Protein 4BY6 (pdb70)

Sequence (1698 aa):
TRTEKFYLVFTEWVKLLQRVENNDVITTVFIKQLVEKGVISDTDNLLTFVKSSLELSVSSFKESDPTDEVFIAIDALGSLIIKLLILQDFKTRRDYINAIFSVIVLVFAKDHSQEGTTFNERPYFRLFSNILYEWATIRTHNFVRISDSSTRQELIEFDSVFYNTFSGYLHALQPFAFPGFSFAWVTLLSHRMLLPIMLRLPNKIGWEKLMLLIIDLFKFLDQYTSKHAVDAVSVVYKGTLRIILGISNDMPSFLIENHYELMNNLPPTYFQLKNVILSAIPKNMTVPNPYDVDLNMEDIPACKELPEVFFDPVIDLHSLKKPVDNYLRIPSNSLLRTILSAIYKDTYDIKKGVGYDFLSVDSKLIRAIVLHVGIEAGIEYKRTNAVFNTKSSYYTLLFNLIQNGSIEMKYQIILSIVEQLRYPNIHTYWFSFVLMNMFKSDEWNDQKLEVQEIILRNFLKRIIVNKPHTWGVSVFFTQLINNNDINLLDLPFVQSVPEIKLILQQLVGLKALVPLLLGADLSSMLYSLGIDHRVLDTFQSPWAETSRSEVEPRFFTPESFTNIPGVLQSTVTPPCFNSIQNDQQRVALFQDETLFFLFYKHPGTVIQELTYLELRKRNWRYHKTLKAWLTKDPMMEPIVSADGLSERGSYVFFDPQRWEKCQRDFLLFYNAIMTNAAFQNPLFNDELKYWLDSKRYLMQPLQEMSPKMVSQLESSLLNCPDSLDADSPCLYTKPLSLPHPTSIFFPNEPIRFVYPKKDDDIYSRTSLARIFMKFDLDTLFFIFYHYQGSYEQFLAARELFKNRNWLFNKVDRCWYYKEESWRYFDYKKSWLARRCGNDFVYNEEDFEKLTRTEKFYLVFTEWVKLLQRVENNDVITTVFIKQLVEKGVISDTDNLLTFVKSSLELSVSSFKESDPTDEVFIAIDALGSLIIKLLILQDFKTRRDYINAIFSVIVLVFAKDHSQEGTTFNERPYFRLFSNILYEWATIRTHNFVRISDSSTRQELIEFDSVFYNTFSGYLHALQPFAFPGFSFAWVTLLSHRMLLPIMLRLPNKIGWEKLMLLIIDLFKFLDQYTSKHAVDAVSVVYKGTLRIILGISNDMPSFLIENHYELMNNLPPTYFQLKNVILSAIPKNMTVPNPYDVDLNMEDIPACKELPEVFFDPVIDLHSLKKPVDNYLRIPSNSLLRTILSAIYKDTYDIKKGVGYDFLSVDSKLIRAIVLHVGIEAGIEYKRTNAVFNTKSSYYTLLFNLIQNGSIEMKYQIILSIVEQLRYPNIHTYWFSFVLMNMFKSDEWNDQKLEVQEIILRNFLKRIIVNKPHTWGVSVFFTQLINNNLLDLPFVQSVPEIKLILQQLFGLKALVPLLLGADLSSMLYSLGIQDHRVLDTFQSPWAETSRSEVEPRFFTPESFTNIPGVLQSTVTPPCFNSIQNDQQRVALFQDETLFFLFYKHPGTVIQELTYLELRKRNWRYHKTLKAWLTKDPMMEPIVSADGLSERGSYVFFDPQRWEKCQRDFLLFYNAIMTNAAFQNPLFNDELKYWLDSKRYLMQPLQEMSPKMVSQLESSLLNCPDSLDADSPCLYTKPLSLPHPTSIFFPNEPIRFVYPKKDDDIYSRTSLARIFMKFDLDTLFFIFYHYQGSYEQFLAARELFKNRNWLFNKVDRCWYYKEESWRYFDYKKSWLARRCGNDFVYNEEDFEKL

Secondary structure (DSSP, 8-state):
-HHHHHHHHHHHHHHHHTTS-TT-HHHHHHHHHHHSSSTT-SHHHHHHHHHHHHHHHHHHHHTS-TTS-TTHHHHHHHHHHHHHHHSS----HHHHHHHHHHHHHHHHHHHHHSTT----SHHHHHHHHHHHHHHHHHHHHHHTT-SSHHHHHHHHHHHHHHHHHHHHHHHHT-TTT-GGGHHHHHHHHT-TTTHHHHTTSGGGTTHHHHHHHHHHHHHHHHHT--SS---HHHHHHHHHHHHHHHHHHH-HHHHHHTHHHHHHHS-TT-HHHHHHHHT---TT--PPPTT-TT--GGG-GGGGSPPP-SS-GGGGGGGGHHHHHHHHHS--HHHHHHHHHHHHHHHEEEEE-SSSEEEEE-HHHHHHHHHHHHHHHHHHHHH--TTSSTTSHHHHHHHHHHHTS-HHHHHHHHHHHHHT--SSSHHHHHHHHHHHHHHH-S--SS-HHHHHHHHHHHHHHHHSSSSP--HHHHHHHHHHHS-TT--GGG-HHHHTSHHHHHHHHH--/--SSS---------HHHHHHTT-----GGG---SSSTT--S---------GGGSS-TTGGG-SSSS--B--TTTSHHHHTTS-HHHHHHHHHHSTTBHHHHHHHHHHHHTT-EEETTTTEEEEE-TTS--EE-TTSSEEEEEEEEEETTTTEEEEEEEEEEGGGB-/--TTTT-GGGHHHHHHHHHTTHHHHS------HHHHHHHHHHHHT---HHHHSPP-S----SB-B----TTS--S------------TTTTSHHHHHHTT--HHHHHHHHHHSTTSHHHHHHHHIIIIIH--EEBTTT--EEEE---EEEE-TTTT-SEEEPPTT----GGGB---/-HHHHHHHHHHHHHHHHTTS-TT-HHHHHHHHHHHHTTTTTSHHHHHHHHHHHHHHHHHHHHTS-TTS-TTHHHHHHHHHHHHHHHSS----HHHHHHHHHHHHHHHHHHHHHSTT----HHHHHHHHHHHHHHHHHHHHHHHTT--SHHHHHHHHHHHHHHHHHHHHHHHHT-TTT-GGGHHHHHHHHT-TTTHHHHTTSGGGTTHHHHHHHHHHHHHHHHHT--SS---HHHHHHHHHHHHHHHHHHH-HHHHHHTHHHHHHHS-TT-HHHHHHHHT---TT-----TT-TT--GGG-GGGGSPPP-SS-GGGGGGGGHHHHHHHHHS--HHHHHHHHHHHHHHHEEEEE-SSSEEEEE-HHHHHHHHHHHHHHHHHHHHH--TTSSTTSHHHHHHHHHHHTS-HHHHHHHHHHHHHT--SSSHHHHHHHHHHHHHHH-S--SS-HHHHHHHHHHHHHHHHSSSSP--HHHHHHHHHHHS---TT-HHHHT-HHHHHHHHH-/--TTTT---------HHHHHHTT------GGG---SSSTT--S---------GGGS--TTGGG-SSSS-----TTTSHHHHTTS-HHHHHHHHHHSTTBHHHHHHHHHHHHTT-EEETTTTEEEEE-TTS--EE-TTSSEEEEEEEEEETTTTEEEEEEEEEEGGGB-/--TTTT-GGGHHHHHHHHHTTHHHHSS-----HHHHHHHHHHHHT---HHHHSPP-S----SS-B----TTS--S------------TTTTSHHHHHHTT--HHHHHHHHHHSTTSHHHHHHHHIIIIIH--EEBTTT--EEEE---EEEEETTTT-EEEEPPTT----GGGB---

Radius of gyration: 48.68 Å; Cα contacts (8 Å, |Δi|>4): 2427; chains: 6; bounding box: 123×103×142 Å

CATH classification: 1.25.40.790 (+1 more: 1.25.40.800)

Structure (mmCIF, N/CA/C/O backbone):
data_4BY6
#
_entry.id   4BY6
#
_cell.length_a   110.452
_cell.length_b   109.174
_cell.length_c   133.622
_cell.angle_alpha   90.00
_cell.angle_beta   94.70
_cell.angle_gamma   90.00
#
_symmetry.space_group_name_H-M   'P 1 21 1'
#
loop_
_entity.id
_entity.type
_entity.pdbx_description
1 polymer 'GENERAL NEGATIVE REGULATOR OF TRANSCRIPTION SUBUNIT 1'
2 polymer 'GENERAL NEGATIVE REGULATOR OF TRANSCRIPTION SUBUNIT 2'
3 polymer 'GENERAL NEGATIVE REGULATOR OF TRANSCRIPTION SUBUNIT 5'
4 non-polymer 'CALCIUM ION'
5 non-polymer 'ACETATE ION'
6 non-polymer GLYCEROL
7 non-polymer DI(HYDROXYETHYL)ETHER
8 water water
#
loop_
_atom_site.group_PDB
_atom_site.id
_atom_site.type_symbol
_atom_site.label_atom_id
_atom_site.label_alt_id
_atom_site.label_comp_id
_atom_site.label_asym_id
_atom_site.label_entity_id
_atom_site.label_seq_id
_atom_site.pdbx_PDB_ins_code
_atom_site.Cartn_x
_atom_site.Cartn_y
_atom_site.Cartn_z
_atom_site.occupancy
_atom_site.B_iso_or_equiv
_atom_site.auth_seq_id
_atom_site.auth_comp_id
_atom_site.auth_asym_id
_atom_site.auth_atom_id
_atom_site.pdbx_PDB_model_num
ATOM 1 N N . THR A 1 27 ? 16.015 -12.850 231.912 1.00 123.04 1567 THR A N 1
ATOM 2 C CA . THR A 1 27 ? 17.231 -12.425 231.224 1.00 128.02 1567 THR A CA 1
ATOM 3 C C . THR A 1 27 ? 17.257 -12.947 229.778 1.00 132.29 1567 THR A C 1
ATOM 4 O O . THR A 1 27 ? 18.235 -12.752 229.050 1.00 129.30 1567 THR A O 1
ATOM 6 N N . ARG A 1 28 ? 16.172 -13.611 229.381 1.00 134.87 1568 ARG A N 1
ATOM 7 C CA . ARG A 1 28 ? 15.979 -14.092 228.010 1.00 129.75 1568 ARG A CA 1
ATOM 8 C C . ARG A 1 28 ? 15.430 -12.950 227.162 1.00 126.59 1568 ARG A C 1
ATOM 9 O O . ARG A 1 28 ? 15.805 -12.762 225.986 1.00 122.70 1568 ARG A O 1
ATOM 17 N N . THR A 1 29 ? 14.525 -12.203 227.790 1.00 126.81 1569 THR A N 1
ATOM 18 C CA . THR A 1 29 ? 13.939 -11.002 227.217 1.00 117.52 1569 THR A CA 1
ATOM 19 C C . THR A 1 29 ? 15.057 -10.049 226.810 1.00 101.03 1569 THR A C 1
ATOM 20 O O . THR A 1 29 ? 15.013 -9.488 225.708 1.00 86.99 1569 THR A O 1
ATOM 24 N N . GLU A 1 30 ? 16.034 -9.876 227.717 1.00 95.68 1570 GLU A N 1
ATOM 25 C CA . GLU A 1 30 ? 17.198 -8.993 227.514 1.00 86.88 1570 GLU A CA 1
ATOM 26 C C . GLU A 1 30 ? 18.142 -9.492 226.412 1.00 81.52 1570 GLU A C 1
ATOM 27 O O . GLU A 1 30 ? 18.674 -8.701 225.638 1.00 82.10 1570 GLU A O 1
ATOM 29 N N . LYS A 1 31 ? 18.337 -10.802 226.350 1.00 68.06 1571 LYS A N 1
ATOM 30 C CA . LYS A 1 31 ? 19.082 -11.422 225.278 1.00 58.84 1571 LYS A CA 1
ATOM 31 C C . LYS A 1 31 ? 18.451 -11.037 223.923 1.00 57.98 1571 LYS A C 1
ATOM 32 O O . LYS A 1 31 ? 19.133 -10.497 223.031 1.00 65.37 1571 LYS A O 1
ATOM 38 N N . PHE A 1 32 ? 17.153 -11.291 223.769 1.00 47.06 1572 PHE A N 1
ATOM 39 C CA . PHE A 1 32 ? 16.489 -10.997 222.490 1.00 50.89 1572 PHE A CA 1
ATOM 40 C C . PHE A 1 32 ? 16.407 -9.496 222.213 1.00 55.67 1572 PHE A C 1
ATOM 41 O O . PHE A 1 32 ? 16.411 -9.063 221.062 1.00 55.76 1572 PHE A O 1
ATOM 49 N N . TYR A 1 33 ? 16.274 -8.707 223.269 1.00 60.18 1573 TYR A N 1
ATOM 50 C CA . TYR A 1 33 ? 16.315 -7.267 223.124 1.00 53.85 1573 TYR A CA 1
ATOM 51 C C . TYR A 1 33 ? 17.655 -6.868 222.502 1.00 53.47 1573 TYR A C 1
ATOM 52 O O . TYR A 1 33 ? 17.699 -6.211 221.461 1.00 49.03 1573 TYR A O 1
ATOM 61 N N . LEU A 1 34 ? 18.744 -7.335 223.107 1.00 48.02 1574 LEU A N 1
ATOM 62 C CA . LEU A 1 34 ? 20.075 -7.001 222.634 1.00 48.17 1574 LEU A CA 1
ATOM 63 C C . LEU A 1 34 ? 20.261 -7.427 221.159 1.00 50.04 1574 LEU A C 1
ATOM 64 O O . LEU A 1 34 ? 20.721 -6.643 220.313 1.00 53.63 1574 LEU A O 1
ATOM 69 N N . VAL A 1 35 ? 19.835 -8.643 220.841 1.00 49.73 1575 VAL A N 1
ATOM 70 C CA . VAL A 1 35 ? 19.951 -9.132 219.481 1.00 47.02 1575 VAL A CA 1
ATOM 71 C C . VAL A 1 35 ? 19.178 -8.248 218.498 1.00 47.83 1575 VAL A C 1
ATOM 72 O O . VAL A 1 35 ? 19.739 -7.765 217.506 1.00 60.50 1575 VAL A O 1
ATOM 76 N N . PHE A 1 36 ? 17.899 -8.018 218.772 1.00 44.28 1576 PHE A N 1
ATOM 77 C CA . PHE A 1 36 ? 17.059 -7.256 217.840 1.00 47.37 1576 PHE A CA 1
ATOM 78 C C . PHE A 1 36 ? 17.544 -5.818 217.686 1.00 51.50 1576 PHE A C 1
ATOM 79 O O . PHE A 1 36 ? 17.499 -5.238 216.590 1.00 50.33 1576 PHE A O 1
ATOM 87 N N . THR A 1 37 ? 17.999 -5.248 218.797 1.00 44.94 1577 THR A N 1
ATOM 88 C CA . THR A 1 37 ? 18.529 -3.902 218.796 1.00 42.18 1577 THR A CA 1
ATOM 89 C C . THR A 1 37 ? 19.705 -3.826 217.831 1.00 52.67 1577 THR A C 1
ATOM 90 O O . THR A 1 37 ? 19.826 -2.877 217.038 1.00 57.06 1577 THR A O 1
ATOM 94 N N . GLU A 1 38 ? 20.566 -4.840 217.888 1.00 51.71 1578 GLU A N 1
ATOM 95 C CA . GLU A 1 38 ? 21.688 -4.882 216.964 1.00 49.58 1578 GLU A CA 1
ATOM 96 C C . GLU A 1 38 ? 21.247 -5.034 215.501 1.00 50.64 1578 GLU A C 1
ATOM 97 O O . GLU A 1 38 ? 21.821 -4.388 214.619 1.00 51.06 1578 GLU A O 1
ATOM 103 N N . TRP A 1 39 ? 20.224 -5.848 215.242 1.00 42.40 1579 TRP A N 1
ATOM 104 C CA . TRP A 1 39 ? 19.713 -5.967 213.872 1.00 38.23 1579 TRP A CA 1
ATOM 105 C C . TRP A 1 39 ? 19.243 -4.612 213.313 1.00 40.22 1579 TRP A C 1
ATOM 106 O O . TRP A 1 39 ? 19.690 -4.161 212.248 1.00 50.96 1579 TRP A O 1
ATOM 117 N N . VAL A 1 40 ? 18.368 -3.956 214.060 1.00 38.89 1580 VAL A N 1
ATOM 118 C CA . VAL A 1 40 ? 17.891 -2.626 213.707 1.00 40.85 1580 VAL A CA 1
ATOM 119 C C . VAL A 1 40 ? 19.049 -1.665 213.435 1.00 45.83 1580 VAL A C 1
ATOM 120 O O . VAL A 1 40 ? 19.067 -0.965 212.418 1.00 49.01 1580 VAL A O 1
ATOM 124 N N . LYS A 1 41 ? 20.018 -1.639 214.348 1.00 42.04 1581 LYS A N 1
ATOM 125 C CA . LYS A 1 41 ? 21.164 -0.761 214.183 1.00 43.75 1581 LYS A CA 1
ATOM 126 C C . LYS A 1 41 ? 21.968 -1.102 212.910 1.00 49.54 1581 LYS A C 1
ATOM 127 O O . LYS A 1 41 ? 22.563 -0.216 212.265 1.00 54.29 1581 LYS A O 1
ATOM 133 N N . LEU A 1 42 ? 21.996 -2.379 212.551 1.00 44.88 1582 LEU A N 1
ATOM 134 C CA . LEU A 1 42 ? 22.766 -2.797 211.386 1.00 49.17 1582 LEU A CA 1
ATOM 135 C C . LEU A 1 42 ? 22.104 -2.296 210.117 1.00 52.41 1582 LEU A C 1
ATOM 136 O O . LEU A 1 42 ? 22.781 -1.741 209.222 1.00 42.42 1582 LEU A O 1
ATOM 141 N N . LEU A 1 43 ? 20.777 -2.450 210.066 1.00 45.11 1583 LEU A N 1
ATOM 142 C CA . LEU A 1 43 ? 20.042 -2.085 208.871 1.00 32.80 1583 LEU A CA 1
ATOM 143 C C . LEU A 1 43 ? 19.990 -0.579 208.641 1.00 54.76 1583 LEU A C 1
ATOM 144 O O . LEU A 1 43 ? 19.524 -0.142 207.584 1.00 63.18 1583 LEU A O 1
ATOM 149 N N . GLN A 1 44 ? 20.449 0.208 209.618 1.00 47.40 1584 GLN A N 1
ATOM 150 C CA . GLN A 1 44 ? 20.554 1.664 209.466 1.00 46.26 1584 GLN A CA 1
ATOM 151 C C . GLN A 1 44 ? 21.941 2.074 208.998 1.00 49.29 1584 GLN A C 1
ATOM 152 O O . GLN A 1 44 ? 22.218 3.259 208.796 1.00 56.40 1584 GLN A O 1
ATOM 158 N N . ARG A 1 45 ? 22.792 1.066 208.808 1.00 52.47 1585 ARG A N 1
ATOM 159 C CA . ARG A 1 45 ? 24.227 1.215 208.503 1.00 58.40 1585 ARG A CA 1
ATOM 160 C C . ARG A 1 45 ? 24.622 0.644 207.129 1.00 55.21 1585 ARG A C 1
ATOM 161 O O . ARG A 1 45 ? 25.534 1.136 206.445 1.00 55.03 1585 ARG A O 1
ATOM 169 N N . VAL A 1 46 ? 23.955 -0.459 206.787 1.00 51.71 1586 VAL A N 1
ATOM 170 C CA . VAL A 1 46 ? 24.199 -1.191 205.558 1.00 47.22 1586 VAL A CA 1
ATOM 171 C C . VAL A 1 46 ? 22.918 -1.469 204.797 1.00 48.50 1586 VAL A C 1
ATOM 172 O O . VAL A 1 46 ? 21.816 -1.557 205.378 1.00 53.21 1586 VAL A O 1
ATOM 176 N N . GLU A 1 47 ? 23.089 -1.706 203.500 1.00 52.32 1587 GLU A N 1
ATOM 177 C CA . GLU A 1 47 ? 21.968 -1.967 202.626 1.00 52.64 1587 GLU A CA 1
ATOM 178 C C . GLU A 1 47 ? 21.340 -3.315 202.936 1.00 59.37 1587 GLU A C 1
ATOM 179 O O . GLU A 1 47 ? 21.985 -4.204 203.492 1.00 57.74 1587 GLU A O 1
ATOM 185 N N . ASN A 1 48 ? 20.061 -3.439 202.604 1.00 68.40 1588 ASN A N 1
ATOM 186 C CA . ASN A 1 48 ? 19.296 -4.627 202.940 1.00 67.03 1588 ASN A CA 1
ATOM 187 C C . ASN A 1 48 ? 19.952 -5.886 202.375 1.00 65.39 1588 ASN A C 1
ATOM 188 O O . ASN A 1 48 ? 19.913 -6.942 202.993 1.00 68.71 1588 ASN A O 1
ATOM 193 N N . ASN A 1 49 ? 20.581 -5.750 201.212 1.00 65.45 1589 ASN A N 1
ATOM 194 C CA . ASN A 1 49 ? 21.165 -6.886 200.517 1.00 69.23 1589 ASN A CA 1
ATOM 195 C C . ASN A 1 49 ? 22.613 -7.169 200.842 1.00 56.29 1589 ASN A C 1
ATOM 196 O O . ASN A 1 49 ? 23.161 -8.127 200.330 1.00 55.73 1589 ASN A O 1
ATOM 201 N N . ASP A 1 50 ? 23.214 -6.353 201.703 1.00 58.91 1590 ASP A N 1
ATOM 202 C CA . ASP A 1 50 ? 24.631 -6.464 202.078 1.00 51.98 1590 ASP A CA 1
ATOM 203 C C . ASP A 1 50 ? 24.897 -7.815 202.731 1.00 52.02 1590 ASP A C 1
ATOM 204 O O . ASP A 1 50 ? 24.151 -8.249 203.590 1.00 61.55 1590 ASP A O 1
ATOM 209 N N . VAL A 1 51 ? 25.968 -8.479 202.343 1.00 48.37 1591 VAL A N 1
ATOM 210 C CA . VAL A 1 51 ? 26.151 -9.853 202.770 1.00 57.08 1591 VAL A CA 1
ATOM 211 C C . VAL A 1 51 ? 26.334 -9.968 204.297 1.00 57.70 1591 VAL A C 1
ATOM 212 O O . VAL A 1 51 ? 26.145 -11.051 204.874 1.00 65.67 1591 VAL A O 1
ATOM 216 N N . ILE A 1 52 ? 26.665 -8.842 204.935 1.00 55.76 1592 ILE A N 1
ATOM 217 C CA . ILE A 1 52 ? 26.817 -8.746 206.393 1.00 59.88 1592 ILE A CA 1
ATOM 218 C C . ILE A 1 52 ? 25.494 -9.128 207.069 1.00 60.79 1592 ILE A C 1
ATOM 219 O O . ILE A 1 52 ? 25.439 -9.788 208.119 1.00 60.59 1592 ILE A O 1
ATOM 224 N N . THR A 1 53 ? 24.432 -8.716 206.399 1.00 59.47 1593 THR A N 1
ATOM 225 C CA . THR A 1 53 ? 23.071 -9.049 206.733 1.00 50.64 1593 THR A CA 1
ATOM 226 C C . THR A 1 53 ? 22.829 -10.550 206.731 1.00 51.23 1593 THR A C 1
ATOM 227 O O . THR A 1 53 ? 22.260 -11.125 207.681 1.00 65.49 1593 THR A O 1
ATOM 231 N N . THR A 1 54 ? 23.239 -11.178 205.641 1.00 44.76 1594 THR A N 1
ATOM 232 C CA . THR A 1 54 ? 23.068 -12.605 205.487 1.00 49.82 1594 THR A CA 1
ATOM 233 C C . THR A 1 54 ? 23.791 -13.357 206.605 1.00 53.32 1594 THR A C 1
ATOM 234 O O . THR A 1 54 ? 23.190 -14.230 207.269 1.00 56.71 1594 THR A O 1
ATOM 238 N N . VAL A 1 55 ? 25.052 -12.978 206.845 1.00 35.45 1595 VAL A N 1
ATOM 239 C CA . VAL A 1 55 ? 25.832 -13.602 207.905 1.00 40.02 1595 VAL A CA 1
ATOM 240 C C . VAL A 1 55 ? 25.135 -13.467 209.265 1.00 55.46 1595 VAL A C 1
ATOM 241 O O . VAL A 1 55 ? 25.069 -14.444 210.038 1.00 61.11 1595 VAL A O 1
ATOM 245 N N . PHE A 1 56 ? 24.572 -12.280 209.526 1.00 49.91 1596 PHE A N 1
ATOM 246 C CA . PHE A 1 56 ? 23.887 -12.021 210.793 1.00 39.63 1596 PHE A CA 1
ATOM 247 C C . PHE A 1 56 ? 22.675 -12.941 210.980 1.00 40.20 1596 PHE A C 1
ATOM 248 O O . PHE A 1 56 ? 22.546 -13.607 212.016 1.00 49.51 1596 PHE A O 1
ATOM 256 N N . ILE A 1 57 ? 21.795 -12.993 209.984 1.00 41.86 1597 ILE A N 1
ATOM 257 C CA . ILE A 1 57 ? 20.600 -13.834 210.096 1.00 43.53 1597 ILE A CA 1
ATOM 258 C C . ILE A 1 57 ? 20.978 -15.316 210.253 1.00 45.48 1597 ILE A C 1
ATOM 259 O O . ILE A 1 57 ? 20.447 -16.047 211.134 1.00 43.89 1597 ILE A O 1
ATOM 264 N N . LYS A 1 58 ? 21.919 -15.762 209.420 1.00 42.53 1598 LYS A N 1
ATOM 265 C CA . LYS A 1 58 ? 22.321 -17.161 209.489 1.00 42.74 1598 LYS A CA 1
ATOM 266 C C . LYS A 1 58 ? 22.834 -17.468 210.883 1.00 47.73 1598 LYS A C 1
ATOM 267 O O . LYS A 1 58 ? 22.545 -18.531 211.433 1.00 47.39 1598 LYS A O 1
ATOM 273 N N . GLN A 1 59 ? 23.520 -16.495 211.482 1.00 48.61 1599 GLN A N 1
ATOM 274 C CA . GLN A 1 59 ? 24.054 -16.678 212.825 1.00 43.04 1599 GLN A CA 1
ATOM 275 C C . GLN A 1 59 ? 22.945 -16.785 213.829 1.00 49.83 1599 GLN A C 1
ATOM 276 O O . GLN A 1 59 ? 23.082 -17.493 214.843 1.00 64.92 1599 GLN A O 1
ATOM 282 N N . LEU A 1 60 ? 21.833 -16.109 213.540 1.00 45.84 1600 LEU A N 1
ATOM 283 C CA . LEU A 1 60 ? 20.684 -16.206 214.431 1.00 43.69 1600 LEU A CA 1
ATOM 284 C C . LEU A 1 60 ? 20.136 -17.622 214.396 1.00 47.41 1600 LEU A C 1
ATOM 285 O O . LEU A 1 60 ? 19.633 -18.131 215.396 1.00 49.37 1600 LEU A O 1
ATOM 290 N N . VAL A 1 61 ? 20.218 -18.258 213.236 1.00 47.37 1601 VAL A N 1
ATOM 291 C CA . VAL A 1 61 ? 19.525 -19.530 213.124 1.00 50.49 1601 VAL A CA 1
ATOM 292 C C . VAL A 1 61 ? 20.400 -20.820 212.950 1.00 49.74 1601 VAL A C 1
ATOM 293 O O . VAL A 1 61 ? 19.920 -21.938 213.152 1.00 45.07 1601 VAL A O 1
ATOM 297 N N . GLU A 1 62 ? 21.674 -20.680 212.590 1.00 49.01 1602 GLU A N 1
ATOM 298 C CA . GLU A 1 62 ? 22.563 -21.842 212.486 1.00 47.51 1602 GLU A CA 1
ATOM 299 C C . GLU A 1 62 ? 23.143 -22.203 213.851 1.00 52.25 1602 GLU A C 1
ATOM 300 O O . GLU A 1 62 ? 24.204 -21.678 214.240 1.00 55.54 1602 GLU A O 1
ATOM 306 N N . LYS A 1 63 ? 22.466 -23.112 214.561 1.00 52.54 1603 LYS A N 1
ATOM 307 C CA . LYS A 1 63 ? 22.795 -23.453 215.965 1.00 55.80 1603 LYS A CA 1
ATOM 308 C C . LYS A 1 63 ? 22.915 -22.160 216.780 1.00 52.90 1603 LYS A C 1
ATOM 309 O O . LYS A 1 63 ? 23.848 -21.973 217.561 1.00 60.26 1603 LYS A O 1
ATOM 315 N N . GLY A 1 64 ? 21.952 -21.271 216.576 1.00 46.03 1604 GLY A N 1
ATOM 316 C CA . GLY A 1 64 ? 21.999 -19.958 217.163 1.00 51.23 1604 GLY A CA 1
ATOM 317 C C . GLY A 1 64 ? 20.925 -19.636 218.182 1.00 58.60 1604 GLY A C 1
ATOM 318 O O . GLY A 1 64 ? 20.322 -20.495 218.837 1.00 57.59 1604 GLY A O 1
ATOM 319 N N . VAL A 1 65 ? 20.678 -18.349 218.299 1.00 58.57 1605 VAL A N 1
ATOM 320 C CA . VAL A 1 65 ? 19.872 -17.859 219.378 1.00 53.61 1605 VAL A CA 1
ATOM 321 C C . VAL A 1 65 ? 18.375 -18.142 219.178 1.00 53.90 1605 VAL A C 1
ATOM 322 O O . VAL A 1 65 ? 17.642 -18.259 220.151 1.00 64.24 1605 VAL A O 1
ATOM 326 N N . ILE A 1 66 ? 17.936 -18.359 217.940 1.00 48.51 1606 ILE A N 1
ATOM 327 C CA . ILE A 1 66 ? 16.520 -18.641 217.689 1.00 44.01 1606 ILE A CA 1
ATOM 328 C C . ILE A 1 66 ? 16.329 -19.896 216.838 1.00 46.34 1606 ILE A C 1
ATOM 329 O O . ILE A 1 66 ? 15.422 -19.991 216.009 1.00 58.25 1606 ILE A O 1
ATOM 334 N N . SER A 1 67 ? 17.206 -20.859 217.054 1.00 46.51 1607 SER A N 1
ATOM 335 C CA . SER A 1 67 ? 17.116 -22.130 216.379 1.00 52.40 1607 SER A CA 1
ATOM 336 C C . SER A 1 67 ? 15.969 -22.934 216.964 1.00 57.94 1607 SER A C 1
ATOM 337 O O . SER A 1 67 ? 15.187 -23.548 216.244 1.00 65.48 1607 SER A O 1
ATOM 340 N N . ASP A 1 68 ? 15.887 -22.958 218.284 1.00 62.96 1608 ASP A N 1
ATOM 341 C CA . ASP A 1 68 ? 14.826 -23.712 218.945 1.00 69.92 1608 ASP A CA 1
ATOM 342 C C . ASP A 1 68 ? 13.494 -22.945 218.873 1.00 61.46 1608 ASP A C 1
ATOM 343 O O . ASP A 1 68 ? 13.460 -21.706 218.919 1.00 54.25 1608 ASP A O 1
ATOM 348 N N . THR A 1 69 ? 12.414 -23.698 218.690 1.00 57.04 1609 THR A N 1
ATOM 349 C CA . THR A 1 69 ? 11.090 -23.152 218.403 1.00 57.57 1609 THR A CA 1
ATOM 350 C C . THR A 1 69 ? 10.592 -22.074 219.370 1.00 64.75 1609 THR A C 1
ATOM 351 O O . THR A 1 69 ? 10.136 -20.997 218.943 1.00 67.87 1609 THR A O 1
ATOM 355 N N . ASP A 1 70 ? 10.672 -22.371 220.666 1.00 62.65 1610 ASP A N 1
ATOM 356 C CA . ASP A 1 70 ? 10.214 -21.441 221.693 1.00 64.13 1610 ASP A CA 1
ATOM 357 C C . ASP A 1 70 ? 11.032 -20.153 221.668 1.00 60.25 1610 ASP A C 1
ATOM 358 O O . ASP A 1 70 ? 10.486 -19.061 221.816 1.00 64.17 1610 ASP A O 1
ATOM 363 N N . ASN A 1 71 ? 12.341 -20.280 221.469 1.00 54.55 1611 ASN A N 1
ATOM 364 C CA . ASN A 1 71 ? 13.190 -19.107 221.392 1.00 43.53 1611 ASN A CA 1
ATOM 365 C C . ASN A 1 71 ? 12.783 -18.281 220.194 1.00 51.00 1611 ASN A C 1
ATOM 366 O O . ASN A 1 71 ? 12.715 -17.055 220.276 1.00 55.91 1611 ASN A O 1
ATOM 371 N N . LEU A 1 72 ? 12.483 -18.945 219.081 1.00 51.33 1612 LEU A N 1
ATOM 372 C CA . LEU A 1 72 ? 12.075 -18.202 217.897 1.00 50.82 1612 LEU A CA 1
ATOM 373 C C . LEU A 1 72 ? 10.816 -17.416 218.208 1.00 53.68 1612 LEU A C 1
ATOM 374 O O . LEU A 1 72 ? 10.747 -16.213 217.900 1.00 48.67 1612 LEU A O 1
ATOM 379 N N . LEU A 1 73 ? 9.843 -18.092 218.834 1.00 49.10 1613 LEU A N 1
ATOM 380 C CA . LEU A 1 73 ? 8.546 -17.478 219.132 1.00 43.55 1613 LEU A CA 1
ATOM 381 C C . LEU A 1 73 ? 8.685 -16.287 220.075 1.00 49.86 1613 LEU A C 1
ATOM 382 O O . LEU A 1 73 ? 8.061 -15.237 219.884 1.00 53.30 1613 LEU A O 1
ATOM 387 N N . THR A 1 74 ? 9.537 -16.454 221.077 1.00 54.69 1614 THR A N 1
ATOM 388 C CA . THR A 1 74 ? 9.756 -15.437 222.086 1.00 54.38 1614 THR A CA 1
ATOM 389 C C . THR A 1 74 ? 10.481 -14.245 221.489 1.00 56.58 1614 THR A C 1
ATOM 390 O O . THR A 1 74 ? 10.232 -13.105 221.856 1.00 61.10 1614 THR A O 1
ATOM 394 N N . PHE A 1 75 ? 11.381 -14.526 220.561 1.00 56.84 1615 PHE A N 1
ATOM 395 C CA . PHE A 1 75 ? 12.122 -13.487 219.876 1.00 53.04 1615 PHE A CA 1
ATOM 396 C C . PHE A 1 75 ? 11.187 -12.669 218.975 1.00 54.17 1615 PHE A C 1
ATOM 397 O O . PHE A 1 75 ? 11.261 -11.440 218.956 1.00 61.34 1615 PHE A O 1
ATOM 405 N N . VAL A 1 76 ? 10.319 -13.332 218.215 1.00 46.89 1616 VAL A N 1
ATOM 406 C CA . VAL A 1 76 ? 9.404 -12.578 217.356 1.00 49.28 1616 VAL A CA 1
ATOM 407 C C . VAL A 1 76 ? 8.432 -11.780 218.220 1.00 51.63 1616 VAL A C 1
ATOM 408 O O . VAL A 1 76 ? 8.142 -10.620 217.919 1.00 54.56 1616 VAL A O 1
ATOM 412 N N . LYS A 1 77 ? 7.950 -12.390 219.300 1.00 50.79 1617 LYS A N 1
ATOM 413 C CA . LYS A 1 77 ? 7.052 -11.699 220.230 1.00 54.01 1617 LYS A CA 1
ATOM 414 C C . LYS A 1 77 ? 7.717 -10.448 220.789 1.00 57.79 1617 LYS A C 1
ATOM 415 O O . LYS A 1 77 ? 7.140 -9.346 220.772 1.00 60.53 1617 LYS A O 1
ATOM 421 N N . SER A 1 78 ? 8.941 -10.631 221.273 1.00 54.68 1618 SER A N 1
ATOM 422 C CA . SER A 1 78 ? 9.695 -9.561 221.897 1.00 56.43 1618 SER A CA 1
ATOM 423 C C . SER A 1 78 ? 9.974 -8.433 220.900 1.00 58.14 1618 SER A C 1
ATOM 424 O O . SER A 1 78 ? 9.744 -7.261 221.191 1.00 57.90 1618 SER A O 1
ATOM 427 N N . SER A 1 79 ? 10.438 -8.796 219.711 1.00 60.32 1619 SER A N 1
ATOM 428 C CA . SER A 1 79 ? 10.781 -7.807 218.702 1.00 57.35 1619 SER A CA 1
ATOM 429 C C . SER A 1 79 ? 9.552 -7.024 218.252 1.00 56.25 1619 SER A C 1
ATOM 430 O O . SER A 1 79 ? 9.605 -5.805 218.142 1.00 58.68 1619 SER A O 1
ATOM 433 N N . LEU A 1 80 ? 8.440 -7.723 218.030 1.00 54.02 1620 LEU A N 1
ATOM 434 C CA . LEU A 1 80 ? 7.200 -7.072 217.623 1.00 50.41 1620 LEU A CA 1
ATOM 435 C C . LEU A 1 80 ? 6.743 -6.082 218.689 1.00 53.68 1620 LEU A C 1
ATOM 436 O O . LEU A 1 80 ? 6.348 -4.951 218.374 1.00 54.18 1620 LEU A O 1
ATOM 441 N N . GLU A 1 81 ? 6.780 -6.521 219.946 1.00 53.49 1621 GLU A N 1
ATOM 442 C CA . GLU A 1 81 ? 6.374 -5.663 221.055 1.00 54.04 1621 GLU A CA 1
ATOM 443 C C . GLU A 1 81 ? 7.267 -4.431 221.124 1.00 54.02 1621 GLU A C 1
ATOM 444 O O . GLU A 1 81 ? 6.783 -3.309 221.321 1.00 55.12 1621 GLU A O 1
ATOM 450 N N . LEU A 1 82 ? 8.568 -4.644 220.943 1.00 54.61 1622 LEU A N 1
ATOM 451 C CA . LEU A 1 82 ? 9.542 -3.556 221.008 1.00 58.73 1622 LEU A CA 1
ATOM 452 C C . LEU A 1 82 ? 9.307 -2.547 219.901 1.00 55.97 1622 LEU A C 1
ATOM 453 O O . LEU A 1 82 ? 9.384 -1.333 220.123 1.00 52.60 1622 LEU A O 1
ATOM 458 N N . SER A 1 83 ? 8.980 -3.060 218.721 1.00 46.98 1623 SER A N 1
ATOM 459 C CA . SER A 1 83 ? 8.785 -2.221 217.556 1.00 48.06 1623 SER A CA 1
ATOM 460 C C . SER A 1 83 ? 7.503 -1.395 217.700 1.00 54.43 1623 SER A C 1
ATOM 461 O O . SER A 1 83 ? 7.485 -0.192 217.403 1.00 56.99 1623 SER A O 1
ATOM 464 N N . VAL A 1 84 ? 6.437 -2.037 218.166 1.00 43.69 1624 VAL A N 1
ATOM 465 C CA . VAL A 1 84 ? 5.200 -1.320 218.397 1.00 39.48 1624 VAL A CA 1
ATOM 466 C C . VAL A 1 84 ? 5.355 -0.261 219.507 1.00 49.82 1624 VAL A C 1
ATOM 467 O O . VAL A 1 84 ? 4.803 0.857 219.400 1.00 48.68 1624 VAL A O 1
ATOM 471 N N . SER A 1 85 ? 6.086 -0.603 220.574 1.00 54.16 1625 SER A N 1
ATOM 472 C CA . SER A 1 85 ? 6.387 0.393 221.610 1.00 57.16 1625 SER A CA 1
ATOM 473 C C . SER A 1 85 ? 7.107 1.556 220.992 1.00 56.15 1625 SER A C 1
ATOM 474 O O . SER A 1 85 ? 6.760 2.706 221.244 1.00 51.28 1625 SER A O 1
ATOM 477 N N . SER A 1 86 ? 8.089 1.228 220.152 1.00 57.22 1626 SER A N 1
ATOM 478 C CA . SER A 1 86 ? 8.921 2.215 219.492 1.00 53.93 1626 SER A CA 1
ATOM 479 C C . SER A 1 86 ? 8.075 3.152 218.641 1.00 52.05 1626 SER A C 1
ATOM 480 O O . SER A 1 86 ? 8.224 4.373 218.718 1.00 47.48 1626 SER A O 1
ATOM 483 N N . PHE A 1 87 ? 7.144 2.584 217.879 1.00 50.13 1627 PHE A N 1
ATOM 484 C CA . PHE A 1 87 ? 6.190 3.397 217.153 1.00 44.53 1627 PHE A CA 1
ATOM 485 C C . PHE A 1 87 ? 5.447 4.349 218.086 1.00 49.99 1627 PHE A C 1
ATOM 486 O O . PHE A 1 87 ? 5.397 5.552 217.843 1.00 59.24 1627 PHE A O 1
ATOM 494 N N . LYS A 1 88 ? 4.846 3.812 219.140 1.00 55.43 1628 LYS A N 1
ATOM 495 C CA . LYS A 1 88 ? 3.979 4.629 219.994 1.00 63.29 1628 LYS A CA 1
ATOM 496 C C . LYS A 1 88 ? 4.735 5.777 220.664 1.00 66.52 1628 LYS A C 1
ATOM 497 O O . LYS A 1 88 ? 4.181 6.868 220.858 1.00 69.09 1628 LYS A O 1
ATOM 503 N N . GLU A 1 89 ? 6.004 5.548 220.992 1.00 69.46 1629 GLU A N 1
ATOM 504 C CA . GLU A 1 89 ? 6.764 6.553 221.724 1.00 85.23 1629 GLU A CA 1
ATOM 505 C C . GLU A 1 89 ? 7.594 7.433 220.796 1.00 88.04 1629 GLU A C 1
ATOM 506 O O . GLU A 1 89 ? 8.464 8.169 221.251 1.00 98.32 1629 GLU A O 1
ATOM 512 N N . SER A 1 90 ? 7.291 7.387 219.502 1.00 81.50 1630 SER A N 1
ATOM 513 C CA . SER A 1 90 ? 7.913 8.286 218.538 1.00 83.25 1630 SER A CA 1
ATOM 514 C C . SER A 1 90 ? 6.941 9.399 218.142 1.00 103.12 1630 SER A C 1
ATOM 515 O O . SER A 1 90 ? 5.717 9.199 218.115 1.00 103.32 1630 SER A O 1
ATOM 518 N N . ASP A 1 91 ? 7.491 10.579 217.861 1.00 119.83 1631 ASP A N 1
ATOM 519 C CA . ASP A 1 91 ? 6.706 11.696 217.322 1.00 127.06 1631 ASP A CA 1
ATOM 520 C C . ASP A 1 91 ? 6.792 11.675 215.785 1.00 116.39 1631 ASP A C 1
ATOM 521 O O . ASP A 1 91 ? 7.820 11.271 215.217 1.00 103.81 1631 ASP A O 1
ATOM 526 N N . PRO A 1 92 ? 5.685 12.051 215.113 1.00 111.34 1632 PRO A N 1
ATOM 527 C CA . PRO A 1 92 ? 5.532 11.996 213.650 1.00 111.34 1632 PRO A CA 1
ATOM 528 C C . PRO A 1 92 ? 6.711 12.545 212.825 1.00 115.27 1632 PRO A C 1
ATOM 529 O O . PRO A 1 92 ? 6.948 12.047 211.722 1.00 110.16 1632 PRO A O 1
ATOM 533 N N . THR A 1 93 ? 7.464 13.504 213.363 1.00 122.58 1633 THR A N 1
ATOM 534 C CA . THR A 1 93 ? 8.569 14.114 212.621 1.00 125.36 1633 THR A CA 1
ATOM 535 C C . THR A 1 93 ? 9.757 13.154 212.480 1.00 119.82 1633 THR A C 1
ATOM 536 O O . THR A 1 93 ? 10.655 13.376 211.665 1.00 122.98 1633 THR A O 1
ATOM 540 N N . ASP A 1 94 ? 9.760 12.087 213.273 1.00 110.96 1634 ASP A N 1
ATOM 541 C CA . ASP A 1 94 ? 10.806 11.075 213.170 1.00 103.56 1634 ASP A CA 1
ATOM 542 C C . ASP A 1 94 ? 10.401 9.978 212.197 1.00 91.00 1634 ASP A C 1
ATOM 543 O O . ASP A 1 94 ? 9.349 10.044 211.564 1.00 93.95 1634 ASP A O 1
ATOM 548 N N . GLU A 1 95 ? 11.249 8.966 212.088 1.00 76.86 1635 GLU A N 1
ATOM 549 C CA . GLU A 1 95 ? 10.899 7.757 211.367 1.00 74.75 1635 GLU A CA 1
ATOM 550 C C . GLU A 1 95 ? 10.293 6.775 212.351 1.00 74.55 1635 GLU A C 1
ATOM 551 O O . GLU A 1 95 ? 11.014 6.093 213.078 1.00 78.75 1635 GLU A O 1
ATOM 557 N N . VAL A 1 96 ? 8.969 6.679 212.358 1.00 72.99 1636 VAL A N 1
ATOM 558 C CA . VAL A 1 96 ? 8.278 5.937 213.410 1.00 63.59 1636 VAL A CA 1
ATOM 559 C C . VAL A 1 96 ? 8.217 4.439 213.128 1.00 55.80 1636 VAL A C 1
ATOM 560 O O . VAL A 1 96 ? 7.747 3.670 213.969 1.00 59.90 1636 VAL A O 1
ATOM 564 N N . PHE A 1 97 ? 8.694 4.017 211.961 1.00 45.81 1637 PHE A N 1
ATOM 565 C CA . PHE A 1 97 ? 8.558 2.608 211.580 1.00 48.25 1637 PHE A CA 1
ATOM 566 C C . PHE A 1 97 ? 9.900 1.859 211.511 1.00 48.42 1637 PHE A C 1
ATOM 567 O O . PHE A 1 97 ? 9.945 0.695 211.065 1.00 45.46 1637 PHE A O 1
ATOM 575 N N . ILE A 1 98 ? 10.972 2.506 211.973 1.00 48.66 1638 ILE A N 1
ATOM 576 C CA . ILE A 1 98 ? 12.320 1.957 211.830 1.00 48.43 1638 ILE A CA 1
ATOM 577 C C . ILE A 1 98 ? 12.385 0.504 212.288 1.00 46.24 1638 ILE A C 1
ATOM 578 O O . ILE A 1 98 ? 12.717 -0.387 211.480 1.00 46.25 1638 ILE A O 1
ATOM 583 N N . ALA A 1 99 ? 11.990 0.255 213.539 1.00 46.39 1639 ALA A N 1
ATOM 584 C CA . ALA A 1 99 ? 12.002 -1.105 214.085 1.00 39.14 1639 ALA A CA 1
ATOM 585 C C . ALA A 1 99 ? 11.094 -2.047 213.302 1.00 41.23 1639 ALA A C 1
ATOM 586 O O . ALA A 1 99 ? 11.493 -3.184 212.993 1.00 41.40 1639 ALA A O 1
ATOM 588 N N . ILE A 1 100 ? 9.899 -1.571 212.957 1.00 37.40 1640 ILE A N 1
ATOM 589 C CA . ILE A 1 100 ? 8.955 -2.377 212.187 1.00 37.64 1640 ILE A CA 1
ATOM 590 C C . ILE A 1 100 ? 9.585 -2.797 210.845 1.00 50.58 1640 ILE A C 1
ATOM 591 O O . ILE A 1 100 ? 9.543 -3.985 210.467 1.00 55.82 1640 ILE A O 1
ATOM 596 N N . ASP A 1 101 ? 10.174 -1.830 210.137 1.00 44.57 1641 ASP A N 1
ATOM 597 C CA . ASP A 1 101 ? 10.868 -2.108 208.872 1.00 41.68 1641 ASP A CA 1
ATOM 598 C C . ASP A 1 101 ? 11.991 -3.162 209.025 1.00 39.65 1641 ASP A C 1
ATOM 599 O O . ASP A 1 101 ? 12.076 -4.138 208.248 1.00 48.59 1641 ASP A O 1
ATOM 604 N N . ALA A 1 102 ? 12.841 -2.970 210.030 1.00 33.67 1642 ALA A N 1
ATOM 605 C CA . ALA A 1 102 ? 13.885 -3.953 210.313 1.00 40.29 1642 ALA A CA 1
ATOM 606 C C . ALA A 1 102 ? 13.302 -5.348 210.540 1.00 45.18 1642 ALA A C 1
ATOM 607 O O . ALA A 1 102 ? 13.820 -6.349 210.016 1.00 45.29 1642 ALA A O 1
ATOM 609 N N . LEU A 1 103 ? 12.204 -5.404 211.294 1.00 40.45 1643 LEU A N 1
ATOM 610 C CA . LEU A 1 103 ? 11.579 -6.679 211.621 1.00 42.97 1643 LEU A CA 1
ATOM 611 C C . LEU A 1 103 ? 11.007 -7.382 210.383 1.00 44.51 1643 LEU A C 1
ATOM 612 O O . LEU A 1 103 ? 11.166 -8.601 210.223 1.00 50.02 1643 LEU A O 1
ATOM 617 N N . GLY A 1 104 ? 10.335 -6.629 209.521 1.00 33.23 1644 GLY A N 1
ATOM 618 C CA . GLY A 1 104 ? 9.839 -7.206 208.283 1.00 34.39 1644 GLY A CA 1
ATOM 619 C C . GLY A 1 104 ? 10.977 -7.837 207.499 1.00 43.93 1644 GLY A C 1
ATOM 620 O O . GLY A 1 104 ? 10.875 -8.997 206.998 1.00 53.79 1644 GLY A O 1
ATOM 621 N N . SER A 1 105 ? 12.068 -7.073 207.392 1.00 40.32 1645 SER A N 1
ATOM 622 C CA . SER A 1 105 ? 13.227 -7.556 206.648 1.00 45.45 1645 SER A CA 1
ATOM 623 C C . SER A 1 105 ? 13.706 -8.879 207.255 1.00 42.93 1645 SER A C 1
ATOM 624 O O . SER A 1 105 ? 13.944 -9.865 206.541 1.00 48.17 1645 SER A O 1
ATOM 627 N N . LEU A 1 106 ? 13.792 -8.910 208.577 1.00 35.38 1646 LEU A N 1
ATOM 628 C CA . LEU A 1 106 ? 14.288 -10.093 209.265 1.00 41.34 1646 LEU A CA 1
ATOM 629 C C . LEU A 1 106 ? 13.378 -11.333 209.067 1.00 46.94 1646 LEU A C 1
ATOM 630 O O . LEU A 1 106 ? 13.859 -12.473 208.996 1.00 45.57 1646 LEU A O 1
ATOM 635 N N . ILE A 1 107 ? 12.069 -11.116 209.016 1.00 37.62 1647 ILE A N 1
ATOM 636 C CA . ILE A 1 107 ? 11.143 -12.228 208.832 1.00 42.01 1647 ILE A CA 1
ATOM 637 C C . ILE A 1 107 ? 11.354 -12.851 207.432 1.00 43.76 1647 ILE A C 1
ATOM 638 O O . ILE A 1 107 ? 11.528 -14.081 207.270 1.00 48.10 1647 ILE A O 1
ATOM 643 N N . ILE A 1 108 ? 11.338 -12.022 206.399 1.00 44.68 1648 ILE A N 1
ATOM 644 C CA . ILE A 1 108 ? 11.510 -12.635 205.085 1.00 41.67 1648 ILE A CA 1
ATOM 645 C C . ILE A 1 108 ? 12.920 -13.237 204.911 1.00 43.33 1648 ILE A C 1
ATOM 646 O O . ILE A 1 108 ? 13.083 -14.292 204.290 1.00 45.72 1648 ILE A O 1
ATOM 651 N N . LYS A 1 109 ? 13.936 -12.622 205.508 1.00 43.72 1649 LYS A N 1
ATOM 652 C CA . LYS A 1 109 ? 15.264 -13.223 205.421 1.00 46.20 1649 LYS A CA 1
ATOM 653 C C . LYS A 1 109 ? 15.301 -14.571 206.142 1.00 52.73 1649 LYS A C 1
ATOM 654 O O . 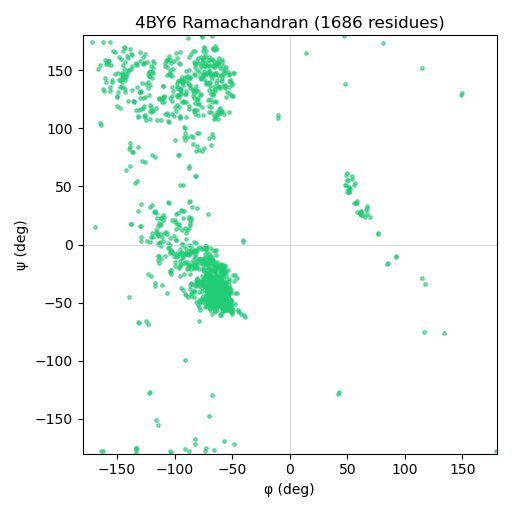LYS A 1 109 ? 15.953 -15.511 205.667 1.00 54.36 1649 LYS A O 1
ATOM 660 N N . LEU A 1 110 ? 14.543 -14.697 207.232 1.00 45.48 1650 LEU A N 1
ATOM 661 C CA . LEU A 1 110 ? 14.500 -15.966 207.954 1.00 40.36 1650 LEU A CA 1
ATOM 662 C C . LEU A 1 110 ? 13.841 -17.032 207.102 1.00 46.67 1650 LEU A C 1
ATOM 663 O O . LEU A 1 110 ? 14.152 -18.222 207.228 1.00 48.88 1650 LEU A O 1
ATOM 668 N N . LEU A 1 111 ? 12.922 -16.611 206.237 1.00 48.59 1651 LEU A N 1
ATOM 669 C CA . LEU A 1 111 ? 12.314 -17.561 205.303 1.00 55.60 1651 LEU A CA 1
ATOM 670 C C . LEU A 1 111 ? 13.235 -17.949 204.133 1.00 58.42 1651 LEU A C 1
ATOM 671 O O . LEU A 1 111 ? 13.124 -19.044 203.604 1.00 56.81 1651 LEU A O 1
ATOM 676 N N . ILE A 1 112 ? 14.097 -17.029 203.698 1.00 64.66 1652 ILE A N 1
ATOM 677 C CA . ILE A 1 112 ? 14.963 -17.250 202.523 1.00 56.74 1652 ILE A CA 1
ATOM 678 C C . ILE A 1 112 ? 16.247 -18.034 202.839 1.00 53.14 1652 ILE A C 1
ATOM 679 O O . ILE A 1 112 ? 16.616 -18.942 202.112 1.00 57.94 1652 ILE A O 1
ATOM 684 N N . LEU A 1 113 ? 16.924 -17.659 203.927 1.00 50.58 1653 LEU A N 1
ATOM 685 C CA . LEU A 1 113 ? 18.296 -18.099 204.218 1.00 45.16 1653 LEU A CA 1
ATOM 686 C C . LEU A 1 113 ? 18.414 -19.347 205.066 1.00 47.41 1653 LEU A C 1
ATOM 687 O O . LEU A 1 113 ? 19.378 -19.497 205.811 1.00 58.12 1653 LEU A O 1
ATOM 692 N N . GLN A 1 114 ? 17.434 -20.230 204.989 1.00 48.63 1654 GLN A N 1
ATOM 693 C CA . GLN A 1 114 ? 17.524 -21.497 205.696 1.00 53.77 1654 GLN A CA 1
ATOM 694 C C . GLN A 1 114 ? 17.144 -22.635 204.785 1.00 61.42 1654 GLN A C 1
ATOM 695 O O . GLN A 1 114 ? 16.363 -22.451 203.837 1.00 59.53 1654 GLN A O 1
ATOM 701 N N . ASP A 1 115 ? 17.666 -23.817 205.084 1.00 70.58 1655 ASP A N 1
ATOM 702 C CA . ASP A 1 115 ? 17.199 -25.011 204.401 1.00 88.58 1655 ASP A CA 1
ATOM 703 C C . ASP A 1 115 ? 15.989 -25.509 205.162 1.00 85.04 1655 ASP A C 1
ATOM 704 O O . ASP A 1 115 ? 15.951 -25.453 206.395 1.00 85.17 1655 ASP A O 1
ATOM 709 N N . PHE A 1 116 ? 14.966 -25.908 204.423 1.00 77.85 1656 PHE A N 1
ATOM 710 C CA . PHE A 1 116 ? 13.762 -26.408 205.044 1.00 75.12 1656 PHE A CA 1
ATOM 711 C C . PHE A 1 116 ? 13.484 -27.838 204.565 1.00 99.77 1656 PHE A C 1
ATOM 712 O O . PHE A 1 116 ? 13.117 -28.070 203.400 1.00 104.90 1656 PHE A O 1
ATOM 720 N N . LYS A 1 117 ? 13.691 -28.788 205.477 1.00 113.36 1657 LYS A N 1
ATOM 721 C CA . LYS A 1 117 ? 13.484 -30.219 205.227 1.00 126.51 1657 LYS A CA 1
ATOM 722 C C . LYS A 1 117 ? 12.044 -30.570 204.813 1.00 124.20 1657 LYS A C 1
ATOM 723 O O . LYS A 1 117 ? 11.724 -30.675 203.625 1.00 119.23 1657 LYS A O 1
ATOM 729 N N . THR A 1 120 ? 7.178 -27.642 206.074 1.00 44.81 1660 THR A N 1
ATOM 730 C CA . THR A 1 120 ? 8.112 -27.177 207.103 1.00 55.07 1660 THR A CA 1
ATOM 731 C C . THR A 1 120 ? 8.374 -25.643 206.997 1.00 61.80 1660 THR A C 1
ATOM 732 O O . THR A 1 120 ? 8.492 -24.948 208.020 1.00 56.80 1660 THR A O 1
ATOM 736 N N . ARG A 1 121 ? 8.382 -25.103 205.780 1.00 59.32 1661 ARG A N 1
ATOM 737 C CA . ARG A 1 121 ? 8.458 -23.649 205.586 1.00 55.69 1661 ARG A CA 1
ATOM 738 C C . ARG A 1 121 ? 7.079 -23.048 205.849 1.00 58.79 1661 ARG A C 1
ATOM 739 O O . ARG A 1 121 ? 6.936 -21.927 206.368 1.00 58.69 1661 ARG A O 1
ATOM 747 N N . ARG A 1 122 ? 6.065 -23.829 205.489 1.00 57.87 1662 ARG A N 1
ATOM 748 C CA . ARG A 1 122 ? 4.685 -23.486 205.769 1.00 57.07 1662 ARG A CA 1
ATOM 749 C C . ARG A 1 122 ? 4.511 -23.333 207.268 1.00 61.13 1662 ARG A C 1
ATOM 750 O O . ARG A 1 122 ? 3.922 -22.363 207.754 1.00 67.43 1662 ARG A O 1
ATOM 758 N N . ASP A 1 123 ? 5.085 -24.274 208.005 1.00 60.31 1663 ASP A N 1
ATOM 759 C CA . ASP A 1 123 ? 4.986 -24.251 209.452 1.00 55.60 1663 ASP A CA 1
ATOM 760 C C . ASP A 1 123 ? 5.675 -23.035 210.067 1.00 56.69 1663 ASP A C 1
ATOM 761 O O . ASP A 1 123 ? 5.128 -22.398 210.968 1.00 63.74 1663 ASP A O 1
ATOM 766 N N . TYR A 1 124 ? 6.841 -22.692 209.536 1.00 50.06 1664 TYR A N 1
ATOM 767 C CA . TYR A 1 124 ? 7.627 -21.580 210.029 1.00 42.88 1664 TYR A CA 1
ATOM 768 C C . TYR A 1 124 ? 6.876 -20.274 209.826 1.00 47.99 1664 TYR A C 1
ATOM 769 O O . TYR A 1 124 ? 6.711 -19.473 210.766 1.00 47.25 1664 TYR A O 1
ATOM 778 N N . ILE A 1 125 ? 6.436 -20.049 208.587 1.00 47.50 1665 ILE A N 1
ATOM 779 C CA . ILE A 1 125 ? 5.727 -18.811 208.275 1.00 48.35 1665 ILE A CA 1
ATOM 780 C C . ILE A 1 125 ? 4.449 -18.737 209.127 1.00 47.35 1665 ILE A C 1
ATOM 781 O O . ILE A 1 125 ? 4.097 -17.673 209.642 1.00 50.25 1665 ILE A O 1
ATOM 786 N N . ASN A 1 126 ? 3.797 -19.878 209.333 1.00 46.70 1666 ASN A N 1
ATOM 787 C CA . ASN A 1 126 ? 2.600 -19.902 210.148 1.00 49.18 1666 ASN A CA 1
ATOM 788 C C . ASN A 1 126 ? 2.899 -19.555 211.603 1.00 57.00 1666 ASN A C 1
ATOM 789 O O . ASN A 1 126 ? 2.145 -18.811 212.215 1.00 63.12 1666 ASN A O 1
ATOM 794 N N . ALA A 1 127 ? 4.003 -20.073 212.139 1.00 48.41 1667 ALA A N 1
ATOM 795 C CA . ALA A 1 127 ? 4.422 -19.764 213.503 1.00 41.22 1667 ALA A CA 1
ATOM 796 C C . ALA A 1 127 ? 4.611 -18.262 213.658 1.00 46.37 1667 ALA A C 1
ATOM 797 O O . ALA A 1 127 ? 4.080 -17.651 214.607 1.00 56.50 1667 ALA A O 1
ATOM 799 N N . ILE A 1 128 ? 5.359 -17.663 212.727 1.00 44.94 1668 ILE A N 1
ATOM 800 C CA . ILE A 1 128 ? 5.617 -16.231 212.808 1.00 44.73 1668 ILE A CA 1
ATOM 801 C C . ILE A 1 128 ? 4.297 -15.421 212.707 1.00 56.51 1668 ILE A C 1
ATOM 802 O O . ILE A 1 128 ? 4.052 -14.532 213.535 1.00 55.07 1668 ILE A O 1
ATOM 807 N N . PHE A 1 129 ? 3.432 -15.739 211.740 1.00 58.19 1669 PHE A N 1
ATOM 808 C CA . PHE A 1 129 ? 2.150 -15.016 211.634 1.00 62.14 1669 PHE A CA 1
ATOM 809 C C . PHE A 1 129 ? 1.269 -15.210 212.875 1.00 56.68 1669 PHE A C 1
ATOM 810 O O . PHE A 1 129 ? 0.547 -14.302 213.288 1.00 55.84 1669 PHE A O 1
ATOM 818 N N . SER A 1 130 ? 1.322 -16.397 213.459 1.00 49.23 1670 SER A N 1
ATOM 819 C CA . SER A 1 130 ? 0.577 -16.662 214.674 1.00 51.28 1670 SER A CA 1
ATOM 820 C C . SER A 1 130 ? 1.019 -15.709 215.778 1.00 56.69 1670 SER A C 1
ATOM 821 O O . SER A 1 130 ? 0.172 -15.086 216.463 1.00 60.57 1670 SER A O 1
ATOM 824 N N . VAL A 1 131 ? 2.338 -15.603 215.950 1.00 40.23 1671 VAL A N 1
ATOM 825 C CA . VAL A 1 131 ? 2.863 -14.686 216.950 1.00 38.09 1671 VAL A CA 1
ATOM 826 C C . VAL A 1 131 ? 2.406 -13.262 216.685 1.00 43.44 1671 VAL A C 1
ATOM 827 O O . VAL A 1 131 ? 1.989 -12.545 217.625 1.00 43.82 1671 VAL A O 1
ATOM 831 N N . ILE A 1 132 ? 2.490 -12.842 215.420 1.00 41.23 1672 ILE A N 1
ATOM 832 C CA . ILE A 1 132 ? 2.109 -11.474 215.098 1.00 44.26 1672 ILE A CA 1
ATOM 833 C C . ILE A 1 132 ? 0.655 -11.249 215.512 1.00 49.37 1672 ILE A C 1
ATOM 834 O O . ILE A 1 132 ? 0.360 -10.343 216.318 1.00 56.65 1672 ILE A O 1
ATOM 839 N N . VAL A 1 133 ? -0.253 -12.095 215.029 1.00 37.84 1673 VAL A N 1
ATOM 840 C CA . VAL A 1 133 ? -1.655 -11.795 215.294 1.00 48.04 1673 VAL A CA 1
ATOM 841 C C . VAL A 1 133 ? -1.997 -11.951 216.769 1.00 53.17 1673 VAL A C 1
ATOM 842 O O . VAL A 1 133 ? -2.931 -11.314 217.229 1.00 57.98 1673 VAL A O 1
ATOM 846 N N . LEU A 1 134 ? -1.241 -12.763 217.512 1.00 49.19 1674 LEU A N 1
ATOM 847 C CA . LEU A 1 134 ? -1.477 -12.877 218.950 1.00 51.74 1674 LEU A CA 1
ATOM 848 C C . LEU A 1 134 ? -1.129 -11.563 219.676 1.00 64.66 1674 LEU A C 1
ATOM 849 O O . LEU A 1 134 ? -1.974 -10.989 220.409 1.00 74.21 1674 LEU A O 1
ATOM 854 N N . VAL A 1 135 ? 0.095 -11.076 219.456 1.00 62.12 1675 VAL A N 1
ATOM 855 C CA . VAL A 1 135 ? 0.523 -9.809 220.057 1.00 54.81 1675 VAL A CA 1
ATOM 856 C C . VAL A 1 135 ? -0.426 -8.671 219.669 1.00 51.87 1675 VAL A C 1
ATOM 857 O O . VAL A 1 135 ? -0.809 -7.840 220.500 1.00 55.48 1675 VAL A O 1
ATOM 861 N N . PHE A 1 136 ? -0.803 -8.666 218.396 1.00 44.72 1676 PHE A N 1
ATOM 862 C CA . PHE A 1 136 ? -1.782 -7.746 217.852 1.00 46.32 1676 PHE A CA 1
ATOM 863 C C . PHE A 1 136 ? -3.107 -7.794 218.634 1.00 55.71 1676 PHE A C 1
ATOM 864 O O . PHE A 1 136 ? -3.574 -6.770 219.150 1.00 55.53 1676 PHE A O 1
ATOM 872 N N . ALA A 1 137 ? -3.688 -8.991 218.731 1.00 52.98 1677 ALA A N 1
ATOM 873 C CA . ALA A 1 137 ? -4.970 -9.194 219.405 1.00 47.78 1677 ALA A CA 1
ATOM 874 C C . ALA A 1 137 ? -4.930 -8.583 220.784 1.00 50.68 1677 ALA A C 1
ATOM 875 O O . ALA A 1 137 ? -5.845 -7.838 221.150 1.00 58.34 1677 ALA A O 1
ATOM 877 N N . LYS A 1 138 ? -3.866 -8.871 221.540 1.00 41.60 1678 LYS A N 1
ATOM 878 C CA . LYS A 1 138 ? -3.752 -8.292 222.882 1.00 41.93 1678 LYS A CA 1
ATOM 879 C C . LYS A 1 138 ? -3.620 -6.768 222.856 1.00 51.51 1678 LYS A C 1
ATOM 880 O O . LYS A 1 138 ? -4.209 -6.078 223.674 1.00 54.39 1678 LYS A O 1
ATOM 886 N N . ASP A 1 139 ? -2.855 -6.237 221.915 1.00 57.74 1679 ASP A N 1
ATOM 887 C CA . ASP A 1 139 ? -2.701 -4.785 221.822 1.00 61.40 1679 ASP A CA 1
ATOM 888 C C . ASP A 1 139 ? -4.077 -4.138 221.643 1.00 56.98 1679 ASP A C 1
ATOM 889 O O . ASP A 1 139 ? -4.394 -3.135 222.278 1.00 54.55 1679 ASP A O 1
ATOM 894 N N . HIS A 1 140 ? -4.893 -4.776 220.811 1.00 53.32 1680 HIS A N 1
ATOM 895 C CA . HIS A 1 140 ? -6.180 -4.266 220.364 1.00 52.28 1680 HIS A CA 1
ATOM 896 C C . HIS A 1 140 ? -7.265 -4.366 221.449 1.00 59.81 1680 HIS A C 1
ATOM 897 O O . HIS A 1 140 ? -8.005 -3.412 221.699 1.00 55.43 1680 HIS A O 1
ATOM 904 N N . SER A 1 141 ? -7.357 -5.519 222.099 1.00 58.64 1681 SER A N 1
ATOM 905 C CA . SER A 1 141 ? -8.522 -5.782 222.921 1.00 57.94 1681 SER A CA 1
ATOM 906 C C . SER A 1 141 ? -8.344 -5.443 224.419 1.00 66.44 1681 SER A C 1
ATOM 907 O O . SER A 1 141 ? -9.338 -5.276 225.141 1.00 67.74 1681 SER A O 1
ATOM 910 N N . GLN A 1 142 ? -7.106 -5.298 224.891 1.00 62.34 1682 GLN A N 1
ATOM 911 C CA . GLN A 1 142 ? -6.904 -5.192 226.341 1.00 62.49 1682 GLN A CA 1
ATOM 912 C C . GLN A 1 142 ? -7.490 -3.923 226.940 1.00 70.90 1682 GLN A C 1
ATOM 913 O O . GLN A 1 142 ? -7.882 -3.002 226.219 1.00 71.31 1682 GLN A O 1
ATOM 919 N N . GLU A 1 143 ? -7.551 -3.895 228.269 1.00 77.50 1683 GLU A N 1
ATOM 920 C CA . GLU A 1 143 ? -8.391 -2.939 228.961 1.00 81.80 1683 GLU A CA 1
ATOM 921 C C . GLU A 1 143 ? -7.842 -1.528 228.844 1.00 87.97 1683 GLU A C 1
ATOM 922 O O . GLU A 1 143 ? -8.564 -0.613 228.442 1.00 99.32 1683 GLU A O 1
ATOM 928 N N . GLY A 1 144 ? -6.568 -1.337 229.164 1.00 78.59 1684 GLY A N 1
ATOM 929 C CA . GLY A 1 144 ? -6.005 -0.001 229.064 1.00 82.92 1684 GLY A CA 1
ATOM 930 C C . GLY A 1 144 ? -5.352 0.238 227.713 1.00 83.41 1684 GLY A C 1
ATOM 931 O O . GLY A 1 144 ? -4.211 0.703 227.656 1.00 83.20 1684 GLY A O 1
ATOM 932 N N . THR A 1 145 ? -6.086 -0.048 226.634 1.00 78.42 1685 THR A N 1
ATOM 933 C CA . THR A 1 145 ? -5.498 -0.158 225.296 1.00 75.70 1685 THR A CA 1
ATOM 934 C C . THR A 1 145 ? -4.997 1.170 224.696 1.00 72.22 1685 THR A C 1
ATOM 935 O O . THR A 1 145 ? -5.656 2.213 224.779 1.00 69.08 1685 THR A O 1
ATOM 939 N N . THR A 1 146 ? -3.814 1.103 224.087 1.00 68.45 1686 THR A N 1
ATOM 940 C CA . THR A 1 146 ? -3.213 2.246 223.407 1.00 68.39 1686 THR A CA 1
ATOM 941 C C . THR A 1 146 ? -2.977 1.885 221.938 1.00 69.91 1686 THR A C 1
ATOM 942 O O . THR A 1 146 ? -2.038 2.382 221.299 1.00 68.37 1686 THR A O 1
ATOM 946 N N . PHE A 1 147 ? -3.870 1.039 221.423 1.00 64.82 1687 PHE A N 1
ATOM 947 C CA . PHE A 1 147 ? -3.735 0.401 220.120 1.00 59.58 1687 PHE A CA 1
ATOM 948 C C . PHE A 1 147 ? -3.775 1.387 218.976 1.00 62.85 1687 PHE A C 1
ATOM 949 O O . PHE A 1 147 ? -4.622 2.285 218.927 1.00 65.63 1687 PHE A O 1
ATOM 957 N N . ASN A 1 148 ? -2.828 1.191 218.065 1.00 58.39 1688 ASN A N 1
ATOM 958 C CA . ASN A 1 148 ? -2.760 1.913 216.821 1.00 53.85 1688 ASN A CA 1
ATOM 959 C C . ASN A 1 148 ? -2.587 0.881 215.727 1.00 56.20 1688 ASN A C 1
ATOM 960 O O . ASN A 1 148 ? -1.757 -0.011 215.847 1.00 62.21 1688 ASN A O 1
ATOM 965 N N . GLU A 1 149 ? -3.393 0.984 214.681 1.00 54.08 1689 GLU A N 1
ATOM 966 C CA . GLU A 1 149 ? -3.352 0.014 213.594 1.00 56.38 1689 GLU A CA 1
ATOM 967 C C . GLU A 1 149 ? -2.093 0.165 212.754 1.00 54.06 1689 GLU A C 1
ATOM 968 O O . GLU A 1 149 ? -1.571 -0.814 212.212 1.00 49.21 1689 GLU A O 1
ATOM 974 N N . ARG A 1 150 ? -1.589 1.392 212.686 1.00 50.98 1690 ARG A N 1
ATOM 975 C CA . ARG A 1 150 ? -0.530 1.721 211.748 1.00 40.77 1690 ARG A CA 1
ATOM 976 C C . ARG A 1 150 ? 0.705 0.827 211.826 1.00 45.77 1690 ARG A C 1
ATOM 977 O O . ARG A 1 150 ? 1.081 0.290 210.813 1.00 52.90 1690 ARG A O 1
ATOM 985 N N . PRO A 1 151 ? 1.288 0.588 213.017 1.00 43.66 1691 PRO A N 1
ATOM 986 C CA . PRO A 1 151 ? 2.511 -0.232 212.983 1.00 38.01 1691 PRO A CA 1
ATOM 987 C C . PRO A 1 151 ? 2.275 -1.666 212.476 1.00 44.35 1691 PRO A C 1
ATOM 988 O O . PRO A 1 151 ? 3.171 -2.259 211.873 1.00 49.37 1691 PRO A O 1
ATOM 992 N N . TYR A 1 152 ? 1.109 -2.239 212.761 1.00 42.65 1692 TYR A N 1
ATOM 993 C CA . TYR A 1 152 ? 0.827 -3.579 212.266 1.00 43.95 1692 TYR A CA 1
ATOM 994 C C . TYR A 1 152 ? 0.612 -3.520 210.766 1.00 55.15 1692 TYR A C 1
ATOM 995 O O . TYR A 1 152 ? 1.167 -4.339 210.014 1.00 62.40 1692 TYR A O 1
ATOM 1004 N N . PHE A 1 153 ? -0.151 -2.523 210.325 1.00 53.27 1693 PHE A N 1
ATOM 1005 C CA . PHE A 1 153 ? -0.330 -2.312 208.895 1.00 50.65 1693 PHE A CA 1
ATOM 1006 C C . PHE A 1 153 ? 1.030 -2.203 208.207 1.00 54.76 1693 PHE A C 1
ATOM 1007 O O . PHE A 1 153 ? 1.245 -2.764 207.134 1.00 63.99 1693 PHE A O 1
ATOM 1015 N N . ARG A 1 154 ? 1.934 -1.458 208.827 1.00 45.11 1694 ARG A N 1
ATOM 1016 C CA . ARG A 1 154 ? 3.256 -1.256 208.281 1.00 48.08 1694 ARG A CA 1
ATOM 1017 C C . ARG A 1 154 ? 3.993 -2.591 208.211 1.00 49.64 1694 ARG A C 1
ATOM 1018 O O . ARG A 1 154 ? 4.585 -2.905 207.188 1.00 54.85 1694 ARG A O 1
ATOM 1026 N N . LEU A 1 155 ? 3.891 -3.402 209.261 1.00 44.76 1695 LEU A N 1
ATOM 1027 C CA . LEU A 1 155 ? 4.556 -4.709 209.279 1.00 42.97 1695 LEU A CA 1
ATOM 1028 C C . LEU A 1 155 ? 4.096 -5.591 208.118 1.00 48.29 1695 LEU A C 1
ATOM 1029 O O . LEU A 1 155 ? 4.908 -6.220 207.424 1.00 45.63 1695 LEU A O 1
ATOM 1034 N N . PHE A 1 156 ? 2.786 -5.637 207.912 1.00 52.27 1696 PHE A N 1
ATOM 1035 C CA . PHE A 1 156 ? 2.233 -6.453 206.838 1.00 47.35 1696 PHE A CA 1
ATOM 1036 C C . PHE A 1 156 ? 2.589 -5.903 205.430 1.00 50.11 1696 PHE A C 1
ATOM 1037 O O . PHE A 1 156 ? 2.924 -6.675 204.521 1.00 47.56 1696 PHE A O 1
ATOM 1045 N N . SER A 1 157 ? 2.502 -4.583 205.257 1.00 45.49 1697 SER A N 1
ATOM 1046 C CA . SER A 1 157 ? 2.868 -3.923 204.001 1.00 42.71 1697 SER A CA 1
ATOM 1047 C C . SER A 1 157 ? 4.315 -4.230 203.644 1.00 48.73 1697 SER A C 1
ATOM 1048 O O . SER A 1 157 ? 4.663 -4.535 202.492 1.00 43.11 1697 SER A O 1
ATOM 1051 N N . ASN A 1 158 ? 5.150 -4.165 204.670 1.00 45.43 1698 ASN A N 1
ATOM 1052 C CA . ASN A 1 158 ? 6.549 -4.454 204.528 1.00 33.35 1698 ASN A CA 1
ATOM 1053 C C . ASN A 1 158 ? 6.785 -5.896 204.126 1.00 38.97 1698 ASN A C 1
ATOM 1054 O O . ASN A 1 158 ? 7.544 -6.166 203.201 1.00 45.43 1698 ASN A O 1
ATOM 1059 N N . ILE A 1 159 ? 6.123 -6.821 204.808 1.00 38.73 1699 ILE A N 1
ATOM 1060 C CA . ILE A 1 159 ? 6.285 -8.230 204.472 1.00 42.23 1699 ILE A CA 1
ATOM 1061 C C . ILE A 1 159 ? 5.899 -8.454 203.010 1.00 41.79 1699 ILE A C 1
ATOM 1062 O O . ILE A 1 159 ? 6.606 -9.157 202.263 1.00 44.82 1699 ILE A O 1
ATOM 1067 N N . LEU A 1 160 ? 4.797 -7.833 202.598 1.00 41.52 1700 LEU A N 1
ATOM 1068 C CA . LEU A 1 160 ? 4.353 -7.946 201.214 1.00 46.83 1700 LEU A CA 1
ATOM 1069 C C . LEU A 1 160 ? 5.457 -7.444 200.270 1.00 52.16 1700 LEU A C 1
ATOM 1070 O O . LEU A 1 160 ? 5.779 -8.096 199.268 1.00 53.36 1700 LEU A O 1
ATOM 1075 N N . TYR A 1 161 ? 6.046 -6.300 200.616 1.00 40.88 1701 TYR A N 1
ATOM 1076 C CA . TYR A 1 161 ? 7.095 -5.713 199.797 1.00 38.80 1701 TYR A CA 1
ATOM 1077 C C . TYR A 1 161 ? 8.303 -6.650 199.670 1.00 47.57 1701 TYR A C 1
ATOM 1078 O O . TYR A 1 161 ? 8.829 -6.896 198.587 1.00 47.25 1701 TYR A O 1
ATOM 1087 N N . GLU A 1 162 ? 8.742 -7.156 200.807 1.00 50.88 1702 GLU A N 1
ATOM 1088 C CA . GLU A 1 162 ? 9.898 -8.010 200.867 1.00 51.00 1702 GLU A CA 1
ATOM 1089 C C . GLU A 1 162 ? 9.713 -9.220 199.974 1.00 52.60 1702 GLU A C 1
ATOM 1090 O O . GLU A 1 162 ? 10.590 -9.565 199.149 1.00 60.98 1702 GLU A O 1
ATOM 1096 N N . TRP A 1 163 ? 8.556 -9.849 200.116 1.00 40.94 1703 TRP A N 1
ATOM 1097 C CA . TRP A 1 163 ? 8.314 -11.030 199.326 1.00 40.85 1703 TRP A CA 1
ATOM 1098 C C . TRP A 1 163 ? 8.237 -10.643 197.851 1.00 46.43 1703 TRP A C 1
ATOM 1099 O O . TRP A 1 163 ? 8.776 -11.332 196.982 1.00 51.03 1703 TRP A O 1
ATOM 1110 N N . ALA A 1 164 ? 7.596 -9.515 197.583 1.00 46.23 1704 ALA A N 1
ATOM 1111 C CA . ALA A 1 164 ? 7.413 -9.036 196.222 1.00 50.85 1704 ALA A CA 1
ATOM 1112 C C . ALA A 1 164 ? 8.742 -8.806 195.519 1.00 53.55 1704 ALA A C 1
ATOM 1113 O O . ALA A 1 164 ? 8.865 -8.967 194.288 1.00 53.39 1704 ALA A O 1
ATOM 1115 N N . THR A 1 165 ? 9.725 -8.421 196.328 1.00 41.59 1705 THR A N 1
ATOM 1116 C CA . THR A 1 165 ? 11.017 -8.000 195.846 1.00 39.00 1705 THR A CA 1
ATOM 1117 C C . THR A 1 165 ? 11.921 -9.198 195.584 1.00 52.77 1705 THR A C 1
ATOM 1118 O O . THR A 1 165 ? 12.644 -9.231 194.583 1.00 58.12 1705 THR A O 1
ATOM 1122 N N . ILE A 1 166 ? 11.866 -10.189 196.468 1.00 52.09 1706 ILE A N 1
ATOM 1123 C CA . ILE A 1 166 ? 12.696 -11.373 196.285 1.00 46.20 1706 ILE A CA 1
ATOM 1124 C C . ILE A 1 166 ? 12.062 -12.362 195.294 1.00 48.86 1706 ILE A C 1
ATOM 1125 O O . ILE A 1 166 ? 12.728 -13.267 194.801 1.00 56.08 1706 ILE A O 1
ATOM 1130 N N . ARG A 1 167 ? 10.784 -12.198 194.980 1.00 42.27 1707 ARG A N 1
ATOM 1131 C CA . ARG A 1 167 ? 10.119 -13.238 194.193 1.00 50.04 1707 ARG A CA 1
ATOM 1132 C C . ARG A 1 167 ? 10.288 -13.043 192.692 1.00 51.31 1707 ARG A C 1
ATOM 1133 O O . ARG A 1 167 ? 10.104 -14.001 191.932 1.00 47.15 1707 ARG A O 1
ATOM 1141 N N . THR A 1 168 ? 10.655 -11.821 192.277 1.00 51.60 1708 THR A N 1
ATOM 1142 C CA . THR A 1 168 ? 10.699 -11.439 190.852 1.00 51.75 1708 THR A CA 1
ATOM 1143 C C . THR A 1 168 ? 11.465 -12.411 189.943 1.00 55.81 1708 THR A C 1
ATOM 1144 O O . THR A 1 168 ? 12.568 -12.888 190.283 1.00 56.48 1708 THR A O 1
ATOM 1148 N N . HIS A 1 169 ? 10.870 -12.665 188.777 1.00 55.75 1709 HIS A N 1
ATOM 1149 C CA . HIS A 1 169 ? 11.450 -13.540 187.762 1.00 58.14 1709 HIS A CA 1
ATOM 1150 C C . HIS A 1 169 ? 11.776 -14.901 188.358 1.00 57.37 1709 HIS A C 1
ATOM 1151 O O . HIS A 1 169 ? 12.925 -15.322 188.352 1.00 59.53 1709 HIS A O 1
ATOM 1158 N N . ASN A 1 170 ? 10.743 -15.559 188.888 1.00 56.05 1710 ASN A N 1
ATOM 1159 C CA . ASN A 1 170 ? 10.865 -16.881 189.487 1.00 54.83 1710 ASN A CA 1
ATOM 1160 C C . ASN A 1 170 ? 12.023 -16.946 190.463 1.00 57.65 1710 ASN A C 1
ATOM 1161 O O . ASN A 1 170 ? 12.875 -17.828 190.366 1.00 63.76 1710 ASN A O 1
ATOM 1166 N N . PHE A 1 171 ? 12.058 -15.987 191.379 1.00 57.18 1711 PHE A N 1
ATOM 1167 C CA . PHE A 1 171 ? 13.078 -15.949 192.413 1.00 57.60 1711 PHE A CA 1
ATOM 1168 C C . PHE A 1 171 ? 14.479 -16.057 191.811 1.00 51.49 1711 PHE A C 1
ATOM 1169 O O . PHE A 1 171 ? 15.285 -16.862 192.266 1.00 50.92 1711 PHE A O 1
ATOM 1177 N N . VAL A 1 172 ? 14.759 -15.246 190.792 1.00 50.64 1712 VAL A N 1
ATOM 1178 C CA . VAL A 1 172 ? 16.033 -15.349 190.077 1.00 47.72 1712 VAL A CA 1
ATOM 1179 C C . VAL A 1 172 ? 17.208 -14.874 190.939 1.00 47.41 1712 VAL A C 1
ATOM 1180 O O . VAL A 1 172 ? 18.338 -15.291 190.717 1.00 55.59 1712 VAL A O 1
ATOM 1184 N N . ARG A 1 173 ? 16.940 -14.067 191.959 1.00 50.27 1713 ARG A N 1
ATOM 1185 C CA . ARG A 1 173 ? 18.007 -13.584 192.834 1.00 57.77 1713 ARG A CA 1
ATOM 1186 C C . ARG A 1 173 ? 18.505 -14.635 193.822 1.00 63.33 1713 ARG A C 1
ATOM 1187 O O . ARG A 1 173 ? 19.440 -14.378 194.574 1.00 70.95 1713 ARG A O 1
ATOM 1195 N N . ILE A 1 174 ? 17.886 -15.811 193.827 1.00 62.45 1714 ILE A N 1
ATOM 1196 C CA . ILE A 1 174 ? 18.291 -16.874 194.741 1.00 68.32 1714 ILE A CA 1
ATOM 1197 C C . ILE A 1 174 ? 19.352 -17.780 194.128 1.00 72.48 1714 ILE A C 1
ATOM 1198 O O . ILE A 1 174 ? 19.122 -18.374 193.077 1.00 76.96 1714 ILE A O 1
ATOM 1203 N N . SER A 1 175 ? 20.496 -17.892 194.807 1.00 75.87 1715 SER A N 1
ATOM 1204 C CA . SER A 1 175 ? 21.686 -18.582 194.283 1.00 79.02 1715 SER A CA 1
ATOM 1205 C C . SER A 1 175 ? 21.535 -20.100 194.270 1.00 76.95 1715 SER A C 1
ATOM 1206 O O . SER A 1 175 ? 21.763 -20.727 193.231 1.00 81.03 1715 SER A O 1
ATOM 1209 N N . ASP A 1 176 ? 21.196 -20.680 195.431 1.00 64.26 1716 ASP A N 1
ATOM 1210 C CA . ASP A 1 176 ? 20.972 -22.118 195.539 1.00 66.89 1716 ASP A CA 1
ATOM 1211 C C . ASP A 1 176 ? 19.756 -22.424 194.666 1.00 72.94 1716 ASP A C 1
ATOM 1212 O O . ASP A 1 176 ? 18.703 -21.808 194.832 1.00 73.71 1716 ASP A O 1
ATOM 1217 N N . SER A 1 177 ? 19.931 -23.312 193.689 1.00 78.51 1717 SER A N 1
ATOM 1218 C CA . SER A 1 177 ? 18.865 -23.666 192.754 1.00 77.60 1717 SER A CA 1
ATOM 1219 C C . SER A 1 177 ? 17.796 -24.476 193.451 1.00 79.84 1717 SER A C 1
ATOM 1220 O O . SER A 1 177 ? 16.632 -24.461 193.053 1.00 86.80 1717 SER A O 1
ATOM 1223 N N . SER A 1 178 ? 18.229 -25.239 194.448 1.00 76.90 1718 SER A N 1
ATOM 1224 C CA . SER A 1 178 ? 17.343 -26.039 195.272 1.00 76.66 1718 SER A CA 1
ATOM 1225 C C . SER A 1 178 ? 16.394 -25.111 196.062 1.00 69.03 1718 SER A C 1
ATOM 1226 O O . SER A 1 178 ? 15.152 -25.227 195.999 1.00 55.37 1718 SER A O 1
ATOM 1229 N N . THR A 1 179 ? 16.987 -24.170 196.787 1.00 63.25 1719 THR A N 1
ATOM 1230 C CA . THR A 1 179 ? 16.208 -23.189 197.521 1.00 62.07 1719 THR A CA 1
ATOM 1231 C C . THR A 1 179 ? 15.303 -22.415 196.570 1.00 57.76 1719 THR A C 1
ATOM 1232 O O . THR A 1 179 ? 14.174 -22.096 196.901 1.00 68.87 1719 THR A O 1
ATOM 1236 N N . ARG A 1 180 ? 15.817 -22.114 195.386 1.00 52.91 1720 ARG A N 1
ATOM 1237 C CA . ARG A 1 180 ? 15.078 -21.365 194.376 1.00 52.40 1720 ARG A CA 1
ATOM 1238 C C . ARG A 1 180 ? 13.825 -22.133 193.957 1.00 54.37 1720 ARG A C 1
ATOM 1239 O O . ARG A 1 180 ? 12.736 -21.570 193.883 1.00 60.72 1720 ARG A O 1
ATOM 1247 N N . GLN A 1 181 ? 13.981 -23.422 193.690 1.00 49.37 1721 GLN A N 1
ATOM 1248 C CA . GLN A 1 181 ? 12.856 -24.225 193.258 1.00 48.96 1721 GLN A CA 1
ATOM 1249 C C . GLN A 1 181 ? 11.837 -24.301 194.377 1.00 58.50 1721 GLN A C 1
ATOM 1250 O O . GLN A 1 181 ? 10.612 -24.180 194.144 1.00 59.05 1721 GLN A O 1
ATOM 1256 N N . GLU A 1 182 ? 12.354 -24.476 195.592 1.00 58.34 1722 GLU A N 1
ATOM 1257 C CA . GLU A 1 182 ? 11.506 -24.533 196.771 1.00 52.57 1722 GLU A CA 1
ATOM 1258 C C . GLU A 1 182 ? 10.675 -23.261 196.883 1.00 52.02 1722 GLU A C 1
ATOM 1259 O O . GLU A 1 182 ? 9.446 -23.332 197.002 1.00 46.73 1722 GLU A O 1
ATOM 1265 N N . LEU A 1 183 ? 11.324 -22.107 196.778 1.00 38.29 1723 LEU A N 1
ATOM 1266 C CA . LEU A 1 183 ? 10.600 -20.854 196.915 1.00 49.65 1723 LEU A CA 1
ATOM 1267 C C . LEU A 1 183 ? 9.571 -20.697 195.821 1.00 51.82 1723 LEU A C 1
ATOM 1268 O O . LEU A 1 183 ? 8.435 -20.294 196.085 1.00 50.82 1723 LEU A O 1
ATOM 1273 N N . ILE A 1 184 ? 9.957 -21.067 194.607 1.00 48.63 1724 ILE A N 1
ATOM 1274 C CA . ILE A 1 184 ? 9.039 -21.026 193.489 1.00 46.00 1724 ILE A CA 1
ATOM 1275 C C . ILE A 1 184 ? 7.767 -21.759 193.863 1.00 51.40 1724 ILE A C 1
ATOM 1276 O O . ILE A 1 184 ? 6.672 -21.217 193.689 1.00 55.71 1724 ILE A O 1
ATOM 1281 N N . GLU A 1 185 ? 7.907 -22.957 194.433 1.00 51.34 1725 GLU A N 1
ATOM 1282 C CA . GLU A 1 185 ? 6.731 -23.750 194.795 1.00 51.11 1725 GLU A CA 1
ATOM 1283 C C . GLU A 1 185 ? 5.988 -23.174 195.986 1.00 51.56 1725 GLU A C 1
ATOM 1284 O O . GLU A 1 185 ? 4.777 -23.345 196.107 1.00 61.91 1725 GLU A O 1
ATOM 1290 N N . PHE A 1 186 ? 6.713 -22.468 196.844 1.00 49.57 1726 PHE A N 1
ATOM 1291 C CA . PHE A 1 186 ? 6.161 -21.960 198.089 1.00 39.95 1726 PHE A CA 1
ATOM 1292 C C . PHE A 1 186 ? 5.376 -20.662 197.907 1.00 44.57 1726 PHE A C 1
ATOM 1293 O O . PHE A 1 186 ? 4.564 -20.311 198.761 1.00 55.60 1726 PHE A O 1
ATOM 1301 N N . ASP A 1 187 ? 5.619 -19.965 196.801 1.00 43.40 1727 ASP A N 1
ATOM 1302 C CA . ASP A 1 187 ? 5.029 -18.652 196.526 1.00 42.32 1727 ASP A CA 1
ATOM 1303 C C . ASP A 1 187 ? 3.533 -18.562 196.830 1.00 43.92 1727 ASP A C 1
ATOM 1304 O O . ASP A 1 187 ? 3.079 -17.689 197.596 1.00 42.25 1727 ASP A O 1
ATOM 1309 N N . SER A 1 188 ? 2.767 -19.446 196.199 1.00 47.06 1728 SER A N 1
ATOM 1310 C CA . SER A 1 188 ? 1.318 -19.472 196.386 1.00 46.93 1728 SER A CA 1
ATOM 1311 C C . SER A 1 188 ? 0.963 -19.705 197.834 1.00 50.91 1728 SER A C 1
ATOM 1312 O O . SER A 1 188 ? 0.023 -19.102 198.346 1.00 53.95 1728 SER A O 1
ATOM 1315 N N . VAL A 1 189 ? 1.715 -20.588 198.489 1.00 50.60 1729 VAL A N 1
ATOM 1316 C CA . VAL A 1 189 ? 1.510 -20.851 199.910 1.00 53.34 1729 VAL A CA 1
ATOM 1317 C C . VAL A 1 189 ? 1.713 -19.576 200.715 1.00 51.99 1729 VAL A C 1
ATOM 1318 O O . VAL A 1 189 ? 0.943 -19.280 201.639 1.00 46.85 1729 VAL A O 1
ATOM 1322 N N . PHE A 1 190 ? 2.761 -18.828 200.372 1.00 44.39 1730 PHE A N 1
ATOM 1323 C CA . PHE A 1 190 ? 2.971 -17.555 201.025 1.00 41.78 1730 PHE A CA 1
ATOM 1324 C C . PHE A 1 190 ? 1.697 -16.732 200.912 1.00 40.83 1730 PHE A C 1
ATOM 1325 O O . PHE A 1 190 ? 1.151 -16.285 201.927 1.00 42.80 1730 PHE A O 1
ATOM 1333 N N . TYR A 1 191 ? 1.191 -16.563 199.693 1.00 40.74 1731 TYR A N 1
ATOM 1334 C CA . TYR A 1 191 ? 0.083 -15.628 199.539 1.00 44.50 1731 TYR A CA 1
ATOM 1335 C C . TYR A 1 191 ? -1.202 -16.130 200.204 1.00 44.52 1731 TYR A C 1
ATOM 1336 O O . TYR A 1 191 ? -1.895 -15.351 200.849 1.00 45.77 1731 TYR A O 1
ATOM 1345 N N . ASN A 1 192 ? -1.483 -17.424 200.132 1.00 46.79 1732 ASN A N 1
ATOM 1346 C CA . ASN A 1 192 ? -2.728 -17.921 200.711 1.00 55.92 1732 ASN A CA 1
ATOM 1347 C C . ASN A 1 192 ? -2.676 -18.010 202.231 1.00 52.31 1732 ASN A C 1
ATOM 1348 O O . ASN A 1 192 ? -3.691 -17.799 202.899 1.00 54.28 1732 ASN A O 1
ATOM 1353 N N . THR A 1 193 ? -1.496 -18.268 202.779 1.00 49.96 1733 THR A N 1
ATOM 1354 C CA . THR A 1 193 ? -1.294 -18.184 204.228 1.00 51.04 1733 THR A CA 1
ATOM 1355 C C . THR A 1 193 ? -1.479 -16.740 204.727 1.00 50.38 1733 THR A C 1
ATOM 1356 O O . THR A 1 193 ? -2.184 -16.485 205.725 1.00 53.83 1733 THR A O 1
ATOM 1360 N N . PHE A 1 194 ? -0.831 -15.803 204.037 1.00 48.52 1734 PHE A N 1
ATOM 1361 C CA . PHE A 1 194 ? -0.991 -14.388 204.351 1.00 46.79 1734 PHE A CA 1
ATOM 1362 C C . PHE A 1 194 ? -2.471 -14.004 204.350 1.00 42.92 1734 PHE A C 1
ATOM 1363 O O . PHE A 1 194 ? -2.963 -13.437 205.313 1.00 46.04 1734 PHE A O 1
ATOM 1371 N N . SER A 1 195 ? -3.181 -14.359 203.284 1.00 42.09 1735 SER A N 1
ATOM 1372 C CA . SER A 1 195 ? -4.605 -14.053 203.154 1.00 44.42 1735 SER A CA 1
ATOM 1373 C C . SER A 1 195 ? -5.451 -14.689 204.246 1.00 45.14 1735 SER A C 1
ATOM 1374 O O . SER A 1 195 ? -6.459 -14.129 204.642 1.00 45.75 1735 SER A O 1
ATOM 1377 N N . GLY A 1 196 ? -5.063 -15.881 204.689 1.00 39.36 1736 GLY A N 1
ATOM 1378 C CA . GLY A 1 196 ? -5.755 -16.540 205.779 1.00 41.78 1736 GLY A CA 1
ATOM 1379 C C . GLY A 1 196 ? -5.676 -15.721 207.053 1.00 51.20 1736 GLY A C 1
ATOM 1380 O O . GLY A 1 196 ? -6.704 -15.442 207.729 1.00 52.93 1736 GLY A O 1
ATOM 1381 N N . TYR A 1 197 ? -4.456 -15.320 207.403 1.00 44.69 1737 TYR A N 1
ATOM 1382 C CA . TYR A 1 197 ? -4.346 -14.514 208.606 1.00 43.98 1737 TYR A CA 1
ATOM 1383 C C . TYR A 1 197 ? -5.074 -13.174 208.438 1.00 50.37 1737 TYR A C 1
ATOM 1384 O O . TYR A 1 197 ? -5.790 -12.697 209.357 1.00 52.12 1737 TYR A O 1
ATOM 1393 N N . LEU A 1 198 ? -4.964 -12.610 207.243 1.00 43.20 1738 LEU A N 1
ATOM 1394 C CA . LEU A 1 198 ? -5.658 -11.371 206.957 1.00 47.44 1738 LEU A CA 1
ATOM 1395 C C . LEU A 1 198 ? -7.148 -11.545 207.182 1.00 50.60 1738 LEU A C 1
ATOM 1396 O O . LEU A 1 198 ? -7.814 -10.670 207.731 1.00 50.10 1738 LEU A O 1
ATOM 1401 N N . HIS A 1 199 ? -7.641 -12.719 206.815 1.00 47.68 1739 HIS A N 1
ATOM 1402 C CA . HIS A 1 199 ? -9.045 -13.059 206.967 1.00 49.18 1739 HIS A CA 1
ATOM 1403 C C . HIS A 1 199 ? -9.438 -13.038 208.430 1.00 57.94 1739 HIS A C 1
ATOM 1404 O O . HIS A 1 199 ? -10.487 -12.491 208.791 1.00 56.26 1739 HIS A O 1
ATOM 1411 N N . ALA A 1 200 ? -8.590 -13.626 209.274 1.00 62.03 1740 ALA A N 1
ATOM 1412 C CA . ALA A 1 200 ? -8.868 -13.633 210.718 1.00 49.31 1740 ALA A CA 1
ATOM 1413 C C . ALA A 1 200 ? -8.728 -12.257 211.353 1.00 52.29 1740 ALA A C 1
ATOM 1414 O O . ALA A 1 200 ? -9.117 -12.065 212.512 1.00 57.06 1740 ALA A O 1
ATOM 1416 N N . LEU A 1 201 ? -8.148 -11.314 210.611 1.00 44.91 1741 LEU A N 1
ATOM 1417 C CA . LEU A 1 201 ? -7.971 -9.961 211.128 1.00 41.37 1741 LEU A CA 1
ATOM 1418 C C . LEU A 1 201 ? -9.087 -9.022 210.637 1.00 47.15 1741 LEU A C 1
ATOM 1419 O O . LEU A 1 201 ? -8.975 -7.796 210.715 1.00 46.54 1741 LEU A O 1
ATOM 1424 N N . GLN A 1 202 ? -10.181 -9.612 210.168 1.00 51.35 1742 GLN A N 1
ATOM 1425 C CA . GLN A 1 202 ? -11.261 -8.866 209.518 1.00 54.80 1742 GLN A CA 1
ATOM 1426 C C . GLN A 1 202 ? -12.027 -7.938 210.476 1.00 59.89 1742 GLN A C 1
ATOM 1427 O O . GLN A 1 202 ? -11.966 -8.110 211.693 1.00 59.19 1742 GLN A O 1
ATOM 1433 N N . PRO A 1 203 ? -12.727 -6.931 209.924 1.00 57.52 1743 PRO A N 1
ATOM 1434 C CA . PRO A 1 203 ? -13.435 -5.907 210.711 1.00 56.01 1743 PRO A CA 1
ATOM 1435 C C . PRO A 1 203 ? -14.318 -6.418 211.852 1.00 60.93 1743 PRO A C 1
ATOM 1436 O O . PRO A 1 203 ? -14.302 -5.794 212.913 1.00 68.89 1743 PRO A O 1
ATOM 1440 N N . PHE A 1 204 ? -15.067 -7.500 211.649 1.00 57.19 1744 PHE A N 1
ATOM 1441 C CA . PHE A 1 204 ? -15.898 -8.069 212.721 1.00 51.77 1744 PHE A CA 1
ATOM 1442 C C . PHE A 1 204 ? -15.081 -8.439 213.947 1.00 63.45 1744 PHE A C 1
ATOM 1443 O O . PHE A 1 204 ? -15.445 -8.102 215.076 1.00 80.77 1744 PHE A O 1
ATOM 1451 N N . ALA A 1 205 ? -13.966 -9.121 213.722 1.00 57.40 1745 ALA A N 1
ATOM 1452 C CA . ALA A 1 205 ? -13.111 -9.562 214.817 1.00 49.39 1745 ALA A CA 1
ATOM 1453 C C . ALA A 1 205 ? -12.346 -8.387 215.435 1.00 51.68 1745 ALA A C 1
ATOM 1454 O O . ALA A 1 205 ? -12.221 -8.304 216.653 1.00 57.71 1745 ALA A O 1
ATOM 1456 N N . PHE A 1 206 ? -11.824 -7.484 214.605 1.00 59.39 1746 PHE A N 1
ATOM 1457 C CA . PHE A 1 206 ? -11.028 -6.360 215.121 1.00 58.12 1746 PHE A CA 1
ATOM 1458 C C . PHE A 1 206 ? -11.349 -5.033 214.457 1.00 58.88 1746 PHE A C 1
ATOM 1459 O O . PHE A 1 206 ? -10.589 -4.568 213.606 1.00 58.98 1746 PHE A O 1
ATOM 1467 N N . PRO A 1 207 ? -12.450 -4.400 214.884 1.00 57.32 1747 PRO A N 1
ATOM 1468 C CA . PRO A 1 207 ? -12.954 -3.124 214.352 1.00 58.17 1747 PRO A CA 1
ATOM 1469 C C . PRO A 1 207 ? -11.870 -2.052 214.321 1.00 56.51 1747 PRO A C 1
ATOM 1470 O O . PRO A 1 207 ? -11.782 -1.289 213.358 1.00 61.27 1747 PRO A O 1
ATOM 1474 N N . GLY A 1 208 ? -11.034 -2.026 215.358 1.00 51.84 1748 GLY A N 1
ATOM 1475 C CA . GLY A 1 208 ? -9.989 -1.027 215.472 1.00 56.18 1748 GLY A CA 1
ATOM 1476 C C . GLY A 1 208 ? -8.924 -1.109 214.387 1.00 55.27 1748 GLY A C 1
ATOM 1477 O O . GLY A 1 208 ? -8.049 -0.249 214.309 1.00 51.89 1748 GLY A O 1
ATOM 1478 N N . PHE A 1 209 ? -9.013 -2.132 213.541 1.00 53.81 1749 PHE A N 1
ATOM 1479 C CA . PHE A 1 209 ? -8.037 -2.369 212.485 1.00 52.41 1749 PHE A CA 1
ATOM 1480 C C . PHE A 1 209 ? -8.683 -2.195 211.101 1.00 53.43 1749 PHE A C 1
ATOM 1481 O O . PHE A 1 209 ? -7.986 -2.151 210.072 1.00 49.84 1749 PHE A O 1
ATOM 1489 N N . SER A 1 210 ? -10.013 -2.081 211.095 1.00 50.12 1750 SER A N 1
ATOM 1490 C CA . SER A 1 210 ? -10.806 -2.132 209.862 1.00 52.34 1750 SER A CA 1
ATOM 1491 C C . SER A 1 210 ? -10.211 -1.415 208.644 1.00 53.54 1750 SER A C 1
ATOM 1492 O O . SER A 1 210 ? -9.942 -2.056 207.608 1.00 40.75 1750 SER A O 1
ATOM 1495 N N . PHE A 1 211 ? -10.003 -0.103 208.766 1.00 55.50 1751 PHE A N 1
ATOM 1496 C CA . PHE A 1 211 ? -9.499 0.665 207.636 1.00 56.32 1751 PHE A CA 1
ATOM 1497 C C . PHE A 1 211 ? -8.151 0.126 207.127 1.00 54.99 1751 PHE A C 1
ATOM 1498 O O . PHE A 1 211 ? -7.988 -0.106 205.917 1.00 57.44 1751 PHE A O 1
ATOM 1506 N N . ALA A 1 212 ? -7.216 -0.111 208.046 1.00 42.06 1752 ALA A N 1
ATOM 1507 C CA . ALA A 1 212 ? -5.954 -0.738 207.685 1.00 44.13 1752 ALA A CA 1
ATOM 1508 C C . ALA A 1 212 ? -6.208 -2.062 206.954 1.00 50.29 1752 ALA A C 1
ATOM 1509 O O . ALA A 1 212 ? -5.626 -2.329 205.886 1.00 51.27 1752 ALA A O 1
ATOM 1511 N N . TRP A 1 213 ? -7.098 -2.870 207.519 1.00 47.34 1753 TRP A N 1
ATOM 1512 C CA . TRP A 1 213 ? -7.433 -4.137 206.906 1.00 43.71 1753 TRP A CA 1
ATOM 1513 C C . TRP A 1 213 ? -7.841 -3.911 205.461 1.00 43.76 1753 TRP A C 1
ATOM 1514 O O . TRP A 1 213 ? -7.287 -4.555 204.561 1.00 43.89 1753 TRP A O 1
ATOM 1525 N N . VAL A 1 214 ? -8.743 -2.954 205.225 1.00 43.09 1754 VAL A N 1
ATOM 1526 C CA . VAL A 1 214 ? -9.211 -2.716 203.855 1.00 43.79 1754 VAL A CA 1
ATOM 1527 C C . VAL A 1 214 ? -8.036 -2.326 202.959 1.00 45.37 1754 VAL A C 1
ATOM 1528 O O . VAL A 1 214 ? -7.925 -2.833 201.822 1.00 44.14 1754 VAL A O 1
ATOM 1532 N N . THR A 1 215 ? -7.134 -1.492 203.499 1.00 41.07 1755 THR A N 1
ATOM 1533 C CA . THR A 1 215 ? -5.949 -1.068 202.762 1.00 40.88 1755 THR A CA 1
ATOM 1534 C C . THR A 1 215 ? -5.103 -2.285 202.379 1.00 45.21 1755 THR A C 1
ATOM 1535 O O . THR A 1 215 ? -4.695 -2.418 201.213 1.00 55.24 1755 THR A O 1
ATOM 1539 N N . LEU A 1 216 ? -4.891 -3.198 203.327 1.00 37.18 1756 LEU A N 1
ATOM 1540 C CA . LEU A 1 216 ? -4.085 -4.382 203.038 1.00 35.83 1756 LEU A CA 1
ATOM 1541 C C . LEU A 1 216 ? -4.751 -5.220 201.957 1.00 47.96 1756 LEU A C 1
ATOM 1542 O O . LEU A 1 216 ? -4.070 -5.791 201.103 1.00 52.62 1756 LEU A O 1
ATOM 1547 N N . LEU A 1 217 ? -6.082 -5.239 201.959 1.00 48.31 1757 LEU A N 1
ATOM 1548 C CA . LEU A 1 217 ? -6.808 -6.074 201.022 1.00 50.45 1757 LEU A CA 1
ATOM 1549 C C . LEU A 1 217 ? -6.536 -5.578 199.614 1.00 52.65 1757 LEU A C 1
ATOM 1550 O O . LEU A 1 217 ? -6.593 -6.357 198.662 1.00 53.92 1757 LEU A O 1
ATOM 1555 N N . SER A 1 218 ? -6.272 -4.276 199.486 1.00 56.44 1758 SER A N 1
ATOM 1556 C CA . SER A 1 218 ? -6.055 -3.677 198.165 1.00 54.95 1758 SER A CA 1
ATOM 1557 C C . SER A 1 218 ? -4.633 -3.168 198.027 1.00 51.43 1758 SER A C 1
ATOM 1558 O O . SER A 1 218 ? -4.362 -2.284 197.219 1.00 52.94 1758 SER A O 1
ATOM 1561 N N . HIS A 1 219 ? -3.735 -3.719 198.837 1.00 47.63 1759 HIS A N 1
ATOM 1562 C CA . HIS A 1 219 ? -2.329 -3.356 198.781 1.00 44.92 1759 HIS A CA 1
ATOM 1563 C C . HIS A 1 219 ? -1.780 -3.743 197.423 1.00 49.46 1759 HIS A C 1
ATOM 1564 O O . HIS A 1 219 ? -2.155 -4.788 196.877 1.00 45.75 1759 HIS A O 1
ATOM 1571 N N . ARG A 1 220 ? -0.911 -2.890 196.874 1.00 51.41 1760 ARG A N 1
ATOM 1572 C CA . ARG A 1 220 ? -0.412 -3.106 195.521 1.00 46.72 1760 ARG A CA 1
ATOM 1573 C C . ARG A 1 220 ? 0.469 -4.342 195.440 1.00 40.10 1760 ARG A C 1
ATOM 1574 O O . ARG A 1 220 ? 0.731 -4.842 194.354 1.00 53.19 1760 ARG A O 1
ATOM 1582 N N . MET A 1 221 ? 0.904 -4.861 196.583 1.00 35.43 1761 MET A N 1
ATOM 1583 C CA . MET A 1 221 ? 1.745 -6.051 196.569 1.00 39.03 1761 MET A CA 1
ATOM 1584 C C . MET A 1 221 ? 1.053 -7.286 197.140 1.00 46.56 1761 MET A C 1
ATOM 1585 O O . MET A 1 221 ? 1.722 -8.273 197.504 1.00 52.83 1761 MET A O 1
ATOM 1590 N N . LEU A 1 222 ? -0.285 -7.196 197.206 1.00 41.03 1762 LEU A N 1
ATOM 1591 C CA . LEU A 1 222 ? -1.183 -8.328 197.436 1.00 37.16 1762 LEU A CA 1
ATOM 1592 C C . LEU A 1 222 ? -2.249 -8.459 196.329 1.00 43.28 1762 LEU A C 1
ATOM 1593 O O . LEU A 1 222 ? -2.252 -9.442 195.553 1.00 45.16 1762 LEU A O 1
ATOM 1598 N N . LEU A 1 223 ? -3.141 -7.475 196.241 1.00 34.01 1763 LEU A N 1
ATOM 1599 C CA . LEU A 1 223 ? -4.286 -7.601 195.337 1.00 39.28 1763 LEU A CA 1
ATOM 1600 C C . LEU A 1 223 ? -3.888 -7.935 193.859 1.00 47.78 1763 LEU A C 1
ATOM 1601 O O . LEU A 1 223 ? -4.389 -8.931 193.304 1.00 46.28 1763 LEU A O 1
ATOM 1606 N N . PRO A 1 224 ? -2.955 -7.170 193.242 1.00 38.07 1764 PRO A N 1
ATOM 1607 C CA . PRO A 1 224 ? -2.687 -7.446 191.825 1.00 41.38 1764 PRO A CA 1
ATOM 1608 C C . PRO A 1 224 ? -2.012 -8.797 191.596 1.00 48.03 1764 PRO A C 1
ATOM 1609 O O . PRO A 1 224 ? -2.183 -9.406 190.532 1.00 52.32 1764 PRO A O 1
ATOM 1613 N N . ILE A 1 225 ? -1.270 -9.254 192.601 1.00 43.77 1765 ILE A N 1
ATOM 1614 C CA . ILE A 1 225 ? -0.570 -10.528 192.543 1.00 39.03 1765 ILE A CA 1
ATOM 1615 C C . ILE A 1 225 ? -1.530 -11.709 192.689 1.00 46.26 1765 ILE A C 1
ATOM 1616 O O . ILE A 1 225 ? -1.459 -12.669 191.926 1.00 51.81 1765 ILE A O 1
ATOM 1621 N N . MET A 1 226 ? -2.425 -11.656 193.668 1.00 48.63 1766 MET A N 1
ATOM 1622 C CA . MET A 1 226 ? -3.336 -12.784 193.873 1.00 48.53 1766 MET A CA 1
ATOM 1623 C C . MET A 1 226 ? -4.420 -12.815 192.829 1.00 52.19 1766 MET A C 1
ATOM 1624 O O . MET A 1 226 ? -5.044 -13.847 192.609 1.00 65.50 1766 MET A O 1
ATOM 1629 N N . LEU A 1 227 ? -4.638 -11.678 192.178 1.00 47.75 1767 LEU A N 1
ATOM 1630 C CA . LEU A 1 227 ? -5.519 -11.647 191.025 1.00 47.25 1767 LEU A CA 1
ATOM 1631 C C . LEU A 1 227 ? -4.879 -12.411 189.880 1.00 51.21 1767 LEU A C 1
ATOM 1632 O O . LEU A 1 227 ? -5.558 -12.861 188.951 1.00 52.15 1767 LEU A O 1
ATOM 1637 N N . ARG A 1 228 ? -3.563 -12.558 189.954 1.00 49.30 1768 ARG A N 1
ATOM 1638 C CA . ARG A 1 228 ? -2.813 -13.001 188.798 1.00 47.75 1768 ARG A CA 1
ATOM 1639 C C . ARG A 1 228 ? -1.950 -14.248 189.011 1.00 53.50 1768 ARG A C 1
ATOM 1640 O O . ARG A 1 228 ? -1.265 -14.664 188.080 1.00 64.53 1768 ARG A O 1
ATOM 1648 N N . LEU A 1 229 ? -1.993 -14.859 190.197 1.00 46.18 1769 LEU A N 1
ATOM 1649 C CA . LEU A 1 229 ? -1.308 -16.139 190.390 1.00 45.91 1769 LEU A CA 1
ATOM 1650 C C . LEU A 1 229 ? -1.868 -17.152 189.384 1.00 60.31 1769 LEU A C 1
ATOM 1651 O O . LEU A 1 229 ? -3.033 -17.076 188.987 1.00 62.99 1769 LEU A O 1
ATOM 1656 N N . PRO A 1 230 ? -1.013 -18.070 188.916 1.00 69.41 1770 PRO A N 1
ATOM 1657 C CA . PRO A 1 230 ? -1.419 -18.981 187.841 1.00 65.40 1770 PRO A CA 1
ATOM 1658 C C . PRO A 1 230 ? -2.621 -19.843 188.209 1.00 61.20 1770 PRO A C 1
ATOM 1659 O O . PRO A 1 230 ? -2.716 -20.303 189.356 1.00 57.31 1770 PRO A O 1
ATOM 1663 N N . ASN A 1 231 ? -3.511 -20.044 187.235 1.00 59.81 1771 ASN A N 1
ATOM 1664 C CA . ASN A 1 231 ? -4.690 -20.908 187.370 1.00 61.59 1771 ASN A CA 1
ATOM 1665 C C . ASN A 1 231 ? -5.662 -20.449 188.443 1.00 57.55 1771 ASN A C 1
ATOM 1666 O O . ASN A 1 231 ? -6.432 -21.240 188.977 1.00 56.80 1771 ASN A O 1
ATOM 1671 N N . LYS A 1 232 ? -5.632 -19.159 188.728 1.00 55.39 1772 LYS A N 1
ATOM 1672 C CA . LYS A 1 232 ? -6.577 -18.551 189.641 1.00 50.54 1772 LYS A CA 1
ATOM 1673 C C . LYS A 1 232 ? -6.485 -19.111 191.070 1.00 57.82 1772 LYS A C 1
ATOM 1674 O O . LYS A 1 232 ? -7.462 -19.071 191.826 1.00 68.00 1772 LYS A O 1
ATOM 1680 N N . ILE A 1 233 ? -5.311 -19.592 191.470 1.00 56.13 1773 ILE A N 1
ATOM 1681 C CA . ILE A 1 233 ? -5.177 -20.155 192.824 1.00 56.36 1773 ILE A CA 1
ATOM 1682 C C . ILE A 1 233 ? -5.181 -19.083 193.890 1.00 56.37 1773 ILE A C 1
ATOM 1683 O O . ILE A 1 233 ? -5.067 -19.388 195.071 1.00 68.40 1773 ILE A O 1
ATOM 1688 N N . GLY A 1 234 ? -5.273 -17.826 193.475 1.00 52.49 1774 GLY A N 1
ATOM 1689 C CA . GLY A 1 234 ? -5.368 -16.738 194.427 1.00 43.56 1774 GLY A CA 1
ATOM 1690 C C . GLY A 1 234 ? -6.802 -16.268 194.603 1.00 48.92 1774 GLY A C 1
ATOM 1691 O O . GLY A 1 234 ? -7.135 -15.661 195.628 1.00 57.03 1774 GLY A O 1
ATOM 1692 N N . TRP A 1 235 ? -7.671 -16.613 193.650 1.00 42.07 1775 TRP A N 1
ATOM 1693 C CA . TRP A 1 235 ? -9.017 -16.035 193.609 1.00 45.24 1775 TRP A CA 1
ATOM 1694 C C . TRP A 1 235 ? -9.883 -16.413 194.815 1.00 50.70 1775 TRP A C 1
ATOM 1695 O O . TRP A 1 235 ? -10.647 -15.588 195.316 1.00 49.42 1775 TRP A O 1
ATOM 1706 N N . GLU A 1 236 ? -9.757 -17.650 195.282 1.00 53.30 1776 GLU A N 1
ATOM 1707 C CA . GLU A 1 236 ? -10.584 -18.117 196.386 1.00 54.88 1776 GLU A CA 1
ATOM 1708 C C . GLU A 1 236 ? -10.417 -17.224 197.639 1.00 53.95 1776 GLU A C 1
ATOM 1709 O O . GLU A 1 236 ? -11.399 -16.717 198.175 1.00 59.48 1776 GLU A O 1
ATOM 1715 N N . LYS A 1 237 ? -9.181 -17.008 198.082 1.00 47.78 1777 LYS A N 1
ATOM 1716 C CA . LYS A 1 237 ? -8.928 -16.183 199.260 1.00 42.39 1777 LYS A CA 1
ATOM 1717 C C . LYS A 1 237 ? -9.264 -14.715 199.031 1.00 49.08 1777 LYS A C 1
ATOM 1718 O O . LYS A 1 237 ? -9.613 -13.998 199.974 1.00 54.86 1777 LYS A O 1
ATOM 1724 N N . LEU A 1 238 ? -9.127 -14.245 197.795 1.00 48.67 1778 LEU A N 1
ATOM 1725 C CA . LEU A 1 238 ? -9.549 -12.884 197.505 1.00 50.09 1778 LEU A CA 1
ATOM 1726 C C . LEU A 1 238 ? -11.045 -12.750 197.736 1.00 54.49 1778 LEU A C 1
ATOM 1727 O O . LEU A 1 238 ? -11.509 -11.822 198.397 1.00 57.15 1778 LEU A O 1
ATOM 1732 N N . MET A 1 239 ? -11.788 -13.707 197.201 1.00 43.17 1779 MET A N 1
ATOM 1733 C CA . MET A 1 239 ? -13.221 -13.718 197.350 1.00 42.68 1779 MET A CA 1
ATOM 1734 C C . MET A 1 239 ? -13.605 -13.836 198.816 1.00 50.31 1779 MET A C 1
ATOM 1735 O O . MET A 1 239 ? -14.565 -13.223 199.270 1.00 48.23 1779 MET A O 1
ATOM 1740 N N . LEU A 1 240 ? -12.848 -14.624 199.559 1.00 50.37 1780 LEU A N 1
ATOM 1741 C CA . LEU A 1 240 ? -13.089 -14.741 200.981 1.00 49.36 1780 LEU A CA 1
ATOM 1742 C C . LEU A 1 240 ? -12.974 -13.363 201.639 1.00 46.82 1780 LEU A C 1
ATOM 1743 O O . LEU A 1 240 ? -13.899 -12.931 202.327 1.00 53.35 1780 LEU A O 1
ATOM 1748 N N . LEU A 1 241 ? -11.859 -12.664 201.398 1.00 37.14 1781 LEU A N 1
ATOM 1749 C CA . LEU A 1 241 ? -11.657 -11.340 201.992 1.00 39.04 1781 LEU A CA 1
ATOM 1750 C C . LEU A 1 241 ? -12.762 -10.350 201.576 1.00 47.35 1781 LEU A C 1
ATOM 1751 O O . LEU A 1 241 ? -13.378 -9.682 202.418 1.00 52.63 1781 LEU A O 1
ATOM 1756 N N . ILE A 1 242 ? -13.040 -10.294 200.280 1.00 52.28 1782 ILE A N 1
ATOM 1757 C CA . ILE A 1 242 ? -14.067 -9.411 199.747 1.00 50.72 1782 ILE A CA 1
ATOM 1758 C C . ILE A 1 242 ? -15.444 -9.702 200.342 1.00 52.12 1782 ILE A C 1
ATOM 1759 O O . ILE A 1 242 ? -16.205 -8.778 200.621 1.00 54.64 1782 ILE A O 1
ATOM 1764 N N . ILE A 1 243 ? -15.745 -10.980 200.557 1.00 50.39 1783 ILE A N 1
ATOM 1765 C CA . ILE A 1 243 ? -16.993 -11.383 201.194 1.00 46.30 1783 ILE A CA 1
ATOM 1766 C C . ILE A 1 243 ? -17.022 -10.896 202.650 1.00 47.80 1783 ILE A C 1
ATOM 1767 O O . ILE A 1 243 ? -18.056 -10.432 203.124 1.00 55.50 1783 ILE A O 1
ATOM 1772 N N . ASP A 1 244 ? -15.896 -10.997 203.355 1.00 42.68 1784 ASP A N 1
ATOM 1773 C CA . ASP A 1 244 ? -15.805 -10.434 204.709 1.00 50.72 1784 ASP A CA 1
ATOM 1774 C C . ASP A 1 244 ? -16.219 -8.969 204.712 1.00 59.59 1784 ASP A C 1
ATOM 1775 O O . ASP A 1 244 ? -17.095 -8.545 205.490 1.00 61.18 1784 ASP A O 1
ATOM 1780 N N . LEU A 1 245 ? -15.605 -8.215 203.802 1.00 60.34 1785 LEU A N 1
ATOM 1781 C CA . LEU A 1 245 ? -15.905 -6.791 203.629 1.00 53.57 1785 LEU A CA 1
ATOM 1782 C C . LEU A 1 245 ? -17.401 -6.525 203.355 1.00 53.08 1785 LEU A C 1
ATOM 1783 O O . LEU A 1 245 ? -18.035 -5.685 204.014 1.00 58.58 1785 LEU A O 1
ATOM 1788 N N . PHE A 1 246 ? -17.952 -7.236 202.375 1.00 43.36 1786 PHE A N 1
ATOM 1789 C CA . PHE A 1 246 ? -19.356 -7.089 202.023 1.00 46.76 1786 PHE A CA 1
ATOM 1790 C C . PHE A 1 246 ? -20.259 -7.397 203.216 1.00 50.47 1786 PHE A C 1
ATOM 1791 O O . PHE A 1 246 ? -21.244 -6.712 203.436 1.00 48.80 1786 PHE A O 1
ATOM 1799 N N . LYS A 1 247 ? -19.937 -8.452 203.958 1.00 45.57 1787 LYS A N 1
ATOM 1800 C CA . LYS A 1 247 ? -20.722 -8.838 205.124 1.00 48.59 1787 LYS A CA 1
ATOM 1801 C C . LYS A 1 247 ? -20.725 -7.739 206.187 1.00 57.27 1787 LYS A C 1
ATOM 1802 O O . LYS A 1 247 ? -21.777 -7.381 206.723 1.00 62.41 1787 LYS A O 1
ATOM 1808 N N . PHE A 1 248 ? -19.547 -7.208 206.488 1.00 54.94 1788 PHE A N 1
ATOM 1809 C CA . PHE A 1 248 ? -19.445 -6.105 207.434 1.00 53.96 1788 PHE A CA 1
ATOM 1810 C C . PHE A 1 248 ? -20.299 -4.937 206.973 1.00 56.21 1788 PHE A C 1
ATOM 1811 O O . PHE A 1 248 ? -21.028 -4.341 207.758 1.00 64.83 1788 PHE A O 1
ATOM 1819 N N . LEU A 1 249 ? -20.239 -4.643 205.681 1.00 50.65 1789 LEU A N 1
ATOM 1820 C CA . LEU A 1 249 ? -21.023 -3.543 205.147 1.00 49.05 1789 LEU A CA 1
ATOM 1821 C C . LEU A 1 249 ? -22.518 -3.816 205.304 1.00 51.36 1789 LEU A C 1
ATOM 1822 O O . LEU A 1 249 ? -23.268 -2.942 205.713 1.00 58.95 1789 LEU A O 1
ATOM 1827 N N . ASP A 1 250 ? -22.933 -5.040 205.007 1.00 53.29 1790 ASP A N 1
ATOM 1828 C CA . ASP A 1 250 ? -24.342 -5.428 205.001 1.00 57.17 1790 ASP A CA 1
ATOM 1829 C C . ASP A 1 250 ? -24.909 -5.366 206.419 1.00 60.52 1790 ASP A C 1
ATOM 1830 O O . ASP A 1 250 ? -26.027 -4.895 206.629 1.00 58.02 1790 ASP A O 1
ATOM 1835 N N . GLN A 1 251 ? -24.098 -5.774 207.392 1.00 66.18 1791 GLN A N 1
ATOM 1836 C CA . GLN A 1 251 ? -24.508 -5.795 208.790 1.00 71.59 1791 GLN A CA 1
ATOM 1837 C C . GLN A 1 251 ? -24.746 -4.396 209.342 1.00 74.77 1791 GLN A C 1
ATOM 1838 O O . GLN A 1 251 ? -25.618 -4.196 210.189 1.00 81.62 1791 GLN A O 1
ATOM 1844 N N . TYR A 1 252 ? -23.983 -3.424 208.853 1.00 68.43 1792 TYR A N 1
ATOM 1845 C CA . TYR A 1 252 ? -24.040 -2.088 209.427 1.00 66.93 1792 TYR A CA 1
ATOM 1846 C C . TYR A 1 252 ? -24.534 -1.009 208.460 1.00 78.72 1792 TYR A C 1
ATOM 1847 O O . TYR A 1 252 ? -24.211 0.172 208.601 1.00 81.05 1792 TYR A O 1
ATOM 1856 N N . THR A 1 253 ? -25.375 -1.433 207.519 1.00 100.66 1793 THR A N 1
ATOM 1857 C CA . THR A 1 253 ? -26.058 -0.537 206.594 1.00 111.57 1793 THR A CA 1
ATOM 1858 C C . THR A 1 253 ? -27.520 -0.946 206.491 1.00 128.64 1793 THR A C 1
ATOM 1859 O O . THR A 1 253 ? -27.833 -2.090 206.145 1.00 122.44 1793 THR A O 1
ATOM 1863 N N . SER A 1 254 ? -28.411 -0.007 206.788 1.00 151.70 1794 SER A N 1
ATOM 1864 C CA . SER A 1 254 ? -29.846 -0.204 206.584 1.00 167.98 1794 SER A CA 1
ATOM 1865 C C . SER A 1 254 ? -30.423 1.037 205.901 1.00 174.89 1794 SER A C 1
ATOM 1866 O O . SER A 1 254 ? -29.679 1.959 205.548 1.00 175.56 1794 SER A O 1
ATOM 1869 N N . LYS A 1 255 ? -31.737 1.054 205.692 1.00 175.55 1795 LYS A N 1
ATOM 1870 C CA . LYS A 1 255 ? -32.397 2.235 205.149 1.00 171.76 1795 LYS A CA 1
ATOM 1871 C C . LYS A 1 255 ? -32.188 3.427 206.092 1.00 174.03 1795 LYS A C 1
ATOM 1872 O O . LYS A 1 255 ? -32.071 4.566 205.642 1.00 176.42 1795 LYS A O 1
ATOM 1874 N N . HIS A 1 256 ? -32.141 3.151 207.397 1.00 171.45 1796 HIS A N 1
ATOM 1875 C CA . HIS A 1 256 ? -31.899 4.174 208.417 1.00 166.69 1796 HIS A CA 1
ATOM 1876 C C . HIS A 1 256 ? -30.412 4.338 208.749 1.00 163.81 1796 HIS A C 1
ATOM 1877 O O . HIS A 1 256 ? -29.922 5.458 208.896 1.00 158.74 1796 HIS A O 1
ATOM 1879 N N . ALA A 1 257 ? -29.713 3.210 208.868 1.00 169.34 1797 ALA A N 1
ATOM 1880 C CA . ALA A 1 257 ? -28.298 3.159 209.264 1.00 170.48 1797 ALA A CA 1
ATOM 1881 C C . ALA A 1 257 ? -27.312 3.767 208.263 1.00 170.82 1797 ALA A C 1
ATOM 1882 O O . ALA A 1 257 ? -26.835 3.075 207.357 1.00 164.08 1797 ALA A O 1
ATOM 1884 N N . VAL A 1 258 ? -27.001 5.052 208.446 1.00 178.24 1798 VAL A N 1
ATOM 1885 C CA . VAL A 1 258 ? -26.000 5.737 207.623 1.00 176.44 1798 VAL A CA 1
ATOM 1886 C C . VAL A 1 258 ? -24.601 5.185 207.891 1.00 169.46 1798 VAL A C 1
ATOM 1887 O O . VAL A 1 258 ? -24.372 4.491 208.884 1.00 167.06 1798 VAL A O 1
ATOM 1891 N N . ASP A 1 260 ? -20.811 8.800 208.918 1.00 73.58 1800 ASP A N 1
ATOM 1892 C CA . ASP A 1 260 ? -20.010 7.940 209.793 1.00 76.83 1800 ASP A CA 1
ATOM 1893 C C . ASP A 1 260 ? -19.095 6.975 209.015 1.00 69.44 1800 ASP A C 1
ATOM 1894 O O . ASP A 1 260 ? -19.138 6.874 207.780 1.00 65.79 1800 ASP A O 1
ATOM 1899 N N . ALA A 1 261 ? -18.254 6.283 209.769 1.00 62.07 1801 ALA A N 1
ATOM 1900 C CA . ALA A 1 261 ? -17.180 5.477 209.223 1.00 58.01 1801 ALA A CA 1
ATOM 1901 C C . ALA A 1 261 ? -17.597 4.455 208.160 1.00 59.75 1801 ALA A C 1
ATOM 1902 O O . ALA A 1 261 ? -16.901 4.279 207.151 1.00 61.35 1801 ALA A O 1
ATOM 1904 N N . VAL A 1 262 ? -18.710 3.772 208.386 1.00 59.41 1802 VAL A N 1
ATOM 1905 C CA . VAL A 1 262 ? -19.106 2.696 207.486 1.00 60.51 1802 VAL A CA 1
ATOM 1906 C C . VAL A 1 262 ? -19.299 3.177 206.040 1.00 64.13 1802 VAL A C 1
ATOM 1907 O O . VAL A 1 262 ? -18.909 2.480 205.105 1.00 65.45 1802 VAL A O 1
ATOM 1911 N N . SER A 1 263 ? -19.884 4.360 205.854 1.00 63.91 1803 SER A N 1
ATOM 1912 C CA . SER A 1 263 ? -20.071 4.903 204.508 1.00 59.81 1803 SER A CA 1
ATOM 1913 C C . SER A 1 263 ? -18.725 5.156 203.847 1.00 58.11 1803 SER A C 1
ATOM 1914 O O . SER A 1 263 ? -18.565 4.931 202.649 1.00 65.16 1803 SER A O 1
ATOM 1917 N N . VAL A 1 264 ? -17.768 5.638 204.635 1.00 49.30 1804 VAL A N 1
ATOM 1918 C CA . VAL A 1 264 ? -16.401 5.802 204.170 1.00 48.88 1804 VAL A CA 1
ATOM 1919 C C . VAL A 1 264 ? -15.803 4.450 203.721 1.00 55.81 1804 VAL A C 1
ATOM 1920 O O . VAL A 1 264 ? -15.223 4.332 202.610 1.00 60.86 1804 VAL A O 1
ATOM 1924 N N . VAL A 1 265 ? -15.972 3.423 204.550 1.00 45.97 1805 VAL A N 1
ATOM 1925 C CA . VAL A 1 265 ? -15.520 2.098 204.155 1.00 49.29 1805 VAL A CA 1
ATOM 1926 C C . VAL A 1 265 ? -16.172 1.707 202.827 1.00 55.69 1805 VAL A C 1
ATOM 1927 O O . VAL A 1 265 ? -15.513 1.168 201.931 1.00 53.47 1805 VAL A O 1
ATOM 1931 N N . TYR A 1 266 ? -17.460 2.013 202.682 1.00 54.61 1806 TYR A N 1
ATOM 1932 C CA . TYR A 1 266 ? -18.131 1.745 201.418 1.00 50.95 1806 TYR A CA 1
ATOM 1933 C C . TYR A 1 266 ? -17.415 2.458 200.265 1.00 47.34 1806 TYR A C 1
ATOM 1934 O O . TYR A 1 266 ? -17.199 1.844 199.225 1.00 52.91 1806 TYR A O 1
ATOM 1943 N N . LYS A 1 267 ? -17.054 3.734 200.446 1.00 47.05 1807 LYS A N 1
ATOM 1944 C CA . LYS A 1 267 ? -16.398 4.498 199.382 1.00 51.56 1807 LYS A CA 1
ATOM 1945 C C . LYS A 1 267 ? -15.130 3.797 198.935 1.00 57.30 1807 LYS A C 1
ATOM 1946 O O . LYS A 1 267 ? -14.928 3.558 197.729 1.00 57.42 1807 LYS A O 1
ATOM 1952 N N . GLY A 1 268 ? -14.296 3.443 199.913 1.00 57.03 1808 GLY A N 1
ATOM 1953 C CA . GLY A 1 268 ? -13.057 2.733 199.623 1.00 57.47 1808 GLY A CA 1
ATOM 1954 C C . GLY A 1 268 ? -13.294 1.434 198.875 1.00 55.87 1808 GLY A C 1
ATOM 1955 O O . GLY A 1 268 ? -12.591 1.111 197.913 1.00 60.19 1808 GLY A O 1
ATOM 1956 N N . THR A 1 269 ? -14.295 0.691 199.336 1.00 49.61 1809 THR A N 1
ATOM 1957 C CA . THR A 1 269 ? -14.693 -0.563 198.721 1.00 43.64 1809 THR A CA 1
ATOM 1958 C C . THR A 1 269 ? -15.017 -0.360 197.260 1.00 45.84 1809 THR A C 1
ATOM 1959 O O . THR A 1 269 ? -14.512 -1.088 196.409 1.00 51.24 1809 THR A O 1
ATOM 1963 N N . LEU A 1 270 ? -15.838 0.651 196.985 1.00 46.01 1810 LEU A N 1
ATOM 1964 C CA . LEU A 1 270 ? -16.253 1.001 195.629 1.00 46.36 1810 LEU A CA 1
ATOM 1965 C C . LEU A 1 270 ? -15.044 1.303 194.764 1.00 56.48 1810 LEU A C 1
ATOM 1966 O O . LEU A 1 270 ? -14.987 0.877 193.605 1.00 61.83 1810 LEU A O 1
ATOM 1971 N N . ARG A 1 271 ? -14.088 2.042 195.327 1.00 54.63 1811 ARG A N 1
ATOM 1972 C CA . ARG A 1 271 ? -12.866 2.378 194.596 1.00 62.51 1811 ARG A CA 1
ATOM 1973 C C . ARG A 1 271 ? -12.105 1.110 194.229 1.00 61.75 1811 ARG A C 1
ATOM 1974 O O . ARG A 1 271 ? -11.650 0.948 193.082 1.00 57.55 1811 ARG A O 1
ATOM 1982 N N . ILE A 1 272 ? -11.959 0.223 195.214 1.00 51.17 1812 ILE A N 1
ATOM 1983 C CA . ILE A 1 272 ? -11.270 -1.036 194.992 1.00 42.37 1812 ILE A CA 1
ATOM 1984 C C . ILE A 1 272 ? -11.958 -1.839 193.883 1.00 52.61 1812 ILE A C 1
ATOM 1985 O O . ILE A 1 272 ? -11.317 -2.255 192.922 1.00 55.27 1812 ILE A O 1
ATOM 1990 N N . ILE A 1 273 ? -13.267 -2.016 193.991 1.00 51.00 1813 ILE A N 1
ATOM 1991 C CA . ILE A 1 273 ? -13.997 -2.771 192.989 1.00 50.08 1813 ILE A CA 1
ATOM 1992 C C . ILE A 1 273 ? -13.868 -2.123 191.594 1.00 56.38 1813 ILE A C 1
ATOM 1993 O O . ILE A 1 273 ? -13.781 -2.822 190.579 1.00 56.35 1813 ILE A O 1
ATOM 1998 N N . LEU A 1 274 ? -13.830 -0.797 191.535 1.00 49.19 1814 LEU A N 1
ATOM 1999 C CA . LEU A 1 274 ? -13.606 -0.124 190.261 1.00 43.81 1814 LEU A CA 1
ATOM 2000 C C . LEU A 1 274 ? -12.213 -0.476 189.712 1.00 49.69 1814 LEU A C 1
ATOM 2001 O O . LEU A 1 274 ? -12.042 -0.721 188.513 1.00 50.79 1814 LEU A O 1
ATOM 2006 N N . GLY A 1 275 ? -11.218 -0.489 190.595 1.00 48.40 1815 GLY A N 1
ATOM 2007 C CA . GLY A 1 275 ? -9.865 -0.840 190.210 1.00 38.87 1815 GLY A CA 1
ATOM 2008 C C . GLY A 1 275 ? -9.820 -2.240 189.651 1.00 47.53 1815 GLY A C 1
ATOM 2009 O O . GLY A 1 275 ? -9.236 -2.481 188.592 1.00 51.30 1815 GLY A O 1
ATOM 2010 N N . ILE A 1 276 ? -10.462 -3.166 190.358 1.00 48.81 1816 ILE A N 1
ATOM 2011 C CA . ILE A 1 276 ? -10.474 -4.553 189.933 1.00 47.00 1816 ILE A CA 1
ATOM 2012 C C . ILE A 1 276 ? -11.217 -4.680 188.605 1.00 50.00 1816 ILE A C 1
ATOM 2013 O O . ILE A 1 276 ? -10.794 -5.420 187.717 1.00 51.48 1816 ILE A O 1
ATOM 2018 N N . SER A 1 277 ? -12.301 -3.931 188.442 1.00 55.27 1817 SER A N 1
ATOM 2019 C CA . SER A 1 277 ? -13.058 -4.003 187.191 1.00 65.68 1817 SER A CA 1
ATOM 2020 C C . SER A 1 277 ? -12.194 -3.572 186.020 1.00 62.36 1817 SER A C 1
ATOM 2021 O O . SER A 1 277 ? -12.248 -4.148 184.936 1.00 69.54 1817 SER A O 1
ATOM 2024 N N . ASN A 1 278 ? -11.377 -2.563 186.270 1.00 56.77 1818 ASN A N 1
ATOM 2025 C CA . ASN A 1 278 ? -10.480 -2.034 185.260 1.00 50.00 1818 ASN A CA 1
ATOM 2026 C C . ASN A 1 278 ? -9.310 -2.948 184.922 1.00 49.14 1818 ASN A C 1
ATOM 2027 O O . ASN A 1 278 ? -8.898 -3.050 183.771 1.00 49.22 1818 ASN A O 1
ATOM 2032 N N . ASP A 1 279 ? -8.755 -3.568 185.959 1.00 49.56 1819 ASP A N 1
ATOM 2033 C CA . ASP A 1 279 ? -7.540 -4.359 185.849 1.00 48.01 1819 ASP A CA 1
ATOM 2034 C C . ASP A 1 279 ? -7.766 -5.825 185.505 1.00 51.66 1819 ASP A C 1
ATOM 2035 O O . ASP A 1 279 ? -7.072 -6.390 184.666 1.00 62.90 1819 ASP A O 1
ATOM 2040 N N . MET A 1 280 ? -8.724 -6.443 186.177 1.00 45.33 1820 MET A N 1
ATOM 2041 C CA . MET A 1 280 ? -8.932 -7.878 186.062 1.00 45.47 1820 MET A CA 1
ATOM 2042 C C . MET A 1 280 ? -10.429 -8.144 186.084 1.00 52.76 1820 MET A C 1
ATOM 2043 O O . MET A 1 280 ? -10.947 -8.813 186.991 1.00 54.22 1820 MET A O 1
ATOM 2048 N N . PRO A 1 281 ? -11.135 -7.642 185.064 1.00 55.11 1821 PRO A N 1
ATOM 2049 C CA . PRO A 1 281 ? -12.605 -7.699 185.056 1.00 52.03 1821 PRO A CA 1
ATOM 2050 C C . PRO A 1 281 ? -13.141 -9.130 185.169 1.00 51.31 1821 PRO A C 1
ATOM 2051 O O . PRO A 1 281 ? -14.170 -9.356 185.802 1.00 58.62 1821 PRO A O 1
ATOM 2055 N N . SER A 1 282 ? -12.415 -10.086 184.594 1.00 51.78 1822 SER A N 1
ATOM 2056 C CA . SER A 1 282 ? -12.828 -11.485 184.619 1.00 58.54 1822 SER A CA 1
ATOM 2057 C C . SER A 1 282 ? -13.033 -11.984 186.054 1.00 56.64 1822 SER A C 1
ATOM 2058 O O . SER A 1 282 ? -13.767 -12.942 186.287 1.00 58.51 1822 SER A O 1
ATOM 2061 N N . PHE A 1 283 ? -12.379 -11.335 187.009 1.00 53.99 1823 PHE A N 1
ATOM 2062 C CA . PHE A 1 283 ? -12.570 -11.698 188.393 1.00 55.06 1823 PHE A CA 1
ATOM 2063 C C . PHE A 1 283 ? -13.979 -11.313 188.856 1.00 53.08 1823 PHE A C 1
ATOM 2064 O O . PHE A 1 283 ? -14.621 -12.063 189.588 1.00 50.57 1823 PHE A O 1
ATOM 2072 N N . LEU A 1 284 ? -14.456 -10.153 188.411 1.00 50.08 1824 LEU A N 1
ATOM 2073 C CA . LEU A 1 284 ? -15.803 -9.711 188.723 1.00 52.45 1824 LEU A CA 1
ATOM 2074 C C . LEU A 1 284 ? -16.815 -10.519 187.954 1.00 56.99 1824 LEU A C 1
ATOM 2075 O O . LEU A 1 284 ? -17.934 -10.752 188.416 1.00 63.91 1824 LEU A O 1
ATOM 2080 N N . ILE A 1 285 ? -16.415 -10.962 186.772 1.00 52.19 1825 ILE A N 1
ATOM 2081 C CA . ILE A 1 285 ? -17.348 -11.662 185.906 1.00 53.77 1825 ILE A CA 1
ATOM 2082 C C . ILE A 1 285 ? -17.589 -13.091 186.377 1.00 53.63 1825 ILE A C 1
ATOM 2083 O O . ILE A 1 285 ? -18.728 -13.521 186.515 1.00 52.43 1825 ILE A O 1
ATOM 2088 N N . GLU A 1 286 ? -16.518 -13.803 186.686 1.00 53.00 1826 GLU A N 1
ATOM 2089 C CA . GLU A 1 286 ? -16.629 -15.217 186.989 1.00 52.22 1826 GLU A CA 1
ATOM 2090 C C . GLU A 1 286 ? -17.001 -15.484 188.426 1.00 50.08 1826 GLU A C 1
ATOM 2091 O O . GLU A 1 286 ? -17.253 -16.628 188.765 1.00 56.78 1826 GLU A O 1
ATOM 2097 N N . ASN A 1 287 ? -17.055 -14.438 189.253 1.00 44.09 1827 ASN A N 1
ATOM 2098 C CA . ASN A 1 287 ? -17.494 -14.562 190.647 1.00 42.04 1827 ASN A CA 1
ATOM 2099 C C . ASN A 1 287 ? -18.767 -13.775 190.916 1.00 45.70 1827 ASN A C 1
ATOM 2100 O O . ASN A 1 287 ? -18.998 -13.343 192.053 1.00 53.03 1827 ASN A O 1
ATOM 2105 N N . HIS A 1 288 ? -19.598 -13.572 189.897 1.00 42.64 1828 HIS A N 1
ATOM 2106 C CA . HIS A 1 288 ? -20.728 -12.681 190.111 1.00 46.16 1828 HIS A CA 1
ATOM 2107 C C . HIS A 1 288 ? -21.768 -13.340 191.004 1.00 51.07 1828 HIS A C 1
ATOM 2108 O O . HIS A 1 288 ? -22.488 -12.650 191.725 1.00 43.00 1828 HIS A O 1
ATOM 2115 N N . TYR A 1 289 ? -21.793 -14.671 190.999 1.00 48.79 1829 TYR A N 1
ATOM 2116 C CA . TYR A 1 289 ? -22.733 -15.410 191.822 1.00 34.47 1829 TYR A CA 1
ATOM 2117 C C . TYR A 1 289 ? -22.495 -15.166 193.344 1.00 56.97 1829 TYR A C 1
ATOM 2118 O O . TYR A 1 289 ? -23.430 -14.733 194.052 1.00 56.66 1829 TYR A O 1
ATOM 2127 N N . GLU A 1 290 ? -21.287 -15.427 193.859 1.00 45.96 1830 GLU A N 1
ATOM 2128 C CA . GLU A 1 290 ? -21.072 -15.218 195.296 1.00 50.61 1830 GLU A CA 1
ATOM 2129 C C . GLU A 1 290 ? -21.032 -13.730 195.641 1.00 56.39 1830 GLU A C 1
ATOM 2130 O O . GLU A 1 290 ? -21.478 -13.334 196.731 1.00 72.74 1830 GLU A O 1
ATOM 2136 N N . LEU A 1 291 ? -20.499 -12.905 194.743 1.00 49.52 1831 LEU A N 1
ATOM 2137 C CA . LEU A 1 291 ? -20.506 -11.457 194.978 1.00 47.90 1831 LEU A CA 1
ATOM 2138 C C . LEU A 1 291 ? -21.963 -10.943 195.158 1.00 50.14 1831 LEU A C 1
ATOM 2139 O O . LEU A 1 291 ? -22.254 -10.204 196.112 1.00 51.84 1831 LEU A O 1
ATOM 2144 N N . MET A 1 292 ? -22.879 -11.365 194.282 1.00 38.39 1832 MET A N 1
ATOM 2145 C CA . MET A 1 292 ? -24.280 -10.985 194.430 1.00 42.95 1832 MET A CA 1
ATOM 2146 C C . MET A 1 292 ? -24.913 -11.605 195.683 1.00 48.74 1832 MET A C 1
ATOM 2147 O O . MET A 1 292 ? -25.718 -10.955 196.363 1.00 45.94 1832 MET A O 1
ATOM 2152 N N . ASN A 1 293 ? -24.530 -12.839 196.009 1.00 45.58 1833 ASN A N 1
ATOM 2153 C CA . ASN A 1 293 ? -25.042 -13.467 197.221 1.00 38.90 1833 ASN A CA 1
ATOM 2154 C C . ASN A 1 293 ? -24.677 -12.658 198.449 1.00 43.87 1833 ASN A C 1
ATOM 2155 O O . ASN A 1 293 ? -25.424 -12.638 199.414 1.00 48.06 1833 ASN A O 1
ATOM 2160 N N . ASN A 1 294 ? -23.549 -11.963 198.425 1.00 41.22 1834 ASN A N 1
ATOM 2161 C CA . ASN A 1 294 ? -23.167 -11.275 199.645 1.00 45.27 1834 ASN A CA 1
ATOM 2162 C C . ASN A 1 294 ? -23.224 -9.760 199.595 1.00 61.04 1834 ASN A C 1
ATOM 2163 O O . ASN A 1 294 ? -22.986 -9.095 200.613 1.00 60.39 1834 ASN A O 1
ATOM 2168 N N . LEU A 1 295 ? -23.585 -9.209 198.441 1.00 69.27 1835 LEU A N 1
ATOM 2169 C CA . LEU A 1 295 ? -23.651 -7.756 198.310 1.00 67.33 1835 LEU A CA 1
ATOM 2170 C C . LEU A 1 295 ? -24.937 -7.232 198.919 1.00 65.74 1835 LEU A C 1
ATOM 2171 O O . LEU A 1 295 ? -26.005 -7.772 198.649 1.00 70.28 1835 LEU A O 1
ATOM 2176 N N . PRO A 1 296 ? -24.835 -6.182 199.753 1.00 65.38 1836 PRO A N 1
ATOM 2177 C CA . PRO A 1 296 ? -25.989 -5.478 200.329 1.00 65.48 1836 PRO A CA 1
ATOM 2178 C C . PRO A 1 296 ? -26.997 -5.063 199.262 1.00 67.02 1836 PRO A C 1
ATOM 2179 O O . PRO A 1 296 ? -26.632 -4.401 198.291 1.00 68.70 1836 PRO A O 1
ATOM 2183 N N . PRO A 1 297 ? -28.270 -5.416 199.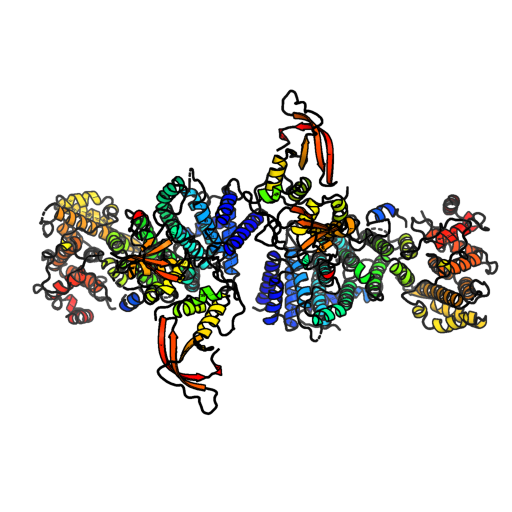467 1.00 64.52 1837 PRO A N 1
ATOM 2184 C CA . PRO A 1 297 ? -29.283 -5.342 198.412 1.00 60.66 1837 PRO A CA 1
ATOM 2185 C C . PRO A 1 297 ? -29.565 -3.917 197.998 1.00 61.19 1837 PRO A C 1
ATOM 2186 O O . PRO A 1 297 ? -30.177 -3.690 196.959 1.00 72.27 1837 PRO A O 1
ATOM 2190 N N . THR A 1 298 ? -29.118 -2.968 198.805 1.00 59.60 1838 THR A N 1
ATOM 2191 C CA . THR A 1 298 ? -29.394 -1.567 198.540 1.00 67.46 1838 THR A CA 1
ATOM 2192 C C . THR A 1 298 ? -28.209 -0.870 197.854 1.00 75.23 1838 THR A C 1
ATOM 2193 O O . THR A 1 298 ? -28.249 0.342 197.608 1.00 84.60 1838 THR A O 1
ATOM 2197 N N . TYR A 1 299 ? -27.168 -1.647 197.545 1.00 68.94 1839 TYR A N 1
ATOM 2198 C CA . TYR A 1 299 ? -25.992 -1.156 196.818 1.00 63.42 1839 TYR A CA 1
ATOM 2199 C C . TYR A 1 299 ? -26.185 -1.243 195.300 1.00 66.67 1839 TYR A C 1
ATOM 2200 O O . TYR A 1 299 ? -25.512 -2.034 194.634 1.00 66.19 1839 TYR A O 1
ATOM 2209 N N . PHE A 1 300 ? -27.103 -0.432 194.769 1.00 66.75 1840 PHE A N 1
ATOM 2210 C CA . PHE A 1 300 ? -27.436 -0.440 193.347 1.00 64.47 1840 PHE A CA 1
ATOM 2211 C C . PHE A 1 300 ? -26.217 -0.183 192.478 1.00 64.23 1840 PHE A C 1
ATOM 2212 O O . PHE A 1 300 ? -25.902 -0.984 191.591 1.00 65.80 1840 PHE A O 1
ATOM 2220 N N . GLN A 1 301 ? -25.531 0.928 192.739 1.00 64.25 1841 GLN A N 1
ATOM 2221 C CA . GLN A 1 301 ? -24.398 1.321 191.909 1.00 64.34 1841 GLN A CA 1
ATOM 2222 C C . GLN A 1 301 ? -23.282 0.279 191.957 1.00 64.13 1841 GLN A C 1
ATOM 2223 O O . GLN A 1 301 ? -22.748 -0.114 190.917 1.00 63.24 1841 GLN A O 1
ATOM 2229 N N . LEU A 1 302 ? -22.943 -0.179 193.160 1.00 59.87 1842 LEU A N 1
ATOM 2230 C CA . LEU A 1 302 ? -21.891 -1.179 193.304 1.00 56.51 1842 LEU A CA 1
ATOM 2231 C C . LEU A 1 302 ? -22.276 -2.485 192.611 1.00 59.12 1842 LEU A C 1
ATOM 2232 O O . LEU A 1 302 ? -21.424 -3.172 192.020 1.00 65.36 1842 LEU A O 1
ATOM 2237 N N . LYS A 1 303 ? -23.563 -2.813 192.685 1.00 51.85 1843 LYS A N 1
ATOM 2238 C CA . LYS A 1 303 ? -24.102 -3.960 191.982 1.00 50.33 1843 LYS A CA 1
ATOM 2239 C C . LYS A 1 303 ? -23.852 -3.846 190.488 1.00 55.00 1843 LYS A C 1
ATOM 2240 O O . LYS A 1 303 ? -23.355 -4.786 189.850 1.00 59.21 1843 LYS A O 1
ATOM 2246 N N . ASN A 1 304 ? -24.212 -2.693 189.930 1.00 54.44 1844 ASN A N 1
ATOM 2247 C CA . ASN A 1 304 ? -24.063 -2.471 188.499 1.00 59.07 1844 ASN A CA 1
ATOM 2248 C C . ASN A 1 304 ? -22.576 -2.515 188.107 1.00 61.80 1844 ASN A C 1
ATOM 2249 O O . ASN A 1 304 ? -22.211 -3.086 187.076 1.00 54.61 1844 ASN A O 1
ATOM 2254 N N . VAL A 1 305 ? -21.721 -1.928 188.943 1.00 62.10 1845 VAL A N 1
ATOM 2255 C CA . VAL A 1 305 ? -20.295 -1.951 188.686 1.00 41.07 1845 VAL A CA 1
ATOM 2256 C C . VAL A 1 305 ? -19.777 -3.367 188.602 1.00 49.12 1845 VAL A C 1
ATOM 2257 O O . VAL A 1 305 ? -19.016 -3.701 187.710 1.00 60.88 1845 VAL A O 1
ATOM 2261 N N . ILE A 1 306 ? -20.188 -4.211 189.527 1.00 57.74 1846 ILE A N 1
ATOM 2262 C CA . ILE A 1 306 ? -19.769 -5.605 189.465 1.00 57.86 1846 ILE A CA 1
ATOM 2263 C C . ILE A 1 306 ? -20.318 -6.287 188.219 1.00 59.87 1846 ILE A C 1
ATOM 2264 O O . ILE A 1 306 ? -19.612 -7.035 187.548 1.00 64.48 1846 ILE A O 1
ATOM 2269 N N . LEU A 1 307 ? -21.565 -5.993 187.876 1.00 61.60 1847 LEU A N 1
ATOM 2270 C CA . LEU A 1 307 ? -22.204 -6.723 186.788 1.00 62.21 1847 LEU A CA 1
ATOM 2271 C C . LEU A 1 307 ? -21.932 -6.087 185.416 1.00 62.08 1847 LEU A C 1
ATOM 2272 O O . LEU A 1 307 ? -22.225 -6.695 184.392 1.00 64.44 1847 LEU A O 1
ATOM 2277 N N . SER A 1 308 ? -21.322 -4.899 185.392 1.00 58.43 1848 SER A N 1
ATOM 2278 C CA . SER A 1 308 ? -21.028 -4.209 184.128 1.00 43.80 1848 SER A CA 1
ATOM 2279 C C . SER A 1 308 ? -19.674 -4.589 183.582 1.00 47.84 1848 SER A C 1
ATOM 2280 O O . SER A 1 308 ? -19.323 -4.200 182.466 1.00 63.71 1848 SER A O 1
ATOM 2283 N N . ALA A 1 309 ? -18.913 -5.345 184.368 1.00 45.95 1849 ALA A N 1
ATOM 2284 C CA . ALA A 1 309 ? -17.576 -5.787 183.972 1.00 49.01 1849 ALA A CA 1
ATOM 2285 C C . ALA A 1 309 ? -17.591 -6.423 182.578 1.00 55.60 1849 ALA A C 1
ATOM 2286 O O . ALA A 1 309 ? -18.501 -7.164 182.199 1.00 62.40 1849 ALA A O 1
ATOM 2288 N N . ILE A 1 310 ? -16.571 -6.091 181.813 1.00 57.54 1850 ILE A N 1
ATOM 2289 C CA . ILE A 1 310 ? -16.482 -6.478 180.419 1.00 54.73 1850 ILE A CA 1
ATOM 2290 C C . ILE A 1 310 ? -15.127 -7.100 180.189 1.00 53.03 1850 ILE A C 1
ATOM 2291 O O . ILE A 1 310 ? -14.131 -6.552 180.641 1.00 59.80 1850 ILE A O 1
ATOM 2296 N N . PRO A 1 311 ? -15.083 -8.279 179.539 1.00 53.33 1851 PRO A N 1
ATOM 2297 C CA . PRO A 1 311 ? -13.775 -8.921 179.336 1.00 58.40 1851 PRO A CA 1
ATOM 2298 C C . PRO A 1 311 ? -12.810 -8.015 178.569 1.00 65.05 1851 PRO A C 1
ATOM 2299 O O . PRO A 1 311 ? -13.216 -7.185 177.749 1.00 61.38 1851 PRO A O 1
ATOM 2303 N N . LYS A 1 312 ? -11.528 -8.186 178.855 1.00 76.58 1852 LYS A N 1
ATOM 2304 C CA . LYS A 1 312 ? -10.529 -7.185 178.531 1.00 80.76 1852 LYS A CA 1
ATOM 2305 C C . LYS A 1 312 ? -10.539 -6.646 177.094 1.00 88.40 1852 LYS A C 1
ATOM 2306 O O . LYS A 1 312 ? -10.715 -5.440 176.894 1.00 97.60 1852 LYS A O 1
ATOM 2312 N N . ASN A 1 313 ? -10.355 -7.485 176.088 1.00 83.37 1853 ASN A N 1
ATOM 2313 C CA . ASN A 1 313 ? -10.252 -6.892 174.759 1.00 93.04 1853 ASN A CA 1
ATOM 2314 C C . ASN A 1 313 ? -11.490 -7.102 173.926 1.00 94.96 1853 ASN A C 1
ATOM 2315 O O . ASN A 1 313 ? -11.425 -7.276 172.706 1.00 97.14 1853 ASN A O 1
ATOM 2320 N N . MET A 1 314 ? -12.623 -7.047 174.615 1.00 88.31 1854 MET A N 1
ATOM 2321 C CA . MET A 1 314 ? -13.921 -7.011 173.967 1.00 80.09 1854 MET A CA 1
ATOM 2322 C C . MET A 1 314 ? -14.389 -5.575 173.828 1.00 75.28 1854 MET A C 1
ATOM 2323 O O . MET A 1 314 ? -14.328 -4.789 174.780 1.00 75.41 1854 MET A O 1
ATOM 2328 N N . THR A 1 315 ? -14.869 -5.240 172.640 1.00 74.18 1855 THR A N 1
ATOM 2329 C CA . THR A 1 315 ? -15.521 -3.961 172.433 1.00 84.42 1855 THR A CA 1
ATOM 2330 C C . THR A 1 315 ? -16.992 -4.277 172.184 1.00 85.20 1855 THR A C 1
ATOM 2331 O O . THR A 1 315 ? -17.317 -5.089 171.312 1.00 89.60 1855 THR A O 1
ATOM 2335 N N . VAL A 1 316 ? -17.877 -3.672 172.974 1.00 74.75 1856 VAL A N 1
ATOM 2336 C CA . VAL A 1 316 ? -19.294 -3.980 172.869 1.00 67.59 1856 VAL A CA 1
ATOM 2337 C C . VAL A 1 316 ? -20.002 -2.992 171.937 1.00 71.18 1856 VAL A C 1
ATOM 2338 O O . VAL A 1 316 ? -19.680 -1.799 171.923 1.00 66.85 1856 VAL A O 1
ATOM 2342 N N . PRO A 1 317 ? -20.963 -3.496 171.139 1.00 72.00 1857 PRO A N 1
ATOM 2343 C CA . PRO A 1 317 ? -21.815 -2.678 170.264 1.00 68.95 1857 PRO A CA 1
ATOM 2344 C C . PRO A 1 317 ? -22.640 -1.667 171.059 1.00 82.06 1857 PRO A C 1
ATOM 2345 O O . PRO A 1 317 ? -22.981 -1.947 172.220 1.00 81.44 1857 PRO A O 1
ATOM 2349 N N . ASN A 1 318 ? -22.995 -0.541 170.442 1.00 88.48 1858 ASN A N 1
ATOM 2350 C CA . ASN A 1 318 ? -23.850 0.447 171.096 1.00 87.63 1858 ASN A CA 1
ATOM 2351 C C . ASN A 1 318 ? -25.200 -0.138 171.440 1.00 86.95 1858 ASN A C 1
ATOM 2352 O O . ASN A 1 318 ? -25.950 -0.521 170.540 1.00 90.40 1858 ASN A O 1
ATOM 2357 N N . PRO A 1 319 ? -25.509 -0.213 172.748 1.00 84.30 1859 PRO A N 1
ATOM 2358 C CA . PRO A 1 319 ? -26.718 -0.863 173.272 1.00 77.86 1859 PRO A CA 1
ATOM 2359 C C . PRO A 1 319 ? -27.990 -0.093 172.940 1.00 75.84 1859 PRO A C 1
ATOM 2360 O O . PRO A 1 319 ? -29.098 -0.650 173.016 1.00 73.95 1859 PRO A O 1
ATOM 2364 N N . TYR A 1 320 ? -27.824 1.167 172.543 1.00 71.68 1860 TYR A N 1
ATOM 2365 C CA . TYR A 1 320 ? -28.967 2.029 172.316 1.00 73.63 1860 TYR A CA 1
ATOM 2366 C C . TYR A 1 320 ? -29.415 2.058 170.849 1.00 81.47 1860 TYR A C 1
ATOM 2367 O O . TYR A 1 320 ? -30.470 2.618 170.548 1.00 83.27 1860 TYR A O 1
ATOM 2376 N N . ASP A 1 321 ? -28.635 1.448 169.947 1.00 89.10 1861 ASP A N 1
ATOM 2377 C CA . ASP A 1 321 ? -29.008 1.346 168.521 1.00 97.12 1861 ASP A CA 1
ATOM 2378 C C . ASP A 1 321 ? -30.243 0.462 168.369 1.00 102.49 1861 ASP A C 1
ATOM 2379 O O . ASP A 1 321 ? -30.158 -0.759 168.501 1.00 103.99 1861 ASP A O 1
ATOM 2381 N N . VAL A 1 322 ? -31.377 1.084 168.059 1.00 101.67 1862 VAL A N 1
ATOM 2382 C CA . VAL A 1 322 ? -32.674 0.406 168.060 1.00 96.91 1862 VAL A CA 1
ATOM 2383 C C . VAL A 1 322 ? -32.725 -0.836 167.173 1.00 90.92 1862 VAL A C 1
ATOM 2384 O O . VAL A 1 322 ? -33.413 -1.807 167.492 1.00 86.16 1862 VAL A O 1
ATOM 2388 N N . ASP A 1 323 ? -31.975 -0.820 166.078 1.00 92.71 1863 ASP A N 1
ATOM 2389 C CA . ASP A 1 323 ? -32.011 -1.929 165.132 1.00 94.03 1863 ASP A CA 1
ATOM 2390 C C . ASP A 1 323 ? -31.050 -3.069 165.500 1.00 89.48 1863 ASP A C 1
ATOM 2391 O O . ASP A 1 323 ? -30.672 -3.864 164.637 1.00 91.35 1863 ASP A O 1
ATOM 2396 N N . LEU A 1 324 ? -30.687 -3.158 166.780 1.00 84.15 1864 LEU A N 1
ATOM 2397 C CA . LEU A 1 324 ? -29.757 -4.179 167.262 1.00 82.39 1864 LEU A CA 1
ATOM 2398 C C . LEU A 1 324 ? -30.403 -5.556 167.298 1.00 86.34 1864 LEU A C 1
ATOM 2399 O O . LEU A 1 324 ? -31.593 -5.694 167.592 1.00 88.49 1864 LEU A O 1
ATOM 2404 N N . ASN A 1 325 ? -29.596 -6.578 167.045 1.00 86.84 1865 ASN A N 1
ATOM 2405 C CA . ASN A 1 325 ? -30.072 -7.952 167.061 1.00 86.41 1865 ASN A CA 1
ATOM 2406 C C . ASN A 1 325 ? -28.975 -8.905 167.540 1.00 82.89 1865 ASN A C 1
ATOM 2407 O O . ASN A 1 325 ? -27.927 -9.031 166.910 1.00 81.57 1865 ASN A O 1
ATOM 2412 N N . MET A 1 326 ? -29.206 -9.575 168.661 1.00 81.57 1866 MET A N 1
ATOM 2413 C CA . MET A 1 326 ? -28.144 -10.379 169.251 1.00 79.16 1866 MET A CA 1
ATOM 2414 C C . MET A 1 326 ? -27.806 -11.626 168.422 1.00 79.48 1866 MET A C 1
ATOM 2415 O O . MET A 1 326 ? -26.780 -12.278 168.653 1.00 76.41 1866 MET A O 1
ATOM 2420 N N . GLU A 1 327 ? -28.654 -11.949 167.451 1.00 82.06 1867 GLU A N 1
ATOM 2421 C CA . GLU A 1 327 ? -28.349 -13.052 166.552 1.00 90.38 1867 GLU A CA 1
ATOM 2422 C C . GLU A 1 327 ? -27.149 -12.680 165.695 1.00 93.77 1867 GLU A C 1
ATOM 2423 O O . GLU A 1 327 ? -26.385 -13.542 165.262 1.00 97.85 1867 GLU A O 1
ATOM 2429 N N . ASP A 1 328 ? -26.998 -11.382 165.459 1.00 88.73 1868 ASP A N 1
ATOM 2430 C CA . ASP A 1 328 ? -25.957 -10.875 164.588 1.00 87.09 1868 ASP A CA 1
ATOM 2431 C C . ASP A 1 328 ? -24.760 -10.387 165.399 1.00 87.13 1868 ASP A C 1
ATOM 2432 O O . ASP A 1 328 ? -24.017 -9.517 164.954 1.00 91.11 1868 ASP A O 1
ATOM 2437 N N . ILE A 1 329 ? -24.584 -10.947 166.593 1.00 88.96 1869 ILE A N 1
ATOM 2438 C CA . ILE A 1 329 ? -23.434 -10.626 167.443 1.00 88.89 1869 ILE A CA 1
ATOM 2439 C C . ILE A 1 329 ? -22.791 -11.910 167.949 1.00 85.87 1869 ILE A C 1
ATOM 2440 O O . ILE A 1 329 ? -23.360 -12.603 168.789 1.00 91.59 1869 ILE A O 1
ATOM 2445 N N . PRO A 1 330 ? -21.593 -12.223 167.445 1.00 80.58 1870 PRO A N 1
ATOM 2446 C CA . PRO A 1 330 ? -20.890 -13.479 167.752 1.00 78.56 1870 PRO A CA 1
ATOM 2447 C C . PRO A 1 330 ? -20.688 -13.728 169.238 1.00 76.07 1870 PRO A C 1
ATOM 2448 O O . PRO A 1 330 ? -20.914 -14.846 169.712 1.00 78.15 1870 PRO A O 1
ATOM 2452 N N . ALA A 1 331 ? -20.297 -12.687 169.963 1.00 75.09 1871 ALA A N 1
ATOM 2453 C CA . ALA A 1 331 ? -20.040 -12.793 171.395 1.00 63.92 1871 ALA A CA 1
ATOM 2454 C C . ALA A 1 331 ? -21.278 -13.278 172.133 1.00 69.22 1871 ALA A C 1
ATOM 2455 O O . ALA A 1 331 ? -21.178 -13.960 173.159 1.00 78.84 1871 ALA A O 1
ATOM 2457 N N . CYS A 1 332 ? -22.446 -12.916 171.619 1.00 59.58 1872 CYS A N 1
ATOM 2458 C CA . CYS A 1 332 ? -23.687 -13.298 172.264 1.00 58.16 1872 CYS A CA 1
ATOM 2459 C C . CYS A 1 332 ? -23.956 -14.803 172.228 1.00 62.99 1872 CYS A C 1
ATOM 2460 O O . CYS A 1 332 ? -24.912 -15.267 172.850 1.00 67.83 1872 CYS A O 1
ATOM 2463 N N . LYS A 1 333 ? -23.110 -15.570 171.541 1.00 61.67 1873 LYS A N 1
ATOM 2464 C CA . LYS A 1 333 ? -23.280 -17.027 171.503 1.00 64.13 1873 LYS A CA 1
ATOM 2465 C C . LYS A 1 333 ? -22.246 -17.750 172.366 1.00 64.48 1873 LYS A C 1
ATOM 2466 O O . LYS A 1 333 ? -22.284 -18.977 172.493 1.00 66.49 1873 LYS A O 1
ATOM 2472 N N . GLU A 1 334 ? -21.325 -16.986 172.953 1.00 61.78 1874 GLU A N 1
ATOM 2473 C CA . GLU A 1 334 ? -20.258 -17.551 173.779 1.00 62.18 1874 GLU A CA 1
ATOM 2474 C C . GLU A 1 334 ? -20.752 -17.790 175.188 1.00 55.08 1874 GLU A C 1
ATOM 2475 O O . GLU A 1 334 ? -21.574 -17.026 175.679 1.00 65.13 1874 GLU A O 1
ATOM 2481 N N . LEU A 1 335 ? -20.244 -18.831 175.849 1.00 49.94 1875 LEU A N 1
ATOM 2482 C CA . LEU A 1 335 ? -20.649 -19.137 177.239 1.00 48.31 1875 LEU A CA 1
ATOM 2483 C C . LEU A 1 335 ? -19.703 -18.494 178.236 1.00 50.65 1875 LEU A C 1
ATOM 2484 O O . LEU A 1 335 ? -18.495 -18.769 178.216 1.00 57.32 1875 LEU A O 1
ATOM 2489 N N . PRO A 1 336 ? -20.248 -17.656 179.131 1.00 52.40 1876 PRO A N 1
ATOM 2490 C CA . PRO A 1 336 ? -19.427 -16.993 180.155 1.00 45.08 1876 PRO A CA 1
ATOM 2491 C C . PRO A 1 336 ? -18.812 -18.001 181.108 1.00 42.65 1876 PRO A C 1
ATOM 2492 O O . PRO A 1 336 ? -19.381 -19.076 181.273 1.00 41.58 1876 PRO A O 1
ATOM 2496 N N . GLU A 1 337 ? -17.675 -17.669 181.716 1.00 51.34 1877 GLU A N 1
ATOM 2497 C CA . GLU A 1 337 ? -17.048 -18.575 182.681 1.00 60.94 1877 GLU A CA 1
ATOM 2498 C C . GLU A 1 337 ? -17.612 -18.349 184.083 1.00 63.24 1877 GLU A C 1
ATOM 2499 O O . GLU A 1 337 ? -17.897 -17.204 184.478 1.00 61.12 1877 GLU A O 1
ATOM 2505 N N . VAL A 1 338 ? -17.770 -19.434 184.839 1.00 62.91 1878 VAL A N 1
ATOM 2506 C CA . VAL A 1 338 ? -18.304 -19.336 186.208 1.00 52.29 1878 VAL A CA 1
ATOM 2507 C C . VAL A 1 338 ? -17.355 -20.002 187.183 1.00 52.49 1878 VAL A C 1
ATOM 2508 O O . VAL A 1 338 ? -17.216 -21.223 187.170 1.00 59.36 1878 VAL A O 1
ATOM 2512 N N . PHE A 1 339 ? -16.710 -19.202 188.031 1.00 51.19 1879 PHE A N 1
ATOM 2513 C CA . PHE A 1 339 ? -15.624 -19.709 188.875 1.00 54.70 1879 PHE A CA 1
ATOM 2514 C C . PHE A 1 339 ? -16.075 -20.687 189.932 1.00 53.50 1879 PHE A C 1
ATOM 2515 O O . PHE A 1 339 ? -15.306 -21.559 190.341 1.00 61.84 1879 PHE A O 1
ATOM 2523 N N . PHE A 1 340 ? -17.313 -20.521 190.388 1.00 55.66 1880 PHE A N 1
ATOM 2524 C CA . PHE A 1 340 ? -17.883 -21.385 191.410 1.00 51.36 1880 PHE A CA 1
ATOM 2525 C C . PHE A 1 340 ? -19.190 -21.896 190.897 1.00 50.34 1880 PHE A C 1
ATOM 2526 O O . PHE A 1 340 ? -20.069 -21.092 190.615 1.00 52.24 1880 PHE A O 1
ATOM 2534 N N . ASP A 1 341 ? -19.299 -23.214 190.729 1.00 47.53 1881 ASP A N 1
ATOM 2535 C CA . ASP A 1 341 ? -20.512 -23.814 190.177 1.00 50.64 1881 ASP A CA 1
ATOM 2536 C C . ASP A 1 341 ? -21.676 -23.719 191.155 1.00 55.80 1881 ASP A C 1
ATOM 2537 O O . ASP A 1 341 ? -21.648 -24.368 192.203 1.00 63.89 1881 ASP A O 1
ATOM 2542 N N . PRO A 1 342 ? -22.720 -22.941 190.804 1.00 48.46 1882 PRO A N 1
ATOM 2543 C CA . PRO A 1 342 ? -23.839 -22.738 191.735 1.00 51.59 1882 PRO A CA 1
ATOM 2544 C C . PRO A 1 342 ? -24.620 -24.023 192.059 1.00 54.36 1882 PRO A C 1
ATOM 2545 O O . PRO A 1 342 ? -25.299 -24.063 193.088 1.00 59.51 1882 PRO A O 1
ATOM 2549 N N . VAL A 1 343 ? -24.494 -25.059 191.232 1.00 45.49 1883 VAL A N 1
ATOM 2550 C CA . VAL A 1 343 ? -25.238 -26.303 191.450 1.00 46.98 1883 VAL A CA 1
ATOM 2551 C C . VAL A 1 343 ? -24.946 -26.925 192.828 1.00 47.17 1883 VAL A C 1
ATOM 2552 O O . VAL A 1 343 ? -25.787 -27.623 193.386 1.00 57.86 1883 VAL A O 1
ATOM 2556 N N . ILE A 1 344 ? -23.767 -26.642 193.375 1.00 46.43 1884 ILE A N 1
ATOM 2557 C CA . ILE A 1 344 ? -23.360 -27.127 194.690 1.00 50.24 1884 ILE A CA 1
ATOM 2558 C C . ILE A 1 344 ? -24.393 -26.685 195.711 1.00 55.61 1884 ILE A C 1
ATOM 2559 O O . ILE A 1 344 ? -24.886 -27.475 196.528 1.00 64.72 1884 ILE A O 1
ATOM 2564 N N . ASP A 1 345 ? -24.763 -25.418 195.598 1.00 51.65 1885 ASP A N 1
ATOM 2565 C CA . ASP A 1 345 ? -25.709 -24.789 196.500 1.00 41.07 1885 ASP A CA 1
ATOM 2566 C C . ASP A 1 345 ? -27.165 -25.233 196.301 1.00 44.18 1885 ASP A C 1
ATOM 2567 O O . ASP A 1 345 ? -28.054 -24.818 197.053 1.00 44.53 1885 ASP A O 1
ATOM 2572 N N . LEU A 1 346 ? -27.407 -26.077 195.299 1.00 46.68 1886 LEU A N 1
ATOM 2573 C CA . LEU A 1 346 ? -28.724 -26.693 195.127 1.00 46.21 1886 LEU A CA 1
ATOM 2574 C C . LEU A 1 346 ? -28.873 -27.950 195.976 1.00 51.79 1886 LEU A C 1
ATOM 2575 O O . LEU A 1 346 ? -29.987 -28.447 196.163 1.00 55.20 1886 LEU A O 1
ATOM 2580 N N . HIS A 1 347 ? -27.747 -28.481 196.454 1.00 53.28 1887 HIS A N 1
ATOM 2581 C CA . HIS A 1 347 ? -27.743 -29.715 197.250 1.00 52.23 1887 HIS A CA 1
ATOM 2582 C C . HIS A 1 347 ? -28.667 -30.806 196.696 1.00 49.63 1887 HIS A C 1
ATOM 2583 O O . HIS A 1 347 ? -28.586 -31.160 195.527 1.00 63.46 1887 HIS A O 1
ATOM 2590 N N . SER A 1 348 ? -29.551 -31.331 197.525 1.00 49.88 1888 SER A N 1
ATOM 2591 C CA . SER A 1 348 ? -30.410 -32.437 197.113 1.00 53.44 1888 SER A CA 1
ATOM 2592 C C . SER A 1 348 ? -31.235 -32.127 195.838 1.00 60.49 1888 SER A C 1
ATOM 2593 O O . SER A 1 348 ? -31.640 -33.033 195.110 1.00 68.97 1888 SER A O 1
ATOM 2596 N N . LEU A 1 349 ? -31.517 -30.854 195.590 1.00 47.65 1889 LEU A N 1
ATOM 2597 C CA . LEU A 1 349 ? -32.263 -30.464 194.398 1.00 51.61 1889 LEU A CA 1
ATOM 2598 C C . LEU A 1 349 ? -31.544 -30.752 193.063 1.00 61.80 1889 LEU A C 1
ATOM 2599 O O . LEU A 1 349 ? -32.178 -30.770 192.007 1.00 61.94 1889 LEU A O 1
ATOM 2604 N N . LYS A 1 350 ? -30.224 -30.933 193.111 1.00 61.28 1890 LYS A N 1
ATOM 2605 C CA . LYS A 1 350 ? -29.423 -31.062 191.898 1.00 56.64 1890 LYS A CA 1
ATOM 2606 C C . LYS A 1 350 ? -29.936 -32.138 190.936 1.00 56.91 1890 LYS A C 1
ATOM 2607 O O . LYS A 1 350 ? -30.180 -31.846 189.769 1.00 51.17 1890 LYS A O 1
ATOM 2613 N N . LYS A 1 351 ? -30.117 -33.366 191.413 1.00 63.16 1891 LYS A N 1
ATOM 2614 C CA . LYS A 1 351 ? -30.544 -34.440 190.510 1.00 73.82 1891 LYS A CA 1
ATOM 2615 C C . LYS A 1 351 ? -31.940 -34.209 189.922 1.00 71.03 1891 LYS A C 1
ATOM 2616 O O . LYS A 1 351 ? -32.082 -34.222 188.696 1.00 72.09 1891 LYS A O 1
ATOM 2622 N N . PRO A 1 352 ? -32.962 -33.954 190.776 1.00 61.54 1892 PRO A N 1
ATOM 2623 C CA . PRO A 1 352 ? -34.300 -33.747 190.209 1.00 63.80 1892 PRO A CA 1
ATOM 2624 C C . PRO A 1 352 ? -34.352 -32.587 189.215 1.00 67.07 1892 PRO A C 1
ATOM 2625 O O . PRO A 1 352 ? -34.984 -32.738 188.167 1.00 71.96 1892 PRO A O 1
ATOM 2629 N N . VAL A 1 353 ? -33.712 -31.461 189.541 1.00 62.12 1893 VAL A N 1
ATOM 2630 C CA . VAL A 1 353 ? -33.689 -30.312 188.641 1.00 56.44 1893 VAL A CA 1
ATOM 2631 C C . VAL A 1 353 ? -32.999 -30.660 187.308 1.00 62.77 1893 VAL A C 1
ATOM 2632 O O . VAL A 1 353 ? -33.575 -30.451 186.234 1.00 60.77 1893 VAL A O 1
ATOM 2636 N N . ASP A 1 354 ? -31.800 -31.244 187.374 1.00 61.62 1894 ASP A N 1
ATOM 2637 C CA . ASP A 1 354 ? -31.110 -31.666 186.157 1.00 59.67 1894 ASP A CA 1
ATOM 2638 C C . ASP A 1 354 ? -31.930 -32.713 185.414 1.00 70.10 1894 ASP A C 1
ATOM 2639 O O . ASP A 1 354 ? -31.982 -32.686 184.189 1.00 76.07 1894 ASP A O 1
ATOM 2644 N N . ASN A 1 355 ? -32.563 -33.629 186.145 1.00 70.78 1895 ASN A N 1
ATOM 2645 C CA . ASN A 1 355 ? -33.445 -34.612 185.520 1.00 75.90 1895 ASN A CA 1
ATOM 2646 C C . ASN A 1 355 ? -34.513 -33.953 184.666 1.00 76.42 1895 ASN A C 1
ATOM 2647 O O . ASN A 1 355 ? -34.709 -34.321 183.501 1.00 81.39 1895 ASN A O 1
ATOM 2652 N N . TYR A 1 356 ? -35.206 -32.983 185.252 1.00 67.86 1896 TYR A N 1
ATOM 2653 C CA . TYR A 1 356 ? -36.288 -32.307 184.551 1.00 64.37 1896 TYR A CA 1
ATOM 2654 C C . TYR A 1 356 ? -35.772 -31.571 183.303 1.00 64.04 1896 TYR A C 1
ATOM 2655 O O . TYR A 1 356 ? -36.414 -31.607 182.252 1.00 68.08 1896 TYR A O 1
ATOM 2664 N N . LEU A 1 357 ? -34.620 -30.907 183.422 1.00 57.44 1897 LEU A N 1
ATOM 2665 C CA . LEU A 1 357 ? -34.047 -30.146 182.307 1.00 57.45 1897 LEU A CA 1
ATOM 2666 C C . LEU A 1 357 ? -33.706 -31.015 181.090 1.00 61.58 1897 LEU A C 1
ATOM 2667 O O . LEU A 1 357 ? -33.816 -30.568 179.954 1.00 68.59 1897 LEU A O 1
ATOM 2672 N N . ARG A 1 358 ? -33.267 -32.242 181.352 1.00 64.72 1898 ARG A N 1
ATOM 2673 C CA . ARG A 1 358 ? -32.871 -33.214 180.341 1.00 68.82 1898 ARG A CA 1
ATOM 2674 C C . ARG A 1 358 ? -34.088 -33.791 179.617 1.00 74.07 1898 ARG A C 1
ATOM 2675 O O . ARG A 1 358 ? -34.119 -33.841 178.380 1.00 83.98 1898 ARG A O 1
ATOM 2683 N N . ILE A 1 359 ? -35.068 -34.257 180.393 1.00 71.23 1899 ILE A N 1
ATOM 2684 C CA . ILE A 1 359 ? -36.313 -34.794 179.836 1.00 74.43 1899 ILE A CA 1
ATOM 2685 C C . ILE A 1 359 ? -37.546 -34.350 180.626 1.00 68.43 1899 ILE A C 1
ATOM 2686 O O . ILE A 1 359 ? -38.042 -35.090 181.466 1.00 71.35 1899 ILE A O 1
ATOM 2691 N N . PRO A 1 360 ? -38.071 -33.154 180.323 1.00 68.31 1900 PRO A N 1
ATOM 2692 C CA . PRO A 1 360 ? -39.207 -32.571 181.051 1.00 66.01 1900 PRO A CA 1
ATOM 2693 C C . PRO A 1 360 ? -40.496 -33.356 180.901 1.00 71.86 1900 PRO A C 1
ATOM 2694 O O . PRO A 1 360 ? -40.739 -33.953 179.852 1.00 76.24 1900 PRO A O 1
ATOM 2698 N N . SER A 1 361 ? -41.306 -33.329 181.955 1.00 76.41 1901 SER A N 1
ATOM 2699 C CA . SER A 1 361 ? -42.655 -33.908 181.981 1.00 77.25 1901 SER A CA 1
ATOM 2700 C C . SER A 1 361 ? -43.407 -33.185 183.097 1.00 71.42 1901 SER A C 1
ATOM 2701 O O . SER A 1 361 ? -42.771 -32.592 183.971 1.00 65.76 1901 SER A O 1
ATOM 2704 N N . ASN A 1 362 ? -44.736 -33.179 183.055 1.00 74.10 1902 ASN A N 1
ATOM 2705 C CA . ASN A 1 362 ? -45.486 -32.362 184.006 1.00 81.16 1902 ASN A CA 1
ATOM 2706 C C . ASN A 1 362 ? -45.448 -32.870 185.445 1.00 85.31 1902 ASN A C 1
ATOM 2707 O O . ASN A 1 362 ? -45.496 -32.075 186.385 1.00 88.59 1902 ASN A O 1
ATOM 2712 N N . SER A 1 363 ? -45.351 -34.182 185.619 1.00 89.67 1903 SER A N 1
ATOM 2713 C CA . SER A 1 363 ? -45.286 -34.764 186.957 1.00 90.66 1903 SER A CA 1
ATOM 2714 C C . SER A 1 363 ? -43.953 -34.440 187.626 1.00 82.25 1903 SER A C 1
ATOM 2715 O O . SER A 1 363 ? -43.894 -34.126 188.821 1.00 86.80 1903 SER A O 1
ATOM 2718 N N . LEU A 1 364 ? -42.883 -34.509 186.841 1.00 78.75 1904 LEU A N 1
ATOM 2719 C CA . LEU A 1 364 ? -41.554 -34.169 187.330 1.00 72.25 1904 LEU A CA 1
ATOM 2720 C C . LEU A 1 364 ? -41.485 -32.674 187.645 1.00 70.23 1904 LEU A C 1
ATOM 2721 O O . LEU A 1 364 ? -40.834 -32.247 188.611 1.00 70.31 1904 LEU A O 1
ATOM 2726 N N . LEU A 1 365 ? -42.159 -31.878 186.824 1.00 72.43 1905 LEU A N 1
ATOM 2727 C CA . LEU A 1 365 ? -42.256 -30.454 187.087 1.00 69.47 1905 LEU A CA 1
ATOM 2728 C C . LEU A 1 365 ? -42.953 -30.211 188.433 1.00 69.63 1905 LEU A C 1
ATOM 2729 O O . LEU A 1 365 ? -42.451 -29.448 189.261 1.00 72.80 1905 LEU A O 1
ATOM 2734 N N . ARG A 1 366 ? -44.086 -30.878 188.657 1.00 63.68 1906 ARG A N 1
ATOM 2735 C CA . ARG A 1 366 ? -44.812 -30.753 189.925 1.00 61.99 1906 ARG A CA 1
ATOM 2736 C C . ARG A 1 366 ? -43.911 -31.050 191.109 1.00 63.21 1906 ARG A C 1
ATOM 2737 O O . ARG A 1 366 ? -43.830 -30.274 192.084 1.00 65.53 1906 ARG A O 1
ATOM 2745 N N . THR A 1 367 ? -43.232 -32.186 191.001 1.00 60.80 1907 THR A N 1
ATOM 2746 C CA . THR A 1 367 ? -42.357 -32.666 192.058 1.00 62.21 1907 THR A CA 1
ATOM 2747 C C . THR A 1 367 ? -41.249 -31.675 192.389 1.00 65.19 1907 THR A C 1
ATOM 2748 O O . THR A 1 367 ? -41.061 -31.305 193.559 1.00 69.24 1907 THR A O 1
ATOM 2752 N N . ILE A 1 368 ? -40.515 -31.227 191.373 1.00 62.85 1908 ILE A N 1
ATOM 2753 C CA . ILE A 1 368 ? -39.394 -30.356 191.679 1.00 63.04 1908 ILE A CA 1
ATOM 2754 C C . ILE A 1 368 ? -39.879 -28.968 192.102 1.00 60.59 1908 ILE A C 1
ATOM 2755 O O . ILE A 1 368 ? -39.203 -28.287 192.875 1.00 58.98 1908 ILE A O 1
ATOM 2760 N N . LEU A 1 369 ? -41.060 -28.567 191.640 1.00 55.57 1909 LEU A N 1
ATOM 2761 C CA . LEU A 1 369 ? -41.665 -27.335 192.138 1.00 51.67 1909 LEU A CA 1
ATOM 2762 C C . LEU A 1 369 ? -41.866 -27.435 193.654 1.00 59.99 1909 LEU A C 1
ATOM 2763 O O . LEU A 1 369 ? -41.398 -26.569 194.405 1.00 59.90 1909 LEU A O 1
ATOM 2768 N N . SER A 1 370 ? -42.505 -28.519 194.104 1.00 55.74 1910 SER A N 1
ATOM 2769 C CA . SER A 1 370 ? -42.691 -28.723 195.539 1.00 49.91 1910 SER A CA 1
ATOM 2770 C C . SER A 1 370 ? -41.354 -28.722 196.281 1.00 58.03 1910 SER A C 1
ATOM 2771 O O . SER A 1 370 ? -41.235 -28.091 197.331 1.00 57.87 1910 SER A O 1
ATOM 2774 N N . ALA A 1 371 ? -40.344 -29.394 195.725 1.00 61.39 1911 ALA A N 1
ATOM 2775 C CA . ALA A 1 371 ? -39.054 -29.504 196.410 1.00 54.46 1911 ALA A CA 1
ATOM 2776 C C . ALA A 1 371 ? -38.410 -28.146 196.598 1.00 56.17 1911 ALA A C 1
ATOM 2777 O O . ALA A 1 371 ? -38.032 -27.768 197.724 1.00 65.39 1911 ALA A O 1
ATOM 2779 N N . ILE A 1 372 ? -38.335 -27.411 195.487 1.00 50.66 1912 ILE A N 1
ATOM 2780 C CA . ILE A 1 372 ? -37.711 -26.099 195.426 1.00 44.66 1912 ILE A CA 1
ATOM 2781 C C . ILE A 1 372 ? -38.407 -25.129 196.358 1.00 48.62 1912 ILE A C 1
ATOM 2782 O O . ILE A 1 372 ? -37.758 -24.366 197.078 1.00 42.45 1912 ILE A O 1
ATOM 2787 N N . TYR A 1 373 ? -39.735 -25.156 196.349 1.00 55.51 1913 TYR A N 1
ATOM 2788 C CA . TYR A 1 373 ? -40.497 -24.290 197.242 1.00 47.81 1913 TYR A CA 1
ATOM 2789 C C . TYR A 1 373 ? -40.245 -24.666 198.708 1.00 46.31 1913 TYR A C 1
ATOM 2790 O O . TYR A 1 373 ? -40.019 -23.785 199.549 1.00 51.08 1913 TYR A O 1
ATOM 2799 N N . LYS A 1 374 ? -40.254 -25.963 199.019 1.00 45.11 1914 LYS A N 1
ATOM 2800 C CA . LYS A 1 374 ? -40.002 -26.392 200.396 1.00 46.23 1914 LYS A CA 1
ATOM 2801 C C . LYS A 1 374 ? -38.678 -25.833 200.874 1.00 44.10 1914 LYS A C 1
ATOM 2802 O O . LYS A 1 374 ? -38.543 -25.454 202.034 1.00 58.08 1914 LYS A O 1
ATOM 2808 N N . ASP A 1 375 ? -37.709 -25.740 199.978 1.00 40.44 1915 ASP A N 1
ATOM 2809 C CA . ASP A 1 375 ? -36.406 -25.236 200.402 1.00 49.94 1915 ASP A CA 1
ATOM 2810 C C . ASP A 1 375 ? -36.258 -23.707 200.320 1.00 50.90 1915 ASP A C 1
ATOM 2811 O O . ASP A 1 375 ? -35.372 -23.124 200.975 1.00 56.29 1915 ASP A O 1
ATOM 2816 N N . THR A 1 376 ? -37.104 -23.054 199.525 1.00 37.55 1916 THR A N 1
ATOM 2817 C CA . THR A 1 376 ? -36.910 -21.623 199.292 1.00 41.60 1916 THR A CA 1
ATOM 2818 C C . THR A 1 376 ? -37.769 -20.799 200.227 1.00 48.47 1916 THR A C 1
ATOM 2819 O O . THR A 1 376 ? -37.499 -19.623 200.425 1.00 58.99 1916 THR A O 1
ATOM 2823 N N . TYR A 1 377 ? -38.807 -21.408 200.786 1.00 45.78 1917 TYR A N 1
ATOM 2824 C CA . TYR A 1 377 ? -39.618 -20.734 201.797 1.00 47.82 1917 TYR A CA 1
ATOM 2825 C C . TYR A 1 377 ? -39.090 -21.038 203.199 1.00 57.10 1917 TYR A C 1
ATOM 2826 O O . TYR A 1 377 ? -39.464 -22.048 203.811 1.00 64.22 1917 TYR A O 1
ATOM 2835 N N . ASP A 1 378 ? -38.212 -20.169 203.695 1.00 56.54 1918 ASP A N 1
ATOM 2836 C CA . ASP A 1 378 ? -37.562 -20.366 204.988 1.00 56.11 1918 ASP A CA 1
ATOM 2837 C C . ASP A 1 378 ? -38.215 -19.538 206.097 1.00 57.03 1918 ASP A C 1
ATOM 2838 O O . ASP A 1 378 ? -38.872 -18.532 205.829 1.00 62.35 1918 ASP A O 1
ATOM 2843 N N . ILE A 1 379 ? -38.040 -19.951 207.347 1.00 53.47 1919 ILE A N 1
ATOM 2844 C CA . ILE A 1 379 ? -38.461 -19.100 208.448 1.00 48.24 1919 ILE A CA 1
ATOM 2845 C C . ILE A 1 379 ? -37.236 -18.427 209.044 1.00 47.28 1919 ILE A C 1
ATOM 2846 O O . ILE A 1 379 ? -36.389 -19.084 209.635 1.00 56.81 1919 ILE A O 1
ATOM 2851 N N . LYS A 1 380 ? -37.143 -17.115 208.888 1.00 52.04 1920 LYS A N 1
ATOM 2852 C CA . LYS A 1 380 ? -35.977 -16.365 209.362 1.00 67.62 1920 LYS A CA 1
ATOM 2853 C C . LYS A 1 380 ? -36.247 -15.725 210.736 1.00 69.12 1920 LYS A C 1
ATOM 2854 O O . LYS A 1 380 ? -37.317 -15.147 210.956 1.00 77.06 1920 LYS A O 1
ATOM 2860 N N . LYS A 1 381 ? -35.270 -15.813 211.643 1.00 69.05 1921 LYS A N 1
ATOM 2861 C CA . LYS A 1 381 ? -35.403 -15.254 212.992 1.00 72.68 1921 LYS A CA 1
ATOM 2862 C C . LYS A 1 381 ? -34.935 -13.810 213.025 1.00 72.46 1921 LYS A C 1
ATOM 2863 O O . LYS A 1 381 ? -33.765 -13.546 213.235 1.00 76.25 1921 LYS A O 1
ATOM 2865 N N . GLY A 1 382 ? -35.865 -12.882 212.827 1.00 79.27 1922 GLY A N 1
ATOM 2866 C CA . GLY A 1 382 ? -35.602 -11.462 212.976 1.00 84.28 1922 GLY A CA 1
ATOM 2867 C C . GLY A 1 382 ? -35.677 -11.033 214.442 1.00 92.39 1922 GLY A C 1
ATOM 2868 O O . GLY A 1 382 ? -35.713 -11.871 215.356 1.00 87.32 1922 GLY A O 1
ATOM 2869 N N . VAL A 1 383 ? -35.715 -9.723 214.673 1.00 97.69 1923 VAL A N 1
ATOM 2870 C CA . VAL A 1 383 ? -35.711 -9.188 216.034 1.00 100.09 1923 VAL A CA 1
ATOM 2871 C C . VAL A 1 383 ? -37.080 -9.226 216.691 1.00 96.62 1923 VAL A C 1
ATOM 2872 O O . VAL A 1 383 ? -38.014 -8.561 216.243 1.00 102.52 1923 VAL A O 1
ATOM 2876 N N . GLY A 1 384 ? -37.196 -10.014 217.755 1.00 88.70 1924 GLY A N 1
ATOM 2877 C CA . GLY A 1 384 ? -38.437 -10.099 218.513 1.00 81.02 1924 GLY A CA 1
ATOM 2878 C C . GLY A 1 384 ? -39.476 -11.074 217.980 1.00 72.96 1924 GLY A C 1
ATOM 2879 O O . GLY A 1 384 ? -40.404 -11.442 218.702 1.00 65.24 1924 GLY A O 1
ATOM 2880 N N . TYR A 1 385 ? -39.316 -11.490 216.721 1.00 64.51 1925 TYR A N 1
ATOM 2881 C CA . TYR A 1 385 ? -40.246 -12.411 216.064 1.00 68.07 1925 TYR A CA 1
ATOM 2882 C C . TYR A 1 385 ? -39.636 -13.101 214.864 1.00 64.60 1925 TYR A C 1
ATOM 2883 O O . TYR A 1 385 ? -38.682 -12.601 214.273 1.00 70.55 1925 TYR A O 1
ATOM 2892 N N . ASP A 1 386 ? -40.204 -14.234 214.474 1.00 57.91 1926 ASP A N 1
ATOM 2893 C CA . ASP A 1 386 ? -39.770 -14.895 213.243 1.00 56.96 1926 ASP A CA 1
ATOM 2894 C C . ASP A 1 386 ? -40.674 -14.479 212.079 1.00 50.35 1926 ASP A C 1
ATOM 2895 O O . ASP A 1 386 ? -41.826 -14.114 212.272 1.00 55.36 1926 ASP A O 1
ATOM 2900 N N . PHE A 1 387 ? -40.178 -14.548 210.858 1.00 52.31 1927 PHE A N 1
ATOM 2901 C CA . PHE A 1 387 ? -41.052 -14.221 209.745 1.00 55.70 1927 PHE A CA 1
ATOM 2902 C C . PHE A 1 387 ? -40.710 -15.067 208.546 1.00 52.24 1927 PHE A C 1
ATOM 2903 O O . PHE A 1 387 ? -39.616 -15.628 208.484 1.00 47.71 1927 PHE A O 1
ATOM 2911 N N . LEU A 1 388 ? -41.648 -15.190 207.608 1.00 55.34 1928 LEU A N 1
ATOM 2912 C CA . LEU A 1 388 ? -41.363 -15.953 206.394 1.00 51.43 1928 LEU A CA 1
ATOM 2913 C C . LEU A 1 388 ? -40.424 -15.153 205.537 1.00 50.94 1928 LEU A C 1
ATOM 2914 O O . LEU A 1 388 ? -40.550 -13.934 205.448 1.00 55.54 1928 LEU A O 1
ATOM 2919 N N . SER A 1 389 ? -39.449 -15.836 204.955 1.00 60.49 1929 SER A N 1
ATOM 2920 C CA . SER A 1 389 ? -38.461 -15.206 204.080 1.00 63.69 1929 SER A CA 1
ATOM 2921 C C . SER A 1 389 ? -38.075 -16.157 202.969 1.00 56.88 1929 SER A C 1
ATOM 2922 O O . SER A 1 389 ? -37.836 -17.344 203.206 1.00 59.89 1929 SER A O 1
ATOM 2925 N N . VAL A 1 390 ? -38.008 -15.623 201.759 1.00 46.61 1930 VAL A N 1
ATOM 2926 C CA . VAL A 1 390 ? -37.597 -16.400 200.597 1.00 49.49 1930 VAL A CA 1
ATOM 2927 C C . VAL A 1 390 ? -36.076 -16.519 200.510 1.00 43.08 1930 VAL A C 1
ATOM 2928 O O . VAL A 1 390 ? -35.376 -15.536 200.754 1.00 45.15 1930 VAL A O 1
ATOM 2932 N N . ASP A 1 391 ? -35.581 -17.725 200.204 1.00 35.65 1931 ASP A N 1
ATOM 2933 C CA . ASP A 1 391 ? -34.140 -18.024 200.126 1.00 38.76 1931 ASP A CA 1
ATOM 2934 C C . ASP A 1 391 ? -33.509 -17.435 198.854 1.00 50.91 1931 ASP A C 1
ATOM 2935 O O . ASP A 1 391 ? -33.365 -18.140 197.838 1.00 57.90 1931 ASP A O 1
ATOM 2940 N N . SER A 1 392 ? -33.144 -16.153 198.897 1.00 42.84 1932 SER A N 1
ATOM 2941 C CA . SER A 1 392 ? -32.755 -15.457 197.680 1.00 40.70 1932 SER A CA 1
ATOM 2942 C C . SER A 1 392 ? -31.485 -16.071 197.086 1.00 51.10 1932 SER A C 1
ATOM 2943 O O . SER A 1 392 ? -31.325 -16.131 195.849 1.00 47.14 1932 SER A O 1
ATOM 2946 N N . LYS A 1 393 ? -30.605 -16.553 197.968 1.00 48.42 1933 LYS A N 1
ATOM 2947 C CA . LYS A 1 393 ? -29.389 -17.188 197.508 1.00 48.14 1933 LYS A CA 1
ATOM 2948 C C . LYS A 1 393 ? -29.702 -18.457 196.708 1.00 48.69 1933 LYS A C 1
ATOM 2949 O O . LYS A 1 393 ? -29.186 -18.639 195.599 1.00 52.36 1933 LYS A O 1
ATOM 2955 N N . LEU A 1 394 ? -30.585 -19.304 197.231 1.00 42.95 1934 LEU A N 1
ATOM 2956 C CA . LEU A 1 394 ? -30.911 -20.535 196.528 1.00 42.50 1934 LEU A CA 1
ATOM 2957 C C . LEU A 1 394 ? -31.592 -20.234 195.183 1.00 46.35 1934 LEU A C 1
ATOM 2958 O O . LEU A 1 394 ? -31.291 -20.887 194.174 1.00 40.73 1934 LEU A O 1
ATOM 2963 N N . ILE A 1 395 ? -32.500 -19.256 195.175 1.00 38.68 1935 ILE A N 1
ATOM 2964 C CA . ILE A 1 395 ? -33.112 -18.821 193.934 1.00 36.56 1935 ILE A CA 1
ATOM 2965 C C . ILE A 1 395 ? -32.014 -18.457 192.927 1.00 40.55 1935 ILE A C 1
ATOM 2966 O O . ILE A 1 395 ? -32.074 -18.846 191.749 1.00 42.28 1935 ILE A O 1
ATOM 2971 N N . ARG A 1 396 ? -31.014 -17.707 193.390 1.00 35.09 1936 ARG A N 1
ATOM 2972 C CA . ARG A 1 396 ? -29.951 -17.274 192.489 1.00 33.60 1936 ARG A CA 1
ATOM 2973 C C . ARG A 1 396 ? -29.204 -18.481 191.939 1.00 36.92 1936 ARG A C 1
ATOM 2974 O O . ARG A 1 396 ? -28.912 -18.546 190.750 1.00 42.05 1936 ARG A O 1
ATOM 2982 N N . ALA A 1 397 ? -28.924 -19.451 192.799 1.00 40.51 1937 ALA A N 1
ATOM 2983 C CA . ALA A 1 397 ? -28.242 -20.653 192.350 1.00 41.53 1937 ALA A CA 1
ATOM 2984 C C . ALA A 1 397 ? -29.078 -21.400 191.305 1.00 40.47 1937 ALA A C 1
ATOM 2985 O O . ALA A 1 397 ? -28.547 -21.859 190.296 1.00 38.94 1937 ALA A O 1
ATOM 2987 N N . ILE A 1 398 ? -30.386 -21.499 191.522 1.00 44.40 1938 ILE A N 1
ATOM 2988 C CA . ILE A 1 398 ? -31.228 -22.229 190.576 1.00 49.24 1938 ILE A CA 1
ATOM 2989 C C . ILE A 1 398 ? -31.294 -21.508 189.236 1.00 49.08 1938 ILE A C 1
ATOM 2990 O O . ILE A 1 398 ? -31.092 -22.127 188.178 1.00 53.01 1938 ILE A O 1
ATOM 2995 N N . VAL A 1 399 ? -31.525 -20.204 189.282 1.00 39.08 1939 VAL A N 1
ATOM 2996 C CA . VAL A 1 399 ? -31.594 -19.421 188.060 1.00 47.68 1939 VAL A CA 1
ATOM 2997 C C . VAL A 1 399 ? -30.277 -19.509 187.252 1.00 51.18 1939 VAL A C 1
ATOM 2998 O O . VAL A 1 399 ? -30.278 -19.768 186.025 1.00 45.28 1939 VAL A O 1
ATOM 3002 N N . LEU A 1 400 ? -29.159 -19.342 187.950 1.00 50.16 1940 LEU A N 1
ATOM 3003 C CA . LEU A 1 400 ? -27.873 -19.390 187.290 1.00 49.21 1940 LEU A CA 1
ATOM 3004 C C . LEU A 1 400 ? -27.647 -20.775 186.712 1.00 55.68 1940 LEU A C 1
ATOM 3005 O O . LEU A 1 400 ? -27.162 -20.916 185.581 1.00 50.34 1940 LEU A O 1
ATOM 3010 N N . HIS A 1 401 ? -28.022 -21.797 187.477 1.00 56.20 1941 HIS A N 1
ATOM 3011 C CA . HIS A 1 401 ? -27.778 -23.163 187.035 1.00 53.68 1941 HIS A CA 1
ATOM 3012 C C . HIS A 1 401 ? -28.518 -23.468 185.760 1.00 53.92 1941 HIS A C 1
ATOM 3013 O O . HIS A 1 401 ? -27.980 -24.093 184.838 1.00 60.21 1941 HIS A O 1
ATOM 3020 N N . VAL A 1 402 ? -29.767 -23.034 185.730 1.00 46.77 1942 VAL A N 1
ATOM 3021 C CA . VAL A 1 402 ? -30.590 -23.222 184.563 1.00 48.44 1942 VAL A CA 1
ATOM 3022 C C . VAL A 1 402 ? -29.951 -22.519 183.373 1.00 51.45 1942 VAL A C 1
ATOM 3023 O O . VAL A 1 402 ? -29.873 -23.089 182.288 1.00 56.34 1942 VA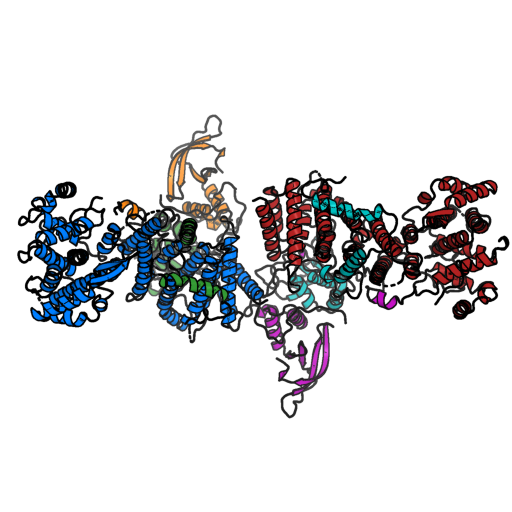L A O 1
ATOM 3027 N N . GLY A 1 403 ? -29.454 -21.303 183.586 1.00 45.64 1943 GLY A N 1
ATOM 3028 C CA . GLY A 1 403 ? -28.834 -20.569 182.496 1.00 42.58 1943 GLY A CA 1
ATOM 3029 C C . GLY A 1 403 ? -27.607 -21.281 181.945 1.00 48.85 1943 GLY A C 1
ATOM 3030 O O . GLY A 1 403 ? -27.430 -21.418 180.722 1.00 49.78 1943 GLY A O 1
ATOM 3031 N N . ILE A 1 404 ? -26.757 -21.738 182.860 1.00 45.52 1944 ILE A N 1
ATOM 3032 C CA . ILE A 1 404 ? -25.536 -22.430 182.498 1.00 50.87 1944 ILE A CA 1
ATOM 3033 C C . ILE A 1 404 ? -25.856 -23.650 181.656 1.00 59.64 1944 ILE A C 1
ATOM 3034 O O . ILE A 1 404 ? -25.239 -23.872 180.593 1.00 63.29 1944 ILE A O 1
ATOM 3039 N N . GLU A 1 405 ? -26.820 -24.433 182.141 1.00 50.98 1945 GLU A N 1
ATOM 3040 C CA . GLU A 1 405 ? -27.218 -25.636 181.435 1.00 58.44 1945 GLU A CA 1
ATOM 3041 C C . GLU A 1 405 ? -27.815 -25.302 180.056 1.00 64.84 1945 GLU A C 1
ATOM 3042 O O . GLU A 1 405 ? -27.635 -26.072 179.088 1.00 60.56 1945 GLU A O 1
ATOM 3048 N N . ALA A 1 406 ? -28.503 -24.155 179.979 1.00 61.57 1946 ALA A N 1
ATOM 3049 C CA . ALA A 1 406 ? -29.068 -23.656 178.723 1.00 60.56 1946 ALA A CA 1
ATOM 3050 C C . ALA A 1 406 ? -27.972 -23.393 177.712 1.00 61.58 1946 ALA A C 1
ATOM 3051 O O . ALA A 1 406 ? -28.073 -23.806 176.551 1.00 61.40 1946 ALA A O 1
ATOM 3053 N N . GLY A 1 407 ? -26.934 -22.694 178.160 1.00 54.63 1947 GLY A N 1
ATOM 3054 C CA . GLY A 1 407 ? -25.827 -22.364 177.284 1.00 61.88 1947 GLY A CA 1
ATOM 3055 C C . GLY A 1 407 ? -25.092 -23.600 176.803 1.00 64.99 1947 GLY A C 1
ATOM 3056 O O . GLY A 1 407 ? -24.740 -23.691 175.625 1.00 64.81 1947 GLY A O 1
ATOM 3057 N N . ILE A 1 408 ? -24.863 -24.546 177.717 1.00 59.89 1948 ILE A N 1
ATOM 3058 C CA . ILE A 1 408 ? -24.176 -25.793 177.390 1.00 52.86 1948 ILE A CA 1
ATOM 3059 C C . ILE A 1 408 ? -24.987 -26.575 176.361 1.00 63.60 1948 ILE A C 1
ATOM 3060 O O . ILE A 1 408 ? -24.449 -27.155 175.400 1.00 66.79 1948 ILE A O 1
ATOM 3065 N N . GLU A 1 409 ? -26.296 -26.589 176.566 1.00 65.32 1949 GLU A N 1
ATOM 3066 C CA . GLU A 1 409 ? -27.177 -27.254 175.629 1.00 66.07 1949 GLU A CA 1
ATOM 3067 C C . GLU A 1 409 ? -27.164 -26.560 174.267 1.00 69.06 1949 GLU A C 1
ATOM 3068 O O . GLU A 1 409 ? -27.243 -27.221 173.228 1.00 71.83 1949 GLU A O 1
ATOM 3074 N N . TYR A 1 410 ? -27.080 -25.232 174.275 1.00 63.33 1950 TYR A N 1
ATOM 3075 C CA . TYR A 1 410 ? -27.061 -24.465 173.037 1.00 68.71 1950 TYR A CA 1
ATOM 3076 C C . TYR A 1 410 ? -25.791 -24.775 172.261 1.00 80.66 1950 TYR A C 1
ATOM 3077 O O . TYR A 1 410 ? -25.821 -24.915 171.038 1.00 90.38 1950 TYR A O 1
ATOM 3086 N N . LYS A 1 411 ? -24.676 -24.871 172.978 1.00 80.09 1951 LYS A N 1
ATOM 3087 C CA . LYS A 1 411 ? -23.403 -25.216 172.365 1.00 80.29 1951 LYS A CA 1
ATOM 3088 C C . LYS A 1 411 ? -23.433 -26.641 171.810 1.00 92.11 1951 LYS A C 1
ATOM 3089 O O . LYS A 1 411 ? -22.896 -26.908 170.734 1.00 98.19 1951 LYS A O 1
ATOM 3095 N N . ARG A 1 412 ? -24.081 -27.552 172.530 1.00 96.42 1952 ARG A N 1
ATOM 3096 C CA . ARG A 1 412 ? -24.152 -28.943 172.088 1.00 99.47 1952 ARG A CA 1
ATOM 3097 C C . ARG A 1 412 ? -24.803 -29.076 170.709 1.00 103.62 1952 ARG A C 1
ATOM 3098 O O . ARG A 1 412 ? -24.297 -29.782 169.839 1.00 99.31 1952 ARG A O 1
ATOM 3106 N N . THR A 1 413 ? -25.908 -28.358 170.518 1.00 110.11 1953 THR A N 1
ATOM 3107 C CA . THR A 1 413 ? -26.675 -28.390 169.276 1.00 109.56 1953 THR A CA 1
ATOM 3108 C C . THR A 1 413 ? -26.187 -27.316 168.305 1.00 103.46 1953 THR A C 1
ATOM 3109 O O . THR A 1 413 ? -26.790 -27.093 167.256 1.00 101.27 1953 THR A O 1
ATOM 3111 N N . ASN A 1 416 ? -30.222 -24.013 169.653 1.00 95.03 1956 ASN A N 1
ATOM 3112 C CA . ASN A 1 416 ? -31.359 -24.101 168.739 1.00 101.28 1956 ASN A CA 1
ATOM 3113 C C . ASN A 1 416 ? -32.709 -24.181 169.491 1.00 101.54 1956 ASN A C 1
ATOM 3114 O O . ASN A 1 416 ? -33.429 -23.179 169.574 1.00 102.09 1956 ASN A O 1
ATOM 3116 N N . ALA A 1 417 ? -33.033 -25.346 170.061 1.00 91.38 1957 ALA A N 1
ATOM 3117 C CA . ALA A 1 417 ? -34.303 -25.535 170.782 1.00 78.95 1957 ALA A CA 1
ATOM 3118 C C . ALA A 1 417 ? -34.197 -25.090 172.242 1.00 81.85 1957 ALA A C 1
ATOM 3119 O O . ALA A 1 417 ? -34.987 -25.506 173.098 1.00 79.22 1957 ALA A O 1
ATOM 3121 N N . VAL A 1 418 ? -33.215 -24.235 172.506 1.00 74.79 1958 VAL A N 1
ATOM 3122 C CA . VAL A 1 418 ? -33.024 -23.654 173.815 1.00 62.25 1958 VAL A CA 1
ATOM 3123 C C . VAL A 1 418 ? -33.779 -22.332 173.853 1.00 60.94 1958 VAL A C 1
ATOM 3124 O O . VAL A 1 418 ? -34.428 -22.001 174.837 1.00 52.51 1958 VAL A O 1
ATOM 3128 N N . PHE A 1 419 ? -33.730 -21.596 172.750 1.00 73.40 1959 PHE A N 1
ATOM 3129 C CA . PHE A 1 419 ? -34.476 -20.344 172.639 1.00 73.66 1959 PHE A CA 1
ATOM 3130 C C . PHE A 1 419 ? -35.936 -20.595 172.268 1.00 76.95 1959 PHE A C 1
ATOM 3131 O O . PHE A 1 419 ? -36.409 -20.112 171.246 1.00 86.64 1959 PHE A O 1
ATOM 3139 N N . ASN A 1 420 ? -36.637 -21.360 173.100 1.00 69.20 1960 ASN A N 1
ATOM 3140 C CA . ASN A 1 420 ? -38.024 -21.732 172.842 1.00 70.85 1960 ASN A CA 1
ATOM 3141 C C . ASN A 1 420 ? -38.783 -21.811 174.157 1.00 72.75 1960 ASN A C 1
ATOM 3142 O O . ASN A 1 420 ? -38.243 -22.285 175.154 1.00 75.68 1960 ASN A O 1
ATOM 3147 N N . THR A 1 421 ? -40.019 -21.335 174.189 1.00 67.32 1961 THR A N 1
ATOM 3148 C CA . THR A 1 421 ? -40.751 -21.382 175.449 1.00 64.32 1961 THR A CA 1
ATOM 3149 C C . THR A 1 421 ? -41.177 -22.801 175.828 1.00 67.30 1961 THR A C 1
ATOM 3150 O O . THR A 1 421 ? -41.400 -23.088 176.999 1.00 76.19 1961 THR A O 1
ATOM 3154 N N . LYS A 1 422 ? -41.313 -23.688 174.850 1.00 70.92 1962 LYS A N 1
ATOM 3155 C CA . LYS A 1 422 ? -41.713 -25.068 175.148 1.00 71.66 1962 LYS A CA 1
ATOM 3156 C C . LYS A 1 422 ? -40.562 -25.853 175.790 1.00 71.61 1962 LYS A C 1
ATOM 3157 O O . LYS A 1 422 ? -40.756 -26.993 176.233 1.00 75.24 1962 LYS A O 1
ATOM 3163 N N . SER A 1 423 ? -39.370 -25.245 175.812 1.00 61.52 1963 SER A N 1
ATOM 3164 C CA . SER A 1 423 ? -38.159 -25.884 176.334 1.00 60.14 1963 SER A CA 1
ATOM 3165 C C . SER A 1 423 ? -38.162 -25.971 177.864 1.00 67.24 1963 SER A C 1
ATOM 3166 O O . SER A 1 423 ? -38.778 -25.143 178.559 1.00 58.51 1963 SER A O 1
ATOM 3169 N N . SER A 1 424 ? -37.421 -26.941 178.387 1.00 72.06 1964 SER A N 1
ATOM 3170 C CA . SER A 1 424 ? -37.408 -27.185 179.821 1.00 71.23 1964 SER A CA 1
ATOM 3171 C C . SER A 1 424 ? -36.891 -25.982 180.615 1.00 67.64 1964 SER A C 1
ATOM 3172 O O . SER A 1 424 ? -37.360 -25.717 181.724 1.00 58.46 1964 SER A O 1
ATOM 3175 N N . TYR A 1 425 ? -35.944 -25.247 180.039 1.00 63.66 1965 TYR A N 1
ATOM 3176 C CA . TYR A 1 425 ? -35.277 -24.170 180.763 1.00 62.27 1965 TYR A CA 1
ATOM 3177 C C . TYR A 1 425 ? -36.247 -23.020 181.003 1.00 64.11 1965 TYR A C 1
ATOM 3178 O O . TYR A 1 425 ? -36.522 -22.606 182.165 1.00 69.87 1965 TYR A O 1
ATOM 3187 N N . TYR A 1 426 ? -36.803 -22.531 179.902 1.00 62.52 1966 TYR A N 1
ATOM 3188 C CA . TYR A 1 426 ? -37.806 -21.500 180.008 1.00 61.78 1966 TYR A CA 1
ATOM 3189 C C . TYR A 1 426 ? -38.992 -22.011 180.854 1.00 64.43 1966 TYR A C 1
ATOM 3190 O O . TYR A 1 426 ? -39.455 -21.313 181.746 1.00 57.68 1966 TYR A O 1
ATOM 3199 N N . THR A 1 427 ? -39.431 -23.247 180.639 1.00 61.93 1967 THR A N 1
ATOM 3200 C CA . THR A 1 427 ? -40.608 -23.732 181.354 1.00 59.90 1967 THR A CA 1
ATOM 3201 C C . THR A 1 427 ? -40.428 -23.826 182.874 1.00 58.53 1967 THR A C 1
ATOM 3202 O O . THR A 1 427 ? -41.341 -23.503 183.641 1.00 61.27 1967 THR A O 1
ATOM 3206 N N . LEU A 1 428 ? -39.259 -24.273 183.310 1.00 54.22 1968 LEU A N 1
ATOM 3207 C CA . LEU A 1 428 ? -38.986 -24.368 184.735 1.00 53.05 1968 LEU A CA 1
ATOM 3208 C C . LEU A 1 428 ? -38.973 -22.969 185.345 1.00 60.68 1968 LEU A C 1
ATOM 3209 O O . LEU A 1 428 ? -39.614 -22.747 186.377 1.00 59.84 1968 LEU A O 1
ATOM 3214 N N . LEU A 1 429 ? -38.260 -22.022 184.722 1.00 58.74 1969 LEU A N 1
ATOM 3215 C CA . LEU A 1 429 ? -38.276 -20.668 185.290 1.00 49.99 1969 LEU A CA 1
ATOM 3216 C C . LEU A 1 429 ? -39.697 -20.098 185.311 1.00 50.77 1969 LEU A C 1
ATOM 3217 O O . LEU A 1 429 ? -40.130 -19.460 186.293 1.00 55.68 1969 LEU A O 1
ATOM 3222 N N . PHE A 1 430 ? -40.424 -20.349 184.231 1.00 46.54 1970 PHE A N 1
ATOM 3223 C CA . PHE A 1 430 ? -41.776 -19.834 184.089 1.00 54.79 1970 PHE A CA 1
ATOM 3224 C C . PHE A 1 430 ? -42.679 -20.336 185.202 1.00 65.82 1970 PHE A C 1
ATOM 3225 O O . PHE A 1 430 ? -43.370 -19.546 185.849 1.00 71.28 1970 PHE A O 1
ATOM 3233 N N . ASN A 1 431 ? -42.685 -21.646 185.419 1.00 62.15 1971 ASN A N 1
ATOM 3234 C CA . ASN A 1 431 ? -43.579 -22.216 186.417 1.00 55.30 1971 ASN A CA 1
ATOM 3235 C C . ASN A 1 431 ? -43.125 -21.909 187.835 1.00 52.51 1971 ASN A C 1
ATOM 3236 O O . ASN A 1 431 ? -43.952 -21.823 188.745 1.00 55.86 1971 ASN A O 1
ATOM 3241 N N . LEU A 1 432 ? -41.818 -21.738 188.023 1.00 48.40 1972 LEU A N 1
ATOM 3242 C CA . LEU A 1 432 ? -41.315 -21.300 189.316 1.00 45.53 1972 LEU A CA 1
ATOM 3243 C C . LEU A 1 432 ? -41.921 -19.954 189.643 1.00 49.48 1972 LEU A C 1
ATOM 3244 O O . LEU A 1 432 ? -42.372 -19.735 190.769 1.00 57.88 1972 LEU A O 1
ATOM 3249 N N . ILE A 1 433 ? -41.964 -19.061 188.656 1.00 45.31 1973 ILE A N 1
ATOM 3250 C CA . ILE A 1 433 ? -42.593 -17.764 188.896 1.00 48.58 1973 ILE A CA 1
ATOM 3251 C C . ILE A 1 433 ? -44.117 -17.887 189.079 1.00 50.63 1973 ILE A C 1
ATOM 3252 O O . ILE A 1 433 ? -44.689 -17.405 190.062 1.00 52.99 1973 ILE A O 1
ATOM 3257 N N . GLN A 1 434 ? -44.750 -18.604 188.168 1.00 48.57 1974 GLN A N 1
ATOM 3258 C CA . GLN A 1 434 ? -46.202 -18.718 188.126 1.00 54.93 1974 GLN A CA 1
ATOM 3259 C C . GLN A 1 434 ? -46.798 -19.199 189.452 1.00 58.34 1974 GLN A C 1
ATOM 3260 O O . GLN A 1 434 ? -47.816 -18.682 189.909 1.00 60.91 1974 GLN A O 1
ATOM 3266 N N . ASN A 1 435 ? -46.156 -20.180 190.072 1.00 53.99 1975 ASN A N 1
ATOM 3267 C CA . ASN A 1 435 ? -46.673 -20.758 191.304 1.00 47.22 1975 ASN A CA 1
ATOM 3268 C C . ASN A 1 435 ? -45.947 -20.256 192.549 1.00 51.05 1975 ASN A C 1
ATOM 3269 O O . ASN A 1 435 ? -45.984 -20.898 193.593 1.00 58.71 1975 ASN A O 1
ATOM 3274 N N . GLY A 1 436 ? -45.286 -19.111 192.456 1.00 45.71 1976 GLY A N 1
ATOM 3275 C CA . GLY A 1 436 ? -44.558 -18.615 193.609 1.00 45.70 1976 GLY A CA 1
ATOM 3276 C C . GLY A 1 436 ? -45.284 -17.446 194.242 1.00 46.52 1976 GLY A C 1
ATOM 3277 O O . GLY A 1 436 ? -46.123 -16.824 193.605 1.00 40.85 1976 GLY A O 1
ATOM 3278 N N . SER A 1 437 ? -44.990 -17.150 195.501 1.00 48.22 1977 SER A N 1
ATOM 3279 C CA . SER A 1 437 ? -45.526 -15.946 196.125 1.00 45.99 1977 SER A CA 1
ATOM 3280 C C . SER A 1 437 ? -44.932 -14.704 195.445 1.00 53.31 1977 SER A C 1
ATOM 3281 O O . SER A 1 437 ? -43.970 -14.819 194.679 1.00 59.31 1977 SER A O 1
ATOM 3284 N N . ILE A 1 438 ? -45.481 -13.526 195.736 1.00 54.48 1978 ILE A N 1
ATOM 3285 C CA . ILE A 1 438 ? -45.013 -12.302 195.087 1.00 55.14 1978 ILE A CA 1
ATOM 3286 C C . ILE A 1 438 ? -43.532 -12.104 195.376 1.00 53.76 1978 ILE A C 1
ATOM 3287 O O . ILE A 1 438 ? -42.766 -11.748 194.484 1.00 53.48 1978 ILE A O 1
ATOM 3292 N N . GLU A 1 439 ? -43.112 -12.372 196.605 1.00 56.75 1979 GLU A N 1
ATOM 3293 C CA . GLU A 1 439 ? -41.705 -12.203 196.921 1.00 54.99 1979 GLU A CA 1
ATOM 3294 C C . GLU A 1 439 ? -40.873 -13.182 196.105 1.00 60.76 1979 GLU A C 1
ATOM 3295 O O . GLU A 1 439 ? -39.803 -12.825 195.595 1.00 62.18 1979 GLU A O 1
ATOM 3301 N N . MET A 1 440 ? -41.387 -14.402 195.974 1.00 58.22 1980 MET A N 1
ATOM 3302 C CA . MET A 1 440 ? -40.746 -15.453 195.196 1.00 59.41 1980 MET A CA 1
ATOM 3303 C C . MET A 1 440 ? -40.538 -14.994 193.745 1.00 59.14 1980 MET A C 1
ATOM 3304 O O . MET A 1 440 ? -39.428 -15.108 193.194 1.00 58.35 1980 MET A O 1
ATOM 3309 N N . LYS A 1 441 ? -41.611 -14.468 193.146 1.00 53.56 1981 LYS A N 1
ATOM 3310 C CA . LYS A 1 441 ? -41.574 -13.914 191.789 1.00 48.73 1981 LYS A CA 1
ATOM 3311 C C . LYS A 1 441 ? -40.527 -12.828 191.653 1.00 51.32 1981 LYS A C 1
ATOM 3312 O O . LYS A 1 441 ? -39.705 -12.845 190.732 1.00 57.86 1981 LYS A O 1
ATOM 3318 N N . TYR A 1 442 ? -40.584 -11.867 192.567 1.00 48.55 1982 TYR A N 1
ATOM 3319 C CA . TYR A 1 442 ? -39.665 -10.747 192.539 1.00 44.30 1982 TYR A CA 1
ATOM 3320 C C . TYR A 1 442 ? -38.226 -11.242 192.559 1.00 46.61 1982 TYR A C 1
ATOM 3321 O O . TYR A 1 442 ? -37.422 -10.779 191.750 1.00 45.87 1982 TYR A O 1
ATOM 3330 N N . GLN A 1 443 ? -37.917 -12.201 193.441 1.00 42.66 1983 GLN A N 1
ATOM 3331 C CA . GLN A 1 443 ? -36.548 -12.723 193.555 1.00 43.15 1983 GLN A CA 1
ATOM 3332 C C . GLN A 1 443 ? -36.066 -13.468 192.311 1.00 52.25 1983 GLN A C 1
ATOM 3333 O O . GLN A 1 443 ? -34.898 -13.313 191.886 1.00 46.26 1983 GLN A O 1
ATOM 3339 N N . ILE A 1 444 ? -36.936 -14.317 191.767 1.00 49.56 1984 ILE A N 1
ATOM 3340 C CA . ILE A 1 444 ? -36.578 -15.017 190.545 1.00 45.67 1984 ILE A CA 1
ATOM 3341 C C . ILE A 1 444 ? -36.269 -13.975 189.460 1.00 53.45 1984 ILE A C 1
ATOM 3342 O O . ILE A 1 444 ? -35.196 -14.001 188.857 1.00 60.81 1984 ILE A O 1
ATOM 3347 N N . ILE A 1 445 ? -37.173 -13.023 189.253 1.00 51.33 1985 ILE A N 1
ATOM 3348 C CA . ILE A 1 445 ? -36.973 -12.047 188.186 1.00 50.65 1985 ILE A CA 1
ATOM 3349 C C . ILE A 1 445 ? -35.725 -11.205 188.415 1.00 47.11 1985 ILE A C 1
ATOM 3350 O O . ILE A 1 445 ? -35.024 -10.854 187.471 1.00 51.38 1985 ILE A O 1
ATOM 3355 N N . LEU A 1 446 ? -35.431 -10.918 189.673 1.00 43.31 1986 LEU A N 1
ATOM 3356 C CA . LEU A 1 446 ? -34.239 -10.161 190.036 1.00 41.28 1986 LEU A CA 1
ATOM 3357 C C . LEU A 1 446 ? -32.981 -10.925 189.644 1.00 47.72 1986 LEU A C 1
ATOM 3358 O O . LEU A 1 446 ? -32.085 -10.393 188.956 1.00 54.25 1986 LEU A O 1
ATOM 3363 N N . SER A 1 447 ? -32.932 -12.181 190.064 1.00 34.68 1987 SER A N 1
ATOM 3364 C CA . SER A 1 447 ? -31.815 -13.031 189.714 1.00 40.49 1987 SER A CA 1
ATOM 3365 C C . SER A 1 447 ? -31.664 -13.183 188.178 1.00 45.82 1987 SER A C 1
ATOM 3366 O O . SER A 1 447 ? -30.533 -13.277 187.665 1.00 46.22 1987 SER A O 1
ATOM 3369 N N . ILE A 1 448 ? -32.782 -13.248 187.452 1.00 37.26 1988 ILE A N 1
ATOM 3370 C CA . ILE A 1 448 ? -32.727 -13.341 185.990 1.00 45.14 1988 ILE A CA 1
ATOM 3371 C C . ILE A 1 448 ? -32.125 -12.063 185.390 1.00 49.38 1988 ILE A C 1
ATOM 3372 O O . ILE A 1 448 ? -31.245 -12.117 184.524 1.00 45.72 1988 ILE A O 1
ATOM 3377 N N . VAL A 1 449 ? -32.598 -10.914 185.862 1.00 43.19 1989 VAL A N 1
ATOM 3378 C CA . VAL A 1 449 ? -32.094 -9.649 185.358 1.00 48.76 1989 VAL A CA 1
ATOM 3379 C C . VAL A 1 449 ? -30.596 -9.467 185.677 1.00 55.59 1989 VAL A C 1
ATOM 3380 O O . VAL A 1 449 ? -29.874 -8.863 184.887 1.00 62.10 1989 VAL A O 1
ATOM 3384 N N . GLU A 1 450 ? -30.119 -10.000 186.800 1.00 55.45 1990 GLU A N 1
ATOM 3385 C CA . GLU A 1 450 ? -28.673 -9.948 187.091 1.00 60.30 1990 GLU A CA 1
ATOM 3386 C C . GLU A 1 450 ? -27.842 -10.504 185.950 1.00 65.30 1990 GLU A C 1
ATOM 3387 O O . GLU A 1 450 ? -26.772 -9.969 185.650 1.00 69.38 1990 GLU A O 1
ATOM 3393 N N . GLN A 1 451 ? -28.356 -11.554 185.305 1.00 58.97 1991 GLN A N 1
ATOM 3394 C CA . GLN A 1 451 ? -27.627 -12.250 184.241 1.00 53.05 1991 GLN A CA 1
ATOM 3395 C C . GLN A 1 451 ? -27.520 -11.445 182.935 1.00 57.13 1991 GLN A C 1
ATOM 3396 O O . GLN A 1 451 ? -26.766 -11.807 182.026 1.00 63.80 1991 GLN A O 1
ATOM 3402 N N . LEU A 1 452 ? -28.256 -10.349 182.839 1.00 49.75 1992 LEU A N 1
ATOM 3403 C CA . LEU A 1 452 ? -28.089 -9.478 181.691 1.00 54.23 1992 LEU A CA 1
ATOM 3404 C C . LEU A 1 452 ? -26.829 -8.635 181.906 1.00 57.34 1992 LEU A C 1
ATOM 3405 O O . LEU A 1 452 ? -26.846 -7.619 182.623 1.00 63.66 1992 LEU A O 1
ATOM 3410 N N . ARG A 1 453 ? -25.724 -9.094 181.331 1.00 42.01 1993 ARG A N 1
ATOM 3411 C CA . ARG A 1 453 ? -24.465 -8.377 181.448 1.00 40.59 1993 ARG A CA 1
ATOM 3412 C C . ARG A 1 453 ? -23.893 -8.019 180.073 1.00 54.32 1993 ARG A C 1
ATOM 3413 O O . ARG A 1 453 ? -24.583 -7.432 179.230 1.00 59.51 1993 ARG A O 1
ATOM 3421 N N . TYR A 1 454 ? -22.631 -8.383 179.853 1.00 55.12 1994 TYR A N 1
ATOM 3422 C CA . TYR A 1 454 ? -21.959 -8.156 178.574 1.00 48.77 1994 TYR A CA 1
ATOM 3423 C C . TYR A 1 454 ? -22.465 -9.140 177.511 1.00 55.76 1994 TYR A C 1
ATOM 3424 O O . TYR A 1 454 ? -23.183 -10.084 177.841 1.00 59.12 1994 TYR A O 1
ATOM 3433 N N . PRO A 1 455 ? -22.125 -8.921 176.231 1.00 57.74 1995 PRO A N 1
ATOM 3434 C CA . PRO A 1 455 ? -22.602 -9.888 175.229 1.00 57.39 1995 PRO A CA 1
ATOM 3435 C C . PRO A 1 455 ? -22.085 -11.321 175.419 1.00 54.94 1995 PRO A C 1
ATOM 3436 O O . PRO A 1 455 ? -20.882 -11.586 175.322 1.00 58.45 1995 PRO A O 1
ATOM 3440 N N . ASN A 1 456 ? -23.017 -12.212 175.756 1.00 54.19 1996 ASN A N 1
ATOM 3441 C CA . ASN A 1 456 ? -22.791 -13.656 175.833 1.00 61.17 1996 ASN A CA 1
ATOM 3442 C C . ASN A 1 456 ? -24.113 -14.438 175.817 1.00 67.69 1996 ASN A C 1
ATOM 3443 O O . ASN A 1 456 ? -25.191 -13.851 175.923 1.00 66.23 1996 ASN A O 1
ATOM 3448 N N . ILE A 1 457 ? -24.022 -15.764 175.764 1.00 67.81 1997 ILE A N 1
ATOM 3449 C CA . ILE A 1 457 ? -25.207 -16.602 175.648 1.00 63.28 1997 ILE A CA 1
ATOM 3450 C C . ILE A 1 457 ? -26.165 -16.418 176.841 1.00 57.01 1997 ILE A C 1
ATOM 3451 O O . ILE A 1 457 ? -27.369 -16.494 176.655 1.00 50.20 1997 ILE A O 1
ATOM 3456 N N . HIS A 1 458 ? -25.656 -16.134 178.041 1.00 56.48 1998 HIS A N 1
ATOM 3457 C CA . HIS A 1 458 ? -26.553 -15.957 179.189 1.00 49.72 1998 HIS A CA 1
ATOM 3458 C C . HIS A 1 458 ? -27.336 -14.680 178.993 1.00 55.34 1998 HIS A C 1
ATOM 3459 O O . HIS A 1 458 ? -28.552 -14.688 179.083 1.00 66.71 1998 HIS A O 1
ATOM 3466 N N . THR A 1 459 ? -26.638 -13.588 178.701 1.00 49.53 1999 THR A N 1
ATOM 3467 C CA . THR A 1 459 ? -27.304 -12.308 178.496 1.00 50.52 1999 THR A CA 1
ATOM 3468 C C . THR A 1 459 ? -28.375 -12.404 177.417 1.00 57.88 1999 THR A C 1
ATOM 3469 O O . THR A 1 459 ? -29.504 -11.920 177.590 1.00 61.56 1999 THR A O 1
ATOM 3473 N N . TYR A 1 460 ? -28.004 -13.056 176.319 1.00 62.52 2000 TYR A N 1
ATOM 3474 C CA . TYR A 1 460 ? -28.880 -13.296 175.177 1.00 62.42 2000 TYR A CA 1
ATOM 3475 C C . TYR A 1 460 ? -30.102 -14.130 175.591 1.00 68.44 2000 TYR A C 1
ATOM 3476 O O . TYR A 1 460 ? -31.248 -13.677 175.494 1.00 75.30 2000 TYR A O 1
ATOM 3485 N N . TRP A 1 461 ? -29.851 -15.341 176.074 1.00 61.73 2001 TRP A N 1
ATOM 3486 C CA . TRP A 1 461 ? -30.923 -16.260 176.412 1.00 57.43 2001 TRP A CA 1
ATOM 3487 C C . TRP A 1 461 ? -31.846 -15.688 177.487 1.00 63.22 2001 TRP A C 1
ATOM 3488 O O . TRP A 1 461 ? -33.066 -15.757 177.354 1.00 68.47 2001 TRP A O 1
ATOM 3499 N N . PHE A 1 462 ? -31.276 -15.106 178.537 1.00 59.48 2002 PHE A N 1
ATOM 3500 C CA . PHE A 1 462 ? -32.097 -14.549 179.608 1.00 58.49 2002 PHE A CA 1
ATOM 3501 C C . PHE A 1 462 ? -32.862 -13.328 179.121 1.00 61.46 2002 PHE A C 1
ATOM 3502 O O . PHE A 1 462 ? -33.949 -13.043 179.638 1.00 59.54 2002 PHE A O 1
ATOM 3510 N N . SER A 1 463 ? -32.330 -12.629 178.115 1.00 53.59 2003 SER A N 1
ATOM 3511 C CA . SER A 1 463 ? -33.096 -11.536 177.522 1.00 49.68 2003 SER A CA 1
ATOM 3512 C C . SER A 1 463 ? -34.305 -12.103 176.788 1.00 55.85 2003 SER A C 1
ATOM 3513 O O . SER A 1 463 ? -35.411 -11.550 176.886 1.00 58.64 2003 SER A O 1
ATOM 3516 N N . PHE A 1 464 ? -34.092 -13.207 176.066 1.00 52.26 2004 PHE A N 1
ATOM 3517 C CA . PHE A 1 464 ? -35.174 -13.918 175.377 1.00 54.83 2004 PHE A CA 1
ATOM 3518 C C . PHE A 1 464 ? -36.274 -14.382 176.364 1.00 59.48 2004 PHE A C 1
ATOM 3519 O O . PHE A 1 464 ? -37.492 -14.224 176.125 1.00 60.03 2004 PHE A O 1
ATOM 3527 N N . VAL A 1 465 ? -35.825 -14.985 177.455 1.00 54.83 2005 VAL A N 1
ATOM 3528 C CA . VAL A 1 465 ? -36.700 -15.426 178.526 1.00 60.37 2005 VAL A CA 1
ATOM 3529 C C . VAL A 1 465 ? -37.526 -14.275 179.115 1.00 63.69 2005 VAL A C 1
ATOM 3530 O O . VAL A 1 465 ? -38.746 -14.379 179.248 1.00 68.73 2005 VAL A O 1
ATOM 3534 N N . LEU A 1 466 ? -36.850 -13.187 179.473 1.00 58.27 2006 LEU A N 1
ATOM 3535 C CA . LEU A 1 466 ? -37.501 -12.025 180.070 1.00 55.65 2006 LEU A CA 1
ATOM 3536 C C . LEU A 1 466 ? -38.528 -11.400 179.154 1.00 57.71 2006 LEU A C 1
ATOM 3537 O O . LEU A 1 466 ? -39.629 -11.074 179.571 1.00 59.41 2006 LEU A O 1
ATOM 3542 N N . MET A 1 467 ? -38.160 -11.207 177.899 1.00 65.37 2007 MET A N 1
ATOM 3543 C CA . MET A 1 467 ? -39.087 -10.579 176.985 1.00 66.29 2007 MET A CA 1
ATOM 3544 C C . MET A 1 467 ? -40.292 -11.487 176.804 1.00 63.83 2007 MET A C 1
ATOM 3545 O O . MET A 1 467 ? -41.445 -11.020 176.790 1.00 62.67 2007 MET A O 1
ATOM 3550 N N . ASN A 1 468 ? -40.032 -12.785 176.683 1.00 55.42 2008 ASN A N 1
ATOM 3551 C CA . ASN A 1 468 ? -41.136 -13.710 176.501 1.00 55.27 2008 ASN A CA 1
ATOM 3552 C C . ASN A 1 468 ? -42.054 -13.728 177.689 1.00 59.73 2008 ASN A C 1
ATOM 3553 O O . ASN A 1 468 ? -43.269 -13.814 177.526 1.00 67.93 2008 ASN A O 1
ATOM 3558 N N . MET A 1 469 ? -41.469 -13.622 178.882 1.00 62.76 2009 MET A N 1
ATOM 3559 C CA . MET A 1 469 ? -42.238 -13.545 180.128 1.00 64.21 2009 MET A CA 1
ATOM 3560 C C . MET A 1 469 ? -43.081 -12.277 180.164 1.00 62.54 2009 MET A C 1
ATOM 3561 O O . MET A 1 469 ? -44.229 -12.289 180.596 1.00 60.32 2009 MET A O 1
ATOM 3566 N N . PHE A 1 470 ? -42.511 -11.191 179.664 1.00 63.30 2010 PHE A N 1
ATOM 3567 C CA . PHE A 1 470 ? -43.194 -9.917 179.652 1.00 60.15 2010 PHE A CA 1
ATOM 3568 C C . PHE A 1 470 ? -44.351 -9.925 178.661 1.00 67.81 2010 PHE A C 1
ATOM 3569 O O . PHE A 1 470 ? -45.330 -9.214 178.860 1.00 71.63 2010 PHE A O 1
ATOM 3577 N N . LYS A 1 471 ? -44.248 -10.731 177.605 1.00 72.61 2011 LYS A N 1
ATOM 3578 C CA . LYS A 1 471 ? -45.289 -10.753 176.569 1.00 75.23 2011 LYS A CA 1
ATOM 3579 C C . LYS A 1 471 ? -46.227 -11.958 176.633 1.00 77.48 2011 LYS A C 1
ATOM 3580 O O . LYS A 1 471 ? -47.218 -12.016 175.888 1.00 81.24 2011 LYS A O 1
ATOM 3586 N N . SER A 1 472 ? -45.944 -12.891 177.539 1.00 72.74 2012 SER A N 1
ATOM 3587 C CA . SER A 1 472 ? -46.674 -14.158 177.587 1.00 69.58 2012 SER A CA 1
ATOM 3588 C C . SER A 1 472 ? -48.175 -13.990 177.809 1.00 73.74 2012 SER A C 1
ATOM 3589 O O . SER A 1 472 ? -48.610 -13.081 178.514 1.00 77.70 2012 SER A O 1
ATOM 3592 N N . ASP A 1 473 ? -48.959 -14.874 177.196 1.00 76.92 2013 ASP A N 1
ATOM 3593 C CA . ASP A 1 473 ? -50.403 -14.939 177.442 1.00 78.61 2013 ASP A CA 1
ATOM 3594 C C . ASP A 1 473 ? -50.721 -16.205 178.218 1.00 77.87 2013 ASP A C 1
ATOM 3595 O O . ASP A 1 473 ? -51.833 -16.709 178.156 1.00 79.70 2013 ASP A O 1
ATOM 3600 N N . GLU A 1 474 ? -49.722 -16.722 178.931 1.00 80.39 2014 GLU A N 1
ATOM 3601 C CA . GLU A 1 474 ? -49.853 -17.979 179.663 1.00 77.44 2014 GLU A CA 1
ATOM 3602 C C . GLU A 1 474 ? -49.897 -17.786 181.173 1.00 78.89 2014 GLU A C 1
ATOM 3603 O O . GLU A 1 474 ? -49.817 -18.751 181.926 1.00 76.87 2014 GLU A O 1
ATOM 3609 N N . TRP A 1 475 ? -50.014 -16.539 181.613 1.00 83.21 2015 TRP A N 1
ATOM 3610 C CA . TRP A 1 475 ? -50.028 -16.236 183.038 1.00 81.44 2015 TRP A CA 1
ATOM 3611 C C . TRP A 1 475 ? -51.414 -16.403 183.660 1.00 92.17 2015 TRP A C 1
ATOM 3612 O O . TRP A 1 475 ? -52.413 -15.901 183.128 1.00 96.43 2015 TRP A O 1
ATOM 3623 N N . ASN A 1 476 ? -51.463 -17.099 184.795 1.00 99.28 2016 ASN A N 1
ATOM 3624 C CA . ASN A 1 476 ? -52.717 -17.317 185.517 1.00 108.80 2016 ASN A CA 1
ATOM 3625 C C . ASN A 1 476 ? -53.112 -16.124 186.386 1.00 106.47 2016 ASN A C 1
ATOM 3626 O O . ASN A 1 476 ? -52.883 -16.141 187.595 1.00 105.24 2016 ASN A O 1
ATOM 3631 N N . ASP A 1 477 ? -53.705 -15.103 185.768 1.00 103.71 2017 ASP A N 1
ATOM 3632 C CA . ASP A 1 477 ? -54.157 -13.916 186.489 1.00 102.92 2017 ASP A CA 1
ATOM 3633 C C . ASP A 1 477 ? -53.025 -13.233 187.258 1.00 92.98 2017 ASP A C 1
ATOM 3634 O O . ASP A 1 477 ? -53.222 -12.694 188.345 1.00 93.09 2017 ASP A O 1
ATOM 3639 N N . GLN A 1 478 ? -51.832 -13.252 186.683 1.00 87.91 2018 GLN A N 1
ATOM 3640 C CA . GLN A 1 478 ? -50.691 -12.570 187.281 1.00 83.24 2018 GLN A CA 1
ATOM 3641 C C . GLN A 1 478 ? -49.870 -11.839 186.225 1.00 78.91 2018 GLN A C 1
ATOM 3642 O O . GLN A 1 478 ? -48.716 -11.488 186.455 1.00 76.82 2018 GLN A O 1
ATOM 3648 N N . LYS A 1 479 ? -50.477 -11.617 185.065 1.00 84.22 2019 LYS A N 1
ATOM 3649 C CA . LYS A 1 479 ? -49.808 -10.930 183.971 1.00 85.43 2019 LYS A CA 1
ATOM 3650 C C . LYS A 1 479 ? -49.301 -9.551 184.388 1.00 84.31 2019 LYS A C 1
ATOM 3651 O O . LYS A 1 479 ? -48.104 -9.272 184.283 1.00 87.06 2019 LYS A O 1
ATOM 3657 N N . LEU A 1 480 ? -50.199 -8.702 184.881 1.00 75.39 2020 LEU A N 1
ATOM 3658 C CA . LEU A 1 480 ? -49.802 -7.354 185.261 1.00 71.63 2020 LEU A CA 1
ATOM 3659 C C . LEU A 1 480 ? -48.816 -7.392 186.423 1.00 78.19 2020 LEU A C 1
ATOM 3660 O O . LEU A 1 480 ? -47.922 -6.545 186.515 1.00 84.71 2020 LEU A O 1
ATOM 3665 N N . GLU A 1 481 ? -48.967 -8.383 187.298 1.00 72.01 2021 GLU A N 1
ATOM 3666 C CA . GLU A 1 481 ? -48.060 -8.520 188.430 1.00 69.07 2021 GLU A CA 1
ATOM 3667 C C . GLU A 1 481 ? -46.649 -8.800 187.928 1.00 61.72 2021 GLU A C 1
ATOM 3668 O O . GLU A 1 481 ? -45.716 -8.079 188.290 1.00 55.73 2021 GLU A O 1
ATOM 3674 N N . VAL A 1 482 ? -46.509 -9.812 187.069 1.00 54.17 2022 VAL A N 1
ATOM 3675 C CA . VAL A 1 482 ? -45.204 -10.188 186.539 1.00 56.21 2022 VAL A CA 1
ATOM 3676 C C . VAL A 1 482 ? -44.597 -9.039 185.735 1.00 57.09 2022 VAL A C 1
ATOM 3677 O O . VAL A 1 482 ? -43.386 -8.755 185.837 1.00 46.54 2022 VAL A O 1
ATOM 3681 N N . GLN A 1 483 ? -45.439 -8.376 184.943 1.00 57.85 2023 GLN A N 1
ATOM 3682 C CA . GLN A 1 483 ? -44.965 -7.261 184.134 1.00 56.00 2023 GLN A CA 1
ATOM 3683 C C . GLN A 1 483 ? -44.423 -6.173 185.039 1.00 60.26 2023 GLN A C 1
ATOM 3684 O O . GLN A 1 483 ? -43.305 -5.700 184.831 1.00 65.63 2023 GLN A O 1
ATOM 3690 N N . GLU A 1 484 ? -45.182 -5.838 186.082 1.00 56.59 2024 GLU A N 1
ATOM 3691 C CA . GLU A 1 484 ? -44.775 -4.793 187.006 1.00 59.44 2024 GLU A CA 1
ATOM 3692 C C . GLU A 1 484 ? -43.500 -5.142 187.761 1.00 60.61 2024 GLU A C 1
ATOM 3693 O O . GLU A 1 484 ? -42.641 -4.285 187.983 1.00 64.50 2024 GLU A O 1
ATOM 3699 N N . ILE A 1 485 ? -43.383 -6.397 188.165 1.00 53.34 2025 ILE A N 1
ATOM 3700 C CA . ILE A 1 485 ? -42.188 -6.851 188.856 1.00 60.40 2025 ILE A CA 1
ATOM 3701 C C . ILE A 1 485 ? -40.965 -6.753 187.951 1.00 61.63 2025 ILE A C 1
ATOM 3702 O O . ILE A 1 485 ? -39.885 -6.319 188.394 1.00 63.20 2025 ILE A O 1
ATOM 3707 N N . ILE A 1 486 ? -41.134 -7.161 186.692 1.00 56.85 2026 ILE A N 1
ATOM 3708 C CA . ILE A 1 486 ? -40.056 -7.040 185.716 1.00 54.99 2026 ILE A CA 1
ATOM 3709 C C . ILE A 1 486 ? -39.643 -5.572 185.546 1.00 58.67 2026 ILE A C 1
ATOM 3710 O O . ILE A 1 486 ? -38.459 -5.217 185.680 1.00 59.92 2026 ILE A O 1
ATOM 3715 N N . LEU A 1 487 ? -40.635 -4.725 185.280 1.00 54.70 2027 LEU A N 1
ATOM 3716 C CA . LEU A 1 487 ? -40.407 -3.305 185.062 1.00 56.29 2027 LEU A CA 1
ATOM 3717 C C . LEU A 1 487 ? -39.704 -2.655 186.266 1.00 62.23 2027 LEU A C 1
ATOM 3718 O O . LEU A 1 487 ? -38.802 -1.821 186.095 1.00 66.83 2027 LEU A O 1
ATOM 3723 N N . ARG A 1 488 ? -40.108 -3.035 187.477 1.00 63.93 2028 ARG A N 1
ATOM 3724 C CA . ARG A 1 488 ? -39.454 -2.529 188.676 1.00 63.26 2028 ARG A CA 1
ATOM 3725 C C . ARG A 1 488 ? -38.008 -2.953 188.677 1.00 62.04 2028 ARG A C 1
ATOM 3726 O O . ARG A 1 488 ? -37.098 -2.139 188.886 1.00 65.24 2028 ARG A O 1
ATOM 3734 N N . ASN A 1 489 ? -37.806 -4.246 188.453 1.00 57.94 2029 ASN A N 1
ATOM 3735 C CA . ASN A 1 489 ? -36.473 -4.803 188.510 1.00 63.09 2029 ASN A CA 1
ATOM 3736 C C . ASN A 1 489 ? -35.542 -4.171 187.505 1.00 70.22 2029 ASN A C 1
ATOM 3737 O O . ASN A 1 489 ? -34.337 -4.171 187.717 1.00 82.17 2029 ASN A O 1
ATOM 3742 N N . PHE A 1 490 ? -36.091 -3.596 186.436 1.00 68.30 2030 PHE A N 1
ATOM 3743 C CA . PHE A 1 490 ? -35.251 -2.875 185.478 1.00 64.99 2030 PHE A CA 1
ATOM 3744 C C . PHE A 1 490 ? -35.010 -1.430 185.879 1.00 69.76 2030 PHE A C 1
ATOM 3745 O O . PHE A 1 490 ? -33.884 -0.908 185.782 1.00 78.54 2030 PHE A O 1
ATOM 3753 N N . LEU A 1 491 ? -36.064 -0.778 186.341 1.00 67.27 2031 LEU A N 1
ATOM 3754 C CA . LEU A 1 491 ? -35.928 0.600 186.752 1.00 64.74 2031 LEU A CA 1
ATOM 3755 C C . LEU A 1 491 ? -34.896 0.723 187.895 1.00 73.05 2031 LEU A C 1
ATOM 3756 O O . LEU A 1 491 ? -34.177 1.719 187.968 1.00 80.59 2031 LEU A O 1
ATOM 3761 N N . LYS A 1 492 ? -34.783 -0.298 188.752 1.00 71.37 2032 LYS A N 1
ATOM 3762 C CA . LYS A 1 492 ? -33.744 -0.284 189.794 1.00 75.28 2032 LYS A CA 1
ATOM 3763 C C . LYS A 1 492 ? -32.326 -0.319 189.218 1.00 78.05 2032 LYS A C 1
ATOM 3764 O O . LYS A 1 492 ? -31.371 0.113 189.868 1.00 85.09 2032 LYS A O 1
ATOM 3770 N N . ARG A 1 493 ? -32.187 -0.862 188.013 1.00 72.04 2033 ARG A N 1
ATOM 3771 C CA . ARG A 1 493 ? -30.876 -1.063 187.406 1.00 63.06 2033 ARG A CA 1
ATOM 3772 C C . ARG A 1 493 ? -30.543 0.065 186.432 1.00 73.64 2033 ARG A C 1
ATOM 3773 O O . ARG A 1 493 ? -29.411 0.147 185.938 1.00 76.86 2033 ARG A O 1
ATOM 3781 N N . ILE A 1 494 ? -31.521 0.921 186.130 1.00 73.60 2034 ILE A N 1
ATOM 3782 C CA . ILE A 1 494 ? -31.222 2.049 185.248 1.00 70.62 2034 ILE A CA 1
ATOM 3783 C C . ILE A 1 494 ? -31.505 3.449 185.786 1.00 72.24 2034 ILE A C 1
ATOM 3784 O O . ILE A 1 494 ? -30.901 4.401 185.310 1.00 81.88 2034 ILE A O 1
ATOM 3789 N N . ILE A 1 495 ? -32.418 3.625 186.734 1.00 69.28 2035 ILE A N 1
ATOM 3790 C CA . ILE A 1 495 ? -32.663 5.003 187.188 1.00 75.05 2035 ILE A CA 1
ATOM 3791 C C . ILE A 1 495 ? -31.578 5.464 188.156 1.00 78.62 2035 ILE A C 1
ATOM 3792 O O . ILE A 1 495 ? -31.557 6.614 188.579 1.00 88.98 2035 ILE A O 1
ATOM 3797 N N . VAL A 1 496 ? -30.643 4.578 188.456 1.00 73.62 2036 VAL A N 1
ATOM 3798 C CA . VAL A 1 496 ? -29.475 4.938 189.238 1.00 75.86 2036 VAL A CA 1
ATOM 3799 C C . VAL A 1 496 ? -28.393 5.507 188.302 1.00 72.16 2036 VAL A C 1
ATOM 3800 O O . VAL A 1 496 ? -28.472 5.340 187.088 1.00 70.63 2036 VAL A O 1
ATOM 3804 N N . ASN A 1 497 ? -27.395 6.191 188.852 1.00 72.70 2037 ASN A N 1
ATOM 3805 C CA . ASN A 1 497 ? -26.286 6.673 188.037 1.00 75.61 2037 ASN A CA 1
ATOM 3806 C C . ASN A 1 497 ? -25.521 5.563 187.303 1.00 76.88 2037 ASN A C 1
ATOM 3807 O O . ASN A 1 497 ? -25.568 4.390 187.686 1.00 81.39 2037 ASN A O 1
ATOM 3812 N N . LYS A 1 498 ? -24.824 5.944 186.237 1.00 77.76 2038 LYS A N 1
ATOM 3813 C CA . LYS A 1 498 ? -24.020 5.004 185.458 1.00 75.82 2038 LYS A CA 1
ATOM 3814 C C . LYS A 1 498 ? -22.903 4.406 186.323 1.00 76.65 2038 LYS A C 1
ATOM 3815 O O . LYS A 1 498 ? -22.533 4.999 187.338 1.00 81.55 2038 LYS A O 1
ATOM 3821 N N . PRO A 1 499 ? -22.369 3.223 185.945 1.00 66.63 2039 PRO A N 1
ATOM 3822 C CA . PRO A 1 499 ? -22.640 2.402 184.758 1.00 59.27 2039 PRO A CA 1
ATOM 3823 C C . PRO A 1 499 ? -23.908 1.577 184.840 1.00 61.20 2039 PRO A C 1
ATOM 3824 O O . PRO A 1 499 ? -24.301 1.154 185.922 1.00 70.37 2039 PRO A O 1
ATOM 3828 N N . HIS A 1 500 ? -24.527 1.360 183.685 1.00 62.15 2040 HIS A N 1
ATOM 3829 C CA . HIS A 1 500 ? -25.561 0.350 183.508 1.00 60.11 2040 HIS A CA 1
ATOM 3830 C C . HIS A 1 500 ? -24.923 -0.798 182.739 1.00 61.38 2040 HIS A C 1
ATOM 3831 O O . HIS A 1 500 ? -24.078 -0.551 181.892 1.00 66.41 2040 HIS A O 1
ATOM 3838 N N . THR A 1 501 ? -25.324 -2.040 182.980 1.00 57.04 2041 THR A N 1
ATOM 3839 C CA . THR A 1 501 ? -24.741 -3.120 182.194 1.00 54.08 2041 THR A CA 1
ATOM 3840 C C . THR A 1 501 ? -25.238 -3.074 180.750 1.00 53.57 2041 THR A C 1
ATOM 3841 O O . THR A 1 501 ? -26.275 -2.467 180.458 1.00 58.97 2041 THR A O 1
ATOM 3845 N N . TRP A 1 502 ? -24.482 -3.698 179.851 1.00 49.73 2042 TRP A N 1
ATOM 3846 C CA . TRP A 1 502 ? -24.817 -3.695 178.425 1.00 61.50 2042 TRP A CA 1
ATOM 3847 C C . TRP A 1 502 ? -26.190 -4.304 178.160 1.00 59.85 2042 TRP A C 1
ATOM 3848 O O . TRP A 1 502 ? -27.049 -3.678 177.525 1.00 58.70 2042 TRP A O 1
ATOM 3859 N N . GLY A 1 503 ? -26.379 -5.530 178.647 1.00 51.54 2043 GLY A N 1
ATOM 3860 C CA . GLY A 1 503 ? -27.628 -6.239 178.466 1.00 57.75 2043 GLY A CA 1
ATOM 3861 C C . GLY A 1 503 ? -28.866 -5.507 178.956 1.00 59.39 2043 GLY A C 1
ATOM 3862 O O . GLY A 1 503 ? -29.933 -5.610 178.337 1.00 62.34 2043 GLY A O 1
ATOM 3863 N N . VAL A 1 504 ? -28.716 -4.766 180.055 1.00 54.10 2044 VAL A N 1
ATOM 3864 C CA . VAL A 1 504 ? -29.816 -4.013 180.652 1.00 53.94 2044 VAL A CA 1
ATOM 3865 C C . VAL A 1 504 ? -30.188 -2.799 179.790 1.00 61.15 2044 VAL A C 1
ATOM 3866 O O . VAL A 1 504 ? -31.368 -2.578 179.495 1.00 61.66 2044 VAL A O 1
ATOM 3870 N N . SER A 1 505 ? -29.181 -2.028 179.377 1.00 63.95 2045 SER A N 1
ATOM 3871 C CA . SER A 1 505 ? -29.406 -0.898 178.483 1.00 62.65 2045 SER A CA 1
ATOM 3872 C C . SER A 1 505 ? -30.088 -1.385 177.205 1.00 65.73 2045 SER A C 1
ATOM 3873 O O . SER A 1 505 ? -31.067 -0.776 176.736 1.00 68.67 2045 SER A O 1
ATOM 3876 N N . VAL A 1 506 ? -29.582 -2.497 176.663 1.00 60.43 2046 VAL A N 1
ATOM 3877 C CA . VAL A 1 506 ? -30.160 -3.106 175.470 1.00 56.54 2046 VAL A CA 1
ATOM 3878 C C . VAL A 1 506 ? -31.626 -3.455 175.700 1.00 64.90 2046 VAL A C 1
ATOM 3879 O O . VAL A 1 506 ? -32.501 -2.992 174.958 1.00 71.30 2046 VAL A O 1
ATOM 3883 N N . PHE A 1 507 ? -31.890 -4.271 176.727 1.00 59.97 2047 PHE A N 1
ATOM 3884 C CA . PHE A 1 507 ? -33.240 -4.743 176.990 1.00 62.05 2047 PHE A CA 1
ATOM 3885 C C . PHE A 1 507 ? -34.222 -3.585 177.150 1.00 68.74 2047 PHE A C 1
ATOM 3886 O O . PHE A 1 507 ? -35.335 -3.624 176.602 1.00 74.51 2047 PHE A O 1
ATOM 3894 N N . PHE A 1 508 ? -33.825 -2.567 177.906 1.00 62.89 2048 PHE A N 1
ATOM 3895 C CA . PHE A 1 508 ? -34.717 -1.443 178.140 1.00 61.61 2048 PHE A CA 1
ATOM 3896 C C . PHE A 1 508 ? -34.965 -0.680 176.845 1.00 71.35 2048 PHE A C 1
ATOM 3897 O O . PHE A 1 508 ? -36.091 -0.218 176.596 1.00 79.79 2048 PHE A O 1
ATOM 3905 N N . THR A 1 509 ? -33.913 -0.552 176.028 1.00 65.36 2049 THR A N 1
ATOM 3906 C CA . THR A 1 509 ? -34.043 0.062 174.712 1.00 71.21 2049 THR A CA 1
ATOM 3907 C C . THR A 1 509 ? -35.097 -0.682 173.887 1.00 78.27 2049 THR A C 1
ATOM 3908 O O . THR A 1 509 ? -36.005 -0.053 173.323 1.00 77.79 2049 THR A O 1
ATOM 3912 N N . GLN A 1 510 ? -34.997 -2.015 173.844 1.00 77.88 2050 GLN A N 1
ATOM 3913 C CA . GLN A 1 510 ? -35.976 -2.836 173.118 1.00 77.90 2050 GLN A CA 1
ATOM 3914 C C . GLN A 1 510 ? -37.351 -2.732 173.748 1.00 78.07 2050 GLN A C 1
ATOM 3915 O O . GLN A 1 510 ? -38.362 -3.002 173.111 1.00 80.39 2050 GLN A O 1
ATOM 3921 N N . LEU A 1 511 ? -37.377 -2.338 175.010 1.00 78.63 2051 LEU A N 1
ATOM 3922 C CA . LEU A 1 511 ? -38.608 -2.294 175.761 1.00 78.24 2051 LEU A CA 1
ATOM 3923 C C . LEU A 1 511 ? -39.391 -1.025 175.425 1.00 86.72 2051 LEU A C 1
ATOM 3924 O O . LEU A 1 511 ? -40.620 -1.040 175.400 1.00 89.79 2051 LEU A O 1
ATOM 3929 N N . ILE A 1 512 ? -38.689 0.070 175.148 1.00 92.74 2052 ILE A N 1
ATOM 3930 C CA . ILE A 1 512 ? -39.388 1.287 174.733 1.00 95.80 2052 ILE A CA 1
ATOM 3931 C C . ILE A 1 512 ? -39.608 1.300 173.217 1.00 102.44 2052 ILE A C 1
ATOM 3932 O O . ILE A 1 512 ? -40.439 2.047 172.703 1.00 105.40 2052 ILE A O 1
ATOM 3937 N N . ASN A 1 513 ? -38.862 0.465 172.501 1.00 107.16 2053 ASN A N 1
ATOM 3938 C CA . ASN A 1 513 ? -38.891 0.480 171.039 1.00 112.04 2053 ASN A CA 1
ATOM 3939 C C . ASN A 1 513 ? -39.569 -0.755 170.447 1.00 118.30 2053 ASN A C 1
ATOM 3940 O O . ASN A 1 513 ? -39.313 -1.122 169.295 1.00 120.64 2053 ASN A O 1
ATOM 3945 N N . ASN A 1 514 ? -40.457 -1.372 171.226 1.00 140.81 2054 ASN A N 1
ATOM 3946 C CA . ASN A 1 514 ? -41.261 -2.491 170.740 1.00 142.59 2054 ASN A CA 1
ATOM 3947 C C . ASN A 1 514 ? -42.701 -2.029 170.601 1.00 143.08 2054 ASN A C 1
ATOM 3948 O O . ASN A 1 514 ? -43.322 -1.582 171.567 1.00 140.65 2054 ASN A O 1
ATOM 3953 N N . ASN A 1 515 ? -43.224 -2.168 169.388 1.00 143.86 2055 ASN A N 1
ATOM 3954 C CA . ASN A 1 515 ? -44.529 -1.638 169.031 1.00 141.28 2055 ASN A CA 1
ATOM 3955 C C . ASN A 1 515 ? -45.643 -2.649 169.280 1.00 139.89 2055 ASN A C 1
ATOM 3956 O O . ASN A 1 515 ? -46.782 -2.455 168.857 1.00 144.91 2055 ASN A O 1
ATOM 3961 N N . ASP A 1 516 ? -45.301 -3.737 169.963 1.00 134.20 2056 ASP A N 1
ATOM 3962 C CA . ASP A 1 516 ? -46.298 -4.686 170.429 1.00 129.89 2056 ASP A CA 1
ATOM 3963 C C . ASP A 1 516 ? -46.808 -4.221 171.789 1.00 128.83 2056 ASP A C 1
ATOM 3964 O O . ASP A 1 516 ? -47.988 -4.375 172.103 1.00 129.60 2056 ASP A O 1
ATOM 3966 N N . ILE A 1 517 ? -45.916 -3.626 172.582 1.00 125.96 2057 ILE A N 1
ATOM 3967 C CA . ILE A 1 517 ? -46.265 -3.150 173.923 1.00 121.00 2057 ILE A CA 1
ATOM 3968 C C . ILE A 1 517 ? -45.999 -1.654 174.125 1.00 117.88 2057 ILE A C 1
ATOM 3969 O O . ILE A 1 517 ? -44.905 -1.165 173.841 1.00 117.44 2057 ILE A O 1
ATOM 3974 N N . ASN A 1 518 ? -47.005 -0.934 174.617 1.00 116.00 2058 ASN A N 1
ATOM 3975 C CA . ASN A 1 518 ? -46.836 0.475 174.969 1.00 115.59 2058 ASN A CA 1
ATOM 3976 C C . ASN A 1 518 ? -46.651 0.614 176.467 1.00 111.71 2058 ASN A C 1
ATOM 3977 O O . ASN A 1 518 ? -47.589 0.390 177.231 1.00 113.13 2058 ASN A O 1
ATOM 3982 N N . LEU A 1 519 ? -45.441 0.981 176.880 1.00 109.08 2059 LEU A N 1
ATOM 3983 C CA . LEU A 1 519 ? -45.080 0.998 178.294 1.00 104.63 2059 LEU A CA 1
ATOM 3984 C C . LEU A 1 519 ? -45.950 1.952 179.098 1.00 106.54 2059 LEU A C 1
ATOM 3985 O O . LEU A 1 519 ? -46.400 1.621 180.195 1.00 104.67 2059 LEU A O 1
ATOM 3990 N N . LEU A 1 520 ? -46.158 3.147 178.557 1.00 108.43 2060 LEU A N 1
ATOM 3991 C CA . LEU A 1 520 ? -46.926 4.173 179.242 1.00 108.94 2060 LEU A CA 1
ATOM 3992 C C . LEU A 1 520 ? -48.424 3.877 179.228 1.00 116.42 2060 LEU A C 1
ATOM 3993 O O . LEU A 1 520 ? -49.195 4.527 179.935 1.00 120.28 2060 LEU A O 1
ATOM 3998 N N . ASP A 1 521 ? -48.828 2.901 178.414 1.00 120.29 2061 ASP A N 1
ATOM 3999 C CA . ASP A 1 521 ? -50.227 2.473 178.342 1.00 127.48 2061 ASP A CA 1
ATOM 4000 C C . ASP A 1 521 ? -50.590 1.550 179.505 1.00 124.09 2061 ASP A C 1
ATOM 4001 O O . ASP A 1 521 ? -51.766 1.306 179.773 1.00 128.67 2061 ASP A O 1
ATOM 4006 N N . LEU A 1 522 ? -49.576 1.036 180.192 1.00 116.44 2062 LEU A N 1
ATOM 4007 C CA . LEU A 1 522 ? -49.797 0.116 181.305 1.00 110.89 2062 LEU A CA 1
ATOM 4008 C C . LEU A 1 522 ? -50.468 0.798 182.490 1.00 105.97 2062 LEU A C 1
ATOM 4009 O O . LEU A 1 522 ? -50.078 1.897 182.890 1.00 104.89 2062 LEU A O 1
ATOM 4014 N N . PRO A 1 523 ? -51.511 0.151 183.026 1.00 101.33 2063 PRO A N 1
ATOM 4015 C CA . PRO A 1 523 ? -52.308 0.587 184.179 1.00 101.84 2063 PRO A CA 1
ATOM 4016 C C . PRO A 1 523 ? -51.469 0.951 185.399 1.00 97.51 2063 PRO A C 1
ATOM 4017 O O . PRO A 1 523 ? -51.689 2.008 185.988 1.00 97.43 2063 PRO A O 1
ATOM 4021 N N . PHE A 1 524 ? -50.538 0.083 185.786 1.00 95.12 2064 PHE A N 1
ATOM 4022 C CA . PHE A 1 524 ? -49.752 0.333 186.988 1.00 96.63 2064 PHE A CA 1
ATOM 4023 C C . PHE A 1 524 ? -48.689 1.407 186.750 1.00 96.59 2064 PHE A C 1
ATOM 4024 O O . PHE A 1 524 ? -48.089 1.915 187.702 1.00 93.50 2064 PHE A O 1
ATOM 4032 N N . VAL A 1 525 ? -48.455 1.739 185.480 1.00 98.32 2065 VAL A N 1
ATOM 4033 C CA . VAL A 1 525 ? -47.590 2.863 185.129 1.00 101.24 2065 VAL A CA 1
ATOM 4034 C C . VAL A 1 525 ? -48.370 4.170 185.298 1.00 107.62 2065 VAL A C 1
ATOM 4035 O O . VAL A 1 525 ? -47.836 5.159 185.798 1.00 113.13 2065 VAL A O 1
ATOM 4039 N N . GLN A 1 526 ? -49.638 4.172 184.898 1.00 107.52 2066 GLN A N 1
ATOM 4040 C CA . GLN A 1 526 ? -50.490 5.344 185.090 1.00 108.76 2066 GLN A CA 1
ATOM 4041 C C . GLN A 1 526 ? -50.892 5.497 186.558 1.00 108.76 2066 GLN A C 1
ATOM 4042 O O . GLN A 1 526 ? -51.090 6.604 187.050 1.00 107.53 2066 GLN A O 1
ATOM 4048 N N . SER A 1 527 ? -50.980 4.369 187.252 1.00 112.60 2067 SER A N 1
ATOM 4049 C CA . SER A 1 527 ? -51.410 4.314 188.646 1.00 119.91 2067 SER A CA 1
ATOM 4050 C C . SER A 1 527 ? -50.530 5.164 189.583 1.00 123.20 2067 SER A C 1
ATOM 4051 O O . SER A 1 527 ? -50.958 5.541 190.675 1.00 122.59 2067 SER A O 1
ATOM 4054 N N . VAL A 1 528 ? -49.301 5.447 189.159 1.00 124.48 2068 VAL A N 1
ATOM 4055 C CA . VAL A 1 528 ? -48.378 6.286 189.925 1.00 127.97 2068 VAL A CA 1
ATOM 4056 C C . VAL A 1 528 ? -47.780 7.370 189.022 1.00 136.01 2068 VAL A C 1
ATOM 4057 O O . VAL A 1 528 ? -47.214 7.054 187.976 1.00 139.75 2068 VAL A O 1
ATOM 4059 N N . PRO A 1 529 ? -47.891 8.653 189.422 1.00 135.07 2069 PRO A N 1
ATOM 4060 C CA . PRO A 1 529 ? -47.475 9.763 188.544 1.00 130.06 2069 PRO A CA 1
ATOM 4061 C C . PRO A 1 529 ? -45.955 9.983 188.405 1.00 122.40 2069 PRO A C 1
ATOM 4062 O O . PRO A 1 529 ? -45.507 10.413 187.337 1.00 117.52 2069 PRO A O 1
ATOM 4066 N N . GLU A 1 530 ? -45.183 9.711 189.454 1.00 123.52 2070 GLU A N 1
ATOM 4067 C CA . GLU A 1 530 ? -43.736 9.936 189.412 1.00 124.58 2070 GLU A CA 1
ATOM 4068 C C . GLU A 1 530 ? -43.012 9.036 188.404 1.00 128.24 2070 GLU A C 1
ATOM 4069 O O . GLU A 1 530 ? -42.246 9.532 187.568 1.00 135.34 2070 GLU A O 1
ATOM 4075 N N . ILE A 1 531 ? -43.233 7.721 188.475 1.00 121.38 2071 ILE A N 1
ATOM 4076 C CA . ILE A 1 531 ? -42.509 6.827 187.571 1.00 114.33 2071 ILE A CA 1
ATOM 4077 C C . ILE A 1 531 ? -43.067 6.994 186.159 1.00 115.08 2071 ILE A C 1
ATOM 4078 O O . ILE A 1 531 ? -42.360 6.752 185.176 1.00 117.03 2071 ILE A O 1
ATOM 4083 N N . LYS A 1 532 ? -44.325 7.421 186.061 1.00 112.09 2072 LYS A N 1
ATOM 4084 C CA . LYS A 1 532 ? -44.882 7.817 184.775 1.00 111.30 2072 LYS A CA 1
ATOM 4085 C C . LYS A 1 532 ? -44.036 8.955 184.215 1.00 123.26 2072 LYS A C 1
ATOM 4086 O O . LYS A 1 532 ? -43.698 8.966 183.027 1.00 127.16 2072 LYS A O 1
ATOM 4092 N N . LEU A 1 533 ? -43.671 9.893 185.092 1.00 128.58 2073 LEU A N 1
ATOM 4093 C CA . LEU A 1 533 ? -42.868 11.047 184.690 1.00 125.85 2073 LEU A CA 1
ATOM 4094 C C . LEU A 1 533 ? -41.466 10.627 184.238 1.00 123.87 2073 LEU A C 1
ATOM 4095 O O . LEU A 1 533 ? -41.065 10.971 183.133 1.00 119.13 2073 LEU A O 1
ATOM 4097 N N . ILE A 1 534 ? -40.721 9.887 185.062 1.00 128.43 2074 ILE A N 1
ATOM 4098 C CA . ILE A 1 534 ? -39.366 9.479 184.646 1.00 129.33 2074 ILE A CA 1
ATOM 4099 C C . ILE A 1 534 ? -39.386 8.600 183.389 1.00 124.29 2074 ILE A C 1
ATOM 4100 O O . ILE A 1 534 ? -38.500 8.719 182.548 1.00 127.44 2074 ILE A O 1
ATOM 4105 N N . LEU A 1 535 ? -40.385 7.728 183.257 1.00 115.06 2075 LEU A N 1
ATOM 4106 C CA . LEU A 1 535 ? -40.528 6.933 182.038 1.00 106.81 2075 LEU A CA 1
ATOM 4107 C C . LEU A 1 535 ? -40.737 7.824 180.831 1.00 119.65 2075 LEU A C 1
ATOM 4108 O O . LEU A 1 535 ? -40.127 7.617 179.778 1.00 121.72 2075 LEU A O 1
ATOM 4113 N N . GLN A 1 536 ? -41.612 8.812 180.995 1.00 127.62 2076 GLN A N 1
ATOM 4114 C CA . GLN A 1 536 ? -41.933 9.749 179.928 1.00 134.00 2076 GLN A CA 1
ATOM 4115 C C . GLN A 1 536 ? -40.686 10.551 179.565 1.00 140.90 2076 GLN A C 1
ATOM 4116 O O . GLN A 1 536 ? -40.499 10.964 178.418 1.00 143.62 2076 GLN A O 1
ATOM 4122 N N . GLN A 1 537 ? -39.834 10.753 180.567 1.00 142.86 2077 GLN A N 1
ATOM 4123 C CA . GLN A 1 537 ? -38.562 11.442 180.405 1.00 145.07 2077 GLN A CA 1
ATOM 4124 C C . GLN A 1 537 ? -37.589 10.643 179.545 1.00 142.97 2077 GLN A C 1
ATOM 4125 O O . GLN A 1 537 ? -36.663 11.212 178.963 1.00 152.70 2077 GLN A O 1
ATOM 4127 N N . LEU A 1 538 ? -37.795 9.331 179.460 1.00 125.48 2078 LEU A N 1
ATOM 4128 C CA . LEU A 1 538 ? -36.844 8.479 178.755 1.00 119.11 2078 LEU A CA 1
ATOM 4129 C C . LEU A 1 538 ? -37.118 8.395 177.241 1.00 125.89 2078 LEU A C 1
ATOM 4130 O O . LEU A 1 538 ? -37.924 7.584 176.767 1.00 121.21 2078 LEU A O 1
ATOM 4135 N N . VAL A 1 539 ? -36.432 9.285 176.515 1.00 135.80 2079 VAL A N 1
ATOM 4136 C CA . VAL A 1 539 ? -36.392 9.349 175.052 1.00 137.77 2079 VAL A CA 1
ATOM 4137 C C . VAL A 1 539 ? -35.013 9.850 174.590 1.00 135.09 2079 VAL A C 1
ATOM 4138 O O . VAL A 1 539 ? -34.259 9.142 173.916 1.00 128.64 2079 VAL A O 1
ATOM 4142 N N . GLY B 2 5 ? -46.972 -4.788 196.256 1.00 75.09 5 GLY B N 1
ATOM 4143 C CA . GLY B 2 5 ? -46.839 -3.422 196.765 1.00 93.90 5 GLY B CA 1
ATOM 4144 C C . GLY B 2 5 ? -45.425 -2.982 197.173 1.00 103.39 5 GLY B C 1
ATOM 4145 O O . GLY B 2 5 ? -44.977 -1.883 196.810 1.00 92.88 5 GLY B O 1
ATOM 4146 N N . LEU B 2 6 ? -44.731 -3.831 197.941 1.00 110.37 6 LEU B N 1
ATOM 4147 C CA . LEU B 2 6 ? -43.345 -3.586 198.377 1.00 104.29 6 LEU B CA 1
ATOM 4148 C C . LEU B 2 6 ? -42.392 -3.922 197.225 1.00 104.39 6 LEU B C 1
ATOM 4149 O O . LEU B 2 6 ? -41.253 -3.447 197.167 1.00 101.58 6 LEU B O 1
ATOM 4154 N N . LYS B 2 7 ? -42.892 -4.732 196.296 1.00 107.84 7 LYS B N 1
ATOM 4155 C CA . LYS B 2 7 ? -42.112 -5.222 195.167 1.00 104.75 7 LYS B CA 1
ATOM 4156 C C . LYS B 2 7 ? -42.678 -4.618 193.893 1.00 109.90 7 LYS B C 1
ATOM 4157 O O . LYS B 2 7 ? -42.399 -5.082 192.780 1.00 105.45 7 LYS B O 1
ATOM 4163 N N . ALA B 2 8 ? -43.467 -3.562 194.083 1.00 115.64 8 ALA B N 1
ATOM 4164 C CA . ALA B 2 8 ? -44.205 -2.926 193.003 1.00 111.18 8 ALA B CA 1
ATOM 4165 C C . ALA B 2 8 ? -43.380 -1.837 192.327 1.00 99.38 8 ALA B C 1
ATOM 4166 O O . ALA B 2 8 ? -42.277 -1.510 192.766 1.00 87.62 8 ALA B O 1
ATOM 4168 N N . LEU B 2 9 ? -43.962 -1.243 191.291 1.00 101.51 9 LEU B N 1
ATOM 4169 C CA . LEU B 2 9 ? -43.372 -0.113 190.588 1.00 103.89 9 LEU B CA 1
ATOM 4170 C C . LEU B 2 9 ? -43.381 1.177 191.408 1.00 103.88 9 LEU B C 1
ATOM 4171 O O . LEU B 2 9 ? -43.347 2.267 190.836 1.00 107.33 9 LEU B O 1
ATOM 4176 N N . VAL B 2 10 ? -43.387 1.071 192.736 1.00 104.61 10 VAL B N 1
ATOM 4177 C CA . VAL B 2 10 ? -43.421 2.271 193.572 1.00 106.23 10 VAL B CA 1
ATOM 4178 C C . VAL B 2 10 ? -42.187 2.473 194.467 1.00 107.11 10 VAL B C 1
ATOM 4179 O O . VAL B 2 10 ? -42.246 2.240 195.675 1.00 99.73 10 VAL B O 1
ATOM 4183 N N . PRO B 2 11 ? -41.050 2.899 193.865 1.00 113.01 11 PRO B N 1
ATOM 4184 C CA . PRO B 2 11 ? -39.985 3.448 194.705 1.00 108.01 11 PRO B CA 1
ATOM 4185 C C . PRO B 2 11 ? -40.107 4.979 194.744 1.00 111.21 11 PRO B C 1
ATOM 4186 O O . PRO B 2 11 ? -40.267 5.609 193.698 1.00 111.73 11 PRO B O 1
ATOM 4190 N N . LEU B 2 12 ? -40.004 5.579 195.924 1.00 109.70 12 LEU B N 1
ATOM 4191 C CA . LEU B 2 12 ? -40.179 7.017 196.025 1.00 105.85 12 LEU B CA 1
ATOM 4192 C C . LEU B 2 12 ? -38.885 7.720 195.567 1.00 117.33 12 LEU B C 1
ATOM 4193 O O . LEU B 2 12 ? -38.880 8.392 194.527 1.00 123.23 12 LEU B O 1
ATOM 4195 N N . LEU B 2 13 ? -37.796 7.542 196.318 1.00 114.04 13 LEU B N 1
ATOM 4196 C CA . LEU B 2 13 ? -36.467 8.059 195.941 1.00 103.56 13 LEU B CA 1
ATOM 4197 C C . LEU B 2 13 ? -36.452 9.529 195.485 1.00 103.48 13 LEU B C 1
ATOM 4198 O O . LEU B 2 13 ? -37.350 10.317 195.799 1.00 100.53 13 LEU B O 1
ATOM 4200 N N . LEU B 2 30 ? -29.163 4.232 196.050 1.00 90.64 30 LEU B N 1
ATOM 4201 C CA . LEU B 2 30 ? -27.840 4.821 195.882 1.00 91.10 30 LEU B CA 1
ATOM 4202 C C . LEU B 2 30 ? -27.777 5.733 194.615 1.00 123.57 30 LEU B C 1
ATOM 4203 O O . LEU B 2 30 ? -28.813 6.049 194.003 1.00 123.47 30 LEU B O 1
ATOM 4205 N N . GLY B 2 31 ? -26.570 6.193 194.269 1.00 109.25 31 GLY B N 1
ATOM 4206 C CA . GLY B 2 31 ? -26.319 6.946 193.048 1.00 85.06 31 GLY B CA 1
ATOM 4207 C C . GLY B 2 31 ? -25.178 7.932 193.262 1.00 81.50 31 GLY B C 1
ATOM 4208 O O . GLY B 2 31 ? -25.214 8.702 194.214 1.00 88.11 31 GLY B O 1
ATOM 4209 N N . ALA B 2 32 ? -24.177 7.932 192.382 1.00 75.37 32 ALA B N 1
ATOM 4210 C CA . ALA B 2 32 ? -23.085 8.915 192.432 1.00 64.57 32 ALA B CA 1
ATOM 4211 C C . ALA B 2 32 ? -22.341 8.962 191.104 1.00 65.48 32 ALA B C 1
ATOM 4212 O O . ALA B 2 32 ? -21.992 7.920 190.562 1.00 65.26 32 ALA B O 1
ATOM 4214 N N . ASP B 2 33 ? -22.082 10.165 190.592 1.00 86.18 33 ASP B N 1
ATOM 4215 C CA . ASP B 2 33 ? -21.342 10.318 189.341 1.00 86.23 33 ASP B CA 1
ATOM 4216 C C . ASP B 2 33 ? -19.906 9.826 189.536 1.00 86.52 33 ASP B C 1
ATOM 4217 O O . ASP B 2 33 ? -19.124 10.442 190.264 1.00 91.23 33 ASP B O 1
ATOM 4222 N N . LEU B 2 34 ? -19.565 8.710 188.890 1.00 83.15 34 LEU B N 1
ATOM 4223 C CA . LEU B 2 34 ? -18.272 8.067 189.110 1.00 79.08 34 LEU B CA 1
ATOM 4224 C C . LEU B 2 34 ? -17.154 8.622 188.235 1.00 86.25 34 LEU B C 1
ATOM 4225 O O . LEU B 2 34 ? -15.998 8.240 188.394 1.00 92.85 34 LEU B O 1
ATOM 4230 N N . SER B 2 35 ? -17.487 9.535 187.332 1.00 83.81 35 SER B N 1
ATOM 4231 C CA . SER B 2 35 ? -16.491 10.097 186.434 1.00 84.96 35 SER B CA 1
ATOM 4232 C C . SER B 2 35 ? -15.333 10.720 187.215 1.00 88.61 35 SER B C 1
ATOM 4233 O O . SER B 2 35 ? -14.169 10.446 186.914 1.00 86.01 35 SER B O 1
ATOM 4236 N N . SER B 2 36 ? -15.644 11.566 188.200 1.00 91.14 36 SER B N 1
ATOM 4237 C CA . SER B 2 36 ? -14.591 12.213 188.990 1.00 93.34 36 SER B CA 1
ATOM 4238 C C . SER B 2 36 ? -13.879 11.181 189.866 1.00 88.53 36 SER B C 1
ATOM 4239 O O . SER B 2 36 ? -12.690 11.304 190.130 1.00 90.53 36 SER B O 1
ATOM 4242 N N . MET B 2 37 ? -14.604 10.167 190.322 1.00 83.54 37 MET B N 1
ATOM 4243 C CA . MET B 2 37 ? -13.974 9.111 191.099 1.00 77.48 37 MET B CA 1
ATOM 4244 C C . MET B 2 37 ? -13.010 8.329 190.212 1.00 76.26 37 MET B C 1
ATOM 4245 O O . MET B 2 37 ? -11.955 7.876 190.654 1.00 78.04 37 MET B O 1
ATOM 4250 N N . LEU B 2 38 ? -13.373 8.199 188.944 1.00 76.37 38 LEU B N 1
ATOM 4251 C CA . LEU B 2 38 ? -12.529 7.521 187.976 1.00 76.28 38 LEU B CA 1
ATOM 4252 C C . LEU B 2 38 ? -11.288 8.378 187.678 1.00 87.55 38 LEU B C 1
ATOM 4253 O O . LEU B 2 38 ? -10.181 7.854 187.501 1.00 89.23 38 LEU B O 1
ATOM 4258 N N . TYR B 2 39 ? -11.471 9.697 187.642 1.00 86.33 39 TYR B N 1
ATOM 4259 C CA . TYR B 2 39 ? -10.353 10.605 187.427 1.00 90.97 39 TYR B CA 1
ATOM 4260 C C . TYR B 2 39 ? -9.418 10.556 188.624 1.00 99.05 39 TYR B C 1
ATOM 4261 O O . TYR B 2 39 ? -8.206 10.716 188.485 1.00 111.67 39 TYR B O 1
ATOM 4270 N N . SER B 2 40 ? -10.000 10.330 189.799 1.00 91.78 40 SER B N 1
ATOM 4271 C CA . SER B 2 40 ? -9.252 10.181 191.038 1.00 88.15 40 SER B CA 1
ATOM 4272 C C . SER B 2 40 ? -8.347 8.959 190.940 1.00 82.61 40 SER B C 1
ATOM 4273 O O . SER B 2 40 ? -7.182 9.000 191.309 1.00 83.12 40 SER B O 1
ATOM 4276 N N . LEU B 2 41 ? -8.900 7.865 190.437 1.00 84.91 41 LEU B N 1
ATOM 4277 C CA . LEU B 2 41 ? -8.104 6.705 190.085 1.00 82.49 41 LEU B CA 1
ATOM 4278 C C . LEU B 2 41 ? -7.328 7.009 188.808 1.00 92.33 41 LEU B C 1
ATOM 4279 O O . LEU B 2 41 ? -7.398 8.119 188.276 1.00 96.86 41 LEU B O 1
ATOM 4284 N N . GLY B 2 42 ? -6.582 6.034 188.311 1.00 96.27 42 GLY B N 1
ATOM 4285 C CA . GLY B 2 42 ? -5.784 6.256 187.118 1.00 102.63 42 GLY B CA 1
ATOM 4286 C C . GLY B 2 42 ? -6.520 6.053 185.803 1.00 102.00 42 GLY B C 1
ATOM 4287 O O . GLY B 2 42 ? -5.914 5.637 184.816 1.00 108.82 42 GLY B O 1
ATOM 4288 N N . ILE B 2 43 ? -7.817 6.340 185.771 1.00 93.84 43 ILE B N 1
ATOM 4289 C CA . ILE B 2 43 ? -8.606 6.075 184.570 1.00 93.61 43 ILE B CA 1
ATOM 4290 C C . ILE B 2 43 ? -9.687 7.123 184.279 1.00 101.15 43 ILE B C 1
ATOM 4291 O O . ILE B 2 43 ? -10.172 7.245 183.148 1.00 101.73 43 ILE B O 1
ATOM 4296 N N . ASP B 2 49 ? -6.106 1.608 177.943 1.00 82.16 49 ASP B N 1
ATOM 4297 C CA . ASP B 2 49 ? -5.922 0.502 178.878 1.00 91.47 49 ASP B CA 1
ATOM 4298 C C . ASP B 2 49 ? -4.700 0.678 179.752 1.00 91.68 49 ASP B C 1
ATOM 4299 O O . ASP B 2 49 ? -3.586 0.756 179.258 1.00 95.83 49 ASP B O 1
ATOM 4304 N N . HIS B 2 50 ? -4.918 0.705 181.062 1.00 67.23 50 HIS B N 1
ATOM 4305 C CA . HIS B 2 50 ? -3.847 0.923 182.012 1.00 58.39 50 HIS B CA 1
ATOM 4306 C C . HIS B 2 50 ? -4.127 0.216 183.326 1.00 63.94 50 HIS B C 1
ATOM 4307 O O . HIS B 2 50 ? -5.182 0.413 183.921 1.00 70.28 50 HIS B O 1
ATOM 4314 N N . ARG B 2 51 ? -3.189 -0.599 183.792 1.00 60.62 51 ARG B N 1
ATOM 4315 C CA . ARG B 2 51 ? -3.330 -1.191 185.120 1.00 52.74 51 ARG B CA 1
ATOM 4316 C C . ARG B 2 51 ? -3.187 -0.106 186.163 1.00 48.43 51 ARG B C 1
ATOM 4317 O O . ARG B 2 51 ? -2.216 0.631 186.148 1.00 58.50 51 ARG B O 1
ATOM 4325 N N . VAL B 2 52 ? -4.160 0.030 187.051 1.00 47.87 52 VAL B N 1
ATOM 4326 C CA . VAL B 2 52 ? -4.050 1.052 188.091 1.00 41.65 52 VAL B CA 1
ATOM 4327 C C . VAL B 2 52 ? -3.668 0.424 189.422 1.00 48.31 52 VAL B C 1
ATOM 4328 O O . VAL B 2 52 ? -3.049 1.072 190.269 1.00 55.58 52 VAL B O 1
ATOM 4332 N N . LEU B 2 53 ? -3.988 -0.853 189.592 1.00 45.30 53 LEU B N 1
ATOM 4333 C CA . LEU B 2 53 ? -3.880 -1.459 190.909 1.00 45.64 53 LEU B CA 1
ATOM 4334 C C . LEU B 2 53 ? -2.427 -1.608 191.371 1.00 47.74 53 LEU B C 1
ATOM 4335 O O . LEU B 2 53 ? -2.170 -1.663 192.575 1.00 51.95 53 LEU B O 1
ATOM 4340 N N . ASP B 2 54 ? -1.481 -1.625 190.428 1.00 49.47 54 ASP B N 1
ATOM 4341 C CA . ASP B 2 54 ? -0.081 -1.871 190.775 1.00 45.19 54 ASP B CA 1
ATOM 4342 C C . ASP B 2 54 ? 0.628 -0.638 191.299 1.00 45.55 54 ASP B C 1
ATOM 4343 O O . ASP B 2 54 ? 1.772 -0.712 191.730 1.00 45.67 54 ASP B O 1
ATOM 4348 N N . THR B 2 55 ? -0.058 0.495 191.262 1.00 52.59 55 THR B N 1
ATOM 4349 C CA . THR B 2 55 ? 0.486 1.728 191.807 1.00 49.49 55 THR B CA 1
ATOM 4350 C C . THR B 2 55 ? -0.536 2.379 192.740 1.00 53.50 55 THR B C 1
ATOM 4351 O O . THR B 2 55 ? -0.397 3.545 193.113 1.00 54.68 55 THR B O 1
ATOM 4355 N N . PHE B 2 56 ? -1.529 1.566 193.124 1.00 48.20 56 PHE B N 1
ATOM 4356 C CA . PHE B 2 56 ? -2.643 1.907 194.015 1.00 50.23 56 PHE B CA 1
ATOM 4357 C C . PHE B 2 56 ? -2.169 2.370 195.383 1.00 53.37 56 PHE B C 1
ATOM 4358 O O . PHE B 2 56 ? -1.592 1.591 196.156 1.00 54.72 56 PHE B O 1
ATOM 4366 N N . GLN B 2 57 ? -2.440 3.631 195.690 1.00 52.61 57 GLN B N 1
ATOM 4367 C CA . GLN B 2 57 ? -1.978 4.240 196.931 1.00 52.82 57 GLN B CA 1
ATOM 4368 C C . GLN B 2 57 ? -2.826 3.870 198.169 1.00 54.81 57 GLN B C 1
ATOM 4369 O O . GLN B 2 57 ? -2.308 3.375 199.179 1.00 57.96 57 GLN B O 1
ATOM 4375 N N . SER B 2 58 ? -4.129 4.092 198.079 1.00 51.45 58 SER B N 1
ATOM 4376 C CA . SER B 2 58 ? -5.039 3.850 199.188 1.00 40.67 58 SER B CA 1
ATOM 4377 C C . SER B 2 58 ? -6.440 3.661 198.656 1.00 39.65 58 SER B C 1
ATOM 4378 O O . SER B 2 58 ? -6.756 4.094 197.549 1.00 48.11 58 SER B O 1
ATOM 4381 N N . PRO B 2 59 ? -7.297 3.003 199.431 1.00 41.74 59 PRO B N 1
ATOM 4382 C CA . PRO B 2 59 ? -8.696 2.928 199.010 1.00 43.11 59 PRO B CA 1
ATOM 4383 C C . PRO B 2 59 ? -9.373 4.302 198.954 1.00 46.20 59 PRO B C 1
ATOM 4384 O O . PRO B 2 59 ? -10.408 4.454 198.298 1.00 50.59 59 PRO B O 1
ATOM 4388 N N . TRP B 2 60 ? -8.803 5.297 199.625 1.00 43.55 60 TRP B N 1
ATOM 4389 C CA . TRP B 2 60 ? -9.473 6.585 199.681 1.00 48.42 60 TRP B CA 1
ATOM 4390 C C . TRP B 2 60 ? -8.623 7.667 199.047 1.00 59.15 60 TRP B C 1
ATOM 4391 O O . TRP B 2 60 ? -7.398 7.550 198.974 1.00 64.51 60 TRP B O 1
ATOM 4402 N N . ALA B 2 61 ? -9.288 8.691 198.521 1.00 62.40 61 ALA B N 1
ATOM 4403 C CA . ALA B 2 61 ? -8.585 9.760 197.821 1.00 55.75 61 ALA B CA 1
ATOM 4404 C C . ALA B 2 61 ? -7.818 10.628 198.796 1.00 60.13 61 ALA B C 1
ATOM 4405 O O . ALA B 2 61 ? -6.618 10.847 198.640 1.00 56.02 61 ALA B O 1
ATOM 4407 N N . GLU B 2 62 ? -8.525 11.065 199.837 1.00 67.03 62 GLU B N 1
ATOM 4408 C CA . GLU B 2 62 ? -8.009 12.005 200.823 1.00 66.19 62 GLU B CA 1
ATOM 4409 C C . GLU B 2 62 ? -6.724 11.485 201.451 1.00 61.69 62 GLU B C 1
ATOM 4410 O O . GLU B 2 62 ? -5.918 12.240 201.998 1.00 64.60 62 GLU B O 1
ATOM 4416 N N . THR B 2 63 ? -6.510 10.187 201.308 1.00 58.63 63 THR B N 1
ATOM 4417 C CA . THR B 2 63 ? -5.440 9.521 202.015 1.00 57.23 63 THR B CA 1
ATOM 4418 C C . THR B 2 63 ? -4.444 8.902 201.028 1.00 57.18 63 THR B C 1
ATOM 4419 O O . THR B 2 63 ? -3.510 8.186 201.412 1.00 54.15 63 THR B O 1
ATOM 4423 N N . SER B 2 64 ? -4.659 9.207 199.751 1.00 59.57 64 SER B N 1
ATOM 4424 C CA . SER B 2 64 ? -3.699 8.913 198.692 1.00 54.36 64 SER B CA 1
ATOM 4425 C C . SER B 2 64 ? -2.880 10.167 198.426 1.00 56.53 64 SER B C 1
ATOM 4426 O O . SER B 2 64 ? -3.121 10.865 197.436 1.00 61.37 64 SER B O 1
ATOM 4429 N N . ARG B 2 65 ? -1.917 10.463 199.293 1.00 60.55 65 ARG B N 1
ATOM 4430 C CA . ARG B 2 65 ? -1.263 11.767 199.226 1.00 64.51 65 ARG B CA 1
ATOM 4431 C C . ARG B 2 65 ? 0.115 11.735 198.617 1.00 60.84 65 ARG B C 1
ATOM 4432 O O . ARG B 2 65 ? 0.786 12.764 198.543 1.00 63.04 65 ARG B O 1
ATOM 4440 N N . SER B 2 66 ? 0.517 10.574 198.124 1.00 54.35 66 SER B N 1
ATOM 4441 C CA . SER B 2 66 ? 1.824 10.457 197.501 1.00 53.50 66 SER B CA 1
ATOM 4442 C C . SER B 2 66 ? 1.902 9.174 196.692 1.00 48.69 66 SER B C 1
ATOM 4443 O O . SER B 2 66 ? 1.181 8.218 196.966 1.00 60.52 66 SER B O 1
ATOM 4446 N N . GLU B 2 67 ? 2.758 9.158 195.681 1.00 41.18 67 GLU B N 1
ATOM 4447 C CA . GLU B 2 67 ? 2.934 7.956 194.884 1.00 45.78 67 GLU B CA 1
ATOM 4448 C C . GLU B 2 67 ? 3.714 6.902 195.659 1.00 48.51 67 GLU B C 1
ATOM 4449 O O . GLU B 2 67 ? 4.460 7.217 196.589 1.00 48.11 67 GLU B O 1
ATOM 4455 N N . VAL B 2 68 ? 3.481 5.642 195.311 1.00 47.66 68 VAL B N 1
ATOM 4456 C CA . VAL B 2 68 ? 4.129 4.551 196.013 1.00 42.92 68 VAL B CA 1
ATOM 4457 C C . VAL B 2 68 ? 4.933 3.756 195.005 1.00 37.79 68 VAL B C 1
ATOM 4458 O O . VAL B 2 68 ? 4.531 3.610 193.842 1.00 36.13 68 VAL B O 1
ATOM 4462 N N . GLU B 2 69 ? 6.073 3.249 195.467 1.00 33.45 69 GLU B N 1
ATOM 4463 C CA . GLU B 2 69 ? 7.001 2.517 194.629 1.00 34.00 69 GLU B CA 1
ATOM 4464 C C . GLU B 2 69 ? 6.391 1.177 194.213 1.00 41.56 69 GLU B C 1
ATOM 4465 O O . GLU B 2 69 ? 6.082 0.321 195.050 1.00 40.99 69 GLU B O 1
ATOM 4471 N N . PRO B 2 70 ? 6.204 0.991 192.905 1.00 40.58 70 PRO B N 1
ATOM 4472 C CA . PRO B 2 70 ? 5.659 -0.286 192.459 1.00 39.21 70 PRO B CA 1
ATOM 4473 C C . PRO B 2 70 ? 6.739 -1.356 192.514 1.00 47.03 70 PRO B C 1
ATOM 4474 O O . PRO B 2 70 ? 7.872 -1.081 192.895 1.00 45.78 70 PRO B O 1
ATOM 4478 N N . ARG B 2 71 ? 6.374 -2.573 192.149 1.00 48.11 71 ARG B N 1
ATOM 4479 C CA . ARG B 2 71 ? 7.345 -3.619 191.920 1.00 44.21 71 ARG B CA 1
ATOM 4480 C C . ARG B 2 71 ? 8.135 -3.312 190.638 1.00 49.85 71 ARG B C 1
ATOM 4481 O O . ARG B 2 71 ? 7.594 -2.712 189.694 1.00 50.56 71 ARG B O 1
ATOM 4489 N N . PHE B 2 72 ? 9.400 -3.727 190.600 1.00 44.45 72 PHE B N 1
ATOM 4490 C CA . PHE B 2 72 ? 10.206 -3.606 189.385 1.00 42.25 72 PHE B CA 1
ATOM 4491 C C . PHE B 2 72 ? 11.380 -4.590 189.357 1.00 45.81 72 PHE B C 1
ATOM 4492 O O . PHE B 2 72 ? 11.865 -5.056 190.407 1.00 48.02 72 PHE B O 1
ATOM 4500 N N . PHE B 2 73 ? 11.829 -4.909 188.147 1.00 44.19 73 PHE B N 1
ATOM 4501 C CA . PHE B 2 73 ? 12.920 -5.866 187.976 1.00 47.03 73 PHE B CA 1
ATOM 4502 C C . PHE B 2 73 ? 14.256 -5.210 187.683 1.00 45.88 73 PHE B C 1
ATOM 4503 O O . PHE B 2 73 ? 14.403 -4.472 186.704 1.00 47.94 73 PHE B O 1
ATOM 4511 N N . THR B 2 74 ? 15.228 -5.525 188.532 1.00 49.70 74 THR B N 1
ATOM 4512 C CA . THR B 2 74 ? 16.597 -5.066 188.376 1.00 48.38 74 THR B CA 1
ATOM 4513 C C . THR B 2 74 ? 17.487 -6.250 188.046 1.00 53.11 74 THR B C 1
ATOM 4514 O O . THR B 2 74 ? 17.745 -7.102 188.889 1.00 59.12 74 THR B O 1
ATOM 4518 N N . PRO B 2 75 ? 17.933 -6.324 186.795 1.00 56.75 75 PRO B N 1
ATOM 4519 C CA . PRO B 2 75 ? 18.848 -7.386 186.365 1.00 54.34 75 PRO B CA 1
ATOM 4520 C C . PRO B 2 75 ? 20.161 -7.284 187.152 1.00 54.75 75 PRO B C 1
ATOM 4521 O O . PRO B 2 75 ? 20.468 -6.178 187.626 1.00 50.67 75 PRO B O 1
ATOM 4525 N N . GLU B 2 76 ? 20.925 -8.368 187.291 1.00 57.49 76 GLU B N 1
ATOM 4526 C CA . GLU B 2 76 ? 22.143 -8.265 188.081 1.00 53.20 76 GLU B CA 1
ATOM 4527 C C . GLU B 2 76 ? 23.116 -7.295 187.414 1.00 56.55 76 GLU B C 1
ATOM 4528 O O . GLU B 2 76 ? 23.857 -6.608 188.116 1.00 61.09 76 GLU B O 1
ATOM 4534 N N . SER B 2 77 ? 23.057 -7.170 186.085 1.00 57.61 77 SER B N 1
ATOM 4535 C CA . SER B 2 77 ? 23.960 -6.251 185.360 1.00 53.85 77 SER B CA 1
ATOM 4536 C C . SER B 2 77 ? 23.750 -4.765 185.670 1.00 54.75 77 SER B C 1
ATOM 4537 O O . SER B 2 77 ? 24.612 -3.940 185.343 1.00 58.88 77 SER B O 1
ATOM 4540 N N . PHE B 2 78 ? 22.618 -4.415 186.281 1.00 47.66 78 PHE B N 1
ATOM 4541 C CA . PHE B 2 78 ? 22.373 -3.022 186.660 1.00 41.89 78 PHE B CA 1
ATOM 4542 C C . PHE B 2 78 ? 23.173 -2.657 187.900 1.00 41.57 78 PHE B C 1
ATOM 4543 O O . PHE B 2 78 ? 23.274 -1.481 188.256 1.00 42.88 78 PHE B O 1
ATOM 4551 N N . THR B 2 79 ? 23.713 -3.665 188.582 1.00 44.76 79 THR B N 1
ATOM 4552 C CA . THR B 2 79 ? 24.414 -3.424 189.843 1.00 45.41 79 THR B CA 1
ATOM 4553 C C . THR B 2 79 ? 25.867 -3.843 189.745 1.00 49.97 79 THR B C 1
ATOM 4554 O O . THR B 2 79 ? 26.220 -4.665 188.901 1.00 59.54 79 THR B O 1
ATOM 4558 N N . ASN B 2 80 ? 26.696 -3.281 190.621 1.00 56.10 80 ASN B N 1
ATOM 4559 C CA . ASN B 2 80 ? 28.148 -3.512 190.625 1.00 60.96 80 ASN B CA 1
ATOM 4560 C C . ASN B 2 80 ? 28.787 -3.164 189.299 1.00 57.66 80 ASN B C 1
ATOM 4561 O O . ASN B 2 80 ? 29.477 -3.987 188.704 1.00 64.88 80 ASN B O 1
ATOM 4566 N N . ILE B 2 81 ? 28.519 -1.947 188.833 1.00 52.33 81 ILE B N 1
ATOM 4567 C CA . ILE B 2 81 ? 29.088 -1.430 187.590 1.00 50.24 81 ILE B CA 1
ATOM 4568 C C . ILE B 2 81 ? 30.345 -0.615 187.889 1.00 51.04 81 ILE B C 1
ATOM 4569 O O . ILE B 2 81 ? 30.267 0.492 188.455 1.00 51.81 81 ILE B O 1
ATOM 4574 N N . PRO B 2 82 ? 31.512 -1.154 187.489 1.00 47.97 82 PRO B N 1
ATOM 4575 C CA . PRO B 2 82 ? 32.837 -0.621 187.815 1.00 44.91 82 PRO B CA 1
ATOM 4576 C C . PRO B 2 82 ? 33.221 0.549 186.930 1.00 48.41 82 PRO B C 1
ATOM 4577 O O . PRO B 2 82 ? 32.707 0.661 185.807 1.00 46.46 82 PRO B O 1
ATOM 4581 N N . GLY B 2 83 ? 34.121 1.391 187.429 1.00 51.33 83 GLY B N 1
ATOM 4582 C CA . GLY B 2 83 ? 34.785 2.401 186.625 1.00 52.01 83 GLY B CA 1
ATOM 4583 C C . GLY B 2 83 ? 33.934 3.461 185.969 1.00 54.12 83 GLY B C 1
ATOM 4584 O O . GLY B 2 83 ? 34.335 4.040 184.951 1.00 54.08 83 GLY B O 1
ATOM 4585 N N . VAL B 2 84 ? 32.783 3.739 186.577 1.00 55.28 84 VAL B N 1
ATOM 4586 C CA . VAL B 2 84 ? 31.926 4.841 186.160 1.00 44.22 84 VAL B CA 1
ATOM 4587 C C . VAL B 2 84 ? 32.715 6.145 186.282 1.00 44.35 84 VAL B C 1
ATOM 4588 O O . VAL B 2 84 ? 33.053 6.560 187.392 1.00 52.21 84 VAL B O 1
ATOM 4592 N N . LEU B 2 85 ? 33.013 6.780 185.152 1.00 39.24 85 LEU B N 1
ATOM 4593 C CA . LEU B 2 85 ? 33.806 7.999 185.145 1.00 36.33 85 LEU B CA 1
ATOM 4594 C C . LEU B 2 85 ? 35.095 7.786 185.929 1.00 44.74 85 LEU B C 1
ATOM 4595 O O . LEU B 2 85 ? 35.506 8.617 186.758 1.00 44.56 85 LEU B O 1
ATOM 4600 N N . GLN B 2 86 ? 35.714 6.644 185.647 1.00 45.27 86 GLN B N 1
ATOM 4601 C CA . GLN B 2 86 ? 37.036 6.312 186.141 1.00 40.68 86 GLN B CA 1
ATOM 4602 C C . GLN B 2 86 ? 37.084 6.163 187.644 1.00 51.58 86 GLN B C 1
ATOM 4603 O O . GLN B 2 86 ? 38.149 6.273 188.249 1.00 52.64 86 GLN B O 1
ATOM 4609 N N . SER B 2 87 ? 35.935 5.863 188.238 1.00 56.89 87 SER B N 1
ATOM 4610 C CA . SER B 2 87 ? 35.876 5.638 189.667 1.00 53.72 87 SER B CA 1
ATOM 4611 C C . SER B 2 87 ? 36.597 4.351 190.032 1.00 59.45 87 SER B C 1
ATOM 4612 O O . SER B 2 87 ? 36.329 3.277 189.461 1.00 52.01 87 SER B O 1
ATOM 4615 N N . THR B 2 88 ? 37.493 4.451 191.007 1.00 61.75 88 THR B N 1
ATOM 4616 C CA . THR B 2 88 ? 38.169 3.258 191.497 1.00 63.77 88 THR B CA 1
ATOM 4617 C C . THR B 2 88 ? 37.312 2.532 192.542 1.00 62.37 88 THR B C 1
ATOM 4618 O O . THR B 2 88 ? 37.754 1.531 193.101 1.00 67.91 88 THR B O 1
ATOM 4622 N N . VAL B 2 89 ? 36.106 3.049 192.809 1.00 57.95 89 VAL B N 1
ATOM 4623 C CA . VAL B 2 89 ? 35.169 2.447 193.773 1.00 62.25 89 VAL B CA 1
ATOM 4624 C C . VAL B 2 89 ? 33.783 2.188 193.165 1.00 59.07 89 VAL B C 1
ATOM 4625 O O . VAL B 2 89 ? 33.386 2.845 192.205 1.00 48.78 89 VAL B O 1
ATOM 4629 N N . THR B 2 90 ? 33.045 1.239 193.746 1.00 64.23 90 THR B N 1
ATOM 4630 C CA . THR B 2 90 ? 31.675 0.917 193.315 1.00 54.10 90 THR B CA 1
ATOM 4631 C C . THR B 2 90 ? 30.764 0.743 194.531 1.00 50.27 90 THR B C 1
ATOM 4632 O O . THR B 2 90 ? 31.008 -0.114 195.380 1.00 58.73 90 THR B O 1
ATOM 4636 N N . PRO B 2 91 ? 29.677 1.519 194.602 1.00 50.39 91 PRO B N 1
ATOM 4637 C CA . PRO B 2 91 ? 29.188 2.476 193.604 1.00 47.62 91 PRO B CA 1
ATOM 4638 C C . PRO B 2 91 ? 30.000 3.764 193.578 1.00 40.19 91 PRO B C 1
ATOM 4639 O O . PRO B 2 91 ? 30.763 3.999 194.506 1.00 39.90 91 PRO B O 1
ATOM 4643 N N . PRO B 2 92 ? 29.831 4.585 192.532 1.00 39.96 92 PRO B N 1
ATOM 4644 C CA . PRO B 2 92 ? 30.476 5.899 192.415 1.00 39.40 92 PRO B CA 1
ATOM 4645 C C . PRO B 2 92 ? 30.066 6.871 193.519 1.00 42.08 92 PRO B C 1
ATOM 4646 O O . PRO B 2 92 ? 28.972 6.789 194.092 1.00 55.75 92 PRO B O 1
ATOM 4650 N N . CYS B 2 93 ? 30.935 7.837 193.763 1.00 42.17 93 CYS B N 1
ATOM 4651 C CA . CYS B 2 93 ? 30.743 8.784 194.844 1.00 43.90 93 CYS B CA 1
ATOM 4652 C C . CYS B 2 93 ? 31.109 10.186 194.418 1.00 45.88 93 CYS B C 1
ATOM 4653 O O . CYS B 2 93 ? 31.651 10.393 193.342 1.00 59.21 93 CYS B O 1
ATOM 4656 N N . PHE B 2 94 ? 30.741 11.152 195.243 1.00 42.19 94 PHE B N 1
ATOM 4657 C CA . PHE B 2 94 ? 31.154 12.531 195.060 1.00 37.99 94 PHE B CA 1
ATOM 4658 C C . PHE B 2 94 ? 31.480 13.069 196.437 1.00 42.97 94 PHE B C 1
ATOM 4659 O O . PHE B 2 94 ? 30.632 13.685 197.072 1.00 43.62 94 PHE B O 1
ATOM 4667 N N . ASN B 2 95 ? 32.687 12.795 196.925 1.00 46.43 95 ASN B N 1
ATOM 4668 C CA . ASN B 2 95 ? 33.009 13.159 198.298 1.00 48.01 95 ASN B CA 1
ATOM 4669 C C . ASN B 2 95 ? 34.058 14.250 198.426 1.00 48.25 95 ASN B C 1
ATOM 4670 O O . ASN B 2 95 ? 34.419 14.640 199.535 1.00 58.71 95 ASN B O 1
ATOM 4675 N N . SER B 2 96 ? 34.523 14.766 197.294 1.00 46.18 96 SER B N 1
ATOM 4676 C CA . SER B 2 96 ? 35.636 15.709 197.298 1.00 45.62 96 SER B CA 1
ATOM 4677 C C . SER B 2 96 ? 35.368 17.047 196.598 1.00 48.18 96 SER B C 1
ATOM 4678 O O . SER B 2 96 ? 35.352 17.123 195.365 1.00 48.98 96 SER B O 1
ATOM 4681 N N . ILE B 2 97 ? 35.212 18.102 197.396 1.00 47.69 97 ILE B N 1
ATOM 4682 C CA . ILE B 2 97 ? 35.137 19.456 196.873 1.00 50.43 97 ILE B CA 1
ATOM 4683 C C . ILE B 2 97 ? 36.367 19.762 196.003 1.00 56.93 97 ILE B C 1
ATOM 4684 O O . ILE B 2 97 ? 36.259 20.377 194.935 1.00 60.44 97 ILE B O 1
ATOM 4689 N N . GLN B 2 98 ? 37.537 19.326 196.456 1.00 48.99 98 GLN B N 1
ATOM 4690 C CA . GLN B 2 98 ? 38.757 19.681 195.756 1.00 56.92 98 GLN B CA 1
ATOM 4691 C C . GLN B 2 98 ? 38.938 18.855 194.472 1.00 62.04 98 GLN B C 1
ATOM 4692 O O . GLN B 2 98 ? 39.402 19.387 193.461 1.00 70.28 98 GLN B O 1
ATOM 4694 N N . ASN B 2 99 ? 38.570 17.576 194.485 1.00 53.97 99 ASN B N 1
ATOM 4695 C CA . ASN B 2 99 ? 38.933 16.728 193.349 1.00 52.34 99 ASN B CA 1
ATOM 4696 C C . ASN B 2 99 ? 37.814 16.311 192.405 1.00 55.97 99 ASN B C 1
ATOM 4697 O O . ASN B 2 99 ? 38.081 15.755 191.343 1.00 61.53 99 ASN B O 1
ATOM 4702 N N . ASP B 2 100 ? 36.566 16.558 192.772 1.00 56.52 100 ASP B N 1
ATOM 4703 C CA . ASP B 2 100 ? 35.471 16.026 191.969 1.00 45.15 100 ASP B CA 1
ATOM 4704 C C . ASP B 2 100 ? 34.873 17.046 190.996 1.00 44.69 100 ASP B C 1
ATOM 4705 O O . ASP B 2 100 ? 33.815 16.805 190.415 1.00 42.21 100 ASP B O 1
ATOM 4710 N N . GLN B 2 101 ? 35.555 18.172 190.789 1.00 49.71 101 GLN B N 1
ATOM 4711 C CA . GLN B 2 101 ? 35.008 19.196 189.905 1.00 50.22 101 GLN B CA 1
ATOM 4712 C C . GLN B 2 101 ? 35.008 18.778 188.448 1.00 56.38 101 GLN B C 1
ATOM 4713 O O . GLN B 2 101 ? 34.046 19.052 187.733 1.00 61.54 101 GLN B O 1
ATOM 4719 N N . GLN B 2 102 ? 36.055 18.076 188.029 1.00 64.41 102 GLN B N 1
ATOM 4720 C CA . GLN B 2 102 ? 36.220 17.714 186.627 1.00 65.10 102 GLN B CA 1
ATOM 4721 C C . GLN B 2 102 ? 35.150 16.744 186.170 1.00 56.81 102 GLN B C 1
ATOM 4722 O O . GLN B 2 102 ? 34.698 16.816 185.023 1.00 62.59 102 GLN B O 1
ATOM 4728 N N . ARG B 2 103 ? 34.750 15.836 187.056 1.00 40.76 103 ARG B N 1
ATOM 4729 C CA . ARG B 2 103 ? 33.666 14.926 186.722 1.00 42.87 103 ARG B CA 1
ATOM 4730 C C . ARG B 2 103 ? 32.376 15.692 186.548 1.00 43.04 103 ARG B C 1
ATOM 4731 O O . ARG B 2 103 ? 31.588 15.408 185.647 1.00 48.33 103 ARG B O 1
ATOM 4739 N N . VAL B 2 104 ? 32.157 16.654 187.428 1.00 29.04 104 VAL B N 1
ATOM 4740 C CA . VAL B 2 104 ? 30.896 17.361 187.438 1.00 40.10 104 VAL B CA 1
ATOM 4741 C C . VAL B 2 104 ? 30.779 18.259 186.223 1.00 42.15 104 VAL B C 1
ATOM 4742 O O . VAL B 2 104 ? 29.717 18.335 185.617 1.00 53.13 104 VAL B O 1
ATOM 4746 N N . ALA B 2 105 ? 31.887 18.873 185.826 1.00 45.29 105 ALA B N 1
ATOM 4747 C CA . ALA B 2 105 ? 31.937 19.712 184.617 1.00 46.30 105 ALA B CA 1
ATOM 4748 C C . ALA B 2 105 ? 31.541 18.982 183.338 1.00 43.90 105 ALA B C 1
ATOM 4749 O O . ALA B 2 105 ? 31.192 19.629 182.349 1.00 45.41 105 ALA B O 1
ATOM 4751 N N . LEU B 2 106 ? 31.568 17.651 183.354 1.00 40.84 106 LEU B N 1
ATOM 4752 C CA . LEU B 2 106 ? 31.199 16.887 182.164 1.00 40.70 106 LEU B CA 1
ATOM 4753 C C . LEU B 2 106 ? 29.691 16.800 181.946 1.00 41.72 106 LEU B C 1
ATOM 4754 O O . LEU B 2 106 ? 29.248 16.369 180.883 1.00 41.22 106 LEU B O 1
ATOM 4759 N N . PHE B 2 107 ? 28.906 17.174 182.956 1.00 38.11 107 PHE B N 1
ATOM 4760 C CA . PHE B 2 107 ? 27.449 17.023 182.882 1.00 44.85 107 PHE B CA 1
ATOM 4761 C C . PHE B 2 107 ? 26.764 18.253 182.305 1.00 42.12 107 PHE B C 1
ATOM 4762 O O . PHE B 2 107 ? 27.214 19.393 182.487 1.00 38.11 107 PHE B O 1
ATOM 4770 N N . GLN B 2 108 ? 25.644 18.015 181.641 1.00 35.85 108 GLN B N 1
ATOM 4771 C CA . GLN B 2 108 ? 24.834 19.102 181.126 1.00 40.21 108 GLN B CA 1
ATOM 4772 C C . GLN B 2 108 ? 24.070 19.821 182.258 1.00 45.09 108 GLN B C 1
ATOM 4773 O O . GLN B 2 108 ? 23.934 19.303 183.373 1.00 45.33 108 GLN B O 1
ATOM 4779 N N . ASP B 2 109 ? 23.579 21.018 181.957 1.00 44.73 109 ASP B N 1
ATOM 4780 C CA . ASP B 2 109 ? 22.892 21.835 182.940 1.00 35.03 109 ASP B CA 1
ATOM 4781 C C . ASP B 2 109 ? 21.796 21.059 183.689 1.00 44.37 109 ASP B C 1
ATOM 4782 O O . ASP B 2 109 ? 21.777 21.033 184.932 1.00 41.52 109 ASP B O 1
ATOM 4787 N N . GLU B 2 110 ? 20.909 20.408 182.935 1.00 42.55 110 GLU B N 1
ATOM 4788 C CA . GLU B 2 110 ? 19.801 19.670 183.538 1.00 32.22 110 GLU B CA 1
ATOM 4789 C C . GLU B 2 110 ? 20.286 18.662 184.565 1.00 34.53 110 GLU B C 1
ATOM 4790 O O . GLU B 2 110 ? 19.721 18.564 185.637 1.00 43.79 110 GLU B O 1
ATOM 4796 N N . THR B 2 111 ? 21.344 17.930 184.264 1.00 36.87 111 THR B N 1
ATOM 4797 C CA . THR B 2 111 ? 21.893 16.996 185.242 1.00 35.19 111 THR B CA 1
ATOM 4798 C C . THR B 2 111 ? 22.401 17.721 186.517 1.00 45.34 111 THR B C 1
ATOM 4799 O O . THR B 2 111 ? 22.279 17.201 187.641 1.00 45.93 111 THR B O 1
ATOM 4803 N N . LEU B 2 112 ? 22.984 18.908 186.356 1.00 42.22 112 LEU B N 1
ATOM 4804 C CA . LEU B 2 112 ? 23.392 19.677 187.534 1.00 43.55 112 LEU B CA 1
ATOM 4805 C C . LEU B 2 112 ? 22.150 20.096 188.359 1.00 46.48 112 LEU B C 1
ATOM 4806 O O . LEU B 2 112 ? 22.172 20.047 189.596 1.00 48.11 112 LEU B O 1
ATOM 4811 N N . PHE B 2 113 ? 21.073 20.498 187.685 1.00 32.60 113 PHE B N 1
ATOM 4812 C CA . PHE B 2 113 ? 19.853 20.865 188.394 1.00 36.19 113 PHE B CA 1
ATOM 4813 C C . PHE B 2 113 ? 19.347 19.667 189.193 1.00 42.07 113 PHE B C 1
ATOM 4814 O O . PHE B 2 113 ? 19.045 19.768 190.395 1.00 39.13 113 PHE B O 1
ATOM 4822 N N . PHE B 2 114 ? 19.288 18.524 188.513 1.00 43.67 114 PHE B N 1
ATOM 4823 C CA . PHE B 2 114 ? 18.835 17.278 189.119 1.00 39.68 114 PHE B CA 1
ATOM 4824 C C . PHE B 2 114 ? 19.611 16.985 190.404 1.00 42.96 114 PHE B C 1
ATOM 4825 O O . PHE B 2 114 ? 19.025 16.840 191.488 1.00 46.84 114 PHE B O 1
ATOM 4833 N N . LEU B 2 115 ? 20.931 16.936 190.299 1.00 37.94 115 LEU B N 1
ATOM 4834 C CA . LEU B 2 115 ? 21.735 16.707 191.498 1.00 30.36 115 LEU B CA 1
ATOM 4835 C C . LEU B 2 115 ? 21.481 17.758 192.585 1.00 30.01 115 LEU B C 1
ATOM 4836 O O . LEU B 2 115 ? 21.279 17.412 193.751 1.00 38.93 115 LEU B O 1
ATOM 4841 N N . PHE B 2 116 ? 21.468 19.030 192.195 1.00 31.13 116 PHE B N 1
ATOM 4842 C CA . PHE B 2 116 ? 21.331 20.125 193.142 1.00 36.75 116 PHE B CA 1
ATOM 4843 C C . PHE B 2 116 ? 20.047 20.005 193.947 1.00 45.61 116 PHE B C 1
ATOM 4844 O O . PHE B 2 116 ? 20.017 20.325 195.134 1.00 47.28 116 PHE B O 1
ATOM 4852 N N . TYR B 2 117 ? 18.993 19.542 193.285 1.00 45.17 117 TYR B N 1
ATOM 4853 C CA . TYR B 2 117 ? 17.693 19.414 193.915 1.00 42.11 117 TYR B CA 1
ATOM 4854 C C . TYR B 2 117 ? 17.480 18.045 194.571 1.00 47.10 117 TYR B C 1
ATOM 4855 O O . TYR B 2 117 ? 16.476 17.842 195.267 1.00 57.80 117 TYR B O 1
ATOM 4864 N N . LYS B 2 118 ? 18.390 17.097 194.353 1.00 39.70 118 LYS B N 1
ATOM 4865 C CA . LYS B 2 118 ? 18.152 15.778 194.924 1.00 38.82 118 LYS B CA 1
ATOM 4866 C C . LYS B 2 118 ? 19.011 15.500 196.168 1.00 44.61 118 LYS B C 1
ATOM 4867 O O . LYS B 2 118 ? 18.630 14.677 197.021 1.00 46.13 118 LYS B O 1
ATOM 4873 N N . HIS B 2 119 ? 20.140 16.196 196.301 1.00 39.60 119 HIS B N 1
ATOM 4874 C CA . HIS B 2 119 ? 21.042 15.912 197.420 1.00 41.58 119 HIS B CA 1
ATOM 4875 C C . HIS B 2 119 ? 21.391 17.147 198.260 1.00 47.67 119 HIS B C 1
ATOM 4876 O O . HIS B 2 119 ? 22.526 17.617 198.248 1.00 53.93 119 HIS B O 1
ATOM 4883 N N . PRO B 2 120 ? 20.422 17.658 199.022 1.00 45.45 120 PRO B N 1
ATOM 4884 C CA . PRO B 2 120 ? 20.713 18.846 199.821 1.00 44.06 120 PRO B CA 1
ATOM 4885 C C . PRO B 2 120 ? 21.767 18.571 200.888 1.00 41.43 120 PRO B C 1
ATOM 4886 O O . PRO B 2 120 ? 21.802 17.463 201.422 1.00 36.81 120 PRO B O 1
ATOM 4890 N N . GLY B 2 121 ? 22.604 19.562 201.187 1.00 48.71 121 GLY B N 1
ATOM 4891 C CA . GLY B 2 121 ? 23.583 19.460 202.259 1.00 33.88 121 GLY B CA 1
ATOM 4892 C C . GLY B 2 121 ? 24.682 18.447 202.009 1.00 51.67 121 GLY B C 1
ATOM 4893 O O . GLY B 2 121 ? 25.218 17.853 202.948 1.00 49.02 121 GLY B O 1
ATOM 4894 N N . THR B 2 122 ? 25.033 18.270 200.737 1.00 52.74 122 THR B N 1
ATOM 4895 C CA . THR B 2 122 ? 26.058 17.317 200.336 1.00 52.26 122 THR B CA 1
ATOM 4896 C C . THR B 2 122 ? 27.126 18.013 199.506 1.00 53.33 122 THR B C 1
ATOM 4897 O O . THR B 2 122 ? 26.889 19.105 198.968 1.00 53.78 122 THR B O 1
ATOM 4901 N N . VAL B 2 123 ? 28.267 17.340 199.360 1.00 44.41 123 VAL B N 1
ATOM 4902 C CA . VAL B 2 123 ? 29.363 17.821 198.541 1.00 38.28 123 VAL B CA 1
ATOM 4903 C C . VAL B 2 123 ? 28.905 18.079 197.122 1.00 39.33 123 VAL B C 1
ATOM 4904 O O . VAL B 2 123 ? 29.271 19.093 196.511 1.00 43.22 123 VAL B O 1
ATOM 4908 N N . ILE B 2 124 ? 28.095 17.164 196.595 1.00 36.13 124 ILE B N 1
ATOM 4909 C CA . ILE B 2 124 ? 27.662 17.268 195.203 1.00 35.69 124 ILE B CA 1
ATOM 4910 C C . ILE B 2 124 ? 26.718 18.465 195.021 1.00 36.12 124 ILE B C 1
ATOM 4911 O O . ILE B 2 124 ? 26.693 19.073 193.963 1.00 43.23 124 ILE B O 1
ATOM 4916 N N . GLN B 2 125 ? 25.975 18.845 196.054 1.00 33.35 125 GLN B N 1
ATOM 4917 C CA . GLN B 2 125 ? 25.116 20.009 195.899 1.00 35.56 125 GLN B CA 1
ATOM 4918 C C . GLN B 2 125 ? 25.947 21.279 195.749 1.00 40.87 125 GLN B C 1
ATOM 4919 O O . GLN B 2 125 ? 25.656 22.128 194.897 1.00 42.53 125 GLN B O 1
ATOM 4925 N N . GLU B 2 126 ? 26.981 21.396 196.579 1.00 37.69 126 GLU B N 1
ATOM 4926 C CA . GLU B 2 126 ? 27.913 22.515 196.493 1.00 39.10 126 GLU B CA 1
ATOM 4927 C C . GLU B 2 126 ? 28.640 22.533 195.146 1.00 47.94 126 GLU B C 1
ATOM 4928 O O . GLU B 2 126 ? 28.803 23.597 194.535 1.00 50.42 126 GLU B O 1
ATOM 4934 N N . LEU B 2 127 ? 29.058 21.361 194.673 1.00 42.20 127 LEU B N 1
ATOM 4935 C CA . LEU B 2 127 ? 29.785 21.309 193.417 1.00 41.44 127 LEU B CA 1
ATOM 4936 C C . LEU B 2 127 ? 28.895 21.719 192.236 1.00 44.99 127 LEU B C 1
ATOM 4937 O O . LEU B 2 127 ? 29.344 22.405 191.296 1.00 46.49 127 LEU B O 1
ATOM 4942 N N . THR B 2 128 ? 27.636 21.299 192.279 1.00 35.72 128 THR B N 1
ATOM 4943 C CA . THR B 2 128 ? 26.722 21.676 191.218 1.00 34.18 128 THR B CA 1
ATOM 4944 C C . THR B 2 128 ? 26.434 23.155 191.300 1.00 42.62 128 THR B C 1
ATOM 4945 O O . THR B 2 128 ? 26.322 23.820 190.258 1.00 42.47 128 THR B O 1
ATOM 4949 N N . TYR B 2 129 ? 26.344 23.676 192.528 1.00 40.73 129 TYR B N 1
ATOM 4950 C CA . TYR B 2 129 ? 26.148 25.109 192.689 1.00 40.43 129 TYR B CA 1
ATOM 4951 C C . TYR B 2 129 ? 27.330 25.875 192.051 1.00 43.81 129 TYR B C 1
ATOM 4952 O O . TYR B 2 129 ? 27.126 26.853 191.302 1.00 33.43 129 TYR B O 1
ATOM 4961 N N . LEU B 2 130 ? 28.554 25.428 192.327 1.00 38.78 130 LEU B N 1
ATOM 4962 C CA . LEU B 2 130 ? 29.729 26.112 191.792 1.00 39.85 130 LEU B CA 1
ATOM 4963 C C . LEU B 2 130 ? 29.802 26.011 190.259 1.00 43.84 130 LEU B C 1
ATOM 4964 O O . LEU B 2 130 ? 30.173 26.993 189.584 1.00 38.55 130 LEU B O 1
ATOM 4969 N N . GLU B 2 131 ? 29.439 24.850 189.706 1.00 38.98 131 GLU B N 1
ATOM 4970 C CA . GLU B 2 131 ? 29.505 24.674 188.252 1.00 33.71 131 GLU B CA 1
ATOM 4971 C C . GLU B 2 131 ? 28.427 25.473 187.523 1.00 42.23 131 GLU B C 1
ATOM 4972 O O . GLU B 2 131 ? 28.696 26.137 186.518 1.00 40.01 131 GLU B O 1
ATOM 4978 N N . LEU B 2 132 ? 27.204 25.422 188.039 1.00 45.05 132 LEU B N 1
ATOM 4979 C CA . LEU B 2 132 ? 26.140 26.203 187.441 1.00 43.07 132 LEU B CA 1
ATOM 4980 C C . LEU B 2 132 ? 26.501 27.673 187.495 1.00 46.09 132 LEU B C 1
ATOM 4981 O O . LEU B 2 132 ? 26.324 28.431 186.529 1.00 42.29 132 LEU B O 1
ATOM 4986 N N . ARG B 2 133 ? 27.076 28.049 188.624 1.00 49.24 133 ARG B N 1
ATOM 4987 C CA . ARG B 2 133 ? 27.550 29.399 188.813 1.00 50.32 133 ARG B CA 1
ATOM 4988 C C . ARG B 2 133 ? 28.597 29.761 187.733 1.00 46.99 133 ARG B C 1
ATOM 4989 O O . ARG B 2 133 ? 28.482 30.801 187.094 1.00 46.61 133 ARG B O 1
ATOM 4997 N N . LYS B 2 134 ? 29.549 28.865 187.468 1.00 40.20 134 LYS B N 1
ATOM 4998 C CA . LYS B 2 134 ? 30.559 29.096 186.430 1.00 39.38 134 LYS B CA 1
ATOM 4999 C C . LYS B 2 134 ? 29.924 29.279 185.046 1.00 40.70 134 LYS B C 1
ATOM 5000 O O . LYS B 2 134 ? 30.461 30.021 184.207 1.00 39.25 134 LYS B O 1
ATOM 5006 N N . ARG B 2 135 ? 28.789 28.610 184.816 1.00 37.60 135 ARG B N 1
ATOM 5007 C CA . ARG B 2 135 ? 28.070 28.680 183.539 1.00 35.84 135 ARG B CA 1
ATOM 5008 C C . ARG B 2 135 ? 27.079 29.863 183.462 1.00 40.60 135 ARG B C 1
ATOM 5009 O O . ARG B 2 135 ? 26.176 29.908 182.597 1.00 38.33 135 ARG B O 1
ATOM 5017 N N . ASN B 2 136 ? 27.258 30.821 184.365 1.00 41.57 136 ASN B N 1
ATOM 5018 C CA . ASN B 2 136 ? 26.472 32.050 184.395 1.00 36.55 136 ASN B CA 1
ATOM 5019 C C . ASN B 2 136 ? 24.994 31.822 184.743 1.00 42.55 136 ASN B C 1
ATOM 5020 O O . ASN B 2 136 ? 24.128 32.646 184.418 1.00 40.77 136 ASN B O 1
ATOM 5025 N N . TRP B 2 137 ? 24.722 30.735 185.467 1.00 36.68 137 TRP B N 1
ATOM 5026 C CA . TRP B 2 137 ? 23.426 30.566 186.087 1.00 42.46 137 TRP B CA 1
ATOM 5027 C C . TRP B 2 137 ? 23.502 31.260 187.414 1.00 45.19 137 TRP B C 1
ATOM 5028 O O . TRP B 2 137 ? 24.550 31.275 188.053 1.00 49.21 137 TRP B O 1
ATOM 5039 N N . ARG B 2 138 ? 22.403 31.868 187.816 1.00 43.69 138 ARG B N 1
ATOM 5040 C CA . ARG B 2 138 ? 22.344 32.462 189.132 1.00 56.97 138 ARG B CA 1
ATOM 5041 C C . ARG B 2 138 ? 21.164 31.885 189.970 1.00 53.05 138 ARG B C 1
ATOM 5042 O O . ARG B 2 138 ? 20.059 31.656 189.461 1.00 61.96 138 ARG B O 1
ATOM 5050 N N . TYR B 2 139 ? 21.405 31.650 191.258 1.00 31.12 139 TYR B N 1
ATOM 5051 C CA . TYR B 2 139 ? 20.381 31.034 192.118 1.00 31.47 139 TYR B CA 1
ATOM 5052 C C . TYR B 2 139 ? 19.529 32.051 192.938 1.00 36.50 139 TYR B C 1
ATOM 5053 O O . TYR B 2 139 ? 20.047 32.796 193.756 1.00 40.15 139 TYR B O 1
ATOM 5062 N N . HIS B 2 140 ? 18.220 32.072 192.706 1.00 34.47 140 HIS B N 1
ATOM 5063 C CA . HIS B 2 140 ? 17.289 32.950 193.422 1.00 31.99 140 HIS B CA 1
ATOM 5064 C C . HIS B 2 140 ? 16.991 32.328 194.789 1.00 41.80 140 HIS B C 1
ATOM 5065 O O . HIS B 2 140 ? 16.486 31.203 194.869 1.00 45.98 140 HIS B O 1
ATOM 5072 N N . LYS B 2 141 ? 17.296 33.056 195.858 1.00 39.14 141 LYS B N 1
ATOM 5073 C CA . LYS B 2 141 ? 17.235 32.499 197.211 1.00 43.74 141 LYS B CA 1
ATOM 5074 C C . LYS B 2 141 ? 15.828 32.144 197.706 1.00 45.25 141 LYS B C 1
ATOM 5075 O O . LYS B 2 141 ? 15.658 31.154 198.425 1.00 56.14 141 LYS B O 1
ATOM 5081 N N . THR B 2 142 ? 14.837 32.972 197.395 1.00 37.80 142 THR B N 1
ATOM 5082 C CA . THR B 2 142 ? 13.508 32.771 197.987 1.00 45.63 142 THR B CA 1
ATOM 5083 C C . THR B 2 142 ? 12.581 31.953 197.069 1.00 48.33 142 THR B C 1
ATOM 5084 O O . THR B 2 142 ? 11.695 31.238 197.538 1.00 54.24 142 THR B O 1
ATOM 5088 N N . LEU B 2 143 ? 12.815 32.025 195.766 1.00 45.24 143 LEU B N 1
ATOM 5089 C CA . LEU B 2 143 ? 12.104 31.170 194.823 1.00 42.58 143 LEU B CA 1
ATOM 5090 C C . LEU B 2 143 ? 12.741 29.780 194.740 1.00 42.58 143 LEU B C 1
ATOM 5091 O O . LEU B 2 143 ? 12.115 28.849 194.223 1.00 46.56 143 LEU B O 1
ATOM 5096 N N . LYS B 2 144 ? 13.989 29.672 195.221 1.00 37.71 144 LYS B N 1
ATOM 5097 C CA . LYS B 2 144 ? 14.799 28.442 195.166 1.00 38.73 144 LYS B CA 1
ATOM 5098 C C . LYS B 2 144 ? 14.787 27.926 193.746 1.00 42.31 144 LYS B C 1
ATOM 5099 O O . LYS B 2 144 ? 14.429 26.781 193.470 1.00 48.59 144 LYS B O 1
ATOM 5105 N N . ALA B 2 145 ? 15.185 28.807 192.846 1.00 38.05 145 ALA B N 1
ATOM 5106 C CA . ALA B 2 145 ? 15.111 28.518 191.443 1.00 44.93 145 ALA B CA 1
ATOM 5107 C C . ALA B 2 145 ? 16.295 29.148 190.745 1.00 45.51 145 ALA B C 1
ATOM 5108 O O . ALA B 2 145 ? 16.744 30.233 191.135 1.00 36.40 145 ALA B O 1
ATOM 5110 N N . TRP B 2 146 ? 16.800 28.472 189.715 1.00 43.30 146 TRP B N 1
ATOM 5111 C CA . TRP B 2 146 ? 17.904 29.030 188.956 1.00 36.60 146 TRP B CA 1
ATOM 5112 C C . TRP B 2 146 ? 17.402 29.831 187.758 1.00 40.48 146 TRP B C 1
ATOM 5113 O O . TRP B 2 146 ? 16.448 29.425 187.081 1.00 42.74 146 TRP B O 1
ATOM 5124 N N . LEU B 2 147 ? 18.067 30.951 187.485 1.00 34.70 147 LEU B N 1
ATOM 5125 C CA . LEU B 2 147 ? 17.754 31.758 186.323 1.00 35.46 147 LEU B CA 1
ATOM 5126 C C . LEU B 2 147 ? 19.050 32.120 185.629 1.00 39.70 147 LEU B C 1
ATOM 5127 O O . LEU B 2 147 ? 20.099 32.103 186.253 1.00 33.06 147 LEU B O 1
ATOM 5132 N N . THR B 2 148 ? 18.988 32.421 184.336 1.00 42.22 148 THR B N 1
ATOM 5133 C CA . THR B 2 148 ? 20.161 32.957 183.656 1.00 41.27 148 THR B CA 1
ATOM 5134 C C . THR B 2 148 ? 19.748 33.977 182.613 1.00 42.60 148 THR B C 1
ATOM 5135 O O . THR B 2 148 ? 18.656 33.887 182.054 1.00 46.79 148 THR B O 1
ATOM 5139 N N . LYS B 2 149 ? 20.620 34.944 182.344 1.00 38.69 149 LYS B N 1
ATOM 5140 C CA . LYS B 2 149 ? 20.285 35.997 181.384 1.00 35.86 149 LYS B CA 1
ATOM 5141 C C . LYS B 2 149 ? 19.910 35.417 180.012 1.00 42.97 149 LYS B C 1
ATOM 5142 O O . LYS B 2 149 ? 20.557 34.499 179.507 1.00 45.07 149 LYS B O 1
ATOM 5148 N N . ASP B 2 150 ? 18.826 35.938 179.446 1.00 48.26 150 ASP B N 1
ATOM 5149 C CA . ASP B 2 150 ? 18.426 35.656 178.079 1.00 52.97 150 ASP B CA 1
ATOM 5150 C C . ASP B 2 150 ? 19.234 36.569 177.171 1.00 62.72 150 ASP B C 1
ATOM 5151 O O . ASP B 2 150 ? 19.107 37.794 177.249 1.00 71.60 150 ASP B O 1
ATOM 5156 N N . PRO B 2 151 ? 20.090 35.974 176.322 1.00 62.46 151 PRO B N 1
ATOM 5157 C CA . PRO B 2 151 ? 21.072 36.702 175.507 1.00 66.34 151 PRO B CA 1
ATOM 5158 C C . PRO B 2 151 ? 20.451 37.723 174.558 1.00 73.70 151 PRO B C 1
ATOM 5159 O O . PRO B 2 151 ? 21.096 38.720 174.219 1.00 75.16 151 PRO B O 1
ATOM 5163 N N . MET B 2 152 ? 19.201 37.492 174.168 1.00 76.67 152 MET B N 1
ATOM 5164 C CA . MET B 2 152 ? 18.549 38.310 173.150 1.00 80.59 152 MET B CA 1
ATOM 5165 C C . MET B 2 152 ? 18.163 39.709 173.645 1.00 76.49 152 MET B C 1
ATOM 5166 O O . MET B 2 152 ? 17.659 40.529 172.880 1.00 79.94 152 MET B O 1
ATOM 5171 N N . MET B 2 153 ? 18.427 39.998 174.911 1.00 74.07 153 MET B N 1
ATOM 5172 C CA . MET B 2 153 ? 18.064 41.297 175.460 1.00 76.63 153 MET B CA 1
ATOM 5173 C C . MET B 2 153 ? 19.047 41.706 176.562 1.00 65.68 153 MET B C 1
ATOM 5174 O O . MET B 2 153 ? 19.612 40.850 177.250 1.00 54.77 153 MET B O 1
ATOM 5179 N N . GLU B 2 154 ? 19.280 43.018 176.670 1.00 70.00 154 GLU B N 1
ATOM 5180 C CA . GLU B 2 154 ? 20.209 43.601 177.639 1.00 68.74 154 GLU B CA 1
ATOM 5181 C C . GLU B 2 154 ? 19.452 44.194 178.812 1.00 58.12 154 GLU B C 1
ATOM 5182 O O . GLU B 2 154 ? 18.580 45.037 178.605 1.00 59.90 154 GLU B O 1
ATOM 5188 N N . PRO B 2 155 ? 19.833 43.815 180.045 1.00 46.04 155 PRO B N 1
ATOM 5189 C CA . PRO B 2 155 ? 19.128 44.269 181.250 1.00 45.23 155 PRO B CA 1
ATOM 5190 C C . PRO B 2 155 ? 19.273 45.753 181.417 1.00 45.66 155 PRO B C 1
ATOM 5191 O O . PRO B 2 155 ? 20.241 46.327 180.916 1.00 47.45 155 PRO B O 1
ATOM 5195 N N . ILE B 2 156 ? 18.335 46.377 182.107 1.00 63.85 156 ILE B N 1
ATOM 5196 C CA . ILE B 2 156 ? 18.537 47.765 182.459 1.00 47.87 156 ILE B CA 1
ATOM 5197 C C . ILE B 2 156 ? 18.481 47.900 183.970 1.00 51.27 156 ILE B C 1
ATOM 5198 O O . ILE B 2 156 ? 17.504 47.528 184.621 1.00 55.24 156 ILE B O 1
ATOM 5203 N N . VAL B 2 157 ? 19.585 48.375 184.530 1.00 57.92 157 VAL B N 1
ATOM 5204 C CA . VAL B 2 157 ? 19.704 48.497 185.968 1.00 59.72 157 VAL B CA 1
ATOM 5205 C C . VAL B 2 157 ? 18.771 49.606 186.402 1.00 57.06 157 VAL B C 1
ATOM 5206 O O . VAL B 2 157 ? 18.656 50.629 185.713 1.00 56.28 157 VAL B O 1
ATOM 5210 N N . SER B 2 158 ? 18.083 49.387 187.518 1.00 51.71 158 SER B N 1
ATOM 5211 C CA . SER B 2 158 ? 17.153 50.378 188.067 1.00 59.40 158 SER B CA 1
ATOM 5212 C C . SER B 2 158 ? 17.895 51.590 188.633 1.00 59.92 158 SER B C 1
ATOM 5213 O O . SER B 2 158 ? 19.092 51.506 188.899 1.00 57.98 158 SER B O 1
ATOM 5216 N N . ALA B 2 159 ? 17.193 52.711 188.804 1.00 59.94 159 ALA B N 1
ATOM 5217 C CA . ALA B 2 159 ? 17.848 53.949 189.218 1.00 64.75 159 ALA B CA 1
ATOM 5218 C C . ALA B 2 159 ? 18.638 53.792 190.536 1.00 69.20 159 ALA B C 1
ATOM 5219 O O . ALA B 2 159 ? 19.740 54.346 190.655 1.00 62.68 159 ALA B O 1
ATOM 5221 N N . ASP B 2 160 ? 18.104 53.025 191.499 1.00 74.10 160 ASP B N 1
ATOM 5222 C CA . ASP B 2 160 ? 18.792 52.805 192.787 1.00 79.14 160 ASP B CA 1
ATOM 5223 C C . ASP B 2 160 ? 19.916 51.767 192.707 1.00 75.84 160 ASP B C 1
ATOM 5224 O O . ASP B 2 160 ? 20.705 51.631 193.639 1.00 79.67 160 ASP B O 1
ATOM 5229 N N . GLY B 2 161 ? 19.975 51.020 191.612 1.00 69.69 161 GLY B N 1
ATOM 5230 C CA . GLY B 2 161 ? 21.040 50.051 191.415 1.00 64.96 161 GLY B CA 1
ATOM 5231 C C . GLY B 2 161 ? 20.852 48.788 192.227 1.00 61.73 161 GLY B C 1
ATOM 5232 O O . GLY B 2 161 ? 21.744 47.951 192.316 1.00 61.17 161 GLY B O 1
ATOM 5233 N N . LEU B 2 162 ? 19.680 48.640 192.821 1.00 59.35 162 LEU B N 1
ATOM 5234 C CA . LEU B 2 162 ? 19.420 47.474 193.643 1.00 59.49 162 LEU B CA 1
ATOM 5235 C C . LEU B 2 162 ? 18.727 46.377 192.849 1.00 66.20 162 LEU B C 1
ATOM 5236 O O . LEU B 2 162 ? 18.529 45.255 193.335 1.00 70.98 162 LEU B O 1
ATOM 5241 N N . SER B 2 163 ? 18.343 46.709 191.625 1.00 62.97 163 SER B N 1
ATOM 5242 C CA . SER B 2 163 ? 17.657 45.746 190.789 1.00 55.92 163 SER B CA 1
ATOM 5243 C C . SER B 2 163 ? 17.892 46.057 189.325 1.00 50.96 163 SER B C 1
ATOM 5244 O O . SER B 2 163 ? 18.367 47.139 188.965 1.00 54.45 163 SER B O 1
ATOM 5247 N N . GLU B 2 164 ? 17.558 45.095 188.482 1.00 44.39 164 GLU B N 1
ATOM 5248 C CA . GLU B 2 164 ? 17.613 45.300 187.048 1.00 44.19 164 GLU B CA 1
ATOM 5249 C C . GLU B 2 164 ? 16.372 44.693 186.433 1.00 43.09 164 GLU B C 1
ATOM 5250 O O . GLU B 2 164 ? 15.760 43.790 187.020 1.00 41.75 164 GLU B O 1
ATOM 5256 N N . ARG B 2 165 ? 15.964 45.224 185.283 1.00 48.43 165 ARG B N 1
ATOM 5257 C CA . ARG B 2 165 ? 14.856 44.632 184.549 1.00 53.02 165 ARG B CA 1
ATOM 5258 C C . ARG B 2 165 ? 15.406 43.972 183.308 1.00 58.24 165 ARG B C 1
ATOM 5259 O O . ARG B 2 165 ? 16.128 44.598 182.527 1.00 65.93 165 ARG B O 1
ATOM 5267 N N . GLY B 2 166 ? 15.061 42.706 183.115 1.00 55.39 166 GLY B N 1
ATOM 5268 C CA . GLY B 2 166 ? 15.580 42.004 181.964 1.00 50.01 166 GLY B CA 1
ATOM 5269 C C . GLY B 2 166 ? 14.823 40.752 181.599 1.00 53.56 166 GLY B C 1
ATOM 5270 O O . GLY B 2 166 ? 13.818 40.423 182.203 1.00 63.26 166 GLY B O 1
ATOM 5271 N N . SER B 2 167 ? 15.301 40.059 180.580 1.00 55.62 167 SER B N 1
ATOM 5272 C CA . SER B 2 167 ? 14.713 38.796 180.186 1.00 49.69 167 SER B CA 1
ATOM 5273 C C . SER B 2 167 ? 15.590 37.688 180.693 1.00 47.79 167 SER B C 1
ATOM 5274 O O . SER B 2 167 ? 16.805 37.764 180.604 1.00 53.51 167 SER B O 1
ATOM 5277 N N . TYR B 2 168 ? 14.964 36.673 181.265 1.00 51.09 168 TYR B N 1
ATOM 5278 C CA . TYR B 2 168 ? 15.694 35.592 181.892 1.00 40.23 168 TYR B CA 1
ATOM 5279 C C . TYR B 2 168 ? 15.079 34.240 181.571 1.00 43.31 168 TYR B C 1
ATOM 5280 O O . TYR B 2 168 ? 13.920 34.130 181.147 1.00 41.71 168 TYR B O 1
ATOM 5289 N N . VAL B 2 169 ? 15.857 33.201 181.809 1.00 35.42 169 VAL B N 1
ATOM 5290 C CA . VAL B 2 169 ? 15.355 31.872 181.647 1.00 36.95 169 VAL B CA 1
ATOM 5291 C C . VAL B 2 169 ? 15.438 31.219 183.001 1.00 44.60 169 VAL B C 1
ATOM 5292 O O . VAL B 2 169 ? 16.532 31.041 183.544 1.00 49.13 169 VAL B O 1
ATOM 5296 N N . PHE B 2 170 ? 14.268 30.903 183.552 1.00 46.00 170 PHE B N 1
ATOM 5297 C CA . PHE B 2 170 ? 14.144 30.204 184.824 1.00 40.50 170 PHE B CA 1
ATOM 5298 C C . PHE B 2 170 ? 14.043 28.705 184.565 1.00 42.22 170 PHE B C 1
ATOM 5299 O O . PHE B 2 170 ? 13.351 28.298 183.644 1.00 54.33 170 PHE B O 1
ATOM 5307 N N . PHE B 2 171 ? 14.689 27.875 185.380 1.00 31.63 171 PHE B N 1
ATOM 5308 C CA . PHE B 2 171 ? 14.479 26.429 185.267 1.00 31.37 171 PHE B CA 1
ATOM 5309 C C . PHE B 2 171 ? 13.411 25.954 186.256 1.00 37.29 171 PHE B C 1
ATOM 5310 O O . PHE B 2 171 ? 13.466 26.257 187.450 1.00 50.69 171 PHE B O 1
ATOM 5318 N N . ASP B 2 172 ? 12.443 25.213 185.744 1.00 43.08 172 ASP B N 1
ATOM 5319 C CA . ASP B 2 172 ? 11.367 24.633 186.549 1.00 49.61 172 ASP B CA 1
ATOM 5320 C C . ASP B 2 172 ? 11.591 23.128 186.706 1.00 54.97 172 ASP B C 1
ATOM 5321 O O . ASP B 2 172 ? 11.346 22.347 185.781 1.00 57.60 172 ASP B O 1
ATOM 5326 N N . PRO B 2 173 ? 12.016 22.710 187.902 1.00 47.79 173 PRO B N 1
ATOM 5327 C CA . PRO B 2 173 ? 12.385 21.307 188.118 1.00 50.97 173 PRO B CA 1
ATOM 5328 C C . PRO B 2 173 ? 11.172 20.392 188.135 1.00 51.34 173 PRO B C 1
ATOM 5329 O O . PRO B 2 173 ? 11.343 19.185 188.042 1.00 56.23 173 PRO B O 1
ATOM 5333 N N . GLN B 2 174 ? 9.971 20.950 188.268 1.00 45.66 174 GLN B N 1
ATOM 5334 C CA . GLN B 2 174 ? 8.759 20.132 188.266 1.00 48.87 174 GLN B CA 1
ATOM 5335 C C . GLN B 2 174 ? 8.224 19.842 186.861 1.00 59.43 174 GLN B C 1
ATOM 5336 O O . GLN B 2 174 ? 7.660 18.777 186.615 1.00 67.02 174 GLN B O 1
ATOM 5342 N N . ARG B 2 175 ? 8.408 20.793 185.948 1.00 57.87 175 ARG B N 1
ATOM 5343 C CA . ARG B 2 175 ? 8.004 20.644 184.556 1.00 52.09 175 ARG B CA 1
ATOM 5344 C C . ARG B 2 175 ? 9.200 20.237 183.693 1.00 52.08 175 ARG B C 1
ATOM 5345 O O . ARG B 2 175 ? 9.042 19.878 182.511 1.00 49.14 175 ARG B O 1
ATOM 5353 N N . TRP B 2 176 ? 10.391 20.311 184.291 1.00 49.04 176 TRP B N 1
ATOM 5354 C CA . TRP B 2 176 ? 11.650 20.054 183.591 1.00 41.68 176 TRP B CA 1
ATOM 5355 C C . TRP B 2 176 ? 11.749 20.843 182.282 1.00 44.39 176 TRP B C 1
ATOM 5356 O O . TRP B 2 176 ? 11.831 20.286 181.192 1.00 40.96 176 TRP B O 1
ATOM 5367 N N . GLU B 2 177 ? 11.715 22.158 182.420 1.00 43.50 177 GLU B N 1
ATOM 5368 C CA . GLU B 2 177 ? 11.702 23.061 181.298 1.00 45.82 177 GLU B CA 1
ATOM 5369 C C . GLU B 2 177 ? 12.473 24.325 181.622 1.00 53.54 177 GLU B C 1
ATOM 5370 O O . GLU B 2 177 ? 12.483 24.774 182.766 1.00 54.49 177 GLU B O 1
ATOM 5376 N N . LYS B 2 178 ? 13.104 24.900 180.602 1.00 58.83 178 LYS B N 1
ATOM 5377 C CA . LYS B 2 178 ? 13.599 26.262 180.682 1.00 52.10 178 LYS B CA 1
ATOM 5378 C C . LYS B 2 178 ? 12.435 27.164 180.272 1.00 58.94 178 LYS B C 1
ATOM 5379 O O . LYS B 2 178 ? 11.734 26.888 179.310 1.00 67.96 178 LYS B O 1
ATOM 5385 N N . CYS B 2 179 ? 12.214 28.224 181.030 1.00 59.08 179 CYS B N 1
ATOM 5386 C CA . CYS B 2 179 ? 11.054 29.073 180.852 1.00 60.46 179 CYS B CA 1
ATOM 5387 C C . CYS B 2 179 ? 11.479 30.547 180.808 1.00 59.30 179 CYS B C 1
ATOM 5388 O O . CYS B 2 179 ? 12.004 31.079 181.789 1.00 56.15 179 CYS B O 1
ATOM 5391 N N . GLN B 2 180 ? 11.257 31.193 179.663 1.00 54.67 180 GLN B N 1
ATOM 5392 C CA . GLN B 2 180 ? 11.630 32.592 179.493 1.00 53.90 180 GLN B CA 1
ATOM 5393 C C . GLN B 2 180 ? 10.611 33.495 180.213 1.00 56.44 180 GLN B C 1
ATOM 5394 O O . GLN B 2 180 ? 9.405 33.225 180.228 1.00 54.07 180 GLN B O 1
ATOM 5400 N N . ARG B 2 181 ? 11.112 34.579 180.793 1.00 55.66 181 ARG B N 1
ATOM 5401 C CA . ARG B 2 181 ? 10.312 35.457 181.631 1.00 53.82 181 ARG B CA 1
ATOM 5402 C C . ARG B 2 181 ? 10.927 36.857 181.666 1.00 54.76 181 ARG B C 1
ATOM 5403 O O . ARG B 2 181 ? 12.136 36.994 181.862 1.00 52.89 181 ARG B O 1
ATOM 5411 N N . ASP B 2 182 ? 10.112 37.890 181.458 1.00 49.83 182 ASP B N 1
ATOM 5412 C CA . ASP B 2 182 ? 10.575 39.254 181.694 1.00 46.45 182 ASP B CA 1
ATOM 5413 C C . ASP B 2 182 ? 10.407 39.567 183.167 1.00 44.82 182 ASP B C 1
ATOM 5414 O O . ASP B 2 182 ? 9.337 39.417 183.736 1.00 57.47 182 ASP B O 1
ATOM 5419 N N . PHE B 2 183 ? 11.470 40.021 183.794 1.00 42.45 183 PHE B N 1
ATOM 5420 C CA . PHE B 2 183 ? 11.516 39.988 185.239 1.00 42.27 183 PHE B CA 1
ATOM 5421 C C . PHE B 2 183 ? 12.261 41.159 185.861 1.00 45.72 183 PHE B C 1
ATOM 5422 O O . PHE B 2 183 ? 13.283 41.636 185.335 1.00 51.04 183 PHE B O 1
ATOM 5430 N N . LEU B 2 184 ? 11.726 41.620 186.989 1.00 46.80 184 LEU B N 1
ATOM 5431 C CA . LEU B 2 184 ? 12.405 42.604 187.814 1.00 45.84 184 LEU B CA 1
ATOM 5432 C C . LEU B 2 184 ? 13.151 41.858 188.889 1.00 40.99 184 LEU B C 1
ATOM 5433 O O . LEU B 2 184 ? 12.557 41.297 189.798 1.00 55.01 184 LEU B O 1
ATOM 5438 N N . LEU B 2 185 ? 14.464 41.864 188.761 1.00 41.84 185 LEU B N 1
ATOM 5439 C CA . LEU B 2 185 ? 15.353 41.030 189.548 1.00 46.90 185 LEU B CA 1
ATOM 5440 C C . LEU B 2 185 ? 16.121 41.868 190.541 1.00 56.93 185 LEU B C 1
ATOM 5441 O O . LEU B 2 185 ? 16.767 42.842 190.160 1.00 78.51 185 LEU B O 1
ATOM 5446 N N . PHE B 2 186 ? 16.066 41.492 191.808 1.00 39.37 186 PHE B N 1
ATOM 5447 C CA . PHE B 2 186 ? 16.785 42.230 192.829 1.00 40.61 186 PHE B CA 1
ATOM 5448 C C . PHE B 2 186 ? 18.095 41.534 193.127 1.00 44.49 186 PHE B C 1
ATOM 5449 O O . PHE B 2 186 ? 18.101 40.336 193.411 1.00 52.08 186 PHE B O 1
ATOM 5457 N N . TYR B 2 187 ? 19.209 42.261 193.089 1.00 45.70 187 TYR B N 1
ATOM 5458 C CA . TYR B 2 187 ? 20.509 41.600 193.241 1.00 41.20 187 TYR B CA 1
ATOM 5459 C C . TYR B 2 187 ? 20.602 40.961 194.617 1.00 42.86 187 TYR B C 1
ATOM 5460 O O . TYR B 2 187 ? 21.253 39.936 194.796 1.00 40.69 187 TYR B O 1
ATOM 5469 N N . ASN B 2 188 ? 19.867 41.559 195.551 1.00 56.94 188 ASN B N 1
ATOM 5470 C CA . ASN B 2 188 ? 19.685 41.096 196.928 1.00 56.44 188 ASN B CA 1
ATOM 5471 C C . ASN B 2 188 ? 19.207 39.641 197.065 1.00 55.41 188 ASN B C 1
ATOM 5472 O O . ASN B 2 188 ? 19.430 38.975 198.080 1.00 48.04 188 ASN B O 1
ATOM 5477 N N . ALA B 2 189 ? 18.600 39.156 195.987 1.00 51.77 189 ALA B N 1
ATOM 5478 C CA . ALA B 2 189 ? 17.846 37.925 195.987 1.00 43.60 189 ALA B CA 1
ATOM 5479 C C . ALA B 2 189 ? 18.580 36.763 195.335 1.00 47.07 189 ALA B C 1
ATOM 5480 O O . ALA B 2 189 ? 18.078 35.630 195.327 1.00 43.77 189 ALA B O 1
ATOM 5482 N N . ILE B 2 190 ? 19.748 37.030 194.760 1.00 47.62 190 ILE B N 1
ATOM 5483 C CA . ILE B 2 190 ? 20.473 35.959 194.099 1.00 42.47 190 ILE B CA 1
ATOM 5484 C C . ILE B 2 190 ? 21.900 35.745 194.613 1.00 44.95 190 ILE B C 1
ATOM 5485 O O . ILE B 2 190 ? 22.503 36.639 195.218 1.00 47.22 190 ILE B O 1
ATOM 5490 N N . MET B 2 191 ? 22.421 34.540 194.398 1.00 47.97 191 MET B N 1
ATOM 5491 C CA . MET B 2 191 ? 23.784 34.202 194.825 1.00 52.53 191 MET B CA 1
ATOM 5492 C C . MET B 2 191 ? 24.500 33.349 193.775 1.00 52.86 191 MET B C 1
ATOM 5493 O O . MET B 2 191 ? 23.889 32.952 192.781 1.00 48.54 191 MET B O 1
ATOM 5498 N N . THR C 3 48 ? -5.315 -26.559 217.188 1.00 107.37 346 THR C N 1
ATOM 5499 C CA . THR C 3 48 ? -5.050 -26.746 215.762 1.00 117.44 346 THR C CA 1
ATOM 5500 C C . THR C 3 48 ? -3.693 -26.145 215.343 1.00 122.62 346 THR C C 1
ATOM 5501 O O . THR C 3 48 ? -2.952 -26.754 214.567 1.00 125.60 346 THR C O 1
ATOM 5503 N N . ASN C 3 49 ? -3.371 -24.962 215.870 1.00 117.95 347 ASN C N 1
ATOM 5504 C CA . ASN C 3 49 ? -2.084 -24.305 215.617 1.00 112.18 347 ASN C CA 1
ATOM 5505 C C . ASN C 3 49 ? -1.103 -24.472 216.788 1.00 111.06 347 ASN C C 1
ATOM 5506 O O . ASN C 3 49 ? -1.522 -24.581 217.942 1.00 116.53 347 ASN C O 1
ATOM 5511 N N . ALA C 3 50 ? 0.197 -24.480 216.492 1.00 102.49 348 ALA C N 1
ATOM 5512 C CA . ALA C 3 50 ? 1.212 -24.831 217.488 1.00 95.18 348 ALA C CA 1
ATOM 5513 C C . ALA C 3 50 ? 1.557 -23.669 218.425 1.00 87.74 348 ALA C C 1
ATOM 5514 O O . ALA C 3 50 ? 1.883 -23.879 219.589 1.00 95.39 348 ALA C O 1
ATOM 5516 N N . ALA C 3 51 ? 1.509 -22.445 217.919 1.00 77.50 349 ALA C N 1
ATOM 5517 C CA . ALA C 3 51 ? 1.852 -21.294 218.742 1.00 72.08 349 ALA C CA 1
ATOM 5518 C C . ALA C 3 51 ? 0.661 -20.847 219.606 1.00 79.69 349 ALA C C 1
ATOM 5519 O O . ALA C 3 51 ? 0.844 -20.389 220.736 1.00 81.61 349 ALA C O 1
ATOM 5521 N N . PHE C 3 52 ? -0.557 -20.977 219.080 1.00 80.04 350 PHE C N 1
ATOM 5522 C CA . PHE C 3 52 ? -1.752 -20.634 219.853 1.00 69.91 350 PHE C CA 1
ATOM 5523 C C . PHE C 3 52 ? -1.831 -21.489 221.112 1.00 73.82 350 PHE C C 1
ATOM 5524 O O . PHE C 3 52 ? -2.294 -21.032 222.154 1.00 81.36 350 PHE C O 1
ATOM 5532 N N . GLN C 3 53 ? -1.356 -22.726 221.022 1.00 70.39 351 GLN C N 1
ATOM 5533 C CA . GLN C 3 53 ? -1.454 -23.637 222.148 1.00 76.65 351 GLN C CA 1
ATOM 5534 C C . GLN C 3 53 ? -0.198 -23.601 222.993 1.00 76.94 351 GLN C C 1
ATOM 5535 O O . GLN C 3 53 ? 0.012 -24.460 223.848 1.00 84.75 351 GLN C O 1
ATOM 5541 N N . ASN C 3 54 ? 0.642 -22.606 222.748 1.00 73.27 352 ASN C N 1
ATOM 5542 C CA . ASN C 3 54 ? 1.851 -22.440 223.540 1.00 80.40 352 ASN C CA 1
ATOM 5543 C C . ASN C 3 54 ? 1.590 -21.545 224.750 1.00 80.48 352 ASN C C 1
ATOM 5544 O O . ASN C 3 54 ? 1.032 -20.446 224.607 1.00 81.11 352 ASN C O 1
ATOM 5549 N N . PRO C 3 55 ? 1.991 -22.019 225.946 1.00 78.49 353 PRO C N 1
ATOM 5550 C CA . PRO C 3 55 ? 1.836 -21.314 227.230 1.00 77.96 353 PRO C CA 1
ATOM 5551 C C . PRO C 3 55 ? 2.403 -19.887 227.227 1.00 80.88 353 PRO C C 1
ATOM 5552 O O . PRO C 3 55 ? 1.870 -19.006 227.905 1.00 88.46 353 PRO C O 1
ATOM 5556 N N . LEU C 3 56 ? 3.450 -19.653 226.447 1.00 80.64 354 LEU C N 1
ATOM 5557 C CA . LEU C 3 56 ? 4.065 -18.328 226.359 1.00 80.86 354 LEU C CA 1
ATOM 5558 C C . LEU C 3 56 ? 3.083 -17.266 225.860 1.00 73.17 354 LEU C C 1
ATOM 5559 O O . LEU C 3 56 ? 3.332 -16.059 225.992 1.00 71.89 354 LEU C O 1
ATOM 5564 N N . PHE C 3 57 ? 1.985 -17.712 225.256 1.00 67.26 355 PHE C N 1
ATOM 5565 C CA . PHE C 3 57 ? 1.025 -16.776 224.691 1.00 66.29 355 PHE C CA 1
ATOM 5566 C C . PHE C 3 57 ? -0.308 -16.855 225.393 1.00 74.31 355 PHE C C 1
ATOM 5567 O O . PHE C 3 57 ? -1.302 -16.305 224.907 1.00 72.83 355 PHE C O 1
ATOM 5575 N N . ASN C 3 58 ? -0.323 -17.534 226.535 1.00 80.16 356 ASN C N 1
ATOM 5576 C CA . ASN C 3 58 ? -1.570 -17.760 227.246 1.00 84.13 356 ASN C CA 1
ATOM 5577 C C . ASN C 3 58 ? -2.465 -16.530 227.284 1.00 81.43 356 ASN C C 1
ATOM 5578 O O . ASN C 3 58 ? -3.571 -16.560 226.733 1.00 86.99 356 ASN C O 1
ATOM 5583 N N . ASP C 3 59 ? -1.958 -15.440 227.858 1.00 73.83 357 ASP C N 1
ATOM 5584 C CA . ASP C 3 59 ? -2.721 -14.200 227.952 1.00 74.34 357 ASP C CA 1
ATOM 5585 C C . ASP C 3 59 ? -3.271 -13.774 226.584 1.00 73.22 357 ASP C C 1
ATOM 5586 O O . ASP C 3 59 ? -4.489 -13.624 226.409 1.00 82.73 357 ASP C O 1
ATOM 5591 N N . GLU C 3 60 ? -2.379 -13.620 225.609 1.00 60.96 358 GLU C N 1
ATOM 5592 C CA . GLU C 3 60 ? -2.780 -13.193 224.274 1.00 56.96 358 GLU C CA 1
ATOM 5593 C C . GLU C 3 60 ? -3.899 -14.079 223.727 1.00 61.05 358 GLU C C 1
ATOM 5594 O O . GLU C 3 60 ? -4.865 -13.571 223.150 1.00 60.38 358 GLU C O 1
ATOM 5600 N N . LEU C 3 61 ? -3.788 -15.391 223.959 1.00 68.69 359 LEU C N 1
ATOM 5601 C CA . LEU C 3 61 ? -4.752 -16.350 223.416 1.00 70.70 359 LEU C CA 1
ATOM 5602 C C . LEU C 3 61 ? -6.182 -15.950 223.799 1.00 67.80 359 LEU C C 1
ATOM 5603 O O . LEU C 3 61 ? -7.091 -15.966 222.961 1.00 72.37 359 LEU C O 1
ATOM 5608 N N . LYS C 3 62 ? -6.357 -15.536 225.049 1.00 65.36 360 LYS C N 1
ATOM 5609 C CA . LYS C 3 62 ? -7.669 -15.128 225.539 1.00 78.74 360 LYS C CA 1
ATOM 5610 C C . LYS C 3 62 ? -8.272 -14.094 224.571 1.00 78.11 360 LYS C C 1
ATOM 5611 O O . LYS C 3 62 ? -9.354 -14.319 223.999 1.00 76.39 360 LYS C O 1
ATOM 5617 N N . TYR C 3 63 ? -7.539 -13.005 224.333 1.00 73.02 361 TYR C N 1
ATOM 5618 C CA . TYR C 3 63 ? -8.038 -11.933 223.471 1.00 67.69 361 TYR C CA 1
ATOM 5619 C C . TYR C 3 63 ? -8.338 -12.438 222.062 1.00 69.73 361 TYR C C 1
ATOM 5620 O O . TYR C 3 63 ? -9.353 -12.048 221.466 1.00 72.89 361 TYR C O 1
ATOM 5629 N N . TRP C 3 64 ? -7.481 -13.331 221.557 1.00 65.04 362 TRP C N 1
ATOM 5630 C CA . TRP C 3 64 ? -7.668 -13.896 220.228 1.00 62.51 362 TRP C CA 1
ATOM 5631 C C . TRP C 3 64 ? -9.007 -14.622 220.173 1.00 65.45 362 TRP C C 1
ATOM 5632 O O . TRP C 3 64 ? -9.777 -14.473 219.210 1.00 65.20 362 TRP C O 1
ATOM 5643 N N . LEU C 3 65 ? -9.291 -15.394 221.223 1.00 64.78 363 LEU C N 1
ATOM 5644 C CA . LEU C 3 65 ? -10.525 -16.153 221.248 1.00 58.12 363 LEU C CA 1
ATOM 5645 C C . LEU C 3 65 ? -11.708 -15.198 221.304 1.00 76.25 363 LEU C C 1
ATOM 5646 O O . LEU C 3 65 ? -12.736 -15.464 220.689 1.00 77.81 363 LEU C O 1
ATOM 5651 N N . ASP C 3 66 ? -11.552 -14.057 221.970 1.00 60.03 364 ASP C N 1
ATOM 5652 C CA . ASP C 3 66 ? -12.660 -13.107 222.015 1.00 82.36 364 ASP C CA 1
ATOM 5653 C C . ASP C 3 66 ? -13.024 -12.638 220.609 1.00 74.29 364 ASP C C 1
ATOM 5654 O O . ASP C 3 66 ? -14.179 -12.296 220.345 1.00 69.43 364 ASP C O 1
ATOM 5659 N N . SER C 3 67 ? -12.042 -12.627 219.704 1.00 74.28 365 SER C N 1
ATOM 5660 C CA . SER C 3 67 ? -12.286 -12.104 218.363 1.00 69.37 365 SER C CA 1
ATOM 5661 C C . SER C 3 67 ? -13.254 -13.003 217.634 1.00 58.39 365 SER C C 1
ATOM 5662 O O . SER C 3 67 ? -13.863 -12.578 216.673 1.00 60.45 365 SER C O 1
ATOM 5665 N N . LYS C 3 68 ? -13.417 -14.236 218.094 1.00 56.89 366 LYS C N 1
ATOM 5666 C CA . LYS C 3 68 ? -14.323 -15.143 217.404 1.00 64.98 366 LYS C CA 1
ATOM 5667 C C . LYS C 3 68 ? -15.785 -14.993 217.903 1.00 68.03 366 LYS C C 1
ATOM 5668 O O . LYS C 3 68 ? -16.721 -15.550 217.303 1.00 65.11 366 LYS C O 1
ATOM 5674 N N . ARG C 3 69 ? -15.983 -14.214 218.968 1.00 78.36 367 ARG C N 1
ATOM 5675 C CA . ARG C 3 69 ? -17.296 -14.141 219.619 1.00 95.47 367 ARG C CA 1
ATOM 5676 C C . ARG C 3 69 ? -18.431 -13.745 218.681 1.00 94.80 367 ARG C C 1
ATOM 5677 O O . ARG C 3 69 ? -19.559 -14.199 218.868 1.00 100.64 367 ARG C O 1
ATOM 5685 N N . TYR C 3 70 ? -18.148 -12.905 217.687 1.00 85.86 368 TYR C N 1
ATOM 5686 C CA . TYR C 3 70 ? -19.201 -12.449 216.781 1.00 89.15 368 TYR C CA 1
ATOM 5687 C C . TYR C 3 70 ? -19.912 -13.595 216.045 1.00 92.76 368 TYR C C 1
ATOM 5688 O O . TYR C 3 70 ? -21.039 -13.412 215.569 1.00 94.08 368 TYR C O 1
ATOM 5697 N N . LEU C 3 71 ? -19.277 -14.768 215.951 1.00 95.10 369 LEU C N 1
ATOM 5698 C CA . LEU C 3 71 ? -19.941 -15.908 215.308 1.00 102.13 369 LEU C CA 1
ATOM 5699 C C . LEU C 3 71 ? -21.008 -16.495 216.218 1.00 116.07 369 LEU C C 1
ATOM 5700 O O . LEU C 3 71 ? -22.045 -16.952 215.743 1.00 120.40 369 LEU C O 1
ATOM 5705 N N . MET C 3 72 ? -20.735 -16.476 217.523 1.00 125.18 370 MET C N 1
ATOM 5706 C CA . MET C 3 72 ? -21.609 -17.056 218.548 1.00 135.60 370 MET C CA 1
ATOM 5707 C C . MET C 3 72 ? -22.899 -16.242 218.753 1.00 142.30 370 MET C C 1
ATOM 5708 O O . MET C 3 72 ? -23.969 -16.799 219.004 1.00 141.59 370 MET C O 1
ATOM 5713 N N . GLN C 3 73 ? -22.784 -14.921 218.666 1.00 148.21 371 GLN C N 1
ATOM 5714 C CA . GLN C 3 73 ? -23.950 -14.049 218.711 1.00 159.15 371 GLN C CA 1
ATOM 5715 C C . GLN C 3 73 ? -24.472 -13.829 217.290 1.00 159.66 371 GLN C C 1
ATOM 5716 O O . GLN C 3 73 ? -23.698 -13.522 216.380 1.00 155.31 371 GLN C O 1
ATOM 5722 N N . PRO C 3 74 ? -25.792 -13.977 217.095 1.00 164.44 372 PRO C N 1
ATOM 5723 C CA . PRO C 3 74 ? -26.344 -13.986 215.733 1.00 163.26 372 PRO C CA 1
ATOM 5724 C C . PRO C 3 74 ? -26.228 -12.631 215.026 1.00 160.11 372 PRO C C 1
ATOM 5725 O O . PRO C 3 74 ? -25.587 -12.526 213.977 1.00 150.75 372 PRO C O 1
ATOM 5729 N N . LEU C 3 75 ? -26.835 -11.605 215.612 1.00 166.71 373 LEU C N 1
ATOM 5730 C CA . LEU C 3 75 ? -26.839 -10.272 215.029 1.00 161.42 373 LEU C CA 1
ATOM 5731 C C . LEU C 3 75 ? -26.866 -9.233 216.135 1.00 160.67 373 LEU C C 1
ATOM 5732 O O . LEU C 3 75 ? -27.544 -9.396 217.147 1.00 166.57 373 LEU C O 1
ATOM 5734 N N . GLN C 3 76 ? -26.136 -8.152 215.925 1.00 149.39 374 GLN C N 1
ATOM 5735 C CA . GLN C 3 76 ? -26.003 -7.124 216.936 1.00 141.82 374 GLN C CA 1
ATOM 5736 C C . GLN C 3 76 ? -25.891 -5.765 216.253 1.00 130.18 374 GLN C C 1
ATOM 5737 O O . GLN C 3 76 ? -25.169 -5.617 215.263 1.00 129.83 374 GLN C O 1
ATOM 5743 N N . GLU C 3 77 ? -26.607 -4.771 216.762 1.00 116.49 375 GLU C N 1
ATOM 5744 C CA . GLU C 3 77 ? -26.348 -3.414 216.319 1.00 99.34 375 GLU C CA 1
ATOM 5745 C C . GLU C 3 77 ? -24.963 -3.050 216.817 1.00 94.50 375 GLU C C 1
ATOM 5746 O O . GLU C 3 77 ? -24.497 -3.608 217.812 1.00 92.53 375 GLU C O 1
ATOM 5752 N N . MET C 3 78 ? -24.289 -2.139 216.126 1.00 90.56 376 MET C N 1
ATOM 5753 C CA . MET C 3 78 ? -22.902 -1.868 216.449 1.00 82.53 376 MET C CA 1
ATOM 5754 C C . MET C 3 78 ? -22.805 -1.336 217.879 1.00 81.77 376 MET C C 1
ATOM 5755 O O . MET C 3 78 ? -23.316 -0.249 218.185 1.00 76.23 376 MET C O 1
ATOM 5760 N N . SER C 3 79 ? -22.203 -2.161 218.744 1.00 84.21 377 SER C N 1
ATOM 5761 C CA . SER C 3 79 ? -21.878 -1.824 220.135 1.00 89.73 377 SER C CA 1
ATOM 5762 C C . SER C 3 79 ? -21.156 -0.476 220.251 1.00 95.18 377 SER C C 1
ATOM 5763 O O . SER C 3 79 ? -20.393 -0.111 219.357 1.00 99.92 377 SER C O 1
ATOM 5766 N N . PRO C 3 80 ? -21.381 0.265 221.358 1.00 90.47 378 PRO C N 1
ATOM 5767 C CA . PRO C 3 80 ? -20.739 1.579 221.530 1.00 83.88 378 PRO C CA 1
ATOM 5768 C C . PRO C 3 80 ? -19.221 1.460 221.539 1.00 76.02 378 PRO C C 1
ATOM 5769 O O . PRO C 3 80 ? -18.531 2.324 220.984 1.00 81.25 378 PRO C O 1
ATOM 5773 N N . LYS C 3 81 ? -18.722 0.399 222.169 1.00 67.86 379 LYS C N 1
ATOM 5774 C CA . LYS C 3 81 ? -17.303 0.066 222.141 1.00 71.26 379 LYS C CA 1
ATOM 5775 C C . LYS C 3 81 ? -16.787 -0.068 220.699 1.00 73.29 379 LYS C C 1
ATOM 5776 O O . LYS C 3 81 ? -15.771 0.521 220.332 1.00 69.18 379 LYS C O 1
ATOM 5782 N N . MET C 3 82 ? -17.488 -0.864 219.896 1.00 70.53 380 MET C N 1
ATOM 5783 C CA . MET C 3 82 ? -17.115 -1.073 218.503 1.00 65.00 380 MET C CA 1
ATOM 5784 C C . MET C 3 82 ? -17.181 0.206 217.708 1.00 64.96 380 MET C C 1
ATOM 5785 O O . MET C 3 82 ? -16.343 0.443 216.846 1.00 65.65 380 MET C O 1
ATOM 5790 N N . VAL C 3 83 ? -18.180 1.033 217.996 1.00 65.53 381 VAL C N 1
ATOM 5791 C CA . VAL C 3 83 ? -18.291 2.318 217.323 1.00 62.28 381 VAL C CA 1
ATOM 5792 C C . VAL C 3 83 ? -17.062 3.127 217.620 1.00 63.60 381 VAL C C 1
ATOM 5793 O O . VAL C 3 83 ? -16.494 3.752 216.730 1.00 60.63 381 VAL C O 1
ATOM 5797 N N . SER C 3 84 ? -16.635 3.067 218.877 1.00 70.45 382 SER C N 1
ATOM 5798 C CA . SER C 3 84 ? -15.446 3.780 219.314 1.00 71.73 382 SER C CA 1
ATOM 5799 C C . SER C 3 84 ? -14.189 3.282 218.577 1.00 65.06 382 SER C C 1
ATOM 5800 O O . SER C 3 84 ? -13.400 4.092 218.045 1.00 63.26 382 SER C O 1
ATOM 5803 N N . GLN C 3 85 ? -14.031 1.957 218.540 1.00 54.87 383 GLN C N 1
ATOM 5804 C CA . GLN C 3 85 ? -12.906 1.297 217.885 1.00 50.56 383 GLN C CA 1
ATOM 5805 C C . GLN C 3 85 ? -12.851 1.664 216.416 1.00 66.12 383 GLN C C 1
ATOM 5806 O O . GLN C 3 85 ? -11.789 1.963 215.858 1.00 70.00 383 GLN C O 1
ATOM 5812 N N . LEU C 3 86 ? -14.014 1.623 215.788 1.00 65.94 384 LEU C N 1
ATOM 5813 C CA . LEU C 3 86 ? -14.116 1.953 214.391 1.00 55.00 384 LEU C CA 1
ATOM 5814 C C . LEU C 3 86 ? -13.771 3.418 214.155 1.00 60.15 384 LEU C C 1
ATOM 5815 O O . LEU C 3 86 ? -13.083 3.738 213.191 1.00 62.77 384 LEU C O 1
ATOM 5820 N N . GLU C 3 87 ? -14.209 4.307 215.040 1.00 66.56 385 GLU C N 1
ATOM 5821 C CA . GLU C 3 87 ? -13.856 5.712 214.876 1.00 72.10 385 GLU C CA 1
ATOM 5822 C C . GLU C 3 87 ? -12.353 5.925 214.973 1.00 64.35 385 GLU C C 1
ATOM 5823 O O . GLU C 3 87 ? -11.781 6.689 214.188 1.00 60.68 385 GLU C O 1
ATOM 5829 N N . SER C 3 88 ? -11.698 5.249 215.906 1.00 58.71 386 SER C N 1
ATOM 5830 C CA . SER C 3 88 ? -10.264 5.460 216.004 1.00 60.54 386 SER C CA 1
ATOM 5831 C C . SER C 3 88 ? -9.555 4.779 214.818 1.00 68.19 386 SER C C 1
ATOM 5832 O O . SER C 3 88 ? -8.464 5.196 214.415 1.00 76.99 386 SER C O 1
ATOM 5835 N N . SER C 3 89 ? -10.177 3.752 214.243 1.00 60.64 387 SER C N 1
ATOM 5836 C CA . SER C 3 89 ? -9.628 3.144 213.033 1.00 51.30 387 SER C CA 1
ATOM 5837 C C . SER C 3 89 ? -9.728 4.121 211.845 1.00 57.90 387 SER C C 1
ATOM 5838 O O . SER C 3 89 ? -8.830 4.179 211.015 1.00 68.55 387 SER C O 1
ATOM 5841 N N . LEU C 3 90 ? -10.817 4.880 211.759 1.00 55.66 388 LEU C N 1
ATOM 5842 C CA . LEU C 3 90 ? -10.928 5.955 210.771 1.00 53.58 388 LEU C CA 1
ATOM 5843 C C . LEU C 3 90 ? -9.859 7.021 211.005 1.00 61.19 388 LEU C C 1
ATOM 5844 O O . LEU C 3 90 ? -9.194 7.484 210.069 1.00 64.79 388 LEU C O 1
ATOM 5849 N N . LEU C 3 91 ? -9.679 7.384 212.270 1.00 62.73 389 LEU C N 1
ATOM 5850 C CA . LEU C 3 91 ? -8.740 8.434 212.624 1.00 64.10 389 LEU C CA 1
ATOM 5851 C C . LEU C 3 91 ? -7.295 8.052 212.322 1.00 61.30 389 LEU C C 1
ATOM 5852 O O . LEU C 3 91 ? -6.535 8.874 211.823 1.00 59.41 389 LEU C O 1
ATOM 5857 N N . ASN C 3 92 ? -6.916 6.818 212.645 1.00 58.72 390 ASN C N 1
ATOM 5858 C CA . ASN C 3 92 ? -5.557 6.358 212.404 1.00 56.89 390 ASN C CA 1
ATOM 5859 C C . ASN C 3 92 ? -5.329 5.740 211.036 1.00 54.34 390 ASN C C 1
ATOM 5860 O O . ASN C 3 92 ? -4.285 5.135 210.807 1.00 51.68 390 ASN C O 1
ATOM 5865 N N . CYS C 3 93 ? -6.284 5.910 210.130 1.00 49.48 391 CYS C N 1
ATOM 5866 C CA . CYS C 3 93 ? -6.238 5.244 208.835 1.00 46.31 391 CYS C CA 1
ATOM 5867 C C . CYS C 3 93 ? -4.894 5.411 208.155 1.00 43.06 391 CYS C C 1
ATOM 5868 O O . CYS C 3 93 ? -4.406 6.525 208.045 1.00 57.37 391 CYS C O 1
ATOM 5871 N N . PRO C 3 94 ? -4.276 4.301 207.727 1.00 42.52 392 PRO C N 1
ATOM 5872 C CA . PRO C 3 94 ? -2.988 4.342 207.023 1.00 45.63 392 PRO C CA 1
ATOM 5873 C C . PRO C 3 94 ? -3.095 5.124 205.730 1.00 48.79 392 PRO C C 1
ATOM 5874 O O . PRO C 3 94 ? -4.079 4.900 204.987 1.00 50.98 392 PRO C O 1
ATOM 5878 N N . ASP C 3 95 ? -2.115 5.995 205.462 1.00 42.55 393 ASP C N 1
ATOM 5879 C CA . ASP C 3 95 ? -2.059 6.708 204.185 1.00 48.18 393 ASP C CA 1
ATOM 5880 C C . ASP C 3 95 ? -0.982 6.126 203.261 1.00 54.21 393 ASP C C 1
ATOM 5881 O O . ASP C 3 95 ? -0.304 5.146 203.605 1.00 49.34 393 ASP C O 1
ATOM 5886 N N . SER C 3 96 ? -0.827 6.752 202.096 1.00 52.64 394 SER C N 1
ATOM 5887 C CA . SER C 3 96 ? 0.118 6.296 201.098 1.00 44.05 394 SER C CA 1
ATOM 5888 C C . SER C 3 96 ? 1.531 6.192 201.662 1.00 48.85 394 SER C C 1
ATOM 5889 O O . SER C 3 96 ? 2.225 5.200 201.420 1.00 56.64 394 SER C O 1
ATOM 5892 N N . LEU C 3 97 ? 1.944 7.174 202.455 1.00 47.66 395 LEU C N 1
ATOM 5893 C CA . LEU C 3 97 ? 3.299 7.161 203.019 1.00 43.12 395 LEU C CA 1
ATOM 5894 C C . LEU C 3 97 ? 3.542 5.930 203.875 1.00 42.37 395 LEU C C 1
ATOM 5895 O O . LEU C 3 97 ? 4.659 5.435 203.913 1.00 55.02 395 LEU C O 1
ATOM 5900 N N . ASP C 3 98 ? 2.503 5.428 204.544 1.00 41.86 396 ASP C N 1
ATOM 5901 C CA . ASP C 3 98 ? 2.628 4.219 205.378 1.00 45.45 396 ASP C CA 1
ATOM 5902 C C . ASP C 3 98 ? 2.726 2.973 204.496 1.00 38.40 396 ASP C C 1
ATOM 5903 O O . ASP C 3 98 ? 3.446 2.051 204.828 1.00 42.38 396 ASP C O 1
ATOM 5908 N N . ALA C 3 99 ? 2.013 2.964 203.370 1.00 36.40 397 ALA C N 1
ATOM 5909 C CA . ALA C 3 99 ? 1.973 1.807 202.474 1.00 38.64 397 ALA C CA 1
ATOM 5910 C C . ALA C 3 99 ? 3.168 1.713 201.501 1.00 52.35 397 ALA C C 1
ATOM 5911 O O . ALA C 3 99 ? 3.318 0.732 200.752 1.00 54.90 397 AL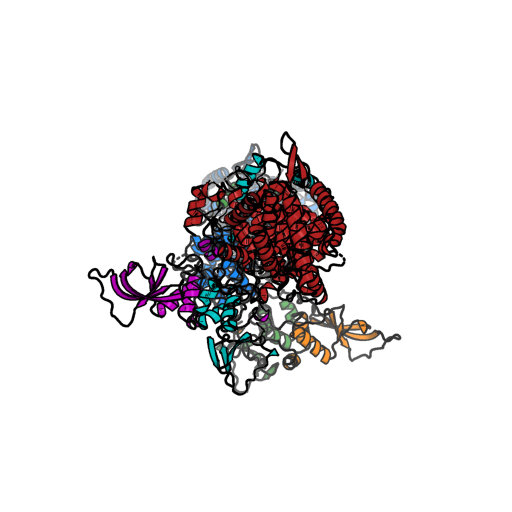A C O 1
ATOM 5913 N N . ASP C 3 100 ? 4.021 2.728 201.522 1.00 51.15 398 ASP C N 1
ATOM 5914 C CA . ASP C 3 100 ? 5.158 2.793 200.620 1.00 46.71 398 ASP C CA 1
ATOM 5915 C C . ASP C 3 100 ? 6.246 1.803 201.022 1.00 44.74 398 ASP C C 1
ATOM 5916 O O . ASP C 3 100 ? 6.266 1.308 202.159 1.00 53.71 398 ASP C O 1
ATOM 5921 N N . SER C 3 101 ? 7.133 1.504 200.077 1.00 38.22 399 SER C N 1
ATOM 5922 C CA . SER C 3 101 ? 8.176 0.495 200.266 1.00 40.42 399 SER C CA 1
ATOM 5923 C C . SER C 3 101 ? 9.169 0.975 201.300 1.00 44.51 399 SER C C 1
ATOM 5924 O O . SER C 3 101 ? 9.514 2.155 201.354 1.00 58.22 399 SER C O 1
ATOM 5927 N N . PRO C 3 102 ? 9.658 0.054 202.116 1.00 37.40 400 PRO C N 1
ATOM 5928 C CA . PRO C 3 102 ? 10.573 0.445 203.192 1.00 42.42 400 PRO C CA 1
ATOM 5929 C C . PRO C 3 102 ? 11.998 0.588 202.692 1.00 44.95 400 PRO C C 1
ATOM 5930 O O . PRO C 3 102 ? 12.347 -0.004 201.672 1.00 51.20 400 PRO C O 1
ATOM 5934 N N . CYS C 3 103 ? 12.799 1.393 203.374 1.00 46.65 401 CYS C N 1
ATOM 5935 C CA . CYS C 3 103 ? 14.221 1.508 203.042 1.00 53.78 401 CYS C CA 1
ATOM 5936 C C . CYS C 3 103 ? 14.963 2.183 204.170 1.00 54.90 401 CYS C C 1
ATOM 5937 O O . CYS C 3 103 ? 14.871 3.398 204.317 1.00 62.11 401 CYS C O 1
ATOM 5940 N N . LEU C 3 104 ? 15.709 1.420 204.960 1.00 45.95 402 LEU C N 1
ATOM 5941 C CA . LEU C 3 104 ? 16.308 2.023 206.133 1.00 44.06 402 LEU C CA 1
ATOM 5942 C C . LEU C 3 104 ? 17.648 2.677 205.826 1.00 53.85 402 LEU C C 1
ATOM 5943 O O . LEU C 3 104 ? 18.064 3.599 206.519 1.00 64.99 402 LEU C O 1
ATOM 5948 N N . TYR C 3 105 ? 18.314 2.208 204.779 1.00 51.33 403 TYR C N 1
ATOM 5949 C CA . TYR C 3 105 ? 19.618 2.734 204.410 1.00 52.67 403 TYR C CA 1
ATOM 5950 C C . TYR C 3 105 ? 19.922 2.546 202.927 1.00 53.66 403 TYR C C 1
ATOM 5951 O O . TYR C 3 105 ? 19.606 1.514 202.334 1.00 58.07 403 TYR C O 1
ATOM 5960 N N . THR C 3 106 ? 20.558 3.568 202.363 1.00 52.17 404 THR C N 1
ATOM 5961 C CA . THR C 3 106 ? 21.157 3.541 201.033 1.00 48.75 404 THR C CA 1
ATOM 5962 C C . THR C 3 106 ? 22.573 4.124 201.106 1.00 47.84 404 THR C C 1
ATOM 5963 O O . THR C 3 106 ? 22.778 5.143 201.777 1.00 47.41 404 THR C O 1
ATOM 5967 N N . LYS C 3 107 ? 23.557 3.486 200.463 1.00 49.42 405 LYS C N 1
ATOM 5968 C CA . LYS C 3 107 ? 24.902 4.095 200.386 1.00 51.06 405 LYS C CA 1
ATOM 5969 C C . LYS C 3 107 ? 24.798 5.482 199.778 1.00 39.19 405 LYS C C 1
ATOM 5970 O O . LYS C 3 107 ? 24.246 5.634 198.695 1.00 36.14 405 LYS C O 1
ATOM 5976 N N . PRO C 3 108 ? 25.347 6.496 200.462 1.00 41.92 406 PRO C N 1
ATOM 5977 C CA . PRO C 3 108 ? 25.235 7.881 199.975 1.00 35.64 406 PRO C CA 1
ATOM 5978 C C . PRO C 3 108 ? 26.053 8.140 198.690 1.00 36.59 406 PRO C C 1
ATOM 5979 O O . PRO C 3 108 ? 27.128 7.574 198.469 1.00 43.03 406 PRO C O 1
ATOM 5983 N N . LEU C 3 109 ? 25.532 9.014 197.846 1.00 40.20 407 LEU C N 1
ATOM 5984 C CA . LEU C 3 109 ? 26.222 9.375 196.627 1.00 34.29 407 LEU C CA 1
ATOM 5985 C C . LEU C 3 109 ? 27.327 10.362 196.970 1.00 44.72 407 LEU C C 1
ATOM 5986 O O . LEU C 3 109 ? 28.392 10.385 196.355 1.00 56.98 407 LEU C O 1
ATOM 5991 N N . SER C 3 110 ? 27.068 11.166 197.983 1.00 37.50 408 SER C N 1
ATOM 5992 C CA . SER C 3 110 ? 27.921 12.290 198.280 1.00 42.76 408 SER C CA 1
ATOM 5993 C C . SER C 3 110 ? 27.977 12.588 199.779 1.00 53.58 408 SER C C 1
ATOM 5994 O O . SER C 3 110 ? 26.958 12.581 200.472 1.00 57.63 408 SER C O 1
ATOM 5997 N N . LEU C 3 111 ? 29.187 12.834 200.263 1.00 54.70 409 LEU C N 1
ATOM 5998 C CA . LEU C 3 111 ? 29.431 13.207 201.642 1.00 56.51 409 LEU C CA 1
ATOM 5999 C C . LEU C 3 111 ? 28.643 14.462 202.056 1.00 52.93 409 LEU C C 1
ATOM 6000 O O . LEU C 3 111 ? 28.365 15.341 201.239 1.00 51.02 409 LEU C O 1
ATOM 6005 N N . PRO C 3 112 ? 28.243 14.534 203.325 1.00 50.22 410 PRO C N 1
ATOM 6006 C CA . PRO C 3 112 ? 27.655 15.764 203.863 1.00 51.11 410 PRO C CA 1
ATOM 6007 C C . PRO C 3 112 ? 28.589 16.972 203.725 1.00 55.81 410 PRO C C 1
ATOM 6008 O O . PRO C 3 112 ? 29.818 16.811 203.701 1.00 60.39 410 PRO C O 1
ATOM 6012 N N . HIS C 3 113 ? 27.997 18.163 203.668 1.00 54.02 411 HIS C N 1
ATOM 6013 C CA . HIS C 3 113 ? 28.726 19.418 203.509 1.00 52.36 411 HIS C CA 1
ATOM 6014 C C . HIS C 3 113 ? 27.870 20.589 203.965 1.00 53.81 411 HIS C C 1
ATOM 6015 O O . HIS C 3 113 ? 26.670 20.628 203.682 1.00 55.51 411 HIS C O 1
ATOM 6022 N N . PRO C 3 114 ? 28.485 21.565 204.649 1.00 52.43 412 PRO C N 1
ATOM 6023 C CA . PRO C 3 114 ? 27.797 22.788 205.076 1.00 49.56 412 PRO C CA 1
ATOM 6024 C C . PRO C 3 114 ? 27.450 23.693 203.892 1.00 49.19 412 PRO C C 1
ATOM 6025 O O . PRO C 3 114 ? 28.248 24.548 203.510 1.00 59.81 412 PRO C O 1
ATOM 6029 N N . THR C 3 115 ? 26.257 23.519 203.343 1.00 45.02 413 THR C N 1
ATOM 6030 C CA . THR C 3 115 ? 25.802 24.279 202.184 1.00 45.37 413 THR C CA 1
ATOM 6031 C C . THR C 3 115 ? 24.981 25.478 202.636 1.00 52.05 413 THR C C 1
ATOM 6032 O O . THR C 3 115 ? 24.557 25.525 203.782 1.00 51.43 413 THR C O 1
ATOM 6036 N N . SER C 3 116 ? 24.738 26.428 201.734 1.00 60.99 414 SER C N 1
ATOM 6037 C CA . SER C 3 116 ? 23.970 27.639 202.051 1.00 64.08 414 SER C CA 1
ATOM 6038 C C . SER C 3 116 ? 22.591 27.296 202.612 1.00 59.78 414 SER C C 1
ATOM 6039 O O . SER C 3 116 ? 21.904 26.403 202.096 1.00 58.03 414 SER C O 1
ATOM 6042 N N . ILE C 3 117 ? 22.170 28.008 203.655 1.00 50.37 415 ILE C N 1
ATOM 6043 C CA . ILE C 3 117 ? 20.821 27.778 204.184 1.00 52.04 415 ILE C CA 1
ATOM 6044 C C . ILE C 3 117 ? 19.749 28.109 203.161 1.00 50.91 415 ILE C C 1
ATOM 6045 O O . ILE C 3 117 ? 18.598 27.717 203.325 1.00 59.39 415 ILE C O 1
ATOM 6050 N N . PHE C 3 118 ? 20.123 28.822 202.103 1.00 43.22 416 PHE C N 1
ATOM 6051 C CA . PHE C 3 118 ? 19.160 29.184 201.080 1.00 39.78 416 PHE C CA 1
ATOM 6052 C C . PHE C 3 118 ? 18.911 28.067 200.069 1.00 36.72 416 PHE C C 1
ATOM 6053 O O . PHE C 3 118 ? 18.004 28.172 199.250 1.00 38.22 416 PHE C O 1
ATOM 6061 N N . PHE C 3 119 ? 19.707 27.003 200.104 1.00 38.81 417 PHE C N 1
ATOM 6062 C CA . PHE C 3 119 ? 19.460 25.882 199.192 1.00 42.10 417 PHE C CA 1
ATOM 6063 C C . PHE C 3 119 ? 18.261 25.101 199.701 1.00 45.69 417 PHE C C 1
ATOM 6064 O O . PHE C 3 119 ? 17.927 25.183 200.893 1.00 57.79 417 PHE C O 1
ATOM 6072 N N . PRO C 3 120 ? 17.614 24.334 198.815 1.00 40.75 418 PRO C N 1
ATOM 6073 C CA . PRO C 3 120 ? 16.555 23.392 199.200 1.00 47.11 418 PRO C CA 1
ATOM 6074 C C . PRO C 3 120 ? 17.053 22.498 200.325 1.00 48.94 418 PRO C C 1
ATOM 6075 O O . PRO C 3 120 ? 18.228 22.152 200.278 1.00 51.04 418 PRO C O 1
ATOM 6079 N N . ASN C 3 121 ? 16.227 22.153 201.310 1.00 51.78 419 ASN C N 1
ATOM 6080 C CA . ASN C 3 121 ? 16.740 21.379 202.443 1.00 59.13 419 ASN C CA 1
ATOM 6081 C C . ASN C 3 121 ? 16.137 19.979 202.525 1.00 54.44 419 ASN C C 1
ATOM 6082 O O . ASN C 3 121 ? 16.378 19.222 203.478 1.00 55.84 419 ASN C O 1
ATOM 6087 N N . GLU C 3 122 ? 15.375 19.634 201.500 1.00 45.61 420 GLU C N 1
ATOM 6088 C CA . GLU C 3 122 ? 14.821 18.302 201.389 1.00 50.55 420 GLU C CA 1
ATOM 6089 C C . GLU C 3 122 ? 14.875 17.924 199.923 1.00 46.90 420 GLU C C 1
ATOM 6090 O O . GLU C 3 122 ? 14.792 18.794 199.056 1.00 47.00 420 GLU C O 1
ATOM 6096 N N . PRO C 3 123 ? 15.073 16.630 199.642 1.00 42.77 421 PRO C N 1
ATOM 6097 C CA . PRO C 3 123 ? 15.061 16.117 198.271 1.00 38.27 421 PRO C CA 1
ATOM 6098 C C . PRO C 3 123 ? 13.790 16.514 197.541 1.00 35.56 421 PRO C C 1
ATOM 6099 O O . PRO C 3 123 ? 12.765 16.698 198.166 1.00 43.91 421 PRO C O 1
ATOM 6103 N N . ILE C 3 124 ? 13.883 16.704 196.235 1.00 40.37 422 ILE C N 1
ATOM 6104 C CA . ILE C 3 124 ? 12.743 17.097 195.432 1.00 36.78 422 ILE C CA 1
ATOM 6105 C C . ILE C 3 124 ? 11.856 15.888 195.252 1.00 44.44 422 ILE C C 1
ATOM 6106 O O . ILE C 3 124 ? 12.350 14.768 195.178 1.00 51.99 422 ILE C O 1
ATOM 6111 N N . ARG C 3 125 ? 10.548 16.113 195.226 1.00 51.09 423 ARG C N 1
ATOM 6112 C CA . ARG C 3 125 ? 9.583 15.067 194.923 1.00 52.02 423 ARG C CA 1
ATOM 6113 C C . ARG C 3 125 ? 8.823 15.531 193.694 1.00 57.33 423 ARG C C 1
ATOM 6114 O O . ARG C 3 125 ? 8.187 16.587 193.705 1.00 64.24 423 ARG C O 1
ATOM 6122 N N . PHE C 3 126 ? 8.923 14.764 192.619 1.00 50.15 424 PHE C N 1
ATOM 6123 C CA . PHE C 3 126 ? 8.323 15.160 191.354 1.00 44.43 424 PHE C CA 1
ATOM 6124 C C . PHE C 3 126 ? 6.820 14.861 191.365 1.00 44.31 424 PHE C C 1
ATOM 6125 O O . PHE C 3 126 ? 6.423 13.726 191.635 1.00 47.81 424 PHE C O 1
ATOM 6133 N N . VAL C 3 127 ? 5.977 15.860 191.096 1.00 42.03 425 VAL C N 1
ATOM 6134 C CA . VAL C 3 127 ? 4.562 15.574 190.883 1.00 40.81 425 VAL C CA 1
ATOM 6135 C C . VAL C 3 127 ? 4.169 16.164 189.535 1.00 60.40 425 VAL C C 1
ATOM 6136 O O . VAL C 3 127 ? 4.433 17.340 189.264 1.00 65.03 425 VAL C O 1
ATOM 6140 N N . TYR C 3 128 ? 3.581 15.328 188.677 1.00 65.35 426 TYR C N 1
ATOM 6141 C CA . TYR C 3 128 ? 3.081 15.766 187.375 1.00 82.04 426 TYR C CA 1
ATOM 6142 C C . TYR C 3 128 ? 2.070 16.905 187.558 1.00 97.86 426 TYR C C 1
ATOM 6143 O O . TYR C 3 128 ? 0.985 16.689 188.112 1.00 104.16 426 TYR C O 1
ATOM 6152 N N . PRO C 3 129 ? 2.433 18.131 187.116 1.00 97.65 427 PRO C N 1
ATOM 6153 C CA . PRO C 3 129 ? 1.545 19.310 187.194 1.00 97.88 427 PRO C CA 1
ATOM 6154 C C . PRO C 3 129 ? 0.317 19.266 186.257 1.00 99.32 427 PRO C C 1
ATOM 6155 O O . PRO C 3 129 ? 0.415 19.275 185.020 1.00 96.75 427 PRO C O 1
ATOM 6159 N N . LYS C 3 156 ? 9.401 -0.937 172.020 1.00 114.53 454 LYS C N 1
ATOM 6160 C CA . LYS C 3 156 ? 7.948 -1.116 171.985 1.00 127.80 454 LYS C CA 1
ATOM 6161 C C . LYS C 3 156 ? 7.234 -0.183 172.971 1.00 136.70 454 LYS C C 1
ATOM 6162 O O . LYS C 3 156 ? 7.357 -0.336 174.189 1.00 132.47 454 LYS C O 1
ATOM 6164 N N . LYS C 3 157 ? 6.494 0.785 172.431 1.00 147.05 455 LYS C N 1
ATOM 6165 C CA . LYS C 3 157 ? 5.801 1.798 173.233 1.00 145.37 455 LYS C CA 1
ATOM 6166 C C . LYS C 3 157 ? 4.394 1.382 173.719 1.00 147.19 455 LYS C C 1
ATOM 6167 O O . LYS C 3 157 ? 3.479 2.211 173.759 1.00 151.09 455 LYS C O 1
ATOM 6169 N N . ASP C 3 158 ? 4.221 0.108 174.077 1.00 139.44 456 ASP C N 1
ATOM 6170 C CA . ASP C 3 158 ? 2.979 -0.354 174.707 1.00 125.64 456 ASP C CA 1
ATOM 6171 C C . ASP C 3 158 ? 2.796 0.236 176.098 1.00 118.02 456 ASP C C 1
ATOM 6172 O O . ASP C 3 158 ? 3.649 0.983 176.586 1.00 116.86 456 ASP C O 1
ATOM 6177 N N . ASP C 3 159 ? 1.691 -0.106 176.752 1.00 111.03 457 ASP C N 1
ATOM 6178 C CA . ASP C 3 159 ? 1.487 0.398 178.100 1.00 98.95 457 ASP C CA 1
ATOM 6179 C C . ASP C 3 159 ? 1.897 -0.624 179.169 1.00 89.35 457 ASP C C 1
ATOM 6180 O O . ASP C 3 159 ? 1.620 -1.828 179.037 1.00 89.60 457 ASP C O 1
ATOM 6185 N N . ASP C 3 160 ? 2.556 -0.133 180.222 1.00 69.93 458 ASP C N 1
ATOM 6186 C CA . ASP C 3 160 ? 2.856 -0.951 181.385 1.00 63.76 458 ASP C CA 1
ATOM 6187 C C . ASP C 3 160 ? 2.489 -0.158 182.628 1.00 66.29 458 ASP C C 1
ATOM 6188 O O . ASP C 3 160 ? 1.959 0.951 182.524 1.00 64.94 458 ASP C O 1
ATOM 6193 N N . ILE C 3 161 ? 2.792 -0.709 183.798 1.00 45.62 459 ILE C N 1
ATOM 6194 C CA . ILE C 3 161 ? 2.321 -0.123 185.036 1.00 43.60 459 ILE C CA 1
ATOM 6195 C C . ILE C 3 161 ? 2.996 1.196 185.423 1.00 53.48 459 ILE C C 1
ATOM 6196 O O . ILE C 3 161 ? 2.465 1.958 186.240 1.00 60.23 459 ILE C O 1
ATOM 6201 N N . TYR C 3 162 ? 4.143 1.482 184.817 1.00 49.44 460 TYR C N 1
ATOM 6202 C CA . TYR C 3 162 ? 4.936 2.663 185.170 1.00 48.26 460 TYR C CA 1
ATOM 6203 C C . TYR C 3 162 ? 4.546 3.895 184.352 1.00 52.84 460 TYR C C 1
ATOM 6204 O O . TYR C 3 162 ? 4.886 5.014 184.728 1.00 45.73 460 TYR C O 1
ATOM 6213 N N . SER C 3 163 ? 3.803 3.676 183.264 1.00 55.56 461 SER C N 1
ATOM 6214 C CA . SER C 3 163 ? 3.443 4.710 182.280 1.00 52.26 461 SER C CA 1
ATOM 6215 C C . SER C 3 163 ? 2.868 6.014 182.819 1.00 53.85 461 SER C C 1
ATOM 6216 O O . SER C 3 163 ? 2.949 7.036 182.140 1.00 55.91 461 SER C O 1
ATOM 6219 N N . ARG C 3 164 ? 2.234 5.991 183.991 1.00 55.42 462 ARG C N 1
ATOM 6220 C CA . ARG C 3 164 ? 1.563 7.203 184.453 1.00 46.95 462 ARG C CA 1
ATOM 6221 C C . ARG C 3 164 ? 2.100 7.758 185.785 1.00 43.52 462 ARG C C 1
ATOM 6222 O O . ARG C 3 164 ? 1.534 8.707 186.341 1.00 51.78 462 ARG C O 1
ATOM 6230 N N . THR C 3 165 ? 3.222 7.208 186.249 1.00 38.65 463 THR C N 1
ATOM 6231 C CA . THR C 3 165 ? 3.954 7.743 187.390 1.00 35.23 463 THR C CA 1
ATOM 6232 C C . THR C 3 165 ? 4.626 9.072 187.028 1.00 55.63 463 THR C C 1
ATOM 6233 O O . THR C 3 165 ? 5.026 9.274 185.876 1.00 51.57 463 THR C O 1
ATOM 6237 N N . SER C 3 166 ? 4.769 9.970 188.000 1.00 50.64 464 SER C N 1
ATOM 6238 C CA . SER C 3 166 ? 5.416 11.260 187.753 1.00 48.84 464 SER C CA 1
ATOM 6239 C C . SER C 3 166 ? 6.850 11.126 187.259 1.00 49.86 464 SER C C 1
ATOM 6240 O O . SER C 3 166 ? 7.298 11.886 186.401 1.00 54.28 464 SER C O 1
ATOM 6243 N N . LEU C 3 167 ? 7.571 10.177 187.839 1.00 48.65 465 LEU C N 1
ATOM 6244 C CA . LEU C 3 167 ? 8.948 9.897 187.470 1.00 42.62 465 LEU C CA 1
ATOM 6245 C C . LEU C 3 167 ? 9.067 9.460 186.023 1.00 49.65 465 LEU C C 1
ATOM 6246 O O . LEU C 3 167 ? 9.929 9.971 185.289 1.00 49.89 465 LEU C O 1
ATOM 6251 N N . ALA C 3 168 ? 8.230 8.502 185.616 1.00 37.86 466 ALA C N 1
ATOM 6252 C CA . ALA C 3 168 ? 8.292 8.035 184.233 1.00 37.10 466 ALA C CA 1
ATOM 6253 C C . ALA C 3 168 ? 7.996 9.179 183.271 1.00 39.82 466 ALA C C 1
ATOM 6254 O O . ALA C 3 168 ? 8.761 9.446 182.318 1.00 50.57 466 ALA C O 1
ATOM 6256 N N . ARG C 3 169 ? 6.900 9.878 183.556 1.00 40.21 467 ARG C N 1
ATOM 6257 C CA . ARG C 3 169 ? 6.436 10.957 182.696 1.00 44.33 467 ARG C CA 1
ATOM 6258 C C . ARG C 3 169 ? 7.457 12.066 182.587 1.00 50.78 467 ARG C C 1
ATOM 6259 O O . ARG C 3 169 ? 7.665 12.620 181.504 1.00 62.17 467 ARG C O 1
ATOM 6267 N N . ILE C 3 170 ? 8.131 12.371 183.686 1.00 38.49 468 ILE C N 1
ATOM 6268 C CA . ILE C 3 170 ? 9.095 13.441 183.627 1.00 44.60 468 ILE C CA 1
ATOM 6269 C C . ILE C 3 170 ? 10.431 12.949 183.012 1.00 54.77 468 ILE C C 1
ATOM 6270 O O . ILE C 3 170 ? 11.120 13.727 182.341 1.00 50.74 468 ILE C O 1
ATOM 6275 N N . PHE C 3 171 ? 10.767 11.666 183.165 1.00 46.48 469 PHE C N 1
ATOM 6276 C CA . PHE C 3 171 ? 11.982 11.141 182.516 1.00 47.74 469 PHE C CA 1
ATOM 6277 C C . PHE C 3 171 ? 11.836 11.227 180.999 1.00 47.66 469 PHE C C 1
ATOM 6278 O O . PHE C 3 171 ? 12.823 11.397 180.292 1.00 57.85 469 PHE C O 1
ATOM 6286 N N . MET C 3 172 ? 10.605 11.136 180.499 1.00 46.89 470 MET C N 1
ATOM 6287 C CA . MET C 3 172 ? 10.383 11.308 179.055 1.00 45.67 470 MET C CA 1
ATOM 6288 C C . MET C 3 172 ? 10.935 12.647 178.529 1.00 48.34 470 MET C C 1
ATOM 6289 O O . MET C 3 172 ? 11.169 12.786 177.331 1.00 51.49 470 MET C O 1
ATOM 6294 N N . LYS C 3 173 ? 11.096 13.629 179.426 1.00 40.48 471 LYS C N 1
ATOM 6295 C CA . LYS C 3 173 ? 11.597 14.963 179.078 1.00 39.55 471 LYS C CA 1
ATOM 6296 C C . LYS C 3 173 ? 13.099 15.099 179.339 1.00 42.62 471 LYS C C 1
ATOM 6297 O O . LYS C 3 173 ? 13.720 16.110 178.994 1.00 53.18 471 LYS C O 1
ATOM 6303 N N . PHE C 3 174 ? 13.671 14.100 179.989 1.00 38.62 472 PHE C N 1
ATOM 6304 C CA . PHE C 3 174 ? 15.071 14.157 180.361 1.00 42.86 472 PHE C CA 1
ATOM 6305 C C . PHE C 3 174 ? 15.979 13.996 179.139 1.00 45.32 472 PHE C C 1
ATOM 6306 O O . PHE C 3 174 ? 15.634 13.282 178.190 1.00 39.65 472 PHE C O 1
ATOM 6314 N N . ASP C 3 175 ? 17.137 14.651 179.182 1.00 48.22 473 ASP C N 1
ATOM 6315 C CA . ASP C 3 175 ? 18.193 14.454 178.189 1.00 49.52 473 ASP C CA 1
ATOM 6316 C C . ASP C 3 175 ? 18.939 13.145 178.468 1.00 51.03 473 ASP C C 1
ATOM 6317 O O . ASP C 3 175 ? 18.967 12.687 179.630 1.00 52.89 473 ASP C O 1
ATOM 6322 N N . LEU C 3 176 ? 19.544 12.553 177.428 1.00 43.05 474 LEU C N 1
ATOM 6323 C CA . LEU C 3 176 ? 20.322 11.325 177.613 1.00 41.67 474 LEU C CA 1
ATOM 6324 C C . LEU C 3 176 ? 21.373 11.466 178.720 1.00 41.92 474 LEU C C 1
ATOM 6325 O O . LEU C 3 176 ? 21.571 10.557 179.519 1.00 46.09 474 LEU C O 1
ATOM 6330 N N . ASP C 3 177 ? 22.015 12.623 178.784 1.00 27.84 475 ASP C N 1
ATOM 6331 C CA . ASP C 3 177 ? 23.005 12.868 179.816 1.00 37.83 475 ASP C CA 1
ATOM 6332 C C . ASP C 3 177 ? 22.474 12.584 181.237 1.00 45.80 475 ASP C C 1
ATOM 6333 O O . ASP C 3 177 ? 23.141 11.890 182.031 1.00 44.61 475 ASP C O 1
ATOM 6338 N N . THR C 3 178 ? 21.285 13.109 181.549 1.00 38.86 476 THR C N 1
ATOM 6339 C CA . THR C 3 178 ? 20.724 12.912 182.878 1.00 41.23 476 THR C CA 1
ATOM 6340 C C . THR C 3 178 ? 20.297 11.465 183.095 1.00 41.23 476 THR C C 1
ATOM 6341 O O . THR C 3 178 ? 20.576 10.898 184.163 1.00 40.17 476 THR C O 1
ATOM 6345 N N . LEU C 3 179 ? 19.648 10.872 182.084 1.00 29.65 477 LEU C N 1
ATOM 6346 C CA . LEU C 3 179 ? 19.244 9.461 182.132 1.00 30.48 477 LEU C CA 1
ATOM 6347 C C . LEU C 3 179 ? 20.449 8.528 182.370 1.00 44.67 477 LEU C C 1
ATOM 6348 O O . LEU C 3 179 ? 20.343 7.578 183.159 1.00 45.27 477 LEU C O 1
ATOM 6353 N N . PHE C 3 180 ? 21.585 8.795 181.708 1.00 43.78 478 PHE C N 1
ATOM 6354 C CA . PHE C 3 180 ? 22.765 7.951 181.877 1.00 48.88 478 PHE C CA 1
ATOM 6355 C C . PHE C 3 180 ? 23.348 8.199 183.254 1.00 48.80 478 PHE C C 1
ATOM 6356 O O . PHE C 3 180 ? 23.758 7.242 183.944 1.00 51.29 478 PHE C O 1
ATOM 6364 N N . PHE C 3 181 ? 23.364 9.468 183.667 1.00 37.62 479 PHE C N 1
ATOM 6365 C CA . PHE C 3 181 ? 23.844 9.762 185.011 1.00 39.44 479 PHE C CA 1
ATOM 6366 C C . PHE C 3 181 ? 23.121 8.921 186.048 1.00 46.60 479 PHE C C 1
ATOM 6367 O O . PHE C 3 181 ? 23.750 8.209 186.861 1.00 42.90 479 PHE C O 1
ATOM 6375 N N . ILE C 3 182 ? 21.796 9.036 186.012 1.00 43.07 480 ILE C N 1
ATOM 6376 C CA . ILE C 3 182 ? 20.941 8.370 186.963 1.00 42.21 480 ILE C CA 1
ATOM 6377 C C . ILE C 3 182 ? 21.168 6.885 186.856 1.00 45.81 480 ILE C C 1
ATOM 6378 O O . ILE C 3 182 ? 21.294 6.216 187.884 1.00 47.27 480 ILE C O 1
ATOM 6383 N N . PHE C 3 183 ? 21.295 6.379 185.626 1.00 41.92 481 PHE C N 1
ATOM 6384 C CA . PHE C 3 183 ? 21.450 4.939 185.452 1.00 41.49 481 PHE C CA 1
ATOM 6385 C C . PHE C 3 183 ? 22.710 4.436 186.110 1.00 43.63 481 PHE C C 1
ATOM 6386 O O . PHE C 3 183 ? 22.705 3.326 186.655 1.00 53.19 481 PHE C O 1
ATOM 6394 N N . TYR C 3 184 ? 23.791 5.212 186.050 1.00 34.07 482 TYR C N 1
ATOM 6395 C CA . TYR C 3 184 ? 25.048 4.689 186.582 1.00 42.19 482 TYR C CA 1
ATOM 6396 C C . TYR C 3 184 ? 25.317 5.075 188.034 1.00 46.42 482 TYR C C 1
ATOM 6397 O O . TYR C 3 184 ? 26.206 4.498 188.657 1.00 54.75 482 TYR C O 1
ATOM 6406 N N . HIS C 3 185 ? 24.548 6.006 188.595 1.00 39.50 483 HIS C N 1
ATOM 6407 C CA . HIS C 3 185 ? 24.890 6.507 189.931 1.00 42.13 483 HIS C CA 1
ATOM 6408 C C . HIS C 3 185 ? 23.868 6.184 191.030 1.00 47.02 483 HIS C C 1
ATOM 6409 O O . HIS C 3 185 ? 24.060 6.566 192.186 1.00 49.80 483 HIS C O 1
ATOM 6416 N N . TYR C 3 186 ? 22.794 5.485 190.665 1.00 47.62 484 TYR C N 1
ATOM 6417 C CA . TYR C 3 186 ? 21.783 5.017 191.616 1.00 44.64 484 TYR C CA 1
ATOM 6418 C C . TYR C 3 186 ? 21.506 3.555 191.296 1.00 47.44 484 TYR C C 1
ATOM 6419 O O . TYR C 3 186 ? 20.368 3.163 191.027 1.00 46.90 484 TYR C O 1
ATOM 6428 N N . GLN C 3 187 ? 22.573 2.758 191.281 1.00 45.93 485 GLN C N 1
ATOM 6429 C CA . GLN C 3 187 ? 22.473 1.376 190.831 1.00 47.72 485 GLN C CA 1
ATOM 6430 C C . GLN C 3 187 ? 21.615 0.517 191.769 1.00 48.35 485 GLN C C 1
ATOM 6431 O O . GLN C 3 187 ? 21.829 0.480 192.983 1.00 45.45 485 GLN C O 1
ATOM 6437 N N . GLY C 3 188 ? 20.658 -0.192 191.189 1.00 47.97 486 GLY C N 1
ATOM 6438 C CA . GLY C 3 188 ? 19.761 -1.036 191.957 1.00 42.47 486 GLY C CA 1
ATOM 6439 C C . GLY C 3 188 ? 18.491 -0.306 192.371 1.00 39.96 486 GLY C C 1
ATOM 6440 O O . GLY C 3 188 ? 17.527 -0.915 192.816 1.00 53.80 486 GLY C O 1
ATOM 6441 N N . SER C 3 189 ? 18.472 1.003 192.179 1.00 36.40 487 SER C N 1
ATOM 6442 C CA . SER C 3 189 ? 17.345 1.815 192.587 1.00 32.22 487 SER C CA 1
ATOM 6443 C C . SER C 3 189 ? 16.220 1.791 191.567 1.00 41.26 487 SER C C 1
ATOM 6444 O O . SER C 3 189 ? 16.420 1.400 190.394 1.00 38.98 487 SER C O 1
ATOM 6447 N N . TYR C 3 190 ? 15.065 2.283 192.018 1.00 35.92 488 TYR C N 1
ATOM 6448 C CA . TYR C 3 190 ? 13.886 2.473 191.181 1.00 42.09 488 TYR C CA 1
ATOM 6449 C C . TYR C 3 190 ? 14.073 3.605 190.150 1.00 46.81 488 TYR C C 1
ATOM 6450 O O . TYR C 3 190 ? 13.545 3.524 189.031 1.00 45.04 488 TYR C O 1
ATOM 6459 N N . GLU C 3 191 ? 14.804 4.656 190.515 1.00 40.45 489 GLU C N 1
ATOM 6460 C CA . GLU C 3 191 ? 15.123 5.696 189.539 1.00 37.27 489 GLU C CA 1
ATOM 6461 C C . GLU C 3 191 ? 15.957 5.056 188.427 1.00 41.47 489 GLU C C 1
ATOM 6462 O O . GLU C 3 191 ? 15.768 5.359 187.240 1.00 34.41 489 GLU C O 1
ATOM 6468 N N . GLN C 3 192 ? 16.876 4.165 188.816 1.00 46.59 490 GLN C N 1
ATOM 6469 C CA . GLN C 3 192 ? 17.711 3.483 187.831 1.00 44.46 490 GLN C CA 1
ATOM 6470 C C . GLN C 3 192 ? 16.827 2.737 186.883 1.00 47.67 490 GLN C C 1
ATOM 6471 O O . GLN C 3 192 ? 16.917 2.928 185.664 1.00 45.61 490 GLN C O 1
ATOM 6477 N N . PHE C 3 193 ? 15.934 1.936 187.465 1.00 43.75 491 PHE C N 1
ATOM 6478 C CA . PHE C 3 193 ? 15.000 1.124 186.696 1.00 40.25 491 PHE C CA 1
ATOM 6479 C C . PHE C 3 193 ? 14.173 1.933 185.700 1.00 45.58 491 PHE C C 1
ATOM 6480 O O . PHE C 3 193 ? 13.994 1.515 184.545 1.00 53.32 491 PHE C O 1
ATOM 6488 N N . LEU C 3 194 ? 13.647 3.071 186.148 1.00 42.66 492 LEU C N 1
ATOM 6489 C CA . LEU C 3 194 ? 12.826 3.896 185.271 1.00 45.22 492 LEU C CA 1
ATOM 6490 C C . LEU C 3 194 ? 13.660 4.545 184.162 1.00 43.86 492 LEU C C 1
ATOM 6491 O O . LEU C 3 194 ? 13.216 4.618 183.011 1.00 42.73 492 LEU C O 1
ATOM 6496 N N . ALA C 3 195 ? 14.867 4.983 184.500 1.00 38.33 493 ALA C N 1
ATOM 6497 C CA . ALA C 3 195 ? 15.782 5.529 183.511 1.00 33.68 493 ALA C CA 1
ATOM 6498 C C . ALA C 3 195 ? 16.075 4.503 182.405 1.00 42.43 493 ALA C C 1
ATOM 6499 O O . ALA C 3 195 ? 15.957 4.796 181.202 1.00 43.50 493 ALA C O 1
ATOM 6501 N N . ALA C 3 196 ? 16.436 3.290 182.811 1.00 37.16 494 ALA C N 1
ATOM 6502 C CA . ALA C 3 196 ? 16.663 2.229 181.838 1.00 44.31 494 ALA C CA 1
ATOM 6503 C C . ALA C 3 196 ? 15.407 1.951 181.022 1.00 49.19 494 ALA C C 1
ATOM 6504 O O . ALA C 3 196 ? 15.495 1.590 179.839 1.00 57.06 494 ALA C O 1
ATOM 6506 N N . ARG C 3 197 ? 14.242 2.113 181.648 1.00 35.40 495 ARG C N 1
ATOM 6507 C CA . ARG C 3 197 ? 13.003 1.920 180.910 1.00 39.91 495 ARG C CA 1
ATOM 6508 C C . ARG C 3 197 ? 12.830 2.993 179.831 1.00 44.46 495 ARG C C 1
ATOM 6509 O O . ARG C 3 197 ? 12.424 2.688 178.716 1.00 40.50 495 ARG C O 1
ATOM 6517 N N . GLU C 3 198 ? 13.141 4.244 180.160 1.00 36.66 496 GLU C N 1
ATOM 6518 C CA . GLU C 3 198 ? 13.061 5.316 179.180 1.00 34.19 496 GLU C CA 1
ATOM 6519 C C . GLU C 3 198 ? 14.033 5.054 178.017 1.00 45.10 496 GLU C C 1
ATOM 6520 O O . GLU C 3 198 ? 13.650 5.147 176.831 1.00 36.94 496 GLU C O 1
ATOM 6526 N N . LEU C 3 199 ? 15.277 4.725 178.377 1.00 39.15 497 LEU C N 1
ATOM 6527 C CA . LEU C 3 199 ? 16.321 4.433 177.412 1.00 36.18 497 LEU C CA 1
ATOM 6528 C C . LEU C 3 199 ? 15.857 3.347 176.450 1.00 47.02 497 LEU C C 1
ATOM 6529 O O . LEU C 3 199 ? 15.831 3.547 175.222 1.00 49.35 497 LEU C O 1
ATOM 6534 N N . PHE C 3 200 ? 15.425 2.226 177.022 1.00 49.97 498 PHE C N 1
ATOM 6535 C CA . PHE C 3 200 ? 15.138 1.029 176.238 1.00 48.50 498 PHE C CA 1
ATOM 6536 C C . PHE C 3 200 ? 13.818 1.050 175.514 1.00 51.94 498 PHE C C 1
ATOM 6537 O O . PHE C 3 200 ? 13.739 0.734 174.330 1.00 61.12 498 PHE C O 1
ATOM 6545 N N . LYS C 3 201 ? 12.777 1.381 176.259 1.00 54.35 499 LYS C N 1
ATOM 6546 C CA . LYS C 3 201 ? 11.409 1.292 175.778 1.00 54.31 499 LYS C CA 1
ATOM 6547 C C . LYS C 3 201 ? 11.074 2.505 174.925 1.00 51.07 499 LYS C C 1
ATOM 6548 O O . LYS C 3 201 ? 10.343 2.392 173.949 1.00 57.82 499 LYS C O 1
ATOM 6554 N N . ASN C 3 202 ? 11.655 3.653 175.247 1.00 44.71 500 ASN C N 1
ATOM 6555 C CA . ASN C 3 202 ? 11.282 4.858 174.526 1.00 53.98 500 ASN C CA 1
ATOM 6556 C C . ASN C 3 202 ? 12.373 5.434 173.629 1.00 58.59 500 ASN C C 1
ATOM 6557 O O . ASN C 3 202 ? 12.086 6.319 172.832 1.00 62.66 500 ASN C O 1
ATOM 6562 N N . ARG C 3 203 ? 13.621 4.976 173.742 1.00 58.66 501 ARG C N 1
ATOM 6563 C CA . ARG C 3 203 ? 14.662 5.595 172.917 1.00 52.45 501 ARG C CA 1
ATOM 6564 C C . ARG C 3 203 ? 15.508 4.583 172.145 1.00 56.41 501 ARG C C 1
ATOM 6565 O O . ARG C 3 203 ? 16.489 4.947 171.503 1.00 63.31 501 ARG C O 1
ATOM 6573 N N . ASN C 3 204 ? 15.108 3.317 172.219 1.00 60.54 502 ASN C N 1
ATOM 6574 C CA . ASN C 3 204 ? 15.669 2.233 171.409 1.00 62.21 502 ASN C CA 1
ATOM 6575 C C . ASN C 3 204 ? 17.157 1.997 171.622 1.00 60.90 502 ASN C C 1
ATOM 6576 O O . ASN C 3 204 ? 17.860 1.541 170.728 1.00 64.36 502 ASN C O 1
ATOM 6581 N N . TRP C 3 205 ? 17.634 2.318 172.811 1.00 59.23 503 TRP C N 1
ATOM 6582 C CA . TRP C 3 205 ? 18.953 1.893 173.221 1.00 52.79 503 TRP C CA 1
ATOM 6583 C C . TRP C 3 205 ? 18.862 0.479 173.757 1.00 61.84 503 TRP C C 1
ATOM 6584 O O . TRP C 3 205 ? 17.791 0.024 174.160 1.00 65.83 503 TRP C O 1
ATOM 6595 N N . LEU C 3 206 ? 19.985 -0.222 173.740 1.00 62.13 504 LEU C N 1
ATOM 6596 C CA . LEU C 3 206 ? 20.073 -1.572 174.274 1.00 56.71 504 LEU C CA 1
ATOM 6597 C C . LEU C 3 206 ? 21.142 -1.553 175.349 1.00 57.13 504 LEU C C 1
ATOM 6598 O O . LEU C 3 206 ? 22.068 -0.771 175.267 1.00 70.16 504 LEU C O 1
ATOM 6603 N N . PHE C 3 207 ? 21.016 -2.376 176.374 1.00 48.21 505 PHE C N 1
ATOM 6604 C CA . PHE C 3 207 ? 22.033 -2.389 177.417 1.00 46.78 505 PHE C CA 1
ATOM 6605 C C . PHE C 3 207 ? 22.815 -3.691 177.346 1.00 51.99 505 PHE C C 1
ATOM 6606 O O . PHE C 3 207 ? 22.230 -4.768 177.201 1.00 60.98 505 PHE C O 1
ATOM 6614 N N . ASN C 3 208 ? 24.136 -3.576 177.472 1.00 51.81 506 ASN C N 1
ATOM 6615 C CA . ASN C 3 208 ? 25.071 -4.690 177.295 1.00 59.01 506 ASN C CA 1
ATOM 6616 C C . ASN C 3 208 ? 25.495 -5.298 178.638 1.00 56.18 506 ASN C C 1
ATOM 6617 O O . ASN C 3 208 ? 26.151 -4.623 179.435 1.00 51.34 506 ASN C O 1
ATOM 6622 N N . LYS C 3 209 ? 25.130 -6.561 178.881 1.00 54.59 507 LYS C N 1
ATOM 6623 C CA . LYS C 3 209 ? 25.422 -7.229 180.161 1.00 56.63 507 LYS C CA 1
ATOM 6624 C C . LYS C 3 209 ? 26.914 -7.327 180.425 1.00 60.62 507 LYS C C 1
ATOM 6625 O O . LYS C 3 209 ? 27.361 -7.284 181.584 1.00 60.01 507 LYS C O 1
ATOM 6631 N N . VAL C 3 210 ? 27.677 -7.474 179.342 1.00 54.62 508 VAL C N 1
ATOM 6632 C CA . VAL C 3 210 ? 29.094 -7.788 179.457 1.00 58.30 508 VAL C CA 1
ATOM 6633 C C . VAL C 3 210 ? 29.943 -6.562 179.818 1.00 60.23 508 VAL C C 1
ATOM 6634 O O . VAL C 3 210 ? 30.746 -6.633 180.756 1.00 63.22 508 VAL C O 1
ATOM 6638 N N . ASP C 3 211 ? 29.772 -5.450 179.100 1.00 53.49 509 ASP C N 1
ATOM 6639 C CA . ASP C 3 211 ? 30.565 -4.255 179.400 1.00 53.78 509 ASP C CA 1
ATOM 6640 C C . ASP C 3 211 ? 29.772 -3.149 180.107 1.00 55.20 509 ASP C C 1
ATOM 6641 O O . ASP C 3 211 ? 30.311 -2.078 180.385 1.00 60.15 509 ASP C O 1
ATOM 6646 N N . ARG C 3 212 ? 28.494 -3.409 180.374 1.00 57.21 510 ARG C N 1
ATOM 6647 C CA . ARG C 3 212 ? 27.585 -2.457 181.045 1.00 56.70 510 ARG C CA 1
ATOM 6648 C C . ARG C 3 212 ? 27.455 -1.124 180.325 1.00 49.43 510 ARG C C 1
ATOM 6649 O O . ARG C 3 212 ? 27.322 -0.087 180.970 1.00 49.59 510 ARG C O 1
ATOM 6657 N N . CYS C 3 213 ? 27.479 -1.153 178.996 1.00 46.81 511 CYS C N 1
ATOM 6658 C CA . CYS C 3 213 ? 27.275 0.056 178.206 1.00 48.47 511 CYS C CA 1
ATOM 6659 C C . CYS C 3 213 ? 25.922 0.040 177.527 1.00 42.86 511 CYS C C 1
ATOM 6660 O O . CYS C 3 213 ? 25.373 -1.020 177.254 1.00 48.64 511 CYS C O 1
ATOM 6663 N N . TRP C 3 214 ? 25.392 1.221 177.242 1.00 47.54 512 TRP C N 1
ATOM 6664 C CA . TRP C 3 214 ? 24.199 1.315 176.412 1.00 51.55 512 TRP C CA 1
ATOM 6665 C C . TRP C 3 214 ? 24.601 1.584 174.966 1.00 52.32 512 TRP C C 1
ATOM 6666 O O . TRP C 3 214 ? 25.389 2.488 174.688 1.00 55.42 512 TRP C O 1
ATOM 6677 N N . TYR C 3 215 ? 24.064 0.773 174.063 1.00 51.64 513 TYR C N 1
ATOM 6678 C CA . TYR C 3 215 ? 24.309 0.873 172.634 1.00 53.97 513 TYR C CA 1
ATOM 6679 C C . TYR C 3 215 ? 23.086 1.424 171.926 1.00 58.66 513 TYR C C 1
ATOM 6680 O O . TYR C 3 215 ? 21.975 1.331 172.430 1.00 68.70 513 TYR C O 1
ATOM 6689 N N . TYR C 3 216 ? 23.290 1.987 170.749 1.00 51.69 514 TYR C N 1
ATOM 6690 C CA . TYR C 3 216 ? 22.189 2.436 169.913 1.00 53.46 514 TYR C CA 1
ATOM 6691 C C . TYR C 3 216 ? 22.574 2.194 168.470 1.00 59.60 514 TYR C C 1
ATOM 6692 O O . TYR C 3 216 ? 23.746 2.291 168.115 1.00 55.29 514 TYR C O 1
ATOM 6701 N N . LYS C 3 217 ? 21.595 1.864 167.638 1.00 63.20 515 LYS C N 1
ATOM 6702 C CA . LYS C 3 217 ? 21.873 1.553 166.236 1.00 61.92 515 LYS C CA 1
ATOM 6703 C C . LYS C 3 217 ? 21.088 2.508 165.338 1.00 63.97 515 LYS C C 1
ATOM 6704 O O . LYS C 3 217 ? 19.946 2.833 165.634 1.00 73.50 515 LYS C O 1
ATOM 6710 N N . GLU C 3 218 ? 21.719 3.009 164.283 1.00 67.83 516 GLU C N 1
ATOM 6711 C CA . GLU C 3 218 ? 21.099 4.023 163.428 1.00 74.43 516 GLU C CA 1
ATOM 6712 C C . GLU C 3 218 ? 20.672 3.443 162.076 1.00 81.88 516 GLU C C 1
ATOM 6713 O O . GLU C 3 218 ? 19.609 3.783 161.545 1.00 85.29 516 GLU C O 1
ATOM 6719 N N . GLU C 3 232 ? 23.238 0.493 159.710 1.00 109.76 530 GLU C N 1
ATOM 6720 C CA . GLU C 3 232 ? 24.319 -0.479 159.818 1.00 104.53 530 GLU C CA 1
ATOM 6721 C C . GLU C 3 232 ? 25.425 0.022 160.757 1.00 105.57 530 GLU C C 1
ATOM 6722 O O . GLU C 3 232 ? 26.436 -0.652 160.954 1.00 112.77 530 GLU C O 1
ATOM 6724 N N . SER C 3 233 ? 25.221 1.196 161.348 1.00 93.57 531 SER C N 1
ATOM 6725 C CA . SER C 3 233 ? 26.241 1.825 162.187 1.00 82.38 531 SER C CA 1
ATOM 6726 C C . SER C 3 233 ? 25.822 1.916 163.665 1.00 80.79 531 SER C C 1
ATOM 6727 O O . SER C 3 233 ? 24.768 2.471 163.986 1.00 85.72 531 SER C O 1
ATOM 6730 N N . TRP C 3 234 ? 26.654 1.397 164.566 1.00 70.17 532 TRP C N 1
ATOM 6731 C CA . TRP C 3 234 ? 26.328 1.414 165.998 1.00 55.83 532 TRP C CA 1
ATOM 6732 C C . TRP C 3 234 ? 27.089 2.458 166.801 1.00 54.80 532 TRP C C 1
ATOM 6733 O O . TRP C 3 234 ? 28.151 2.918 166.405 1.00 65.99 532 TRP C O 1
ATOM 6744 N N . ARG C 3 235 ? 26.549 2.812 167.956 1.00 53.16 533 ARG C N 1
ATOM 6745 C CA . ARG C 3 235 ? 27.236 3.710 168.869 1.00 52.31 533 ARG C CA 1
ATOM 6746 C C . ARG C 3 235 ? 27.012 3.257 170.293 1.00 54.36 533 ARG C C 1
ATOM 6747 O O . ARG C 3 235 ? 26.098 2.494 170.571 1.00 62.06 533 ARG C O 1
ATOM 6755 N N . TYR C 3 236 ? 27.839 3.735 171.207 1.00 53.05 534 TYR C N 1
ATOM 6756 C CA . TYR C 3 236 ? 27.681 3.372 172.601 1.00 48.92 534 TYR C CA 1
ATOM 6757 C C . TYR C 3 236 ? 27.931 4.566 173.481 1.00 43.38 534 TYR C C 1
ATOM 6758 O O . TYR C 3 236 ? 28.721 5.434 173.123 1.00 47.56 534 TYR C O 1
ATOM 6767 N N . PHE C 3 237 ? 27.288 4.616 174.640 1.00 44.62 535 PHE C N 1
ATOM 6768 C CA . PHE C 3 237 ? 27.573 5.734 175.531 1.00 52.18 535 PHE C CA 1
ATOM 6769 C C . PHE C 3 237 ? 28.767 5.424 176.432 1.00 50.69 535 PHE C C 1
ATOM 6770 O O . PHE C 3 237 ? 28.709 4.517 177.267 1.00 62.26 535 PHE C O 1
ATOM 6778 N N . ASP C 3 238 ? 29.829 6.213 176.270 1.00 41.78 536 ASP C N 1
ATOM 6779 C CA . ASP C 3 238 ? 31.100 5.962 176.942 1.00 50.56 536 ASP C CA 1
ATOM 6780 C C . ASP C 3 238 ? 31.060 6.467 178.376 1.00 56.35 536 ASP C C 1
ATOM 6781 O O . ASP C 3 238 ? 31.530 7.575 178.685 1.00 64.86 536 ASP C O 1
ATOM 6786 N N . TYR C 3 239 ? 30.539 5.623 179.255 1.00 47.85 537 TYR C N 1
ATOM 6787 C CA . TYR C 3 239 ? 30.266 6.034 180.625 1.00 40.59 537 TYR C CA 1
ATOM 6788 C C . TYR C 3 239 ? 31.516 5.962 181.465 1.00 41.18 537 TYR C C 1
ATOM 6789 O O . TYR C 3 239 ? 31.564 6.540 182.548 1.00 41.58 537 TYR C O 1
ATOM 6798 N N . LYS C 3 240 ? 32.513 5.216 180.990 1.00 43.32 538 LYS C N 1
ATOM 6799 C CA . LYS C 3 240 ? 33.711 4.991 181.789 1.00 39.97 538 LYS C CA 1
ATOM 6800 C C . LYS C 3 240 ? 34.599 6.209 181.806 1.00 47.12 538 LYS C C 1
ATOM 6801 O O . LYS C 3 240 ? 35.218 6.510 182.825 1.00 49.23 538 LYS C O 1
ATOM 6807 N N . LYS C 3 241 ? 34.632 6.935 180.690 1.00 48.10 539 LYS C N 1
ATOM 6808 C CA . LYS C 3 241 ? 35.664 7.949 180.501 1.00 49.01 539 LYS C CA 1
ATOM 6809 C C . LYS C 3 241 ? 35.127 9.287 180.045 1.00 46.43 539 LYS C C 1
ATOM 6810 O O . LYS C 3 241 ? 35.211 10.273 180.777 1.00 51.82 539 LYS C O 1
ATOM 6816 N N . SER C 3 242 ? 34.596 9.328 178.829 1.00 42.98 540 SER C N 1
ATOM 6817 C CA . SER C 3 242 ? 34.378 10.606 178.167 1.00 39.07 540 SER C CA 1
ATOM 6818 C C . SER C 3 242 ? 32.993 11.182 178.409 1.00 38.72 540 SER C C 1
ATOM 6819 O O . SER C 3 242 ? 32.769 12.354 178.158 1.00 38.86 540 SER C O 1
ATOM 6822 N N . TRP C 3 243 ? 32.072 10.348 178.877 1.00 41.15 541 TRP C N 1
ATOM 6823 C CA . TRP C 3 243 ? 30.679 10.742 179.079 1.00 41.02 541 TRP C CA 1
ATOM 6824 C C . TRP C 3 243 ? 30.064 11.374 177.821 1.00 44.37 541 TRP C C 1
ATOM 6825 O O . TRP C 3 243 ? 29.434 12.424 177.880 1.00 49.69 541 TRP C O 1
ATOM 6836 N N . LEU C 3 244 ? 30.269 10.715 176.686 1.00 48.77 542 LEU C N 1
ATOM 6837 C CA . LEU C 3 244 ? 29.689 11.113 175.402 1.00 43.12 542 LEU C CA 1
ATOM 6838 C C . LEU C 3 244 ? 29.344 9.874 174.605 1.00 45.37 542 LEU C C 1
ATOM 6839 O O . LEU C 3 244 ? 29.735 8.752 174.978 1.00 40.32 542 LEU C O 1
ATOM 6844 N N . ALA C 3 245 ? 28.622 10.067 173.506 1.00 43.53 543 ALA C N 1
ATOM 6845 C CA . ALA C 3 245 ? 28.347 8.946 172.614 1.00 42.21 543 ALA C CA 1
ATOM 6846 C C . ALA C 3 245 ? 29.534 8.736 171.663 1.00 46.28 543 ALA C C 1
ATOM 6847 O O . ALA C 3 245 ? 29.966 9.678 171.000 1.00 42.59 543 ALA C O 1
ATOM 6849 N N . ARG C 3 246 ? 30.072 7.517 171.613 1.00 45.83 544 ARG C N 1
ATOM 6850 C CA . ARG C 3 246 ? 31.192 7.215 170.721 1.00 51.60 544 ARG C CA 1
ATOM 6851 C C . ARG C 3 246 ? 30.769 6.120 169.747 1.00 53.12 544 ARG C C 1
ATOM 6852 O O . ARG C 3 246 ? 29.957 5.268 170.093 1.00 53.20 544 ARG C O 1
ATOM 6860 N N . ARG C 3 247 ? 31.306 6.143 168.530 1.00 52.95 545 ARG C N 1
ATOM 6861 C CA . ARG C 3 247 ? 31.019 5.086 167.555 1.00 53.36 545 ARG C CA 1
ATOM 6862 C C . ARG C 3 247 ? 31.749 3.782 167.860 1.00 57.93 545 ARG C C 1
ATOM 6863 O O . ARG C 3 247 ? 32.859 3.799 168.398 1.00 68.00 545 ARG C O 1
ATOM 6871 N N . CYS C 3 248 ? 31.152 2.652 167.495 1.00 50.66 546 CYS C N 1
ATOM 6872 C CA . CYS C 3 248 ? 31.872 1.383 167.569 1.00 57.40 546 CYS C CA 1
ATOM 6873 C C . CYS C 3 248 ? 32.789 1.239 166.348 1.00 69.85 546 CYS C C 1
ATOM 6874 O O . CYS C 3 248 ? 32.572 1.883 165.321 1.00 73.59 546 CYS C O 1
ATOM 6877 N N . GLY C 3 249 ? 33.820 0.409 166.459 1.00 75.87 547 GLY C N 1
ATOM 6878 C CA . GLY C 3 249 ? 34.707 0.149 165.334 1.00 72.84 547 GLY C CA 1
ATOM 6879 C C . GLY C 3 249 ? 34.017 -0.560 164.176 1.00 76.69 547 GLY C C 1
ATOM 6880 O O . GLY C 3 249 ? 32.877 -1.002 164.304 1.00 80.22 547 GLY C O 1
ATOM 6881 N N . ASN C 3 250 ? 34.696 -0.662 163.035 1.00 86.71 548 ASN C N 1
ATOM 6882 C CA . ASN C 3 250 ? 34.163 -1.412 161.894 1.00 95.42 548 ASN C CA 1
ATOM 6883 C C . ASN C 3 250 ? 34.025 -2.901 162.207 1.00 96.52 548 ASN C C 1
ATOM 6884 O O . ASN C 3 250 ? 33.239 -3.617 161.575 1.00 93.24 548 ASN C O 1
ATOM 6889 N N . ASP C 3 251 ? 34.791 -3.363 163.191 1.00 101.37 549 ASP C N 1
ATOM 6890 C CA . ASP C 3 251 ? 34.801 -4.777 163.536 1.00 104.31 549 ASP C CA 1
ATOM 6891 C C . ASP C 3 251 ? 33.792 -5.084 164.647 1.00 99.89 549 ASP C C 1
ATOM 6892 O O . ASP C 3 251 ? 33.893 -6.115 165.312 1.00 99.72 549 ASP C O 1
ATOM 6897 N N . PHE C 3 252 ? 32.776 -4.235 164.800 1.00 92.02 550 PHE C N 1
ATOM 6898 C CA . PHE C 3 252 ? 31.764 -4.494 165.813 1.00 83.70 550 PHE C CA 1
ATOM 6899 C C . PHE C 3 252 ? 30.571 -5.221 165.244 1.00 84.23 550 PHE C C 1
ATOM 6900 O O . PHE C 3 252 ? 30.029 -4.827 164.208 1.00 86.50 550 PHE C O 1
ATOM 6908 N N . VAL C 3 253 ? 30.158 -6.271 165.947 1.00 76.78 551 VAL C N 1
ATOM 6909 C CA . VAL C 3 253 ? 28.951 -6.993 165.605 1.00 75.42 551 VAL C CA 1
ATOM 6910 C C . VAL C 3 253 ? 28.053 -7.138 166.801 1.00 80.70 551 VAL C C 1
ATOM 6911 O O . VAL C 3 253 ? 28.519 -7.430 167.894 1.00 83.16 551 VAL C O 1
ATOM 6915 N N . TYR C 3 254 ? 26.756 -6.974 166.574 1.00 90.32 552 TYR C N 1
ATOM 6916 C CA . TYR C 3 254 ? 25.753 -7.136 167.616 1.00 82.57 552 TYR C CA 1
ATOM 6917 C C . TYR C 3 254 ? 25.578 -8.624 167.871 1.00 82.81 552 TYR C C 1
ATOM 6918 O O . TYR C 3 254 ? 25.122 -9.364 167.005 1.00 88.70 552 TYR C O 1
ATOM 6927 N N . ASN C 3 255 ? 26.007 -9.061 169.045 1.00 79.35 553 ASN C N 1
ATOM 6928 C CA . ASN C 3 255 ? 25.742 -10.412 169.503 1.00 77.26 553 ASN C CA 1
ATOM 6929 C C . ASN C 3 255 ? 24.662 -10.351 170.579 1.00 74.85 553 ASN C C 1
ATOM 6930 O O . ASN C 3 255 ? 24.874 -9.826 171.678 1.00 66.42 553 ASN C O 1
ATOM 6935 N N . GLU C 3 256 ? 23.492 -10.878 170.245 1.00 81.21 554 GLU C N 1
ATOM 6936 C CA . GLU C 3 256 ? 22.322 -10.757 171.111 1.00 83.94 554 GLU C CA 1
ATOM 6937 C C . GLU C 3 256 ? 22.530 -11.348 172.514 1.00 79.51 554 GLU C C 1
ATOM 6938 O O . GLU C 3 256 ? 21.966 -10.851 173.482 1.00 74.85 554 GLU C O 1
ATOM 6944 N N . GLU C 3 257 ? 23.343 -12.403 172.606 1.00 81.40 555 GLU C N 1
ATOM 6945 C CA . GLU C 3 257 ? 23.687 -13.078 173.867 1.00 77.01 555 GLU C CA 1
ATOM 6946 C C . GLU C 3 257 ? 24.377 -12.165 174.903 1.00 78.79 555 GLU C C 1
ATOM 6947 O O . GLU C 3 257 ? 24.509 -12.529 176.077 1.00 80.20 555 GLU C O 1
ATOM 6953 N N . ASP C 3 258 ? 24.884 -11.024 174.435 1.00 73.41 556 ASP C N 1
ATOM 6954 C CA . ASP C 3 258 ? 25.590 -10.054 175.267 1.00 69.94 556 ASP C CA 1
ATOM 6955 C C . ASP C 3 258 ? 24.689 -8.940 175.818 1.00 64.40 556 ASP C C 1
ATOM 6956 O O . ASP C 3 258 ? 25.135 -8.072 176.587 1.00 63.65 556 ASP C O 1
ATOM 6961 N N . PHE C 3 259 ? 23.445 -8.909 175.364 1.00 55.65 557 PHE C N 1
ATOM 6962 C CA . PHE C 3 259 ? 22.555 -7.834 175.776 1.00 57.83 557 PHE C CA 1
ATOM 6963 C C . PHE C 3 259 ? 21.483 -8.277 176.774 1.00 59.17 557 PHE C C 1
ATOM 6964 O O . PHE C 3 259 ? 21.015 -9.416 176.738 1.00 65.98 557 PHE C O 1
ATOM 6972 N N . GLU C 3 260 ? 21.121 -7.384 177.688 1.00 50.07 558 GLU C N 1
ATOM 6973 C CA . GLU C 3 260 ? 20.121 -7.736 178.675 1.00 61.01 558 GLU C CA 1
ATOM 6974 C C . GLU C 3 260 ? 18.744 -7.668 178.015 1.00 63.50 558 GLU C C 1
ATOM 6975 O O . GLU C 3 260 ? 18.411 -6.681 177.366 1.00 68.74 558 GLU C O 1
ATOM 6981 N N . LYS C 3 261 ? 17.967 -8.737 178.174 1.00 69.64 559 LYS C N 1
ATOM 6982 C CA . LYS C 3 261 ? 16.591 -8.803 177.691 1.00 71.61 559 LYS C CA 1
ATOM 6983 C C . LYS C 3 261 ? 15.727 -7.989 178.660 1.00 66.97 559 LYS C C 1
ATOM 6984 O O . LYS C 3 261 ? 15.704 -8.262 179.864 1.00 63.95 559 LYS C O 1
ATOM 6986 N N . LEU C 3 262 ? 15.088 -6.937 178.156 1.00 64.33 560 LEU C N 1
ATOM 6987 C CA . LEU C 3 262 ? 14.366 -6.011 179.028 1.00 66.42 560 LEU C CA 1
ATOM 6988 C C . LEU C 3 262 ? 12.846 -6.070 178.840 1.00 72.46 560 LEU C C 1
ATOM 6989 O O . LEU C 3 262 ? 12.267 -5.337 178.045 1.00 73.99 560 LEU C O 1
ATOM 6994 N N . THR D 1 27 ? -2.585 18.483 232.601 1.00 146.74 1567 THR D N 1
ATOM 6995 C CA . THR D 1 27 ? -1.669 17.924 231.616 1.00 144.01 1567 THR D CA 1
ATOM 6996 C C . THR D 1 27 ? -0.231 18.391 231.853 1.00 141.54 1567 THR D C 1
ATOM 6997 O O . THR D 1 27 ? 0.660 18.068 231.067 1.00 141.42 1567 THR D O 1
ATOM 7001 N N . ARG D 1 28 ? -0.007 19.137 232.937 1.00 141.52 1568 ARG D N 1
ATOM 7002 C CA . ARG D 1 28 ? 1.345 19.560 233.321 1.00 135.70 1568 ARG D CA 1
ATOM 7003 C C . ARG D 1 28 ? 2.043 18.439 234.103 1.00 138.53 1568 ARG D C 1
ATOM 7004 O O . ARG D 1 28 ? 3.240 18.178 233.913 1.00 135.28 1568 ARG D O 1
ATOM 7006 N N . THR D 1 29 ? 1.281 17.786 234.981 1.00 144.33 1569 THR D N 1
ATOM 7007 C CA . THR D 1 29 ? 1.740 16.600 235.710 1.00 141.75 1569 THR D CA 1
ATOM 7008 C C . THR D 1 29 ? 2.220 15.516 234.738 1.00 135.73 1569 THR D C 1
ATOM 7009 O O . THR D 1 29 ? 3.297 14.918 234.904 1.00 129.64 1569 THR D O 1
ATOM 7013 N N . GLU D 1 30 ? 1.395 15.283 233.719 1.00 134.25 1570 GLU D N 1
ATOM 7014 C CA . GLU D 1 30 ? 1.670 14.297 232.688 1.00 123.67 1570 GLU D CA 1
ATOM 7015 C C . GLU D 1 30 ? 2.905 14.717 231.903 1.00 114.15 1570 GLU D C 1
ATOM 7016 O O . GLU D 1 30 ? 3.701 13.872 231.487 1.00 111.22 1570 GLU D O 1
ATOM 7018 N N . LYS D 1 31 ? 3.051 16.025 231.699 1.00 108.66 1571 LYS D N 1
ATOM 7019 C CA . LYS D 1 31 ? 4.234 16.581 231.052 1.00 107.08 1571 LYS D CA 1
ATOM 7020 C C . LYS D 1 31 ? 5.511 16.209 231.819 1.00 108.06 1571 LYS D C 1
ATOM 7021 O O . LYS D 1 31 ? 6.459 15.680 231.231 1.00 106.70 1571 LYS D O 1
ATOM 7024 N N . PHE D 1 32 ? 5.534 16.480 233.126 1.00 107.44 1572 PHE D N 1
ATOM 7025 C CA . PHE D 1 32 ? 6.739 16.226 233.928 1.00 98.89 1572 PHE D CA 1
ATOM 7026 C C . PHE D 1 32 ? 7.058 14.740 234.062 1.00 92.35 1572 PHE D C 1
ATOM 7027 O O . PHE D 1 32 ? 8.222 14.323 233.973 1.00 84.76 1572 PHE D O 1
ATOM 7035 N N . TYR D 1 33 ? 6.006 13.954 234.268 1.00 94.85 1573 TYR D N 1
ATOM 7036 C CA . TYR D 1 33 ? 6.131 12.510 234.362 1.00 90.74 1573 TYR D CA 1
ATOM 7037 C C . TYR D 1 33 ? 6.715 11.941 233.080 1.00 87.34 1573 TYR D C 1
ATOM 7038 O O . TYR D 1 33 ? 7.663 11.168 233.125 1.00 83.20 1573 TYR D O 1
ATOM 7047 N N . LEU D 1 34 ? 6.129 12.313 231.944 1.00 94.83 1574 LEU D N 1
ATOM 7048 C CA . LEU D 1 34 ? 6.600 11.844 230.639 1.00 97.11 1574 LEU D CA 1
ATOM 7049 C C . LEU D 1 34 ? 8.028 12.284 230.363 1.00 91.74 1574 LEU D C 1
ATOM 7050 O O . LEU D 1 34 ? 8.819 11.505 229.836 1.00 92.47 1574 LEU D O 1
ATOM 7055 N N . VAL D 1 35 ? 8.350 13.531 230.698 1.00 87.55 1575 VAL D N 1
ATOM 7056 C CA . VAL D 1 35 ? 9.711 14.025 230.518 1.00 80.66 1575 VAL D CA 1
ATOM 7057 C C . VAL D 1 35 ? 10.680 13.140 231.273 1.00 78.22 1575 VAL D C 1
ATOM 7058 O O . VAL D 1 35 ? 11.650 12.639 230.694 1.00 77.58 1575 VAL D O 1
ATOM 7062 N N . PHE D 1 36 ? 10.403 12.919 232.556 1.00 81.10 1576 PHE D N 1
ATOM 7063 C CA . PHE D 1 36 ? 11.306 12.116 233.377 1.00 78.62 1576 PHE D CA 1
ATOM 7064 C C . PHE D 1 36 ? 11.419 10.661 232.877 1.00 83.14 1576 PHE D C 1
ATOM 7065 O O . PHE D 1 36 ? 12.509 10.088 232.834 1.00 81.45 1576 PHE D O 1
ATOM 7073 N N . THR D 1 37 ? 10.288 10.082 232.493 1.00 88.24 1577 THR D N 1
ATOM 7074 C CA . THR D 1 37 ? 10.235 8.726 231.961 1.00 87.94 1577 THR D CA 1
ATOM 7075 C C . THR D 1 37 ? 11.078 8.584 230.697 1.00 92.61 1577 THR D C 1
ATOM 7076 O O . THR D 1 37 ? 11.805 7.594 230.522 1.00 96.01 1577 THR D O 1
ATOM 7080 N N . GLU D 1 38 ? 10.967 9.581 229.822 1.00 91.30 1578 GLU D N 1
ATOM 7081 C CA . GLU D 1 38 ? 11.757 9.632 228.600 1.00 87.54 1578 GLU D CA 1
ATOM 7082 C C . GLU D 1 38 ? 13.248 9.720 228.922 1.00 76.79 1578 GLU D C 1
ATOM 7083 O O . GLU D 1 38 ? 14.072 9.091 228.242 1.00 70.03 1578 GLU D O 1
ATOM 7089 N N . TRP D 1 39 ? 13.578 10.497 229.957 1.00 68.60 1579 TRP D N 1
ATOM 7090 C CA . TRP D 1 39 ? 14.958 10.626 230.425 1.00 66.10 1579 TRP D CA 1
ATOM 7091 C C . TRP D 1 39 ? 15.527 9.275 230.894 1.00 68.53 1579 TRP D C 1
ATOM 7092 O O . TRP D 1 39 ? 16.626 8.865 230.493 1.00 69.03 1579 TRP D O 1
ATOM 7103 N N . VAL D 1 40 ? 14.784 8.610 231.771 1.00 69.09 1580 VAL D N 1
ATOM 7104 C CA . VAL D 1 40 ? 15.156 7.293 232.256 1.00 63.50 1580 VAL D CA 1
ATOM 7105 C C . VAL D 1 40 ? 15.338 6.327 231.094 1.00 67.15 1580 VAL D C 1
ATOM 7106 O O . VAL D 1 40 ? 16.314 5.571 231.057 1.00 74.35 1580 VAL D O 1
ATOM 7110 N N . LYS D 1 41 ? 14.406 6.338 230.148 1.00 65.59 1581 LYS D N 1
ATOM 7111 C CA . LYS D 1 41 ? 14.524 5.430 229.012 1.00 75.82 1581 LYS D CA 1
ATOM 7112 C C . LYS D 1 41 ? 15.791 5.736 228.199 1.00 81.36 1581 LYS D C 1
ATOM 7113 O O . LYS D 1 41 ? 16.473 4.816 227.723 1.00 85.25 1581 LYS D O 1
ATOM 7119 N N . LEU D 1 42 ? 16.132 7.020 228.097 1.00 73.51 1582 LEU D N 1
ATOM 7120 C CA . LEU D 1 42 ? 17.279 7.441 227.305 1.00 66.56 1582 LEU D CA 1
ATOM 7121 C C . LEU D 1 42 ? 18.582 6.985 227.940 1.00 67.61 1582 LEU D C 1
ATOM 7122 O O . LEU D 1 42 ? 19.484 6.501 227.241 1.00 61.07 1582 LEU D O 1
ATOM 7127 N N . LEU D 1 43 ? 18.685 7.136 229.261 1.00 61.80 1583 LEU D N 1
ATOM 7128 C CA . LEU D 1 43 ? 19.929 6.788 229.939 1.00 58.18 1583 LEU D CA 1
ATOM 7129 C C . LEU D 1 43 ? 20.159 5.284 229.984 1.00 62.88 1583 LEU D C 1
ATOM 7130 O O . LEU D 1 43 ? 21.268 4.844 230.306 1.00 70.37 1583 LEU D O 1
ATOM 7135 N N . GLN D 1 44 ? 19.133 4.505 229.637 1.00 60.09 1584 GLN D N 1
ATOM 7136 C CA . GLN D 1 44 ? 19.270 3.050 229.520 1.00 65.98 1584 GLN D CA 1
ATOM 7137 C C . GLN D 1 44 ? 19.592 2.599 228.086 1.00 68.21 1584 GLN D C 1
ATOM 7138 O O . GLN D 1 44 ? 19.719 1.404 227.813 1.00 66.51 1584 GLN D O 1
ATOM 7144 N N . ARG D 1 45 ? 19.707 3.570 227.183 1.00 67.19 1585 ARG D N 1
ATOM 7145 C CA . ARG D 1 45 ? 19.937 3.318 225.766 1.00 73.48 1585 ARG D CA 1
ATOM 7146 C C . ARG D 1 45 ? 21.279 3.892 225.282 1.00 71.26 1585 ARG D C 1
ATOM 7147 O O . ARG D 1 45 ? 21.911 3.316 224.401 1.00 74.33 1585 ARG D O 1
ATOM 7155 N N . VAL D 1 46 ? 21.703 5.020 225.855 1.00 71.28 1586 VAL D N 1
ATOM 7156 C CA . VAL D 1 46 ? 22.955 5.685 225.470 1.00 72.07 1586 VAL D CA 1
ATOM 7157 C C . VAL D 1 46 ? 23.855 5.969 226.679 1.00 75.78 1586 VAL D C 1
ATOM 7158 O O . VAL D 1 46 ? 23.400 5.990 227.830 1.00 78.31 1586 VAL D O 1
ATOM 7162 N N . GLU D 1 47 ? 25.136 6.197 226.414 1.00 71.06 1587 GLU D N 1
ATOM 7163 C CA . GLU D 1 47 ? 26.079 6.500 227.481 1.00 71.00 1587 GLU D CA 1
ATOM 7164 C C . GLU D 1 47 ? 25.822 7.894 228.058 1.00 76.22 1587 GLU D C 1
ATOM 7165 O O . GLU D 1 47 ? 25.283 8.774 227.373 1.00 73.91 1587 GLU D O 1
ATOM 7171 N N . ASN D 1 48 ? 26.207 8.082 229.318 1.00 81.43 1588 ASN D N 1
ATOM 7172 C CA . ASN D 1 48 ? 25.910 9.312 230.039 1.00 78.02 1588 ASN D CA 1
ATOM 7173 C C . ASN D 1 48 ? 26.456 10.578 229.360 1.00 74.79 1588 ASN D C 1
ATOM 7174 O O . ASN D 1 48 ? 25.815 11.624 229.365 1.00 75.08 1588 ASN D O 1
ATOM 7179 N N . ASN D 1 49 ? 27.630 10.465 228.757 1.00 75.12 1589 ASN D N 1
ATOM 7180 C CA . ASN D 1 49 ? 28.269 11.603 228.127 1.00 78.76 1589 ASN D CA 1
ATOM 7181 C C . ASN D 1 49 ? 27.871 11.742 226.657 1.00 84.27 1589 ASN D C 1
ATOM 7182 O O . ASN D 1 49 ? 28.416 12.588 225.950 1.00 92.57 1589 ASN D O 1
ATOM 7187 N N . ASP D 1 50 ? 26.949 10.904 226.185 1.00 83.12 1590 ASP D N 1
ATOM 7188 C CA . ASP D 1 50 ? 26.549 10.957 224.778 1.00 87.45 1590 ASP D CA 1
ATOM 7189 C C . ASP D 1 50 ? 25.930 12.304 224.479 1.00 84.14 1590 ASP D C 1
ATOM 7190 O O . ASP D 1 50 ? 25.124 12.798 225.261 1.00 86.06 1590 ASP D O 1
ATOM 7195 N N . VAL D 1 51 ? 26.301 12.900 223.352 1.00 82.23 1591 VAL D N 1
ATOM 7196 C CA . VAL D 1 51 ? 25.879 14.262 223.070 1.00 90.45 1591 VAL D CA 1
ATOM 7197 C C . VAL D 1 51 ? 24.346 14.329 222.878 1.00 88.64 1591 VAL D C 1
ATOM 7198 O O . VAL D 1 51 ? 23.745 15.407 222.977 1.00 86.23 1591 VAL D O 1
ATOM 7202 N N . ILE D 1 52 ? 23.724 13.172 222.635 1.00 85.96 1592 ILE D N 1
ATOM 7203 C CA . ILE D 1 52 ? 22.263 13.060 222.558 1.00 85.96 1592 ILE D CA 1
ATOM 7204 C C . ILE D 1 52 ? 21.639 13.479 223.887 1.00 85.18 1592 ILE D C 1
ATOM 7205 O O . ILE D 1 52 ? 20.554 14.065 223.931 1.00 84.14 1592 ILE D O 1
ATOM 7210 N N . THR D 1 53 ? 22.329 13.150 224.972 1.00 86.53 1593 THR D N 1
ATOM 7211 C CA . THR D 1 53 ? 21.925 13.578 226.302 1.00 89.91 1593 THR D CA 1
ATOM 7212 C C . THR D 1 53 ? 21.933 15.106 226.419 1.00 86.51 1593 THR D C 1
ATOM 7213 O O . THR D 1 53 ? 20.946 15.716 226.861 1.00 79.45 1593 THR D O 1
ATOM 7217 N N . THR D 1 54 ? 23.044 15.716 226.013 1.00 83.18 1594 THR D N 1
ATOM 7218 C CA . THR D 1 54 ? 23.163 17.166 226.061 1.00 84.95 1594 THR D CA 1
ATOM 7219 C C . THR D 1 54 ? 22.045 17.829 225.255 1.00 87.30 1594 THR D C 1
ATOM 7220 O O . THR D 1 54 ? 21.375 18.746 225.742 1.00 89.11 1594 THR D O 1
ATOM 7224 N N . VAL D 1 55 ? 21.830 17.335 224.039 1.00 88.00 1595 VAL D N 1
ATOM 7225 C CA . VAL D 1 55 ? 20.739 17.803 223.186 1.00 87.02 1595 VAL D CA 1
ATOM 7226 C C . VAL D 1 55 ? 19.404 17.651 223.916 1.00 85.05 1595 VAL D C 1
ATOM 7227 O O . VAL D 1 55 ? 18.532 18.505 223.789 1.00 90.15 1595 VAL D O 1
ATOM 7231 N N . PHE D 1 56 ? 19.240 16.565 224.672 1.00 81.62 1596 PHE D N 1
ATOM 7232 C CA . PHE D 1 56 ? 18.010 16.374 225.444 1.00 77.01 1596 PHE D CA 1
ATOM 7233 C C . PHE D 1 56 ? 17.809 17.458 226.478 1.00 74.96 1596 PHE D C 1
ATOM 7234 O O . PHE D 1 56 ? 16.717 17.997 226.591 1.00 81.89 1596 PHE D O 1
ATOM 7242 N N . ILE D 1 57 ? 18.837 17.734 227.271 1.00 71.02 1597 ILE D N 1
ATOM 7243 C CA . ILE D 1 57 ? 18.706 18.740 228.317 1.00 79.69 1597 ILE D CA 1
ATOM 7244 C C . ILE D 1 57 ? 18.460 20.126 227.725 1.00 87.94 1597 ILE D C 1
ATOM 7245 O O . ILE D 1 57 ? 17.582 20.855 228.190 1.00 88.60 1597 ILE D O 1
ATOM 7250 N N . LYS D 1 58 ? 19.246 20.494 226.715 1.00 86.52 1598 LYS D N 1
ATOM 7251 C CA . LYS D 1 58 ? 19.107 21.814 226.092 1.00 94.12 1598 LYS D CA 1
ATOM 7252 C C . LYS D 1 58 ? 17.753 22.005 225.402 1.00 96.06 1598 LYS D C 1
ATOM 7253 O O . LYS D 1 58 ? 17.190 23.110 225.409 1.00 97.74 1598 LYS D O 1
ATOM 7259 N N . GLN D 1 59 ? 17.255 20.928 224.797 1.00 92.57 1599 GLN D N 1
ATOM 7260 C CA . GLN D 1 59 ? 15.941 20.912 224.156 1.00 97.13 1599 GLN D CA 1
ATOM 7261 C C . GLN D 1 59 ? 14.839 20.905 225.239 1.00 97.35 1599 GLN D C 1
ATOM 7262 O O . GLN D 1 59 ? 13.706 21.313 224.986 1.00 98.15 1599 GLN D O 1
ATOM 7268 N N . LEU D 1 60 ? 15.175 20.398 226.429 1.00 96.29 1600 LEU D N 1
ATOM 7269 C CA . LEU D 1 60 ? 14.293 20.454 227.606 1.00 97.30 1600 LEU D CA 1
ATOM 7270 C C . LEU D 1 60 ? 14.193 21.876 228.133 1.00 105.36 1600 LEU D C 1
ATOM 7271 O O . LEU D 1 60 ? 13.155 22.295 228.655 1.00 112.10 1600 LEU D O 1
ATOM 7276 N N . VAL D 1 61 ? 15.273 22.629 227.962 1.00 102.37 1601 VAL D N 1
ATOM 7277 C CA . VAL D 1 61 ? 15.375 23.937 228.577 1.00 100.08 1601 VAL D CA 1
ATOM 7278 C C . VAL D 1 61 ? 14.935 24.989 227.562 1.00 109.80 1601 VAL D C 1
ATOM 7279 O O . VAL D 1 61 ? 14.614 26.117 227.931 1.00 116.64 1601 VAL D O 1
ATOM 7283 N N . GLU D 1 62 ? 14.842 24.598 226.292 1.00 114.63 1602 GLU D N 1
ATOM 7284 C CA . GLU D 1 62 ? 14.296 25.501 225.276 1.00 123.95 1602 GLU D CA 1
ATOM 7285 C C . GLU D 1 62 ? 12.777 25.597 225.413 1.00 121.46 1602 GLU D C 1
ATOM 7286 O O . GLU D 1 62 ? 12.190 26.640 225.124 1.00 125.98 1602 GLU D O 1
ATOM 7292 N N . LYS D 1 63 ? 12.145 24.508 225.850 1.00 117.07 1603 LYS D N 1
ATOM 7293 C CA . LYS D 1 63 ? 10.687 24.451 225.953 1.00 121.78 1603 LYS D CA 1
ATOM 7294 C C . LYS D 1 63 ? 10.225 25.276 227.147 1.00 126.14 1603 LYS D C 1
ATOM 7295 O O . LYS D 1 63 ? 9.074 25.725 227.209 1.00 124.13 1603 LYS D O 1
ATOM 7301 N N . GLY D 1 64 ? 11.141 25.468 228.091 1.00 130.53 1604 GLY D N 1
ATOM 7302 C CA . GLY D 1 64 ? 10.862 26.215 229.304 1.00 130.37 1604 GLY D CA 1
ATOM 7303 C C . GLY D 1 64 ? 9.917 25.555 230.288 1.00 119.91 1604 GLY D C 1
ATOM 7304 O O . GLY D 1 64 ? 9.301 26.236 231.107 1.00 123.65 1604 GLY D O 1
ATOM 7305 N N . VAL D 1 65 ? 9.813 24.233 230.224 1.00 109.45 1605 VAL D N 1
ATOM 7306 C CA . VAL D 1 65 ? 8.848 23.500 231.034 1.00 107.92 1605 VAL D CA 1
ATOM 7307 C C . VAL D 1 65 ? 9.289 23.444 232.508 1.00 103.74 1605 VAL D C 1
ATOM 7308 O O . VAL D 1 65 ? 8.501 23.103 233.394 1.00 102.51 1605 VAL D O 1
ATOM 7312 N N . ILE D 1 66 ? 10.558 23.751 232.762 1.00 100.66 1606 ILE D N 1
ATOM 7313 C CA . ILE D 1 66 ? 11.061 23.840 234.129 1.00 97.31 1606 ILE D CA 1
ATOM 7314 C C . ILE D 1 66 ? 11.863 25.122 234.366 1.00 99.78 1606 ILE D C 1
ATOM 7315 O O . ILE D 1 66 ? 12.763 25.149 235.208 1.00 103.89 1606 ILE D O 1
ATOM 7320 N N . SER D 1 67 ? 11.526 26.182 233.637 1.00 100.31 1607 SER D N 1
ATOM 7321 C CA . SER D 1 67 ? 12.212 27.460 233.794 1.00 107.51 1607 SER D CA 1
ATOM 7322 C C . SER D 1 67 ? 11.767 28.195 235.041 1.00 114.10 1607 SER D C 1
ATOM 7323 O O . SER D 1 67 ? 12.595 28.636 235.841 1.00 107.80 1607 SER D O 1
ATOM 7326 N N . ASP D 1 68 ? 10.450 28.297 235.206 1.00 123.43 1608 ASP D N 1
ATOM 7327 C CA . ASP D 1 68 ? 9.855 29.003 236.334 1.00 126.62 1608 ASP D CA 1
ATOM 7328 C C . ASP D 1 68 ? 9.985 28.170 237.607 1.00 121.85 1608 ASP D C 1
ATOM 7329 O O . ASP D 1 68 ? 9.870 26.944 237.573 1.00 122.21 1608 ASP D O 1
ATOM 7334 N N . THR D 1 69 ? 10.232 28.846 238.723 1.00 113.76 1609 THR D N 1
ATOM 7335 C CA . THR D 1 69 ? 10.602 28.192 239.974 1.00 104.59 1609 THR D CA 1
ATOM 7336 C C . THR D 1 69 ? 9.660 27.062 240.392 1.00 94.04 1609 THR D C 1
ATOM 7337 O O . THR D 1 69 ? 10.118 25.978 240.768 1.00 90.29 1609 THR D O 1
ATOM 7341 N N . ASP D 1 70 ? 8.354 27.323 240.343 1.00 94.95 1610 ASP D N 1
ATOM 7342 C CA . ASP D 1 70 ? 7.362 26.327 240.740 1.00 96.04 1610 ASP D CA 1
ATOM 7343 C C . ASP D 1 70 ? 7.435 25.092 239.850 1.00 100.81 1610 ASP D C 1
ATOM 7344 O O . ASP D 1 70 ? 7.325 23.967 240.340 1.00 103.48 1610 ASP D O 1
ATOM 7349 N N . ASN D 1 71 ? 7.646 25.297 238.552 1.00 103.16 1611 ASN D N 1
ATOM 7350 C CA . ASN D 1 71 ? 7.786 24.176 237.621 1.00 107.47 1611 ASN D CA 1
ATOM 7351 C C . ASN D 1 71 ? 9.005 23.302 237.948 1.00 108.63 1611 ASN D C 1
ATOM 7352 O O . ASN D 1 71 ? 8.942 22.066 237.884 1.00 107.06 1611 ASN D O 1
ATOM 7357 N N . LEU D 1 72 ? 10.116 23.954 238.284 1.00 105.70 1612 LEU D N 1
ATOM 7358 C CA . LEU D 1 72 ? 11.331 23.240 238.638 1.00 100.78 1612 LEU D CA 1
ATOM 7359 C C . LEU D 1 72 ? 11.143 22.436 239.925 1.00 100.56 1612 LEU D C 1
ATOM 7360 O O . LEU D 1 72 ? 11.490 21.245 239.973 1.00 106.75 1612 LEU D O 1
ATOM 7365 N N . LEU D 1 73 ? 10.599 23.080 240.959 1.00 92.99 1613 LEU D N 1
ATOM 7366 C CA . LEU D 1 73 ? 10.377 22.401 242.240 1.00 92.29 1613 LEU D CA 1
ATOM 7367 C C . LEU D 1 73 ? 9.404 21.231 242.098 1.00 89.13 1613 LEU D C 1
ATOM 7368 O O . LEU D 1 73 ? 9.571 20.184 242.743 1.00 83.10 1613 LEU D O 1
ATOM 7373 N N . THR D 1 74 ? 8.379 21.427 241.270 1.00 88.43 1614 THR D N 1
ATOM 7374 C CA . THR D 1 74 ? 7.368 20.398 241.067 1.00 90.27 1614 THR D CA 1
ATOM 7375 C C . THR D 1 74 ? 7.945 19.226 240.302 1.00 89.77 1614 THR D C 1
ATOM 7376 O O . THR D 1 74 ? 7.624 18.068 240.589 1.00 84.49 1614 THR D O 1
ATOM 7380 N N . PHE D 1 75 ? 8.810 19.533 239.338 1.00 95.47 1615 PHE D N 1
ATOM 7381 C CA . PHE D 1 75 ? 9.449 18.499 238.529 1.00 93.75 1615 PHE D CA 1
ATOM 7382 C C . PHE D 1 75 ? 10.427 17.658 239.337 1.00 90.65 1615 PHE D C 1
ATOM 7383 O O . PHE D 1 75 ? 10.441 16.424 239.230 1.00 89.49 1615 PHE D O 1
ATOM 7391 N N . VAL D 1 76 ? 11.256 18.325 240.132 1.00 88.33 1616 VAL D N 1
ATOM 7392 C CA . VAL D 1 76 ? 12.197 17.607 240.974 1.00 80.94 1616 VAL D CA 1
ATOM 7393 C C . VAL D 1 76 ? 11.437 16.789 242.017 1.00 79.10 1616 VAL D C 1
ATOM 7394 O O . VAL D 1 76 ? 11.750 15.622 242.233 1.00 78.15 1616 VAL D O 1
ATOM 7398 N N . LYS D 1 77 ? 10.414 17.386 242.627 1.00 81.78 1617 LYS D N 1
ATOM 7399 C CA . LYS D 1 77 ? 9.604 16.675 243.621 1.00 81.10 1617 LYS D CA 1
ATOM 7400 C C . LYS D 1 77 ? 8.949 15.418 243.050 1.00 80.85 1617 LYS D C 1
ATOM 7401 O O . LYS D 1 77 ? 9.064 14.326 243.616 1.00 81.27 1617 LYS D O 1
ATOM 7407 N N . SER D 1 78 ? 8.252 15.578 241.933 1.00 81.55 1618 SER D N 1
ATOM 7408 C CA . SER D 1 78 ? 7.540 14.461 241.340 1.00 82.43 1618 SER D CA 1
ATOM 7409 C C . SER D 1 78 ? 8.511 13.384 240.892 1.00 80.35 1618 SER D C 1
ATOM 7410 O O . SER D 1 78 ? 8.260 12.197 241.107 1.00 85.71 1618 SER D O 1
ATOM 7413 N N . SER D 1 79 ? 9.611 13.788 240.261 1.00 74.19 1619 SER D N 1
ATOM 7414 C CA . SER D 1 79 ? 10.585 12.803 239.802 1.00 76.10 1619 SER D CA 1
ATOM 7415 C C . SER D 1 79 ? 11.135 12.049 240.999 1.00 78.19 1619 SER D C 1
ATOM 7416 O O . SER D 1 79 ? 11.327 10.837 240.939 1.00 85.47 1619 SER D O 1
ATOM 7419 N N . LEU D 1 80 ? 11.384 12.773 242.084 1.00 70.21 1620 LEU D N 1
ATOM 7420 C CA . LEU D 1 80 ? 11.918 12.165 243.293 1.00 68.12 1620 LEU D CA 1
ATOM 7421 C C . LEU D 1 80 ? 10.966 11.127 243.876 1.00 74.80 1620 LEU D C 1
ATOM 7422 O O . LEU D 1 80 ? 11.363 9.993 244.188 1.00 64.52 1620 LEU D O 1
ATOM 7427 N N . GLU D 1 81 ? 9.706 11.523 244.018 1.00 88.28 1621 GLU D N 1
ATOM 7428 C CA . GLU D 1 81 ? 8.702 10.641 244.591 1.00 95.92 1621 GLU D CA 1
ATOM 7429 C C . GLU D 1 81 ? 8.560 9.391 243.737 1.00 92.77 1621 GLU D C 1
ATOM 7430 O O . GLU D 1 81 ? 8.518 8.265 244.249 1.00 93.53 1621 GLU D O 1
ATOM 7436 N N . LEU D 1 82 ? 8.512 9.603 242.426 1.00 85.67 1622 LEU D N 1
ATOM 7437 C CA . LEU D 1 82 ? 8.361 8.502 241.496 1.00 82.57 1622 LEU D CA 1
ATOM 7438 C C . LEU D 1 82 ? 9.549 7.558 241.582 1.00 76.71 1622 LEU D C 1
ATOM 7439 O O . LEU D 1 82 ? 9.377 6.346 241.500 1.00 79.64 1622 LEU D O 1
ATOM 7444 N N . SER D 1 83 ? 10.746 8.115 241.762 1.00 68.45 1623 SER D N 1
ATOM 7445 C CA . SER D 1 83 ? 11.967 7.309 241.806 1.00 63.99 1623 SER D CA 1
ATOM 7446 C C . SER D 1 83 ? 12.030 6.479 243.081 1.00 66.64 1623 SER D C 1
ATOM 7447 O O . SER D 1 83 ? 12.382 5.304 243.038 1.00 66.85 1623 SER D O 1
ATOM 7450 N N . VAL D 1 84 ? 11.675 7.091 244.211 1.00 73.91 1624 VAL D N 1
ATOM 7451 C CA . VAL D 1 84 ? 11.660 6.394 245.496 1.00 68.96 1624 VAL D CA 1
ATOM 7452 C C . VAL D 1 84 ? 10.610 5.289 245.519 1.00 77.89 1624 VAL D C 1
ATOM 7453 O O . VAL D 1 84 ? 10.868 4.176 246.004 1.00 78.21 1624 VAL D O 1
ATOM 7457 N N . SER D 1 85 ? 9.427 5.603 244.991 1.00 85.35 1625 SER D N 1
ATOM 7458 C CA . SER D 1 85 ? 8.374 4.608 244.812 1.00 86.75 1625 SER D CA 1
ATOM 7459 C C . SER D 1 85 ? 8.880 3.468 243.946 1.00 89.91 1625 SER D C 1
ATOM 7460 O O . SER D 1 85 ? 8.614 2.301 244.231 1.00 96.51 1625 SER D O 1
ATOM 7463 N N . SER D 1 86 ? 9.603 3.822 242.883 1.00 79.28 1626 SER D N 1
ATOM 7464 C CA . SER D 1 86 ? 10.142 2.842 241.946 1.00 73.04 1626 SER D CA 1
ATOM 7465 C C . SER D 1 86 ? 11.081 1.886 242.654 1.00 71.69 1626 SER D C 1
ATOM 7466 O O . SER D 1 86 ? 11.066 0.681 242.399 1.00 67.03 1626 SER D O 1
ATOM 7469 N N . PHE D 1 87 ? 11.919 2.437 243.524 1.00 71.91 1627 PHE D N 1
ATOM 7470 C CA . PHE D 1 87 ? 12.747 1.606 244.375 1.00 66.81 1627 PHE D CA 1
ATOM 7471 C C . PHE D 1 87 ? 11.873 0.670 245.201 1.00 71.39 1627 PHE D C 1
ATOM 7472 O O . PHE D 1 87 ? 12.091 -0.541 245.232 1.00 78.03 1627 PHE D O 1
ATOM 7480 N N . LYS D 1 88 ? 10.895 1.238 245.892 1.00 69.94 1628 LYS D N 1
ATOM 7481 C CA . LYS D 1 88 ? 10.108 0.443 246.820 1.00 71.26 1628 LYS D CA 1
ATOM 7482 C C . LYS D 1 88 ? 9.357 -0.682 246.122 1.00 79.73 1628 LYS D C 1
ATOM 7483 O O . LYS D 1 88 ? 9.271 -1.786 246.649 1.00 87.91 1628 LYS D O 1
ATOM 7489 N N . GLU D 1 89 ? 8.869 -0.425 244.914 1.00 84.77 1629 GLU D N 1
ATOM 7490 C CA . GLU D 1 89 ? 8.029 -1.394 244.213 1.00 91.31 1629 GLU D CA 1
ATOM 7491 C C . GLU D 1 89 ? 8.815 -2.262 243.238 1.00 94.45 1629 GLU D C 1
ATOM 7492 O O . GLU D 1 89 ? 8.235 -2.880 242.350 1.00 99.65 1629 GLU D O 1
ATOM 7498 N N . SER D 1 90 ? 10.133 -2.304 243.405 1.00 92.92 1630 SER D N 1
ATOM 7499 C CA . SER D 1 90 ? 10.990 -3.156 242.587 1.00 90.15 1630 SER D CA 1
ATOM 7500 C C . SER D 1 90 ? 11.414 -4.372 243.384 1.00 98.91 1630 SER D C 1
ATOM 7501 O O . SER D 1 90 ? 11.540 -4.306 244.610 1.00 96.70 1630 SER D O 1
ATOM 7504 N N . ASP D 1 91 ? 11.649 -5.478 242.686 1.00 114.18 1631 ASP D N 1
ATOM 7505 C CA . ASP D 1 91 ? 12.162 -6.680 243.334 1.00 127.08 1631 ASP D CA 1
ATOM 7506 C C . ASP D 1 91 ? 13.699 -6.633 243.368 1.00 130.61 1631 ASP D C 1
ATOM 7507 O O . ASP D 1 91 ? 14.325 -6.241 242.379 1.00 133.15 1631 ASP D O 1
ATOM 7512 N N . PRO D 1 92 ? 14.309 -7.023 244.512 1.00 124.96 1632 PRO D N 1
ATOM 7513 C CA . PRO D 1 92 ? 15.760 -6.930 244.754 1.00 118.69 1632 PRO D CA 1
ATOM 7514 C C . PRO D 1 92 ? 16.632 -7.459 243.609 1.00 120.50 1632 PRO D C 1
ATOM 7515 O O . PRO D 1 92 ? 17.783 -7.033 243.464 1.00 117.61 1632 PRO D O 1
ATOM 7519 N N . THR D 1 93 ? 16.090 -8.384 242.821 1.00 122.84 1633 THR D N 1
ATOM 7520 C CA . THR D 1 93 ? 16.811 -8.962 241.689 1.00 120.57 1633 THR D CA 1
ATOM 7521 C C . THR D 1 93 ? 16.899 -7.996 240.506 1.00 115.98 1633 THR D C 1
ATOM 7522 O O . THR D 1 93 ? 17.671 -8.212 239.572 1.00 111.93 1633 THR D O 1
ATOM 7526 N N . ASP D 1 94 ? 16.100 -6.935 240.555 1.00 114.82 1634 ASP D N 1
ATOM 7527 C CA . ASP D 1 94 ? 16.109 -5.923 239.510 1.00 113.63 1634 ASP D CA 1
ATOM 7528 C C . ASP D 1 94 ? 17.147 -4.847 239.794 1.00 105.58 1634 ASP D C 1
ATOM 7529 O O . ASP D 1 94 ? 17.902 -4.925 240.762 1.00 101.06 1634 ASP D O 1
ATOM 7534 N N . GLU D 1 95 ? 17.194 -3.855 238.918 1.00 103.62 1635 GLU D N 1
ATOM 7535 C CA . GLU D 1 95 ? 17.935 -2.641 239.192 1.00 103.59 1635 GLU D CA 1
ATOM 7536 C C . GLU D 1 95 ? 16.955 -1.682 239.863 1.00 100.87 1635 GLU D C 1
ATOM 7537 O O . GLU D 1 95 ? 16.114 -1.060 239.197 1.00 98.48 1635 GLU D O 1
ATOM 7543 N 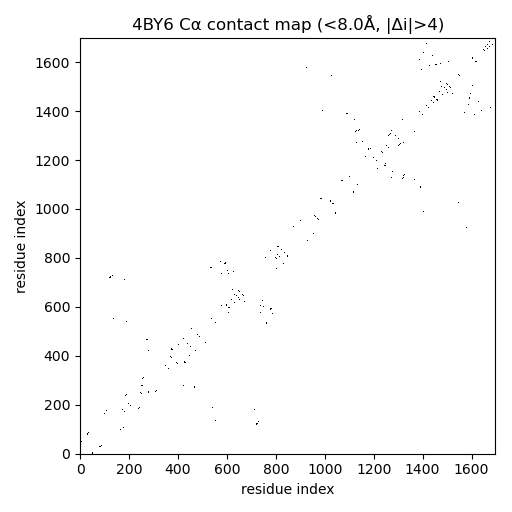N . VAL D 1 96 ? 17.049 -1.592 241.187 1.00 93.42 1636 VAL D N 1
ATOM 7544 C CA . VAL D 1 96 ? 16.064 -0.870 241.985 1.00 78.36 1636 VAL D CA 1
ATOM 7545 C C . VAL D 1 96 ? 16.395 0.615 242.065 1.00 70.02 1636 VAL D C 1
ATOM 7546 O O . VAL D 1 96 ? 15.606 1.414 242.588 1.00 78.40 1636 VAL D O 1
ATOM 7550 N N . PHE D 1 97 ? 17.554 0.988 241.531 1.00 56.93 1637 PHE D N 1
ATOM 7551 C CA . PHE D 1 97 ? 18.023 2.363 241.649 1.00 56.61 1637 PHE D CA 1
ATOM 7552 C C . PHE D 1 97 ? 18.002 3.105 240.317 1.00 60.52 1637 PHE D C 1
ATOM 7553 O O . PHE D 1 97 ? 18.451 4.256 240.251 1.00 66.40 1637 PHE D O 1
ATOM 7561 N N . ILE D 1 98 ? 17.445 2.473 239.280 1.00 59.21 1638 ILE D N 1
ATOM 7562 C CA . ILE D 1 98 ? 17.498 3.024 237.922 1.00 68.69 1638 ILE D CA 1
ATOM 7563 C C . ILE D 1 98 ? 17.044 4.481 237.855 1.00 69.56 1638 ILE D C 1
ATOM 7564 O O . ILE D 1 98 ? 17.794 5.364 237.397 1.00 64.30 1638 ILE D O 1
ATOM 7569 N N . ALA D 1 99 ? 15.833 4.722 238.341 1.00 71.74 1639 ALA D N 1
ATOM 7570 C CA . ALA D 1 99 ? 15.271 6.052 238.329 1.00 64.10 1639 ALA D CA 1
ATOM 7571 C C . ALA D 1 99 ? 16.126 6.982 239.171 1.00 63.20 1639 ALA D C 1
ATOM 7572 O O . ALA D 1 99 ? 16.345 8.128 238.790 1.00 72.57 1639 ALA D O 1
ATOM 7574 N N . ILE D 1 100 ? 16.603 6.500 240.314 1.00 63.17 1640 ILE D N 1
ATOM 7575 C CA . ILE D 1 100 ? 17.438 7.327 241.185 1.00 62.00 1640 ILE D CA 1
ATOM 7576 C C . ILE D 1 100 ? 18.701 7.749 240.462 1.00 68.47 1640 ILE D C 1
ATOM 7577 O O . ILE D 1 100 ? 19.055 8.934 240.444 1.00 77.46 1640 ILE D O 1
ATOM 7582 N N . ASP D 1 101 ? 19.366 6.773 239.851 1.00 66.28 1641 ASP D N 1
ATOM 7583 C CA . ASP D 1 101 ? 20.603 7.018 239.116 1.00 65.63 1641 ASP D CA 1
ATOM 7584 C C . ASP D 1 101 ? 20.410 8.076 238.020 1.00 66.51 1641 ASP D C 1
ATOM 7585 O O . ASP D 1 101 ? 21.167 9.081 237.928 1.00 70.27 1641 ASP D O 1
ATOM 7590 N N . ALA D 1 102 ? 19.371 7.861 237.217 1.00 61.71 1642 ALA D N 1
ATOM 7591 C CA . ALA D 1 102 ? 18.997 8.813 236.182 1.00 59.70 1642 ALA D CA 1
ATOM 7592 C C . ALA D 1 102 ? 18.729 10.203 236.778 1.00 61.35 1642 ALA D C 1
ATOM 7593 O O . ALA D 1 102 ? 19.098 11.227 236.188 1.00 57.75 1642 ALA D O 1
ATOM 7595 N N . LEU D 1 103 ? 18.084 10.243 237.942 1.00 64.08 1643 LEU D N 1
ATOM 7596 C CA . LEU D 1 103 ? 17.769 11.520 238.576 1.00 70.11 1643 LEU D CA 1
ATOM 7597 C C . LEU D 1 103 ? 19.048 12.274 238.968 1.00 69.24 1643 LEU D C 1
ATOM 7598 O O . LEU D 1 103 ? 19.141 13.502 238.752 1.00 63.41 1643 LEU D O 1
ATOM 7603 N N . GLY D 1 104 ? 20.016 11.546 239.539 1.00 57.77 1644 GLY D N 1
ATOM 7604 C CA . GLY D 1 104 ? 21.294 12.140 239.892 1.00 55.96 1644 GLY D CA 1
ATOM 7605 C C . GLY D 1 104 ? 21.914 12.788 238.660 1.00 62.96 1644 GLY D C 1
ATOM 7606 O O . GLY D 1 104 ? 22.325 13.985 238.681 1.00 69.18 1644 GLY D O 1
ATOM 7607 N N . SER D 1 105 ? 21.953 12.013 237.571 1.00 55.82 1645 SER D N 1
ATOM 7608 C CA . SER D 1 105 ? 22.503 12.543 236.325 1.00 65.25 1645 SER D CA 1
ATOM 7609 C C . SER D 1 105 ? 21.781 13.813 235.850 1.00 69.81 1645 SER D C 1
ATOM 7610 O O . SER D 1 105 ? 22.406 14.794 235.416 1.00 68.38 1645 SER D O 1
ATOM 7613 N N . LEU D 1 106 ? 20.459 13.778 235.924 1.00 69.30 1646 LEU D N 1
ATOM 7614 C CA . LEU D 1 106 ? 19.666 14.878 235.426 1.00 75.02 1646 LEU D CA 1
ATOM 7615 C C . LEU D 1 106 ? 19.928 16.144 236.230 1.00 80.90 1646 LEU D C 1
ATOM 7616 O O . LEU D 1 106 ? 20.025 17.229 235.657 1.00 83.68 1646 LEU D O 1
ATOM 7621 N N . ILE D 1 107 ? 20.074 15.996 237.547 1.00 78.46 1647 ILE D N 1
ATOM 7622 C CA . ILE D 1 107 ? 20.338 17.139 238.417 1.00 73.00 1647 ILE D CA 1
ATOM 7623 C C . ILE D 1 107 ? 21.687 17.785 238.093 1.00 66.03 1647 ILE D C 1
ATOM 7624 O O . ILE D 1 107 ? 21.782 19.011 237.858 1.00 72.32 1647 ILE D O 1
ATOM 7629 N N . ILE D 1 108 ? 22.739 16.977 238.076 1.00 56.49 1648 ILE D N 1
ATOM 7630 C CA . ILE D 1 108 ? 24.038 17.588 237.821 1.00 64.98 1648 ILE D CA 1
ATOM 7631 C C . ILE D 1 108 ? 24.118 18.179 236.401 1.00 70.66 1648 ILE D C 1
ATOM 7632 O O . ILE D 1 108 ? 24.683 19.266 236.204 1.00 73.35 1648 ILE D O 1
ATOM 7637 N N . LYS D 1 109 ? 23.512 17.506 235.423 1.00 69.59 1649 LYS D N 1
ATOM 7638 C CA . LYS D 1 109 ? 23.491 18.048 234.060 1.00 70.70 1649 LYS D CA 1
ATOM 7639 C C . LYS D 1 109 ? 22.667 19.330 233.959 1.00 71.96 1649 LYS D C 1
ATOM 7640 O O . LYS D 1 109 ? 22.921 20.164 233.100 1.00 74.43 1649 LYS D O 1
ATOM 7646 N N . LEU D 1 110 ? 21.661 19.475 234.812 1.00 71.56 1650 LEU D N 1
ATOM 7647 C CA . LEU D 1 110 ? 20.916 20.722 234.852 1.00 72.25 1650 LEU D CA 1
ATOM 7648 C C . LEU D 1 110 ? 21.772 21.836 235.446 1.00 77.93 1650 LEU D C 1
ATOM 7649 O O . LEU D 1 110 ? 21.583 23.006 235.107 1.00 80.80 1650 LEU D O 1
ATOM 7654 N N . LEU D 1 111 ? 22.703 21.479 236.334 1.00 79.14 1651 LEU D N 1
ATOM 7655 C CA . LEU D 1 111 ? 23.669 22.471 236.833 1.00 79.76 1651 LEU D CA 1
ATOM 7656 C C . LEU D 1 111 ? 24.730 22.856 235.798 1.00 94.37 1651 LEU D C 1
ATOM 7657 O O . LEU D 1 111 ? 25.185 24.001 235.766 1.00 98.16 1651 LEU D O 1
ATOM 7662 N N . ILE D 1 112 ? 25.137 21.895 234.969 1.00 97.20 1652 ILE D N 1
ATOM 7663 C CA . ILE D 1 112 ? 26.242 22.120 234.033 1.00 93.98 1652 ILE D CA 1
ATOM 7664 C C . ILE D 1 112 ? 25.833 22.854 232.756 1.00 88.29 1652 ILE D C 1
ATOM 7665 O O . ILE D 1 112 ? 26.458 23.835 232.382 1.00 88.84 1652 ILE D O 1
ATOM 7670 N N . LEU D 1 113 ? 24.767 22.391 232.114 1.00 86.78 1653 LEU D N 1
ATOM 7671 C CA . LEU D 1 113 ? 24.420 22.826 230.766 1.00 87.68 1653 LEU D CA 1
ATOM 7672 C C . LEU D 1 113 ? 23.434 23.992 230.685 1.00 97.46 1653 LEU D C 1
ATOM 7673 O O . LEU D 1 113 ? 22.699 24.105 229.708 1.00 105.01 1653 LEU D O 1
ATOM 7678 N N . GLN D 1 114 ? 23.420 24.870 231.678 1.00 94.76 1654 GLN D N 1
ATOM 7679 C CA . GLN D 1 114 ? 22.575 26.052 231.576 1.00 97.87 1654 GLN D CA 1
ATOM 7680 C C . GLN D 1 114 ? 23.403 27.295 231.814 1.00 103.13 1654 GLN D C 1
ATOM 7681 O O . GLN D 1 114 ? 24.456 27.230 232.452 1.00 109.14 1654 GLN D O 1
ATOM 7687 N N . ASP D 1 115 ? 22.930 28.424 231.297 1.00 101.99 1655 ASP D N 1
ATOM 7688 C CA . ASP D 1 115 ? 23.561 29.703 231.579 1.00 102.43 1655 ASP D CA 1
ATOM 7689 C C . ASP D 1 115 ? 23.023 30.236 232.896 1.00 105.91 1655 ASP D C 1
ATOM 7690 O O . ASP D 1 115 ? 21.812 30.217 233.139 1.00 107.32 1655 ASP D O 1
ATOM 7695 N N . PHE D 1 116 ? 23.918 30.699 233.757 1.00 107.69 1656 PHE D N 1
ATOM 7696 C CA . PHE D 1 116 ? 23.487 31.179 235.063 1.00 115.25 1656 PHE D CA 1
ATOM 7697 C C . PHE D 1 116 ? 23.852 32.644 235.297 1.00 122.96 1656 PHE D C 1
ATOM 7698 O O . PHE D 1 116 ? 25.029 33.007 235.375 1.00 123.05 1656 PHE D O 1
ATOM 7706 N N . LYS D 1 117 ? 22.810 33.466 235.403 1.00 129.18 1657 LYS D N 1
ATOM 7707 C CA . LYS D 1 117 ? 22.931 34.909 235.596 1.00 138.49 1657 LYS D CA 1
ATOM 7708 C C . LYS D 1 117 ? 23.811 35.267 236.795 1.00 139.05 1657 LYS D C 1
ATOM 7709 O O . LYS D 1 117 ? 24.998 35.563 236.640 1.00 138.33 1657 LYS D O 1
ATOM 7715 N N . THR D 1 120 ? 23.316 32.461 241.756 1.00 85.27 1660 THR D N 1
ATOM 7716 C CA . THR D 1 120 ? 22.101 31.967 241.105 1.00 96.52 1660 THR D CA 1
ATOM 7717 C C . THR D 1 120 ? 22.199 30.459 240.853 1.00 97.84 1660 THR D C 1
ATOM 7718 O O . THR D 1 120 ? 21.183 29.766 240.833 1.00 99.09 1660 THR D O 1
ATOM 7722 N N . ARG D 1 121 ? 23.416 29.949 240.669 1.00 98.41 1661 ARG D N 1
ATOM 7723 C CA . ARG D 1 121 ? 23.617 28.502 240.556 1.00 95.00 1661 ARG D CA 1
ATOM 7724 C C . ARG D 1 121 ? 23.549 27.888 241.949 1.00 89.91 1661 ARG D C 1
ATOM 7725 O O . ARG D 1 121 ? 23.116 26.735 242.134 1.00 83.66 1661 ARG D O 1
ATOM 7733 N N . ARG D 1 122 ? 24.016 28.666 242.922 1.00 88.95 1662 ARG D N 1
ATOM 7734 C CA . ARG D 1 122 ? 23.905 28.290 244.317 1.00 88.04 1662 ARG D CA 1
ATOM 7735 C C . ARG D 1 122 ? 22.426 28.199 244.700 1.00 97.54 1662 ARG D C 1
ATOM 7736 O O . ARG D 1 122 ? 22.023 27.292 245.432 1.00 99.14 1662 ARG D O 1
ATOM 7744 N N . ASP D 1 123 ? 21.617 29.124 244.187 1.00 104.96 1663 ASP D N 1
ATOM 7745 C CA . ASP D 1 123 ? 20.175 29.120 244.457 1.00 110.96 1663 ASP D CA 1
ATOM 7746 C C . ASP D 1 123 ? 19.514 27.849 243.903 1.00 110.65 1663 ASP D C 1
ATOM 7747 O O . ASP D 1 123 ? 18.567 27.309 244.493 1.00 110.28 1663 ASP D O 1
ATOM 7752 N N . TYR D 1 124 ? 20.018 27.409 242.751 1.00 104.04 1664 TYR D N 1
ATOM 7753 C CA . TYR D 1 124 ? 19.552 26.214 242.057 1.00 97.83 1664 TYR D CA 1
ATOM 7754 C C . TYR D 1 124 ? 19.845 24.946 242.839 1.00 93.48 1664 TYR D C 1
ATOM 7755 O O . TYR D 1 124 ? 18.955 24.121 243.098 1.00 96.74 1664 TYR D O 1
ATOM 7764 N N . ILE D 1 125 ? 21.119 24.788 243.186 1.00 87.13 1665 ILE D N 1
ATOM 7765 C CA . ILE D 1 125 ? 21.560 23.606 243.906 1.00 80.32 1665 ILE D CA 1
ATOM 7766 C C . ILE D 1 125 ? 20.850 23.563 245.266 1.00 81.58 1665 ILE D C 1
ATOM 7767 O O . ILE D 1 125 ? 20.419 22.492 245.723 1.00 80.49 1665 ILE D O 1
ATOM 7772 N N . ASN D 1 126 ? 20.670 24.741 245.871 1.00 85.42 1666 ASN D N 1
ATOM 7773 C CA . ASN D 1 126 ? 19.994 24.858 247.161 1.00 85.98 1666 ASN D CA 1
ATOM 7774 C C . ASN D 1 126 ? 18.527 24.469 247.054 1.00 82.66 1666 ASN D C 1
ATOM 7775 O O . ASN D 1 126 ? 17.995 23.762 247.915 1.00 84.10 1666 ASN D O 1
ATOM 7780 N N . ALA D 1 127 ? 17.879 24.920 245.987 1.00 76.41 1667 ALA D N 1
ATOM 7781 C CA . ALA D 1 127 ? 16.490 24.557 245.758 1.00 73.51 1667 ALA D CA 1
ATOM 7782 C C . ALA D 1 127 ? 16.346 23.040 245.639 1.00 71.47 1667 ALA D C 1
ATOM 7783 O O . ALA D 1 127 ? 15.519 22.429 246.330 1.00 70.83 1667 ALA D O 1
ATOM 7785 N N . ILE D 1 128 ? 17.171 22.439 244.780 1.00 65.80 1668 ILE D N 1
ATOM 7786 C CA . ILE D 1 128 ? 17.097 21.005 244.533 1.00 68.05 1668 ILE D CA 1
ATOM 7787 C C . ILE D 1 128 ? 17.331 20.190 245.813 1.00 75.55 1668 ILE D C 1
ATOM 7788 O O . ILE D 1 128 ? 16.567 19.251 246.119 1.00 82.17 1668 ILE D O 1
ATOM 7793 N N . PHE D 1 129 ? 18.366 20.549 246.570 1.00 70.74 1669 PHE D N 1
ATOM 7794 C CA . PHE D 1 129 ? 18.612 19.858 247.829 1.00 66.17 1669 PHE D CA 1
ATOM 7795 C C . PHE D 1 129 ? 17.414 20.034 248.754 1.00 65.17 1669 PHE D C 1
ATOM 7796 O O . PHE D 1 129 ? 16.999 19.091 249.426 1.00 61.82 1669 PHE D O 1
ATOM 7804 N N . SER D 1 130 ? 16.826 21.226 248.740 1.00 67.31 1670 SER D N 1
ATOM 7805 C CA . SER D 1 130 ? 15.664 21.500 249.577 1.00 72.26 1670 SER D CA 1
ATOM 7806 C C . SER D 1 130 ? 14.512 20.557 249.272 1.00 74.80 1670 SER D C 1
ATOM 7807 O O . SER D 1 130 ? 13.917 19.980 250.193 1.00 84.94 1670 SER D O 1
ATOM 7810 N N . VAL D 1 131 ? 14.199 20.400 247.990 1.00 67.06 1671 VAL D N 1
ATOM 7811 C CA . VAL D 1 131 ? 13.160 19.463 247.594 1.00 72.54 1671 VAL D CA 1
ATOM 7812 C C . VAL D 1 131 ? 13.496 18.055 248.092 1.00 77.48 1671 VAL D C 1
ATOM 7813 O O . VAL D 1 131 ? 12.634 17.372 248.678 1.00 78.65 1671 VAL D O 1
ATOM 7817 N N . ILE D 1 132 ? 14.747 17.634 247.883 1.00 76.25 1672 ILE D N 1
ATOM 7818 C CA . ILE D 1 132 ? 15.145 16.287 248.292 1.00 74.24 1672 ILE D CA 1
ATOM 7819 C C . ILE D 1 132 ? 14.929 16.075 249.791 1.00 80.47 1672 ILE D C 1
ATOM 7820 O O . ILE D 1 132 ? 14.277 15.109 250.185 1.00 87.31 1672 ILE D O 1
ATOM 7825 N N . VAL D 1 133 ? 15.461 16.966 250.625 1.00 76.60 1673 VAL D N 1
ATOM 7826 C CA . VAL D 1 133 ? 15.348 16.772 252.072 1.00 81.69 1673 VAL D CA 1
ATOM 7827 C C . VAL D 1 133 ? 13.898 16.936 252.564 1.00 82.91 1673 VAL D C 1
ATOM 7828 O O . VAL D 1 133 ? 13.521 16.353 253.579 1.00 84.07 1673 VAL D O 1
ATOM 7832 N N . LEU D 1 134 ? 13.084 17.708 251.849 1.00 73.86 1674 LEU D N 1
ATOM 7833 C CA . LEU D 1 134 ? 11.683 17.832 252.221 1.00 67.97 1674 LEU D CA 1
ATOM 7834 C C . LEU D 1 134 ? 10.920 16.518 251.984 1.00 70.96 1674 LEU D C 1
ATOM 7835 O O . LEU D 1 134 ? 10.227 16.002 252.893 1.00 66.74 1674 LEU D O 1
ATOM 7840 N N . VAL D 1 135 ? 11.034 15.987 250.766 1.00 74.16 1675 VAL D N 1
ATOM 7841 C CA . VAL D 1 135 ? 10.387 14.715 250.437 1.00 73.50 1675 VAL D CA 1
ATOM 7842 C C . VAL D 1 135 ? 10.915 13.619 251.362 1.00 74.80 1675 VAL D C 1
ATOM 7843 O O . VAL D 1 135 ? 10.162 12.762 251.838 1.00 75.50 1675 VAL D O 1
ATOM 7847 N N . PHE D 1 136 ? 12.219 13.667 251.610 1.00 73.38 1676 PHE D N 1
ATOM 7848 C CA . PHE D 1 136 ? 12.886 12.770 252.548 1.00 70.15 1676 PHE D CA 1
ATOM 7849 C C . PHE D 1 136 ? 12.198 12.812 253.922 1.00 69.47 1676 PHE D C 1
ATOM 7850 O O . PHE D 1 136 ? 11.782 11.780 254.447 1.00 74.18 1676 PHE D O 1
ATOM 7858 N N . ALA D 1 137 ? 12.087 14.008 254.493 1.00 58.88 1677 ALA D N 1
ATOM 7859 C CA . ALA D 1 137 ? 11.489 14.192 255.812 1.00 66.06 1677 ALA D CA 1
ATOM 7860 C C . ALA D 1 137 ? 10.082 13.598 255.889 1.00 75.75 1677 ALA D C 1
ATOM 7861 O O . ALA D 1 137 ? 9.750 12.864 256.835 1.00 71.05 1677 ALA D O 1
ATOM 7863 N N . LYS D 1 138 ? 9.252 13.911 254.897 1.00 79.49 1678 LYS D N 1
ATOM 7864 C CA . LYS D 1 138 ? 7.887 13.388 254.926 1.00 80.34 1678 LYS D CA 1
ATOM 7865 C C . LYS D 1 138 ? 7.880 11.856 254.795 1.00 77.37 1678 LYS D C 1
ATOM 7866 O O . LYS D 1 138 ? 7.119 11.184 255.473 1.00 74.38 1678 LYS D O 1
ATOM 7872 N N . ASP D 1 139 ? 8.735 11.310 253.932 1.00 80.53 1679 ASP D N 1
ATOM 7873 C CA . ASP D 1 139 ? 8.840 9.853 253.769 1.00 80.54 1679 ASP D CA 1
ATOM 7874 C C . ASP D 1 139 ? 9.187 9.187 255.092 1.00 72.89 1679 ASP D C 1
ATOM 7875 O O . ASP D 1 139 ? 8.612 8.155 255.445 1.00 72.63 1679 ASP D O 1
ATOM 7880 N N . HIS D 1 140 ? 10.103 9.822 255.820 1.00 69.62 1680 HIS D N 1
ATOM 7881 C CA . HIS D 1 140 ? 10.693 9.306 257.058 1.00 71.96 1680 HIS D CA 1
ATOM 7882 C C . HIS D 1 140 ? 9.762 9.369 258.286 1.00 80.63 1680 HIS D C 1
ATOM 7883 O O . HIS D 1 140 ? 9.606 8.384 259.021 1.00 73.36 1680 HIS D O 1
ATOM 7890 N N . SER D 1 141 ? 9.135 10.523 258.497 1.00 88.26 1681 SER D N 1
ATOM 7891 C CA . SER D 1 141 ? 8.484 10.792 259.777 1.00 92.92 1681 SER D CA 1
ATOM 7892 C C . SER D 1 141 ? 6.983 10.464 259.822 1.00 93.19 1681 SER D C 1
ATOM 7893 O O . SER D 1 141 ? 6.421 10.338 260.909 1.00 99.85 1681 SER D O 1
ATOM 7896 N N . GLN D 1 142 ? 6.334 10.317 258.667 1.00 89.28 1682 GLN D N 1
ATOM 7897 C CA . GLN D 1 142 ? 4.876 10.165 258.637 1.00 93.64 1682 GLN D CA 1
ATOM 7898 C C . GLN D 1 142 ? 4.424 8.853 259.294 1.00 95.71 1682 GLN D C 1
ATOM 7899 O O . GLN D 1 142 ? 5.256 7.981 259.565 1.00 92.74 1682 GLN D O 1
ATOM 7905 N N . GLU D 1 143 ? 3.117 8.720 259.554 1.00 98.78 1683 GLU D N 1
ATOM 7906 C CA . GLU D 1 143 ? 2.625 7.692 260.482 1.00 107.14 1683 GLU D CA 1
ATOM 7907 C C . GLU D 1 143 ? 2.757 6.249 260.005 1.00 112.41 1683 GLU D C 1
ATOM 7908 O O . GLU D 1 143 ? 3.290 5.402 260.732 1.00 120.30 1683 GLU D O 1
ATOM 7914 N N . GLY D 1 144 ? 2.245 5.961 258.811 1.00 104.62 1684 GLY D N 1
ATOM 7915 C CA . GLY D 1 144 ? 2.297 4.612 258.268 1.00 101.70 1684 GLY D CA 1
ATOM 7916 C C . GLY D 1 144 ? 3.488 4.432 257.357 1.00 97.94 1684 GLY D C 1
ATOM 7917 O O . GLY D 1 144 ? 3.354 3.952 256.224 1.00 97.16 1684 GLY D O 1
ATOM 7918 N N . THR D 1 145 ? 4.658 4.807 257.866 1.00 94.01 1685 THR D N 1
ATOM 7919 C CA . THR D 1 145 ? 5.833 4.974 257.027 1.00 94.20 1685 THR D CA 1
ATOM 7920 C C . THR D 1 145 ? 6.383 3.665 256.463 1.00 90.68 1685 THR D C 1
ATOM 7921 O O . THR D 1 145 ? 6.422 2.637 257.148 1.00 87.30 1685 THR D O 1
ATOM 7925 N N . THR D 1 146 ? 6.800 3.727 255.199 1.00 89.61 1686 THR D N 1
ATOM 7926 C CA . THR D 1 146 ? 7.412 2.596 254.503 1.00 91.66 1686 THR D CA 1
ATOM 7927 C C . THR D 1 146 ? 8.837 2.971 254.072 1.00 92.01 1686 THR D C 1
ATOM 7928 O O . THR D 1 146 ? 9.342 2.533 253.032 1.00 85.87 1686 THR D O 1
ATOM 7932 N N . PHE D 1 147 ? 9.469 3.782 254.917 1.00 95.55 1687 PHE D N 1
ATOM 7933 C CA . PHE D 1 147 ? 10.746 4.439 254.643 1.00 89.78 1687 PHE D CA 1
ATOM 7934 C C . PHE D 1 147 ? 11.929 3.502 254.504 1.00 88.55 1687 PHE D C 1
ATOM 7935 O O . PHE D 1 147 ? 12.118 2.589 255.316 1.00 92.46 1687 PHE D O 1
ATOM 7943 N N . ASN D 1 148 ? 12.740 3.762 253.485 1.00 80.83 1688 ASN D N 1
ATOM 7944 C CA . ASN D 1 148 ? 14.015 3.082 253.325 1.00 74.80 1688 ASN D CA 1
ATOM 7945 C C . ASN D 1 148 ? 15.075 4.133 253.118 1.00 72.03 1688 ASN D C 1
ATOM 7946 O O . ASN D 1 148 ? 14.881 5.049 252.325 1.00 80.81 1688 ASN D O 1
ATOM 7951 N N . GLU D 1 149 ? 16.180 4.028 253.844 1.00 60.86 1689 GLU D N 1
ATOM 7952 C CA . GLU D 1 149 ? 17.241 5.023 253.729 1.00 61.63 1689 GLU D CA 1
ATOM 7953 C C . GLU D 1 149 ? 17.997 4.900 252.402 1.00 69.75 1689 GLU D C 1
ATOM 7954 O O . GLU D 1 149 ? 18.538 5.882 251.865 1.00 72.83 1689 GLU D O 1
ATOM 7960 N N . ARG D 1 150 ? 18.029 3.683 251.879 1.00 69.00 1690 ARG D N 1
ATOM 7961 C CA . ARG D 1 150 ? 18.842 3.367 250.720 1.00 61.28 1690 ARG D CA 1
ATOM 7962 C C . ARG D 1 150 ? 18.609 4.232 249.468 1.00 64.55 1690 ARG D C 1
ATOM 7963 O O . ARG D 1 150 ? 19.572 4.709 248.900 1.00 68.15 1690 ARG D O 1
ATOM 7971 N N . PRO D 1 151 ? 17.350 4.457 249.038 1.00 64.07 1691 PRO D N 1
ATOM 7972 C CA . PRO D 1 151 ? 17.229 5.238 247.794 1.00 58.27 1691 PRO D CA 1
ATOM 7973 C C . PRO D 1 151 ? 17.748 6.667 247.938 1.00 60.92 1691 PRO D C 1
ATOM 7974 O O . PRO D 1 151 ? 18.304 7.213 246.984 1.00 56.94 1691 PRO D O 1
ATOM 7978 N N . TYR D 1 152 ? 17.571 7.265 249.114 1.00 63.62 1692 TYR D N 1
ATOM 7979 C CA . TYR D 1 152 ? 18.089 8.608 249.329 1.00 63.07 1692 TYR D CA 1
ATOM 7980 C C . TYR D 1 152 ? 19.604 8.566 249.378 1.00 63.10 1692 TYR D C 1
ATOM 7981 O O . TYR D 1 152 ? 20.265 9.396 248.752 1.00 63.77 1692 TYR D O 1
ATOM 7990 N N . PHE D 1 153 ? 20.152 7.578 250.084 1.00 64.38 1693 PHE D N 1
ATOM 7991 C CA . PHE D 1 153 ? 21.604 7.409 250.127 1.00 64.42 1693 PHE D CA 1
ATOM 7992 C C . PHE D 1 153 ? 22.174 7.294 248.728 1.00 68.77 1693 PHE D C 1
ATOM 7993 O O . PHE D 1 153 ? 23.197 7.895 248.393 1.00 75.87 1693 PHE D O 1
ATOM 8001 N N . ARG D 1 154 ? 21.494 6.502 247.920 1.00 61.05 1694 ARG D N 1
ATOM 8002 C CA . ARG D 1 154 ? 21.884 6.280 246.551 1.00 56.87 1694 ARG D CA 1
ATOM 8003 C C . ARG D 1 154 ? 21.810 7.605 245.781 1.00 59.70 1694 ARG D C 1
ATOM 8004 O O . ARG D 1 154 ? 22.698 7.919 244.991 1.00 62.39 1694 ARG D O 1
ATOM 8012 N N . LEU D 1 155 ? 20.771 8.393 246.030 1.00 57.57 1695 LEU D N 1
ATOM 8013 C CA . LEU D 1 155 ? 20.652 9.683 245.364 1.00 57.23 1695 LEU D CA 1
ATOM 8014 C C . LEU D 1 155 ? 21.849 10.594 245.697 1.00 61.83 1695 LEU D C 1
ATOM 8015 O O . LEU D 1 155 ? 22.470 11.195 244.800 1.00 64.89 1695 LEU D O 1
ATOM 8020 N N . PHE D 1 156 ? 22.197 10.672 246.979 1.00 58.75 1696 PHE D N 1
ATOM 8021 C CA . PHE D 1 156 ? 23.286 11.551 247.383 1.00 58.05 1696 PHE D CA 1
ATOM 8022 C C . PHE D 1 156 ? 24.642 11.055 246.857 1.00 56.88 1696 PHE D C 1
ATOM 8023 O O . PHE D 1 156 ? 25.416 11.830 246.301 1.00 58.97 1696 PHE D O 1
ATOM 8031 N N . SER D 1 157 ? 24.897 9.758 247.001 1.00 53.27 1697 SER D N 1
ATOM 8032 C CA . SER D 1 157 ? 26.109 9.127 246.486 1.00 54.90 1697 SER D CA 1
ATOM 8033 C C . SER D 1 157 ? 26.270 9.393 244.982 1.00 58.17 1697 SER D C 1
ATOM 8034 O O . SER D 1 157 ? 27.367 9.691 244.491 1.00 52.17 1697 SER D O 1
ATOM 8037 N N . ASN D 1 158 ? 25.166 9.285 244.253 1.00 55.98 1698 ASN D N 1
ATOM 8038 C CA . ASN D 1 158 ? 25.195 9.514 242.824 1.00 55.27 1698 ASN D CA 1
ATOM 8039 C C . ASN D 1 158 ? 25.515 10.963 242.523 1.00 62.48 1698 ASN D C 1
ATOM 8040 O O . ASN D 1 158 ? 26.325 11.247 241.643 1.00 62.64 1698 ASN D O 1
ATOM 8045 N N . ILE D 1 159 ? 24.882 11.883 243.249 1.00 63.74 1699 ILE D N 1
ATOM 8046 C CA . ILE D 1 159 ? 25.189 13.293 243.050 1.00 60.76 1699 ILE D CA 1
ATOM 8047 C C . ILE D 1 159 ? 26.683 13.528 243.263 1.00 63.88 1699 ILE D C 1
ATOM 8048 O O . ILE D 1 159 ? 27.356 14.182 242.447 1.00 77.30 1699 ILE D O 1
ATOM 8053 N N . LEU D 1 160 ? 27.209 12.940 244.327 1.00 58.36 1700 LEU D N 1
ATOM 8054 C CA . LEU D 1 160 ? 28.628 13.042 244.631 1.00 60.17 1700 LEU D CA 1
ATOM 8055 C C . LEU D 1 160 ? 29.513 12.531 243.490 1.00 65.08 1700 LEU D C 1
ATOM 8056 O O . LEU D 1 160 ? 30.488 13.198 243.110 1.00 67.34 1700 LEU D O 1
ATOM 8061 N N . TYR D 1 161 ? 29.165 11.361 242.954 1.00 59.92 1701 TYR D N 1
ATOM 8062 C CA . TYR D 1 161 ? 29.908 10.766 241.848 1.00 58.79 1701 TYR D CA 1
ATOM 8063 C C . TYR D 1 161 ? 29.877 11.647 240.588 1.00 66.53 1701 TYR D C 1
ATOM 8064 O O . TYR D 1 161 ? 30.898 11.836 239.918 1.00 62.25 1701 TYR D O 1
ATOM 8073 N N . GLU D 1 162 ? 28.686 12.124 240.241 1.00 67.53 1702 GLU D N 1
ATOM 8074 C CA . GLU D 1 162 ? 28.502 12.932 239.051 1.00 67.15 1702 GLU D CA 1
ATOM 8075 C C . GLU D 1 162 ? 29.356 14.188 239.131 1.00 66.25 1702 GLU D C 1
ATOM 8076 O O . GLU D 1 162 ? 30.104 14.518 238.190 1.00 71.65 1702 GLU D O 1
ATOM 8082 N N . TRP D 1 163 ? 29.270 14.877 240.264 1.00 54.52 1703 TRP D N 1
ATOM 8083 C CA . TRP D 1 163 ? 30.067 16.078 240.412 1.00 56.58 1703 TRP D CA 1
ATOM 8084 C C . TRP D 1 163 ? 31.556 15.748 240.405 1.00 58.00 1703 TRP D C 1
ATOM 8085 O O . TRP D 1 163 ? 32.362 16.507 239.853 1.00 63.38 1703 TRP D O 1
ATOM 8096 N N . ALA D 1 164 ? 31.917 14.630 241.031 1.00 53.24 1704 ALA D N 1
ATOM 8097 C CA . ALA D 1 164 ? 33.307 14.180 241.043 1.00 57.57 1704 ALA D CA 1
ATOM 8098 C C . ALA D 1 164 ? 33.831 13.920 239.628 1.00 62.76 1704 ALA D C 1
ATOM 8099 O O . ALA D 1 164 ? 35.012 14.145 239.332 1.00 66.31 1704 ALA D O 1
ATOM 8101 N N . THR D 1 165 ? 32.938 13.462 238.758 1.00 53.67 1705 THR D N 1
ATOM 8102 C CA . THR D 1 165 ? 33.318 13.051 237.427 1.00 53.78 1705 THR D CA 1
ATOM 8103 C C . THR D 1 165 ? 33.444 14.283 236.538 1.00 70.42 1705 THR D C 1
ATOM 8104 O O . THR D 1 165 ? 34.331 14.341 235.669 1.00 72.11 1705 THR D O 1
ATOM 8108 N N . ILE D 1 166 ? 32.583 15.277 236.753 1.00 74.73 1706 ILE D N 1
ATOM 8109 C CA . ILE D 1 166 ? 32.680 16.488 235.934 1.00 75.14 1706 ILE D CA 1
ATOM 8110 C C . ILE D 1 166 ? 33.769 17.453 236.446 1.00 77.61 1706 ILE D C 1
ATOM 8111 O O . ILE D 1 166 ? 34.212 18.323 235.699 1.00 84.77 1706 ILE D O 1
ATOM 8116 N N . ARG D 1 167 ? 34.236 17.286 237.686 1.00 70.88 1707 ARG D N 1
ATOM 8117 C CA . ARG D 1 167 ? 35.150 18.279 238.269 1.00 65.41 1707 ARG D CA 1
ATOM 8118 C C . ARG D 1 167 ? 36.621 18.012 237.963 1.00 69.44 1707 ARG D C 1
ATOM 8119 O O . ARG D 1 167 ? 37.444 18.924 238.081 1.00 74.31 1707 ARG D O 1
ATOM 8127 N N . THR D 1 168 ? 36.941 16.776 237.564 1.00 66.79 1708 THR D N 1
ATOM 8128 C CA . THR D 1 168 ? 38.328 16.326 237.397 1.00 62.49 1708 THR D CA 1
ATOM 8129 C C . THR D 1 168 ? 39.136 17.271 236.518 1.00 70.07 1708 THR D C 1
ATOM 8130 O O . THR D 1 168 ? 38.626 17.764 235.511 1.00 76.00 1708 THR D O 1
ATOM 8134 N N . HIS D 1 169 ? 40.388 17.519 236.902 1.00 69.57 1709 HIS D N 1
ATOM 8135 C CA . HIS D 1 169 ? 41.299 18.375 236.135 1.00 70.24 1709 HIS D CA 1
ATOM 8136 C C . HIS D 1 169 ? 40.691 19.755 235.868 1.00 72.12 1709 HIS D C 1
ATOM 8137 O O . HIS D 1 169 ? 40.580 20.174 234.711 1.00 71.12 1709 HIS D O 1
ATOM 8144 N N . ASN D 1 170 ? 40.305 20.447 236.942 1.00 67.85 1710 ASN D N 1
ATOM 8145 C CA . ASN D 1 170 ? 39.691 21.775 236.866 1.00 65.33 1710 ASN D CA 1
ATOM 8146 C C . ASN D 1 170 ? 38.569 21.874 235.845 1.00 64.23 1710 ASN D C 1
ATOM 8147 O O . ASN D 1 170 ? 38.580 22.775 234.997 1.00 65.49 1710 ASN D O 1
ATOM 8152 N N . PHE D 1 171 ? 37.623 20.937 235.925 1.00 61.00 1711 PHE D N 1
ATOM 8153 C CA . PHE D 1 171 ? 36.463 20.925 235.037 1.00 67.65 1711 PHE D CA 1
ATOM 8154 C C . PHE D 1 171 ? 36.870 21.033 233.568 1.00 67.35 1711 PHE D C 1
ATOM 8155 O O . PHE D 1 171 ? 36.312 21.835 232.816 1.00 65.89 1711 PHE D O 1
ATOM 8163 N N . VAL D 1 172 ? 37.841 20.217 233.171 1.00 62.26 1712 VAL D N 1
ATOM 8164 C CA . VAL D 1 172 ? 38.403 20.304 231.833 1.00 65.36 1712 VAL D CA 1
ATOM 8165 C C . VAL D 1 172 ? 37.419 19.793 230.768 1.00 71.44 1712 VAL D C 1
ATOM 8166 O O . VAL D 1 172 ? 37.535 20.150 229.597 1.00 70.00 1712 VAL D O 1
ATOM 8170 N N . ARG D 1 173 ? 36.441 18.983 231.171 1.00 75.15 1713 ARG D N 1
ATOM 8171 C CA . ARG D 1 173 ? 35.467 18.450 230.219 1.00 77.76 1713 ARG D CA 1
ATOM 8172 C C . ARG D 1 173 ? 34.407 19.487 229.835 1.00 75.94 1713 ARG D C 1
ATOM 8173 O O . ARG D 1 173 ? 33.536 19.218 229.010 1.00 83.56 1713 ARG D O 1
ATOM 8181 N N . ILE D 1 174 ? 34.478 20.667 230.439 1.00 70.39 1714 ILE D N 1
ATOM 8182 C CA . ILE D 1 174 ? 33.570 21.752 230.088 1.00 82.45 1714 ILE D CA 1
ATOM 8183 C C . ILE D 1 174 ? 34.181 22.644 228.992 1.00 93.44 1714 ILE D C 1
ATOM 8184 O O . ILE D 1 174 ? 35.256 23.229 229.181 1.00 91.44 1714 ILE D O 1
ATOM 8189 N N . SER D 1 175 ? 33.466 22.773 227.872 1.00 100.39 1715 SER D N 1
ATOM 8190 C CA . SER D 1 175 ? 33.989 23.427 226.668 1.00 109.67 1715 SER D CA 1
ATOM 8191 C C . SER D 1 175 ? 34.114 24.947 226.773 1.00 110.25 1715 SER D C 1
ATOM 8192 O O . SER D 1 175 ? 35.172 25.503 226.467 1.00 105.91 1715 SER D O 1
ATOM 8195 N N . ASP D 1 176 ? 33.023 25.612 227.159 1.00 114.82 1716 ASP D N 1
ATOM 8196 C CA . ASP D 1 176 ? 33.009 27.067 227.315 1.00 121.38 1716 ASP D CA 1
ATOM 8197 C C . ASP D 1 176 ? 33.959 27.435 228.450 1.00 120.61 1716 ASP D C 1
ATOM 8198 O O . ASP D 1 176 ? 33.819 26.922 229.558 1.00 124.16 1716 ASP D O 1
ATOM 8203 N N . SER D 1 177 ? 34.942 28.290 228.165 1.00 117.98 1717 SER D N 1
ATOM 8204 C CA . SER D 1 177 ? 35.935 28.678 229.164 1.00 111.94 1717 SER D CA 1
ATOM 8205 C C . SER D 1 177 ? 35.305 29.522 230.277 1.00 115.27 1717 SER D C 1
ATOM 8206 O O . SER D 1 177 ? 35.741 29.454 231.429 1.00 122.39 1717 SER D O 1
ATOM 8209 N N . SER D 1 178 ? 34.285 30.312 229.936 1.00 112.03 1718 SER D N 1
ATOM 8210 C CA . SER D 1 178 ? 33.559 31.103 230.931 1.00 108.23 1718 SER D CA 1
ATOM 8211 C C . SER D 1 178 ? 32.810 30.185 231.908 1.00 108.19 1718 SER D C 1
ATOM 8212 O O . SER D 1 178 ? 32.972 30.283 233.131 1.00 114.68 1718 SER D O 1
ATOM 8215 N N . THR D 1 179 ? 31.999 29.290 231.357 1.00 95.71 1719 THR D N 1
ATOM 8216 C CA . THR D 1 179 ? 31.261 28.323 232.151 1.00 88.52 1719 THR D CA 1
ATOM 8217 C C . THR D 1 179 ? 32.208 27.471 232.993 1.00 86.36 1719 THR D C 1
ATOM 8218 O O . THR D 1 179 ? 31.914 27.123 234.147 1.00 91.40 1719 THR D O 1
ATOM 8222 N N . ARG D 1 180 ? 33.342 27.130 232.392 1.00 77.90 1720 ARG D N 1
ATOM 8223 C CA . ARG D 1 180 ? 34.355 26.320 233.046 1.00 78.76 1720 ARG D CA 1
ATOM 8224 C C . ARG D 1 180 ? 34.870 27.054 234.273 1.00 82.67 1720 ARG D C 1
ATOM 8225 O O . ARG D 1 180 ? 34.940 26.479 235.367 1.00 81.40 1720 ARG D O 1
ATOM 8233 N N . GLN D 1 181 ? 35.189 28.336 234.094 1.00 84.53 1721 GLN D N 1
ATOM 8234 C CA . GLN D 1 181 ? 35.724 29.136 235.192 1.00 88.28 1721 GLN D CA 1
ATOM 8235 C C . GLN D 1 181 ? 34.683 29.231 236.299 1.00 87.40 1721 GLN D C 1
ATOM 8236 O O . GLN D 1 181 ? 34.997 29.092 237.492 1.00 91.80 1721 GLN D O 1
ATOM 8242 N N . GLU D 1 182 ? 33.436 29.430 235.884 1.00 84.23 1722 GLU D N 1
ATOM 8243 C CA . GLU D 1 182 ? 32.321 29.504 236.816 1.00 83.79 1722 GLU D CA 1
ATOM 8244 C C . GLU D 1 182 ? 32.223 28.242 237.684 1.00 79.48 1722 GLU D C 1
ATOM 8245 O O . GLU D 1 182 ? 32.102 28.331 238.908 1.00 84.87 1722 GLU D O 1
ATOM 8251 N N . LEU D 1 183 ? 32.283 27.070 237.060 1.00 75.60 1723 LEU D N 1
ATOM 8252 C CA . LEU D 1 183 ? 32.209 25.819 237.815 1.00 71.51 1723 LEU D CA 1
ATOM 8253 C C . LEU D 1 183 ? 33.416 25.661 238.738 1.00 75.13 1723 LEU D C 1
ATOM 8254 O O . LEU D 1 183 ? 33.289 25.181 239.875 1.00 75.15 1723 LEU D O 1
ATOM 8259 N N . ILE D 1 184 ? 34.585 26.057 238.241 1.00 77.57 1724 ILE D N 1
ATOM 8260 C CA . ILE D 1 184 ? 35.796 26.047 239.052 1.00 77.34 1724 ILE D CA 1
ATOM 8261 C C . ILE D 1 184 ? 35.579 26.793 240.358 1.00 80.88 1724 ILE D C 1
ATOM 8262 O O . ILE D 1 184 ? 35.911 26.275 241.434 1.00 74.25 1724 ILE D O 1
ATOM 8267 N N . GLU D 1 185 ? 34.979 27.983 240.252 1.00 88.97 1725 GLU D N 1
ATOM 8268 C CA . GLU D 1 185 ? 34.679 28.827 241.416 1.00 92.00 1725 GLU D CA 1
ATOM 8269 C C . GLU D 1 185 ? 33.587 28.222 242.306 1.00 89.49 1725 GLU D C 1
ATOM 8270 O O . GLU D 1 185 ? 33.560 28.437 243.529 1.00 91.64 1725 GLU D O 1
ATOM 8276 N N . PHE D 1 186 ? 32.692 27.467 241.672 1.00 75.44 1726 PHE D N 1
ATOM 8277 C CA . PHE D 1 186 ? 31.507 26.959 242.337 1.00 66.16 1726 PHE D CA 1
ATOM 8278 C C . PHE D 1 186 ? 31.788 25.700 243.129 1.00 67.85 1726 PHE D C 1
ATOM 8279 O O . PHE D 1 186 ? 31.023 25.359 244.031 1.00 67.03 1726 PHE D O 1
ATOM 8287 N N . ASP D 1 187 ? 32.887 25.027 242.794 1.00 68.96 1727 ASP D N 1
ATOM 8288 C CA . ASP D 1 187 ? 33.249 23.747 243.406 1.00 54.11 1727 ASP D CA 1
ATOM 8289 C C . ASP D 1 187 ? 33.073 23.732 244.937 1.00 60.01 1727 ASP D C 1
ATOM 8290 O O . ASP D 1 187 ? 32.301 22.916 245.496 1.00 62.40 1727 ASP D O 1
ATOM 8295 N N . SER D 1 188 ? 33.761 24.653 245.607 1.00 60.64 1728 SER D N 1
ATOM 8296 C CA . SER D 1 188 ? 33.715 24.717 247.061 1.00 65.82 1728 SER D CA 1
ATOM 8297 C C . SER D 1 188 ? 32.294 24.928 247.543 1.00 70.16 1728 SER D C 1
ATOM 8298 O O . SER D 1 188 ? 31.863 24.305 248.524 1.00 70.61 1728 SER D O 1
ATOM 8301 N N . VAL D 1 189 ? 31.562 25.780 246.828 1.00 71.50 1729 VAL D N 1
ATOM 8302 C CA . VAL D 1 189 ? 30.169 26.055 247.165 1.00 76.82 1729 VAL D CA 1
ATOM 8303 C C . VAL D 1 189 ? 29.342 24.772 247.103 1.00 71.80 1729 VAL D C 1
ATOM 8304 O O . VAL D 1 189 ? 28.536 24.498 248.002 1.00 64.79 1729 VAL D O 1
ATOM 8308 N N . PHE D 1 190 ? 29.563 23.989 246.048 1.00 65.27 1730 PHE D N 1
ATOM 8309 C CA . PHE D 1 190 ? 28.895 22.711 245.893 1.00 63.85 1730 PHE D CA 1
ATOM 8310 C C . PHE D 1 190 ? 29.104 21.878 247.145 1.00 59.20 1730 PHE D C 1
ATOM 8311 O O . PHE D 1 190 ? 28.137 21.389 247.751 1.00 62.58 1730 PHE D O 1
ATOM 8319 N N . TYR D 1 191 ? 30.365 21.714 247.541 1.00 59.00 1731 TYR D N 1
ATOM 8320 C CA . TYR D 1 191 ? 30.633 20.790 248.642 1.00 61.96 1731 TYR D CA 1
ATOM 8321 C C . TYR D 1 191 ? 30.114 21.313 249.990 1.00 67.10 1731 TYR D C 1
ATOM 8322 O O . TYR D 1 191 ? 29.576 20.541 250.786 1.00 64.52 1731 TYR D O 1
ATOM 8331 N N . ASN D 1 192 ? 30.206 22.616 250.234 1.00 67.65 1732 ASN D N 1
ATOM 8332 C CA . ASN D 1 192 ? 29.755 23.132 251.523 1.00 74.03 1732 ASN D CA 1
ATOM 8333 C C . ASN D 1 192 ? 28.230 23.168 251.607 1.00 76.05 1732 ASN D C 1
ATOM 8334 O O . ASN D 1 192 ? 27.657 23.012 252.685 1.00 84.78 1732 ASN D O 1
ATOM 8339 N N . THR D 1 193 ? 27.573 23.334 250.467 1.00 70.95 1733 THR D N 1
ATOM 8340 C CA . THR D 1 193 ? 26.120 23.200 250.407 1.00 73.94 1733 THR D CA 1
ATOM 8341 C C . THR D 1 193 ? 25.671 21.770 250.738 1.00 74.07 1733 THR D C 1
ATOM 8342 O O . THR D 1 193 ? 24.835 21.549 251.639 1.00 78.39 1733 THR D O 1
ATOM 8346 N N . PHE D 1 194 ? 26.240 20.804 250.011 1.00 65.15 1734 PHE D N 1
ATOM 8347 C CA . PHE D 1 194 ? 25.963 19.391 250.262 1.00 61.16 1734 PHE D CA 1
ATOM 8348 C C . PHE D 1 194 ? 26.170 19.062 251.729 1.00 65.99 1734 PHE D C 1
ATOM 8349 O O . PHE D 1 194 ? 25.313 18.461 252.369 1.00 71.32 1734 PHE D O 1
ATOM 8357 N N . SER D 1 195 ? 27.306 19.481 252.267 1.00 63.64 1735 SER D N 1
ATOM 8358 C CA . SER D 1 195 ? 27.593 19.206 253.658 1.00 63.29 1735 SER D CA 1
ATOM 8359 C C . SER D 1 195 ? 26.561 19.844 254.569 1.00 68.47 1735 SER D C 1
ATOM 8360 O O . SER D 1 195 ? 26.146 19.228 255.539 1.00 67.35 1735 SER D O 1
ATOM 8363 N N . GLY D 1 196 ? 26.114 21.051 254.231 1.00 66.82 1736 GLY D N 1
ATOM 8364 C CA . GLY D 1 196 ? 25.131 21.745 255.050 1.00 65.95 1736 GLY D CA 1
ATOM 8365 C C . GLY D 1 196 ? 23.859 20.935 255.190 1.00 73.32 1736 GLY D C 1
ATOM 8366 O O . GLY D 1 196 ? 23.348 20.707 256.309 1.00 83.00 1736 GLY D O 1
ATOM 8367 N N . TYR D 1 197 ? 23.339 20.483 254.053 1.00 72.03 1737 TYR D N 1
ATOM 8368 C CA . TYR D 1 197 ? 22.137 19.659 254.099 1.00 71.09 1737 TYR D CA 1
ATOM 8369 C C . TYR D 1 197 ? 22.400 18.315 254.793 1.00 73.77 1737 TYR D C 1
ATOM 8370 O O . TYR D 1 197 ? 21.544 17.808 255.542 1.00 74.97 1737 TYR D O 1
ATOM 8379 N N . LEU D 1 198 ? 23.584 17.747 254.563 1.00 66.61 1738 LEU D N 1
ATOM 8380 C CA . LEU D 1 198 ? 23.949 16.488 255.209 1.00 61.28 1738 LEU D CA 1
ATOM 8381 C C . LEU D 1 198 ? 23.945 16.645 256.721 1.00 63.96 1738 LEU D C 1
ATOM 8382 O O . LEU D 1 198 ? 23.602 15.728 257.464 1.00 63.81 1738 LEU D O 1
ATOM 8387 N N . HIS D 1 199 ? 24.349 17.827 257.157 1.00 66.50 1739 HIS D N 1
ATOM 8388 C CA . HIS D 1 199 ? 24.366 18.196 258.557 1.00 66.73 1739 HIS D CA 1
ATOM 8389 C C . HIS D 1 199 ? 22.962 18.189 259.086 1.00 73.33 1739 HIS D C 1
ATOM 8390 O O . HIS D 1 199 ? 22.686 17.599 260.126 1.00 78.30 1739 HIS D O 1
ATOM 8397 N N . ALA D 1 200 ? 22.054 18.813 258.342 1.00 78.21 1740 ALA D N 1
ATOM 8398 C CA . ALA D 1 200 ? 20.654 18.819 258.776 1.00 70.72 1740 ALA D CA 1
ATOM 8399 C C . ALA D 1 200 ? 20.015 17.435 258.685 1.00 58.91 1740 ALA D C 1
ATOM 8400 O O . ALA D 1 200 ? 18.906 17.242 259.133 1.00 66.74 1740 ALA D O 1
ATOM 8402 N N . LEU D 1 201 ? 20.682 16.477 258.065 1.00 62.48 1741 LEU D N 1
ATOM 8403 C CA . LEU D 1 201 ? 20.109 15.137 258.002 1.00 66.55 1741 LEU D CA 1
ATOM 8404 C C . LEU D 1 201 ? 20.718 14.204 259.065 1.00 71.71 1741 LEU D C 1
ATOM 8405 O O . LEU D 1 201 ? 20.621 12.975 258.942 1.00 73.51 1741 LEU D O 1
ATOM 8410 N N . GLN D 1 202 ? 21.332 14.784 260.102 1.00 70.86 1742 GLN D N 1
ATOM 8411 C CA . GLN D 1 202 ? 22.082 14.016 261.110 1.00 73.10 1742 GLN D CA 1
ATOM 8412 C C . GLN D 1 202 ? 21.182 13.117 261.991 1.00 79.43 1742 GLN D C 1
ATOM 8413 O O . GLN D 1 202 ? 19.981 13.369 262.114 1.00 85.93 1742 GLN D O 1
ATOM 8419 N N . PRO D 1 203 ? 21.768 12.073 262.615 1.00 73.82 1743 PRO D N 1
ATOM 8420 C CA . PRO D 1 203 ? 21.046 11.062 263.408 1.00 72.60 1743 PRO D CA 1
ATOM 8421 C C . PRO D 1 203 ? 20.004 11.567 264.417 1.00 79.03 1743 PRO D C 1
ATOM 8422 O O . PRO D 1 203 ? 18.937 10.959 264.515 1.00 84.52 1743 PRO D O 1
ATOM 8426 N N . PHE D 1 204 ? 20.302 12.632 265.155 1.00 79.77 1744 PHE D N 1
ATOM 8427 C CA . PHE D 1 204 ? 19.342 13.220 266.105 1.00 69.85 1744 PHE D CA 1
ATOM 8428 C C . PHE D 1 204 ? 18.036 13.604 265.409 1.00 67.56 1744 PHE D C 1
ATOM 8429 O O . PHE D 1 204 ? 16.948 13.381 265.934 1.00 73.83 1744 PHE D O 1
ATOM 8437 N N . ALA D 1 205 ? 18.167 14.226 264.241 1.00 67.71 1745 ALA D N 1
ATOM 8438 C CA . ALA D 1 205 ? 17.025 14.682 263.459 1.00 75.24 1745 ALA D CA 1
ATOM 8439 C C . ALA D 1 205 ? 16.310 13.524 262.758 1.00 74.01 1745 ALA D C 1
ATOM 8440 O O . ALA D 1 205 ? 15.079 13.449 262.750 1.00 73.43 1745 ALA D O 1
ATOM 8442 N N . PHE D 1 206 ? 17.081 12.627 262.156 1.00 68.31 1746 PHE D N 1
ATOM 8443 C CA . PHE D 1 206 ? 16.478 11.515 261.437 1.00 69.14 1746 PHE D CA 1
ATOM 8444 C C . PHE D 1 206 ? 17.186 10.190 261.739 1.00 71.70 1746 PHE D C 1
ATOM 8445 O O . PHE D 1 206 ? 18.010 9.719 260.947 1.00 72.56 1746 PHE D O 1
ATOM 8453 N N . PRO D 1 207 ? 16.859 9.585 262.893 1.00 69.79 1747 PRO D N 1
ATOM 8454 C CA . PRO D 1 207 ? 17.479 8.327 263.328 1.00 66.17 1747 PRO D CA 1
ATOM 8455 C C . PRO D 1 207 ? 17.395 7.252 262.256 1.00 65.60 1747 PRO D C 1
ATOM 8456 O O . PRO D 1 207 ? 18.366 6.522 262.072 1.00 75.26 1747 PRO D O 1
ATOM 8460 N N . GLY D 1 208 ? 16.275 7.187 261.536 1.00 57.87 1748 GLY D N 1
ATOM 8461 C CA . GLY D 1 208 ? 16.069 6.163 260.521 1.00 61.30 1748 GLY D CA 1
ATOM 8462 C C . GLY D 1 208 ? 17.025 6.221 259.336 1.00 65.46 1748 GLY D C 1
ATOM 8463 O O . GLY D 1 208 ? 17.019 5.336 258.467 1.00 59.16 1748 GLY D O 1
ATOM 8464 N N . PHE D 1 209 ? 17.865 7.254 259.321 1.00 66.51 1749 PHE D N 1
ATOM 8465 C CA . PHE D 1 209 ? 18.801 7.500 258.234 1.00 67.02 1749 PHE D CA 1
ATOM 8466 C C . PHE D 1 209 ? 20.255 7.328 258.709 1.00 67.03 1749 PHE D C 1
ATOM 8467 O O . PHE D 1 209 ? 21.196 7.300 257.890 1.00 57.75 1749 PHE D O 1
ATOM 8475 N N . SER D 1 210 ? 20.411 7.194 260.031 1.00 63.81 1750 SER D N 1
ATOM 8476 C CA . SER D 1 210 ? 21.713 7.229 260.702 1.00 56.32 1750 SER D CA 1
ATOM 8477 C C . SER D 1 210 ? 22.836 6.526 259.955 1.00 54.20 1750 SER D C 1
ATOM 8478 O O . SER D 1 210 ? 23.833 7.157 259.558 1.00 51.99 1750 SER D O 1
ATOM 8481 N N . PHE D 1 211 ? 22.679 5.222 259.763 1.00 55.66 1751 PHE D N 1
ATOM 8482 C CA . PHE D 1 211 ? 23.747 4.448 259.137 1.00 62.26 1751 PHE D CA 1
ATOM 8483 C C . PHE D 1 211 ? 24.076 4.981 257.748 1.00 60.07 1751 PHE D C 1
ATOM 8484 O O . PHE D 1 211 ? 25.245 5.267 257.453 1.00 63.37 1751 PHE D O 1
ATOM 8492 N N . ALA D 1 212 ? 23.046 5.192 256.933 1.00 56.42 1752 ALA D N 1
ATOM 8493 C CA . ALA D 1 212 ? 23.239 5.820 255.633 1.00 51.99 1752 ALA D CA 1
ATOM 8494 C C . ALA D 1 212 ? 24.016 7.131 255.798 1.00 55.84 1752 ALA D C 1
ATOM 8495 O O . ALA D 1 212 ? 25.013 7.362 255.102 1.00 52.75 1752 ALA D O 1
ATOM 8497 N N . TRP D 1 213 ? 23.576 7.960 256.748 1.00 58.14 1753 TRP D N 1
ATOM 8498 C CA . TRP D 1 213 ? 24.230 9.233 257.015 1.00 52.70 1753 TRP D CA 1
ATOM 8499 C C . TRP D 1 213 ? 25.706 9.029 257.289 1.00 56.75 1753 TRP D C 1
ATOM 8500 O O . TRP D 1 213 ? 26.551 9.681 256.656 1.00 61.38 1753 TRP D O 1
ATOM 8511 N N . VAL D 1 214 ? 26.024 8.089 258.178 1.00 57.37 1754 VAL D N 1
ATOM 8512 C CA . VAL D 1 214 ? 27.427 7.866 258.512 1.00 58.11 1754 VAL D CA 1
ATOM 8513 C C . VAL D 1 214 ? 28.197 7.456 257.250 1.00 60.76 1754 VAL D C 1
ATOM 8514 O O . VAL D 1 214 ? 29.296 7.961 256.983 1.00 66.16 1754 VAL D O 1
ATOM 8518 N N . THR D 1 215 ? 27.588 6.589 256.443 1.00 59.85 1755 THR D N 1
ATOM 8519 C CA . THR D 1 215 ? 28.223 6.156 255.208 1.00 58.92 1755 THR D CA 1
ATOM 8520 C C . THR D 1 215 ? 28.513 7.377 254.316 1.00 59.49 1755 THR D C 1
ATOM 8521 O O . THR D 1 215 ? 29.645 7.536 253.829 1.00 63.23 1755 THR D O 1
ATOM 8525 N N . LEU D 1 216 ? 27.536 8.280 254.182 1.00 54.45 1756 LEU D N 1
ATOM 8526 C CA . LEU D 1 216 ? 27.740 9.473 253.371 1.00 50.11 1756 LEU D CA 1
ATOM 8527 C C . LEU D 1 216 ? 28.881 10.349 253.902 1.00 55.30 1756 LEU D C 1
ATOM 8528 O O . LEU D 1 216 ? 29.642 10.939 253.116 1.00 44.66 1756 LEU D O 1
ATOM 8533 N N . LEU D 1 217 ? 29.029 10.396 255.227 1.00 58.48 1757 LEU D N 1
ATOM 8534 C CA . LEU D 1 217 ? 30.052 11.238 255.834 1.00 56.44 1757 LEU D CA 1
ATOM 8535 C C . LEU D 1 217 ? 31.407 10.750 255.382 1.00 60.47 1757 LEU D C 1
ATOM 8536 O O . LEU D 1 217 ? 32.335 11.544 255.219 1.00 64.97 1757 LEU D O 1
ATOM 8541 N N . SER D 1 218 ? 31.514 9.442 255.158 1.00 61.73 1758 SER D N 1
ATOM 8542 C CA . SER D 1 218 ? 32.812 8.864 254.824 1.00 62.50 1758 SER D CA 1
ATOM 8543 C C . SER D 1 218 ? 32.828 8.360 253.383 1.00 55.38 1758 SER D C 1
ATOM 8544 O O . SER D 1 218 ? 33.622 7.498 253.032 1.00 53.16 1758 SER D O 1
ATOM 8547 N N . HIS D 1 219 ? 31.937 8.901 252.561 1.00 47.71 1759 HIS D N 1
ATOM 8548 C CA . HIS D 1 219 ? 31.871 8.528 251.160 1.00 51.30 1759 HIS D CA 1
ATOM 8549 C C . HIS D 1 219 ? 33.156 8.930 250.449 1.00 57.57 1759 HIS D C 1
ATOM 8550 O O . HIS D 1 219 ? 33.658 10.038 250.668 1.00 58.72 1759 HIS D O 1
ATOM 8557 N N . ARG D 1 220 ? 33.665 8.059 249.572 1.00 56.63 1760 ARG D N 1
ATOM 8558 C CA . ARG D 1 220 ? 34.987 8.280 248.973 1.00 56.66 1760 ARG D CA 1
ATOM 8559 C C . ARG D 1 220 ? 35.016 9.497 248.066 1.00 48.69 1760 ARG D C 1
ATOM 8560 O O . ARG D 1 220 ? 36.081 9.960 247.670 1.00 58.40 1760 ARG D O 1
ATOM 8568 N N . MET D 1 221 ? 33.836 10.000 247.735 1.00 45.08 1761 MET D N 1
ATOM 8569 C CA . MET D 1 221 ? 33.716 11.167 246.887 1.00 53.41 1761 MET D CA 1
ATOM 8570 C C . MET D 1 221 ? 33.139 12.341 247.639 1.00 53.37 1761 MET D C 1
ATOM 8571 O O . MET D 1 221 ? 32.656 13.300 247.019 1.00 57.30 1761 MET D O 1
ATOM 8576 N N . LEU D 1 222 ? 33.201 12.248 248.971 1.00 55.79 1762 LEU D N 1
ATOM 8577 C CA . LEU D 1 222 ? 32.956 13.386 249.860 1.00 55.87 1762 LEU D CA 1
ATOM 8578 C C . LEU D 1 222 ? 34.147 13.646 250.798 1.00 57.40 1762 LEU D C 1
ATOM 8579 O O . LEU D 1 222 ? 34.834 14.659 250.655 1.00 61.48 1762 LEU D O 1
ATOM 8584 N N . LEU D 1 223 ? 34.400 12.736 251.739 1.00 50.20 1763 LEU D N 1
ATOM 8585 C CA . LEU D 1 223 ? 35.443 12.943 252.751 1.00 51.77 1763 LEU D CA 1
ATOM 8586 C C . LEU D 1 223 ? 36.878 13.241 252.219 1.00 46.51 1763 LEU D C 1
ATOM 8587 O O . LEU D 1 223 ? 37.524 14.189 252.694 1.00 50.73 1763 LEU D O 1
ATOM 8592 N N . PRO D 1 224 ? 37.392 12.452 251.257 1.00 44.08 1764 PRO D N 1
ATOM 8593 C CA . PRO D 1 224 ? 38.779 12.733 250.860 1.00 49.05 1764 PRO D CA 1
ATOM 8594 C C . PRO D 1 224 ? 38.941 14.071 250.136 1.00 49.58 1764 PRO D C 1
ATOM 8595 O O . PRO D 1 224 ? 40.002 14.709 250.195 1.00 50.89 1764 PRO D O 1
ATOM 8599 N N . ILE D 1 225 ? 37.873 14.484 249.467 1.00 47.31 1765 ILE D N 1
ATOM 8600 C CA . ILE D 1 225 ? 37.826 15.749 248.745 1.00 53.87 1765 ILE D CA 1
ATOM 8601 C C . ILE D 1 225 ? 37.748 16.931 249.705 1.00 64.78 1765 ILE D C 1
ATOM 8602 O O . ILE D 1 225 ? 38.468 17.916 249.561 1.00 75.36 1765 ILE D O 1
ATOM 8607 N N . MET D 1 226 ? 36.861 16.836 250.686 1.00 65.44 1766 MET D N 1
ATOM 8608 C CA . MET D 1 226 ? 36.694 17.921 251.635 1.00 64.04 1766 MET D CA 1
ATOM 8609 C C . MET D 1 226 ? 37.838 17.976 252.618 1.00 66.07 1766 MET D C 1
ATOM 8610 O O . MET D 1 226 ? 38.099 19.020 253.212 1.00 68.85 1766 MET D O 1
ATOM 8615 N N . LEU D 1 227 ? 38.546 16.864 252.766 1.00 63.42 1767 LEU D N 1
ATOM 8616 C CA . LEU D 1 227 ? 39.777 16.876 253.541 1.00 59.53 1767 LEU D CA 1
ATOM 8617 C C . LEU D 1 227 ? 40.855 17.664 252.809 1.00 62.47 1767 LEU D C 1
ATOM 8618 O O . LEU D 1 227 ? 41.788 18.169 253.431 1.00 67.86 1767 LEU D O 1
ATOM 8623 N N . ARG D 1 228 ? 40.696 17.813 251.496 1.00 56.95 1768 ARG D N 1
ATOM 8624 C CA . ARG D 1 228 ? 41.797 18.275 250.661 1.00 58.39 1768 ARG D CA 1
ATOM 8625 C C . ARG D 1 228 ? 41.542 19.557 249.860 1.00 62.78 1768 ARG D C 1
ATOM 8626 O O . ARG D 1 228 ? 42.431 20.010 249.137 1.00 68.67 1768 ARG D O 1
ATOM 8634 N N . LEU D 1 229 ? 40.371 20.170 250.007 1.00 58.55 1769 LEU D N 1
ATOM 8635 C CA . LEU D 1 229 ? 40.129 21.454 249.349 1.00 61.60 1769 LEU D CA 1
ATOM 8636 C C . LEU D 1 229 ? 41.170 22.477 249.812 1.00 71.79 1769 LEU D C 1
ATOM 8637 O O . LEU D 1 229 ? 41.598 22.457 250.975 1.00 74.33 1769 LEU D O 1
ATOM 8642 N N . PRO D 1 230 ? 41.595 23.369 248.900 1.00 82.18 1770 PRO D N 1
ATOM 8643 C CA . PRO D 1 230 ? 42.691 24.314 249.197 1.00 86.73 1770 PRO D CA 1
ATOM 8644 C C . PRO D 1 230 ? 42.403 25.220 250.386 1.00 83.07 1770 PRO D C 1
ATOM 8645 O O . PRO D 1 230 ? 41.260 25.643 250.568 1.00 81.01 1770 PRO D O 1
ATOM 8649 N N . ASN D 1 231 ? 43.428 25.486 251.190 1.00 88.02 1771 ASN D N 1
ATOM 8650 C CA . ASN D 1 231 ? 43.305 26.373 252.356 1.00 94.82 1771 ASN D CA 1
ATOM 8651 C C . ASN D 1 231 ? 42.303 25.887 253.395 1.00 82.41 1771 ASN D C 1
ATOM 8652 O O . ASN D 1 231 ? 41.732 26.677 254.131 1.00 82.46 1771 ASN D O 1
ATOM 8657 N N . LYS D 1 232 ? 42.100 24.577 253.430 1.00 76.39 1772 LYS D N 1
ATOM 8658 C CA . LYS D 1 232 ? 41.321 23.915 254.468 1.00 66.49 1772 LYS D CA 1
ATOM 8659 C C . LYS D 1 232 ? 39.872 24.385 254.531 1.00 64.01 1772 LYS D C 1
ATOM 8660 O O . LYS D 1 232 ? 39.229 24.286 255.575 1.00 74.98 1772 LYS D O 1
ATOM 8666 N N . ILE D 1 233 ? 39.337 24.848 253.403 1.00 64.57 1773 ILE D N 1
ATOM 8667 C CA . ILE D 1 233 ? 37.978 25.391 253.386 1.00 75.03 1773 ILE D CA 1
ATOM 8668 C C . ILE D 1 233 ? 36.925 24.313 253.498 1.00 78.35 1773 ILE D C 1
ATOM 8669 O O . ILE D 1 233 ? 35.735 24.615 253.593 1.00 84.25 1773 ILE D O 1
ATOM 8674 N N . GLY D 1 234 ? 37.365 23.059 253.508 1.00 78.28 1774 GLY D N 1
ATOM 8675 C CA . GLY D 1 234 ? 36.452 21.942 253.664 1.00 77.05 1774 GLY D CA 1
ATOM 8676 C C . GLY D 1 234 ? 36.422 21.419 255.092 1.00 75.15 1774 GLY D C 1
ATOM 8677 O O . GLY D 1 234 ? 35.516 20.663 255.468 1.00 77.83 1774 GLY D O 1
ATOM 8678 N N . TRP D 1 235 ? 37.419 21.819 255.880 1.00 67.16 1775 TRP D N 1
ATOM 8679 C CA . TRP D 1 235 ? 37.612 21.266 257.212 1.00 67.97 1775 TRP D CA 1
ATOM 8680 C C . TRP D 1 235 ? 36.494 21.612 258.192 1.00 74.82 1775 TRP D C 1
ATOM 8681 O O . TRP D 1 235 ? 36.078 20.771 258.983 1.00 74.74 1775 TRP D O 1
ATOM 8692 N N . GLU D 1 236 ? 35.995 22.837 258.123 1.00 77.58 1776 GLU D N 1
ATOM 8693 C CA . GLU D 1 236 ? 34.980 23.276 259.062 1.00 74.89 1776 GLU D CA 1
ATOM 8694 C C . GLU D 1 236 ? 33.713 22.411 259.022 1.00 66.54 1776 GLU D C 1
ATOM 8695 O O . GLU D 1 236 ? 33.276 21.919 260.059 1.00 74.55 1776 GLU D O 1
ATOM 8701 N N . LYS D 1 237 ? 33.132 22.214 257.840 1.00 61.52 1777 LYS D N 1
ATOM 8702 C CA . LYS D 1 237 ? 31.896 21.427 257.708 1.00 63.36 1777 LYS D CA 1
ATOM 8703 C C . LYS D 1 237 ? 32.124 19.960 258.046 1.00 61.56 1777 LYS D C 1
ATOM 8704 O O . LYS D 1 237 ? 31.213 19.257 258.507 1.00 61.54 1777 LYS D O 1
ATOM 8710 N N . LEU D 1 238 ? 33.336 19.491 257.785 1.00 59.23 1778 LEU D N 1
ATOM 8711 C CA . LEU D 1 238 ? 33.714 18.144 258.168 1.00 58.66 1778 LEU D CA 1
ATOM 8712 C C . LEU D 1 238 ? 33.661 18.021 259.687 1.00 59.40 1778 LEU D C 1
ATOM 8713 O O . LEU D 1 238 ? 33.084 17.086 260.228 1.00 65.33 1778 LEU D O 1
ATOM 8718 N N . MET D 1 239 ? 34.246 18.994 260.370 1.00 54.25 1779 MET D N 1
ATOM 8719 C CA . MET D 1 239 ? 34.244 19.000 261.814 1.00 59.05 1779 MET D CA 1
ATOM 8720 C C . MET D 1 239 ? 32.821 19.094 262.321 1.00 69.02 1779 MET D C 1
ATOM 8721 O O . MET D 1 239 ? 32.481 18.485 263.322 1.00 74.86 1779 MET D O 1
ATOM 8726 N N . LEU D 1 240 ? 31.985 19.856 261.627 1.00 65.86 1780 LEU D N 1
ATOM 8727 C CA . LEU D 1 240 ? 30.585 19.958 262.017 1.00 58.53 1780 LEU D CA 1
ATOM 8728 C C . LEU D 1 240 ? 29.957 18.569 261.992 1.00 54.82 1780 LEU D C 1
ATOM 8729 O O . LEU D 1 240 ? 29.396 18.112 262.979 1.00 62.76 1780 LEU D O 1
ATOM 8734 N N . LEU D 1 241 ? 30.107 17.878 260.868 1.00 59.29 1781 LEU D N 1
ATOM 8735 C CA . LEU D 1 241 ? 29.564 16.534 260.731 1.00 59.22 1781 LEU D CA 1
ATOM 8736 C C . LEU D 1 241 ? 30.111 15.543 261.775 1.00 60.92 1781 LEU D C 1
ATOM 8737 O O . LEU D 1 241 ? 29.345 14.793 262.406 1.00 65.33 1781 LEU D O 1
ATOM 8742 N N . ILE D 1 242 ? 31.428 15.543 261.957 1.00 54.28 1782 ILE D N 1
ATOM 8743 C CA . ILE D 1 242 ? 32.062 14.648 262.915 1.00 53.85 1782 ILE D CA 1
ATOM 8744 C C . ILE D 1 242 ? 31.598 14.948 264.343 1.00 63.57 1782 ILE D C 1
ATOM 8745 O O . ILE D 1 242 ? 31.417 14.037 265.149 1.00 68.79 1782 ILE D O 1
ATOM 8750 N N . ILE D 1 243 ? 31.389 16.225 264.647 1.00 61.42 1783 ILE D N 1
ATOM 8751 C CA . ILE D 1 243 ? 30.897 16.626 265.954 1.00 57.53 1783 ILE D CA 1
ATOM 8752 C C . ILE D 1 243 ? 29.477 16.105 266.145 1.00 64.09 1783 ILE D C 1
ATOM 8753 O O . ILE D 1 243 ? 29.146 15.592 267.218 1.00 68.21 1783 ILE D O 1
ATOM 8758 N N . ASP D 1 244 ? 28.644 16.221 265.106 1.00 64.07 1784 ASP D N 1
ATOM 8759 C CA . ASP D 1 244 ? 27.284 15.663 265.153 1.00 67.11 1784 ASP D CA 1
ATOM 8760 C C . ASP D 1 244 ? 27.321 14.187 265.532 1.00 69.25 1784 ASP D C 1
ATOM 8761 O O . ASP D 1 244 ? 26.597 13.720 266.428 1.00 73.41 1784 ASP D O 1
ATOM 8766 N N . LEU D 1 245 ? 28.170 13.454 264.826 1.00 62.65 1785 LEU D N 1
ATOM 8767 C CA . LEU D 1 245 ? 28.381 12.050 265.121 1.00 61.18 1785 LEU D CA 1
ATOM 8768 C C . LEU D 1 245 ? 28.805 11.813 266.580 1.00 64.89 1785 LEU D C 1
ATOM 8769 O O . LEU D 1 245 ? 28.169 11.037 267.296 1.00 70.33 1785 LEU D O 1
ATOM 8774 N N . PHE D 1 246 ? 29.859 12.498 267.025 1.00 63.77 1786 PHE D N 1
ATOM 8775 C CA . PHE D 1 246 ? 30.381 12.310 268.380 1.00 66.67 1786 PHE D CA 1
ATOM 8776 C C . PHE D 1 246 ? 29.325 12.590 269.440 1.00 69.34 1786 PHE D C 1
ATOM 8777 O O . PHE D 1 246 ? 29.211 11.857 270.417 1.00 71.39 1786 PHE D O 1
ATOM 8785 N N . LYS D 1 247 ? 28.569 13.664 269.244 1.00 63.33 1787 LYS D N 1
ATOM 8786 C CA . LYS D 1 247 ? 27.507 14.041 270.161 1.00 63.86 1787 LYS D CA 1
ATOM 8787 C C . LYS D 1 247 ? 26.435 12.947 270.225 1.00 71.15 1787 LYS D C 1
ATOM 8788 O O . LYS D 1 247 ? 25.978 12.565 271.310 1.00 67.91 1787 LYS D O 1
ATOM 8794 N N . PHE D 1 248 ? 26.029 12.445 269.061 1.00 73.68 1788 PHE D N 1
ATOM 8795 C CA . PHE D 1 248 ? 25.068 11.347 269.030 1.00 67.20 1788 PHE D CA 1
ATOM 8796 C C . PHE D 1 248 ? 25.606 10.126 269.778 1.00 66.04 1788 PHE D C 1
ATOM 8797 O O . PHE D 1 248 ? 24.860 9.457 270.500 1.00 68.02 1788 PHE D O 1
ATOM 8805 N N . LEU D 1 249 ? 26.894 9.834 269.615 1.00 61.89 1789 LEU D N 1
ATOM 8806 C CA . LEU D 1 249 ? 27.482 8.717 270.341 1.00 64.87 1789 LEU D CA 1
ATOM 8807 C C . LEU D 1 249 ? 27.469 8.983 271.859 1.00 69.16 1789 LEU D C 1
ATOM 8808 O O . LEU D 1 249 ? 27.069 8.122 272.639 1.00 65.82 1789 LEU D O 1
ATOM 8813 N N . ASP D 1 250 ? 27.844 10.189 272.270 1.00 72.93 1790 ASP D N 1
ATOM 8814 C CA . ASP D 1 250 ? 27.974 10.534 273.693 1.00 80.18 1790 ASP D CA 1
ATOM 8815 C C . ASP D 1 250 ? 26.632 10.512 274.435 1.00 79.03 1790 ASP D C 1
ATOM 8816 O O . ASP D 1 250 ? 26.578 10.183 275.625 1.00 67.00 1790 ASP D O 1
ATOM 8821 N N . GLN D 1 251 ? 25.565 10.886 273.729 1.00 85.99 1791 GLN D N 1
ATOM 8822 C CA . GLN D 1 251 ? 24.225 10.916 274.308 1.00 86.70 1791 GLN D CA 1
ATOM 8823 C C . GLN D 1 251 ? 23.751 9.511 274.662 1.00 84.14 1791 GLN D C 1
ATOM 8824 O O . GLN D 1 251 ? 23.022 9.315 275.633 1.00 90.73 1791 GLN D O 1
ATOM 8830 N N . TYR D 1 252 ? 24.173 8.530 273.873 1.00 79.39 1792 TYR D N 1
ATOM 8831 C CA . TYR D 1 252 ? 23.670 7.174 274.041 1.00 77.00 1792 TYR D CA 1
ATOM 8832 C C . TYR D 1 252 ? 24.780 6.187 274.413 1.00 82.05 1792 TYR D C 1
ATOM 8833 O O . TYR D 1 252 ? 24.714 4.994 274.120 1.00 79.17 1792 TYR D O 1
ATOM 8842 N N . THR D 1 253 ? 25.803 6.714 275.070 1.00 108.99 1793 THR D N 1
ATOM 8843 C CA . THR D 1 253 ? 26.884 5.909 275.614 1.00 120.51 1793 THR D CA 1
ATOM 8844 C C . THR D 1 253 ? 27.287 6.472 276.966 1.00 132.69 1793 THR D C 1
ATOM 8845 O O . THR D 1 253 ? 27.637 7.652 277.077 1.00 134.35 1793 THR D O 1
ATOM 8849 N N . SER D 1 254 ? 27.231 5.635 277.993 1.00 139.55 1794 SER D N 1
ATOM 8850 C CA . SER D 1 254 ? 27.790 6.002 279.283 1.00 146.17 1794 SER D CA 1
ATOM 8851 C C . SER D 1 254 ? 28.615 4.814 279.790 1.00 155.42 1794 SER D C 1
ATOM 8852 O O . SER D 1 254 ? 28.754 3.813 279.084 1.00 158.71 1794 SER D O 1
ATOM 8855 N N . LYS D 1 255 ? 29.205 4.942 280.975 1.00 159.23 1795 LYS D N 1
ATOM 8856 C CA . LYS D 1 255 ? 29.910 3.824 281.599 1.00 158.32 1795 LYS D CA 1
ATOM 8857 C C . LYS D 1 255 ? 28.933 2.689 281.920 1.00 163.26 1795 LYS D C 1
ATOM 8858 O O . LYS D 1 255 ? 29.258 1.510 281.754 1.00 161.35 1795 LYS D O 1
ATOM 8864 N N . HIS D 1 256 ? 27.725 3.068 282.347 1.00 166.69 1796 HIS D N 1
ATOM 8865 C CA . HIS D 1 256 ? 26.668 2.118 282.697 1.00 164.91 1796 HIS D CA 1
ATOM 8866 C C . HIS D 1 256 ? 25.802 1.779 281.480 1.00 161.80 1796 HIS D C 1
ATOM 8867 O O . HIS D 1 256 ? 25.453 0.615 281.269 1.00 158.24 1796 HIS D O 1
ATOM 8869 N N . ALA D 1 257 ? 25.441 2.793 280.694 1.00 163.40 1797 ALA D N 1
ATOM 8870 C CA . ALA D 1 257 ? 24.648 2.562 279.486 1.00 164.25 1797 ALA D CA 1
ATOM 8871 C C . ALA D 1 257 ? 25.483 1.803 278.445 1.00 159.38 1797 ALA D C 1
ATOM 8872 O O . ALA D 1 257 ? 26.084 2.404 277.541 1.00 145.43 1797 ALA D O 1
ATOM 8874 N N . VAL D 1 258 ? 25.485 0.474 278.575 1.00 166.76 1798 VAL D N 1
ATOM 8875 C CA . VAL D 1 258 ? 26.192 -0.428 277.665 1.00 159.36 1798 VAL D CA 1
ATOM 8876 C C . VAL D 1 258 ? 25.534 -0.479 276.283 1.00 148.48 1798 VAL D C 1
ATOM 8877 O O . VAL D 1 258 ? 25.485 0.522 275.563 1.00 139.64 1798 VAL D O 1
ATOM 8881 N N . ASP D 1 260 ? 23.925 -3.721 270.740 1.00 92.10 1800 ASP D N 1
ATOM 8882 C CA . ASP D 1 260 ? 23.153 -2.513 270.455 1.00 103.70 1800 ASP D CA 1
ATOM 8883 C C . ASP D 1 260 ? 23.663 -1.728 269.238 1.00 98.84 1800 ASP D C 1
ATOM 8884 O O . ASP D 1 260 ? 24.856 -1.731 268.929 1.00 95.27 1800 ASP D O 1
ATOM 8889 N N . ALA D 1 261 ? 22.748 -1.015 268.589 1.00 97.36 1801 ALA D N 1
ATOM 8890 C CA . ALA D 1 261 ? 23.034 -0.296 267.357 1.00 67.15 1801 ALA D CA 1
ATOM 8891 C C . ALA D 1 261 ? 24.148 0.742 267.540 1.00 70.38 1801 ALA D C 1
ATOM 8892 O O . ALA D 1 261 ? 25.038 0.907 266.687 1.00 68.64 1801 ALA D O 1
ATOM 8894 N N . VAL D 1 262 ? 24.094 1.448 268.663 1.00 74.13 1802 VAL D N 1
ATOM 8895 C CA . VAL D 1 262 ? 25.021 2.541 268.895 1.00 67.16 1802 VAL D CA 1
ATOM 8896 C C . VAL D 1 262 ? 26.457 2.057 268.830 1.00 60.77 1802 VAL D C 1
ATOM 8897 O O . VAL D 1 262 ? 27.284 2.700 268.194 1.00 62.12 1802 VAL D O 1
ATOM 8901 N N . SER D 1 263 ? 26.732 0.896 269.423 1.00 69.92 1803 SER D N 1
ATOM 8902 C CA . SER D 1 263 ? 28.083 0.330 269.416 1.00 69.64 1803 SER D CA 1
ATOM 8903 C C . SER D 1 263 ? 28.564 0.050 267.994 1.00 64.52 1803 SER D C 1
ATOM 8904 O O . SER D 1 263 ? 29.747 0.227 267.688 1.00 68.40 1803 SER D O 1
ATOM 8907 N N . VAL D 1 264 ? 27.644 -0.390 267.139 1.00 61.69 1804 VAL D N 1
ATOM 8908 C CA . VAL D 1 264 ? 27.922 -0.553 265.715 1.00 64.95 1804 VAL D CA 1
ATOM 8909 C C . VAL D 1 264 ? 28.337 0.795 265.092 1.00 66.56 1804 VAL D C 1
ATOM 8910 O O . VAL D 1 264 ? 29.370 0.904 264.387 1.00 66.88 1804 VAL D O 1
ATOM 8914 N N . VAL D 1 265 ? 27.548 1.826 265.377 1.00 59.20 1805 VAL D N 1
ATOM 8915 C CA . VAL D 1 265 ? 27.905 3.151 264.905 1.00 58.37 1805 VAL D CA 1
ATOM 8916 C C . VAL D 1 265 ? 29.303 3.552 265.399 1.00 62.70 1805 VAL D C 1
ATOM 8917 O O . VAL D 1 265 ? 30.102 4.060 264.610 1.00 66.70 1805 VAL D O 1
ATOM 8921 N N . TYR D 1 266 ? 29.624 3.271 266.666 1.00 59.24 1806 TYR D N 1
ATOM 8922 C CA . TYR D 1 266 ? 30.964 3.558 267.176 1.00 57.24 1806 TYR D CA 1
ATOM 8923 C C . TYR D 1 266 ? 32.023 2.874 266.331 1.00 58.56 1806 TYR D C 1
ATOM 8924 O O . TYR D 1 266 ? 33.023 3.494 265.968 1.00 62.09 1806 TYR D O 1
ATOM 8933 N N . LYS D 1 267 ? 31.804 1.595 266.033 1.00 58.39 1807 LYS D N 1
ATOM 8934 C CA . LYS D 1 267 ? 32.783 0.821 265.272 1.00 61.04 1807 LYS D CA 1
ATOM 8935 C C . LYS D 1 267 ? 33.062 1.484 263.925 1.00 62.84 1807 LYS D C 1
ATOM 8936 O O . LYS D 1 267 ? 34.233 1.689 263.555 1.00 65.74 1807 LYS D O 1
ATOM 8942 N N . GLY D 1 268 ? 31.993 1.843 263.211 1.00 59.99 1808 GLY D N 1
ATOM 8943 C CA . GLY D 1 268 ? 32.139 2.560 261.950 1.00 60.83 1808 GLY D CA 1
ATOM 8944 C C . GLY D 1 268 ? 32.900 3.876 262.096 1.00 60.27 1808 GLY D C 1
ATOM 8945 O O . GLY D 1 268 ? 33.782 4.217 261.289 1.00 59.13 1808 GLY D O 1
ATOM 8946 N N . THR D 1 269 ? 32.552 4.622 263.136 1.00 53.75 1809 THR D N 1
ATOM 8947 C CA . THR D 1 269 ? 33.222 5.873 263.422 1.00 56.40 1809 THR D CA 1
ATOM 8948 C C . THR D 1 269 ? 34.706 5.657 263.522 1.00 56.95 1809 THR D C 1
ATOM 8949 O O . THR D 1 269 ? 35.481 6.389 262.918 1.00 53.04 1809 THR D O 1
ATOM 8953 N N . LEU D 1 270 ? 35.075 4.637 264.294 1.00 55.98 1810 LEU D N 1
ATOM 8954 C CA . LEU D 1 270 ? 36.466 4.284 264.552 1.00 53.65 1810 LEU D CA 1
ATOM 8955 C C . LEU D 1 270 ? 37.197 3.974 263.265 1.00 56.15 1810 LEU D C 1
ATOM 8956 O O . LEU D 1 270 ? 38.359 4.354 263.103 1.00 52.66 1810 LEU D O 1
ATOM 8961 N N . ARG D 1 271 ? 36.524 3.247 262.371 1.00 62.98 1811 ARG D N 1
ATOM 8962 C CA . ARG D 1 271 ? 37.122 2.927 261.076 1.00 69.68 1811 ARG D CA 1
ATOM 8963 C C . ARG D 1 271 ? 37.409 4.219 260.318 1.00 67.76 1811 ARG D C 1
ATOM 8964 O O . ARG D 1 271 ? 38.510 4.405 259.779 1.00 69.85 1811 ARG D O 1
ATOM 8972 N N . ILE D 1 272 ? 36.410 5.103 260.292 1.00 56.62 1812 ILE D N 1
ATOM 8973 C CA . ILE D 1 272 ? 36.522 6.377 259.598 1.00 49.85 1812 ILE D CA 1
ATOM 8974 C C . ILE D 1 272 ? 37.682 7.217 260.147 1.00 61.28 1812 ILE D C 1
ATOM 8975 O O . ILE D 1 272 ? 38.528 7.698 259.379 1.00 66.16 1812 ILE D O 1
ATOM 8980 N N . ILE D 1 273 ? 37.733 7.373 261.470 1.00 56.37 1813 ILE D N 1
ATOM 8981 C CA . ILE D 1 273 ? 38.811 8.111 262.099 1.00 53.14 1813 ILE D CA 1
ATOM 8982 C C . ILE D 1 273 ? 40.172 7.448 261.778 1.00 56.47 1813 ILE D C 1
ATOM 8983 O O . ILE D 1 273 ? 41.149 8.148 261.523 1.00 64.35 1813 ILE D O 1
ATOM 8988 N N . LEU D 1 274 ? 40.239 6.119 261.730 1.00 51.20 1814 LEU D N 1
ATOM 8989 C CA . LEU D 1 274 ? 41.497 5.469 261.371 1.00 57.65 1814 LEU D CA 1
ATOM 8990 C C . LEU D 1 274 ? 41.922 5.838 259.955 1.00 62.94 1814 LEU D C 1
ATOM 8991 O O . LEU D 1 274 ? 43.107 6.134 259.708 1.00 67.99 1814 LEU D O 1
ATOM 8996 N N . GLY D 1 275 ? 40.952 5.834 259.038 1.00 56.79 1815 GLY D N 1
ATOM 8997 C CA . GLY D 1 275 ? 41.196 6.224 257.660 1.00 52.54 1815 GLY D CA 1
ATOM 8998 C C . GLY D 1 275 ? 41.737 7.644 257.593 1.00 59.78 1815 GLY D C 1
ATOM 8999 O O . GLY D 1 275 ? 42.725 7.920 256.902 1.00 52.53 1815 GLY D O 1
ATOM 9000 N N . ILE D 1 276 ? 41.101 8.542 258.341 1.00 56.71 1816 ILE D N 1
ATOM 9001 C CA . ILE D 1 276 ? 41.499 9.941 258.366 1.00 57.16 1816 ILE D CA 1
ATOM 9002 C C . ILE D 1 276 ? 42.906 10.127 258.940 1.00 64.82 1816 ILE D C 1
ATOM 9003 O O . ILE D 1 276 ? 43.690 10.943 258.433 1.00 63.43 1816 ILE D O 1
ATOM 9008 N N . SER D 1 277 ? 43.228 9.364 259.985 1.00 65.58 1817 SER D N 1
ATOM 9009 C CA . SER D 1 277 ? 44.547 9.427 260.608 1.00 65.77 1817 SER D CA 1
ATOM 9010 C C . SER D 1 277 ? 45.606 8.984 259.612 1.00 68.49 1817 SER D C 1
ATOM 9011 O O . SER D 1 277 ? 46.724 9.512 259.584 1.00 73.44 1817 SER D O 1
ATOM 9014 N N . ASN D 1 278 ? 45.255 7.994 258.802 1.00 64.22 1818 ASN D N 1
ATOM 9015 C CA . ASN D 1 278 ? 46.194 7.535 257.792 1.00 64.23 1818 ASN D CA 1
ATOM 9016 C C . ASN D 1 278 ? 46.377 8.512 256.644 1.00 65.17 1818 ASN D C 1
ATOM 9017 O O . ASN D 1 278 ? 47.496 8.736 256.201 1.00 65.09 1818 ASN D O 1
ATOM 9022 N N . ASP D 1 279 ? 45.277 9.096 256.177 1.00 65.61 1819 ASP D N 1
ATOM 9023 C CA . ASP D 1 279 ? 45.287 9.914 254.967 1.00 65.22 1819 ASP D CA 1
ATOM 9024 C C . ASP D 1 279 ? 45.664 11.375 255.205 1.00 67.36 1819 ASP D C 1
ATOM 9025 O O . ASP D 1 279 ? 46.452 11.963 254.453 1.00 72.83 1819 ASP D O 1
ATOM 9030 N N . MET D 1 280 ? 45.084 11.958 256.247 1.00 64.19 1820 MET D N 1
ATOM 9031 C CA . MET D 1 280 ? 45.219 13.381 256.515 1.00 63.58 1820 MET D CA 1
ATOM 9032 C C . MET D 1 280 ? 45.401 13.576 258.006 1.00 69.98 1820 MET D C 1
ATOM 9033 O O . MET D 1 280 ? 44.521 14.114 258.688 1.00 74.92 1820 MET D O 1
ATOM 9038 N N . PRO D 1 281 ? 46.539 13.118 258.533 1.00 70.22 1821 PRO D N 1
ATOM 9039 C CA . PRO D 1 281 ? 46.723 13.171 259.986 1.00 66.34 1821 PRO D CA 1
ATOM 9040 C C . PRO D 1 281 ? 46.618 14.599 260.520 1.00 70.72 1821 PRO D C 1
ATOM 9041 O O . PRO D 1 281 ? 46.099 14.788 261.623 1.00 73.08 1821 PRO D O 1
ATOM 9045 N N . SER D 1 282 ? 47.041 15.586 259.734 1.00 62.70 1822 SER D N 1
ATOM 9046 C CA . SER D 1 282 ? 46.973 16.981 260.163 1.00 68.45 1822 SER D CA 1
ATOM 9047 C C . SER D 1 282 ? 45.545 17.421 260.524 1.00 65.93 1822 SER D C 1
ATOM 9048 O O . SER D 1 282 ? 45.360 18.368 261.283 1.00 73.03 1822 SER D O 1
ATOM 9051 N N . PHE D 1 283 ? 44.538 16.747 259.981 1.00 60.26 1823 PHE D N 1
ATOM 9052 C CA . PHE D 1 283 ? 43.169 17.073 260.334 1.00 61.21 1823 PHE D CA 1
ATOM 9053 C C . PHE D 1 283 ? 42.865 16.663 261.780 1.00 59.15 1823 PHE D C 1
ATOM 9054 O O . PHE D 1 283 ? 42.173 17.379 262.497 1.00 56.86 1823 PHE D O 1
ATOM 9062 N N . LEU D 1 284 ? 43.368 15.503 262.194 1.00 59.71 1824 LEU D N 1
ATOM 9063 C CA . LEU D 1 284 ? 43.199 15.038 263.565 1.00 57.51 1824 LEU D CA 1
ATOM 9064 C C . LEU D 1 284 ? 44.094 15.808 264.502 1.00 61.69 1824 LEU D C 1
ATOM 9065 O O . LEU D 1 284 ? 43.803 15.932 265.690 1.00 66.62 1824 LEU D O 1
ATOM 9070 N N . ILE D 1 285 ? 45.223 16.281 263.983 1.00 65.53 1825 ILE D N 1
ATOM 9071 C CA . ILE D 1 285 ? 46.169 16.988 264.843 1.00 67.69 1825 ILE D CA 1
ATOM 9072 C C . ILE D 1 285 ? 45.690 18.402 265.120 1.00 71.21 1825 ILE D C 1
ATOM 9073 O O . ILE D 1 285 ? 45.649 18.828 266.270 1.00 76.53 1825 ILE D O 1
ATOM 9078 N N . GLU D 1 286 ? 45.272 19.107 264.073 1.00 71.40 1826 GLU D N 1
ATOM 9079 C CA . GLU D 1 286 ? 44.912 20.520 264.193 1.00 72.61 1826 GLU D CA 1
ATOM 9080 C C . GLU D 1 286 ? 43.484 20.767 264.689 1.00 70.05 1826 GLU D C 1
ATOM 9081 O O . GLU D 1 286 ? 43.110 21.907 264.937 1.00 71.23 1826 GLU D O 1
ATOM 9087 N N . ASN D 1 287 ? 42.699 19.705 264.846 1.00 62.00 1827 ASN D N 1
ATOM 9088 C CA . ASN D 1 287 ? 41.374 19.831 265.438 1.00 54.58 1827 ASN D CA 1
ATOM 9089 C C . ASN D 1 287 ? 41.243 19.051 266.737 1.00 56.81 1827 ASN D C 1
ATOM 9090 O O . ASN D 1 287 ? 40.156 18.607 267.068 1.00 60.26 1827 ASN D O 1
ATOM 9095 N N . HIS D 1 288 ? 42.326 18.851 267.476 1.00 47.93 1828 HIS D N 1
ATOM 9096 C CA . HIS D 1 288 ? 42.187 17.976 268.623 1.00 59.07 1828 HIS D CA 1
ATOM 9097 C C . HIS D 1 288 ? 41.405 18.635 269.762 1.00 61.30 1828 HIS D C 1
ATOM 9098 O O . HIS D 1 288 ? 40.801 17.947 270.574 1.00 66.18 1828 HIS D O 1
ATOM 9105 N N . TYR D 1 289 ? 41.398 19.960 269.811 1.00 52.25 1829 TYR D N 1
ATOM 9106 C CA . TYR D 1 289 ? 40.648 20.655 270.840 1.00 49.72 1829 TYR D CA 1
ATOM 9107 C C . TYR D 1 289 ? 39.133 20.401 270.672 1.00 54.84 1829 TYR D C 1
ATOM 9108 O O . TYR D 1 289 ? 38.498 19.868 271.591 1.00 52.13 1829 TYR D O 1
ATOM 9117 N N . GLU D 1 290 ? 38.552 20.714 269.510 1.00 56.66 1830 GLU D N 1
ATOM 9118 C CA . GLU D 1 290 ? 37.105 20.523 269.380 1.00 61.29 1830 GLU D CA 1
ATOM 9119 C C . GLU D 1 290 ? 36.763 19.026 269.438 1.00 66.10 1830 GLU D C 1
ATOM 9120 O O . GLU D 1 290 ? 35.796 18.623 270.119 1.00 64.84 1830 GLU D O 1
ATOM 9126 N N . LEU D 1 291 ? 37.597 18.203 268.803 1.00 65.67 1831 LEU D N 1
ATOM 9127 C CA . LEU D 1 291 ? 37.405 16.758 268.837 1.00 59.61 1831 LEU D CA 1
ATOM 9128 C C . LEU D 1 291 ? 37.372 16.236 270.296 1.00 62.81 1831 LEU D C 1
ATOM 9129 O O . LEU D 1 291 ? 36.493 15.457 270.654 1.00 69.52 1831 LEU D O 1
ATOM 9134 N N . MET D 1 292 ? 38.293 16.671 271.148 1.00 50.15 1832 MET D N 1
ATOM 9135 C CA . MET D 1 292 ? 38.268 16.230 272.546 1.00 60.80 1832 MET D CA 1
ATOM 9136 C C . MET D 1 292 ? 37.073 16.807 273.334 1.00 62.37 1832 MET D C 1
ATOM 9137 O O . MET D 1 292 ? 36.518 16.154 274.225 1.00 62.89 1832 MET D O 1
ATOM 9142 N N . ASN D 1 293 ? 36.693 18.036 273.005 1.00 52.54 1833 ASN D N 1
ATOM 9143 C CA . ASN D 1 293 ? 35.555 18.680 273.638 1.00 42.29 1833 ASN D CA 1
ATOM 9144 C C . ASN D 1 293 ? 34.266 17.928 273.384 1.00 56.10 1833 ASN D C 1
ATOM 9145 O O . ASN D 1 293 ? 33.337 18.019 274.170 1.00 70.31 1833 ASN D O 1
ATOM 9150 N N . ASN D 1 294 ? 34.173 17.216 272.270 1.00 52.89 1834 ASN D N 1
ATOM 9151 C CA . ASN D 1 294 ? 32.915 16.539 271.991 1.00 53.46 1834 ASN D CA 1
ATOM 9152 C C . ASN D 1 294 ? 32.990 15.018 272.026 1.00 64.40 1834 ASN D C 1
ATOM 9153 O O . ASN D 1 294 ? 31.989 14.340 271.779 1.00 72.64 1834 ASN D O 1
ATOM 9158 N N . LEU D 1 295 ? 34.171 14.484 272.328 1.00 65.82 1835 LEU D N 1
ATOM 9159 C CA . LEU D 1 295 ? 34.372 13.034 272.362 1.00 62.10 1835 LEU D CA 1
ATOM 9160 C C . LEU D 1 295 ? 33.899 12.444 273.678 1.00 65.62 1835 LEU D C 1
ATOM 9161 O O . LEU D 1 295 ? 34.212 12.978 274.737 1.00 71.24 1835 LEU D O 1
ATOM 9166 N N . PRO D 1 296 ? 33.125 11.347 273.617 1.00 74.87 1836 PRO D N 1
ATOM 9167 C CA . PRO D 1 296 ? 32.704 10.592 274.806 1.00 72.45 1836 PRO D CA 1
ATOM 9168 C C . PRO D 1 296 ? 33.896 10.215 275.679 1.00 75.27 1836 PRO D C 1
ATOM 9169 O O . PRO D 1 296 ? 34.888 9.702 275.164 1.00 74.83 1836 PRO D O 1
ATOM 9173 N N . PRO D 1 297 ? 33.805 10.484 276.989 1.00 77.31 1837 PRO D N 1
ATOM 9174 C CA . PRO D 1 297 ? 34.958 10.389 277.893 1.00 69.52 1837 PRO D CA 1
ATOM 9175 C C . PRO D 1 297 ? 35.445 8.952 278.097 1.00 68.92 1837 PRO D C 1
ATOM 9176 O O . PRO D 1 297 ? 36.561 8.745 278.577 1.00 72.36 1837 PRO D O 1
ATOM 9180 N N . THR D 1 298 ? 34.620 7.971 277.747 1.00 67.90 1838 THR D N 1
ATOM 9181 C CA . THR D 1 298 ? 34.988 6.575 277.974 1.00 75.69 1838 THR D CA 1
ATOM 9182 C C . THR D 1 298 ? 35.534 5.908 276.704 1.00 77.60 1838 THR D C 1
ATOM 9183 O O . THR D 1 298 ? 35.842 4.713 276.697 1.00 78.56 1838 THR D O 1
ATOM 9187 N N . TYR D 1 299 ? 35.658 6.692 275.637 1.00 77.05 1839 TYR D N 1
ATOM 9188 C CA . TYR D 1 299 ? 36.224 6.214 274.383 1.00 73.63 1839 TYR D CA 1
ATOM 9189 C C . TYR D 1 299 ? 37.747 6.381 274.406 1.00 77.19 1839 TYR D C 1
ATOM 9190 O O . TYR D 1 299 ? 38.313 7.165 273.636 1.00 78.88 1839 TYR D O 1
ATOM 9199 N N . PHE D 1 300 ? 38.398 5.624 275.291 1.00 79.84 1840 PHE D N 1
ATOM 9200 C CA . PHE D 1 300 ? 39.843 5.713 275.496 1.00 82.74 1840 PHE D CA 1
ATOM 9201 C C . PHE D 1 300 ? 40.601 5.501 274.195 1.00 85.40 1840 PHE D C 1
ATOM 9202 O O . PHE D 1 300 ? 41.475 6.298 273.830 1.00 87.70 1840 PHE D O 1
ATOM 9210 N N . GLN D 1 301 ? 40.274 4.405 273.515 1.00 84.57 1841 GLN D N 1
ATOM 9211 C CA . GLN D 1 301 ? 41.005 4.015 272.324 1.00 78.91 1841 GLN D CA 1
ATOM 9212 C C . GLN D 1 301 ? 40.883 5.088 271.258 1.00 72.68 1841 GLN D C 1
ATOM 9213 O O . GLN D 1 301 ? 41.895 5.524 270.710 1.00 68.04 1841 GLN D O 1
ATOM 9219 N N . LEU D 1 302 ? 39.661 5.555 271.011 1.00 67.88 1842 LEU D N 1
ATOM 9220 C CA . LEU D 1 302 ? 39.441 6.550 269.970 1.00 67.55 1842 LEU D CA 1
ATOM 9221 C C . LEU D 1 302 ? 40.191 7.841 270.301 1.00 74.25 1842 LEU D C 1
ATOM 9222 O O . LEU D 1 302 ? 40.741 8.498 269.409 1.00 75.79 1842 LEU D O 1
ATOM 9227 N N . LYS D 1 303 ? 40.230 8.182 271.589 1.00 74.30 1843 LYS D N 1
ATOM 9228 C CA . LYS D 1 303 ? 41.009 9.322 272.070 1.00 65.66 1843 LYS D CA 1
ATOM 9229 C C . LYS D 1 303 ? 42.480 9.160 271.686 1.00 66.95 1843 LYS D C 1
ATOM 9230 O O . LYS D 1 303 ? 43.093 10.084 271.133 1.00 70.31 1843 LYS D O 1
ATOM 9236 N N . ASN D 1 304 ? 43.039 7.984 271.978 1.00 69.45 1844 ASN D N 1
ATOM 9237 C CA . ASN D 1 304 ? 44.433 7.707 271.633 1.00 75.71 1844 ASN D CA 1
ATOM 9238 C C . ASN D 1 304 ? 44.664 7.746 270.116 1.00 74.56 1844 ASN D C 1
ATOM 9239 O O . ASN D 1 304 ? 45.645 8.313 269.652 1.00 71.81 1844 ASN D O 1
ATOM 9244 N N . VAL D 1 305 ? 43.740 7.176 269.354 1.00 68.64 1845 VAL D N 1
ATOM 9245 C CA . VAL D 1 305 ? 43.823 7.188 267.908 1.00 63.63 1845 VAL D CA 1
ATOM 9246 C C . VAL D 1 305 ? 43.885 8.623 267.382 1.00 60.87 1845 VAL D C 1
ATOM 9247 O O . VAL D 1 305 ? 44.683 8.928 266.507 1.00 74.97 1845 VAL D O 1
ATOM 9251 N N . ILE D 1 306 ? 43.048 9.502 267.911 1.00 58.31 1846 ILE D N 1
ATOM 9252 C CA . ILE D 1 306 ? 43.068 10.900 267.495 1.00 61.50 1846 ILE D CA 1
ATOM 9253 C C . ILE D 1 306 ? 44.358 11.610 267.922 1.00 67.97 1846 ILE D C 1
ATOM 9254 O O . ILE D 1 306 ? 44.892 12.454 267.197 1.00 68.83 1846 ILE D O 1
ATOM 9259 N N . LEU D 1 307 ? 44.858 11.287 269.107 1.00 69.73 1847 LEU D N 1
ATOM 9260 C CA . LEU D 1 307 ? 46.003 12.026 269.622 1.00 70.67 1847 LEU D CA 1
ATOM 9261 C C . LEU D 1 307 ? 47.350 11.409 269.172 1.00 80.29 1847 LEU D C 1
ATOM 9262 O O . LEU D 1 307 ? 48.402 12.033 269.323 1.00 88.61 1847 LEU D O 1
ATOM 9267 N N . SER D 1 308 ? 47.307 10.221 268.559 1.00 73.53 1848 SER D N 1
ATOM 9268 C CA . SER D 1 308 ? 48.523 9.536 268.081 1.00 64.13 1848 SER D CA 1
ATOM 9269 C C . SER D 1 308 ? 48.852 9.930 266.656 1.00 72.80 1848 SER D C 1
ATOM 9270 O O . SER D 1 308 ? 49.859 9.484 266.087 1.00 77.51 1848 SER D O 1
ATOM 9273 N N . ALA D 1 309 ? 47.973 10.731 266.068 1.00 71.51 1849 ALA D N 1
ATOM 9274 C CA . ALA D 1 309 ? 48.167 11.205 264.711 1.00 72.95 1849 ALA D CA 1
ATOM 9275 C C . ALA D 1 309 ? 49.552 11.844 264.563 1.00 73.47 1849 ALA D C 1
ATOM 9276 O O . ALA D 1 309 ? 49.991 12.621 265.417 1.00 72.89 1849 ALA D O 1
ATOM 9278 N N . ILE D 1 310 ? 50.226 11.506 263.467 1.00 69.75 1850 ILE D N 1
ATOM 9279 C CA . ILE D 1 310 ? 51.591 11.944 263.211 1.00 66.36 1850 ILE D CA 1
ATOM 9280 C C . ILE D 1 310 ? 51.683 12.536 261.808 1.00 72.44 1850 ILE D C 1
ATOM 9281 O O . ILE D 1 310 ? 51.219 11.913 260.848 1.00 77.98 1850 ILE D O 1
ATOM 9286 N N . PRO D 1 311 ? 52.290 13.734 261.680 1.00 76.41 1851 PRO D N 1
ATOM 9287 C CA . PRO D 1 311 ? 52.360 14.414 260.382 1.00 67.43 1851 PRO D CA 1
ATOM 9288 C C . PRO D 1 311 ? 53.015 13.528 259.322 1.00 77.19 1851 PRO D C 1
ATOM 9289 O O . PRO D 1 311 ? 53.866 12.689 259.648 1.00 75.87 1851 PRO D O 1
ATOM 9293 N N . LYS D 1 312 ? 52.608 13.725 258.071 1.00 79.79 1852 LYS D N 1
ATOM 9294 C CA . LYS D 1 312 ? 52.792 12.726 257.027 1.00 79.90 1852 LYS D CA 1
ATOM 9295 C C . LYS D 1 312 ? 54.201 12.181 256.935 1.00 91.82 1852 LYS D C 1
ATOM 9296 O O . LYS D 1 312 ? 54.391 10.974 257.070 1.00 101.36 1852 LYS D O 1
ATOM 9302 N N . ASN D 1 313 ? 55.191 13.035 256.716 1.00 98.74 1853 ASN D N 1
ATOM 9303 C CA . ASN D 1 313 ? 56.541 12.508 256.495 1.00 105.62 1853 ASN D CA 1
ATOM 9304 C C . ASN D 1 313 ? 57.448 12.698 257.710 1.00 106.15 1853 ASN D C 1
ATOM 9305 O O . ASN D 1 313 ? 58.648 12.948 257.570 1.00 108.05 1853 ASN D O 1
ATOM 9307 N N . MET D 1 314 ? 56.869 12.576 258.902 1.00 99.94 1854 MET D N 1
ATOM 9308 C CA . MET D 1 314 ? 57.666 12.514 260.125 1.00 96.57 1854 MET D CA 1
ATOM 9309 C C . MET D 1 314 ? 57.862 11.063 260.557 1.00 98.30 1854 MET D C 1
ATOM 9310 O O . MET D 1 314 ? 56.920 10.261 260.561 1.00 96.67 1854 MET D O 1
ATOM 9315 N N . THR D 1 315 ? 59.093 10.736 260.923 1.00 100.62 1855 THR D N 1
ATOM 9316 C CA . THR D 1 315 ? 59.396 9.448 261.516 1.00 100.16 1855 THR D CA 1
ATOM 9317 C C . THR D 1 315 ? 59.823 9.668 262.955 1.00 99.00 1855 THR D C 1
ATOM 9318 O O . THR D 1 315 ? 60.750 10.439 263.225 1.00 98.59 1855 THR D O 1
ATOM 9322 N N . VAL D 1 316 ? 59.150 8.982 263.873 1.00 96.99 1856 VAL D N 1
ATOM 9323 C CA . VAL D 1 316 ? 59.367 9.199 265.295 1.00 92.00 1856 VAL D CA 1
ATOM 9324 C C . VAL D 1 316 ? 60.416 8.248 265.876 1.00 95.67 1856 VAL D C 1
ATOM 9325 O O . VAL D 1 316 ? 60.495 7.083 265.484 1.00 93.66 1856 VAL D O 1
ATOM 9329 N N . PRO D 1 317 ? 61.243 8.764 266.803 1.00 98.67 1857 PRO D N 1
ATOM 9330 C CA . PRO D 1 317 ? 62.264 8.012 267.543 1.00 102.78 1857 PRO D CA 1
ATOM 9331 C C . PRO D 1 317 ? 61.637 6.909 268.369 1.00 104.92 1857 PRO D C 1
ATOM 9332 O O . PRO D 1 317 ? 60.475 7.059 268.755 1.00 105.81 1857 PRO D O 1
ATOM 9336 N N . ASN D 1 318 ? 62.377 5.848 268.671 1.00 102.13 1858 ASN D N 1
ATOM 9337 C CA . ASN D 1 318 ? 61.841 4.831 269.564 1.00 103.37 1858 ASN D CA 1
ATOM 9338 C C . ASN D 1 318 ? 61.532 5.436 270.949 1.00 106.81 1858 ASN D C 1
ATOM 9339 O O . ASN D 1 318 ? 62.439 5.851 271.671 1.00 112.10 1858 ASN D O 1
ATOM 9344 N N . PRO D 1 319 ? 60.241 5.486 271.321 1.00 100.93 1859 PRO D N 1
ATOM 9345 C CA . PRO D 1 319 ? 59.778 6.176 272.532 1.00 96.50 1859 PRO D CA 1
ATOM 9346 C C . PRO D 1 319 ? 60.195 5.467 273.809 1.00 97.67 1859 PRO D C 1
ATOM 9347 O O . PRO D 1 319 ? 60.076 6.035 274.896 1.00 94.87 1859 PRO D O 1
ATOM 9351 N N . TYR D 1 320 ? 60.648 4.226 273.669 1.00 103.05 1860 TYR D N 1
ATOM 9352 C CA . TYR D 1 320 ? 61.021 3.406 274.809 1.00 108.90 1860 TYR D CA 1
ATOM 9353 C C . TYR D 1 320 ? 62.515 3.491 275.082 1.00 116.24 1860 TYR D C 1
ATOM 9354 O O . TYR D 1 320 ? 63.008 2.936 276.062 1.00 118.16 1860 TYR D O 1
ATOM 9363 N N . ASP D 1 321 ? 63.224 4.210 274.217 1.00 123.13 1861 ASP D N 1
ATOM 9364 C CA . ASP D 1 321 ? 64.656 4.447 274.388 1.00 132.78 1861 ASP D CA 1
ATOM 9365 C C . ASP D 1 321 ? 64.898 5.220 275.687 1.00 133.22 1861 ASP D C 1
ATOM 9366 O O . ASP D 1 321 ? 64.550 6.393 275.799 1.00 134.18 1861 ASP D O 1
ATOM 9371 N N . VAL D 1 322 ? 65.452 4.534 276.682 1.00 131.36 1862 VAL D N 1
ATOM 9372 C CA . VAL D 1 322 ? 65.665 5.117 278.002 1.00 128.49 1862 VAL D CA 1
ATOM 9373 C C . VAL D 1 322 ? 66.581 6.348 277.944 1.00 128.28 1862 VAL D C 1
ATOM 9374 O O . VAL D 1 322 ? 66.437 7.283 278.736 1.00 125.65 1862 VAL D O 1
ATOM 9378 N N . ASP D 1 323 ? 67.518 6.345 277.000 1.00 131.21 1863 ASP D N 1
ATOM 9379 C CA . ASP D 1 323 ? 68.479 7.436 276.866 1.00 133.79 1863 ASP D CA 1
ATOM 9380 C C . ASP D 1 323 ? 67.963 8.573 275.988 1.00 130.62 1863 ASP D C 1
ATOM 9381 O O . ASP D 1 323 ? 68.749 9.354 275.456 1.00 136.72 1863 ASP D O 1
ATOM 9386 N N . LEU D 1 324 ? 66.646 8.668 275.840 1.00 122.33 1864 LEU D N 1
ATOM 9387 C CA . LEU D 1 324 ? 66.041 9.686 274.985 1.00 116.40 1864 LEU D CA 1
ATOM 9388 C C . LEU D 1 324 ? 66.086 11.056 275.635 1.00 113.15 1864 LEU D C 1
ATOM 9389 O O . LEU D 1 324 ? 65.986 11.178 276.853 1.00 119.18 1864 LEU D O 1
ATOM 9394 N N . ASN D 1 325 ? 66.231 12.090 274.821 1.00 107.37 1865 ASN D N 1
ATOM 9395 C CA . ASN D 1 325 ? 66.170 13.444 275.336 1.00 107.51 1865 ASN D CA 1
ATOM 9396 C C . ASN D 1 325 ? 65.630 14.393 274.274 1.00 104.40 1865 ASN D C 1
ATOM 9397 O O . ASN D 1 325 ? 66.209 14.540 273.197 1.00 103.29 1865 ASN D O 1
ATOM 9402 N N . MET D 1 326 ? 64.507 15.028 274.589 1.00 103.85 1866 MET D N 1
ATOM 9403 C CA . MET D 1 326 ? 63.803 15.867 273.632 1.00 99.68 1866 MET D CA 1
ATOM 9404 C C . MET D 1 326 ? 64.587 17.131 273.274 1.00 106.95 1866 MET D C 1
ATOM 9405 O O . MET D 1 326 ? 64.221 17.837 272.335 1.00 112.79 1866 MET D O 1
ATOM 9410 N N . GLU D 1 327 ? 65.655 17.425 274.014 1.00 105.02 1867 GLU D N 1
ATOM 9411 C CA . GLU D 1 327 ? 66.506 18.551 273.654 1.00 111.40 1867 GLU D CA 1
ATOM 9412 C C . GLU D 1 327 ? 67.225 18.239 272.349 1.00 122.31 1867 GLU D C 1
ATOM 9413 O O . GLU D 1 327 ? 67.540 19.137 271.566 1.00 131.45 1867 GLU D O 1
ATOM 9419 N N . ASP D 1 328 ? 67.469 16.954 272.116 1.00 119.62 1868 ASP D N 1
ATOM 9420 C CA . ASP D 1 328 ? 68.230 16.513 270.957 1.00 112.64 1868 ASP D CA 1
ATOM 9421 C C . ASP D 1 328 ? 67.312 16.079 269.815 1.00 107.59 1868 ASP D C 1
ATOM 9422 O O . ASP D 1 328 ? 67.672 15.233 269.001 1.00 109.01 1868 ASP D O 1
ATOM 9427 N N . ILE D 1 329 ? 66.114 16.652 269.772 1.00 104.25 1869 ILE D N 1
ATOM 9428 C CA . ILE D 1 329 ? 65.176 16.400 268.685 1.00 100.55 1869 ILE D CA 1
ATOM 9429 C C . ILE D 1 329 ? 64.605 17.699 268.151 1.00 100.82 1869 ILE D C 1
ATOM 9430 O O . ILE D 1 329 ? 63.821 18.349 268.834 1.00 98.17 1869 ILE D O 1
ATOM 9435 N N . PRO D 1 330 ? 64.983 18.075 266.921 1.00 103.76 1870 PRO D N 1
ATOM 9436 C CA . PRO D 1 330 ? 64.550 19.342 266.324 1.00 103.27 1870 PRO D CA 1
ATOM 9437 C C . PRO D 1 330 ? 63.038 19.437 266.343 1.00 104.58 1870 PRO D C 1
ATOM 9438 O O . PRO D 1 330 ? 62.478 20.497 266.616 1.00 106.68 1870 PRO D O 1
ATOM 9442 N N . ALA D 1 331 ? 62.393 18.310 266.063 1.00 99.23 1871 ALA D N 1
ATOM 9443 C CA . ALA D 1 331 ? 60.948 18.255 265.963 1.00 92.97 1871 ALA D CA 1
ATOM 9444 C C . ALA D 1 331 ? 60.269 18.727 267.246 1.00 98.97 1871 ALA D C 1
ATOM 9445 O O . ALA D 1 331 ? 59.223 19.375 267.194 1.00 100.90 1871 ALA D O 1
ATOM 9447 N N . CYS D 1 332 ? 60.874 18.417 268.390 1.00 98.04 1872 CYS D N 1
ATOM 9448 C CA . CYS D 1 332 ? 60.319 18.797 269.688 1.00 87.25 1872 CYS D CA 1
ATOM 9449 C C . CYS D 1 332 ? 60.378 20.308 269.931 1.00 87.88 1872 CYS D C 1
ATOM 9450 O O . CYS D 1 332 ? 59.883 20.790 270.947 1.00 88.96 1872 CYS D O 1
ATOM 9453 N N . LYS D 1 333 ? 60.970 21.055 268.999 1.00 86.63 1873 LYS D N 1
ATOM 9454 C CA . LYS D 1 333 ? 61.016 22.508 269.122 1.00 87.17 1873 LYS D CA 1
ATOM 9455 C C . LYS D 1 333 ? 60.016 23.216 268.198 1.00 89.44 1873 LYS D C 1
ATOM 9456 O O . LYS D 1 333 ? 59.812 24.425 268.317 1.00 94.14 1873 LYS D O 1
ATOM 9462 N N . GLU D 1 334 ? 59.352 22.464 267.320 1.00 86.70 1874 GLU D N 1
ATOM 9463 C CA . GLU D 1 334 ? 58.392 23.050 266.381 1.00 84.19 1874 GLU D CA 1
ATOM 9464 C C . GLU D 1 334 ? 57.010 23.269 267.020 1.00 78.75 1874 GLU D C 1
ATOM 9465 O O . GLU D 1 334 ? 56.564 22.471 267.856 1.00 72.97 1874 GLU D O 1
ATOM 9471 N N . LEU D 1 335 ? 56.316 24.331 266.612 1.00 78.20 1875 LEU D N 1
ATOM 9472 C CA . LEU D 1 335 ? 54.981 24.588 267.158 1.00 81.84 1875 LEU D CA 1
ATOM 9473 C C . LEU D 1 335 ? 53.903 23.972 266.277 1.00 80.64 1875 LEU D C 1
ATOM 9474 O O . LEU D 1 335 ? 53.823 24.278 265.079 1.00 78.02 1875 LEU D O 1
ATOM 9479 N N . PRO D 1 336 ? 53.066 23.107 266.880 1.00 72.64 1876 PRO D N 1
ATOM 9480 C CA . PRO D 1 336 ? 51.956 22.435 266.207 1.00 65.94 1876 PRO D CA 1
ATOM 9481 C C . PRO D 1 336 ? 50.905 23.451 265.775 1.00 66.37 1876 PRO D C 1
ATOM 9482 O O . PRO D 1 336 ? 50.830 24.512 266.385 1.00 66.67 1876 PRO D O 1
ATOM 9486 N N . GLU D 1 337 ? 50.143 23.146 264.726 1.00 69.01 1877 GLU D N 1
ATOM 9487 C CA . GLU D 1 337 ? 49.119 24.062 264.237 1.00 71.35 1877 GLU D CA 1
ATOM 9488 C C . GLU D 1 337 ? 47.807 23.791 264.952 1.00 72.45 1877 GLU D C 1
ATOM 9489 O O . GLU D 1 337 ? 47.483 22.651 265.294 1.00 75.51 1877 GLU D O 1
ATOM 9495 N N . VAL D 1 338 ? 47.049 24.848 265.191 1.00 73.36 1878 VAL D N 1
ATOM 9496 C CA . VAL D 1 338 ? 45.766 24.705 265.862 1.00 69.77 1878 VAL D CA 1
ATOM 9497 C C . VAL D 1 338 ? 44.686 25.363 265.008 1.00 67.76 1878 VAL D C 1
ATOM 9498 O O . VAL D 1 338 ? 44.644 26.595 264.887 1.00 72.45 1878 VAL D O 1
ATOM 9502 N N . PHE D 1 339 ? 43.803 24.545 264.437 1.00 61.27 1879 PHE D N 1
ATOM 9503 C CA . PHE D 1 339 ? 42.815 25.036 263.475 1.00 67.65 1879 PHE D CA 1
ATOM 9504 C C . PHE D 1 339 ? 41.770 25.970 264.099 1.00 74.18 1879 PHE D C 1
ATOM 9505 O O . PHE D 1 339 ? 41.195 26.814 263.403 1.00 79.96 1879 PHE D O 1
ATOM 9513 N N . PHE D 1 340 ? 41.493 25.784 265.390 1.00 69.99 1880 PHE D N 1
ATOM 9514 C CA . PHE D 1 340 ? 40.576 26.651 266.121 1.00 61.62 1880 PHE D CA 1
ATOM 9515 C C . PHE D 1 340 ? 41.260 27.119 267.390 1.00 67.40 1880 PHE D C 1
ATOM 9516 O O . PHE D 1 340 ? 41.592 26.281 268.237 1.00 64.55 1880 PHE D O 1
ATOM 9524 N N . ASP D 1 341 ? 41.486 28.438 267.501 1.00 71.37 1881 ASP D N 1
ATOM 9525 C CA . ASP D 1 341 ? 42.171 29.040 268.656 1.00 69.04 1881 ASP D CA 1
ATOM 9526 C C . ASP D 1 341 ? 41.314 28.946 269.914 1.00 72.86 1881 ASP D C 1
ATOM 9527 O O . ASP D 1 341 ? 40.262 29.582 270.003 1.00 79.20 1881 ASP D O 1
ATOM 9532 N N . PRO D 1 342 ? 41.781 28.173 270.905 1.00 66.70 1882 PRO D N 1
ATOM 9533 C CA . PRO D 1 342 ? 40.979 27.949 272.112 1.00 66.57 1882 PRO D CA 1
ATOM 9534 C C . PRO D 1 342 ? 40.717 29.224 272.924 1.00 72.55 1882 PRO D C 1
ATOM 9535 O O . PRO D 1 342 ? 39.763 29.248 273.703 1.00 77.69 1882 PRO D O 1
ATOM 9539 N N . VAL D 1 343 ? 41.518 30.267 272.728 1.00 69.74 1883 VAL D N 1
ATOM 9540 C CA . VAL D 1 343 ? 41.371 31.483 273.522 1.00 67.85 1883 VAL D CA 1
ATOM 9541 C C . VAL D 1 343 ? 39.979 32.101 273.384 1.00 66.53 1883 VAL D C 1
ATOM 9542 O O . VAL D 1 343 ? 39.505 32.762 274.316 1.00 72.34 1883 VAL D O 1
ATOM 9546 N N . ILE D 1 344 ? 39.320 31.865 272.249 1.00 60.34 1884 ILE D N 1
ATOM 9547 C CA . ILE D 1 344 ? 37.964 32.359 272.038 1.00 69.36 1884 ILE D CA 1
ATOM 9548 C C . ILE D 1 344 ? 37.053 31.871 273.168 1.00 73.57 1884 ILE D C 1
ATOM 9549 O O . ILE D 1 344 ? 36.301 32.656 273.778 1.00 83.13 1884 ILE D O 1
ATOM 9554 N N . ASP D 1 345 ? 37.182 30.580 273.478 1.00 64.76 1885 ASP D N 1
ATOM 9555 C CA . ASP D 1 345 ? 36.369 29.925 274.493 1.00 54.27 1885 ASP D CA 1
ATOM 9556 C C . ASP D 1 345 ? 36.747 30.338 275.934 1.00 65.53 1885 ASP D C 1
ATOM 9557 O O . ASP D 1 345 ? 36.081 29.946 276.902 1.00 72.54 1885 ASP D O 1
ATOM 9562 N N . LEU D 1 346 ? 37.791 31.149 276.074 1.00 59.54 1886 LEU D N 1
ATOM 9563 C CA . LEU D 1 346 ? 38.135 31.732 277.366 1.00 51.46 1886 LEU D CA 1
ATOM 9564 C C . LEU D 1 346 ? 37.335 32.997 277.678 1.00 51.29 1886 LEU D C 1
ATOM 9565 O O . LEU D 1 346 ? 37.389 33.500 278.812 1.00 55.02 1886 LEU D O 1
ATOM 9570 N N . HIS D 1 347 ? 36.658 33.541 276.660 1.00 57.28 1887 HIS D N 1
ATOM 9571 C CA . HIS D 1 347 ? 35.889 34.794 276.788 1.00 65.43 1887 HIS D CA 1
ATOM 9572 C C . HIS D 1 347 ? 36.610 35.885 277.601 1.00 69.72 1887 HIS D C 1
ATOM 9573 O O . HIS D 1 347 ? 37.771 36.175 277.315 1.00 72.58 1887 HIS D O 1
ATOM 9580 N N . SER D 1 348 ? 35.963 36.480 278.603 1.00 72.68 1888 SER D N 1
ATOM 9581 C CA . SER D 1 348 ? 36.594 37.595 279.329 1.00 76.86 1888 SER D CA 1
ATOM 9582 C C . SER D 1 348 ? 37.948 37.213 279.951 1.00 82.48 1888 SER D C 1
ATOM 9583 O O . SER D 1 348 ? 38.884 38.043 279.999 1.00 96.46 1888 SER D O 1
ATOM 9586 N N . LEU D 1 349 ? 38.091 35.935 280.307 1.00 69.70 1889 LEU D N 1
ATOM 9587 C CA . LEU D 1 349 ? 39.315 35.450 280.937 1.00 62.55 1889 LEU D CA 1
ATOM 9588 C C . LEU D 1 349 ? 40.538 35.725 280.066 1.00 69.65 1889 LEU D C 1
ATOM 9589 O O . LEU D 1 349 ? 41.657 35.865 280.578 1.00 65.59 1889 LEU D O 1
ATOM 9594 N N . LYS D 1 350 ? 40.303 35.848 278.758 1.00 69.77 1890 LYS D N 1
ATOM 9595 C CA . LYS D 1 350 ? 41.370 36.083 277.789 1.00 72.68 1890 LYS D CA 1
ATOM 9596 C C . LYS D 1 350 ? 42.223 37.255 278.232 1.00 71.98 1890 LYS D C 1
ATOM 9597 O O . LYS D 1 350 ? 43.441 37.106 278.367 1.00 66.36 1890 LYS D O 1
ATOM 9603 N N . LYS D 1 351 ? 41.599 38.401 278.523 1.00 74.38 1891 LYS D N 1
ATOM 9604 C CA . LYS D 1 351 ? 42.445 39.571 278.805 1.00 86.56 1891 LYS D CA 1
ATOM 9605 C C . LYS D 1 351 ? 43.293 39.403 280.079 1.00 82.87 1891 LYS D C 1
ATOM 9606 O O . LYS D 1 351 ? 44.510 39.595 280.025 1.00 78.36 1891 LYS D O 1
ATOM 9612 N N . PRO D 1 352 ? 42.671 39.039 281.221 1.00 76.24 1892 PRO D N 1
ATOM 9613 C CA . PRO D 1 352 ? 43.500 38.812 282.410 1.00 72.95 1892 PRO D CA 1
ATOM 9614 C C . PRO D 1 352 ? 44.543 37.697 282.259 1.00 68.87 1892 PRO D C 1
ATOM 9615 O O . PRO D 1 352 ? 45.699 37.920 282.627 1.00 68.56 1892 PRO D O 1
ATOM 9619 N N . VAL D 1 353 ? 44.161 36.549 281.701 1.00 63.33 1893 VAL D N 1
ATOM 9620 C CA . VAL D 1 353 ? 45.093 35.434 281.571 1.00 61.02 1893 VAL D CA 1
ATOM 9621 C C . VAL D 1 353 ? 46.321 35.839 280.759 1.00 69.16 1893 VAL D C 1
ATOM 9622 O O . VAL D 1 353 ? 47.455 35.497 281.116 1.00 68.32 1893 VAL D O 1
ATOM 9626 N N . ASP D 1 354 ? 46.108 36.567 279.670 1.00 74.53 1894 ASP D N 1
ATOM 9627 C CA . ASP D 1 354 ? 47.246 37.045 278.896 1.00 79.86 1894 ASP D CA 1
ATOM 9628 C C . ASP D 1 354 ? 48.109 38.001 279.732 1.00 83.65 1894 ASP D C 1
ATOM 9629 O O . ASP D 1 354 ? 49.333 37.902 279.722 1.00 82.90 1894 ASP D O 1
ATOM 9634 N N . ASN D 1 355 ? 47.473 38.890 280.492 1.00 86.31 1895 ASN D N 1
ATOM 9635 C CA . ASN D 1 355 ? 48.206 39.805 281.366 1.00 88.03 1895 ASN D CA 1
ATOM 9636 C C . ASN D 1 355 ? 49.151 39.084 282.312 1.00 81.74 1895 ASN D C 1
ATOM 9637 O O . ASN D 1 355 ? 50.345 39.408 282.378 1.00 85.33 1895 ASN D O 1
ATOM 9642 N N . TYR D 1 356 ? 48.628 38.093 283.025 1.00 71.23 1896 TYR D N 1
ATOM 9643 C CA . TYR D 1 356 ? 49.459 37.374 283.970 1.00 75.57 1896 TYR D CA 1
ATOM 9644 C C . TYR D 1 356 ? 50.592 36.649 283.253 1.00 79.13 1896 TYR D C 1
ATOM 9645 O O . TYR D 1 356 ? 51.733 36.678 283.712 1.00 89.89 1896 TYR D O 1
ATOM 9654 N N . LEU D 1 357 ? 50.294 36.012 282.128 1.00 72.55 1897 LEU D N 1
ATOM 9655 C CA . LEU D 1 357 ? 51.334 35.280 281.412 1.00 74.42 1897 LEU D CA 1
ATOM 9656 C C . LEU D 1 357 ? 52.464 36.208 280.930 1.00 82.25 1897 LEU D C 1
ATOM 9657 O O . LEU D 1 357 ? 53.638 35.843 280.975 1.00 87.49 1897 LEU D O 1
ATOM 9662 N N . ARG D 1 358 ? 52.113 37.422 280.521 1.00 82.56 1898 ARG D N 1
ATOM 9663 C CA . ARG D 1 358 ? 53.085 38.351 279.954 1.00 87.03 1898 ARG D CA 1
ATOM 9664 C C . ARG D 1 358 ? 54.025 38.840 281.039 1.00 88.01 1898 ARG D C 1
ATOM 9665 O O . ARG D 1 358 ? 55.248 38.748 280.904 1.00 82.01 1898 ARG D O 1
ATOM 9673 N N . ILE D 1 359 ? 53.431 39.343 282.121 1.00 97.78 1899 ILE D N 1
ATOM 9674 C CA . ILE D 1 359 ? 54.174 39.850 283.275 1.00 103.22 1899 ILE D CA 1
ATOM 9675 C C . ILE D 1 359 ? 53.508 39.434 284.601 1.00 93.33 1899 ILE D C 1
ATOM 9676 O O . ILE D 1 359 ? 52.704 40.180 285.164 1.00 90.25 1899 ILE D O 1
ATOM 9681 N N . PRO D 1 360 ? 53.863 38.239 285.108 1.00 85.16 1900 PRO D N 1
ATOM 9682 C CA . PRO D 1 360 ? 53.270 37.611 286.297 1.00 82.94 1900 PRO D CA 1
ATOM 9683 C C . PRO D 1 360 ? 53.506 38.372 287.594 1.00 91.45 1900 PRO D C 1
ATOM 9684 O O . PRO D 1 360 ? 54.541 39.012 287.772 1.00 91.72 1900 PRO D O 1
ATOM 9688 N N . SER D 1 361 ? 52.532 38.275 288.493 1.00 95.57 1901 SER D N 1
ATOM 9689 C CA . SER D 1 361 ? 52.614 38.832 289.837 1.00 96.33 1901 SER D CA 1
ATOM 9690 C C . SER D 1 361 ? 51.619 38.071 290.694 1.00 90.28 1901 SER D C 1
ATOM 9691 O O . SER D 1 361 ? 50.700 37.453 290.161 1.00 87.37 1901 SER D O 1
ATOM 9694 N N . ASN D 1 362 ? 51.814 38.078 292.007 1.00 92.07 1902 ASN D N 1
ATOM 9695 C CA . ASN D 1 362 ? 50.975 37.265 292.886 1.00 94.70 1902 ASN D CA 1
ATOM 9696 C C . ASN D 1 362 ? 49.539 37.754 293.051 1.00 87.84 1902 ASN D C 1
ATOM 9697 O O . ASN D 1 362 ? 48.624 36.933 293.187 1.00 82.34 1902 ASN D O 1
ATOM 9702 N N . SER D 1 363 ? 49.334 39.071 293.031 1.00 91.06 1903 SER D N 1
ATOM 9703 C CA . SER D 1 363 ? 47.984 39.623 293.173 1.00 93.36 1903 SER D CA 1
ATOM 9704 C C . SER D 1 363 ? 47.181 39.368 291.897 1.00 91.64 1903 SER D C 1
ATOM 9705 O O . SER D 1 363 ? 45.986 39.048 291.943 1.00 100.00 1903 SER D O 1
ATOM 9708 N N . LEU D 1 364 ? 47.839 39.505 290.755 1.00 82.34 1904 LEU D N 1
ATOM 9709 C CA . LEU D 1 364 ? 47.188 39.199 289.489 1.00 85.22 1904 LEU D CA 1
ATOM 9710 C C . LEU D 1 364 ? 46.867 37.703 289.392 1.00 83.60 1904 LEU D C 1
ATOM 9711 O O . LEU D 1 364 ? 45.775 37.309 288.943 1.00 82.23 1904 LEU D O 1
ATOM 9716 N N . LEU D 1 365 ? 47.801 36.881 289.867 1.00 76.70 1905 LEU D N 1
ATOM 9717 C CA . LEU D 1 365 ? 47.589 35.448 289.920 1.00 70.86 1905 LEU D CA 1
ATOM 9718 C C . LEU D 1 365 ? 46.360 35.129 290.740 1.00 76.45 1905 LEU D C 1
ATOM 9719 O O . LEU D 1 365 ? 45.524 34.326 290.318 1.00 77.99 1905 LEU D O 1
ATOM 9724 N N . ARG D 1 366 ? 46.270 35.747 291.918 1.00 77.83 1906 ARG D N 1
ATOM 9725 C CA . ARG D 1 366 ? 45.130 35.559 292.803 1.00 74.99 1906 ARG D CA 1
ATOM 9726 C C . ARG D 1 366 ? 43.828 35.929 292.099 1.00 67.78 1906 ARG D C 1
ATOM 9727 O O . ARG D 1 366 ? 42.838 35.174 292.152 1.00 64.41 1906 ARG D O 1
ATOM 9735 N N . THR D 1 367 ? 43.824 37.095 291.450 1.00 63.51 1907 THR D N 1
ATOM 9736 C CA . THR D 1 367 ? 42.609 37.562 290.774 1.00 66.19 1907 THR D CA 1
ATOM 9737 C C . THR D 1 367 ? 42.148 36.601 289.681 1.00 67.34 1907 THR D C 1
ATOM 9738 O O . THR D 1 367 ? 40.965 36.254 289.616 1.00 72.26 1907 THR D O 1
ATOM 9742 N N . ILE D 1 368 ? 43.062 36.194 288.802 1.00 61.19 1908 ILE D N 1
ATOM 9743 C CA . ILE D 1 368 ? 42.645 35.321 287.713 1.00 66.43 1908 ILE D CA 1
ATOM 9744 C C . ILE D 1 368 ? 42.349 33.904 288.217 1.00 69.03 1908 ILE D C 1
ATOM 9745 O O . ILE D 1 368 ? 41.558 33.185 287.607 1.00 75.42 1908 ILE D O 1
ATOM 9750 N N . LEU D 1 369 ? 42.964 33.485 289.316 1.00 62.07 1909 LEU D N 1
ATOM 9751 C CA . LEU D 1 369 ? 42.575 32.200 289.895 1.00 64.50 1909 LEU D CA 1
ATOM 9752 C C . LEU D 1 369 ? 41.105 32.274 290.298 1.00 64.52 1909 LEU D C 1
ATOM 9753 O O . LEU D 1 369 ? 40.314 31.396 289.956 1.00 71.13 1909 LEU D O 1
ATOM 9758 N N . SER D 1 370 ? 40.740 33.334 291.011 1.00 55.50 1910 SER D N 1
ATOM 9759 C CA . SER D 1 370 ? 39.337 33.534 291.378 1.00 52.72 1910 SER D CA 1
ATOM 9760 C C . SER D 1 370 ? 38.409 33.603 290.143 1.00 54.69 1910 SER D C 1
ATOM 9761 O O . SER D 1 370 ? 37.355 32.964 290.121 1.00 52.73 1910 SER D O 1
ATOM 9764 N N . ALA D 1 371 ? 38.819 34.326 289.099 1.00 53.11 1911 ALA D N 1
ATOM 9765 C CA . ALA D 1 371 ? 37.989 34.455 287.895 1.00 58.15 1911 ALA D CA 1
ATOM 9766 C C . ALA D 1 371 ? 37.755 33.102 287.220 1.00 60.54 1911 ALA D C 1
ATOM 9767 O O . ALA D 1 371 ? 36.611 32.739 286.872 1.00 68.37 1911 ALA D O 1
ATOM 9769 N N . ILE D 1 372 ? 38.852 32.369 287.042 1.00 50.27 1912 ILE D N 1
ATOM 9770 C CA . ILE D 1 372 ? 38.834 31.054 286.418 1.00 54.83 1912 ILE D CA 1
ATOM 9771 C C . ILE D 1 372 ? 37.976 30.082 287.205 1.00 56.49 1912 ILE D C 1
ATOM 9772 O O . ILE D 1 372 ? 37.182 29.325 286.634 1.00 50.33 1912 ILE D O 1
ATOM 9777 N N . TYR D 1 373 ? 38.139 30.105 288.524 1.00 58.20 1913 TYR D N 1
ATOM 9778 C CA . TYR D 1 373 ? 37.364 29.215 289.370 1.00 48.23 1913 TYR D CA 1
ATOM 9779 C C . TYR D 1 373 ? 35.888 29.555 289.236 1.00 47.66 1913 TYR D C 1
ATOM 9780 O O . TYR D 1 373 ? 35.081 28.675 288.931 1.00 50.08 1913 TYR D O 1
ATOM 9789 N N . LYS D 1 374 ? 35.562 30.843 289.346 1.00 50.89 1914 LYS D N 1
ATOM 9790 C CA . LYS D 1 374 ? 34.182 31.331 289.225 1.00 56.39 1914 LYS D CA 1
ATOM 9791 C C . LYS D 1 374 ? 33.525 30.849 287.927 1.00 63.10 1914 LYS D C 1
ATOM 9792 O O . LYS D 1 374 ? 32.325 30.533 287.910 1.00 63.81 1914 LYS D O 1
ATOM 9798 N N . ASP D 1 375 ? 34.325 30.751 286.860 1.00 61.64 1915 ASP D N 1
ATOM 9799 C CA . ASP D 1 375 ? 33.800 30.321 285.564 1.00 58.53 1915 ASP D CA 1
ATOM 9800 C C . ASP D 1 375 ? 33.825 28.791 285.340 1.00 59.47 1915 ASP D C 1
ATOM 9801 O O . ASP D 1 375 ? 33.073 28.274 284.490 1.00 63.07 1915 ASP D O 1
ATOM 9806 N N . THR D 1 376 ? 34.674 28.073 286.084 1.00 50.29 1916 THR D N 1
ATOM 9807 C CA . THR D 1 376 ? 34.871 26.631 285.849 1.00 50.09 1916 THR D CA 1
ATOM 9808 C C . THR D 1 376 ? 34.013 25.771 286.782 1.00 58.83 1916 THR D C 1
ATOM 9809 O O . THR D 1 376 ? 33.759 24.602 286.504 1.00 71.92 1916 THR D O 1
ATOM 9813 N N . TYR D 1 377 ? 33.575 26.352 287.891 1.00 48.44 1917 TYR D N 1
ATOM 9814 C CA . TYR D 1 377 ? 32.645 25.691 288.797 1.00 49.78 1917 TYR D CA 1
ATOM 9815 C C . TYR D 1 377 ? 31.212 26.028 288.411 1.00 54.44 1917 TYR D C 1
ATOM 9816 O O . TYR D 1 377 ? 30.643 27.003 288.917 1.00 57.12 1917 TYR D O 1
ATOM 9825 N N . ASP D 1 378 ? 30.625 25.213 287.540 1.00 55.60 1918 ASP D N 1
ATOM 9826 C CA . ASP D 1 378 ? 29.269 25.458 287.038 1.00 64.93 1918 ASP D CA 1
ATOM 9827 C C . ASP D 1 378 ? 28.200 24.639 287.785 1.00 59.79 1918 ASP D C 1
ATOM 9828 O O . ASP D 1 378 ? 28.515 23.660 288.464 1.00 55.03 1918 ASP D O 1
ATOM 9833 N N . ILE D 1 379 ? 26.942 25.068 287.702 1.00 52.80 1919 ILE D N 1
ATOM 9834 C CA . ILE D 1 379 ? 25.867 24.245 288.229 1.00 48.45 1919 ILE D CA 1
ATOM 9835 C C . ILE D 1 379 ? 25.113 23.633 287.079 1.00 52.70 1919 ILE D C 1
ATOM 9836 O O . ILE D 1 379 ? 24.444 24.330 286.333 1.00 65.08 1919 ILE D O 1
ATOM 9841 N N . LYS D 1 380 ? 25.214 22.319 286.952 1.00 58.30 1920 LYS D N 1
ATOM 9842 C CA . LYS D 1 380 ? 24.611 21.593 285.840 1.00 65.27 1920 LYS D CA 1
ATOM 9843 C C . LYS D 1 380 ? 23.276 21.019 286.262 1.00 69.88 1920 LYS D C 1
ATOM 9844 O O . LYS D 1 380 ? 23.116 20.579 287.409 1.00 67.78 1920 LYS D O 1
ATOM 9850 N N . LYS D 1 381 ? 22.311 21.071 285.345 1.00 78.50 1921 LYS D N 1
ATOM 9851 C CA . LYS D 1 381 ? 20.957 20.567 285.596 1.00 80.19 1921 LYS D CA 1
ATOM 9852 C C . LYS D 1 381 ? 20.797 19.109 285.189 1.00 75.57 1921 LYS D C 1
ATOM 9853 O O . LYS D 1 381 ? 20.572 18.810 284.025 1.00 83.44 1921 LYS D O 1
ATOM 9859 N N . GLY D 1 382 ? 20.938 18.199 286.145 1.00 72.13 1922 GLY D N 1
ATOM 9860 C CA . GLY D 1 382 ? 20.679 16.797 285.885 1.00 71.32 1922 GLY D CA 1
ATOM 9861 C C . GLY D 1 382 ? 19.190 16.516 285.985 1.00 78.47 1922 GLY D C 1
ATOM 9862 O O . GLY D 1 382 ? 18.378 17.436 286.127 1.00 84.55 1922 GLY D O 1
ATOM 9863 N N . VAL D 1 383 ? 18.817 15.246 285.937 1.00 78.36 1923 VAL D N 1
ATOM 9864 C CA . VAL D 1 383 ? 17.404 14.907 285.980 1.00 85.59 1923 VAL D CA 1
ATOM 9865 C C . VAL D 1 383 ? 16.920 14.878 287.425 1.00 82.02 1923 VAL D C 1
ATOM 9866 O O . VAL D 1 383 ? 17.381 14.064 288.227 1.00 83.98 1923 VAL D O 1
ATOM 9870 N N . GLY D 1 384 ? 16.005 15.787 287.758 1.00 74.58 1924 GLY D N 1
ATOM 9871 C CA . GLY D 1 384 ? 15.427 15.828 289.092 1.00 73.57 1924 GLY D CA 1
ATOM 9872 C C . GLY D 1 384 ? 16.200 16.600 290.159 1.00 68.51 1924 GLY D C 1
ATOM 9873 O O . GLY D 1 384 ? 15.645 16.908 291.225 1.00 64.28 1924 GLY D O 1
ATOM 9874 N N . TYR D 1 385 ? 17.475 16.900 289.890 1.00 63.93 1925 TYR D N 1
ATOM 9875 C CA . TYR D 1 385 ? 18.303 17.663 290.828 1.00 63.86 1925 TYR D CA 1
ATOM 9876 C C . TYR D 1 385 ? 19.445 18.376 290.095 1.00 65.01 1925 TYR D C 1
ATOM 9877 O O . TYR D 1 385 ? 19.899 17.928 289.045 1.00 66.36 1925 TYR D O 1
ATOM 9886 N N . ASP D 1 386 ? 19.933 19.471 290.665 1.00 62.01 1926 ASP D N 1
ATOM 9887 C CA . ASP D 1 386 ? 21.106 20.142 290.122 1.00 53.74 1926 ASP D CA 1
ATOM 9888 C C . ASP D 1 386 ? 22.342 19.677 290.866 1.00 50.49 1926 ASP D C 1
ATOM 9889 O O . ASP D 1 386 ? 22.264 19.212 292.001 1.00 53.79 1926 ASP D O 1
ATOM 9894 N N . PHE D 1 387 ? 23.490 19.788 290.225 1.00 54.61 1927 PHE D N 1
ATOM 9895 C CA . PHE D 1 387 ? 24.710 19.382 290.895 1.00 60.51 1927 PHE D CA 1
ATOM 9896 C C . PHE D 1 387 ? 25.900 20.221 290.452 1.00 61.56 1927 PHE D C 1
ATOM 9897 O O . PHE D 1 387 ? 25.849 20.898 289.418 1.00 52.02 1927 PHE D O 1
ATOM 9905 N N . LEU D 1 388 ? 26.963 20.198 291.253 1.00 64.74 1928 LEU D N 1
ATOM 9906 C CA . LEU D 1 388 ? 28.170 20.931 290.891 1.00 59.96 1928 LEU D CA 1
ATOM 9907 C C . LEU D 1 388 ? 28.875 20.211 289.759 1.00 58.23 1928 LEU D C 1
ATOM 9908 O O . LEU D 1 388 ? 28.920 18.982 289.738 1.00 65.59 1928 LEU D O 1
ATOM 9913 N N . SER D 1 389 ? 29.403 20.975 288.812 1.00 57.32 1929 SER D N 1
ATOM 9914 C CA . SER D 1 389 ? 30.068 20.414 287.638 1.00 59.41 1929 SER D CA 1
ATOM 9915 C C . SER D 1 389 ? 31.261 21.243 287.215 1.00 59.66 1929 SER D C 1
ATOM 9916 O O . SER D 1 389 ? 31.158 22.460 287.063 1.00 61.20 1929 SER D O 1
ATOM 9919 N N . VAL D 1 390 ? 32.388 20.589 286.986 1.00 45.99 1930 VAL D N 1
ATOM 9920 C CA . VAL D 1 390 ? 33.535 21.314 286.475 1.00 43.24 1930 VAL D CA 1
ATOM 9921 C C . VAL D 1 390 ? 33.469 21.471 284.946 1.00 47.00 1930 VAL D C 1
ATOM 9922 O O . VAL D 1 390 ? 33.175 20.510 284.231 1.00 46.81 1930 VAL D O 1
ATOM 9926 N N . ASP D 1 391 ? 33.720 22.698 284.478 1.00 46.75 1931 ASP D N 1
ATOM 9927 C CA . ASP D 1 391 ? 33.689 23.066 283.066 1.00 48.19 1931 ASP D CA 1
ATOM 9928 C C . ASP D 1 391 ? 34.939 22.558 282.349 1.00 57.63 1931 ASP D C 1
ATOM 9929 O O . ASP D 1 391 ? 35.891 23.311 282.116 1.00 65.54 1931 ASP D O 1
ATOM 9934 N N . SER D 1 392 ? 34.931 21.282 281.997 1.00 55.83 1932 SER D N 1
ATOM 9935 C CA . SER D 1 392 ? 36.125 20.625 281.484 1.00 57.84 1932 SER D CA 1
ATOM 9936 C C . SER D 1 392 ? 36.576 21.187 280.140 1.00 59.49 1932 SER D C 1
ATOM 9937 O O . SER D 1 392 ? 37.766 21.148 279.812 1.00 60.23 1932 SER D O 1
ATOM 9940 N N . LYS D 1 393 ? 35.610 21.669 279.361 1.00 58.35 1933 LYS D N 1
ATOM 9941 C CA . LYS D 1 393 ? 35.890 22.291 278.079 1.00 50.09 1933 LYS D CA 1
ATOM 9942 C C . LYS D 1 393 ? 36.682 23.567 278.300 1.00 56.25 1933 LYS D C 1
ATOM 9943 O O . LYS D 1 393 ? 37.666 23.839 277.580 1.00 63.73 1933 LYS D O 1
ATOM 9949 N N . LEU D 1 394 ? 36.258 24.356 279.287 1.00 51.49 1934 LEU D N 1
ATOM 9950 C CA . LEU D 1 394 ? 36.986 25.581 279.590 1.00 53.66 1934 LEU D CA 1
ATOM 9951 C C . LEU D 1 394 ? 38.391 25.279 280.115 1.00 55.09 1934 LEU D C 1
ATOM 9952 O O . LEU D 1 394 ? 39.355 25.910 279.687 1.00 59.45 1934 LEU D O 1
ATOM 9957 N N . ILE D 1 395 ? 38.506 24.306 281.015 1.00 49.48 1935 ILE D N 1
ATOM 9958 C CA . ILE D 1 395 ? 39.816 23.876 281.489 1.00 51.73 1935 ILE D CA 1
ATOM 9959 C C . ILE D 1 395 ? 40.745 23.520 280.302 1.00 55.27 1935 ILE D C 1
ATOM 9960 O O . ILE D 1 395 ? 41.903 23.970 280.238 1.00 51.04 1935 ILE D O 1
ATOM 9965 N N . ARG D 1 396 ? 40.227 22.727 279.362 1.00 49.56 1936 ARG D N 1
ATOM 9966 C CA . ARG D 1 396 ? 41.020 22.326 278.213 1.00 47.76 1936 ARG D CA 1
ATOM 9967 C C . ARG D 1 396 ? 41.432 23.552 277.432 1.00 52.77 1936 ARG D C 1
ATOM 9968 O O . ARG D 1 396 ? 42.573 23.662 276.998 1.00 59.30 1936 ARG D O 1
ATOM 9976 N N . ALA D 1 397 ? 40.504 24.482 277.264 1.00 46.56 1937 ALA D N 1
ATOM 9977 C CA . ALA D 1 397 ? 40.821 25.700 276.547 1.00 45.24 1937 ALA D CA 1
ATOM 9978 C C . ALA D 1 397 ? 41.956 26.465 277.242 1.00 51.76 1937 ALA D C 1
ATOM 9979 O O . ALA D 1 397 ? 42.862 26.966 276.586 1.00 57.17 1937 ALA D O 1
ATOM 9981 N N . ILE D 1 398 ? 41.924 26.544 278.568 1.00 53.69 1938 ILE D N 1
ATOM 9982 C CA . ILE D 1 398 ? 42.960 27.281 279.284 1.00 54.89 1938 ILE D CA 1
ATOM 9983 C C . ILE D 1 398 ? 44.326 26.570 279.177 1.00 56.07 1938 ILE D C 1
ATOM 9984 O O . ILE D 1 398 ? 45.336 27.204 278.894 1.00 58.46 1938 ILE D O 1
ATOM 9989 N N . VAL D 1 399 ? 44.353 25.261 279.391 1.00 51.59 1939 VAL D N 1
ATOM 9990 C CA . VAL D 1 399 ? 45.592 24.501 279.296 1.00 44.97 1939 VAL D CA 1
ATOM 9991 C C . VAL D 1 399 ? 46.194 24.599 277.888 1.00 51.06 1939 VAL D C 1
ATOM 9992 O O . VAL D 1 399 ? 47.406 24.819 277.713 1.00 52.10 1939 VAL D O 1
ATOM 9996 N N . LEU D 1 400 ? 45.352 24.445 276.877 1.00 51.71 1940 LEU D N 1
ATOM 9997 C CA . LEU D 1 400 ? 45.839 24.543 275.510 1.00 53.98 1940 LEU D CA 1
ATOM 9998 C C . LEU D 1 400 ? 46.372 25.949 275.271 1.00 60.36 1940 LEU D C 1
ATOM 9999 O O . LEU D 1 400 ? 47.430 26.110 274.674 1.00 60.97 1940 LEU D O 1
ATOM 10004 N N . HIS D 1 401 ? 45.670 26.959 275.783 1.00 61.88 1941 HIS D N 1
ATOM 10005 C CA . HIS D 1 401 ? 46.082 28.337 275.554 1.00 56.25 1941 HIS D CA 1
ATOM 10006 C C . HIS D 1 401 ? 47.434 28.632 276.175 1.00 61.13 1941 HIS D C 1
ATOM 10007 O O . HIS D 1 401 ? 48.299 29.292 275.568 1.00 67.41 1941 HIS D O 1
ATOM 10014 N N . VAL D 1 402 ? 47.607 28.154 277.396 1.00 59.02 1942 VAL D N 1
ATOM 10015 C CA . VAL D 1 402 ? 48.874 28.325 278.086 1.00 66.55 1942 VAL D CA 1
ATOM 10016 C C . VAL D 1 402 ? 49.984 27.624 277.285 1.00 65.59 1942 VAL D C 1
ATOM 10017 O O . VAL D 1 402 ? 51.076 28.166 277.144 1.00 60.49 1942 VAL D O 1
ATOM 10021 N N . GLY D 1 403 ? 49.693 26.436 276.747 1.00 61.02 1943 GLY D N 1
ATOM 10022 C CA . GLY D 1 403 ? 50.675 25.705 275.958 1.00 58.04 1943 GLY D CA 1
ATOM 10023 C C . GLY D 1 403 ? 51.090 26.460 274.703 1.00 66.34 1943 GLY D C 1
ATOM 10024 O O . GLY D 1 403 ? 52.280 26.587 274.396 1.00 61.13 1943 GLY D O 1
ATOM 10025 N N . ILE D 1 404 ? 50.099 26.970 273.976 1.00 69.91 1944 ILE D N 1
ATOM 10026 C CA . ILE D 1 404 ? 50.348 27.726 272.754 1.00 69.42 1944 ILE D CA 1
ATOM 10027 C C . ILE D 1 404 ? 51.197 28.951 273.046 1.00 74.11 1944 ILE D C 1
ATOM 10028 O O . ILE D 1 404 ? 52.220 29.165 272.384 1.00 77.30 1944 ILE D O 1
ATOM 10033 N N . GLU D 1 405 ? 50.783 29.740 274.043 1.00 73.54 1945 GLU D N 1
ATOM 10034 C CA . GLU D 1 405 ? 51.510 30.964 274.381 1.00 71.39 1945 GLU D CA 1
ATOM 10035 C C . GLU D 1 405 ? 52.923 30.650 274.872 1.00 74.90 1945 GLU D C 1
ATOM 10036 O O . GLU D 1 405 ? 53.874 31.421 274.615 1.00 73.09 1945 GLU D O 1
ATOM 10042 N N . ALA D 1 406 ? 53.048 29.507 275.551 1.00 68.28 1946 ALA D N 1
ATOM 10043 C CA . ALA D 1 406 ? 54.343 28.981 275.986 1.00 68.30 1946 ALA D CA 1
ATOM 10044 C C . ALA D 1 406 ? 55.257 28.706 274.795 1.00 65.24 1946 ALA D C 1
ATOM 10045 O O . ALA D 1 406 ? 56.425 29.097 274.799 1.00 65.88 1946 ALA D O 1
ATOM 10047 N N . GLY D 1 407 ? 54.713 28.023 273.788 1.00 63.19 1947 GLY D N 1
ATOM 10048 C CA . GLY D 1 407 ? 55.457 27.663 272.589 1.00 71.80 1947 GLY D CA 1
ATOM 10049 C C . GLY D 1 407 ? 55.896 28.884 271.809 1.00 76.42 1947 GLY D C 1
ATOM 10050 O O . GLY D 1 407 ? 57.019 28.944 271.299 1.00 71.57 1947 GLY D O 1
ATOM 10051 N N . ILE D 1 408 ? 54.986 29.850 271.709 1.00 80.86 1948 ILE D N 1
ATOM 10052 C CA . ILE D 1 408 ? 55.253 31.130 271.055 1.00 84.94 1948 ILE D CA 1
ATOM 10053 C C . ILE D 1 408 ? 56.342 31.930 271.777 1.00 87.00 1948 ILE D C 1
ATOM 10054 O O . ILE D 1 408 ? 57.203 32.558 271.148 1.00 82.41 1948 ILE D O 1
ATOM 10059 N N . GLU D 1 409 ? 56.286 31.931 273.105 1.00 91.61 1949 GLU D N 1
ATOM 10060 C CA . GLU D 1 409 ? 57.294 32.638 273.878 1.00 90.50 1949 GLU D CA 1
ATOM 10061 C C . GLU D 1 409 ? 58.625 31.924 273.690 1.00 90.12 1949 GLU D C 1
ATOM 10062 O O . GLU D 1 409 ? 59.658 32.577 273.583 1.00 100.12 1949 GLU D O 1
ATOM 10068 N N . TYR D 1 410 ? 58.607 30.592 273.614 1.00 81.93 1950 TYR D N 1
ATOM 10069 C CA . TYR D 1 410 ? 59.851 29.857 273.385 1.00 91.12 1950 TYR D CA 1
ATOM 10070 C C . TYR D 1 410 ? 60.459 30.201 272.006 1.00 100.10 1950 TYR D C 1
ATOM 10071 O O . TYR D 1 410 ? 61.670 30.412 271.895 1.00 101.53 1950 TYR D O 1
ATOM 10080 N N . LYS D 1 411 ? 59.624 30.275 270.968 1.00 101.71 1951 LYS D N 1
ATOM 10081 C CA . LYS D 1 411 ? 60.103 30.616 269.623 1.00 104.88 1951 LYS D CA 1
ATOM 10082 C C . LYS D 1 411 ? 60.641 32.050 269.546 1.00 107.48 1951 LYS D C 1
ATOM 10083 O O . LYS D 1 411 ? 61.611 32.328 268.833 1.00 106.07 1951 LYS D O 1
ATOM 10089 N N . ARG D 1 412 ? 59.976 32.958 270.253 1.00 105.53 1952 ARG D N 1
ATOM 10090 C CA . ARG D 1 412 ? 60.409 34.349 270.340 1.00 108.54 1952 ARG D CA 1
ATOM 10091 C C . ARG D 1 412 ? 61.805 34.470 270.989 1.00 114.64 1952 ARG D C 1
ATOM 10092 O O . ARG D 1 412 ? 62.620 35.292 270.569 1.00 111.23 1952 ARG D O 1
ATOM 10100 N N . THR D 1 413 ? 62.058 33.649 272.013 1.00 120.38 1953 THR D N 1
ATOM 10101 C CA . THR D 1 413 ? 63.324 33.631 272.767 1.00 121.34 1953 THR D CA 1
ATOM 10102 C C . THR D 1 413 ? 63.773 35.030 273.176 1.00 129.09 1953 THR D C 1
ATOM 10103 O O . THR D 1 413 ? 62.943 35.902 273.441 1.00 132.03 1953 THR D O 1
ATOM 10105 N N . ASN D 1 416 ? 63.840 29.863 276.261 1.00 117.21 1956 ASN D N 1
ATOM 10106 C CA . ASN D 1 416 ? 64.781 29.958 277.375 1.00 119.73 1956 ASN D CA 1
ATOM 10107 C C . ASN D 1 416 ? 64.099 29.843 278.758 1.00 118.79 1956 ASN D C 1
ATOM 10108 O O . ASN D 1 416 ? 64.183 28.800 279.421 1.00 117.93 1956 ASN D O 1
ATOM 10110 N N . ALA D 1 417 ? 63.423 30.909 279.186 1.00 110.60 1957 ALA D N 1
ATOM 10111 C CA . ALA D 1 417 ? 62.765 30.930 280.493 1.00 98.27 1957 ALA D CA 1
ATOM 10112 C C . ALA D 1 417 ? 61.345 30.367 280.458 1.00 96.66 1957 ALA D C 1
ATOM 10113 O O . ALA D 1 417 ? 60.530 30.725 281.302 1.00 102.09 1957 ALA D O 1
ATOM 10115 N N . VAL D 1 418 ? 61.042 29.519 279.472 1.00 90.41 1958 VAL D N 1
ATOM 10116 C CA . VAL D 1 418 ? 59.737 28.858 279.387 1.00 81.76 1958 VAL D CA 1
ATOM 10117 C C . VAL D 1 418 ? 59.801 27.477 280.039 1.00 81.36 1958 VAL D C 1
ATOM 10118 O O . VAL D 1 418 ? 58.852 27.043 280.694 1.00 77.49 1958 VAL D O 1
ATOM 10122 N N . PHE D 1 419 ? 60.915 26.780 279.867 1.00 85.69 1959 PHE D N 1
ATOM 10123 C CA . PHE D 1 419 ? 61.113 25.527 280.592 1.00 87.21 1959 PHE D CA 1
ATOM 10124 C C . PHE D 1 419 ? 61.632 25.818 282.001 1.00 92.48 1959 PHE D C 1
ATOM 10125 O O . PHE D 1 419 ? 62.712 25.376 282.379 1.00 101.94 1959 PHE D O 1
ATOM 10133 N N . ASN D 1 420 ? 60.858 26.571 282.768 1.00 86.97 1960 ASN D N 1
ATOM 10134 C CA . ASN D 1 420 ? 61.272 27.007 284.091 1.00 92.16 1960 ASN D CA 1
ATOM 10135 C C . ASN D 1 420 ? 60.090 27.016 285.055 1.00 93.38 1960 ASN D C 1
ATOM 10136 O O . ASN D 1 420 ? 58.966 27.356 284.683 1.00 87.74 1960 ASN D O 1
ATOM 10141 N N . THR D 1 421 ? 60.348 26.617 286.291 1.00 95.72 1961 THR D N 1
ATOM 10142 C CA . THR D 1 421 ? 59.309 26.552 287.304 1.00 87.64 1961 THR D CA 1
ATOM 10143 C C . THR D 1 421 ? 58.842 27.961 287.683 1.00 86.56 1961 THR D C 1
ATOM 10144 O O . THR D 1 421 ? 57.677 28.180 288.022 1.00 80.25 1961 THR D O 1
ATOM 10148 N N . LYS D 1 422 ? 59.753 28.920 287.565 1.00 92.87 1962 LYS D N 1
ATOM 10149 C CA . LYS D 1 422 ? 59.471 30.305 287.918 1.00 89.15 1962 LYS D CA 1
ATOM 10150 C C . LYS D 1 422 ? 58.603 30.994 286.866 1.00 78.43 1962 LYS D C 1
ATOM 10151 O O . LYS D 1 422 ? 58.069 32.070 287.117 1.00 74.93 1962 LYS D O 1
ATOM 10157 N N . SER D 1 423 ? 58.443 30.360 285.705 1.00 76.17 1963 SER D N 1
ATOM 10158 C CA . SER D 1 423 ? 57.761 30.981 284.567 1.00 79.75 1963 SER D CA 1
ATOM 10159 C C . SER D 1 423 ? 56.260 31.099 284.806 1.00 79.88 1963 SER D C 1
ATOM 10160 O O . SER D 1 423 ? 55.675 30.312 285.556 1.00 85.33 1963 SER D O 1
ATOM 10163 N N . SER D 1 424 ? 55.634 32.068 284.147 1.00 70.70 1964 SER D N 1
ATOM 10164 C CA . SER D 1 424 ? 54.224 32.340 284.380 1.00 66.80 1964 SER D CA 1
ATOM 10165 C C . SER D 1 424 ? 53.323 31.174 283.970 1.00 63.42 1964 SER D C 1
ATOM 10166 O O . SER D 1 424 ? 52.265 30.956 284.556 1.00 64.07 1964 SER D O 1
ATOM 10169 N N . TYR D 1 425 ? 53.738 30.447 282.943 1.00 63.05 1965 TYR D N 1
ATOM 10170 C CA . TYR D 1 425 ? 52.921 29.390 282.364 1.00 68.92 1965 TYR D CA 1
ATOM 10171 C C . TYR D 1 425 ? 52.853 28.234 283.353 1.00 76.17 1965 TYR D C 1
ATOM 10172 O O . TYR D 1 425 ? 51.752 27.785 283.761 1.00 87.24 1965 TYR D O 1
ATOM 10181 N N . TYR D 1 426 ? 54.029 27.763 283.762 1.00 73.70 1966 TYR D N 1
ATOM 10182 C CA . TYR D 1 426 ? 54.077 26.700 284.750 1.00 71.34 1966 TYR D CA 1
ATOM 10183 C C . TYR D 1 426 ? 53.417 27.120 286.063 1.00 74.84 1966 TYR D C 1
ATOM 10184 O O . TYR D 1 426 ? 52.693 26.332 286.670 1.00 75.51 1966 TYR D O 1
ATOM 10193 N N . THR D 1 427 ? 53.657 28.348 286.507 1.00 72.11 1967 THR D N 1
ATOM 10194 C CA . THR D 1 427 ? 53.086 28.772 287.781 1.00 73.87 1967 THR D CA 1
ATOM 10195 C C . THR D 1 427 ? 51.555 28.850 287.704 1.00 70.72 1967 THR D C 1
ATOM 10196 O O . THR D 1 427 ? 50.853 28.486 288.654 1.00 74.23 1967 THR D O 1
ATOM 10200 N N . LEU D 1 428 ? 51.036 29.301 286.569 1.00 67.16 1968 LEU D N 1
ATOM 10201 C CA . LEU D 1 428 ? 49.590 29.418 286.416 1.00 66.80 1968 LEU D CA 1
ATOM 10202 C C . LEU D 1 428 ? 48.940 28.052 286.480 1.00 63.40 1968 LEU D C 1
ATOM 10203 O O . LEU D 1 428 ? 47.983 27.855 287.235 1.00 63.84 1968 LEU D O 1
ATOM 10208 N N . LEU D 1 429 ? 49.455 27.106 285.700 1.00 52.24 1969 LEU D N 1
ATOM 10209 C CA . LEU D 1 429 ? 48.887 25.759 285.767 1.00 51.65 1969 LEU D CA 1
ATOM 10210 C C . LEU D 1 429 ? 49.049 25.141 287.161 1.00 52.73 1969 LEU D C 1
ATOM 10211 O O . LEU D 1 429 ? 48.130 24.482 287.679 1.00 59.88 1969 LEU D O 1
ATOM 10216 N N . PHE D 1 430 ? 50.211 25.362 287.768 1.00 50.88 1970 PHE D N 1
ATOM 10217 C CA . PHE D 1 430 ? 50.494 24.791 289.074 1.00 57.51 1970 PHE D CA 1
ATOM 10218 C C . PHE D 1 430 ? 49.467 25.268 290.103 1.00 63.76 1970 PHE D C 1
ATOM 10219 O O . PHE D 1 430 ? 48.836 24.451 290.791 1.00 54.15 1970 PHE D O 1
ATOM 10227 N N . ASN D 1 431 ? 49.281 26.584 290.184 1.00 65.14 1971 ASN D N 1
ATOM 10228 C CA . ASN D 1 431 ? 48.358 27.149 291.162 1.00 61.41 1971 ASN D CA 1
ATOM 10229 C C . ASN D 1 431 ? 46.894 26.850 290.814 1.00 61.88 1971 ASN D C 1
ATOM 10230 O O . ASN D 1 431 ? 46.048 26.744 291.707 1.00 71.16 1971 ASN D O 1
ATOM 10235 N N . LEU D 1 432 ? 46.588 26.698 289.530 1.00 53.81 1972 LEU D N 1
ATOM 10236 C CA . LEU D 1 432 ? 45.249 26.269 289.164 1.00 57.72 1972 LEU D CA 1
ATOM 10237 C C . LEU D 1 432 ? 44.986 24.909 289.804 1.00 64.59 1972 LEU D C 1
ATOM 10238 O O . LEU D 1 432 ? 43.930 24.704 290.404 1.00 69.42 1972 LEU D O 1
ATOM 10243 N N . ILE D 1 433 ? 45.962 24.003 289.729 1.00 60.95 1973 ILE D N 1
ATOM 10244 C CA . ILE D 1 433 ? 45.796 22.684 290.347 1.00 54.45 1973 ILE D CA 1
ATOM 10245 C C . ILE D 1 433 ? 45.763 22.771 291.875 1.00 62.20 1973 ILE D C 1
ATOM 10246 O O . ILE D 1 433 ? 44.899 22.179 292.524 1.00 67.90 1973 ILE D O 1
ATOM 10251 N N . GLN D 1 434 ? 46.699 23.520 292.440 1.00 63.20 1974 GLN D N 1
ATOM 10252 C CA . GLN D 1 434 ? 46.860 23.597 293.882 1.00 63.26 1974 GLN D CA 1
ATOM 10253 C C . GLN D 1 434 ? 45.586 24.047 294.612 1.00 68.18 1974 GLN D C 1
ATOM 10254 O O . GLN D 1 434 ? 45.209 23.479 295.641 1.00 63.45 1974 GLN D O 1
ATOM 10260 N N . ASN D 1 435 ? 44.908 25.049 294.071 1.00 64.63 1975 ASN D N 1
ATOM 10261 C CA . ASN D 1 435 ? 43.752 25.593 294.758 1.00 54.39 1975 ASN D CA 1
ATOM 10262 C C . ASN D 1 435 ? 42.441 25.064 294.194 1.00 57.48 1975 ASN D C 1
ATOM 10263 O O . ASN D 1 435 ? 41.378 25.662 294.365 1.00 61.29 1975 ASN D O 1
ATOM 10268 N N . GLY D 1 436 ? 42.509 23.926 293.522 1.00 56.11 1976 GLY D N 1
ATOM 10269 C CA . GLY D 1 436 ? 41.318 23.392 292.900 1.00 52.92 1976 GLY D CA 1
ATOM 10270 C C . GLY D 1 436 ? 40.773 22.175 293.605 1.00 52.31 1976 GLY D C 1
ATOM 10271 O O . GLY D 1 436 ? 41.496 21.477 294.315 1.00 54.21 1976 GLY D O 1
ATOM 10272 N N . SER D 1 437 ? 39.492 21.904 293.387 1.00 48.77 1977 SER D N 1
ATOM 10273 C CA . SER D 1 437 ? 38.898 20.679 293.881 1.00 45.75 1977 SER D CA 1
ATOM 10274 C C . SER D 1 437 ? 39.543 19.463 293.206 1.00 50.57 1977 SER D C 1
ATOM 10275 O O . SER D 1 437 ? 40.281 19.610 292.233 1.00 51.61 1977 SER D O 1
ATOM 10278 N N . ILE D 1 438 ? 39.275 18.275 293.734 1.00 52.11 1978 ILE D N 1
ATOM 10279 C CA . ILE D 1 438 ? 39.878 17.061 293.217 1.00 54.03 1978 ILE D CA 1
ATOM 10280 C C . ILE D 1 438 ? 39.470 16.900 291.769 1.00 56.84 1978 ILE D C 1
ATOM 10281 O O . ILE D 1 438 ? 40.299 16.517 290.929 1.00 50.67 1978 ILE D O 1
ATOM 10286 N N . GLU D 1 439 ? 38.205 17.209 291.468 1.00 57.34 1979 GLU D N 1
ATOM 10287 C CA . GLU D 1 439 ? 37.753 17.095 290.089 1.00 57.17 1979 GLU D CA 1
ATOM 10288 C C . GLU D 1 439 ? 38.504 18.130 289.242 1.00 60.17 1979 GLU D C 1
ATOM 10289 O O . GLU D 1 439 ? 38.981 17.820 288.150 1.00 59.75 1979 GLU D O 1
ATOM 10295 N N . MET D 1 440 ? 38.656 19.338 289.780 1.00 63.37 1980 MET D N 1
ATOM 10296 C CA . MET D 1 440 ? 39.389 20.404 289.107 1.00 59.54 1980 MET D CA 1
ATOM 10297 C C . MET D 1 440 ? 40.801 19.925 288.743 1.00 61.66 1980 MET D C 1
ATOM 10298 O O . MET D 1 440 ? 41.221 20.020 287.583 1.00 72.42 1980 MET D O 1
ATOM 10303 N N . LYS D 1 441 ? 41.502 19.369 289.731 1.00 57.91 1981 LYS D N 1
ATOM 10304 C CA . LYS D 1 441 ? 42.841 18.804 289.544 1.00 51.47 1981 LYS D CA 1
ATOM 10305 C C . LYS D 1 441 ? 42.877 17.766 288.438 1.00 52.12 1981 LYS D C 1
ATOM 10306 O O . LYS D 1 441 ? 43.696 17.847 287.521 1.00 64.94 1981 LYS D O 1
ATOM 10312 N N . TYR D 1 442 ? 41.995 16.780 288.540 1.00 50.39 1982 TYR D N 1
ATOM 10313 C CA . TYR D 1 442 ? 41.936 15.704 287.555 1.00 50.35 1982 TYR D CA 1
ATOM 10314 C C . TYR D 1 442 ? 41.734 16.244 286.141 1.00 55.00 1982 TYR D C 1
ATOM 10315 O O . TYR D 1 442 ? 42.402 15.794 285.213 1.00 60.88 1982 TYR D O 1
ATOM 10324 N N . GLN D 1 443 ? 40.832 17.211 285.977 1.00 52.31 1983 GLN D N 1
ATOM 10325 C CA . GLN D 1 443 ? 40.556 17.762 284.651 1.00 50.68 1983 GLN D CA 1
ATOM 10326 C C . GLN D 1 443 ? 41.748 18.501 284.084 1.00 57.38 1983 GLN D C 1
ATOM 10327 O O . GLN D 1 443 ? 42.094 18.313 282.901 1.00 63.99 1983 GLN D O 1
ATOM 10333 N N . ILE D 1 444 ? 42.371 19.340 284.914 1.00 52.20 1984 ILE D N 1
ATOM 10334 C CA . ILE D 1 444 ? 43.554 20.070 284.467 1.00 55.46 1984 ILE D CA 1
ATOM 10335 C C . ILE D 1 444 ? 44.617 19.081 283.993 1.00 58.11 1984 ILE D C 1
ATOM 10336 O O . ILE D 1 444 ? 45.110 19.162 282.852 1.00 65.80 1984 ILE D O 1
ATOM 10341 N N . ILE D 1 445 ? 44.922 18.117 284.855 1.00 48.71 1985 ILE D N 1
ATOM 10342 C CA . ILE D 1 445 ? 45.962 17.141 284.565 1.00 53.23 1985 ILE D CA 1
ATOM 10343 C C . ILE D 1 445 ? 45.639 16.300 283.324 1.00 55.57 1985 ILE D C 1
ATOM 10344 O O . ILE D 1 445 ? 46.533 15.967 282.544 1.00 62.68 1985 ILE D O 1
ATOM 10349 N N . LEU D 1 446 ? 44.359 16.011 283.123 1.00 47.44 1986 LEU D N 1
ATOM 10350 C CA . LEU D 1 446 ? 43.882 15.292 281.942 1.00 45.00 1986 LEU D CA 1
ATOM 10351 C C . LEU D 1 446 ? 44.162 16.059 280.641 1.00 53.51 1986 LEU D C 1
ATOM 10352 O O . LEU D 1 446 ? 44.688 15.498 279.673 1.00 63.80 1986 LEU D O 1
ATOM 10357 N N . SER D 1 447 ? 43.770 17.330 280.605 1.00 47.94 1987 SER D N 1
ATOM 10358 C CA . SER D 1 447 ? 44.031 18.149 279.432 1.00 58.53 1987 SER D CA 1
ATOM 10359 C C . SER D 1 447 ? 45.547 18.286 279.162 1.00 60.36 1987 SER D C 1
ATOM 10360 O O . SER D 1 447 ? 46.023 18.268 277.984 1.00 56.22 1987 SER D O 1
ATOM 10363 N N . ILE D 1 448 ? 46.305 18.390 280.255 1.00 52.54 1988 ILE D N 1
ATOM 10364 C CA . ILE D 1 448 ? 47.746 18.431 280.129 1.00 54.12 1988 ILE D CA 1
ATOM 10365 C C . ILE D 1 448 ? 48.259 17.158 279.449 1.00 59.46 1988 ILE D C 1
ATOM 10366 O O . ILE D 1 448 ? 49.041 17.234 278.493 1.00 65.94 1988 ILE D O 1
ATOM 10371 N N . VAL D 1 449 ? 47.802 15.997 279.914 1.00 53.44 1989 VAL D N 1
ATOM 10372 C CA . VAL D 1 449 ? 48.266 14.740 279.334 1.00 60.53 1989 VAL D CA 1
ATOM 10373 C C . VAL D 1 449 ? 47.809 14.601 277.877 1.00 57.09 1989 VAL D C 1
ATOM 10374 O O . VAL D 1 449 ? 48.526 14.037 277.046 1.00 55.75 1989 VAL D O 1
ATOM 10378 N N . GLU D 1 450 ? 46.634 15.138 277.566 1.00 59.36 1990 GLU D N 1
ATOM 10379 C CA . GLU D 1 450 ? 46.166 15.184 276.184 1.00 62.16 1990 GLU D CA 1
ATOM 10380 C C . GLU D 1 450 ? 47.213 15.854 275.314 1.00 71.16 1990 GLU D C 1
ATOM 10381 O O . GLU D 1 450 ? 47.437 15.439 274.176 1.00 78.66 1990 GLU D O 1
ATOM 10387 N N . GLN D 1 451 ? 47.868 16.885 275.844 1.00 68.76 1991 GLN D N 1
ATOM 10388 C CA . GLN D 1 451 ? 48.846 17.581 275.008 1.00 64.04 1991 GLN D CA 1
ATOM 10389 C C . GLN D 1 451 ? 50.147 16.797 274.725 1.00 76.20 1991 GLN D C 1
ATOM 10390 O O . GLN D 1 451 ? 50.988 17.242 273.927 1.00 88.64 1991 GLN D O 1
ATOM 10396 N N . LEU D 1 452 ? 50.328 15.643 275.357 1.00 63.78 1992 LEU D N 1
ATOM 10397 C CA . LEU D 1 452 ? 51.464 14.795 275.001 1.00 60.31 1992 LEU D CA 1
ATOM 10398 C C . LEU D 1 452 ? 51.160 13.987 273.745 1.00 66.26 1992 LEU D C 1
ATOM 10399 O O . LEU D 1 452 ? 50.539 12.923 273.826 1.00 72.90 1992 LEU D O 1
ATOM 10404 N N . ARG D 1 453 ? 51.584 14.483 272.586 1.00 56.78 1993 ARG D N 1
ATO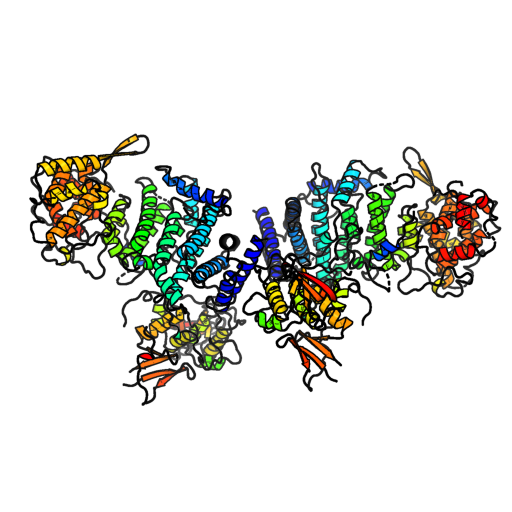M 10405 C CA . ARG D 1 453 ? 51.312 13.792 271.323 1.00 57.53 1993 ARG D CA 1
ATOM 10406 C C . ARG D 1 453 ? 52.604 13.434 270.586 1.00 66.93 1993 ARG D C 1
ATOM 10407 O O . ARG D 1 453 ? 53.510 12.819 271.150 1.00 70.26 1993 ARG D O 1
ATOM 10415 N N . TYR D 1 454 ? 52.669 13.842 269.318 1.00 66.47 1994 TYR D N 1
ATOM 10416 C CA . TYR D 1 454 ? 53.850 13.648 268.494 1.00 65.25 1994 TYR D CA 1
ATOM 10417 C C . TYR D 1 454 ? 54.949 14.604 268.934 1.00 78.19 1994 TYR D C 1
ATOM 10418 O O . TYR D 1 454 ? 54.695 15.522 269.724 1.00 88.26 1994 TYR D O 1
ATOM 10427 N N . PRO D 1 455 ? 56.186 14.372 268.468 1.00 72.82 1995 PRO D N 1
ATOM 10428 C CA . PRO D 1 455 ? 57.227 15.321 268.857 1.00 76.05 1995 PRO D CA 1
ATOM 10429 C C . PRO D 1 455 ? 57.005 16.736 268.311 1.00 77.47 1995 PRO D C 1
ATOM 10430 O O . PRO D 1 455 ? 57.181 16.983 267.099 1.00 75.09 1995 PRO D O 1
ATOM 10434 N N . ASN D 1 456 ? 56.650 17.637 269.238 1.00 72.47 1996 ASN D N 1
ATOM 10435 C CA . ASN D 1 456 ? 56.555 19.075 269.009 1.00 74.57 1996 ASN D CA 1
ATOM 10436 C C . ASN D 1 456 ? 56.720 19.776 270.341 1.00 75.23 1996 ASN D C 1
ATOM 10437 O O . ASN D 1 456 ? 56.734 19.111 271.380 1.00 75.86 1996 ASN D O 1
ATOM 10442 N N . ILE D 1 457 ? 56.779 21.108 270.322 1.00 76.88 1997 ILE D N 1
ATOM 10443 C CA . ILE D 1 457 ? 57.054 21.898 271.533 1.00 80.34 1997 ILE D CA 1
ATOM 10444 C C . ILE D 1 457 ? 56.033 21.707 272.671 1.00 71.92 1997 ILE D C 1
ATOM 10445 O O . ILE D 1 457 ? 56.387 21.853 273.842 1.00 71.92 1997 ILE D O 1
ATOM 10450 N N . HIS D 1 458 ? 54.781 21.392 272.334 1.00 65.92 1998 HIS D N 1
ATOM 10451 C CA . HIS D 1 458 ? 53.749 21.169 273.346 1.00 57.74 1998 HIS D CA 1
ATOM 10452 C C . HIS D 1 458 ? 54.041 19.891 274.094 1.00 58.65 1998 HIS D C 1
ATOM 10453 O O . HIS D 1 458 ? 54.027 19.875 275.323 1.00 63.04 1998 HIS D O 1
ATOM 10460 N N . THR D 1 459 ? 54.298 18.819 273.345 1.00 56.57 1999 THR D N 1
ATOM 10461 C CA . THR D 1 459 ? 54.577 17.514 273.940 1.00 62.12 1999 THR D CA 1
ATOM 10462 C C . THR D 1 459 ? 55.766 17.630 274.905 1.00 72.68 1999 THR D C 1
ATOM 10463 O O . THR D 1 459 ? 55.711 17.158 276.056 1.00 72.43 1999 THR D O 1
ATOM 10467 N N . TYR D 1 460 ? 56.817 18.303 274.432 1.00 76.79 2000 TYR D N 1
ATOM 10468 C CA . TYR D 1 460 ? 58.029 18.549 275.213 1.00 78.03 2000 TYR D CA 1
ATOM 10469 C C . TYR D 1 460 ? 57.731 19.349 276.489 1.00 82.04 2000 TYR D C 1
ATOM 10470 O O . TYR D 1 460 ? 57.966 18.865 277.609 1.00 86.42 2000 TYR D O 1
ATOM 10479 N N . TRP D 1 461 ? 57.209 20.562 276.320 1.00 75.83 2001 TRP D N 1
ATOM 10480 C CA . TRP D 1 461 ? 56.995 21.445 277.457 1.00 73.80 2001 TRP D CA 1
ATOM 10481 C C . TRP D 1 461 ? 56.039 20.852 278.485 1.00 71.63 2001 TRP D C 1
ATOM 10482 O O . TRP D 1 461 ? 56.284 20.957 279.681 1.00 73.09 2001 TRP D O 1
ATOM 10493 N N . PHE D 1 462 ? 54.944 20.257 278.026 1.00 66.36 2002 PHE D N 1
ATOM 10494 C CA . PHE D 1 462 ? 53.969 19.662 278.940 1.00 62.74 2002 PHE D CA 1
ATOM 10495 C C . PHE D 1 462 ? 54.497 18.406 279.608 1.00 68.69 20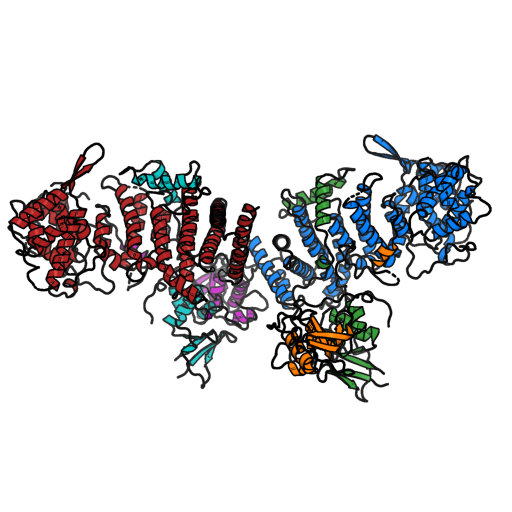02 PHE D C 1
ATOM 10496 O O . PHE D 1 462 ? 54.027 18.043 280.686 1.00 69.09 2002 PHE D O 1
ATOM 10504 N N . SER D 1 463 ? 55.452 17.724 278.970 1.00 75.14 2003 SER D N 1
ATOM 10505 C CA . SER D 1 463 ? 56.122 16.618 279.656 1.00 75.67 2003 SER D CA 1
ATOM 10506 C C . SER D 1 463 ? 56.986 17.177 280.790 1.00 77.61 2003 SER D C 1
ATOM 10507 O O . SER D 1 463 ? 56.983 16.647 281.908 1.00 80.38 2003 SER D O 1
ATOM 10510 N N . PHE D 1 464 ? 57.700 18.262 280.505 1.00 71.47 2004 PHE D N 1
ATOM 10511 C CA . PHE D 1 464 ? 58.495 18.928 281.531 1.00 72.10 2004 PHE D CA 1
ATOM 10512 C C . PHE D 1 464 ? 57.589 19.363 282.712 1.00 76.59 2004 PHE D C 1
ATOM 10513 O O . PHE D 1 464 ? 57.897 19.134 283.891 1.00 75.18 2004 PHE D O 1
ATOM 10521 N N . VAL D 1 465 ? 56.469 19.988 282.374 1.00 73.79 2005 VAL D N 1
ATOM 10522 C CA . VAL D 1 465 ? 55.490 20.450 283.349 1.00 69.82 2005 VAL D CA 1
ATOM 10523 C C . VAL D 1 465 ? 54.990 19.309 284.226 1.00 72.81 2005 VAL D C 1
ATOM 10524 O O . VAL D 1 465 ? 54.996 19.398 285.455 1.00 79.44 2005 VAL D O 1
ATOM 10528 N N . LEU D 1 466 ? 54.565 18.230 283.582 1.00 71.33 2006 LEU D N 1
ATOM 10529 C CA . LEU D 1 466 ? 54.048 17.068 284.290 1.00 67.76 2006 LEU D CA 1
ATOM 10530 C C . LEU D 1 466 ? 55.070 16.447 285.215 1.00 70.54 2006 LEU D C 1
ATOM 10531 O O . LEU D 1 466 ? 54.756 16.104 286.348 1.00 71.96 2006 LEU D O 1
ATOM 10536 N N . MET D 1 467 ? 56.292 16.276 284.723 1.00 75.42 2007 MET D N 1
ATOM 10537 C CA . MET D 1 467 ? 57.300 15.622 285.534 1.00 73.58 2007 MET D CA 1
ATOM 10538 C C . MET D 1 467 ? 57.623 16.500 286.733 1.00 77.45 2007 MET D C 1
ATOM 10539 O O . MET D 1 467 ? 57.685 16.009 287.866 1.00 83.62 2007 MET D O 1
ATOM 10544 N N . ASN D 1 468 ? 57.775 17.803 286.503 1.00 74.78 2008 ASN D N 1
ATOM 10545 C CA . ASN D 1 468 ? 58.067 18.702 287.615 1.00 77.93 2008 ASN D CA 1
ATOM 10546 C C . ASN D 1 468 ? 56.964 18.704 288.641 1.00 82.54 2008 ASN D C 1
ATOM 10547 O O . ASN D 1 468 ? 57.232 18.807 289.834 1.00 95.98 2008 ASN D O 1
ATOM 10552 N N . MET D 1 469 ? 55.725 18.592 288.179 1.00 76.79 2009 MET D N 1
ATOM 10553 C CA . MET D 1 469 ? 54.588 18.467 289.088 1.00 76.40 2009 MET D CA 1
ATOM 10554 C C . MET D 1 469 ? 54.650 17.169 289.881 1.00 77.86 2009 MET D C 1
ATOM 10555 O O . MET D 1 469 ? 54.286 17.126 291.055 1.00 83.14 2009 MET D O 1
ATOM 10560 N N . PHE D 1 470 ? 55.103 16.107 289.231 1.00 72.98 2010 PHE D N 1
ATOM 10561 C CA . PHE D 1 470 ? 55.176 14.814 289.888 1.00 72.23 2010 PHE D CA 1
ATOM 10562 C C . PHE D 1 470 ? 56.274 14.799 290.956 1.00 81.42 2010 PHE D C 1
ATOM 10563 O O . PHE D 1 470 ? 56.177 14.095 291.959 1.00 86.55 2010 PHE D O 1
ATOM 10571 N N . LYS D 1 471 ? 57.305 15.606 290.736 1.00 81.35 2011 LYS D N 1
ATOM 10572 C CA . LYS D 1 471 ? 58.481 15.625 291.593 1.00 81.45 2011 LYS D CA 1
ATOM 10573 C C . LYS D 1 471 ? 58.504 16.850 292.509 1.00 84.31 2011 LYS D C 1
ATOM 10574 O O . LYS D 1 471 ? 59.409 16.991 293.341 1.00 86.22 2011 LYS D O 1
ATOM 10580 N N . SER D 1 472 ? 57.517 17.735 292.350 1.00 80.09 2012 SER D N 1
ATOM 10581 C CA . SER D 1 472 ? 57.504 19.005 293.081 1.00 82.68 2012 SER D CA 1
ATOM 10582 C C . SER D 1 472 ? 57.427 18.815 294.579 1.00 87.15 2012 SER D C 1
ATOM 10583 O O . SER D 1 472 ? 56.783 17.884 295.060 1.00 91.89 2012 SER D O 1
ATOM 10586 N N . ASP D 1 473 ? 58.071 19.711 295.317 1.00 90.65 2013 ASP D N 1
ATOM 10587 C CA . ASP D 1 473 ? 57.943 19.689 296.766 1.00 101.37 2013 ASP D CA 1
ATOM 10588 C C . ASP D 1 473 ? 57.141 20.897 297.249 1.00 102.19 2013 ASP D C 1
ATOM 10589 O O . ASP D 1 473 ? 57.202 21.262 298.419 1.00 101.81 2013 ASP D O 1
ATOM 10594 N N . GLU D 1 474 ? 56.349 21.476 296.348 1.00 103.84 2014 GLU D N 1
ATOM 10595 C CA . GLU D 1 474 ? 55.582 22.687 296.649 1.00 99.44 2014 GLU D CA 1
ATOM 10596 C C . GLU D 1 474 ? 54.077 22.441 296.804 1.00 89.22 2014 GLU D C 1
ATOM 10597 O O . GLU D 1 474 ? 53.299 23.392 296.851 1.00 83.46 2014 GLU D O 1
ATOM 10603 N N . TRP D 1 475 ? 53.667 21.176 296.879 1.00 84.83 2015 TRP D N 1
ATOM 10604 C CA . TRP D 1 475 ? 52.253 20.859 297.016 1.00 84.46 2015 TRP D CA 1
ATOM 10605 C C . TRP D 1 475 ? 51.809 20.984 298.476 1.00 95.22 2015 TRP D C 1
ATOM 10606 O O . TRP D 1 475 ? 52.454 20.446 299.378 1.00 95.11 2015 TRP D O 1
ATOM 10617 N N . ASN D 1 476 ? 50.694 21.676 298.702 1.00 105.16 2016 ASN D N 1
ATOM 10618 C CA . ASN D 1 476 ? 50.154 21.857 300.053 1.00 114.25 2016 ASN D CA 1
ATOM 10619 C C . ASN D 1 476 ? 49.399 20.637 300.554 1.00 112.14 2016 ASN D C 1
ATOM 10620 O O . ASN D 1 476 ? 48.168 20.592 300.485 1.00 112.00 2016 ASN D O 1
ATOM 10625 N N . ASP D 1 477 ? 50.143 19.653 301.049 1.00 109.70 2017 ASP D N 1
ATOM 10626 C CA . ASP D 1 477 ? 49.556 18.437 301.592 1.00 109.90 2017 ASP D CA 1
ATOM 10627 C C . ASP D 1 477 ? 48.652 17.779 300.554 1.00 103.56 2017 ASP D C 1
ATOM 10628 O O . ASP D 1 477 ? 47.608 17.215 300.879 1.00 105.62 2017 ASP D O 1
ATOM 10633 N N . GLN D 1 478 ? 49.057 17.870 299.296 1.00 100.04 2018 GLN D N 1
ATOM 10634 C CA . GLN D 1 478 ? 48.311 17.233 298.230 1.00 100.96 2018 GLN D CA 1
ATOM 10635 C C . GLN D 1 478 ? 49.265 16.573 297.255 1.00 93.17 2018 GLN D C 1
ATOM 10636 O O . GLN D 1 478 ? 48.892 16.256 296.122 1.00 89.53 2018 GLN D O 1
ATOM 10642 N N . LYS D 1 479 ? 50.498 16.365 297.710 1.00 89.53 2019 LYS D N 1
ATOM 10643 C CA . LYS D 1 479 ? 51.515 15.711 296.898 1.00 82.97 2019 LYS D CA 1
ATOM 10644 C C . LYS D 1 479 ? 51.024 14.353 296.400 1.00 82.79 2019 LYS D C 1
ATOM 10645 O O . LYS D 1 479 ? 50.976 14.110 295.191 1.00 82.75 2019 LYS D O 1
ATOM 10651 N N . LEU D 1 480 ? 50.623 13.491 297.331 1.00 83.16 2020 LEU D N 1
ATOM 10652 C CA . LEU D 1 480 ? 50.189 12.135 296.996 1.00 85.40 2020 LEU D CA 1
ATOM 10653 C C . LEU D 1 480 ? 48.901 12.115 296.152 1.00 88.44 2020 LEU D C 1
ATOM 10654 O O . LEU D 1 480 ? 48.706 11.218 295.315 1.00 82.90 2020 LEU D O 1
ATOM 10659 N N . GLU D 1 481 ? 48.024 13.094 296.386 1.00 92.41 2021 GLU D N 1
ATOM 10660 C CA . GLU D 1 481 ? 46.796 13.237 295.602 1.00 91.63 2021 GLU D CA 1
ATOM 10661 C C . GLU D 1 481 ? 47.142 13.560 294.149 1.00 83.39 2021 GLU D C 1
ATOM 10662 O O . GLU D 1 481 ? 46.616 12.929 293.225 1.00 83.57 2021 GLU D O 1
ATOM 10668 N N . VAL D 1 482 ? 48.008 14.557 293.956 1.00 72.39 2022 VAL D N 1
ATOM 10669 C CA . VAL D 1 482 ? 48.428 14.947 292.613 1.00 72.63 2022 VAL D CA 1
ATOM 10670 C C . VAL D 1 482 ? 49.131 13.789 291.912 1.00 77.20 2022 VAL D C 1
ATOM 10671 O O . VAL D 1 482 ? 48.877 13.509 290.738 1.00 80.23 2022 VAL D O 1
ATOM 10675 N N . GLN D 1 483 ? 50.008 13.109 292.641 1.00 75.55 2023 GLN D N 1
ATOM 10676 C CA . GLN D 1 483 ? 50.745 11.992 292.077 1.00 75.21 2023 GLN D CA 1
ATOM 10677 C C . GLN D 1 483 ? 49.804 10.885 291.628 1.00 72.79 2023 GLN D C 1
ATOM 10678 O O . GLN D 1 483 ? 49.935 10.349 290.524 1.00 80.64 2023 GLN D O 1
ATOM 10684 N N . GLU D 1 484 ? 48.840 10.558 292.472 1.00 64.03 2024 GLU D N 1
ATOM 10685 C CA . GLU D 1 484 ? 47.888 9.525 292.119 1.00 66.12 2024 GLU D CA 1
ATOM 10686 C C . GLU D 1 484 ? 47.013 9.918 290.924 1.00 66.92 2024 GLU D C 1
ATOM 10687 O O . GLU D 1 484 ? 46.705 9.074 290.070 1.00 62.03 2024 GLU D O 1
ATOM 10693 N N . ILE D 1 485 ? 46.614 11.189 290.871 1.00 69.13 2025 ILE D N 1
ATOM 10694 C CA . ILE D 1 485 ? 45.821 11.705 289.750 1.00 68.06 2025 ILE D CA 1
ATOM 10695 C C . ILE D 1 485 ? 46.603 11.623 288.426 1.00 65.43 2025 ILE D C 1
ATOM 10696 O O . ILE D 1 485 ? 46.064 11.216 287.390 1.00 64.06 2025 ILE D O 1
ATOM 10701 N N . ILE D 1 486 ? 47.871 12.021 288.473 1.00 60.76 2026 ILE D N 1
ATOM 10702 C CA . ILE D 1 486 ? 48.766 11.932 287.323 1.00 57.77 2026 ILE D CA 1
ATOM 10703 C C . ILE D 1 486 ? 48.930 10.482 286.865 1.00 63.42 2026 ILE D C 1
ATOM 10704 O O . ILE D 1 486 ? 48.750 10.148 285.671 1.00 65.22 2026 ILE D O 1
ATOM 10709 N N . LEU D 1 487 ? 49.254 9.619 287.823 1.00 65.79 2027 LEU D N 1
ATOM 10710 C CA . LEU D 1 487 ? 49.449 8.209 287.525 1.00 73.44 2027 LEU D CA 1
ATOM 10711 C C . LEU D 1 487 ? 48.189 7.605 286.901 1.00 73.71 2027 LEU D C 1
ATOM 10712 O O . LEU D 1 487 ? 48.274 6.817 285.947 1.00 78.87 2027 LEU D O 1
ATOM 10717 N N . ARG D 1 488 ? 47.026 7.993 287.422 1.00 71.36 2028 ARG D N 1
ATOM 10718 C CA . ARG D 1 488 ? 45.757 7.517 286.878 1.00 75.17 2028 ARG D CA 1
ATOM 10719 C C . ARG D 1 488 ? 45.594 7.969 285.440 1.00 83.49 2028 ARG D C 1
ATOM 10720 O O . ARG D 1 488 ? 45.322 7.159 284.539 1.00 91.24 2028 ARG D O 1
ATOM 10728 N N . ASN D 1 489 ? 45.787 9.266 285.226 1.00 78.99 2029 ASN D N 1
ATOM 10729 C CA . ASN D 1 489 ? 45.593 9.831 283.905 1.00 74.68 2029 ASN D CA 1
ATOM 10730 C C . ASN D 1 489 ? 46.502 9.190 282.877 1.00 74.53 2029 ASN D C 1
ATOM 10731 O O . ASN D 1 489 ? 46.167 9.180 281.695 1.00 79.99 2029 ASN D O 1
ATOM 10736 N N . PHE D 1 490 ? 47.617 8.613 283.326 1.00 68.47 2030 PHE D N 1
ATOM 10737 C CA . PHE D 1 490 ? 48.484 7.874 282.408 1.00 63.30 2030 PHE D CA 1
ATOM 10738 C C . PHE D 1 490 ? 48.055 6.424 282.200 1.00 72.82 2030 PHE D C 1
ATOM 10739 O O . PHE D 1 490 ? 48.114 5.908 281.068 1.00 83.69 2030 PHE D O 1
ATOM 10747 N N . LEU D 1 491 ? 47.644 5.749 283.271 1.00 74.14 2031 LEU D N 1
ATOM 10748 C CA . LEU D 1 491 ? 47.166 4.374 283.101 1.00 83.83 2031 LEU D CA 1
ATOM 10749 C C . LEU D 1 491 ? 45.930 4.315 282.190 1.00 82.68 2031 LEU D C 1
ATOM 10750 O O . LEU D 1 491 ? 45.720 3.317 281.495 1.00 76.63 2031 LEU D O 1
ATOM 10755 N N . LYS D 1 492 ? 45.127 5.380 282.183 1.00 83.59 2032 LYS D N 1
ATOM 10756 C CA . LYS D 1 492 ? 43.993 5.454 281.257 1.00 88.00 2032 LYS D CA 1
ATOM 10757 C C . LYS D 1 492 ? 44.471 5.456 279.808 1.00 92.64 2032 LYS D C 1
ATOM 10758 O O . LYS D 1 492 ? 43.739 5.058 278.901 1.00 102.22 2032 LYS D O 1
ATOM 10764 N N . ARG D 1 493 ? 45.696 5.924 279.597 1.00 84.41 2033 ARG D N 1
ATOM 10765 C CA . ARG D 1 493 ? 46.221 6.105 278.253 1.00 76.39 2033 ARG D CA 1
ATOM 10766 C C . ARG D 1 493 ? 47.148 4.974 277.810 1.00 81.39 2033 ARG D C 1
ATOM 10767 O O . ARG D 1 493 ? 47.513 4.914 276.626 1.00 81.14 2033 ARG D O 1
ATOM 10775 N N . ILE D 1 494 ? 47.529 4.086 278.738 1.00 82.51 2034 ILE D N 1
ATOM 10776 C CA . ILE D 1 494 ? 48.420 2.970 278.361 1.00 82.49 2034 ILE D CA 1
ATOM 10777 C C . ILE D 1 494 ? 47.897 1.537 278.592 1.00 86.49 2034 ILE D C 1
ATOM 10778 O O . ILE D 1 494 ? 48.332 0.617 277.904 1.00 92.80 2034 ILE D O 1
ATOM 10783 N N . ILE D 1 495 ? 46.999 1.315 279.550 1.00 82.71 2035 ILE D N 1
ATOM 10784 C CA . ILE D 1 495 ? 46.524 -0.054 279.774 1.00 79.37 2035 ILE D CA 1
ATOM 10785 C C . ILE D 1 495 ? 45.430 -0.410 278.766 1.00 80.70 2035 ILE D C 1
ATOM 10786 O O . ILE D 1 495 ? 44.871 -1.503 278.791 1.00 85.18 2035 ILE D O 1
ATOM 10791 N N . VAL D 1 496 ? 45.123 0.528 277.882 1.00 79.72 2036 VAL D N 1
ATOM 10792 C CA . VAL D 1 496 ? 44.236 0.270 276.757 1.00 80.27 2036 VAL D CA 1
ATOM 10793 C C . VAL D 1 496 ? 45.064 -0.279 275.578 1.00 80.93 2036 VAL D C 1
ATOM 10794 O O . VAL D 1 496 ? 46.285 -0.141 275.563 1.00 81.98 2036 VAL D O 1
ATOM 10798 N N . ASN D 1 497 ? 44.422 -0.917 274.605 1.00 84.20 2037 ASN D N 1
ATOM 10799 C CA . ASN D 1 497 ? 45.132 -1.377 273.410 1.00 88.51 2037 ASN D CA 1
ATOM 10800 C C . ASN D 1 497 ? 45.773 -0.238 272.611 1.00 90.59 2037 ASN D C 1
ATOM 10801 O O . ASN D 1 497 ? 45.402 0.937 272.764 1.00 89.72 2037 ASN D O 1
ATOM 10806 N N . LYS D 1 498 ? 46.740 -0.594 271.765 1.00 91.42 2038 LYS D N 1
ATOM 10807 C CA . LYS D 1 498 ? 47.400 0.372 270.888 1.00 92.14 2038 LYS D CA 1
ATOM 10808 C C . LYS D 1 498 ? 46.375 1.042 269.974 1.00 86.10 2038 LYS D C 1
ATOM 10809 O O . LYS D 1 498 ? 45.305 0.484 269.734 1.00 88.26 2038 LYS D O 1
ATOM 10815 N N . PRO D 1 499 ? 46.687 2.241 269.453 1.00 76.36 2039 PRO D N 1
ATOM 10816 C CA . PRO D 1 499 ? 47.910 3.041 269.574 1.00 69.23 2039 PRO D CA 1
ATOM 10817 C C . PRO D 1 499 ? 48.024 3.836 270.857 1.00 74.41 2039 PRO D C 1
ATOM 10818 O O . PRO D 1 499 ? 47.020 4.245 271.436 1.00 77.97 2039 PRO D O 1
ATOM 10822 N N . HIS D 1 500 ? 49.267 4.047 271.273 1.00 78.86 2040 HIS D N 1
ATOM 10823 C CA . HIS D 1 500 ? 49.626 5.030 272.285 1.00 71.25 2040 HIS D CA 1
ATOM 10824 C C . HIS D 1 500 ? 50.255 6.229 271.601 1.00 74.27 2040 HIS D C 1
ATOM 10825 O O . HIS D 1 500 ? 50.950 6.078 270.601 1.00 84.30 2040 HIS D O 1
ATOM 10832 N N . THR D 1 501 ? 50.036 7.421 272.131 1.00 74.74 2041 THR D N 1
ATOM 10833 C CA . THR D 1 501 ? 50.716 8.575 271.566 1.00 74.71 2041 THR D CA 1
ATOM 10834 C C . THR D 1 501 ? 52.190 8.548 271.960 1.00 74.03 2041 THR D C 1
ATOM 10835 O O . THR D 1 501 ? 52.566 7.964 272.990 1.00 70.94 2041 THR D O 1
ATOM 10839 N N . TRP D 1 502 ? 53.008 9.219 271.155 1.00 73.00 2042 TRP D N 1
ATOM 10840 C CA . TRP D 1 502 ? 54.449 9.206 271.351 1.00 76.54 2042 TRP D CA 1
ATOM 10841 C C . TRP D 1 502 ? 54.835 9.720 272.733 1.00 79.40 2042 TRP D C 1
ATOM 10842 O O . TRP D 1 502 ? 55.475 9.009 273.508 1.00 77.49 2042 TRP D O 1
ATOM 10853 N N . GLY D 1 503 ? 54.410 10.942 273.038 1.00 82.68 2043 GLY D N 1
ATOM 10854 C CA . GLY D 1 503 ? 54.701 11.574 274.310 1.00 83.08 2043 GLY D CA 1
ATOM 10855 C C . GLY D 1 503 ? 54.282 10.787 275.543 1.00 82.36 2043 GLY D C 1
ATOM 10856 O O . GLY D 1 503 ? 54.940 10.877 276.581 1.00 87.75 2043 GLY D O 1
ATOM 10857 N N . VAL D 1 504 ? 53.185 10.041 275.454 1.00 72.67 2044 VAL D N 1
ATOM 10858 C CA . VAL D 1 504 ? 52.755 9.243 276.596 1.00 71.95 2044 VAL D CA 1
ATOM 10859 C C . VAL D 1 504 ? 53.687 8.051 276.800 1.00 76.31 2044 VAL D C 1
ATOM 10860 O O . VAL D 1 504 ? 54.131 7.801 277.923 1.00 81.96 2044 VAL D O 1
ATOM 10864 N N . SER D 1 505 ? 53.995 7.327 275.728 1.00 69.34 2045 SER D N 1
ATOM 10865 C CA . SER D 1 505 ? 54.951 6.232 275.834 1.00 68.52 2045 SER D CA 1
ATOM 10866 C C . SER D 1 505 ? 56.307 6.723 276.357 1.00 72.02 2045 SER D C 1
ATOM 10867 O O . SER D 1 505 ? 56.919 6.088 277.233 1.00 78.43 2045 SER D O 1
ATOM 10870 N N . VAL D 1 506 ? 56.770 7.853 275.827 1.00 69.44 2046 VAL D N 1
ATOM 10871 C CA . VAL D 1 506 ? 58.020 8.450 276.290 1.00 75.41 2046 VAL D CA 1
ATOM 10872 C C . VAL D 1 506 ? 57.953 8.787 277.773 1.00 83.28 2046 VAL D C 1
ATOM 10873 O O . VAL D 1 506 ? 58.756 8.269 278.554 1.00 84.09 2046 VAL D O 1
ATOM 10877 N N . PHE D 1 507 ? 56.984 9.629 278.149 1.00 81.82 2047 PHE D N 1
ATOM 10878 C CA . PHE D 1 507 ? 56.852 10.106 279.524 1.00 81.41 2047 PHE D CA 1
ATOM 10879 C C . PHE D 1 507 ? 56.791 8.931 280.479 1.00 82.33 2047 PHE D C 1
ATOM 10880 O O . PHE D 1 507 ? 57.448 8.938 281.517 1.00 85.22 2047 PHE D O 1
ATOM 10888 N N . PHE D 1 508 ? 56.012 7.917 280.124 1.00 85.41 2048 PHE D N 1
ATOM 10889 C CA . PHE D 1 508 ? 55.874 6.751 280.986 1.00 92.04 2048 PHE D CA 1
ATOM 10890 C C . PHE D 1 508 ? 57.192 5.992 281.102 1.00 94.72 2048 PHE D C 1
ATOM 10891 O O . PHE D 1 508 ? 57.546 5.508 282.187 1.00 101.94 2048 PHE D O 1
ATOM 10899 N N . THR D 1 509 ? 57.914 5.891 279.988 1.00 87.31 2049 THR D N 1
ATOM 10900 C CA . THR D 1 509 ? 59.236 5.287 280.013 1.00 92.87 2049 THR D CA 1
ATOM 10901 C C . THR D 1 509 ? 60.147 6.038 281.000 1.00 103.20 2049 THR D C 1
ATOM 10902 O O . THR D 1 509 ? 60.835 5.415 281.810 1.00 111.05 2049 THR D O 1
ATOM 10906 N N . GLN D 1 510 ? 60.144 7.371 280.936 1.00 104.45 2050 GLN D N 1
ATOM 10907 C CA . GLN D 1 510 ? 60.928 8.206 281.859 1.00 106.64 2050 GLN D CA 1
ATOM 10908 C C . GLN D 1 510 ? 60.438 8.066 283.298 1.00 106.38 2050 GLN D C 1
ATOM 10909 O O . GLN D 1 510 ? 61.168 8.341 284.249 1.00 112.12 2050 GLN D O 1
ATOM 10915 N N . LEU D 1 511 ? 59.187 7.645 283.438 1.00 104.00 2051 LEU D N 1
ATOM 10916 C CA . LEU D 1 511 ? 58.528 7.520 284.731 1.00 97.43 2051 LEU D CA 1
ATOM 10917 C C . LEU D 1 511 ? 58.902 6.228 285.433 1.00 102.12 2051 LEU D C 1
ATOM 10918 O O . LEU D 1 511 ? 58.923 6.166 286.656 1.00 107.49 2051 LEU D O 1
ATOM 10923 N N . ILE D 1 512 ? 59.168 5.185 284.656 1.00 101.05 2052 ILE D N 1
ATOM 10924 C CA . ILE D 1 512 ? 59.577 3.921 285.249 1.00 104.09 2052 ILE D CA 1
ATOM 10925 C C . ILE D 1 512 ? 61.073 3.936 285.533 1.00 108.48 2052 ILE D C 1
ATOM 10926 O O . ILE D 1 512 ? 61.555 3.176 286.368 1.00 111.88 2052 ILE D O 1
ATOM 10931 N N . ASN D 1 513 ? 61.800 4.830 284.863 1.00 112.02 2053 ASN D N 1
ATOM 10932 C CA . ASN D 1 513 ? 63.262 4.858 284.963 1.00 120.06 2053 ASN D CA 1
ATOM 10933 C C . ASN D 1 513 ? 63.817 6.091 285.680 1.00 123.07 2053 ASN D C 1
ATOM 10934 O O . ASN D 1 513 ? 64.977 6.463 285.474 1.00 121.44 2053 ASN D O 1
ATOM 10939 N N . ASN D 1 514 ? 62.988 6.716 286.516 1.00 126.67 2054 ASN D N 1
ATOM 10940 C CA . ASN D 1 514 ? 63.424 7.822 287.376 1.00 133.16 2054 ASN D CA 1
ATOM 10941 C C . ASN D 1 514 ? 63.311 7.448 288.860 1.00 134.41 2054 ASN D C 1
ATOM 10942 O O . ASN D 1 514 ? 63.461 6.282 289.226 1.00 139.84 2054 ASN D O 1
ATOM 10947 N N . ASN D 1 515 ? 63.095 8.447 289.714 1.00 125.45 2055 ASN D N 1
ATOM 10948 C CA . ASN D 1 515 ? 62.962 8.219 291.151 1.00 113.14 2055 ASN D CA 1
ATOM 10949 C C . ASN D 1 515 ? 61.509 8.196 291.648 1.00 97.83 2055 ASN D C 1
ATOM 10950 O O . ASN D 1 515 ? 60.670 7.432 291.161 1.00 89.49 2055 ASN D O 1
ATOM 10955 N N . LEU D 1 519 ? 58.458 3.756 291.891 1.00 93.06 2059 LEU D N 1
ATOM 10956 C CA . LEU D 1 519 ? 57.001 3.917 291.762 1.00 99.73 2059 LEU D CA 1
ATOM 10957 C C . LEU D 1 519 ? 56.201 3.033 292.700 1.00 114.01 2059 LEU D C 1
ATOM 10958 O O . LEU D 1 519 ? 55.237 3.492 293.313 1.00 117.66 2059 LEU D O 1
ATOM 10963 N N . LEU D 1 520 ? 56.579 1.760 292.796 1.00 118.98 2060 LEU D N 1
ATOM 10964 C CA . LEU D 1 520 ? 55.803 0.798 293.579 1.00 113.43 2060 LEU D CA 1
ATOM 10965 C C . LEU D 1 520 ? 55.914 1.090 295.076 1.00 110.36 2060 LEU D C 1
ATOM 10966 O O . LEU D 1 520 ? 55.164 0.533 295.876 1.00 103.87 2060 LEU D O 1
ATOM 10971 N N . ASP D 1 521 ? 56.833 1.980 295.445 1.00 117.00 2061 ASP D N 1
ATOM 10972 C CA . ASP D 1 521 ? 56.996 2.365 296.843 1.00 125.49 2061 ASP D CA 1
ATOM 10973 C C . ASP D 1 521 ? 55.883 3.348 297.245 1.00 124.78 2061 ASP D C 1
ATOM 10974 O O . ASP D 1 521 ? 55.687 3.614 298.433 1.00 131.44 2061 ASP D O 1
ATOM 10979 N N . LEU D 1 522 ? 55.154 3.880 296.264 1.00 116.67 2062 LEU D N 1
ATOM 10980 C CA . LEU D 1 522 ? 54.056 4.807 296.553 1.00 111.02 2062 LEU D CA 1
ATOM 10981 C C . LEU D 1 522 ? 52.921 4.103 297.284 1.00 113.03 2062 LEU D C 1
ATOM 10982 O O . LEU D 1 522 ? 52.436 3.059 296.841 1.00 116.68 2062 LEU D O 1
ATOM 10987 N N . PRO D 1 523 ? 52.495 4.687 298.414 1.00 109.62 2063 PRO D N 1
ATOM 10988 C CA . PRO D 1 523 ? 51.434 4.182 299.293 1.00 110.18 2063 PRO D CA 1
ATOM 10989 C C . PRO D 1 523 ? 50.131 3.860 298.567 1.00 109.83 2063 PRO D C 1
ATOM 10990 O O . PRO D 1 523 ? 49.569 2.787 298.794 1.00 114.99 2063 PRO D O 1
ATOM 10994 N N . PHE D 1 524 ? 49.654 4.764 297.718 1.00 104.82 2064 PHE D N 1
ATOM 10995 C CA . PHE D 1 524 ? 48.362 4.562 297.070 1.00 104.65 2064 PHE D CA 1
ATOM 10996 C C . PHE D 1 524 ? 48.403 3.490 295.980 1.00 106.87 2064 PHE D C 1
ATOM 10997 O O . PHE D 1 524 ? 47.359 2.973 295.571 1.00 108.31 2064 PHE D O 1
ATOM 11005 N N . VAL D 1 525 ? 49.609 3.144 295.539 1.00 107.83 2065 VAL D N 1
ATOM 11006 C CA . VAL D 1 525 ? 49.808 2.046 294.600 1.00 108.69 2065 VAL D CA 1
ATOM 11007 C C . VAL D 1 525 ? 49.730 0.728 295.360 1.00 115.13 2065 VAL D C 1
ATOM 11008 O O . VAL D 1 525 ? 49.230 -0.272 294.845 1.00 122.19 2065 VAL D O 1
ATOM 11012 N N . GLN D 1 526 ? 50.236 0.737 296.590 1.00 112.02 2066 GLN D N 1
ATOM 11013 C CA . GLN D 1 526 ? 50.199 -0.439 297.447 1.00 110.59 2066 GLN D CA 1
ATOM 11014 C C . GLN D 1 526 ? 48.785 -0.753 297.915 1.00 112.62 2066 GLN D C 1
ATOM 11015 O O . GLN D 1 526 ? 48.441 -1.917 298.137 1.00 114.04 2066 GLN D O 1
ATOM 11021 N N . SER D 1 527 ? 47.975 0.293 298.067 1.00 115.87 2067 SER D N 1
ATOM 11022 C CA . SER D 1 527 ? 46.590 0.169 298.524 1.00 125.13 2067 SER D CA 1
ATOM 11023 C C . SER D 1 527 ? 45.727 -0.681 297.572 1.00 129.55 2067 SER D C 1
ATOM 11024 O O . SER D 1 527 ? 44.706 -1.243 297.977 1.00 126.25 2067 SER D O 1
ATOM 11027 N N . VAL D 1 528 ? 46.156 -0.789 296.317 1.00 134.30 2068 VAL D N 1
ATOM 11028 C CA . VAL D 1 528 ? 45.434 -1.572 295.316 1.00 137.78 2068 VAL D CA 1
ATOM 11029 C C . VAL D 1 528 ? 46.345 -2.599 294.634 1.00 139.52 2068 VAL D C 1
ATOM 11030 O O . VAL D 1 528 ? 47.320 -2.226 293.984 1.00 142.49 2068 VAL D O 1
ATOM 11034 N N . PRO D 1 529 ? 46.018 -3.898 294.765 1.00 135.68 2069 PRO D N 1
ATOM 11035 C CA . PRO D 1 529 ? 46.836 -4.988 294.209 1.00 131.88 2069 PRO D CA 1
ATOM 11036 C C . PRO D 1 529 ? 46.612 -5.182 292.707 1.00 123.40 2069 PRO D C 1
ATOM 11037 O O . PRO D 1 529 ? 47.529 -5.598 291.988 1.00 123.57 2069 PRO D O 1
ATOM 11041 N N . GLU D 1 530 ? 45.397 -4.892 292.247 1.00 116.93 2070 GLU D N 1
ATOM 11042 C CA . GLU D 1 530 ? 45.041 -5.086 290.847 1.00 113.45 2070 GLU D CA 1
ATOM 11043 C C . GLU D 1 530 ? 45.893 -4.199 289.928 1.00 115.92 2070 GLU D C 1
ATOM 11044 O O . GLU D 1 530 ? 46.503 -4.704 288.986 1.00 121.58 2070 GLU D O 1
ATOM 11046 N N . ILE D 1 531 ? 45.947 -2.892 290.189 1.00 112.14 2071 ILE D N 1
ATOM 11047 C CA . ILE D 1 531 ? 46.759 -2.005 289.345 1.00 111.47 2071 ILE D CA 1
ATOM 11048 C C . ILE D 1 531 ? 48.250 -2.181 289.628 1.00 114.22 2071 ILE D C 1
ATOM 11049 O O . ILE D 1 531 ? 49.093 -1.957 288.753 1.00 119.97 2071 ILE D O 1
ATOM 11054 N N . LYS D 1 532 ? 48.558 -2.589 290.854 1.00 108.88 2072 LYS D N 1
ATOM 11055 C CA . LYS D 1 532 ? 49.916 -2.922 291.259 1.00 108.92 2072 LYS D CA 1
ATOM 11056 C C . LYS D 1 532 ? 50.495 -4.017 290.358 1.00 116.10 2072 LYS D C 1
ATOM 11057 O O . LYS D 1 532 ? 51.663 -3.939 289.969 1.00 116.11 2072 LYS D O 1
ATOM 11063 N N . LEU D 1 533 ? 49.678 -5.023 290.026 1.00 120.68 2073 LEU D N 1
ATOM 11064 C CA . LEU D 1 533 ? 50.112 -6.131 289.153 1.00 123.47 2073 LEU D CA 1
ATOM 11065 C C . LEU D 1 533 ? 50.393 -5.652 287.720 1.00 123.75 2073 LEU D C 1
ATOM 11066 O O . LEU D 1 533 ? 51.449 -5.958 287.147 1.00 127.36 2073 LEU D O 1
ATOM 11071 N N . ILE D 1 534 ? 49.439 -4.920 287.144 1.00 118.05 2074 ILE D N 1
ATOM 11072 C CA . ILE D 1 534 ? 49.584 -4.398 285.789 1.00 109.26 2074 ILE D CA 1
ATOM 11073 C C . ILE D 1 534 ? 50.839 -3.532 285.727 1.00 112.77 2074 ILE D C 1
ATOM 11074 O O . ILE D 1 534 ? 51.567 -3.537 284.733 1.00 116.80 2074 ILE D O 1
ATOM 11076 N N . LEU D 1 535 ? 51.093 -2.801 286.807 1.00 111.37 2075 LEU D N 1
ATOM 11077 C CA . LEU D 1 535 ? 52.331 -2.047 286.941 1.00 112.18 2075 LEU D CA 1
ATOM 11078 C C . LEU D 1 535 ? 53.543 -2.974 286.950 1.00 122.17 2075 LEU D C 1
ATOM 11079 O O . LEU D 1 535 ? 54.539 -2.706 286.283 1.00 121.56 2075 LEU D O 1
ATOM 11084 N N . GLN D 1 536 ? 53.442 -4.065 287.707 1.00 132.91 2076 GLN D N 1
ATOM 11085 C CA . GLN D 1 536 ? 54.537 -5.027 287.867 1.00 144.27 2076 GLN D CA 1
ATOM 11086 C C . GLN D 1 536 ? 54.932 -5.707 286.558 1.00 151.94 2076 GLN D C 1
ATOM 11087 O O . GLN D 1 536 ? 56.084 -6.116 286.397 1.00 155.13 2076 GLN D O 1
ATOM 11093 N N . GLN D 1 537 ? 53.983 -5.839 285.631 1.00 155.24 2077 GLN D N 1
ATOM 11094 C CA . GLN D 1 537 ? 54.308 -6.376 284.307 1.00 157.45 2077 GLN D CA 1
ATOM 11095 C C . GLN D 1 537 ? 55.274 -5.425 283.589 1.00 155.47 2077 GLN D C 1
ATOM 11096 O O . GLN D 1 537 ? 56.052 -5.836 282.719 1.00 161.10 2077 GLN D O 1
ATOM 11102 N N . LEU D 1 538 ? 55.204 -4.151 283.971 1.00 142.28 2078 LEU D N 1
ATOM 11103 C CA . LEU D 1 538 ? 55.974 -3.080 283.349 1.00 128.99 2078 LEU D CA 1
ATOM 11104 C C . LEU D 1 538 ? 57.316 -2.841 284.054 1.00 123.33 2078 LEU D C 1
ATOM 11105 O O . LEU D 1 538 ? 58.369 -3.292 283.599 1.00 124.16 2078 LEU D O 1
ATOM 11110 N N . PHE E 2 4 ? 37.647 11.123 295.903 1.00 91.94 4 PHE E N 1
ATOM 11111 C CA . PHE E 2 4 ? 38.975 10.796 295.387 1.00 99.39 4 PHE E CA 1
ATOM 11112 C C . PHE E 2 4 ? 39.081 9.331 294.990 1.00 109.90 4 PHE E C 1
ATOM 11113 O O . PHE E 2 4 ? 40.025 8.928 294.304 1.00 113.70 4 PHE E O 1
ATOM 11121 N N . GLY E 2 5 ? 38.125 8.529 295.444 1.00 115.08 5 GLY E N 1
ATOM 11122 C CA . GLY E 2 5 ? 38.011 7.162 294.976 1.00 117.74 5 GLY E CA 1
ATOM 11123 C C . GLY E 2 5 ? 37.787 7.172 293.473 1.00 119.77 5 GLY E C 1
ATOM 11124 O O . GLY E 2 5 ? 38.386 6.385 292.738 1.00 118.28 5 GLY E O 1
ATOM 11125 N N . LEU E 2 6 ? 36.925 8.088 293.026 1.00 119.32 6 LEU E N 1
ATOM 11126 C CA . LEU E 2 6 ? 36.522 8.215 291.621 1.00 112.62 6 LEU E CA 1
ATOM 11127 C C . LEU E 2 6 ? 37.574 8.892 290.725 1.00 105.47 6 LEU E C 1
ATOM 11128 O O . LEU E 2 6 ? 37.514 8.761 289.498 1.00 106.58 6 LEU E O 1
ATOM 11133 N N . LYS E 2 7 ? 38.559 9.570 291.317 1.00 98.81 7 LYS E N 1
ATOM 11134 C CA . LYS E 2 7 ? 39.433 10.444 290.518 1.00 94.12 7 LYS E CA 1
ATOM 11135 C C . LYS E 2 7 ? 40.948 10.217 290.281 1.00 97.16 7 LYS E C 1
ATOM 11136 O O . LYS E 2 7 ? 41.578 11.168 289.823 1.00 101.15 7 LYS E O 1
ATOM 11142 N N . ALA E 2 8 ? 41.585 9.063 290.505 1.00 94.04 8 ALA E N 1
ATOM 11143 C CA . ALA E 2 8 ? 41.077 7.745 290.852 1.00 97.29 8 ALA E CA 1
ATOM 11144 C C . ALA E 2 8 ? 42.306 6.861 290.951 1.00 100.49 8 ALA E C 1
ATOM 11145 O O . ALA E 2 8 ? 43.427 7.337 290.810 1.00 104.02 8 ALA E O 1
ATOM 11147 N N . LEU E 2 9 ? 42.091 5.581 291.209 1.00 102.98 9 LEU E N 1
ATOM 11148 C CA . LEU E 2 9 ? 43.119 4.565 291.008 1.00 106.32 9 LEU E CA 1
ATOM 11149 C C . LEU E 2 9 ? 42.443 3.225 291.148 1.00 113.10 9 LEU E C 1
ATOM 11150 O O . LEU E 2 9 ? 43.098 2.196 291.312 1.00 121.87 9 LEU E O 1
ATOM 11155 N N . VAL E 2 10 ? 41.117 3.242 291.089 1.00 109.25 10 VAL E N 1
ATOM 11156 C CA . VAL E 2 10 ? 40.366 2.007 291.161 1.00 112.99 10 VAL E CA 1
ATOM 11157 C C . VAL E 2 10 ? 39.537 1.827 289.872 1.00 115.80 10 VAL E C 1
ATOM 11158 O O . VAL E 2 10 ? 38.330 2.064 289.856 1.00 115.39 10 VAL E O 1
ATOM 11162 N N . PRO E 2 11 ? 40.206 1.417 288.768 1.00 116.28 11 PRO E N 1
ATOM 11163 C CA . PRO E 2 11 ? 39.487 0.988 287.572 1.00 109.21 11 PRO E CA 1
ATOM 11164 C C . PRO E 2 11 ? 39.257 -0.530 287.549 1.00 108.42 11 PRO E C 1
ATOM 11165 O O . PRO E 2 11 ? 40.096 -1.325 287.976 1.00 102.86 11 PRO E O 1
ATOM 11169 N N . LEU E 2 12 ? 38.064 -0.913 287.121 1.00 111.22 12 LEU E N 1
ATOM 11170 C CA . LEU E 2 12 ? 37.682 -2.312 287.050 1.00 110.83 12 LEU E CA 1
ATOM 11171 C C . LEU E 2 12 ? 38.102 -2.939 285.700 1.00 114.76 12 LEU E C 1
ATOM 11172 O O . LEU E 2 12 ? 38.070 -2.270 284.655 1.00 109.30 12 LEU E O 1
ATOM 11177 N N . LEU E 2 13 ? 38.524 -4.210 285.745 1.00 118.00 13 LEU E N 1
ATOM 11178 C CA . LEU E 2 13 ? 38.882 -5.000 284.552 1.00 109.32 13 LEU E CA 1
ATOM 11179 C C . LEU E 2 13 ? 39.145 -6.483 284.872 1.00 104.33 13 LEU E C 1
ATOM 11180 O O . LEU E 2 13 ? 39.045 -6.924 286.021 1.00 97.84 13 LEU E O 1
ATOM 11185 N N . LEU E 2 30 ? 38.226 0.723 277.496 1.00 86.24 30 LEU E N 1
ATOM 11186 C CA . LEU E 2 30 ? 38.065 0.185 276.150 1.00 88.33 30 LEU E CA 1
ATOM 11187 C C . LEU E 2 30 ? 39.263 -0.752 275.781 1.00 116.06 30 LEU E C 1
ATOM 11188 O O . LEU E 2 30 ? 40.038 -1.168 276.659 1.00 117.00 30 LEU E O 1
ATOM 11190 N N . GLY E 2 31 ? 39.364 -1.142 274.508 1.00 104.65 31 GLY E N 1
ATOM 11191 C CA . GLY E 2 31 ? 40.495 -1.916 274.021 1.00 92.28 31 GLY E CA 1
ATOM 11192 C C . GLY E 2 31 ? 40.117 -2.837 272.864 1.00 98.79 31 GLY E C 1
ATOM 11193 O O . GLY E 2 31 ? 39.149 -3.587 272.965 1.00 102.65 31 GLY E O 1
ATOM 11194 N N . ALA E 2 32 ? 40.887 -2.805 271.776 1.00 96.80 32 ALA E N 1
ATOM 11195 C CA . ALA E 2 32 ? 40.678 -3.706 270.636 1.00 86.43 32 ALA E CA 1
ATOM 11196 C C . ALA E 2 32 ? 41.927 -3.779 269.765 1.00 88.06 32 ALA E C 1
ATOM 11197 O O . ALA E 2 32 ? 42.483 -2.744 269.394 1.00 85.93 32 ALA E O 1
ATOM 11199 N N . ASP E 2 33 ? 42.348 -4.995 269.416 1.00 90.95 33 ASP E N 1
ATOM 11200 C CA . ASP E 2 33 ? 43.492 -5.182 268.522 1.00 90.67 33 ASP E CA 1
ATOM 11201 C C . ASP E 2 33 ? 43.146 -4.591 267.162 1.00 91.96 33 ASP E C 1
ATOM 11202 O O . ASP E 2 33 ? 42.290 -5.111 266.447 1.00 94.28 33 ASP E O 1
ATOM 11207 N N . LEU E 2 34 ? 43.804 -3.493 266.812 1.00 94.46 34 LEU E N 1
ATOM 11208 C CA . LEU E 2 34 ? 43.479 -2.794 265.578 1.00 96.31 34 LEU E CA 1
ATOM 11209 C C . LEU E 2 34 ? 44.236 -3.338 264.371 1.00 98.77 34 LEU E C 1
ATOM 11210 O O . LEU E 2 34 ? 44.064 -2.846 263.269 1.00 94.25 34 LEU E O 1
ATOM 11215 N N . SER E 2 35 ? 45.085 -4.337 264.579 1.00 102.66 35 SER E N 1
ATOM 11216 C CA . SER E 2 35 ? 45.865 -4.891 263.479 1.00 96.90 35 SER E CA 1
ATOM 11217 C C . SER E 2 35 ? 44.975 -5.381 262.349 1.00 98.71 35 SER E C 1
ATOM 11218 O O . SER E 2 35 ? 45.127 -4.961 261.202 1.00 98.50 35 SER E O 1
ATOM 11221 N N . SER E 2 36 ? 44.025 -6.245 262.690 1.00 104.36 36 SER E N 1
ATOM 11222 C CA . SER E 2 36 ? 43.160 -6.864 261.691 1.00 111.64 36 SER E CA 1
ATOM 11223 C C . SER E 2 36 ? 42.249 -5.834 261.043 1.00 106.79 36 SER E C 1
ATOM 11224 O O . SER E 2 36 ? 41.947 -5.896 259.845 1.00 105.35 36 SER E O 1
ATOM 11227 N N . MET E 2 37 ? 41.825 -4.870 261.842 1.00 102.41 37 MET E N 1
ATOM 11228 C CA . MET E 2 37 ? 40.989 -3.811 261.328 1.00 99.45 37 MET E CA 1
ATOM 11229 C C . MET E 2 37 ? 41.770 -2.896 260.370 1.00 95.57 37 MET E C 1
ATOM 11230 O O . MET E 2 37 ? 41.222 -2.398 259.390 1.00 97.85 37 MET E O 1
ATOM 11235 N N . LEU E 2 38 ? 43.054 -2.695 260.648 1.00 89.08 38 LEU E N 1
ATOM 11236 C CA . LEU E 2 38 ? 43.920 -1.890 259.792 1.00 88.06 38 LEU E CA 1
ATOM 11237 C C . LEU E 2 38 ? 44.250 -2.630 258.485 1.00 93.42 38 LEU E C 1
ATOM 11238 O O . LEU E 2 38 ? 44.354 -2.013 257.422 1.00 92.97 38 LEU E O 1
ATOM 11243 N N . TYR E 2 39 ? 44.425 -3.947 258.567 1.00 91.47 39 TYR E N 1
ATOM 11244 C CA . TYR E 2 39 ? 44.624 -4.734 257.364 1.00 96.95 39 TYR E CA 1
ATOM 11245 C C . TYR E 2 39 ? 43.337 -4.747 256.543 1.00 99.84 39 TYR E C 1
ATOM 11246 O O . TYR E 2 39 ? 43.383 -4.890 255.320 1.00 102.72 39 TYR E O 1
ATOM 11255 N N . SER E 2 40 ? 42.195 -4.615 257.220 1.00 99.21 40 SER E N 1
ATOM 11256 C CA . SER E 2 40 ? 40.901 -4.535 256.540 1.00 96.71 40 SER E CA 1
ATOM 11257 C C . SER E 2 40 ? 40.853 -3.305 255.614 1.00 95.35 40 SER E C 1
ATOM 11258 O O . SER E 2 40 ? 40.471 -3.417 254.443 1.00 96.67 40 SER E O 1
ATOM 11261 N N . LEU E 2 41 ? 41.268 -2.146 256.125 1.00 89.05 41 LEU E N 1
ATOM 11262 C CA . LEU E 2 41 ? 41.531 -0.985 255.272 1.00 88.89 41 LEU E CA 1
ATOM 11263 C C . LEU E 2 41 ? 42.830 -1.231 254.498 1.00 97.61 41 LEU E C 1
ATOM 11264 O O . LEU E 2 41 ? 43.424 -2.307 254.596 1.00 96.93 41 LEU E O 1
ATOM 11269 N N . GLY E 2 42 ? 43.292 -0.245 253.738 1.00 103.77 42 GLY E N 1
ATOM 11270 C CA . GLY E 2 42 ? 44.482 -0.455 252.928 1.00 114.74 42 GLY E CA 1
ATOM 11271 C C . GLY E 2 42 ? 45.827 -0.329 253.641 1.00 121.01 42 GLY E C 1
ATOM 11272 O O . GLY E 2 42 ? 46.824 0.066 253.023 1.00 123.50 42 GLY E O 1
ATOM 11273 N N . ILE E 2 43 ? 45.870 -0.684 254.927 1.00 115.77 43 ILE E N 1
ATOM 11274 C CA . ILE E 2 43 ? 47.095 -0.554 255.717 1.00 106.44 43 ILE E CA 1
ATOM 11275 C C . ILE E 2 43 ? 47.317 -1.711 256.690 1.00 108.01 43 ILE E C 1
ATOM 11276 O O . ILE E 2 43 ? 48.455 -2.117 256.939 1.00 105.46 43 ILE E O 1
ATOM 11281 N N . GLN E 2 48 ? 54.058 1.229 253.781 1.00 134.94 48 GLN E N 1
ATOM 11282 C CA . GLN E 2 48 ? 54.302 2.439 252.998 1.00 136.14 48 GLN E CA 1
ATOM 11283 C C . GLN E 2 48 ? 53.103 3.399 253.011 1.00 135.75 48 GLN E C 1
ATOM 11284 O O . GLN E 2 48 ? 51.989 3.014 253.386 1.00 139.99 48 GLN E O 1
ATOM 11286 N N . ASP E 2 49 ? 53.339 4.648 252.606 1.00 127.41 49 ASP E N 1
ATOM 11287 C CA . ASP E 2 49 ? 52.278 5.655 252.532 1.00 115.69 49 ASP E CA 1
ATOM 11288 C C . ASP E 2 49 ? 51.268 5.324 251.440 1.00 100.90 49 ASP E C 1
ATOM 11289 O O . ASP E 2 49 ? 51.613 5.189 250.265 1.00 100.51 49 ASP E O 1
ATOM 11294 N N . HIS E 2 50 ? 50.013 5.200 251.837 1.00 85.80 50 HIS E N 1
ATOM 11295 C CA . HIS E 2 50 ? 48.973 4.862 250.900 1.00 69.18 50 HIS E CA 1
ATOM 11296 C C . HIS E 2 50 ? 47.653 5.476 251.351 1.00 67.42 50 HIS E C 1
ATOM 11297 O O . HIS E 2 50 ? 47.259 5.326 252.497 1.00 72.46 50 HIS E O 1
ATOM 11304 N N . ARG E 2 51 ? 47.000 6.209 250.456 1.00 67.95 51 ARG E N 1
ATOM 11305 C CA . ARG E 2 51 ? 45.643 6.709 250.688 1.00 64.99 51 ARG E CA 1
ATOM 11306 C C . ARG E 2 51 ? 44.616 5.584 250.648 1.00 61.17 51 ARG E C 1
ATOM 11307 O O . ARG E 2 51 ? 44.515 4.854 249.657 1.00 67.85 51 ARG E O 1
ATOM 11315 N N . VAL E 2 52 ? 43.841 5.446 251.712 1.00 51.91 52 VAL E N 1
ATOM 11316 C CA . VAL E 2 52 ? 42.827 4.399 251.757 1.00 55.44 52 VAL E CA 1
ATOM 11317 C C . VAL E 2 52 ? 41.430 4.952 251.522 1.00 54.82 52 VAL E C 1
ATOM 11318 O O . VAL E 2 52 ? 40.521 4.208 251.130 1.00 61.22 52 VAL E O 1
ATOM 11322 N N . LEU E 2 53 ? 41.259 6.249 251.765 1.00 52.28 53 LEU E N 1
ATOM 11323 C CA . LEU E 2 53 ? 39.928 6.840 251.778 1.00 55.67 53 LEU E CA 1
ATOM 11324 C C . LEU E 2 53 ? 39.281 6.949 250.393 1.00 61.16 53 LEU E C 1
ATOM 11325 O O . LEU E 2 53 ? 38.057 6.941 250.278 1.00 72.00 53 LEU E O 1
ATOM 11330 N N . ASP E 2 54 ? 40.087 7.006 249.341 1.00 55.80 54 ASP E N 1
ATOM 11331 C CA . ASP E 2 54 ? 39.545 7.218 248.001 1.00 59.21 54 ASP E CA 1
ATOM 11332 C C . ASP E 2 54 ? 38.990 5.947 247.370 1.00 60.03 54 ASP E C 1
ATOM 11333 O O . ASP E 2 54 ? 38.436 5.982 246.264 1.00 58.30 54 ASP E O 1
ATOM 11338 N N . THR E 2 55 ? 39.151 4.837 248.090 1.00 61.01 55 THR E N 1
ATOM 11339 C CA . THR E 2 55 ? 38.602 3.531 247.718 1.00 55.83 55 THR E CA 1
ATOM 11340 C C . THR E 2 55 ? 37.836 2.898 248.880 1.00 55.71 55 THR E C 1
ATOM 11341 O O . THR E 2 55 ? 37.540 1.695 248.854 1.00 49.25 55 THR E O 1
ATOM 11345 N N . PHE E 2 56 ? 37.519 3.736 249.873 1.00 52.49 56 PHE E N 1
ATOM 11346 C CA . PHE E 2 56 ? 36.746 3.382 251.068 1.00 54.86 56 PHE E CA 1
ATOM 11347 C C . PHE E 2 56 ? 35.347 2.866 250.721 1.00 60.67 56 PHE E C 1
ATOM 11348 O O . PHE E 2 56 ? 34.491 3.611 250.212 1.00 63.96 56 PHE E O 1
ATOM 11356 N N . GLN E 2 57 ? 35.102 1.600 251.033 1.00 54.84 57 GLN E N 1
ATOM 11357 C CA . GLN E 2 57 ? 33.847 0.959 250.675 1.00 55.13 57 GLN E CA 1
ATOM 11358 C C . GLN E 2 57 ? 32.698 1.350 251.610 1.00 60.36 57 GLN E C 1
ATOM 11359 O O . GLN E 2 57 ? 31.667 1.876 251.179 1.00 63.67 57 GLN E O 1
ATOM 11365 N N . SER E 2 58 ? 32.904 1.108 252.900 1.00 58.50 58 SER E N 1
ATOM 11366 C CA . SER E 2 58 ? 31.890 1.339 253.912 1.00 57.33 58 SER E CA 1
ATOM 11367 C C . SER E 2 58 ? 32.545 1.492 255.281 1.00 62.07 58 SER E C 1
ATOM 11368 O O . SER E 2 58 ? 33.670 1.040 255.502 1.00 67.89 58 SER E O 1
ATOM 11371 N N . PRO E 2 59 ? 31.852 2.162 256.204 1.00 63.25 59 PRO E N 1
ATOM 11372 C CA . PRO E 2 59 ? 32.349 2.223 257.580 1.00 63.50 59 PRO E CA 1
ATOM 11373 C C . PRO E 2 59 ? 32.386 0.863 258.289 1.00 63.68 59 PRO E C 1
ATOM 11374 O O . PRO E 2 59 ? 33.026 0.778 259.342 1.00 70.01 59 PRO E O 1
ATOM 11378 N N . TRP E 2 60 ? 31.694 -0.157 257.776 1.00 53.57 60 TRP E N 1
ATOM 11379 C CA . TRP E 2 60 ? 31.684 -1.457 258.467 1.00 61.42 60 TRP E CA 1
ATOM 11380 C C . TRP E 2 60 ? 32.208 -2.576 257.586 1.00 74.04 60 TRP E C 1
ATOM 11381 O O . TRP E 2 60 ? 32.061 -2.545 256.364 1.00 74.20 60 TRP E O 1
ATOM 11392 N N . ALA E 2 61 ? 32.827 -3.571 258.212 1.00 80.90 61 ALA E N 1
ATOM 11393 C CA . ALA E 2 61 ? 33.451 -4.649 257.452 1.00 75.36 61 ALA E CA 1
ATOM 11394 C C . ALA E 2 61 ? 32.390 -5.529 256.826 1.00 74.92 61 ALA E C 1
ATOM 11395 O O . ALA E 2 61 ? 32.446 -5.821 255.631 1.00 72.62 61 ALA E O 1
ATOM 11397 N N . GLU E 2 62 ? 31.409 -5.914 257.644 1.00 78.71 62 GLU E N 1
ATOM 11398 C CA . GLU E 2 62 ? 30.362 -6.852 257.257 1.00 83.55 62 GLU E CA 1
ATOM 11399 C C . GLU E 2 62 ? 29.597 -6.373 256.022 1.00 82.08 62 GLU E C 1
ATOM 11400 O O . GLU E 2 62 ? 28.922 -7.147 255.349 1.00 88.41 62 GLU E O 1
ATOM 11406 N N . THR E 2 63 ? 29.726 -5.088 255.726 1.00 74.88 63 THR E N 1
ATOM 11407 C CA . THR E 2 63 ? 28.965 -4.455 254.670 1.00 69.24 63 THR E CA 1
ATOM 11408 C C . THR E 2 63 ? 29.909 -3.880 253.628 1.00 67.43 63 THR E C 1
ATOM 11409 O O . THR E 2 63 ? 29.482 -3.204 252.690 1.00 68.01 63 THR E O 1
ATOM 11413 N N . SER E 2 64 ? 31.198 -4.165 253.801 1.00 69.58 64 SER E N 1
ATOM 11414 C CA . SER E 2 64 ? 32.204 -3.871 252.784 1.00 67.98 64 SER E CA 1
ATOM 11415 C C . SER E 2 64 ? 32.437 -5.128 251.954 1.00 71.63 64 SER E C 1
ATOM 11416 O O . SER E 2 64 ? 33.433 -5.832 252.130 1.00 77.57 64 SER E O 1
ATOM 11419 N N . ARG E 2 65 ? 31.499 -5.406 251.056 1.00 69.62 65 ARG E N 1
ATOM 11420 C CA . ARG E 2 65 ? 31.466 -6.683 250.363 1.00 72.54 65 ARG E CA 1
ATOM 11421 C C . ARG E 2 65 ? 31.909 -6.603 248.899 1.00 72.59 65 ARG E C 1
ATOM 11422 O O . ARG E 2 65 ? 31.751 -7.572 248.151 1.00 79.04 65 ARG E O 1
ATOM 11430 N N . SER E 2 66 ? 32.438 -5.453 248.488 1.00 62.47 66 SER E N 1
ATOM 11431 C CA . SER E 2 66 ? 32.929 -5.279 247.122 1.00 57.61 66 SER E CA 1
ATOM 11432 C C . SER E 2 66 ? 33.779 -4.021 246.982 1.00 51.87 66 SER E C 1
ATOM 11433 O O . SER E 2 66 ? 33.564 -3.053 247.698 1.00 63.70 66 SER E O 1
ATOM 11436 N N . GLU E 2 67 ? 34.730 -4.023 246.055 1.00 47.96 67 GLU E N 1
ATOM 11437 C CA . GLU E 2 67 ? 35.544 -2.830 245.806 1.00 49.31 67 GLU E CA 1
ATOM 11438 C C . GLU E 2 67 ? 34.687 -1.807 245.068 1.00 53.61 67 GLU E C 1
ATOM 11439 O O . GLU E 2 67 ? 33.693 -2.167 244.438 1.00 63.91 67 GLU E O 1
ATOM 11445 N N . VAL E 2 68 ? 35.007 -0.527 245.210 1.00 46.10 68 VAL E N 1
ATOM 11446 C CA . VAL E 2 68 ? 34.168 0.498 244.602 1.00 41.57 68 VAL E CA 1
ATOM 11447 C C . VAL E 2 68 ? 35.003 1.335 243.681 1.00 36.23 68 VAL E C 1
ATOM 11448 O O . VAL E 2 68 ? 36.199 1.547 243.907 1.00 55.59 68 VAL E O 1
ATOM 11452 N N . GLU E 2 69 ? 34.373 1.798 242.618 1.00 42.84 69 GLU E N 1
ATOM 11453 C CA . GLU E 2 69 ? 35.088 2.557 241.606 1.00 47.02 69 GLU E CA 1
ATOM 11454 C C . GLU E 2 69 ? 35.486 3.936 242.128 1.00 55.12 69 GLU E C 1
ATOM 11455 O O . GLU E 2 69 ? 34.632 4.732 242.534 1.00 69.63 69 GLU E O 1
ATOM 11461 N N . PRO E 2 70 ? 36.794 4.207 242.155 1.00 47.74 70 PRO E N 1
ATOM 11462 C CA . PRO E 2 70 ? 37.303 5.506 242.605 1.00 53.11 70 PRO E CA 1
ATOM 11463 C C . PRO E 2 70 ? 37.110 6.580 241.545 1.00 63.56 70 PRO E C 1
ATOM 11464 O O . PRO E 2 70 ? 36.605 6.274 240.459 1.00 63.86 70 PRO E O 1
ATOM 11468 N N . ARG E 2 71 ? 37.511 7.811 241.853 1.00 61.00 71 ARG E N 1
ATOM 11469 C CA . ARG E 2 71 ? 37.609 8.843 240.837 1.00 49.52 71 ARG E CA 1
ATOM 11470 C C . ARG E 2 71 ? 38.751 8.486 239.914 1.00 52.00 71 ARG E C 1
ATOM 11471 O O . ARG E 2 71 ? 39.734 7.904 240.354 1.00 59.19 71 ARG E O 1
ATOM 11479 N N . PHE E 2 72 ? 38.643 8.819 238.638 1.00 58.09 72 PHE E N 1
ATOM 11480 C CA . PHE E 2 72 ? 39.788 8.619 237.750 1.00 63.82 72 PHE E CA 1
ATOM 11481 C C . PHE E 2 72 ? 39.664 9.483 236.507 1.00 67.24 72 PHE E C 1
ATOM 11482 O O . PHE E 2 72 ? 38.564 9.860 236.107 1.00 64.81 72 PHE E O 1
ATOM 11490 N N . PHE E 2 73 ? 40.801 9.794 235.896 1.00 70.55 73 PHE E N 1
ATOM 11491 C CA . PHE E 2 73 ? 40.795 10.701 234.759 1.00 68.51 73 PHE E CA 1
ATOM 11492 C C . PHE E 2 73 ? 40.960 9.998 233.408 1.00 63.43 73 PHE E C 1
ATOM 11493 O O . PHE E 2 73 ? 41.904 9.231 233.194 1.00 60.62 73 PHE E O 1
ATOM 11501 N N . THR E 2 74 ? 40.026 10.274 232.504 1.00 62.43 74 THR E N 1
ATOM 11502 C CA . THR E 2 74 ? 40.074 9.759 231.140 1.00 54.14 74 THR E CA 1
ATOM 11503 C C . THR E 2 74 ? 40.233 10.895 230.153 1.00 59.48 74 THR E C 1
ATOM 11504 O O . THR E 2 74 ? 39.291 11.652 229.936 1.00 70.28 74 THR E O 1
ATOM 11508 N N . PRO E 2 75 ? 41.423 11.037 229.561 1.00 60.75 75 PRO E N 1
ATOM 11509 C CA . PRO E 2 75 ? 41.620 12.068 228.534 1.00 63.13 75 PRO E CA 1
ATOM 11510 C C . PRO E 2 75 ? 40.748 11.769 227.316 1.00 65.17 75 PRO E C 1
ATOM 11511 O O . PRO E 2 75 ? 40.429 10.593 227.074 1.00 67.61 75 PRO E O 1
ATOM 11515 N N . GLU E 2 76 ? 40.397 12.793 226.544 1.00 64.19 76 GLU E N 1
ATOM 11516 C CA . GLU E 2 76 ? 39.477 12.588 225.434 1.00 66.71 76 GLU E CA 1
ATOM 11517 C C . GLU E 2 76 ? 40.081 11.652 224.373 1.00 69.16 76 GLU E C 1
ATOM 11518 O O . GLU E 2 76 ? 39.362 10.934 223.675 1.00 59.25 76 GLU E O 1
ATOM 11524 N N . SER E 2 77 ? 41.408 11.644 224.290 1.00 73.17 77 SER E N 1
ATOM 11525 C CA . SER E 2 77 ? 42.123 10.806 223.336 1.00 67.60 77 SER E CA 1
ATOM 11526 C C . SER E 2 77 ? 41.975 9.334 223.662 1.00 63.79 77 SER E C 1
ATOM 11527 O O . SER E 2 77 ? 42.342 8.493 222.836 1.00 61.75 77 SER E O 1
ATOM 11530 N N . PHE E 2 78 ? 41.485 9.026 224.869 1.00 60.77 78 PHE E N 1
ATOM 11531 C CA . PHE E 2 78 ? 41.213 7.638 225.265 1.00 55.37 78 PHE E CA 1
ATOM 11532 C C . PHE E 2 78 ? 39.935 7.099 224.633 1.00 54.37 78 PHE E C 1
ATOM 11533 O O . PHE E 2 78 ? 39.704 5.891 224.613 1.00 46.86 78 PHE E O 1
ATOM 11541 N N . THR E 2 79 ? 39.113 8.000 224.116 1.00 50.87 79 THR E N 1
ATOM 11542 C CA . THR E 2 79 ? 37.812 7.638 223.588 1.00 59.57 79 THR E CA 1
ATOM 11543 C C . THR E 2 79 ? 37.679 7.951 222.095 1.00 68.57 79 THR E C 1
ATOM 11544 O O . THR E 2 79 ? 38.344 8.853 221.577 1.00 71.57 79 THR E O 1
ATOM 11548 N N . ASN E 2 80 ? 36.768 7.235 221.439 1.00 66.76 80 ASN E N 1
ATOM 11549 C CA . ASN E 2 80 ? 36.548 7.316 219.998 1.00 69.70 80 ASN E CA 1
ATOM 11550 C C . ASN E 2 80 ? 37.817 7.038 219.187 1.00 68.43 80 ASN E C 1
ATOM 11551 O O . ASN E 2 80 ? 38.172 7.785 218.277 1.00 77.49 80 ASN E O 1
ATOM 11556 N N . ILE E 2 81 ? 38.457 5.917 219.502 1.00 59.64 81 ILE E N 1
ATOM 11557 C CA . ILE E 2 81 ? 39.656 5.475 218.813 1.00 58.94 81 ILE E CA 1
ATOM 11558 C C . ILE E 2 81 ? 39.269 4.601 217.633 1.00 60.86 81 ILE E C 1
ATOM 11559 O O . ILE E 2 81 ? 38.850 3.457 217.804 1.00 59.82 81 ILE E O 1
ATOM 11564 N N . PRO E 2 82 ? 39.470 5.124 216.418 1.00 64.49 82 PRO E N 1
ATOM 11565 C CA . PRO E 2 82 ? 38.976 4.519 215.179 1.00 53.30 82 PRO E CA 1
ATOM 11566 C C . PRO E 2 82 ? 39.808 3.323 214.760 1.00 52.97 82 PRO E C 1
ATOM 11567 O O . PRO E 2 82 ? 40.954 3.225 215.188 1.00 53.02 82 PRO E O 1
ATOM 11571 N N . GLY E 2 83 ? 39.239 2.419 213.969 1.00 54.95 83 GLY E N 1
ATOM 11572 C CA . GLY E 2 83 ? 40.026 1.404 213.286 1.00 48.69 83 GLY E CA 1
ATOM 11573 C C . GLY E 2 83 ? 40.870 0.447 214.108 1.00 54.12 83 GLY E C 1
ATOM 11574 O O . GLY E 2 83 ? 41.903 -0.042 213.647 1.00 52.49 83 GLY E O 1
ATOM 11575 N N . VAL E 2 84 ? 40.452 0.186 215.338 1.00 55.95 84 VAL E N 1
ATOM 11576 C CA . VAL E 2 84 ? 41.091 -0.848 216.131 1.00 47.93 84 VAL E CA 1
ATOM 11577 C C . VAL E 2 84 ? 40.929 -2.173 215.394 1.00 44.54 84 VAL E C 1
ATOM 11578 O O . VAL E 2 84 ? 39.799 -2.592 215.128 1.00 46.32 84 VAL E O 1
ATOM 11582 N N . LEU E 2 85 ? 42.044 -2.787 214.999 1.00 39.15 85 LEU E N 1
ATOM 11583 C CA . LEU E 2 85 ? 42.010 -4.075 214.294 1.00 43.94 85 LEU E CA 1
ATOM 11584 C C . LEU E 2 85 ? 41.056 -4.005 213.107 1.00 46.31 85 LEU E C 1
ATOM 11585 O O . LEU E 2 85 ? 40.214 -4.890 212.911 1.00 39.87 85 LEU E O 1
ATOM 11590 N N . GLN E 2 86 ? 41.175 -2.907 212.361 1.00 56.71 86 GLN E N 1
ATOM 11591 C CA . GLN E 2 86 ? 40.494 -2.694 211.093 1.00 49.89 86 GLN E CA 1
ATOM 11592 C C . GLN E 2 86 ? 38.993 -2.648 211.211 1.00 66.68 86 GLN E C 1
ATOM 11593 O O . GLN E 2 86 ? 38.300 -2.914 210.239 1.00 73.62 86 GLN E O 1
ATOM 11599 N N . SER E 2 87 ? 38.493 -2.285 212.390 1.00 64.53 87 SER E N 1
ATOM 11600 C CA . SER E 2 87 ? 37.050 -2.190 212.618 1.00 63.12 87 SER E CA 1
ATOM 11601 C C . SER E 2 87 ? 36.437 -1.008 211.872 1.00 64.31 87 SER E C 1
ATOM 11602 O O . SER E 2 87 ? 36.961 0.105 211.912 1.00 57.61 87 SER E O 1
ATOM 11605 N N . THR E 2 88 ? 35.330 -1.254 211.178 1.00 73.74 88 THR E N 1
ATOM 11606 C CA . THR E 2 88 ? 34.668 -0.178 210.440 1.00 81.38 88 THR E CA 1
ATOM 11607 C C . THR E 2 88 ? 33.722 0.585 211.366 1.00 77.20 88 THR E C 1
ATOM 11608 O O . THR E 2 88 ? 33.060 1.547 210.955 1.00 76.86 88 THR E O 1
ATOM 11612 N N . VAL E 2 89 ? 33.655 0.144 212.619 1.00 67.69 89 VAL E N 1
ATOM 11613 C CA . VAL E 2 89 ? 32.793 0.793 213.597 1.00 57.58 89 VAL E CA 1
ATOM 11614 C C . VAL E 2 89 ? 33.588 1.162 214.848 1.00 56.38 89 VAL E C 1
ATOM 11615 O O . VAL E 2 89 ? 34.625 0.568 215.140 1.00 55.05 89 VAL E O 1
ATOM 11619 N N . THR E 2 90 ? 33.103 2.160 215.575 1.00 59.05 90 THR E N 1
ATOM 11620 C CA . THR E 2 90 ? 33.777 2.632 216.775 1.00 51.80 90 THR E CA 1
ATOM 11621 C C . THR E 2 90 ? 32.726 2.827 217.847 1.00 49.99 90 THR E C 1
ATOM 11622 O O . THR E 2 90 ? 31.752 3.541 217.642 1.00 61.06 90 THR E O 1
ATOM 11626 N N . PRO E 2 91 ? 32.890 2.170 218.988 1.00 49.20 91 PRO E N 1
ATOM 11627 C CA . PRO E 2 91 ? 34.003 1.299 219.376 1.00 47.81 91 PRO E CA 1
ATOM 11628 C C . PRO E 2 91 ? 33.951 -0.063 218.662 1.00 47.07 91 PRO E C 1
ATOM 11629 O O . PRO E 2 91 ? 32.965 -0.370 217.983 1.00 50.72 91 PRO E O 1
ATOM 11633 N N . PRO E 2 92 ? 35.025 -0.858 218.770 1.00 40.05 92 PRO E N 1
ATOM 11634 C CA . PRO E 2 92 ? 34.971 -2.207 218.205 1.00 41.87 92 PRO E CA 1
ATOM 11635 C C . PRO E 2 92 ? 33.947 -3.068 218.938 1.00 45.60 92 PRO E C 1
ATOM 11636 O O . PRO E 2 92 ? 33.596 -2.800 220.099 1.00 49.21 92 PRO E O 1
ATOM 11640 N N . CYS E 2 93 ? 33.497 -4.107 218.254 1.00 43.99 93 CYS E N 1
ATOM 11641 C CA . CYS E 2 93 ? 32.567 -5.063 218.814 1.00 48.06 93 CYS E CA 1
ATOM 11642 C C . CYS E 2 93 ? 32.944 -6.460 218.293 1.00 44.54 93 CYS E C 1
ATOM 11643 O O . CYS E 2 93 ? 33.762 -6.580 217.401 1.00 48.87 93 CYS E O 1
ATOM 11646 N N . PHE E 2 94 ? 32.364 -7.515 218.850 1.00 44.24 94 PHE E N 1
ATOM 11647 C CA . PHE E 2 94 ? 32.607 -8.852 218.343 1.00 36.16 94 PHE E CA 1
ATOM 11648 C C . PHE E 2 94 ? 31.262 -9.537 218.184 1.00 42.07 94 PHE E C 1
ATOM 11649 O O . PHE E 2 94 ? 30.829 -10.271 219.079 1.00 41.27 94 PHE E O 1
ATOM 11657 N N . ASN E 2 95 ? 30.592 -9.295 217.058 1.00 44.25 95 ASN E N 1
ATOM 11658 C CA . ASN E 2 95 ? 29.236 -9.789 216.904 1.00 32.19 95 ASN E CA 1
ATOM 11659 C C . ASN E 2 95 ? 29.127 -10.901 215.896 1.00 39.19 95 ASN E C 1
ATOM 11660 O O . ASN E 2 95 ? 28.025 -11.367 215.628 1.00 46.11 95 ASN E O 1
ATOM 11665 N N . SER E 2 96 ? 30.249 -11.333 215.320 1.00 43.81 96 SER E N 1
ATOM 11666 C CA . SER E 2 96 ? 30.174 -12.320 214.222 1.00 50.87 96 SER E CA 1
ATOM 11667 C C . SER E 2 96 ? 31.010 -13.570 214.420 1.00 48.16 96 SER E C 1
ATOM 11668 O O . SER E 2 96 ? 32.240 -13.520 214.344 1.00 51.53 96 SER E O 1
ATOM 11671 N N . ILE E 2 97 ? 30.339 -14.690 214.656 1.00 48.51 97 ILE E N 1
ATOM 11672 C CA . ILE E 2 97 ? 31.026 -15.970 214.778 1.00 51.79 97 ILE E CA 1
ATOM 11673 C C . ILE E 2 97 ? 31.863 -16.240 213.521 1.00 49.94 97 ILE E C 1
ATOM 11674 O O . ILE E 2 97 ? 32.995 -16.682 213.604 1.00 44.17 97 ILE E O 1
ATOM 11679 N N . GLN E 2 98 ? 31.319 -15.939 212.352 1.00 53.61 98 GLN E N 1
ATOM 11680 C CA . GLN E 2 98 ? 32.011 -16.315 211.134 1.00 60.76 98 GLN E CA 1
ATOM 11681 C C . GLN E 2 98 ? 33.199 -15.391 210.845 1.00 66.97 98 GLN E C 1
ATOM 11682 O O . GLN E 2 98 ? 34.265 -15.874 210.467 1.00 79.69 98 GLN E O 1
ATOM 11688 N N . ASN E 2 99 ? 33.052 -14.086 211.083 1.00 57.03 99 ASN E N 1
ATOM 11689 C CA . ASN E 2 99 ? 34.064 -13.113 210.642 1.00 58.31 99 ASN E CA 1
ATOM 11690 C C . ASN E 2 99 ? 35.005 -12.598 211.727 1.00 59.32 99 ASN E C 1
ATOM 11691 O O . ASN E 2 99 ? 35.929 -11.852 211.431 1.00 63.40 99 ASN E O 1
ATOM 11696 N N . ASP E 2 100 ? 34.769 -12.944 212.984 1.00 52.54 100 ASP E N 1
ATOM 11697 C CA . ASP E 2 100 ? 35.598 -12.363 214.020 1.00 42.35 100 ASP E CA 1
ATOM 11698 C C . ASP E 2 100 ? 36.684 -13.318 214.498 1.00 41.01 100 ASP E C 1
ATOM 11699 O O . ASP E 2 100 ? 37.422 -13.005 215.437 1.00 40.68 100 ASP E O 1
ATOM 11704 N N . GLN E 2 101 ? 36.832 -14.457 213.827 1.00 43.27 101 GLN E N 1
ATOM 11705 C CA . GLN E 2 101 ? 37.828 -15.437 214.264 1.00 37.95 101 GLN E CA 1
ATOM 11706 C C . GLN E 2 101 ? 39.218 -14.900 213.967 1.00 45.28 101 GLN E C 1
ATOM 11707 O O . GLN E 2 101 ? 40.127 -15.091 214.769 1.00 51.17 101 GLN E O 1
ATOM 11713 N N . GLN E 2 102 ? 39.358 -14.181 212.847 1.00 49.34 102 GLN E N 1
ATOM 11714 C CA . GLN E 2 102 ? 40.655 -13.676 212.408 1.00 59.41 102 GLN E CA 1
ATOM 11715 C C . GLN E 2 102 ? 41.222 -12.669 213.408 1.00 55.37 102 GLN E C 1
ATOM 11716 O O . GLN E 2 102 ? 42.419 -12.687 213.701 1.00 57.99 102 GLN E O 1
ATOM 11722 N N . ARG E 2 103 ? 40.371 -11.815 213.964 1.00 44.51 103 ARG E N 1
ATOM 11723 C CA . ARG E 2 103 ? 40.820 -10.934 215.034 1.00 45.15 103 ARG E CA 1
ATOM 11724 C C . ARG E 2 103 ? 41.170 -11.683 216.333 1.00 48.02 103 ARG E C 1
ATOM 11725 O O . ARG E 2 103 ? 42.208 -11.401 216.958 1.00 51.01 103 ARG E O 1
ATOM 11733 N N . VAL E 2 104 ? 40.326 -12.642 216.726 1.00 31.88 104 VAL E N 1
ATOM 11734 C CA . VAL E 2 104 ? 40.533 -13.334 217.995 1.00 30.59 104 VAL E CA 1
ATOM 11735 C C . VAL E 2 104 ? 41.829 -14.168 217.960 1.00 37.10 104 VAL E C 1
ATOM 11736 O O . VAL E 2 104 ? 42.572 -14.254 218.940 1.00 40.75 104 VAL E O 1
ATOM 11740 N N . ALA E 2 105 ? 42.135 -14.720 216.803 1.00 41.53 105 ALA E N 1
ATOM 11741 C CA . ALA E 2 105 ? 43.368 -15.467 216.621 1.00 44.09 105 ALA E CA 1
ATOM 11742 C C . ALA E 2 105 ? 44.638 -14.675 216.929 1.00 48.58 105 ALA E C 1
ATOM 11743 O O . ALA E 2 105 ? 45.692 -15.270 217.148 1.00 51.27 105 ALA E O 1
ATOM 11745 N N . LEU E 2 106 ? 44.557 -13.347 216.920 1.00 47.74 106 LEU E N 1
ATOM 11746 C CA . LEU E 2 106 ? 45.761 -12.529 217.104 1.00 43.78 106 LEU E CA 1
ATOM 11747 C C . LEU E 2 106 ? 46.105 -12.374 218.569 1.00 44.06 106 LEU E C 1
ATOM 11748 O O . LEU E 2 106 ? 47.182 -11.906 218.908 1.00 51.94 106 LEU E O 1
ATOM 11753 N N . PHE E 2 107 ? 45.179 -12.769 219.434 1.00 40.29 107 PHE E N 1
ATOM 11754 C CA . PHE E 2 107 ? 45.345 -12.551 220.863 1.00 43.81 107 PHE E CA 1
ATOM 11755 C C . PHE E 2 107 ? 46.112 -13.686 221.530 1.00 44.38 107 PHE E C 1
ATOM 11756 O O . PHE E 2 107 ? 46.045 -14.837 221.087 1.00 38.08 107 PHE E O 1
ATOM 11764 N N . GLN E 2 108 ? 46.835 -13.366 222.600 1.00 38.51 108 GLN E N 1
ATOM 11765 C CA . GLN E 2 108 ? 47.493 -14.406 223.374 1.00 37.03 108 GLN E CA 1
ATOM 11766 C C . GLN E 2 108 ? 46.521 -15.176 224.294 1.00 41.92 108 GLN E C 1
ATOM 11767 O O . GLN E 2 108 ? 45.432 -14.679 224.641 1.00 39.45 108 GLN E O 1
ATOM 11773 N N . ASP E 2 109 ? 46.945 -16.363 224.725 1.00 45.15 109 ASP E N 1
ATOM 11774 C CA . ASP E 2 109 ? 46.098 -17.225 225.545 1.00 39.00 109 ASP E CA 1
ATOM 11775 C C . ASP E 2 109 ? 45.457 -16.436 226.688 1.00 40.97 109 ASP E C 1
ATOM 11776 O O . ASP E 2 109 ? 44.232 -16.483 226.867 1.00 45.83 109 ASP E O 1
ATOM 11781 N N . GLU E 2 110 ? 46.277 -15.705 227.446 1.00 36.93 110 GLU E N 1
ATOM 11782 C CA . GLU E 2 110 ? 45.761 -14.953 228.589 1.00 37.25 110 GLU E CA 1
ATOM 11783 C C . GLU E 2 110 ? 44.656 -14.001 228.177 1.00 45.85 110 GLU E C 1
ATOM 11784 O O . GLU E 2 110 ? 43.624 -13.933 228.846 1.00 51.12 110 GLU E O 1
ATOM 11790 N N . THR E 2 111 ? 44.842 -13.286 227.069 1.00 39.15 111 THR E N 1
ATOM 11791 C CA . THR E 2 111 ? 43.787 -12.372 226.629 1.00 39.24 111 THR E CA 1
ATOM 11792 C C . THR E 2 111 ? 42.466 -13.100 226.345 1.00 42.02 111 THR E C 1
ATOM 11793 O O . THR E 2 111 ? 41.389 -12.614 226.733 1.00 44.15 111 THR E O 1
ATOM 11797 N N . LEU E 2 112 ? 42.553 -14.286 225.735 1.00 46.42 112 LEU E N 1
ATOM 11798 C CA . LEU E 2 112 ? 41.375 -15.121 225.488 1.00 40.40 112 LEU E CA 1
ATOM 11799 C C . LEU E 2 112 ? 40.718 -15.569 226.815 1.00 46.77 112 LEU E C 1
ATOM 11800 O O . LEU E 2 112 ? 39.474 -15.564 226.949 1.00 43.18 112 LEU E O 1
ATOM 11805 N N . PHE E 2 113 ? 41.547 -15.945 227.791 1.00 36.21 113 PHE E N 1
ATOM 11806 C CA . PHE E 2 113 ? 41.026 -16.304 229.101 1.00 39.11 113 PHE E CA 1
ATOM 11807 C C . PHE E 2 113 ? 40.235 -15.133 229.702 1.00 46.30 113 PHE E C 1
ATOM 11808 O O . PHE E 2 113 ? 39.130 -15.306 230.227 1.00 50.42 113 PHE E O 1
ATOM 11816 N N . PHE E 2 114 ? 40.834 -13.947 229.643 1.00 38.10 114 PHE E N 1
ATOM 11817 C CA . PHE E 2 114 ? 40.210 -12.730 230.137 1.00 36.74 114 PHE E CA 1
ATOM 11818 C C . PHE E 2 114 ? 38.821 -12.522 229.526 1.00 42.23 114 PHE E C 1
ATOM 11819 O O . PHE E 2 114 ? 37.822 -12.336 230.236 1.00 39.53 114 PHE E O 1
ATOM 11827 N N . LEU E 2 115 ? 38.770 -12.534 228.199 1.00 35.05 115 LEU E N 1
ATOM 11828 C CA . LEU E 2 115 ? 37.493 -12.405 227.507 1.00 31.43 115 LEU E CA 1
ATOM 11829 C C . LEU E 2 115 ? 36.491 -13.498 227.893 1.00 37.50 115 LEU E C 1
ATOM 11830 O O . LEU E 2 115 ? 35.337 -13.204 228.204 1.00 36.73 115 LEU E O 1
ATOM 11835 N N . PHE E 2 116 ? 36.943 -14.752 227.885 1.00 35.87 116 PHE E N 1
ATOM 11836 C CA . PHE E 2 116 ? 36.093 -15.899 228.205 1.00 41.57 116 PHE E CA 1
ATOM 11837 C C . PHE E 2 116 ? 35.474 -15.791 229.611 1.00 47.01 116 PHE E C 1
ATOM 11838 O O . PHE E 2 116 ? 34.344 -16.215 229.843 1.00 47.06 116 PHE E O 1
ATOM 11846 N N . TYR E 2 117 ? 36.227 -15.232 230.548 1.00 46.35 117 TYR E N 1
ATOM 11847 C CA . TYR E 2 117 ? 35.741 -15.074 231.907 1.00 47.41 117 TYR E CA 1
ATOM 11848 C C . TYR E 2 117 ? 35.027 -13.743 232.120 1.00 48.27 117 TYR E C 1
ATOM 11849 O O . TYR E 2 117 ? 34.470 -13.526 233.189 1.00 53.48 117 TYR E O 1
ATOM 11858 N N . LYS E 2 118 ? 35.060 -12.838 231.139 1.00 46.56 118 LYS E N 1
ATOM 11859 C CA . LYS E 2 118 ? 34.439 -11.524 231.355 1.00 43.47 118 LYS E CA 1
ATOM 11860 C C . LYS E 2 118 ? 33.090 -11.333 230.653 1.00 44.83 118 LYS E C 1
ATOM 11861 O O . LYS E 2 118 ? 32.283 -10.500 231.076 1.00 50.38 118 LYS E O 1
ATOM 11867 N N . HIS E 2 119 ? 32.841 -12.100 229.594 1.00 44.69 119 HIS E N 1
ATOM 11868 C CA . HIS E 2 119 ? 31.617 -11.929 228.806 1.00 44.14 119 HIS E CA 1
ATOM 11869 C C . HIS E 2 119 ? 30.820 -13.221 228.593 1.00 49.09 119 HIS E C 1
ATOM 11870 O O . HIS E 2 119 ? 30.768 -13.753 227.482 1.00 58.30 119 HIS E O 1
ATOM 11877 N N . PRO E 2 120 ? 30.175 -13.712 229.654 1.00 40.80 120 PRO E N 1
ATOM 11878 C CA . PRO E 2 120 ? 29.414 -14.951 229.496 1.00 45.66 120 PRO E CA 1
ATOM 11879 C C . PRO E 2 120 ? 28.232 -14.778 228.528 1.00 46.90 120 PRO E C 1
ATOM 11880 O O . PRO E 2 120 ? 27.665 -13.677 228.457 1.00 43.35 120 PRO E O 1
ATOM 11884 N N . GLY E 2 121 ? 27.904 -15.842 227.787 1.00 40.14 121 GLY E N 1
ATOM 11885 C CA . GLY E 2 121 ? 26.730 -15.884 226.930 1.00 42.63 121 GLY E CA 1
ATOM 11886 C C . GLY E 2 121 ? 26.766 -14.945 225.743 1.00 47.60 121 GLY E C 1
ATOM 11887 O O . GLY E 2 121 ? 25.734 -14.410 225.322 1.00 52.44 121 GLY E O 1
ATOM 11888 N N . THR E 2 122 ? 27.970 -14.732 225.226 1.00 45.88 122 THR E N 1
ATOM 11889 C CA . THR E 2 122 ? 28.203 -13.839 224.105 1.00 47.61 122 THR E CA 1
ATOM 11890 C C . THR E 2 122 ? 29.026 -14.495 223.013 1.00 52.79 122 THR E C 1
ATOM 11891 O O . THR E 2 122 ? 29.698 -15.505 223.262 1.00 54.08 122 THR E O 1
ATOM 11895 N N . VAL E 2 123 ? 29.039 -13.867 221.838 1.00 51.01 123 VAL E N 1
ATOM 11896 C CA . VAL E 2 123 ? 29.861 -14.320 220.716 1.00 48.31 123 VAL E CA 1
ATOM 11897 C C . VAL E 2 123 ? 31.346 -14.440 221.099 1.00 45.26 123 VAL E C 1
ATOM 11898 O O . VAL E 2 123 ? 32.011 -15.426 220.750 1.00 44.30 123 VAL E O 1
ATOM 11902 N N . ILE E 2 124 ? 31.866 -13.458 221.829 1.00 36.09 124 ILE E N 1
ATOM 11903 C CA . ILE E 2 124 ? 33.287 -13.469 222.115 1.00 38.04 124 ILE E CA 1
ATOM 11904 C C . ILE E 2 124 ? 33.645 -14.630 223.079 1.00 37.78 124 ILE E C 1
ATOM 11905 O O . ILE E 2 124 ? 34.721 -15.214 222.985 1.00 37.78 124 ILE E O 1
ATOM 11910 N N . GLN E 2 125 ? 32.729 -15.023 223.956 1.00 44.43 125 GLN E N 1
ATOM 11911 C CA . GLN E 2 125 ? 33.019 -16.160 224.827 1.00 43.06 125 GLN E CA 1
ATOM 11912 C C . GLN E 2 125 ? 33.131 -17.434 223.983 1.00 48.99 125 GLN E C 1
ATOM 11913 O O . GLN E 2 125 ? 34.073 -18.216 224.150 1.00 51.72 125 GLN E O 1
ATOM 11919 N N . GLU E 2 126 ? 32.195 -17.620 223.057 1.00 42.04 126 GLU E N 1
ATOM 11920 C CA . GLU E 2 126 ? 32.249 -18.764 222.161 1.00 43.17 126 GLU E CA 1
ATOM 11921 C C . GLU E 2 126 ? 33.508 -18.755 221.257 1.00 53.03 126 GLU E C 1
ATOM 11922 O O . GLU E 2 126 ? 34.114 -19.805 220.983 1.00 55.66 126 GLU E O 1
ATOM 11928 N N . LEU E 2 127 ? 33.891 -17.583 220.770 1.00 43.90 127 LEU E N 1
ATOM 11929 C CA . LEU E 2 127 ? 35.037 -17.529 219.887 1.00 46.01 127 LEU E CA 1
ATOM 11930 C C . LEU E 2 127 ? 36.334 -17.835 220.662 1.00 46.84 127 LEU E C 1
ATOM 11931 O O . LEU E 2 127 ? 37.204 -18.571 220.180 1.00 53.44 127 LEU E O 1
ATOM 11936 N N . THR E 2 128 ? 36.453 -17.307 221.873 1.00 34.36 128 THR E N 1
ATOM 11937 C CA . THR E 2 128 ? 37.624 -17.618 222.686 1.00 33.74 128 THR E CA 1
ATOM 11938 C C . THR E 2 128 ? 37.629 -19.093 223.119 1.00 38.02 128 THR E C 1
ATOM 11939 O O . THR E 2 128 ? 38.676 -19.708 223.245 1.00 46.28 128 THR E O 1
ATOM 11943 N N . TYR E 2 129 ? 36.462 -19.659 223.366 1.00 39.01 129 TYR E N 1
ATOM 11944 C CA . TYR E 2 129 ? 36.409 -21.080 223.629 1.00 42.55 129 TYR E CA 1
ATOM 11945 C C . TYR E 2 129 ? 36.950 -21.868 222.428 1.00 40.23 129 TYR E C 1
ATOM 11946 O O . TYR E 2 129 ? 37.763 -22.782 222.582 1.00 39.50 129 TYR E O 1
ATOM 11955 N N . LEU E 2 130 ? 36.496 -21.521 221.231 1.00 37.44 130 LEU E N 1
ATOM 11956 C CA . LEU E 2 130 ? 36.926 -22.269 220.046 1.00 39.81 130 LEU E CA 1
ATOM 11957 C C . LEU E 2 130 ? 38.418 -22.120 219.777 1.00 39.75 130 LEU E C 1
ATOM 11958 O O . LEU E 2 130 ? 39.086 -23.085 219.395 1.00 40.38 130 LEU E O 1
ATOM 11963 N N . GLU E 2 131 ? 38.929 -20.908 219.985 1.00 38.65 131 GLU E N 1
ATOM 11964 C CA . GLU E 2 131 ? 40.337 -20.610 219.759 1.00 34.45 131 GLU E CA 1
ATOM 11965 C C . GLU E 2 131 ? 41.232 -21.306 220.796 1.00 39.53 131 GLU E C 1
ATOM 11966 O O . GLU E 2 131 ? 42.300 -21.841 220.475 1.00 37.17 131 GLU E O 1
ATOM 11972 N N . LEU E 2 132 ? 40.805 -21.287 222.049 1.00 40.16 132 LEU E N 1
ATOM 11973 C CA . LEU E 2 132 ? 41.545 -21.990 223.075 1.00 37.88 132 LEU E CA 1
ATOM 11974 C C . LEU E 2 132 ? 41.534 -23.478 222.801 1.00 41.47 132 LEU E C 1
ATOM 11975 O O . LEU E 2 132 ? 42.552 -24.175 222.969 1.00 36.13 132 LEU E O 1
ATOM 11980 N N . ARG E 2 133 ? 40.376 -23.948 222.351 1.00 41.52 133 ARG E N 1
ATOM 11981 C CA . ARG E 2 133 ? 40.212 -25.342 221.999 1.00 46.10 133 ARG E CA 1
ATOM 11982 C C . ARG E 2 133 ? 41.230 -25.705 220.902 1.00 43.99 133 ARG E C 1
ATOM 11983 O O . ARG E 2 133 ? 41.903 -26.737 220.985 1.00 39.30 133 ARG E O 1
ATOM 11991 N N . LYS E 2 134 ? 41.378 -24.817 219.914 1.00 44.74 134 LYS E N 1
ATOM 11992 C CA . LYS E 2 134 ? 42.312 -25.012 218.805 1.00 40.10 134 LYS E CA 1
ATOM 11993 C C . LYS E 2 134 ? 43.781 -25.053 219.238 1.00 37.03 134 LYS E C 1
ATOM 11994 O O . LYS E 2 134 ? 44.598 -25.744 218.630 1.00 44.49 134 LYS E O 1
ATOM 12000 N N . ARG E 2 135 ? 44.115 -24.303 220.279 1.00 45.02 135 ARG E N 1
ATOM 12001 C CA . ARG E 2 135 ? 45.471 -24.273 220.823 1.00 42.64 135 ARG E CA 1
ATOM 12002 C C . ARG E 2 135 ? 45.707 -25.382 221.840 1.00 47.84 135 ARG E C 1
ATOM 12003 O O . ARG E 2 135 ? 46.647 -25.318 222.654 1.00 44.90 135 ARG E O 1
ATOM 12011 N N . ASN E 2 136 ? 44.838 -26.387 221.788 1.00 37.70 136 ASN E N 1
ATOM 12012 C CA . ASN E 2 136 ? 44.956 -27.580 222.617 1.00 53.84 136 ASN E CA 1
ATOM 12013 C C . ASN E 2 136 ? 44.762 -27.321 224.136 1.00 43.20 136 ASN E C 1
ATOM 12014 O O . ASN E 2 136 ? 45.338 -28.014 224.974 1.00 43.30 136 ASN E O 1
ATOM 12019 N N . TRP E 2 137 ? 43.952 -26.319 224.478 1.00 43.56 137 TRP E N 1
ATOM 12020 C CA . TRP E 2 137 ? 43.453 -26.167 225.838 1.00 47.43 137 TRP E CA 1
ATOM 12021 C C . TRP E 2 137 ? 42.145 -26.926 225.933 1.00 51.44 137 TRP E C 1
ATOM 12022 O O . TRP E 2 137 ? 41.368 -26.945 224.987 1.00 56.45 137 TRP E O 1
ATOM 12033 N N . ARG E 2 138 ? 41.886 -27.534 227.074 1.00 50.89 138 ARG E N 1
ATOM 12034 C CA . ARG E 2 138 ? 40.603 -28.167 227.302 1.00 49.89 138 ARG E CA 1
ATOM 12035 C C . ARG E 2 138 ? 39.927 -27.508 228.507 1.00 52.90 138 ARG E C 1
ATOM 12036 O O . ARG E 2 138 ? 40.592 -27.107 229.465 1.00 56.83 138 ARG E O 1
ATOM 12044 N N . TYR E 2 139 ? 38.609 -27.363 228.440 1.00 40.27 139 TYR E N 1
ATOM 12045 C CA . TYR E 2 139 ? 37.853 -26.692 229.503 1.00 43.54 139 TYR E CA 1
ATOM 12046 C C . TYR E 2 139 ? 37.206 -27.669 230.498 1.00 42.42 139 TYR E C 1
ATOM 12047 O O . TYR E 2 139 ? 36.398 -28.513 230.115 1.00 49.76 139 TYR E O 1
ATOM 12056 N N . HIS E 2 140 ? 37.569 -27.556 231.774 1.00 37.80 140 HIS E N 1
ATOM 12057 C CA . HIS E 2 140 ? 36.980 -28.403 232.811 1.00 37.93 140 HIS E CA 1
ATOM 12058 C C . HIS E 2 140 ? 35.636 -27.865 233.275 1.00 39.20 140 HIS E C 1
ATOM 12059 O O . HIS E 2 140 ? 35.553 -26.737 233.770 1.00 41.53 140 HIS E O 1
ATOM 12066 N N . LYS E 2 141 ? 34.600 -28.687 233.135 1.00 37.56 141 LYS E N 1
ATOM 12067 C CA . LYS E 2 141 ? 33.218 -28.262 233.362 1.00 38.97 141 LYS E CA 1
ATOM 12068 C C . LYS E 2 141 ? 32.875 -27.888 234.794 1.00 47.67 141 LYS E C 1
ATOM 12069 O O . LYS E 2 141 ? 32.206 -26.866 235.023 1.00 51.60 141 LYS E O 1
ATOM 12075 N N . THR E 2 142 ? 33.320 -28.691 235.759 1.00 45.84 142 THR E N 1
ATOM 12076 C CA . THR E 2 142 ? 32.915 -28.443 237.149 1.00 48.98 142 THR E CA 1
ATOM 12077 C C . THR E 2 142 ? 33.913 -27.531 237.891 1.00 50.52 142 THR E C 1
ATOM 12078 O O . THR E 2 142 ? 33.556 -26.853 238.841 1.00 54.68 142 THR E O 1
ATOM 12082 N N . LEU E 2 143 ? 35.164 -27.505 237.467 1.00 51.16 143 LEU E N 1
ATOM 12083 C CA . LEU E 2 143 ? 36.096 -26.549 238.046 1.00 45.04 143 LEU E CA 1
ATOM 12084 C C . LEU E 2 143 ? 35.981 -25.183 237.356 1.00 43.39 143 LEU E C 1
ATOM 12085 O O . LEU E 2 143 ? 36.457 -24.185 237.887 1.00 39.26 143 LEU E O 1
ATOM 12090 N N . LYS E 2 144 ? 35.376 -25.160 236.164 1.00 41.48 144 LYS E N 1
ATOM 12091 C CA . LYS E 2 144 ? 35.305 -23.962 235.322 1.00 36.11 144 LYS E CA 1
ATOM 12092 C C . LYS E 2 144 ? 36.693 -23.360 235.191 1.00 40.23 144 LYS E C 1
ATOM 12093 O O . LYS E 2 144 ? 36.948 -22.199 235.509 1.00 41.02 144 LYS E O 1
ATOM 12099 N N . ALA E 2 145 ? 37.604 -24.201 234.739 1.00 39.85 145 ALA E N 1
ATOM 12100 C CA . ALA E 2 145 ? 38.982 -23.807 234.605 1.00 36.53 145 ALA E CA 1
ATOM 12101 C C . ALA E 2 145 ? 39.576 -24.504 233.393 1.00 40.96 145 ALA E C 1
ATOM 12102 O O . ALA E 2 145 ? 39.231 -25.657 233.124 1.00 41.31 145 ALA E O 1
ATOM 12104 N N . TRP E 2 146 ? 40.461 -23.815 232.674 1.00 41.33 146 TRP E N 1
ATOM 12105 C CA . TRP E 2 146 ? 41.125 -24.415 231.512 1.00 40.41 146 TRP E CA 1
ATOM 12106 C C . TRP E 2 146 ? 42.438 -25.107 231.890 1.00 44.86 146 TRP E C 1
ATOM 12107 O O . TRP E 2 146 ? 43.220 -24.601 232.717 1.00 44.32 146 TRP E O 1
ATOM 12118 N N . LEU E 2 147 ? 42.694 -26.250 231.262 1.00 43.48 147 LEU E N 1
ATOM 12119 C CA . LEU E 2 147 ? 43.934 -26.978 231.482 1.00 38.55 147 LEU E CA 1
ATOM 12120 C C . LEU E 2 147 ? 44.513 -27.402 230.167 1.00 37.77 147 LEU E C 1
ATOM 12121 O O . LEU E 2 147 ? 43.776 -27.564 229.199 1.00 44.13 147 LEU E O 1
ATOM 12126 N N . THR E 2 148 ? 45.819 -27.615 230.120 1.00 35.11 148 THR E N 1
ATOM 12127 C CA . THR E 2 148 ? 46.398 -28.206 228.920 1.00 39.08 148 THR E CA 1
ATOM 12128 C C . THR E 2 148 ? 47.539 -29.107 229.298 1.00 47.20 148 THR E C 1
ATOM 12129 O O . THR E 2 148 ? 48.130 -28.935 230.352 1.00 63.93 148 THR E O 1
ATOM 12133 N N . LYS E 2 149 ? 47.817 -30.088 228.447 1.00 39.71 149 LYS E N 1
ATOM 12134 C CA . LYS E 2 149 ? 48.854 -31.075 228.720 1.00 38.72 149 LYS E CA 1
ATOM 12135 C C . LYS E 2 149 ? 50.225 -30.442 228.987 1.00 48.03 149 LYS E C 1
ATOM 12136 O O . LYS E 2 149 ? 50.614 -29.480 228.331 1.00 51.17 149 LYS E O 1
ATOM 12142 N N . ASP E 2 150 ? 50.918 -30.950 230.004 1.00 54.44 150 ASP E N 1
ATOM 12143 C CA . ASP E 2 150 ? 52.313 -30.612 230.233 1.00 56.75 150 ASP E CA 1
ATOM 12144 C C . ASP E 2 150 ? 53.136 -31.514 229.330 1.00 60.79 150 ASP E C 1
ATOM 12145 O O . ASP E 2 150 ? 53.113 -32.734 229.498 1.00 64.14 150 ASP E O 1
ATOM 12150 N N . PRO E 2 151 ? 53.843 -30.918 228.349 1.00 61.24 151 PRO E N 1
ATOM 12151 C CA . PRO E 2 151 ? 54.528 -31.673 227.294 1.00 65.55 151 PRO E CA 1
ATOM 12152 C C . PRO E 2 151 ? 55.564 -32.641 227.847 1.00 76.39 151 PRO E C 1
ATOM 12153 O O . PRO E 2 151 ? 55.870 -33.641 227.191 1.00 81.29 151 PRO E O 1
ATOM 12157 N N . MET E 2 152 ? 56.075 -32.358 229.044 1.00 75.80 152 MET E N 1
ATOM 12158 C CA . MET E 2 152 ? 57.183 -33.133 229.596 1.00 83.65 152 MET E CA 1
ATOM 12159 C C . MET E 2 152 ? 56.782 -34.533 230.089 1.00 78.10 152 MET E C 1
ATOM 12160 O O . MET E 2 152 ? 57.633 -35.296 230.550 1.00 82.70 152 MET E O 1
ATOM 12165 N N . MET E 2 153 ? 55.503 -34.886 229.989 1.00 70.30 153 MET E N 1
ATOM 12166 C CA . MET E 2 153 ? 55.083 -36.231 230.399 1.00 67.73 153 MET E CA 1
ATOM 12167 C C . MET E 2 153 ? 53.840 -36.713 229.629 1.00 59.14 153 MET E C 1
ATOM 12168 O O . MET E 2 153 ? 52.946 -35.930 229.281 1.00 57.88 153 MET E O 1
ATOM 12173 N N . GLU E 2 154 ? 53.791 -38.023 229.400 1.00 51.06 154 GLU E N 1
ATOM 12174 C CA . GLU E 2 154 ? 52.738 -38.652 228.607 1.00 51.12 154 GLU E CA 1
ATOM 12175 C C . GLU E 2 154 ? 51.667 -39.186 229.532 1.00 54.76 154 GLU E C 1
ATOM 12176 O O . GLU E 2 154 ? 51.980 -39.809 230.553 1.00 61.61 154 GLU E O 1
ATOM 12182 N N . PRO E 2 155 ? 50.394 -38.927 229.202 1.00 51.66 155 PRO E N 1
ATOM 12183 C CA . PRO E 2 155 ? 49.319 -39.415 230.070 1.00 50.53 155 PRO E CA 1
ATOM 12184 C C . PRO E 2 155 ? 49.278 -40.924 230.072 1.00 47.80 155 PRO E C 1
ATOM 12185 O O . PRO E 2 155 ? 49.733 -41.553 229.120 1.00 63.36 155 PRO E O 1
ATOM 12189 N N . ILE E 2 156 ? 48.761 -41.504 231.142 1.00 48.74 156 ILE E N 1
ATOM 12190 C CA . ILE E 2 156 ? 48.476 -42.935 231.150 1.00 50.88 156 ILE E CA 1
ATOM 12191 C C . ILE E 2 156 ? 46.973 -43.113 231.435 1.00 53.25 156 ILE E C 1
ATOM 12192 O O . ILE E 2 156 ? 46.448 -42.730 232.485 1.00 60.67 156 ILE E O 1
ATOM 12197 N N . VAL E 2 157 ? 46.278 -43.638 230.437 1.00 46.60 157 VAL E N 1
ATOM 12198 C CA . VAL E 2 157 ? 44.844 -43.811 230.498 1.00 47.35 157 VAL E CA 1
ATOM 12199 C C . VAL E 2 157 ? 44.489 -44.938 231.454 1.00 54.77 157 VAL E C 1
ATOM 12200 O O . VAL E 2 157 ? 45.168 -45.983 231.495 1.00 52.59 157 VAL E O 1
ATOM 12204 N N . SER E 2 158 ? 43.434 -44.713 232.235 1.00 52.21 158 SER E N 1
ATOM 12205 C CA . SER E 2 158 ? 42.983 -45.687 233.215 1.00 53.57 158 SER E CA 1
ATOM 12206 C C . SER E 2 158 ? 42.373 -46.918 232.551 1.00 55.64 158 SER E C 1
ATOM 12207 O O . SER E 2 158 ? 41.933 -46.857 231.410 1.00 67.03 158 SER E O 1
ATOM 12210 N N . ALA E 2 159 ? 42.327 -48.027 233.273 1.00 55.93 159 ALA E N 1
ATOM 12211 C CA . ALA E 2 159 ? 41.892 -49.294 232.689 1.00 60.13 159 ALA E CA 1
ATOM 12212 C C . ALA E 2 159 ? 40.484 -49.253 232.074 1.00 61.96 159 ALA E C 1
ATOM 12213 O O . ALA E 2 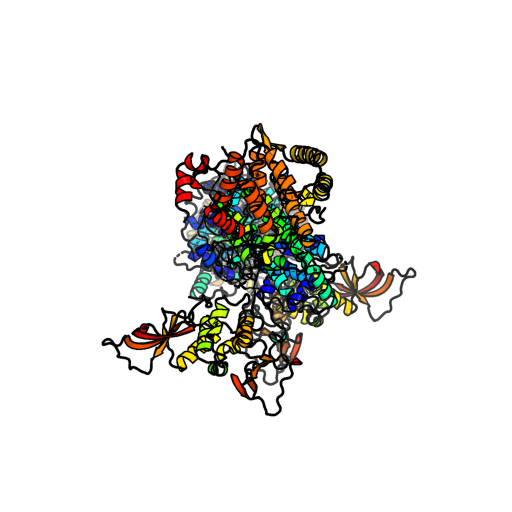159 ? 40.236 -49.888 231.058 1.00 62.47 159 ALA E O 1
ATOM 12215 N N . ASP E 2 160 ? 39.563 -48.525 232.700 1.00 66.13 160 ASP E N 1
ATOM 12216 C CA . ASP E 2 160 ? 38.189 -48.414 232.202 1.00 69.25 160 ASP E CA 1
ATOM 12217 C C . ASP E 2 160 ? 38.053 -47.434 231.036 1.00 65.57 160 ASP E C 1
ATOM 12218 O O . ASP E 2 160 ? 37.017 -47.380 230.368 1.00 66.81 160 ASP E O 1
ATOM 12223 N N . GLY E 2 161 ? 39.099 -46.648 230.809 1.00 62.66 161 GLY E N 1
ATOM 12224 C CA . GLY E 2 161 ? 39.113 -45.676 229.733 1.00 58.86 161 GLY E CA 1
ATOM 12225 C C . GLY E 2 161 ? 38.310 -44.411 230.017 1.00 58.72 161 GLY E C 1
ATOM 12226 O O . GLY E 2 161 ? 38.145 -43.560 229.140 1.00 50.69 161 GLY E O 1
ATOM 12227 N N . LEU E 2 162 ? 37.855 -44.239 231.253 1.00 63.57 162 LEU E N 1
ATOM 12228 C CA . LEU E 2 162 ? 37.035 -43.071 231.561 1.00 57.66 162 LEU E CA 1
ATOM 12229 C C . LEU E 2 162 ? 37.870 -41.894 232.079 1.00 52.02 162 LEU E C 1
ATOM 12230 O O . LEU E 2 162 ? 37.375 -40.764 232.223 1.00 52.14 162 LEU E O 1
ATOM 12235 N N . SER E 2 163 ? 39.150 -42.156 232.310 1.00 48.18 163 SER E N 1
ATOM 12236 C CA . SER E 2 163 ? 40.043 -41.140 232.830 1.00 48.65 163 SER E CA 1
ATOM 12237 C C . SER E 2 163 ? 41.478 -41.375 232.391 1.00 50.58 163 SER E C 1
ATOM 12238 O O . SER E 2 163 ? 41.825 -42.454 231.902 1.00 55.02 163 SER E O 1
ATOM 12241 N N . GLU E 2 164 ? 42.310 -40.356 232.566 1.00 45.05 164 GLU E N 1
ATOM 12242 C CA . GLU E 2 164 ? 43.736 -40.511 232.330 1.00 50.13 164 GLU E CA 1
ATOM 12243 C C . GLU E 2 164 ? 44.465 -39.808 233.444 1.00 48.13 164 GLU E C 1
ATOM 12244 O O . GLU E 2 164 ? 43.960 -38.833 234.009 1.00 44.25 164 GLU E O 1
ATOM 12250 N N . ARG E 2 165 ? 45.653 -40.300 233.764 1.00 45.62 165 ARG E N 1
ATOM 12251 C CA . ARG E 2 165 ? 46.452 -39.661 234.784 1.00 46.56 165 ARG E CA 1
ATOM 12252 C C . ARG E 2 165 ? 47.634 -39.018 234.107 1.00 55.80 165 ARG E C 1
ATOM 12253 O O . ARG E 2 165 ? 48.342 -39.664 233.340 1.00 66.79 165 ARG E O 1
ATOM 12261 N N . GLY E 2 166 ? 47.834 -37.730 234.354 1.00 59.48 166 GLY E N 1
ATOM 12262 C CA . GLY E 2 166 ? 48.894 -37.025 233.657 1.00 50.56 166 GLY E CA 1
ATOM 12263 C C . GLY E 2 166 ? 49.278 -35.698 234.260 1.00 52.62 166 GLY E C 1
ATOM 12264 O O . GLY E 2 166 ? 48.727 -35.283 235.275 1.00 62.79 166 GLY E O 1
ATOM 12265 N N . SER E 2 167 ? 50.218 -35.018 233.616 1.00 52.54 167 SER E N 1
ATOM 12266 C CA . SER E 2 167 ? 50.667 -33.714 234.070 1.00 44.21 167 SER E CA 1
ATOM 12267 C C . SER E 2 167 ? 50.030 -32.611 233.232 1.00 43.32 167 SER E C 1
ATOM 12268 O O . SER E 2 167 ? 50.023 -32.678 232.008 1.00 55.37 167 SER E O 1
ATOM 12271 N N . TYR E 2 168 ? 49.497 -31.595 233.901 1.00 40.02 168 TYR E N 1
ATOM 12272 C CA . TYR E 2 168 ? 48.734 -30.561 233.224 1.00 34.41 168 TYR E CA 1
ATOM 12273 C C . TYR E 2 168 ? 49.109 -29.206 233.763 1.00 36.95 168 TYR E C 1
ATOM 12274 O O . TYR E 2 168 ? 49.700 -29.093 234.829 1.00 44.24 168 TYR E O 1
ATOM 12283 N N . VAL E 2 169 ? 48.749 -28.182 233.011 1.00 35.37 169 VAL E N 1
ATOM 12284 C CA . VAL E 2 169 ? 48.940 -26.798 233.387 1.00 42.86 169 VAL E CA 1
ATOM 12285 C C . VAL E 2 169 ? 47.550 -26.205 233.417 1.00 48.30 169 VAL E C 1
ATOM 12286 O O . VAL E 2 169 ? 46.869 -26.193 232.386 1.00 47.97 169 VAL E O 1
ATOM 12290 N N . PHE E 2 170 ? 47.114 -25.787 234.607 1.00 53.24 170 PHE E N 1
ATOM 12291 C CA . PHE E 2 170 ? 45.809 -25.149 234.822 1.00 47.26 170 PHE E CA 1
ATOM 12292 C C . PHE E 2 170 ? 45.914 -23.621 234.813 1.00 47.82 170 PHE E C 1
ATOM 12293 O O . PHE E 2 170 ? 46.855 -23.060 235.373 1.00 47.66 170 PHE E O 1
ATOM 12301 N N . PHE E 2 171 ? 44.955 -22.921 234.219 1.00 42.46 171 PHE E N 1
ATOM 12302 C CA . PHE E 2 171 ? 45.010 -21.471 234.357 1.00 41.27 171 PHE E CA 1
ATOM 12303 C C . PHE E 2 171 ? 44.111 -21.006 235.492 1.00 43.25 171 PHE E C 1
ATOM 12304 O O . PHE E 2 171 ? 42.924 -21.327 235.531 1.00 52.13 171 PHE E O 1
ATOM 12312 N N . ASP E 2 172 ? 44.708 -20.233 236.394 1.00 41.75 172 ASP E N 1
ATOM 12313 C CA . ASP E 2 172 ? 44.054 -19.647 237.560 1.00 44.89 172 ASP E CA 1
ATOM 12314 C C . ASP E 2 172 ? 43.831 -18.162 237.311 1.00 46.78 172 ASP E C 1
ATOM 12315 O O . ASP E 2 172 ? 44.766 -17.361 237.415 1.00 48.75 172 ASP E O 1
ATOM 12320 N N . PRO E 2 173 ? 42.575 -17.787 237.031 1.00 44.54 173 PRO E N 1
ATOM 12321 C CA . PRO E 2 173 ? 42.185 -16.421 236.641 1.00 49.07 173 PRO E CA 1
ATOM 12322 C C . PRO E 2 173 ? 42.232 -15.440 237.814 1.00 54.14 173 PRO E C 1
ATOM 12323 O O . PRO E 2 173 ? 42.213 -14.232 237.580 1.00 56.03 173 PRO E O 1
ATOM 12327 N N . GLN E 2 174 ? 42.282 -15.944 239.047 1.00 44.72 174 GLN E N 1
ATOM 12328 C CA . GLN E 2 174 ? 42.374 -15.062 240.211 1.00 47.25 174 GLN E CA 1
ATOM 12329 C C . GLN E 2 174 ? 43.824 -14.680 240.505 1.00 51.78 174 GLN E C 1
ATOM 12330 O O . GLN E 2 174 ? 44.108 -13.563 240.931 1.00 53.37 174 GLN E O 1
ATOM 12336 N N . ARG E 2 175 ? 44.746 -15.600 240.252 1.00 52.32 175 ARG E N 1
ATOM 12337 C CA . ARG E 2 175 ? 46.165 -15.307 240.426 1.00 53.37 175 ARG E CA 1
ATOM 12338 C C . ARG E 2 175 ? 46.855 -14.932 239.102 1.00 51.96 175 ARG E C 1
ATOM 12339 O O . ARG E 2 175 ? 48.041 -14.529 239.087 1.00 42.61 175 ARG E O 1
ATOM 12347 N N . TRP E 2 176 ? 46.117 -15.084 238.003 1.00 44.51 176 TRP E N 1
ATOM 12348 C CA . TRP E 2 176 ? 46.660 -14.853 236.670 1.00 44.66 176 TRP E CA 1
ATOM 12349 C C . TRP E 2 176 ? 47.987 -15.606 236.537 1.00 41.84 176 TRP E C 1
ATOM 12350 O O . TRP E 2 176 ? 49.051 -15.032 236.350 1.00 38.10 176 TRP E O 1
ATOM 12361 N N . GLU E 2 177 ? 47.908 -16.914 236.694 1.00 38.97 177 GLU E N 1
ATOM 12362 C CA . GLU E 2 177 ? 49.081 -17.754 236.685 1.00 37.10 177 GLU E CA 1
ATOM 12363 C C . GLU E 2 177 ? 48.736 -19.070 236.037 1.00 51.58 177 GLU E C 1
ATOM 12364 O O . GLU E 2 177 ? 47.604 -19.557 236.180 1.00 53.66 177 GLU E O 1
ATOM 12370 N N . LYS E 2 178 ? 49.715 -19.653 235.348 1.00 52.42 178 LYS E N 1
ATOM 12371 C CA . LYS E 2 178 ? 49.620 -21.037 234.921 1.00 50.54 178 LYS E CA 1
ATOM 12372 C C . LYS E 2 178 ? 50.171 -21.855 236.074 1.00 54.62 178 LYS E C 1
ATOM 12373 O O . LYS E 2 178 ? 51.117 -21.434 236.728 1.00 61.20 178 LYS E O 1
ATOM 12379 N N . CYS E 2 179 ? 49.528 -22.973 236.377 1.00 56.78 179 CYS E N 1
ATOM 12380 C CA . CYS E 2 179 ? 49.880 -23.765 237.544 1.00 60.77 179 CYS E CA 1
ATOM 12381 C C . CYS E 2 179 ? 49.978 -25.250 237.158 1.00 63.41 179 CYS E C 1
ATOM 12382 O O . CYS E 2 179 ? 48.981 -25.855 236.751 1.00 63.20 179 CYS E O 1
ATOM 12385 N N . GLN E 2 180 ? 51.174 -25.831 237.265 1.00 59.30 180 GLN E N 1
ATOM 12386 C CA . GLN E 2 180 ? 51.343 -27.239 236.920 1.00 49.10 180 GLN E CA 1
ATOM 12387 C C . GLN E 2 180 ? 50.833 -28.159 238.043 1.00 49.58 180 GLN E C 1
ATOM 12388 O O . GLN E 2 180 ? 50.974 -27.864 239.236 1.00 50.81 180 GLN E O 1
ATOM 12394 N N . ARG E 2 181 ? 50.257 -29.289 237.639 1.00 45.99 181 ARG E N 1
ATOM 12395 C CA . ARG E 2 181 ? 49.595 -30.208 238.552 1.00 43.68 181 ARG E CA 1
ATOM 12396 C C . ARG E 2 181 ? 49.554 -31.640 237.987 1.00 55.49 181 ARG E C 1
ATOM 12397 O O . ARG E 2 181 ? 49.249 -31.840 236.806 1.00 55.17 181 ARG E O 1
ATOM 12405 N N . ASP E 2 182 ? 49.866 -32.630 238.820 1.00 61.00 182 ASP E N 1
ATOM 12406 C CA . ASP E 2 182 ? 49.625 -34.024 238.451 1.00 53.97 182 ASP E CA 1
ATOM 12407 C C . ASP E 2 182 ? 48.171 -34.308 238.762 1.00 52.85 182 ASP E C 1
ATOM 12408 O O . ASP E 2 182 ? 47.669 -33.959 239.827 1.00 56.65 182 ASP E O 1
ATOM 12413 N N . PHE E 2 183 ? 47.457 -34.881 237.815 1.00 41.26 183 PHE E N 1
ATOM 12414 C CA . PHE E 2 183 ? 46.021 -34.860 237.954 1.00 39.35 183 PHE E CA 1
ATOM 12415 C C . PHE E 2 183 ? 45.394 -36.107 237.367 1.00 51.74 183 PHE E C 1
ATOM 12416 O O . PHE E 2 183 ? 45.857 -36.623 236.326 1.00 51.25 183 PHE E O 1
ATOM 12424 N N . LEU E 2 184 ? 44.363 -36.601 238.059 1.00 46.93 184 LEU E N 1
ATOM 12425 C CA . LEU E 2 184 ? 43.522 -37.665 237.538 1.00 39.26 184 LEU E CA 1
ATOM 12426 C C . LEU E 2 184 ? 42.320 -37.009 236.902 1.00 35.11 184 LEU E C 1
ATOM 12427 O O . LEU E 2 184 ? 41.469 -36.462 237.573 1.00 50.70 184 LEU E O 1
ATOM 12432 N N . LEU E 2 185 ? 42.280 -37.068 235.586 1.00 42.68 185 LEU E N 1
ATOM 12433 C CA . LEU E 2 185 ? 41.349 -36.307 234.777 1.00 46.68 185 LEU E CA 1
ATOM 12434 C C . LEU E 2 185 ? 40.294 -37.188 234.136 1.00 51.80 185 LEU E C 1
ATOM 12435 O O . LEU E 2 185 ? 40.627 -38.142 233.423 1.00 60.38 185 LEU E O 1
ATOM 12440 N N . PHE E 2 186 ? 39.031 -36.852 234.355 1.00 45.33 186 PHE E N 1
ATOM 12441 C CA . PHE E 2 186 ? 37.934 -37.628 233.799 1.00 44.56 186 PHE E CA 1
ATOM 12442 C C . PHE E 2 186 ? 37.416 -37.003 232.528 1.00 47.01 186 PHE E C 1
ATOM 12443 O O . PHE E 2 186 ? 37.084 -35.823 232.522 1.00 40.72 186 PHE E O 1
ATOM 12451 N N . TYR E 2 187 ? 37.327 -37.799 231.461 1.00 45.54 187 TYR E N 1
ATOM 12452 C CA . TYR E 2 187 ? 36.969 -37.260 230.155 1.00 34.17 187 TYR E CA 1
ATOM 12453 C C . TYR E 2 187 ? 35.544 -36.688 230.085 1.00 39.92 187 TYR E C 1
ATOM 12454 O O . TYR E 2 187 ? 35.320 -35.747 229.336 1.00 42.94 187 TYR E O 1
ATOM 12463 N N . ASN E 2 188 ? 34.593 -37.239 230.846 1.00 46.29 188 ASN E N 1
ATOM 12464 C CA . ASN E 2 188 ? 33.237 -36.663 230.896 1.00 49.96 188 ASN E CA 1
ATOM 12465 C C . ASN E 2 188 ? 33.215 -35.231 231.504 1.00 58.51 188 ASN E C 1
ATOM 12466 O O . ASN E 2 188 ? 32.191 -34.544 231.475 1.00 57.42 188 ASN E O 1
ATOM 12471 N N . ALA E 2 189 ? 34.345 -34.798 232.058 1.00 45.76 189 ALA E N 1
ATOM 12472 C CA . ALA E 2 189 ? 34.410 -33.543 232.780 1.00 42.97 189 ALA E CA 1
ATOM 12473 C C . ALA E 2 189 ? 35.040 -32.417 231.944 1.00 48.32 189 ALA E C 1
ATOM 12474 O O . ALA E 2 189 ? 35.036 -31.244 232.351 1.00 49.00 189 ALA E O 1
ATOM 12476 N N . ILE E 2 190 ? 35.575 -32.748 230.772 1.00 47.46 190 ILE E N 1
ATOM 12477 C CA . ILE E 2 190 ? 36.184 -31.700 229.968 1.00 50.30 190 ILE E CA 1
ATOM 12478 C C . ILE E 2 190 ? 35.485 -31.608 228.622 1.00 48.17 190 ILE E C 1
ATOM 12479 O O . ILE E 2 190 ? 34.922 -32.592 228.141 1.00 52.95 190 ILE E O 1
ATOM 12484 N N . MET E 2 191 ? 35.528 -30.430 228.011 1.00 45.64 191 MET E N 1
ATOM 12485 C CA . MET E 2 191 ? 34.874 -30.240 226.721 1.00 52.09 191 MET E CA 1
ATOM 12486 C C . MET E 2 191 ? 35.750 -29.443 225.760 1.00 52.07 191 MET E C 1
ATOM 12487 O O . MET E 2 191 ? 36.770 -28.888 226.170 1.00 52.25 191 MET E O 1
ATOM 12492 N N . THR F 3 48 ? 13.035 30.970 256.218 1.00 137.18 346 THR F N 1
ATOM 12493 C CA . THR F 3 48 ? 14.389 31.512 256.163 1.00 142.36 346 THR F CA 1
ATOM 12494 C C . THR F 3 48 ? 15.023 31.248 254.787 1.00 145.06 346 THR F C 1
ATOM 12495 O O . THR F 3 48 ? 15.695 32.117 254.221 1.00 138.44 346 THR F O 1
ATOM 12497 N N . ASN F 3 49 ? 14.803 30.039 254.267 1.00 148.85 347 ASN F N 1
ATOM 12498 C CA . ASN F 3 49 ? 15.237 29.643 252.923 1.00 144.89 347 ASN F CA 1
ATOM 12499 C C . ASN F 3 49 ? 14.040 29.643 251.961 1.00 140.64 347 ASN F C 1
ATOM 12500 O O . ASN F 3 49 ? 12.896 29.495 252.395 1.00 146.31 347 ASN F O 1
ATOM 12505 N N . ALA F 3 50 ? 14.302 29.795 250.664 1.00 130.49 348 ALA F N 1
ATOM 12506 C CA . ALA F 3 50 ? 13.250 30.102 249.686 1.00 119.52 348 ALA F CA 1
ATOM 12507 C C . ALA F 3 50 ? 12.351 28.924 249.270 1.00 113.10 348 ALA F C 1
ATOM 12508 O O . ALA F 3 50 ? 11.181 29.130 248.949 1.00 111.17 348 ALA F O 1
ATOM 12510 N N . ALA F 3 51 ? 12.869 27.701 249.259 1.00 109.01 349 ALA F N 1
ATOM 12511 C CA . ALA F 3 51 ? 12.056 26.577 248.795 1.00 106.91 349 ALA F CA 1
ATOM 12512 C C . ALA F 3 51 ? 11.113 26.066 249.895 1.00 109.56 349 ALA F C 1
ATOM 12513 O O . ALA F 3 51 ? 10.003 25.604 249.616 1.00 109.98 349 ALA F O 1
ATOM 12515 N N . PHE F 3 52 ? 11.562 26.151 251.142 1.00 109.46 350 PHE F N 1
ATOM 12516 C CA . PHE F 3 52 ? 10.775 25.724 252.299 1.00 106.72 350 PHE F CA 1
ATOM 12517 C C . PHE F 3 52 ? 9.464 26.509 252.451 1.00 115.85 350 PHE F C 1
ATOM 12518 O O . PHE F 3 52 ? 8.478 25.997 252.983 1.00 122.24 350 PHE F O 1
ATOM 12526 N N . GLN F 3 53 ? 9.462 27.756 251.989 1.00 112.86 351 GLN F N 1
ATOM 12527 C CA . GLN F 3 53 ? 8.301 28.627 252.139 1.00 110.47 351 GLN F CA 1
ATOM 12528 C C . GLN F 3 53 ? 7.333 28.558 250.957 1.00 106.86 351 GLN F C 1
ATOM 12529 O O . GLN F 3 53 ? 6.483 29.426 250.805 1.00 103.76 351 GLN F O 1
ATOM 12535 N N . ASN F 3 54 ? 7.473 27.549 250.104 1.00 111.54 352 ASN F N 1
ATOM 12536 C CA . ASN F 3 54 ? 6.531 27.366 249.000 1.00 115.82 352 ASN F CA 1
ATOM 12537 C C . ASN F 3 54 ? 5.372 26.465 249.431 1.00 122.07 352 ASN F C 1
ATOM 12538 O O . ASN F 3 54 ? 5.598 25.384 249.983 1.00 124.48 352 ASN F O 1
ATOM 12543 N N . PRO F 3 55 ? 4.124 26.914 249.186 1.00 123.74 353 PRO F N 1
ATOM 12544 C CA . PRO F 3 55 ? 2.922 26.150 249.548 1.00 120.46 353 PRO F CA 1
ATOM 12545 C C . PRO F 3 55 ? 2.937 24.722 249.008 1.00 118.19 353 PRO F C 1
ATOM 12546 O O . PRO F 3 55 ? 2.374 23.826 249.645 1.00 122.95 353 PRO F O 1
ATOM 12550 N N . LEU F 3 56 ? 3.599 24.513 247.872 1.00 110.74 354 LEU F N 1
ATOM 12551 C CA . LEU F 3 56 ? 3.662 23.199 247.241 1.00 111.87 354 LEU F CA 1
ATOM 12552 C C . LEU F 3 56 ? 4.270 22.152 248.179 1.00 111.64 354 LEU F C 1
ATOM 12553 O O . LEU F 3 56 ? 4.048 20.950 248.005 1.00 114.52 354 LEU F O 1
ATOM 12555 N N . PHE F 3 57 ? 5.014 22.609 249.185 1.00 105.34 355 PHE F N 1
ATOM 12556 C CA . PHE F 3 57 ? 5.657 21.700 250.128 1.00 99.72 355 PHE F CA 1
ATOM 12557 C C . PHE F 3 57 ? 5.148 21.847 251.542 1.00 99.74 355 PHE F C 1
ATOM 12558 O O . PHE F 3 57 ? 5.727 21.269 252.465 1.00 95.32 355 PHE F O 1
ATOM 12566 N N . ASN F 3 58 ? 4.073 22.611 251.711 1.00 110.71 356 ASN F N 1
ATOM 12567 C CA . ASN F 3 58 ? 3.564 22.935 253.045 1.00 117.74 356 ASN F CA 1
ATOM 12568 C C . ASN F 3 58 ? 3.514 21.715 253.977 1.00 117.91 356 ASN F C 1
ATOM 12569 O O . ASN F 3 58 ? 4.127 21.720 255.053 1.00 114.35 356 ASN F O 1
ATOM 12574 N N . ASP F 3 59 ? 2.810 20.669 253.546 1.00 118.22 357 ASP F N 1
ATOM 12575 C CA . ASP F 3 59 ? 2.720 19.436 254.320 1.00 116.69 357 ASP F CA 1
ATOM 12576 C C . ASP F 3 59 ? 4.104 18.937 254.728 1.00 113.91 357 ASP F C 1
ATOM 12577 O O . ASP F 3 59 ? 4.388 18.797 255.923 1.00 116.26 357 ASP F O 1
ATOM 12582 N N . GLU F 3 60 ? 4.971 18.714 253.739 1.00 107.71 358 GLU F N 1
ATOM 12583 C CA . GLU F 3 60 ? 6.324 18.228 254.006 1.00 99.93 358 GLU F CA 1
ATOM 12584 C C . GLU F 3 60 ? 7.011 19.081 255.073 1.00 99.53 358 GLU F C 1
ATOM 12585 O O . GLU F 3 60 ? 7.661 18.541 255.977 1.00 102.64 358 GLU F O 1
ATOM 12591 N N . LEU F 3 61 ? 6.825 20.402 254.985 1.00 97.03 359 LEU F N 1
ATOM 12592 C CA . LEU F 3 61 ? 7.502 21.340 255.880 1.00 97.45 359 LEU F CA 1
ATOM 12593 C C . LEU F 3 61 ? 7.277 20.962 257.348 1.00 102.21 359 LEU F C 1
ATOM 12594 O O . LEU F 3 61 ? 8.207 21.015 258.164 1.00 97.84 359 LEU F O 1
ATOM 12599 N N . LYS F 3 62 ? 6.048 20.556 257.664 1.00 109.50 360 LYS F N 1
ATOM 12600 C CA . LYS F 3 62 ? 5.712 20.140 259.021 1.00 109.76 360 LYS F CA 1
ATOM 12601 C C . LYS F 3 62 ? 6.734 19.110 259.509 1.00 100.14 360 LYS F C 1
ATOM 12602 O O . LYS F 3 62 ? 7.439 19.345 260.501 1.00 100.90 360 LYS F O 1
ATOM 12608 N N . TYR F 3 63 ? 6.863 18.007 258.774 1.00 89.73 361 TYR F N 1
ATOM 12609 C CA . TYR F 3 63 ? 7.779 16.942 259.169 1.00 90.09 361 TYR F CA 1
ATOM 12610 C C . TYR F 3 63 ? 9.212 17.475 259.272 1.00 88.05 361 TYR F C 1
ATOM 12611 O O . TYR F 3 63 ? 9.949 17.112 260.202 1.00 85.04 361 TYR F O 1
ATOM 12620 N N . TRP F 3 64 ? 9.588 18.368 258.355 1.00 90.20 362 TRP F N 1
ATOM 12621 C CA . TRP F 3 64 ? 10.930 18.943 258.387 1.00 96.21 362 TRP F CA 1
ATOM 12622 C C . TRP F 3 64 ? 11.158 19.658 259.712 1.00 98.31 362 TRP F C 1
ATOM 12623 O O . TRP F 3 64 ? 12.187 19.468 260.378 1.00 95.11 362 TRP F O 1
ATOM 12634 N N . LEU F 3 65 ? 10.163 20.448 260.108 1.00 99.64 363 LEU F N 1
ATOM 12635 C CA . LEU F 3 65 ? 10.258 21.224 261.331 1.00 98.29 363 LEU F CA 1
ATOM 12636 C C . LEU F 3 65 ? 10.295 20.276 262.536 1.00 99.77 363 LEU F C 1
ATOM 12637 O O . LEU F 3 65 ? 10.984 20.558 263.529 1.00 99.25 363 LEU F O 1
ATOM 12642 N N . ASP F 3 66 ? 9.608 19.133 262.431 1.00 102.01 364 ASP F N 1
ATOM 12643 C CA . ASP F 3 66 ? 9.614 18.165 263.529 1.00 105.71 364 ASP F CA 1
ATOM 12644 C C . ASP F 3 66 ? 11.045 17.687 263.789 1.00 100.94 364 ASP F C 1
ATOM 12645 O O . ASP F 3 66 ? 11.416 17.399 264.934 1.00 97.22 364 ASP F O 1
ATOM 12650 N N . SER F 3 67 ? 11.864 17.648 262.734 1.00 98.64 365 SER F N 1
ATOM 12651 C CA . SER F 3 67 ? 13.225 17.131 262.871 1.00 96.00 365 SER F CA 1
ATOM 12652 C C . SER F 3 67 ? 14.059 18.007 263.800 1.00 97.96 365 SER F C 1
ATOM 12653 O O . SER F 3 67 ? 15.106 17.587 264.292 1.00 91.22 365 SER F O 1
ATOM 12656 N N . LYS F 3 68 ? 13.585 19.222 264.048 1.00 104.68 366 LYS F N 1
ATOM 12657 C CA . LYS F 3 68 ? 14.332 20.153 264.878 1.00 106.21 366 LYS F CA 1
ATOM 12658 C C . LYS F 3 68 ? 14.003 19.995 266.374 1.00 115.71 366 LYS F C 1
ATOM 12659 O O . LYS F 3 68 ? 14.650 20.623 267.222 1.00 118.72 366 LYS F O 1
ATOM 12665 N N . ARG F 3 69 ? 13.026 19.140 266.695 1.00 118.44 367 ARG F N 1
ATOM 12666 C CA . ARG F 3 69 ? 12.545 19.010 268.078 1.00 119.99 367 ARG F CA 1
ATOM 12667 C C . ARG F 3 69 ? 13.638 18.716 269.102 1.00 110.27 367 ARG F C 1
ATOM 12668 O O . ARG F 3 69 ? 13.594 19.248 270.212 1.00 103.22 367 ARG F O 1
ATOM 12676 N N . TYR F 3 70 ? 14.625 17.899 268.726 1.00 107.67 368 TYR F N 1
ATOM 12677 C CA . TYR F 3 70 ? 15.687 17.497 269.656 1.00 110.95 368 TYR F CA 1
ATOM 12678 C C . TYR F 3 70 ? 16.483 18.693 270.182 1.00 114.63 368 TYR F C 1
ATOM 12679 O O . TYR F 3 70 ? 17.173 18.595 271.205 1.00 111.07 368 TYR F O 1
ATOM 12688 N N . LEU F 3 71 ? 16.406 19.807 269.456 1.00 114.75 369 LEU F N 1
ATOM 12689 C CA . LEU F 3 71 ? 17.066 21.039 269.863 1.00 112.12 369 LEU F CA 1
ATOM 12690 C C . LEU F 3 71 ? 16.313 21.776 270.977 1.00 122.80 369 LEU F C 1
ATOM 12691 O O . LEU F 3 71 ? 16.938 22.391 271.834 1.00 128.69 369 LEU F O 1
ATOM 12696 N N . MET F 3 72 ? 14.979 21.725 270.949 1.00 125.68 370 MET F N 1
ATOM 12697 C CA . MET F 3 72 ? 14.138 22.457 271.909 1.00 129.65 370 MET F CA 1
ATOM 12698 C C . MET F 3 72 ? 14.144 21.854 273.327 1.00 136.30 370 MET F C 1
ATOM 12699 O O . MET F 3 72 ? 14.128 22.586 274.322 1.00 136.26 370 MET F O 1
ATOM 12704 N N . GLN F 3 73 ? 14.128 20.525 273.412 1.00 140.24 371 GLN F N 1
ATOM 12705 C CA . GLN F 3 73 ? 14.329 19.821 274.678 1.00 146.56 371 GLN F CA 1
ATOM 12706 C C . GLN F 3 73 ? 15.809 19.488 274.820 1.00 152.45 371 GLN F C 1
ATOM 12707 O O . GLN F 3 73 ? 16.439 19.048 273.857 1.00 151.22 371 GLN F O 1
ATOM 12713 N N . PRO F 3 74 ? 16.370 19.687 276.023 1.00 158.85 372 PRO F N 1
ATOM 12714 C CA . PRO F 3 74 ? 17.830 19.606 276.206 1.00 162.34 372 PRO F CA 1
ATOM 12715 C C . PRO F 3 74 ? 18.453 18.212 275.971 1.00 161.45 372 PRO F C 1
ATOM 12716 O O . PRO F 3 74 ? 19.333 18.076 275.114 1.00 157.93 372 PRO F O 1
ATOM 12720 N N . LEU F 3 75 ? 17.996 17.196 276.697 1.00 161.99 373 LEU F N 1
ATOM 12721 C CA . LEU F 3 75 ? 18.587 15.862 276.604 1.00 154.49 373 LEU F CA 1
ATOM 12722 C C . LEU F 3 75 ? 17.517 14.797 276.786 1.00 152.55 373 LEU F C 1
ATOM 12723 O O . LEU F 3 75 ? 16.562 14.983 277.538 1.00 158.72 373 LEU F O 1
ATOM 12725 N N . GLN F 3 76 ? 17.678 13.678 276.094 1.00 145.37 374 GLN F N 1
ATOM 12726 C CA . GLN F 3 76 ? 16.651 12.653 276.104 1.00 142.83 374 GLN F CA 1
ATOM 12727 C C . GLN F 3 76 ? 17.235 11.248 276.084 1.00 140.38 374 GLN F C 1
ATOM 12728 O O . GLN F 3 76 ? 18.141 10.957 275.298 1.00 142.64 374 GLN F O 1
ATOM 12734 N N . GLU F 3 77 ? 16.722 10.377 276.950 1.00 131.34 375 GLU F N 1
ATOM 12735 C CA . GLU F 3 77 ? 16.992 8.954 276.805 1.00 119.12 375 GLU F CA 1
ATOM 12736 C C . GLU F 3 77 ? 16.246 8.471 275.569 1.00 106.97 375 GLU F C 1
ATOM 12737 O O . GLU F 3 77 ? 15.196 9.011 275.218 1.00 100.77 375 GLU F O 1
ATOM 12743 N N . MET F 3 78 ? 16.784 7.449 274.916 1.00 96.94 376 MET F N 1
ATOM 12744 C CA . MET F 3 78 ? 16.281 7.042 273.617 1.00 87.68 376 MET F CA 1
ATOM 12745 C C . MET F 3 78 ? 14.827 6.559 273.675 1.00 84.50 376 MET F C 1
ATOM 12746 O O . MET F 3 78 ? 14.508 5.555 274.320 1.00 81.92 376 MET F O 1
ATOM 12751 N N . SER F 3 79 ? 13.955 7.326 273.027 1.00 84.95 377 SER F N 1
ATOM 12752 C CA . SER F 3 79 ? 12.571 6.935 272.774 1.00 90.05 377 SER F CA 1
ATOM 12753 C C . SER F 3 79 ? 12.457 5.511 272.197 1.00 96.58 377 SER F C 1
ATOM 12754 O O . SER F 3 79 ? 13.345 5.063 271.468 1.00 97.40 377 SER F O 1
ATOM 12757 N N . PRO F 3 80 ? 11.366 4.788 272.520 1.00 95.59 378 PRO F N 1
ATOM 12758 C CA . PRO F 3 80 ? 11.213 3.439 271.946 1.00 93.65 378 PRO F CA 1
ATOM 12759 C C . PRO F 3 80 ? 11.129 3.490 270.418 1.00 93.04 378 PRO F C 1
ATOM 12760 O O . PRO F 3 80 ? 11.685 2.633 269.712 1.00 89.55 378 PRO F O 1
ATOM 12764 N N . LYS F 3 81 ? 10.418 4.511 269.937 1.00 94.42 379 LYS F N 1
ATOM 12765 C CA . LYS F 3 81 ? 10.273 4.811 268.516 1.00 93.07 379 LYS F CA 1
ATOM 12766 C C . LYS F 3 81 ? 11.624 4.993 267.844 1.00 95.50 379 LYS F C 1
ATOM 12767 O O . LYS F 3 81 ? 11.900 4.409 266.795 1.00 90.28 379 LYS F O 1
ATOM 12773 N N . MET F 3 82 ? 12.458 5.826 268.454 1.00 100.86 380 MET F N 1
ATOM 12774 C CA . MET F 3 82 ? 13.791 6.086 267.937 1.00 95.53 380 MET F CA 1
ATOM 12775 C C . MET F 3 82 ? 14.606 4.801 267.885 1.00 94.16 380 MET F C 1
ATOM 12776 O O . MET F 3 82 ? 15.369 4.597 266.957 1.00 93.46 380 MET F O 1
ATOM 12781 N N . VAL F 3 83 ? 14.429 3.935 268.881 1.00 96.11 381 VAL F N 1
ATOM 12782 C CA . VAL F 3 83 ? 15.088 2.630 268.893 1.00 89.68 381 VAL F CA 1
ATOM 12783 C C . VAL F 3 83 ? 14.636 1.821 267.677 1.00 78.72 381 VAL F C 1
ATOM 12784 O O . VAL F 3 83 ? 15.429 1.131 267.045 1.00 73.28 381 VAL F O 1
ATOM 12788 N N . SER F 3 84 ? 13.353 1.896 267.353 1.00 78.93 382 SER F N 1
ATOM 12789 C CA . SER F 3 84 ? 12.869 1.164 266.195 1.00 81.48 382 SER F CA 1
ATOM 12790 C C . SER F 3 84 ? 13.513 1.726 264.920 1.00 82.25 382 SER F C 1
ATOM 12791 O O . SER F 3 84 ? 14.054 0.973 264.112 1.00 79.60 382 SER F O 1
ATOM 12794 N N . GLN F 3 85 ? 13.482 3.049 264.771 1.00 86.68 383 GLN F N 1
ATOM 12795 C CA . GLN F 3 85 ? 14.026 3.729 263.595 1.00 81.04 383 GLN F CA 1
ATOM 12796 C C . GLN F 3 85 ? 15.494 3.414 263.403 1.00 80.95 383 GLN F C 1
ATOM 12797 O O . GLN F 3 85 ? 15.950 3.122 262.297 1.00 83.65 383 GLN F O 1
ATOM 12803 N N . LEU F 3 86 ? 16.233 3.485 264.498 1.00 78.68 384 LEU F N 1
ATOM 12804 C CA . LEU F 3 86 ? 17.650 3.185 264.490 1.00 73.75 384 LEU F CA 1
ATOM 12805 C C . LEU F 3 86 ? 17.887 1.715 264.133 1.00 76.95 384 LEU F C 1
ATOM 12806 O O . LEU F 3 86 ? 18.822 1.385 263.405 1.00 63.82 384 LEU F O 1
ATOM 12811 N N . GLU F 3 87 ? 17.020 0.840 264.643 1.00 90.38 385 GLU F N 1
ATOM 12812 C CA . GLU F 3 87 ? 17.101 -0.590 264.357 1.00 91.75 385 GLU F CA 1
ATOM 12813 C C . GLU F 3 87 ? 16.895 -0.907 262.872 1.00 80.68 385 GLU F C 1
ATOM 12814 O O . GLU F 3 87 ? 17.599 -1.757 262.299 1.00 72.14 385 GLU F O 1
ATOM 12820 N N . SER F 3 88 ? 15.921 -0.240 262.258 1.00 77.02 386 SER F N 1
ATOM 12821 C CA . SER F 3 88 ? 15.639 -0.453 260.846 1.00 78.94 386 SER F CA 1
ATOM 12822 C C . SER F 3 88 ? 16.681 0.247 259.964 1.00 81.79 386 SER F C 1
ATOM 12823 O O . SER F 3 88 ? 16.937 -0.190 258.838 1.00 81.66 386 SER F O 1
ATOM 12826 N N . SER F 3 89 ? 17.287 1.320 260.473 1.00 79.36 387 SER F N 1
ATOM 12827 C CA . SER F 3 89 ? 18.399 1.947 259.760 1.00 72.41 387 SER F CA 1
ATOM 12828 C C . SER F 3 89 ? 19.588 0.998 259.773 1.00 71.13 387 SER F C 1
ATOM 12829 O O . SER F 3 89 ? 20.320 0.886 258.791 1.00 72.61 387 SER F O 1
ATOM 12832 N N . LEU F 3 90 ? 19.781 0.310 260.889 1.00 66.51 388 LEU F N 1
ATOM 12833 C CA . LEU F 3 90 ? 20.801 -0.718 260.928 1.00 65.42 388 LEU F CA 1
ATOM 12834 C C . LEU F 3 90 ? 20.448 -1.795 259.912 1.00 66.72 388 LEU F C 1
ATOM 12835 O O . LEU F 3 90 ? 21.316 -2.292 259.204 1.00 68.55 388 LEU F O 1
ATOM 12840 N N . LEU F 3 91 ? 19.168 -2.142 259.824 1.00 74.60 389 LEU F N 1
ATOM 12841 C CA . LEU F 3 91 ? 18.763 -3.228 258.933 1.00 77.76 389 LEU F CA 1
ATOM 12842 C C . LEU F 3 91 ? 18.979 -2.899 257.447 1.00 73.34 389 LEU F C 1
ATOM 12843 O O . LEU F 3 91 ? 19.478 -3.732 256.693 1.00 76.60 389 LEU F O 1
ATOM 12848 N N . ASN F 3 92 ? 18.611 -1.687 257.041 1.00 66.82 390 ASN F N 1
ATOM 12849 C CA . ASN F 3 92 ? 18.743 -1.249 255.655 1.00 63.74 390 ASN F CA 1
ATOM 12850 C C . ASN F 3 92 ? 20.096 -0.630 255.327 1.00 66.90 390 ASN F C 1
ATOM 12851 O O . ASN F 3 92 ? 20.238 0.027 254.290 1.00 65.54 390 ASN F O 1
ATOM 12856 N N . CYS F 3 93 ? 21.073 -0.810 256.209 1.00 63.22 391 CYS F N 1
ATOM 12857 C CA . CYS F 3 93 ? 22.346 -0.142 256.040 1.00 55.97 391 CYS F CA 1
ATOM 12858 C C . CYS F 3 93 ? 22.879 -0.339 254.642 1.00 61.72 391 CYS F C 1
ATOM 12859 O O . CYS F 3 93 ? 22.911 -1.467 254.156 1.00 65.54 391 CYS F O 1
ATOM 12862 N N . PRO F 3 94 ? 23.240 0.770 253.971 1.00 63.69 392 PRO F N 1
ATOM 12863 C CA . PRO F 3 94 ? 23.826 0.735 252.623 1.00 50.18 392 PRO F CA 1
ATOM 12864 C C . PRO F 3 94 ? 25.140 -0.027 252.606 1.00 53.95 392 PRO F C 1
ATOM 12865 O O . PRO F 3 94 ? 25.984 0.202 253.496 1.00 57.20 392 PRO F O 1
ATOM 12869 N N . ASP F 3 95 ? 25.321 -0.895 251.607 1.00 55.09 393 ASP F N 1
ATOM 12870 C CA . ASP F 3 95 ? 26.591 -1.598 251.437 1.00 56.16 393 ASP F CA 1
ATOM 12871 C C . ASP F 3 95 ? 27.411 -0.998 250.321 1.00 54.92 393 ASP F C 1
ATOM 12872 O O . ASP F 3 95 ? 26.974 -0.041 249.664 1.00 54.68 393 ASP F O 1
ATOM 12877 N N . SER F 3 96 ? 28.580 -1.593 250.087 1.00 52.80 394 SER F N 1
ATOM 12878 C CA . SER F 3 96 ? 29.504 -1.086 249.084 1.00 49.68 394 SER F CA 1
ATOM 12879 C C . SER F 3 96 ? 28.807 -0.979 247.748 1.00 49.76 394 SER F C 1
ATOM 12880 O O . SER F 3 96 ? 28.933 0.041 247.080 1.00 57.91 394 SER F O 1
ATOM 12883 N N . LEU F 3 97 ? 28.009 -1.989 247.403 1.00 48.18 395 LEU F N 1
ATOM 12884 C CA . LEU F 3 97 ? 27.306 -2.013 246.116 1.00 55.54 395 LEU F CA 1
ATOM 12885 C C . LEU F 3 97 ? 26.395 -0.797 245.941 1.00 61.47 395 LEU F C 1
ATOM 12886 O O . LEU F 3 97 ? 26.224 -0.296 244.824 1.00 64.69 395 LEU F O 1
ATOM 12891 N N . ASP F 3 98 ? 25.823 -0.321 247.048 1.00 58.28 396 ASP F N 1
ATOM 12892 C CA . ASP F 3 98 ? 24.982 0.869 247.021 1.00 53.14 396 ASP F CA 1
ATOM 12893 C C . ASP F 3 98 ? 25.856 2.100 246.832 1.00 48.84 396 ASP F C 1
ATOM 12894 O O . ASP F 3 98 ? 25.481 3.013 246.108 1.00 53.51 396 ASP F O 1
ATOM 12899 N N . ALA F 3 99 ? 27.040 2.093 247.443 1.00 42.43 397 ALA F N 1
ATOM 12900 C CA . ALA F 3 99 ? 27.945 3.234 247.393 1.00 48.51 397 ALA F CA 1
ATOM 12901 C C . ALA F 3 99 ? 28.785 3.309 246.096 1.00 61.77 397 ALA F C 1
ATOM 12902 O O . ALA F 3 99 ? 29.510 4.286 245.849 1.00 64.10 397 ALA F O 1
ATOM 12904 N N . ASP F 3 100 ? 28.666 2.279 245.264 1.00 61.85 398 ASP F N 1
ATOM 12905 C CA . ASP F 3 100 ? 29.447 2.155 244.038 1.00 51.84 398 ASP F CA 1
ATOM 12906 C C . ASP F 3 100 ? 28.923 3.086 242.959 1.00 51.40 398 ASP F C 1
ATOM 12907 O O . ASP F 3 100 ? 27.769 3.530 243.015 1.00 61.02 398 ASP F O 1
ATOM 12912 N N . SER F 3 101 ? 29.759 3.375 241.968 1.00 53.44 399 SER F N 1
ATOM 12913 C CA . SER F 3 101 ? 29.397 4.354 240.940 1.00 56.91 399 SER F CA 1
ATOM 12914 C C . SER F 3 101 ? 28.248 3.851 240.093 1.00 55.47 399 SER F C 1
ATOM 12915 O O . SER F 3 101 ? 28.098 2.661 239.900 1.00 63.59 399 SER F O 1
ATOM 12918 N N . PRO F 3 102 ? 27.397 4.759 239.628 1.00 56.18 400 PRO F N 1
ATOM 12919 C CA . PRO F 3 102 ? 26.271 4.362 238.782 1.00 61.64 400 PRO F CA 1
ATOM 12920 C C . PRO F 3 102 ? 26.661 4.186 237.314 1.00 64.72 400 PRO F C 1
ATOM 12921 O O . PRO F 3 102 ? 27.602 4.811 236.828 1.00 61.56 400 PRO F O 1
ATOM 12925 N N . CYS F 3 103 ? 25.920 3.335 236.616 1.00 71.08 401 CYS F N 1
ATOM 12926 C CA . CYS F 3 103 ? 26.126 3.119 235.193 1.00 70.33 401 CYS F CA 1
ATOM 12927 C C . CYS F 3 103 ? 24.911 2.416 234.609 1.00 72.23 401 CYS F C 1
ATOM 12928 O O . CYS F 3 103 ? 24.747 1.201 234.759 1.00 75.27 401 CYS F O 1
ATOM 12931 N N . LEU F 3 104 ? 24.073 3.183 233.924 1.00 67.28 402 LEU F N 1
ATOM 12932 C CA . LEU F 3 104 ? 22.821 2.657 233.410 1.00 66.02 402 LEU F CA 1
ATOM 12933 C C . LEU F 3 104 ? 22.985 1.988 232.040 1.00 70.11 402 LEU F C 1
ATOM 12934 O O . LEU F 3 104 ? 22.143 1.188 231.638 1.00 77.67 402 LEU F O 1
ATOM 12939 N N . TYR F 3 105 ? 24.058 2.327 231.327 1.00 66.78 403 TYR F N 1
ATOM 12940 C CA . TYR F 3 105 ? 24.313 1.788 229.987 1.00 64.42 403 TYR F CA 1
ATOM 12941 C C . TYR F 3 105 ? 25.783 1.773 229.608 1.00 66.12 403 TYR F C 1
ATOM 12942 O O . TYR F 3 105 ? 26.535 2.702 229.905 1.00 69.39 403 TYR F O 1
ATOM 12951 N N . THR F 3 106 ? 26.185 0.698 228.950 1.00 67.27 404 THR F N 1
ATOM 12952 C CA . THR F 3 106 ? 27.504 0.606 228.344 1.00 62.80 404 THR F CA 1
ATOM 12953 C C . THR F 3 106 ? 27.326 -0.016 226.967 1.00 56.63 404 THR F C 1
ATOM 12954 O O . THR F 3 106 ? 26.607 -1.011 226.839 1.00 55.40 404 THR F O 1
ATOM 12958 N N . LYS F 3 107 ? 27.951 0.564 225.941 1.00 54.30 405 LYS F N 1
ATOM 12959 C CA . LYS F 3 107 ? 27.879 -0.017 224.595 1.00 46.66 405 LYS F CA 1
ATOM 12960 C C . LYS F 3 107 ? 28.327 -1.459 224.649 1.00 47.03 405 LYS F C 1
ATOM 12961 O O . LYS F 3 107 ? 29.345 -1.786 225.252 1.00 44.31 405 LYS F O 1
ATOM 12967 N N . PRO F 3 108 ? 27.542 -2.348 224.047 1.00 59.12 406 PRO F N 1
ATOM 12968 C CA . PRO F 3 108 ? 27.898 -3.764 224.194 1.00 52.13 406 PRO F CA 1
ATOM 12969 C C . PRO F 3 108 ? 29.206 -4.112 223.459 1.00 48.89 406 PRO F C 1
ATOM 12970 O O . PRO F 3 108 ? 29.543 -3.528 222.414 1.00 55.62 406 PRO F O 1
ATOM 12974 N N . LEU F 3 109 ? 29.980 -5.020 224.023 1.00 38.56 407 LEU F N 1
ATOM 12975 C CA . LEU F 3 109 ? 31.162 -5.458 223.304 1.00 39.78 407 LEU F CA 1
ATOM 12976 C C . LEU F 3 109 ? 30.802 -6.591 222.355 1.00 45.97 407 LEU F C 1
ATOM 12977 O O . LEU F 3 109 ? 31.308 -6.653 221.239 1.00 44.04 407 LEU F O 1
ATOM 12982 N N . SER F 3 110 ? 29.912 -7.481 222.783 1.00 43.98 408 SER F N 1
ATOM 12983 C CA . SER F 3 110 ? 29.685 -8.686 221.995 1.00 44.90 408 SER F CA 1
ATOM 12984 C C . SER F 3 110 ? 28.255 -9.205 222.100 1.00 49.89 408 SER F C 1
ATOM 12985 O O . SER F 3 110 ? 27.733 -9.385 223.196 1.00 56.45 408 SER F O 1
ATOM 12988 N N . LEU F 3 111 ? 27.669 -9.491 220.938 1.00 52.93 409 LEU F N 1
ATOM 12989 C CA . LEU F 3 111 ? 26.325 -10.039 220.793 1.00 46.13 409 LEU F CA 1
ATOM 12990 C C . LEU F 3 111 ? 26.091 -11.293 221.616 1.00 46.59 409 LEU F C 1
ATOM 12991 O O . LEU F 3 111 ? 27.010 -12.100 221.798 1.00 49.39 409 LEU F O 1
ATOM 12996 N N . PRO F 3 112 ? 24.856 -11.462 222.119 1.00 41.21 410 PRO F N 1
ATOM 12997 C CA . PRO F 3 112 ? 24.453 -12.708 222.775 1.00 39.02 410 PRO F CA 1
ATOM 12998 C C . PRO F 3 112 ? 24.665 -13.915 221.863 1.00 53.96 410 PRO F C 1
ATOM 12999 O O . PRO F 3 112 ? 24.620 -13.787 220.629 1.00 64.47 410 PRO F O 1
ATOM 13003 N N . HIS F 3 113 ? 24.885 -15.075 222.468 1.00 50.57 411 HIS F N 1
ATOM 13004 C CA . HIS F 3 113 ? 25.099 -16.296 221.718 1.00 45.10 411 HIS F CA 1
ATOM 13005 C C . HIS F 3 113 ? 24.837 -17.487 222.633 1.00 46.62 411 HIS F C 1
ATOM 13006 O O . HIS F 3 113 ? 25.155 -17.446 223.824 1.00 45.75 411 HIS F O 1
ATOM 13013 N N . PRO F 3 114 ? 24.247 -18.554 222.082 1.00 54.06 412 PRO F N 1
ATOM 13014 C CA . PRO F 3 114 ? 23.963 -19.768 222.856 1.00 47.62 412 PRO F CA 1
ATOM 13015 C C . PRO F 3 114 ? 25.232 -20.486 223.258 1.00 47.18 412 PRO F C 1
ATOM 13016 O O . PRO F 3 114 ? 25.748 -21.246 222.449 1.00 61.66 412 PRO F O 1
ATOM 13020 N N . THR F 3 115 ? 25.733 -20.231 224.464 1.00 48.34 413 THR F N 1
ATOM 13021 C CA . THR F 3 115 ? 26.973 -20.840 224.958 1.00 49.98 413 THR F CA 1
ATOM 13022 C C . THR F 3 115 ? 26.715 -22.047 225.870 1.00 50.67 413 THR F C 1
ATOM 13023 O O . THR F 3 115 ? 25.605 -22.215 226.353 1.00 58.94 413 THR F O 1
ATOM 13027 N N . SER F 3 116 ? 27.738 -22.867 226.125 1.00 46.77 414 SER F N 1
ATOM 13028 C CA . SER F 3 116 ? 27.586 -24.044 226.996 1.00 47.35 414 SER F CA 1
ATOM 13029 C C . SER F 3 116 ? 27.109 -23.689 228.410 1.00 48.02 414 SER F C 1
ATOM 13030 O O . SER F 3 116 ? 27.643 -22.760 229.020 1.00 52.26 414 SER F O 1
ATOM 13033 N N . ILE F 3 117 ? 26.159 -24.448 228.967 1.00 34.58 415 ILE F N 1
ATOM 13034 C CA . ILE F 3 117 ? 25.785 -24.188 230.364 1.00 46.38 415 ILE F CA 1
ATOM 13035 C C . ILE F 3 117 ? 26.956 -24.386 231.314 1.00 47.80 415 ILE F C 1
ATOM 13036 O O . ILE F 3 117 ? 26.916 -23.895 232.441 1.00 55.21 415 ILE F O 1
ATOM 13041 N N . PHE F 3 118 ? 28.001 -25.084 230.871 1.00 41.38 416 PHE F N 1
ATOM 13042 C CA . PHE F 3 118 ? 29.154 -25.315 231.737 1.00 37.12 416 PHE F CA 1
ATOM 13043 C C . PHE F 3 118 ? 30.149 -24.147 231.791 1.00 38.05 416 PHE F C 1
ATOM 13044 O O . PHE F 3 118 ? 31.089 -24.173 232.578 1.00 40.00 416 PHE F O 1
ATOM 13052 N N . PHE F 3 119 ? 29.965 -23.138 230.946 1.00 43.09 417 PHE F N 1
ATOM 13053 C CA . PHE F 3 119 ? 30.822 -21.950 230.992 1.00 45.48 417 PHE F CA 1
ATOM 13054 C C . PHE F 3 119 ? 30.418 -21.088 232.187 1.00 49.08 417 PHE F C 1
ATOM 13055 O O . PHE F 3 119 ? 29.306 -21.216 232.696 1.00 53.09 417 PHE F O 1
ATOM 13063 N N . PRO F 3 120 ? 31.313 -20.196 232.631 1.00 49.64 418 PRO F N 1
ATOM 13064 C CA . PRO F 3 120 ? 30.881 -19.179 233.596 1.00 41.28 418 PRO F CA 1
ATOM 13065 C C . PRO F 3 120 ? 29.641 -18.450 233.096 1.00 46.01 418 PRO F C 1
ATOM 13066 O O . PRO F 3 120 ? 29.563 -18.171 231.908 1.00 53.53 418 PRO F O 1
ATOM 13070 N N . ASN F 3 121 ? 28.693 -18.152 233.974 1.00 50.57 419 ASN F N 1
ATOM 13071 C CA . ASN F 3 121 ? 27.469 -17.471 233.563 1.00 49.78 419 ASN F CA 1
ATOM 13072 C C . ASN F 3 121 ? 27.371 -16.083 234.182 1.00 53.53 419 ASN F C 1
ATOM 13073 O O . ASN F 3 121 ? 26.350 -15.401 234.070 1.00 61.57 419 ASN F O 1
ATOM 13078 N N . GLU F 3 122 ? 28.449 -15.667 234.829 1.00 50.12 420 GLU F N 1
ATOM 13079 C CA . GLU F 3 122 ? 28.527 -14.331 235.365 1.00 47.92 420 GLU F CA 1
ATOM 13080 C C . GLU F 3 122 ? 29.955 -13.814 235.186 1.00 45.12 420 GLU F C 1
ATOM 13081 O O . GLU F 3 122 ? 30.907 -14.591 235.292 1.00 50.40 420 GLU F O 1
ATOM 13087 N N . PRO F 3 123 ? 30.112 -12.504 234.913 1.00 39.62 421 PRO F N 1
ATOM 13088 C CA . PRO F 3 123 ? 31.430 -11.866 234.777 1.00 33.14 421 PRO F CA 1
ATOM 13089 C C . PRO F 3 123 ? 32.319 -12.144 235.981 1.00 39.44 421 PRO F C 1
ATOM 13090 O O . PRO F 3 123 ? 31.810 -12.220 237.086 1.00 54.17 421 PRO F O 1
ATOM 13094 N N . ILE F 3 124 ? 33.624 -12.259 235.779 1.00 46.06 422 ILE F N 1
ATOM 13095 C CA . ILE F 3 124 ? 34.539 -12.591 236.865 1.00 44.91 422 ILE F CA 1
ATOM 13096 C C . ILE F 3 124 ? 34.740 -11.363 237.736 1.00 44.41 422 ILE F C 1
ATOM 13097 O O . ILE F 3 124 ? 34.691 -10.243 237.238 1.00 45.90 422 ILE F O 1
ATOM 13102 N N . ARG F 3 125 ? 34.917 -11.571 239.040 1.00 53.43 423 ARG F N 1
ATOM 13103 C CA . ARG F 3 125 ? 35.245 -10.475 239.951 1.00 52.26 423 ARG F CA 1
ATOM 13104 C C . ARG F 3 125 ? 36.624 -10.751 240.508 1.00 54.10 423 ARG F C 1
ATOM 13105 O O . ARG F 3 125 ? 36.850 -11.784 241.128 1.00 60.65 423 ARG F O 1
ATOM 13113 N N . PHE F 3 126 ? 37.574 -9.868 240.233 1.00 52.47 424 PHE F N 1
ATOM 13114 C CA . PHE F 3 126 ? 38.927 -10.124 240.696 1.00 49.18 424 PHE F CA 1
ATOM 13115 C C . PHE F 3 126 ? 39.079 -9.735 242.156 1.00 53.14 424 PHE F C 1
ATOM 13116 O O . PHE F 3 126 ? 38.781 -8.604 242.531 1.00 56.81 424 PHE F O 1
ATOM 13124 N N . VAL F 3 127 ? 39.513 -10.679 242.987 1.00 43.02 425 VAL F N 1
ATOM 13125 C CA . VAL F 3 127 ? 39.873 -10.345 244.357 1.00 48.88 425 VAL F CA 1
ATOM 13126 C C . VAL F 3 127 ? 41.280 -10.877 244.631 1.00 55.95 425 VAL F C 1
ATOM 13127 O O . VAL F 3 127 ? 41.563 -12.067 244.416 1.00 55.31 425 VAL F O 1
ATOM 13131 N N . TYR F 3 128 ? 42.158 -9.983 245.092 1.00 66.88 426 TYR F N 1
ATOM 13132 C CA . TYR F 3 128 ? 43.518 -10.353 245.450 1.00 84.39 426 TYR F CA 1
ATOM 13133 C C . TYR F 3 128 ? 43.479 -11.518 246.434 1.00 100.04 426 TYR F C 1
ATOM 13134 O O . TYR F 3 128 ? 42.974 -11.373 247.551 1.00 111.87 426 TYR F O 1
ATOM 13143 N N . PRO F 3 129 ? 43.985 -12.691 246.008 1.00 94.12 427 PRO F N 1
ATOM 13144 C CA . PRO F 3 129 ? 44.043 -13.893 246.862 1.00 91.37 427 PRO F CA 1
ATOM 13145 C C . PRO F 3 129 ? 45.003 -13.741 248.051 1.00 88.86 427 PRO F C 1
ATOM 13146 O O . PRO F 3 129 ? 45.987 -14.470 248.179 1.00 91.44 427 PRO F O 1
ATOM 13150 N N . LYS F 3 156 ? 57.210 7.089 237.204 1.00 159.26 454 LYS F N 1
ATOM 13151 C CA . LYS F 3 156 ? 57.365 7.113 238.656 1.00 162.42 454 LYS F CA 1
ATOM 13152 C C . LYS F 3 156 ? 56.470 6.069 239.317 1.00 164.42 454 LYS F C 1
ATOM 13153 O O . LYS F 3 156 ? 55.250 6.224 239.347 1.00 165.46 454 LYS F O 1
ATOM 13155 N N . LYS F 3 157 ? 57.077 5.011 239.850 1.00 162.52 455 LYS F N 1
ATOM 13156 C CA . LYS F 3 157 ? 56.322 3.917 240.462 1.00 151.27 455 LYS F CA 1
ATOM 13157 C C . LYS F 3 157 ? 56.022 4.185 241.940 1.00 148.02 455 LYS F C 1
ATOM 13158 O O . LYS F 3 157 ? 56.018 3.263 242.757 1.00 150.11 455 LYS F O 1
ATOM 13160 N N . ASP F 3 158 ? 55.759 5.449 242.271 1.00 139.80 456 ASP F N 1
ATOM 13161 C CA . ASP F 3 158 ? 55.307 5.831 243.608 1.00 124.01 456 ASP F CA 1
ATOM 13162 C C . ASP F 3 158 ? 53.932 5.256 243.904 1.00 109.68 456 ASP F C 1
ATOM 13163 O O . ASP F 3 158 ? 53.361 4.514 243.100 1.00 106.49 456 ASP F O 1
ATOM 13168 N N . ASP F 3 159 ? 53.392 5.587 245.066 1.00 101.11 457 ASP F N 1
ATOM 13169 C CA . ASP F 3 159 ? 52.080 5.068 245.404 1.00 92.06 457 ASP F CA 1
ATOM 13170 C C . ASP F 3 159 ? 50.958 6.044 245.060 1.00 84.19 457 ASP F C 1
ATOM 13171 O O . ASP F 3 159 ? 51.121 7.256 245.200 1.00 88.41 457 ASP F O 1
ATOM 13176 N N . ASP F 3 160 ? 49.834 5.506 244.581 1.00 71.22 458 ASP F N 1
ATOM 13177 C CA . ASP F 3 160 ? 48.629 6.298 244.362 1.00 66.69 458 ASP F CA 1
ATOM 13178 C C . ASP F 3 160 ? 47.417 5.568 244.931 1.00 64.67 458 ASP F C 1
ATOM 13179 O O . ASP F 3 160 ? 47.555 4.497 245.531 1.00 69.21 458 ASP F O 1
ATOM 13184 N N . ILE F 3 161 ? 46.230 6.128 244.711 1.00 56.76 459 ILE F N 1
ATOM 13185 C CA . ILE F 3 161 ? 45.021 5.596 245.323 1.00 51.75 459 ILE F CA 1
ATOM 13186 C C . ILE F 3 161 ? 44.623 4.257 244.716 1.00 52.99 459 ILE F C 1
ATOM 13187 O O . ILE F 3 161 ? 43.905 3.477 245.343 1.00 57.06 459 ILE F O 1
ATOM 13192 N N . TYR F 3 162 ? 45.141 3.975 243.522 1.00 52.18 460 TYR F N 1
ATOM 13193 C CA . TYR F 3 162 ? 44.802 2.754 242.803 1.00 45.64 460 TYR F CA 1
ATOM 13194 C C . TYR F 3 162 ? 45.726 1.602 243.158 1.00 47.74 460 TYR F C 1
ATOM 13195 O O . TYR F 3 162 ? 45.381 0.445 242.925 1.00 52.07 460 TYR F O 1
ATOM 13204 N N . SER F 3 163 ? 46.870 1.919 243.765 1.00 49.15 461 SER F N 1
ATOM 13205 C CA . SER F 3 163 ? 47.944 0.948 244.016 1.00 48.46 461 SER F CA 1
ATOM 13206 C C . SER F 3 163 ? 47.553 -0.380 244.652 1.00 51.97 461 SER F C 1
ATOM 13207 O O . SER F 3 163 ? 48.189 -1.393 244.379 1.00 58.13 461 SER F O 1
ATOM 13210 N N . ARG F 3 164 ? 46.517 -0.398 245.489 1.00 56.61 462 ARG F N 1
ATOM 13211 C CA . ARG F 3 164 ? 46.219 -1.621 246.228 1.00 47.86 462 ARG F CA 1
ATOM 13212 C C . ARG F 3 164 ? 44.892 -2.226 245.860 1.00 45.54 462 ARG F C 1
ATOM 13213 O O . ARG F 3 164 ? 44.463 -3.154 246.516 1.00 50.61 462 ARG F O 1
ATOM 13221 N N . THR F 3 165 ? 44.266 -1.737 244.789 1.00 50.60 463 THR F N 1
ATOM 13222 C CA . THR F 3 165 ? 43.044 -2.352 244.253 1.00 52.24 463 THR F CA 1
ATOM 13223 C C . THR F 3 165 ? 43.357 -3.688 243.594 1.00 61.34 463 THR F C 1
ATOM 13224 O O . THR F 3 165 ? 44.434 -3.845 242.993 1.00 60.39 463 THR F O 1
ATOM 13228 N N . SER F 3 166 ? 42.417 -4.634 243.668 1.00 57.98 464 SER F N 1
ATOM 13229 C CA . SER F 3 166 ? 42.644 -5.945 243.063 1.00 55.06 464 SER F CA 1
ATOM 13230 C C . SER F 3 166 ? 42.955 -5.840 241.573 1.00 55.50 464 SER F C 1
ATOM 13231 O O . SER F 3 166 ? 43.880 -6.491 241.070 1.00 55.06 464 SER F O 1
ATOM 13234 N N . LEU F 3 167 ? 42.212 -4.975 240.892 1.00 47.01 465 LEU F N 1
ATOM 13235 C CA . LEU F 3 167 ? 42.405 -4.756 239.481 1.00 40.29 465 LEU F CA 1
ATOM 13236 C C . LEU F 3 167 ? 43.815 -4.321 239.149 1.00 54.73 465 LEU F C 1
ATOM 13237 O O . LEU F 3 167 ? 44.479 -4.948 238.310 1.00 59.56 465 LEU F O 1
ATOM 13242 N N . ALA F 3 168 ? 44.283 -3.272 239.823 1.00 48.33 466 ALA F N 1
ATOM 13243 C CA . ALA F 3 168 ? 45.614 -2.759 239.537 1.00 44.35 466 ALA F CA 1
ATOM 13244 C C . ALA F 3 168 ? 46.667 -3.825 239.817 1.00 43.45 466 ALA F C 1
ATOM 13245 O O . ALA F 3 168 ? 47.586 -4.055 238.999 1.00 52.34 466 ALA F O 1
ATOM 13247 N N . ARG F 3 169 ? 46.523 -4.478 240.968 1.00 44.07 467 ARG F N 1
ATOM 13248 C CA . ARG F 3 169 ? 47.495 -5.478 241.406 1.00 55.68 467 ARG F CA 1
ATOM 13249 C C . ARG F 3 169 ? 47.582 -6.632 240.428 1.00 61.30 467 ARG F C 1
ATOM 13250 O O . ARG F 3 169 ? 48.674 -7.126 240.169 1.00 74.84 467 ARG F O 1
ATOM 13258 N N . ILE F 3 170 ? 46.452 -7.036 239.855 1.00 48.35 468 ILE F N 1
ATOM 13259 C CA . ILE F 3 170 ? 46.480 -8.138 238.907 1.00 46.09 468 ILE F CA 1
ATOM 13260 C C . ILE F 3 170 ? 46.928 -7.666 237.515 1.00 50.62 468 ILE F C 1
ATOM 13261 O O . ILE F 3 170 ? 47.545 -8.432 236.770 1.00 49.31 468 ILE F O 1
ATOM 13266 N N . PHE F 3 171 ? 46.657 -6.407 237.167 1.00 53.67 469 PHE F N 1
ATOM 13267 C CA . PHE F 3 171 ? 47.115 -5.892 235.875 1.00 52.95 469 PHE F CA 1
ATOM 13268 C C . PHE F 3 171 ? 48.639 -5.875 235.870 1.00 53.55 469 PHE F C 1
ATOM 13269 O O . PHE F 3 171 ? 49.264 -5.993 234.806 1.00 63.85 469 PHE F O 1
ATOM 13277 N N . MET F 3 172 ? 49.241 -5.734 237.053 1.00 48.33 470 MET F N 1
ATOM 13278 C CA . MET F 3 172 ? 50.695 -5.880 237.136 1.00 49.50 470 MET F CA 1
ATOM 13279 C C . MET F 3 172 ? 51.174 -7.231 236.589 1.00 50.75 470 MET F C 1
ATOM 13280 O O . MET F 3 172 ? 52.307 -7.353 236.146 1.00 54.98 470 MET F O 1
ATOM 13285 N N . LYS F 3 173 ? 50.297 -8.227 236.604 1.00 42.85 471 LYS F N 1
ATOM 13286 C CA . LYS F 3 173 ? 50.638 -9.561 236.140 1.00 40.43 471 LYS F CA 1
ATOM 13287 C C . LYS F 3 173 ? 50.237 -9.798 234.691 1.00 42.91 471 LYS F C 1
ATOM 13288 O O . LYS F 3 173 ? 50.557 -10.842 234.117 1.00 47.51 471 LYS F O 1
ATOM 13294 N N . PHE F 3 174 ? 49.512 -8.845 234.116 1.00 37.44 472 PHE F N 1
ATOM 13295 C CA . PHE F 3 174 ? 49.008 -8.960 232.751 1.00 41.60 472 PHE F CA 1
ATOM 13296 C C . PHE F 3 174 ? 50.090 -8.812 231.653 1.00 50.90 472 PHE F C 1
ATOM 13297 O O . PHE F 3 174 ? 51.042 -8.035 231.824 1.00 55.61 472 PHE F O 1
ATOM 13305 N N . ASP F 3 175 ? 49.931 -9.529 230.527 1.00 50.00 473 ASP F N 1
ATOM 13306 C CA . ASP F 3 175 ? 50.789 -9.333 229.335 1.00 43.19 473 ASP F CA 1
ATOM 13307 C C . ASP F 3 175 ? 50.387 -8.090 228.567 1.00 44.26 473 ASP F C 1
ATOM 13308 O O . ASP F 3 175 ? 49.201 -7.733 228.564 1.00 50.60 473 ASP F O 1
ATOM 13313 N N . LEU F 3 176 ? 51.342 -7.479 227.857 1.00 45.16 474 LEU F N 1
ATOM 13314 C CA . LEU F 3 176 ? 51.050 -6.284 227.041 1.00 39.13 474 LEU F CA 1
ATOM 13315 C C . LEU F 3 176 ? 49.871 -6.535 226.113 1.00 38.43 474 LEU F C 1
ATOM 13316 O O . LEU F 3 176 ? 49.051 -5.657 225.916 1.00 45.23 474 LEU F O 1
ATOM 13321 N N . ASP F 3 177 ? 49.793 -7.743 225.562 1.00 33.15 475 ASP F N 1
ATOM 13322 C CA . ASP F 3 177 ? 48.700 -8.111 224.689 1.00 30.70 475 ASP F CA 1
ATOM 13323 C C . ASP F 3 177 ? 47.347 -7.878 225.365 1.00 43.33 475 ASP F C 1
ATOM 13324 O O . ASP F 3 177 ? 46.452 -7.244 224.769 1.00 44.27 475 ASP F O 1
ATOM 13329 N N . THR F 3 178 ? 47.204 -8.356 226.608 1.00 46.34 476 THR F N 1
ATOM 13330 C CA . THR F 3 178 ? 45.936 -8.206 227.339 1.00 42.13 476 THR F CA 1
ATOM 13331 C C . THR F 3 178 ? 45.667 -6.746 227.739 1.00 45.08 476 THR F C 1
ATOM 13332 O O . THR F 3 178 ? 44.528 -6.272 227.616 1.00 40.38 476 THR F O 1
ATOM 13336 N N . LEU F 3 179 ? 46.708 -6.045 228.210 1.00 47.02 477 LEU F N 1
ATOM 13337 C CA . LEU F 3 179 ? 46.621 -4.605 228.522 1.00 46.02 477 LEU F CA 1
ATOM 13338 C C . LEU F 3 179 ? 46.207 -3.744 227.309 1.00 58.74 477 LEU F C 1
ATOM 13339 O O . LEU F 3 179 ? 45.393 -2.814 227.444 1.00 58.68 477 LEU F O 1
ATOM 13344 N N . PHE F 3 180 ? 46.765 -4.047 226.132 1.00 50.81 478 PHE F N 1
ATOM 13345 C CA . PHE F 3 180 ? 46.435 -3.285 224.937 1.00 47.26 478 PHE F CA 1
ATOM 13346 C C . PHE F 3 180 ? 45.023 -3.633 224.513 1.00 47.03 478 PHE F C 1
ATOM 13347 O O . PHE F 3 180 ? 44.250 -2.736 224.131 1.00 52.27 478 PHE F O 1
ATOM 13355 N N . PHE F 3 181 ? 44.669 -4.916 224.610 1.00 37.43 479 PHE F N 1
ATOM 13356 C CA . PHE F 3 181 ? 43.291 -5.285 224.309 1.00 41.68 479 PHE F CA 1
ATOM 13357 C C . PHE F 3 181 ? 42.326 -4.453 225.126 1.00 51.98 479 PHE F C 1
ATOM 13358 O O . PHE F 3 181 ? 41.390 -3.835 224.589 1.00 49.70 479 PHE F O 1
ATOM 13366 N N . ILE F 3 182 ? 42.549 -4.477 226.436 1.00 51.54 480 ILE F N 1
ATOM 13367 C CA . ILE F 3 182 ? 41.665 -3.802 227.360 1.00 40.61 480 ILE F CA 1
ATOM 13368 C C . ILE F 3 182 ? 41.637 -2.321 227.056 1.00 39.71 480 ILE F C 1
ATOM 13369 O O . ILE F 3 182 ? 40.567 -1.703 227.072 1.00 37.75 480 ILE F O 1
ATOM 13374 N N . PHE F 3 183 ? 42.796 -1.751 226.739 1.00 45.59 481 PHE F N 1
ATOM 13375 C CA . PHE F 3 183 ? 42.832 -0.318 226.477 1.00 45.19 481 PHE F CA 1
ATOM 13376 C C . PHE F 3 183 ? 41.986 0.065 225.282 1.00 45.77 481 PHE F C 1
ATOM 13377 O O . PHE F 3 183 ? 41.281 1.081 225.336 1.00 50.26 481 PHE F O 1
ATOM 13385 N N . TYR F 3 184 ? 42.021 -0.743 224.222 1.00 38.15 482 TYR F N 1
ATOM 13386 C CA . TYR F 3 184 ? 41.297 -0.335 223.022 1.00 43.70 482 TYR F CA 1
ATOM 13387 C C . TYR F 3 184 ? 39.859 -0.877 222.952 1.00 44.64 482 TYR F C 1
ATOM 13388 O O . TYR F 3 184 ? 39.077 -0.427 222.118 1.00 46.10 482 TYR F O 1
ATOM 13397 N N . HIS F 3 185 ? 39.483 -1.801 223.831 1.00 45.62 483 HIS F N 1
ATOM 13398 C CA . HIS F 3 185 ? 38.161 -2.424 223.702 1.00 49.82 483 HIS F CA 1
ATOM 13399 C C . HIS F 3 185 ? 37.164 -2.111 224.812 1.00 51.08 483 HIS F C 1
ATOM 13400 O O . HIS F 3 185 ? 36.043 -2.606 224.796 1.00 61.38 483 HIS F O 1
ATOM 13407 N N . TYR F 3 186 ? 37.580 -1.298 225.770 1.00 39.75 484 TYR F N 1
ATOM 13408 C CA . TYR F 3 186 ? 36.702 -0.829 226.820 1.00 37.44 484 TYR F CA 1
ATOM 13409 C C . TYR F 3 186 ? 36.941 0.676 226.977 1.00 45.01 484 TYR F C 1
ATOM 13410 O O . TYR F 3 186 ? 37.207 1.185 228.072 1.00 43.34 484 TYR F O 1
ATOM 13419 N N . GLN F 3 187 ? 36.838 1.390 225.862 1.00 42.86 485 GLN F N 1
ATOM 13420 C CA . GLN F 3 187 ? 37.231 2.786 225.851 1.00 50.84 485 GLN F CA 1
ATOM 13421 C C . GLN F 3 187 ? 36.328 3.597 226.757 1.00 58.92 485 GLN F C 1
ATOM 13422 O O . GLN F 3 187 ? 35.112 3.444 226.710 1.00 64.66 485 GLN F O 1
ATOM 13428 N N . GLY F 3 188 ? 36.934 4.425 227.608 1.00 59.37 486 GLY F N 1
ATOM 13429 C CA . GLY F 3 188 ? 36.204 5.276 228.536 1.00 50.01 486 GLY F CA 1
ATOM 13430 C C . GLY F 3 188 ? 35.970 4.643 229.908 1.00 49.81 486 GLY F C 1
ATOM 13431 O O . GLY F 3 188 ? 35.530 5.307 230.847 1.00 59.23 486 GLY F O 1
ATOM 13432 N N . SER F 3 189 ? 36.275 3.358 230.022 1.00 43.85 487 SER F N 1
ATOM 13433 C CA . SER F 3 189 ? 36.040 2.612 231.236 1.00 37.92 487 SER F CA 1
ATOM 13434 C C . SER F 3 189 ? 37.165 2.777 232.224 1.00 56.35 487 SER F C 1
ATOM 13435 O O . SER F 3 189 ? 38.260 3.220 231.868 1.00 50.55 487 SER F O 1
ATOM 13438 N N . TYR F 3 190 ? 36.895 2.351 233.455 1.00 53.20 488 TYR F N 1
ATOM 13439 C CA . TYR F 3 190 ? 37.894 2.301 234.505 1.00 49.46 488 TYR F CA 1
ATOM 13440 C C . TYR F 3 190 ? 38.933 1.218 234.203 1.00 49.60 488 TYR F C 1
ATOM 13441 O O . TYR F 3 190 ? 40.111 1.391 234.514 1.00 46.33 488 TYR F O 1
ATOM 13450 N N . GLU F 3 191 ? 38.511 0.110 233.591 1.00 46.13 489 GLU F N 1
ATOM 13451 C CA . GLU F 3 191 ? 39.480 -0.917 233.234 1.00 47.90 489 GLU F CA 1
ATOM 13452 C C . GLU F 3 191 ? 40.506 -0.326 232.283 1.00 47.58 489 GLU F C 1
ATOM 13453 O O . GLU F 3 191 ? 41.713 -0.537 232.456 1.00 38.52 489 GLU F O 1
ATOM 13459 N N . GLN F 3 192 ? 40.025 0.453 231.315 1.00 48.54 490 GLN F N 1
ATOM 13460 C CA . GLN F 3 192 ? 40.916 1.116 230.375 1.00 43.27 490 GLN F CA 1
ATOM 13461 C C . GLN F 3 192 ? 41.870 1.987 231.171 1.00 46.78 490 GLN F C 1
ATOM 13462 O O . GLN F 3 192 ? 43.077 1.907 230.997 1.00 45.56 490 GLN F O 1
ATOM 13468 N N . PHE F 3 193 ? 41.325 2.790 232.079 1.00 46.50 491 PHE F N 1
ATOM 13469 C CA . PHE F 3 193 ? 42.158 3.684 232.869 1.00 42.40 491 PHE F CA 1
ATOM 13470 C C . PHE F 3 193 ? 43.286 2.966 233.614 1.00 48.26 491 PHE F C 1
ATOM 13471 O O . PHE F 3 193 ? 44.415 3.461 233.669 1.00 58.62 491 PHE F O 1
ATOM 13479 N N . LEU F 3 194 ? 42.973 1.825 234.216 1.00 48.44 492 LEU F N 1
ATOM 13480 C CA . LEU F 3 194 ? 43.976 1.075 234.971 1.00 50.81 492 LEU F CA 1
ATOM 13481 C C . LEU F 3 194 ? 44.984 0.411 234.021 1.00 47.84 492 LEU F C 1
ATOM 13482 O O . LEU F 3 194 ? 46.164 0.348 234.340 1.00 50.36 492 LEU F O 1
ATOM 13487 N N . ALA F 3 195 ? 44.527 -0.080 232.869 1.00 40.84 493 ALA F N 1
ATOM 13488 C CA . ALA F 3 195 ? 45.446 -0.614 231.846 1.00 50.59 493 ALA F CA 1
ATOM 13489 C C . ALA F 3 195 ? 46.451 0.439 231.400 1.00 48.76 493 ALA F C 1
ATOM 13490 O O . ALA F 3 195 ? 47.658 0.198 231.353 1.00 51.77 493 ALA F O 1
ATOM 13492 N N . ALA F 3 196 ? 45.932 1.609 231.065 1.00 39.12 494 ALA F N 1
ATOM 13493 C CA . ALA F 3 196 ? 46.768 2.715 230.657 1.00 41.50 494 ALA F CA 1
ATOM 13494 C C . ALA F 3 196 ? 47.716 3.106 231.776 1.00 49.84 494 ALA F C 1
ATOM 13495 O O . ALA F 3 196 ? 48.859 3.494 231.529 1.00 58.55 494 ALA F O 1
ATOM 13497 N N . ARG F 3 197 ? 47.240 2.994 233.010 1.00 46.06 495 ARG F N 1
ATOM 13498 C CA . ARG F 3 197 ? 48.083 3.285 234.160 1.00 45.41 495 ARG F CA 1
ATOM 13499 C C . ARG F 3 197 ? 49.215 2.282 234.277 1.00 50.32 495 ARG F C 1
ATOM 13500 O O . ARG F 3 197 ? 50.346 2.666 234.529 1.00 50.52 495 ARG F O 1
ATOM 13508 N N . GLU F 3 198 ? 48.914 0.997 234.081 1.00 43.53 496 GLU F N 1
ATOM 13509 C CA . GLU F 3 198 ? 49.945 -0.028 234.152 1.00 40.24 496 GLU F CA 1
ATOM 13510 C C . GLU F 3 198 ? 50.981 0.254 233.078 1.00 48.09 496 GLU F C 1
ATOM 13511 O O . GLU F 3 198 ? 52.181 0.337 233.371 1.00 56.91 496 GLU F O 1
ATOM 13517 N N . LEU F 3 199 ? 50.493 0.452 231.853 1.00 38.53 497 LEU F N 1
ATOM 13518 C CA . LEU F 3 199 ? 51.338 0.726 230.713 1.00 41.35 497 LEU F CA 1
ATOM 13519 C C . LEU F 3 199 ? 52.265 1.921 230.960 1.00 54.28 497 LEU F C 1
ATOM 13520 O O . LEU F 3 199 ? 53.476 1.841 230.728 1.00 62.45 497 LEU F O 1
ATOM 13525 N N . PHE F 3 200 ? 51.699 3.027 231.416 1.00 55.14 498 PHE F N 1
ATOM 13526 C CA . PHE F 3 200 ? 52.448 4.276 231.538 1.00 60.13 498 PHE F CA 1
ATOM 13527 C C . PHE F 3 200 ? 53.331 4.325 232.778 1.00 65.36 498 PHE F C 1
ATOM 13528 O O . PHE F 3 200 ? 54.506 4.698 232.723 1.00 75.55 498 PHE F O 1
ATOM 13536 N N . LYS F 3 201 ? 52.732 3.958 233.901 1.00 54.55 499 LYS F N 1
ATOM 13537 C CA . LYS F 3 201 ? 53.332 4.130 235.206 1.00 51.13 499 LYS F CA 1
ATOM 13538 C C . LYS F 3 201 ? 54.323 3.039 235.512 1.00 49.72 499 LYS F C 1
ATOM 13539 O O . LYS F 3 201 ? 55.318 3.275 236.192 1.00 60.74 499 LYS F O 1
ATOM 13545 N N . ASN F 3 202 ? 54.063 1.847 234.998 1.00 47.76 500 ASN F N 1
ATOM 13546 C CA . ASN F 3 202 ? 54.900 0.708 235.335 1.00 54.68 500 ASN F CA 1
ATOM 13547 C C . ASN F 3 202 ? 55.730 0.077 234.216 1.00 55.64 500 ASN F C 1
ATOM 13548 O O . ASN F 3 202 ? 56.611 -0.742 234.495 1.00 57.48 500 ASN F O 1
ATOM 13553 N N . ARG F 3 203 ? 55.446 0.423 232.961 1.00 54.82 501 ARG F N 1
ATOM 13554 C CA . ARG F 3 203 ? 56.138 -0.209 231.831 1.00 59.37 501 ARG F CA 1
ATOM 13555 C C . ARG F 3 203 ? 56.705 0.816 230.850 1.00 68.39 501 ARG F C 1
ATOM 13556 O O . ARG F 3 203 ? 57.277 0.452 229.822 1.00 70.69 501 ARG F O 1
ATOM 13564 N N . ASN F 3 204 ? 56.541 2.090 231.206 1.00 70.67 502 ASN F N 1
ATOM 13565 C CA . ASN F 3 204 ? 57.159 3.228 230.528 1.00 66.79 502 ASN F CA 1
ATOM 13566 C C . ASN F 3 204 ? 56.765 3.413 229.078 1.00 63.70 502 ASN F C 1
ATOM 13567 O O . ASN F 3 204 ? 57.536 3.929 228.274 1.00 64.03 502 ASN F O 1
ATOM 13572 N N . TRP F 3 205 ? 55.561 2.986 228.739 1.00 58.57 503 TRP F N 1
ATOM 13573 C CA . TRP F 3 205 ? 55.003 3.351 227.457 1.00 49.42 503 TRP F CA 1
ATOM 13574 C C . TRP F 3 205 ? 54.399 4.732 227.584 1.00 57.79 503 TRP F C 1
ATOM 13575 O O . TRP F 3 205 ? 54.048 5.167 228.680 1.00 68.87 503 TRP F O 1
ATOM 13586 N N . LEU F 3 206 ? 54.304 5.416 226.451 1.00 59.54 504 LEU F N 1
ATOM 13587 C CA . LEU F 3 206 ? 53.726 6.753 226.339 1.00 60.00 504 LEU F CA 1
ATOM 13588 C C . LEU F 3 206 ? 52.587 6.700 225.332 1.00 65.86 504 LEU F C 1
ATOM 13589 O O . LEU F 3 206 ? 52.682 5.982 224.332 1.00 73.72 504 LEU F O 1
ATOM 13594 N N . PHE F 3 207 ? 51.535 7.478 225.552 1.00 64.79 505 PHE F N 1
ATOM 13595 C CA . PHE F 3 207 ? 50.381 7.417 224.659 1.00 58.07 505 PHE F CA 1
ATOM 13596 C C . PHE F 3 207 ? 50.236 8.672 223.821 1.00 61.01 505 PHE F C 1
ATOM 13597 O O . PHE F 3 207 ? 50.338 9.788 224.336 1.00 68.67 505 PHE F O 1
ATOM 13605 N N . ASN F 3 208 ? 49.946 8.465 222.540 1.00 57.12 506 ASN F N 1
ATOM 13606 C CA . ASN F 3 208 ? 49.969 9.516 221.526 1.00 59.41 506 ASN F CA 1
ATOM 13607 C C . ASN F 3 208 ? 48.576 10.058 221.202 1.00 63.01 506 ASN F C 1
ATOM 13608 O O . ASN F 3 208 ? 47.731 9.299 220.723 1.00 61.96 506 ASN F O 1
ATOM 13613 N N . LYS F 3 209 ? 48.339 11.351 221.451 1.00 61.38 507 LYS F N 1
ATOM 13614 C CA . LYS F 3 209 ? 47.014 11.946 221.233 1.00 60.40 507 LYS F CA 1
ATOM 13615 C C . LYS F 3 209 ? 46.582 11.841 219.796 1.00 66.72 507 LYS F C 1
ATOM 13616 O O . LYS F 3 209 ? 45.383 11.712 219.510 1.00 71.13 507 LYS F O 1
ATOM 13622 N N . VAL F 3 210 ? 47.561 11.931 218.894 1.00 58.24 508 VAL F N 1
ATOM 13623 C CA . VAL F 3 210 ? 47.263 12.097 217.478 1.00 61.07 508 VAL F CA 1
ATOM 13624 C C . VAL F 3 210 ? 46.881 10.780 216.806 1.00 62.93 508 VAL F C 1
ATOM 13625 O O . VAL F 3 210 ? 45.825 10.697 216.183 1.00 74.38 508 VAL F O 1
ATOM 13629 N N . ASP F 3 211 ? 47.697 9.742 216.955 1.00 55.93 509 ASP F N 1
ATOM 13630 C CA . ASP F 3 211 ? 47.378 8.473 216.305 1.00 61.90 509 ASP F CA 1
ATOM 13631 C C . ASP F 3 211 ? 46.824 7.414 217.274 1.00 68.49 509 ASP F C 1
ATOM 13632 O O . ASP F 3 211 ? 46.467 6.307 216.859 1.00 73.34 509 ASP F O 1
ATOM 13637 N N . ARG F 3 212 ? 46.721 7.775 218.553 1.00 64.72 510 ARG F N 1
ATOM 13638 C CA . ARG F 3 212 ? 46.204 6.880 219.590 1.00 53.87 510 ARG F CA 1
ATOM 13639 C C . ARG F 3 212 ? 47.013 5.601 219.679 1.00 48.60 510 ARG F C 1
ATOM 13640 O O . ARG F 3 212 ? 46.456 4.535 219.895 1.00 47.80 510 ARG F O 1
ATOM 13648 N N . CYS F 3 213 ? 48.323 5.704 219.500 1.00 53.23 511 CYS F N 1
ATOM 13649 C CA . CYS F 3 213 ? 49.196 4.547 219.659 1.00 57.40 511 CYS F CA 1
ATOM 13650 C C . CYS F 3 213 ? 50.003 4.653 220.936 1.00 56.58 511 CYS F C 1
ATOM 13651 O O . CYS F 3 213 ? 50.314 5.767 221.381 1.00 56.98 511 CYS F O 1
ATOM 13654 N N . TRP F 3 214 ? 50.382 3.504 221.498 1.00 48.51 512 TRP F N 1
ATOM 13655 C CA . TRP F 3 214 ? 51.310 3.520 222.622 1.00 44.06 512 TRP F CA 1
ATOM 13656 C C . TRP F 3 214 ? 52.729 3.337 222.102 1.00 52.69 512 TRP F C 1
ATOM 13657 O O . TRP F 3 214 ? 53.003 2.422 221.303 1.00 50.69 512 TRP F O 1
ATOM 13668 N N . TYR F 3 215 ? 53.621 4.227 222.535 1.00 51.57 513 TYR F N 1
ATOM 13669 C CA . TYR F 3 215 ? 55.022 4.162 222.127 1.00 53.71 513 TYR F CA 1
ATOM 13670 C C . TYR F 3 215 ? 55.899 3.710 223.285 1.00 52.66 513 TYR F C 1
ATOM 13671 O O . TYR F 3 215 ? 55.539 3.879 224.437 1.00 62.10 513 TYR F O 1
ATOM 13680 N N . TYR F 3 216 ? 57.058 3.157 222.968 1.00 50.31 514 TYR F N 1
ATOM 13681 C CA . TYR F 3 216 ? 58.040 2.747 223.963 1.00 47.67 514 TYR F CA 1
ATOM 13682 C C . TYR F 3 216 ? 59.434 3.025 223.418 1.00 57.37 514 TYR F C 1
ATOM 13683 O O . TYR F 3 216 ? 59.677 2.848 222.214 1.00 57.42 514 TYR F O 1
ATOM 13692 N N . LYS F 3 217 ? 60.353 3.431 224.293 1.00 62.99 515 LYS F N 1
ATOM 13693 C CA . LYS F 3 217 ? 61.720 3.790 223.883 1.00 62.66 515 LYS F CA 1
ATOM 13694 C C . LYS F 3 217 ? 62.746 2.943 224.638 1.00 67.55 515 LYS F C 1
ATOM 13695 O O . LYS F 3 217 ? 62.597 2.737 225.840 1.00 74.58 515 LYS F O 1
ATOM 13701 N N . GLU F 3 218 ? 63.749 2.414 223.935 1.00 74.13 516 GLU F N 1
ATOM 13702 C CA . GLU F 3 218 ? 64.752 1.530 224.549 1.00 82.61 516 GLU F CA 1
ATOM 13703 C C . GLU F 3 218 ? 66.147 2.178 224.639 1.00 85.63 516 GLU F C 1
ATOM 13704 O O . GLU F 3 218 ? 66.972 1.830 225.500 1.00 84.94 516 GLU F O 1
ATOM 13710 N N . GLU F 3 232 ? 68.081 5.531 220.890 1.00 100.99 530 GLU F N 1
ATOM 13711 C CA . GLU F 3 232 ? 67.602 6.318 219.757 1.00 104.93 530 GLU F CA 1
ATOM 13712 C C . GLU F 3 232 ? 66.555 5.543 218.942 1.00 98.73 530 GLU F C 1
ATOM 13713 O O . GLU F 3 232 ? 66.082 6.022 217.911 1.00 102.99 530 GLU F O 1
ATOM 13715 N N . SER F 3 233 ? 66.181 4.356 219.412 1.00 85.38 531 SER F N 1
ATOM 13716 C CA . SER F 3 233 ? 65.269 3.512 218.652 1.00 75.49 531 SER F CA 1
ATOM 13717 C C . SER F 3 233 ? 63.905 3.407 219.325 1.00 75.58 531 SER F C 1
ATOM 13718 O O . SER F 3 233 ? 63.801 2.967 220.466 1.00 78.71 531 SER F O 1
ATOM 13720 N N . TRP F 3 234 ? 62.852 3.783 218.608 1.00 73.67 532 TRP F N 1
ATOM 13721 C CA . TRP F 3 234 ? 61.501 3.718 219.170 1.00 69.88 532 TRP F CA 1
ATOM 13722 C C . TRP F 3 234 ? 60.679 2.560 218.622 1.00 74.47 532 TRP F C 1
ATOM 13723 O O . TRP F 3 234 ? 61.000 1.984 217.584 1.00 82.91 532 TRP F O 1
ATOM 13734 N N . ARG F 3 235 ? 59.615 2.217 219.339 1.00 73.17 533 ARG F N 1
ATOM 13735 C CA . ARG F 3 235 ? 58.644 1.257 218.836 1.00 62.16 533 ARG F CA 1
ATOM 13736 C C . ARG F 3 235 ? 57.255 1.708 219.221 1.00 56.61 533 ARG F C 1
ATOM 13737 O O . ARG F 3 235 ? 57.093 2.516 220.133 1.00 63.10 533 ARG F O 1
ATOM 13745 N N . TYR F 3 236 ? 56.254 1.184 218.527 1.00 53.96 534 TYR F N 1
ATOM 13746 C CA . TYR F 3 236 ? 54.859 1.489 218.835 1.00 55.08 534 TYR F CA 1
ATOM 13747 C C . TYR F 3 236 ? 54.024 0.220 218.696 1.00 54.75 534 TYR F C 1
ATOM 13748 O O . TYR F 3 236 ? 54.351 -0.641 217.900 1.00 65.01 534 TYR F O 1
ATOM 13757 N N . PHE F 3 237 ? 52.949 0.089 219.450 1.00 37.14 535 PHE F N 1
ATOM 13758 C CA . PHE F 3 237 ? 52.090 -1.098 219.302 1.00 44.67 535 PHE F CA 1
ATOM 13759 C C . PHE F 3 237 ? 51.035 -0.889 218.212 1.00 43.55 535 PHE F C 1
ATOM 13760 O O . PHE F 3 237 ? 50.216 0.015 218.283 1.00 51.13 535 PHE F O 1
ATOM 13768 N N . ASP F 3 238 ? 51.072 -1.726 217.192 1.00 46.85 536 ASP F N 1
ATOM 13769 C CA . ASP F 3 238 ? 50.220 -1.524 216.039 1.00 52.18 536 ASP F CA 1
ATOM 13770 C C . ASP F 3 238 ? 48.836 -2.100 216.275 1.00 50.72 536 ASP F C 1
ATOM 13771 O O . ASP F 3 238 ? 48.554 -3.242 215.887 1.00 51.80 536 ASP F O 1
ATOM 13776 N N . TYR F 3 239 ? 47.970 -1.285 216.875 1.00 43.34 537 TYR F N 1
ATOM 13777 C CA . TYR F 3 239 ? 46.636 -1.720 217.292 1.00 34.94 537 TYR F CA 1
ATOM 13778 C C . TYR F 3 239 ? 45.678 -1.730 216.120 1.00 38.70 537 TYR F C 1
ATOM 13779 O O . TYR F 3 239 ? 44.630 -2.378 216.179 1.00 43.06 537 TYR F O 1
ATOM 13788 N N . LYS F 3 240 ? 46.030 -0.997 215.062 1.00 47.16 538 LYS F N 1
ATOM 13789 C CA . LYS F 3 240 ? 45.150 -0.872 213.900 1.00 45.57 538 LYS F CA 1
ATOM 13790 C C . LYS F 3 240 ? 45.118 -2.111 212.991 1.00 52.06 538 LYS F C 1
ATOM 13791 O O . LYS F 3 240 ? 44.077 -2.424 212.424 1.00 56.14 538 LYS F O 1
ATOM 13797 N N . LYS F 3 241 ? 46.239 -2.822 212.858 1.00 54.28 539 LYS F N 1
ATOM 13798 C CA . LYS F 3 241 ? 46.334 -3.881 211.847 1.00 58.31 539 LYS F CA 1
ATOM 13799 C C . LYS F 3 241 ? 46.878 -5.183 212.413 1.00 56.30 539 LYS F C 1
ATOM 13800 O O . LYS F 3 241 ? 46.149 -6.183 212.518 1.00 52.21 539 LYS F O 1
ATOM 13806 N N . SER F 3 242 ? 48.152 -5.150 212.799 1.00 51.71 540 SER F N 1
ATOM 13807 C CA . SER F 3 242 ? 48.916 -6.372 213.039 1.00 48.88 540 SER F CA 1
ATOM 13808 C C . SER F 3 242 ? 48.877 -6.890 214.481 1.00 49.58 540 SER F C 1
ATOM 13809 O O . SER F 3 242 ? 49.297 -8.024 214.741 1.00 40.67 540 SER F O 1
ATOM 13812 N N . TRP F 3 243 ? 48.438 -6.032 215.405 1.00 46.16 541 TRP F N 1
ATOM 13813 C CA . TRP F 3 243 ? 48.407 -6.333 216.837 1.00 41.73 541 TRP F CA 1
ATOM 13814 C C . TRP F 3 243 ? 49.767 -6.851 217.330 1.00 48.83 541 TRP F C 1
ATOM 13815 O O . TRP F 3 243 ? 49.864 -7.872 218.003 1.00 53.31 541 TRP F O 1
ATOM 13826 N N . LEU F 3 244 ? 50.815 -6.134 216.956 1.00 56.15 542 LEU F N 1
ATOM 13827 C CA . LEU F 3 244 ? 52.174 -6.430 217.390 1.00 57.58 542 LEU F CA 1
ATOM 13828 C C . LEU F 3 244 ? 52.954 -5.144 217.582 1.00 55.18 542 LEU F C 1
ATOM 13829 O O . LEU F 3 244 ? 52.549 -4.085 217.087 1.00 56.06 542 LEU F O 1
ATOM 13834 N N . ALA F 3 245 ? 54.105 -5.237 218.237 1.00 45.76 543 ALA F N 1
ATOM 13835 C CA . ALA F 3 245 ? 54.971 -4.068 218.353 1.00 42.99 543 ALA F CA 1
ATOM 13836 C C . ALA F 3 245 ? 55.781 -3.884 217.065 1.00 49.03 543 ALA F C 1
ATOM 13837 O O . ALA F 3 245 ? 56.441 -4.817 216.585 1.00 49.71 543 ALA F O 1
ATOM 13839 N N . ARG F 3 246 ? 55.708 -2.695 216.478 1.00 48.74 544 ARG F N 1
ATOM 13840 C CA . ARG F 3 246 ? 56.464 -2.420 215.255 1.00 56.32 544 ARG F CA 1
ATOM 13841 C C . ARG F 3 246 ? 57.433 -1.286 215.498 1.00 53.77 544 ARG F C 1
ATOM 13842 O O . ARG F 3 246 ? 57.141 -0.382 216.273 1.00 56.65 544 ARG F O 1
ATOM 13850 N N . ARG F 3 247 ? 58.582 -1.322 214.837 1.00 48.76 545 ARG F N 1
ATOM 13851 C CA . ARG F 3 247 ? 59.515 -0.207 214.937 1.00 59.07 545 ARG F CA 1
ATOM 13852 C C . ARG F 3 247 ? 59.037 1.002 214.135 1.00 61.91 545 ARG F C 1
ATOM 13853 O O . ARG F 3 247 ? 58.461 0.852 213.055 1.00 65.15 545 ARG F O 1
ATOM 13861 N N . CYS F 3 248 ? 59.331 2.201 214.630 1.00 63.87 546 CYS F N 1
ATOM 13862 C CA . CYS F 3 248 ? 59.101 3.421 213.851 1.00 65.83 546 CYS F CA 1
ATOM 13863 C C . CYS F 3 248 ? 60.244 3.577 212.859 1.00 67.45 546 CYS F C 1
ATOM 13864 O O . CYS F 3 248 ? 61.300 2.980 213.033 1.00 65.61 546 CYS F O 1
ATOM 13867 N N . GLY F 3 249 ? 60.039 4.365 211.815 1.00 70.89 547 GLY F N 1
ATOM 13868 C CA . GLY F 3 249 ? 61.104 4.604 210.859 1.00 76.25 547 GLY F CA 1
ATOM 13869 C C . GLY F 3 249 ? 62.297 5.328 211.466 1.00 77.06 547 GLY F C 1
ATOM 13870 O O . GLY F 3 249 ? 62.222 5.862 212.568 1.00 75.44 547 GLY F O 1
ATOM 13871 N N . ASN F 3 250 ? 63.402 5.365 210.734 1.00 87.87 548 ASN F N 1
ATOM 13872 C CA . ASN F 3 250 ? 64.592 6.069 211.189 1.00 102.61 548 ASN F CA 1
ATOM 13873 C C . ASN F 3 250 ? 64.327 7.568 211.293 1.00 107.13 548 ASN F C 1
ATOM 13874 O O . ASN F 3 250 ? 64.990 8.291 212.048 1.00 102.85 548 ASN F O 1
ATOM 13879 N N . ASP F 3 251 ? 63.326 8.011 210.537 1.00 111.97 549 ASP F N 1
ATOM 13880 C CA . ASP F 3 251 ? 62.946 9.414 210.464 1.00 114.02 549 ASP F CA 1
ATOM 13881 C C . ASP F 3 251 ? 61.823 9.737 211.455 1.00 109.83 549 ASP F C 1
ATOM 13882 O O . ASP F 3 251 ? 61.007 10.626 211.224 1.00 115.15 549 ASP F O 1
ATOM 13887 N N . PHE F 3 252 ? 61.775 9.012 212.564 1.00 98.05 550 PHE F N 1
ATOM 13888 C CA . PHE F 3 252 ? 60.797 9.323 213.589 1.00 83.17 550 PHE F CA 1
ATOM 13889 C C . PHE F 3 252 ? 61.432 10.241 214.620 1.00 82.33 550 PHE F C 1
ATOM 13890 O O . PHE F 3 252 ? 62.535 9.971 215.104 1.00 72.78 550 PHE F O 1
ATOM 13898 N N . VAL F 3 253 ? 60.716 11.302 214.985 1.00 87.15 551 VAL F N 1
ATOM 13899 C CA . VAL F 3 253 ? 61.174 12.210 216.027 1.00 86.25 551 VAL F CA 1
ATOM 13900 C C . VAL F 3 253 ? 60.088 12.291 217.071 1.00 84.68 551 VAL F C 1
ATOM 13901 O O . VAL F 3 253 ? 58.911 12.341 216.731 1.00 80.00 551 VAL F O 1
ATOM 13905 N N . TYR F 3 254 ? 60.493 12.280 218.338 1.00 92.90 552 TYR F N 1
ATOM 13906 C CA . TYR F 3 254 ? 59.578 12.408 219.472 1.00 85.84 552 TYR F CA 1
ATOM 13907 C C . TYR F 3 254 ? 59.210 13.861 219.676 1.00 89.53 552 TYR F C 1
ATOM 13908 O O . TYR F 3 254 ? 60.063 14.671 220.039 1.00 95.61 552 TYR F O 1
ATOM 13917 N N . ASN F 3 255 ? 57.955 14.203 219.408 1.00 88.89 553 ASN F N 1
ATOM 13918 C CA . ASN F 3 255 ? 57.454 15.524 219.754 1.00 95.13 553 ASN F CA 1
ATOM 13919 C C . ASN F 3 255 ? 56.489 15.433 220.921 1.00 95.97 553 ASN F C 1
ATOM 13920 O O . ASN F 3 255 ? 55.400 14.872 220.787 1.00 92.75 553 ASN F O 1
ATOM 13925 N N . GLU F 3 256 ? 56.890 15.986 222.061 1.00 101.71 554 GLU F N 1
ATOM 13926 C CA . GLU F 3 256 ? 56.103 15.895 223.289 1.00 100.95 554 GLU F CA 1
ATOM 13927 C C . GLU F 3 256 ? 54.679 16.451 223.165 1.00 91.19 554 GLU F C 1
ATOM 13928 O O . GLU F 3 256 ? 53.757 15.925 223.785 1.00 84.65 554 GLU F O 1
ATOM 13934 N N . GLU F 3 257 ? 54.494 17.485 222.344 1.00 94.71 555 GLU F N 1
ATOM 13935 C CA . GLU F 3 257 ? 53.174 18.099 222.158 1.00 98.15 555 GLU F CA 1
ATOM 13936 C C . GLU F 3 257 ? 52.132 17.089 221.652 1.00 91.37 555 GLU F C 1
ATOM 13937 O O . GLU F 3 257 ? 50.931 17.312 221.786 1.00 91.25 555 GLU F O 1
ATOM 13943 N N . ASP F 3 258 ? 52.605 15.993 221.065 1.00 87.45 556 ASP F N 1
ATOM 13944 C CA . ASP F 3 258 ? 51.743 14.964 220.485 1.00 81.49 556 ASP F CA 1
ATOM 13945 C C . ASP F 3 258 ? 51.413 13.829 221.445 1.00 74.48 556 ASP F C 1
ATOM 13946 O O . ASP F 3 258 ? 50.568 12.971 221.149 1.00 65.70 556 ASP F O 1
ATOM 13951 N N . PHE F 3 259 ? 52.091 13.816 222.589 1.00 73.77 557 PHE F N 1
ATOM 13952 C CA . PHE F 3 259 ? 51.875 12.760 223.571 1.00 67.76 557 PHE F CA 1
ATOM 13953 C C . PHE F 3 259 ? 51.011 13.240 224.725 1.00 66.78 557 PHE F C 1
ATOM 13954 O O . PHE F 3 259 ? 51.082 14.407 225.115 1.00 77.92 557 PHE F O 1
ATOM 13962 N N . GLU F 3 260 ? 50.185 12.334 225.249 1.00 57.96 558 GLU F N 1
ATOM 13963 C CA . GLU F 3 260 ? 49.275 12.650 226.352 1.00 69.20 558 GLU F CA 1
ATOM 13964 C C . GLU F 3 260 ? 50.021 12.684 227.700 1.00 79.17 558 GLU F C 1
ATOM 13965 O O . GLU F 3 260 ? 50.763 11.758 228.043 1.00 83.79 558 GLU F O 1
ATOM 13971 N N . LYS F 3 261 ? 49.847 13.768 228.450 1.00 83.41 559 LYS F N 1
ATOM 13972 C CA . LYS F 3 261 ? 50.484 13.863 229.758 1.00 89.69 559 LYS F CA 1
ATOM 13973 C C . LYS F 3 261 ? 49.680 13.124 230.838 1.00 86.61 559 LYS F C 1
ATOM 13974 O O . LYS F 3 261 ? 48.584 13.550 231.213 1.00 78.18 559 LYS F O 1
ATOM 13980 N N . LEU F 3 262 ? 50.254 12.034 231.349 1.00 86.51 560 LEU F N 1
ATOM 13981 C CA . LEU F 3 262 ? 49.559 11.152 232.283 1.00 83.27 560 LEU F CA 1
ATOM 13982 C C . LEU F 3 262 ? 50.143 11.218 233.697 1.00 88.34 560 LEU F C 1
ATOM 13983 O O . LEU F 3 262 ? 51.311 11.565 233.892 1.00 90.06 560 LEU F O 1
#

Foldseek 3Di:
DLLVVLVVLLVVLLVVCVPDPLPPVVNLVSLCQCQVPHQPVDPVSVLSSLLSLLVVLVVQLVPDDPVDDSQSSLLSSLSSLVSNLQNDDCCPSLVSNLSSLVSLVVSVLCLQPDDVHPDDLVNSLVNLLNNLVNCLVCPPPQSPVRDPVVSSVVVSVCVLVVLLSSLVSLLVCDCVSGVNNHVSSLCSLLRPSRPVCCLDDPPNSSLVSNLSRLLSLLQVLQVQDDPPRDPPSVVSVVSNLVSLLVCLQRPLLSLFQAVLVVVVRHRPLPQASLQSSQQRDPDPDDADDLQPLPDDLVPPPQLLAARHHPDQLLVVLPPLNVLLVVCQVPNDVVSLVVSLVVQCVVQFDWADDPPDIDTGGNLSNLLSSLVNLLNVLSVVSVVPPCSLDCVHSSLVSLLVQLQPDDLNSNLSNLLSLVSQCAGRYNSNVSSLSSLVCLLVPPPHDPCNLSNNVSNVVSLCSQPVDDDDHGSSSSNSVSNVCVPPVDHPLPRPVLVVDVPSNVVVVVPD/DVPDPDDPDPDDDCPVVCVLFPNVPDRVQFDQDPDSVRSPDTDDGDDDDDCVNAPDPQDVHDNDPPDDQADLPPCLVVVLVDDLLVLVVQLVPDPPGSSVVSSQVNCVVVQWKAFAPVRWIKHADPVWDWAQDPVNQWIWGWIWIADNVVRDTHIDTDIGGPVGID/DDDVLPDPVCVVVNVVVVVVVCCVVDPDDDQDPVNVVVVVVCVVPPDDPVNVDDDDDDDDDLDDDDDDDPPDDPDDDDFDPCCQDDDDCVPDRLLVVLLVDDVLVLVVQLVRRDPDPNNVSSVCCCVSPVPWWAFQPPRWIKHDPVWIWTQPPPPDRHIGTDDPPDDDDPVGTDDD/DLLVVLVVLLVVLLVVVVPDPLPPVVNVVSLVVVVVVVCCVDPVSVLVSLLSLLVVLVVQLVPDDPVDDSQSSLLSSLSSLVSNLQNDDCPPSLVSLLSNLVSLVVSVLCLQPDDVHPDDLPNSLVNLLSNLVNLLVCPPPQSPVRDDPVSSVVVSVCVLVNLLSSLVSLLVCDCVNGVNNHVSSLCSLQPPSRVVCLLDDPPNSSLPSNLSSLLSLQQVLQVQDDPPNDPPSVVSVVSNLVSLLVCLQRPLLSLQQAVLVVVVRHRPLPLASLQSSQQRDPDPDDADDLLPLPDDLVPPPALLADRHHPDQLLVVLPPLNVLLVVCQVPNDDVSLVVSLVVQCVVQFDWDDDPPDIDTGGNLSNLLSSLVNLLNVLSVPSVVDPCSLDCPHSSLVSLLVNLQPDDLVSNLSNLLSLVSQCAGRYNSNVSSLSSLVCLLVPPPHDVCNLSNNVSNVVSLCSQPVDDDDGGSSSSNSVSNVVVDDDCVRPVLVVDVVVVVVVVVD/DVVVHDDDPDPDDDCPVVCVLFVNVDDDRVQFDQDPDSVRSPDTDDGDDDDDCCNAQDPQDVHDPDPPDDQADLVPCLVVVLVDDLLVLVVQLVPDPPGSSVVSSQVNCVVVQWKAFAPVRWIKHADVVDDWAADPVRQWIWHWIWIQDNVVRDTHIDTDIGGPVGID/DDDPLPDPVCVVVNVVVVVVCVCVVDPDDDDDPVNVVVVVVCVVPPDDVVNVDDDDPDDPDLDDDDDDDPPDDPDDDDFDPCCLDDDPCRPDRLLVVLLVDDLLVLVCQLVRRPPDVSNVSSVCCCCSPVPWWAFQPPRWTKHDPLWIWTQDPPPDRGIGTDDNPDDDDPVGIDDD

GO terms:
  GO:0005634 nucleus (C, IDA)
  GO:0005737 cytoplasm (C, IDA)
  GO:0001671 ATPase activator activity (F, IDA)
  GO:0010607 negative regulation of cytoplasmic mRNA processing body assembly (P, IDA)
  GO:0032968 positive regulation of transcription elongation by RNA polymerase II (P, IDA)
  GO:0000288 nuclear-transcribed mRNA catabolic process, deadenylation-dependent decay (P, IDA)
  GO:0000289 nuclear-transcribed mRNA poly(A) tail shortening (P, IDA)
  GO:0006368 transcription elongation by RNA polymerase II (P, IGI)
  GO:0000749 response to pheromone triggering conjugation with cellular fusion (P, IMP)
  GO:0010607 negative regulation of cytoplasmic mRNA processing body assembly (P, IMP)
  GO:0051726 regulation of cell cycle (P, IMP)
  GO:0006368 transcription elongation by RNA polymerase II (P, IMP)
  GO:0007124 pseudohyphal growth (P, IMP)
  GO:0000288 nuclear-transcribed mRNA catabolic process, deadenylation-dependent decay (P, IMP)
  GO:0030015 CCR4-NOT core complex (C, IPI)
  GO:0006357 regulation of transcription by RNA polymerase II (P, IPI)
  GO:0005515 protein binding (F, IPI)

Organism: Saccharomyces cerevisiae (strain ATCC 204508 / S288c) (NCBI:txid559292)

Nearest PDB structures (foldseek):
  4by6-assembly2_C  TM=1.006E+00  e=8.587E-33  Saccharomyces cerevisiae S288C
  5fu7-assembly1_C  TM=5.496E-01  e=2.119E-06  Homo sapiens
  4by6-assembly1_E  TM=8.368E-01  e=5.404E-04  Saccharomyces cerevisiae S288C
  4by6-assembly2_B  TM=4.933E-01  e=6.112E-04  Saccharomyces cerevisiae S288C
  4by6-assembly2_C  TM=9.993E-01  e=5.377E-31  Saccharomyces cerevisiae S288C

Solvent-accessible surface area: 77028 Å² total; per-residue (Å²): 123,86,96,51,76,1,62,70,0,6,37,32,0,20,111,10,4,77,109,15,56,56,118,37,102,74,0,32,23,19,0,74,19,4,18,109,190,8,9,2,48,98,95,62,44,6,4,22,0,0,46,9,0,0,67,50,0,5,58,41,15,76,73,35,78,129,118,79,132,20,16,49,11,0,12,0,0,0,2,0,0,5,26,0,0,18,37,33,131,22,223,66,13,137,97,34,0,36,20,0,1,0,0,0,0,0,10,0,0,62,10,8,31,55,179,68,66,93,29,26,1,66,0,1,0,20,0,5,1,0,0,0,42,19,0,2,39,33,40,27,110,96,5,73,88,19,118,74,84,65,13,70,87,66,0,48,116,15,14,28,27,0,0,35,17,4,0,24,26,3,55,19,1,7,1,31,13,0,9,4,0,1,1,0,0,0,4,0,0,2,4,4,2,0,0,1,5,0,5,82,13,89,139,64,76,0,5,130,57,0,15,62,0,1,17,5,3,0,101,0,0,62,72,15,41,65,118,96,43,123,86,2,4,34,48,1,33,102,0,0,4,14,2,2,15,0,0,26,36,4,32,6,34,0,0,8,11,7,2,3,37,0,8,28,26,15,2,104,71,19,48,3,0,23,0,3,1,1,22,3,58,36,91,146,43,134,50,47,90,21,105,47,80,145,34,78,12,87,116,15,108,16,0,66,104,52,14,107,38,72,73,66,0,16,97,26,2,132,91,7,84,144,39,0,22,59,6,11,162,128,67,58,120,77,44,11,181,82,0,18,75,31,0,27,171,53,0,64,58,132,120,83,30,137,83,143,94,78,110,22,12,40,39,86,14,1,14,0,0,0,0,6,0,1,28,52,0,1,84,54,42,148,180,87,82,77,3,41,66,44,178,14,7,20,9,29,0,0,14,27,1,0,27,88,10,50,70,55,0,9,20,28,0,0,18,0,0,1,3,1,0,3,20,2,2,1,5,0,29,2,0,9,50,0,0,24,44,0,0,77,15,127,123,22,104,142,16,59,92,74,0,8,31,6,0,0,24,3,0,4,38,5,20,86,13,69,124,40,37,1,13,0,0,7,1,1,15,14,57,0,79,69,44,154,83,32,102,12,62,99,26,74,20,0,100,95,12,94,117,9,70,57,70,10,106,77,64,189,83,144,36,15,2,89,44,103,135,84,41,49,99,10,69,82,41,60,190,58,14,37,85,132,12,75,10,0,4,26,14,46,1,0,12,47,142,14,31,132,13,73,6,54,3,65,40,44,16,3,155,9,4,36,111,0,75,21,0,9,120,20,138,84,58,38,1,33,0,70,31,55,82,113,15,82,130,43,1,44,80,3,90,31,27,0,0,0,2,0,0,15,42,29,29,28,19,4,0,0,34,4,0,24,70,15,0,71,156,66,94,7,82,0,16,48,116,98,74,15,0,4,22,77,27,98,171,69,119,47,113,83,32,120,93,35,112,4,25,106,1,8,7,26,15,3,31,20,53,126,9,82,105,50,105,114,80,50,90,4,93,78,129,19,17,45,158,34,92,2,34,124,21,109,71,0,106,65,6,32,117,29,12,86,55,8,81,117,54,117,153,108,130,74,57,166,45,49,118,135,19,45,69,35,0,84,48,0,70,152,36,28,0,21,0,105,7,3,39,20,14,94,44,63,90,90,81,15,6,95,102,53,122,30,35,149,80,5,18,114,125,79,34,138,20,69,134,86,98,93,110,68,39,20,25,30,128,12,8,31,5,88,12,1,118,99,3,56,60,8,0,0,0,0,0,0,0,7,27,36,29,32,21,41,0,27,2,0,3,28,6,0,62,32,51,54,97,8,42,0,8,83,105,43,50,8,0,19,64,122,102,134,47,35,74,47,12,14,1,89,130,37,4,120,58,152,153,28,50,170,136,57,121,80,59,125,137,48,18,37,93,81,160,62,105,50,47,12,110,103,27,4,32,68,0,21,77,33,3,68,99,22,52,56,124,37,103,88,0,33,82,47,0,110,98,11,44,146,161,26,31,10,74,98,93,82,50,12,4,57,0,1,45,34,3,0,67,66,0,6,52,46,16,66,149,33,78,119,123,83,132,21,16,42,10,0,11,0,0,0,1,0,0,5,32,0,0,11,40,39,145,30,222,68,15,136,99,29,0,32,17,1,1,0,0,0,0,0,11,0,0,56,11,8,31,55,178,70,61,98,33,25,0,64,0,1,0,19,0,5,1,0,0,0,44,19,0,2,44,35,41,27,105,90,5,70,93,17,117,82,86,65,22,65,89,73,0,46,117,15,17,29,37,0,0,34,16,3,0,25,26,4,51,21,0,11,1,38,11,0,10,4,0,1,1,0,0,0,4,0,0,2,5,4,1,0,0,1,5,0,4,79,13,90,142,66,77,0,5,125,62,0,16,64,0,2,17,7,2,0,103,0,0,58,74,30,29,58,164,90,52,162,125,4,5,56,44,1,35,109,0,0,5,17,2,2,12,0,0,26,40,2,30,7,33,0,0,7,12,7,2,4,40,0,9,30,23,16,1,104,29,22,49,2,0,21,0,3,1,2,22,2,56,37,114,106,45,132,55,42,95,23,108,59,91,132,26,80,7,90,120,20,109,18,0,70,105,52,14,107,39,74,69,68,0,16,101,25,2,134,90,6,81,122,41,0,25,59,6,10,152,127,66,54,120,80,48,9,176,85,0,16,72,31,0,28,168,55,0,65,56,130,119,174,29,144,85,146,84,72,113,22,12,42,39,86,15,1,17,0,0,1,1,5,0,1,28,55,1,2,82,59,45,148,168,92,99,71,3,43,56,53,163,12,6,20,7,32,0,0,15,30,2,0,30,85,11,46,45,64,0,8,18,26,0,0,17,0,0,1,3,1,0,3,20,2,0,1,4,0,30,3,0,6,60,0,0,26,50,0,16,102,13,123,117,20,100,142,14,58,94,59,0,13,16,0,0,0,36,3,0,7,33,4,22,73,10,67,127,36,34,0,13,0,0,8,1,0,20,18,60,6,72,82,69,164,44,75,143,31,76,21,0,97,91,25,100,56,7,55,112,36,6,91,151,116,94,50,122,30,2,5,82,44,165,166,82,41,46,99,13,76,85,28,56,161,62,15,25,79,120,90,9,69,7,0,3,29,12,48,0,0,11,54,138,12,28,126,10,77,6,53,4,62,40,42,18,7,155,10,2,32,106,1,67,23,1,9,120,21,130,38,60,40,3,33,0,35,19,33,115,79,11,84,127,38,2,48,77,3,85,31,31,0,0,0,6,0,0,13,43,29,29,30,19,0,0,0,34,4,0,26,72,20,0,92,163,72,85,7,42,0,15,40,114,98,73,16,0,0,21,66,25,97,171,84,119,51,121,76,32,118,97,36,112,4,11,149,1,7,3,28,11,2,35,19,54,122,12,76,104,50,100,108,94,50,90,0,90,74,122,15,22,51,153,55,95,5,24,124,22,112,55,0,102,77,10,29,112,31,19,98,44,7,74,151,70,120,170,115,131,66,106,161,49,45,119,131,21,66,66,33,2,84,52,0,57,150,36,27,0,18,0,103,8,3,39,21,15,96,46,53,95,80,54,19,10,6,13,24,60,34,32,145,78,4,18,115,126,73,41,138,23,66,116,80,107,88,111,57,35,21,23,27,106,13,10,30,4,92,12,1,119,101,3,52,59,8,0,0,0,0,0,0,0,8,28,34,34,33,20,43,0,28,2,0,2,28,6,0,64,37,52,56,99,6,43,0,8,90,106,42,48,9,0,16,63,122,113,142,49,26,71,46,12,14,1,89,131,39,4,119,57,151,154,26,48,170,132,58,126,85,60,100,139,50,12,37,167,79

B-factor: mean 68.29, std 25.41, range [26.33, 205.09]

InterPro domains:
  IPR007196 CCR4-Not complex component, Not1, C-terminal [PF04054] (1713-2078)
  IPR024557 CCR4-NOT transcription complex subunit 1, domain 4 [PF12842] (1086-1228)
  IPR032191 CCR4-NOT transcription complex subunit 1, CAF1-binding domain [PF16415] (778-995)
  IPR032193 CCR4-NOT transcription complex subunit 1, TTP binding domain [PF16417] (592-744)
  IPR032194 CCR4-NOT transcription complex subunit 1, HEAT repeat [PF16418] (406-546)
  IPR032195 CCR4-NOT transcription complex subunit 1, HEAT repeat 1 [PF16419] (169-392)
  IPR038535 CCR4-NOT subunit 1, TTP binding domain superfamily [G3DSA:1.25.40.840] (582-753)
  IPR040398 CCR4-NOT transcription complex subunit 1 [PTHR13162] (47-2080)
  IPR055454 CCR4-NOT transcription complex subunit 1-like, NOT1 connector [PF25097] (1388-1539)